Protein 2MCA (pdb70)

Sequence (103 aa):
GAQDGKETTTIRLINQTYFNVKNIKVTWNDGKEQTVNTLGSHDSIDFSSDAGSVYKMDVTGTTQSGEKFTGHFKGLVGKDTRVFIELDENADVQVFIPQGEIDGAQDGKETTTIRLINQTYFNVKNIKVTWNDGKEQTVNTLGSHDSIDFSSDAGSVYKMDVTGTTQSGEKFTGHFKGLVGKDTRVFIELDENADVQVFIPQGEIDGAQDGKETTTIRLINQTYFNVKNIKVTWNDGKEQTVNTLGSHDSIDFSSDAGSVYKMDVTGTTQSGEKFTGHFKGLVGKDTRVFIELDENADVQVFIPQGEIDGAQDGKETTTIRLINQTYFNVKNIKVTWNDGKEQTVNTLGSHDSIDFSSDAGSVYKMDVTGTTQSGEKFTGHFKGLVGKDTRVFIELDENADVQVFIPQGEIDGAQDGKETTTIRLINQTYFNVKNIKVTWNDGKEQTVNTLGSHDSIDFSSDAGSVYKMDVTGTTQSGEKFTGHFKGLVGKDTRVFIELDENADVQVFIPQGEIDGAQDGKETTTIRLINQTYFNVKNIKVTWNDGKEQTVNTLGSHDSIDFSSDAGSVYKMDVTGTTQSGEKFTGHFKGLVGKDTRVFIELDENADVQVFIPQGEIDGAQDGKETTTIRLINQTYFNVKNIKVTWNDGKEQTVNTLGSHDSIDFSSDAGSVYKMDVTGTTQSGEKFTGHFKGLVGKDTRVFIELDENADVQVFIPQGEIDGAQDGKETTTIRLINQTYFNVKNIKVTWNDGKEQTVNTLGSHDSIDFSSDAGSVYKMDVTGTTQSGEKFTGHFKGLVGKDTRVFIELDENADVQVFIPQGEIDGAQDGKETTTIRLINQTYFNVKNIKVTWNDGKEQTVNTLGSHDSIDFSSDAGSVYKMDVTGTTQSGEKFTGHFKGLVGKDTRVFIELDENADVQVFIPQGEIDGAQDGKETTTIRLINQTYFNVKNIKVTWNDGKEQTVNTLGSHDSIDFSSDAGSVYKMDVTGTTQSGEKFTGHFKGLVGKDTRVFIELDENADVQVFIPQGEIDGAQDGKETTTIRLINQTYFNVKNIKVTWNDGKEQTVNTLGSHDSIDFSSDAGSVYKMDVTGTTQSGEKFTGHFKGLVGKDTRVFIELDENADVQVFIPQGEIDGAQDGKETTTIRLINQTYFNVKNIKVTWNDGKEQTVNTLGSHDSIDFSSDAGSVYKMDVTGTTQSGEKFTGHFKGLVGKDTRVFIELDENADVQVFIPQGEIDGAQDGKETTTIRLINQTYFNVKNIKVTWNDGKEQTVNTLGSHDSIDFSSDAGSVYKMDVTGTTQSGEKFTGHFKGLVGKDTRVFIELDENADVQVFIPQGEIDGAQDGKETTTIRLINQTYFNVKNIKVTWNDGKEQTVNTLGSHDSIDFSSDAGSVYKMDVTGTTQSGEKFTGHFKGLVGKDTRVFIELDENADVQVFIPQGEIDGAQDGKETTTIRLINQTYFNVKNIKVTWNDGKEQTVNTLGSHDSIDFSSDAGSVYKMDVTGTTQSGEKFTGHFKGLVGKDTRVFIELDENADVQVFIPQGEIDGAQDGKETTTIRLINQTYFNVKNIKVTWNDGKEQTVNTLGSHDSIDFSSDAGSVYKMDVTGTTQSGEKFTGHFKGLVGKDTRVFIELDENADVQVFIPQGEIDGAQDGKETTTIRLINQTYFNVKNIKVTWNDGKEQTVNTLGSHDSIDFSSDAGSVYKMDVTGTTQSGEKFTGHFKGLVGKDTRVFIELDENADVQVFIPQGEIDGAQDGKETTTIRLINQTYFNVKNIKVTWNDGKEQTVNTLGSHDSIDFSSDAGSVYKMDVTGTTQSGEKFTGHFKGLVGKDTRVFIELDENADVQVFIPQGEIDGAQDGKETTTIRLINQTYFNVKNIKVTWNDGKEQTVNTLGSHDSIDFSSDAGSVYKMDVTGTTQSGEKFTGHFKGLVGKDTRVFIELDENADVQVFIPQGEIDGAQDGKETTTIRLINQTYFNVKNIKVTWNDGKEQTVNTLGSHDSIDFSSDAGSVYKMDVTGTTQSGEKFTGHFKGLVGKDTRVFIELDENADVQVFIPQGEID

Nearest PDB structures (foldseek):
  2mca-assembly1_A  TM=9.337E-01  e=1.877E-16  Agathobacter rectalis ATCC 33656
  8vly-assembly1_B  TM=4.992E-01  e=8.178E-04  Homo sapiens
  5mho-assembly2_B  TM=5.778E-01  e=1.352E-01  Homo sapiens
  8gln-assembly1_D  TM=5.455E-01  e=9.823E-02  Flavobacterium johnsoniae
  7xdi-assembly1_E  TM=3.896E-01  e=3.715E-01  Sulfolobus spindle-shaped virus

CATH classification: 2.60.40.2890

Radius of gyration: 13.79 Å; Cα contacts (8 Å, |Δi|>4): 234; chains: 1; bounding box: 29×46×25 Å

Structure (mmCIF, N/CA/C/O backbone):
data_2MCA
#
_entry.id   2MCA
#
loop_
_atom_site.group_PDB
_atom_site.id
_atom_site.type_symbol
_atom_site.label_atom_id
_atom_site.label_alt_id
_atom_site.label_comp_id
_atom_site.label_asym_id
_atom_site.label_entity_id
_atom_site.label_seq_id
_atom_site.pdbx_PDB_ins_code
_atom_site.Cartn_x
_atom_site.Cartn_y
_atom_site.Cartn_z
_atom_site.occupancy
_atom_site.B_iso_or_equiv
_atom_site.auth_seq_id
_atom_site.auth_comp_id
_atom_site.auth_asym_id
_atom_site.auth_atom_id
_atom_site.pdbx_PDB_model_num
ATOM 1 N N . GLY A 1 1 ? 1.479 22.649 -10.483 1.00 52.22 1 GLY A N 1
ATOM 2 C CA . GLY A 1 1 ? 2.444 23.753 -10.455 1.00 61.21 1 GLY A CA 1
ATOM 3 C C . GLY A 1 1 ? 2.434 24.476 -9.120 1.00 74.32 1 GLY A C 1
ATOM 4 O O . GLY A 1 1 ? 2.289 25.701 -9.092 1.00 2.23 1 GLY A O 1
ATOM 8 N N . ALA A 1 2 ? 2.562 23.746 -8.011 1.00 1.11 2 ALA A N 1
ATOM 9 C CA . ALA A 1 2 ? 2.663 24.304 -6.675 1.00 40.22 2 ALA A CA 1
ATOM 10 C C . ALA A 1 2 ? 4.140 24.478 -6.329 1.00 44.01 2 ALA A C 1
ATOM 11 O O . ALA A 1 2 ? 4.982 23.710 -6.797 1.00 61.53 2 ALA A O 1
ATOM 18 N N . GLN A 1 3 ? 4.456 25.413 -5.438 1.00 62.43 3 GLN A N 1
ATOM 19 C CA . GLN A 1 3 ? 5.808 25.631 -4.923 1.00 61.43 3 GLN A CA 1
ATOM 20 C C .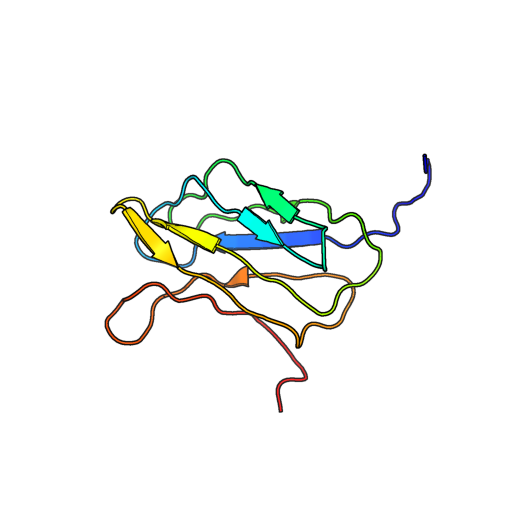 GLN A 1 3 ? 5.851 25.647 -3.396 1.00 75.41 3 GLN A C 1
ATOM 21 O O . GLN A 1 3 ? 6.923 25.465 -2.828 1.00 23.23 3 GLN A O 1
ATOM 33 N N . ASP A 1 4 ? 4.697 25.775 -2.738 1.00 42.53 4 ASP A N 1
ATOM 34 C CA . ASP A 1 4 ? 4.528 25.652 -1.292 1.00 63.21 4 ASP A CA 1
ATOM 35 C C . ASP A 1 4 ? 3.503 24.557 -0.979 1.00 74.32 4 ASP A C 1
ATOM 36 O O . ASP A 1 4 ? 3.054 24.414 0.155 1.00 43.41 4 ASP A O 1
ATOM 44 N N . GLY A 1 5 ? 3.126 23.770 -1.993 1.00 4.21 5 GLY A N 1
ATOM 45 C CA . GLY A 1 5 ? 2.059 22.781 -1.968 1.00 22.12 5 GLY A CA 1
ATOM 46 C C . GLY A 1 5 ? 2.414 21.519 -1.188 1.00 43.54 5 GLY A C 1
ATOM 47 O O . GLY A 1 5 ? 2.146 20.409 -1.650 1.00 43.50 5 GLY A O 1
ATOM 51 N N . LYS A 1 6 ? 3.022 21.651 -0.013 1.00 52.53 6 LYS A N 1
ATOM 52 C CA . LYS A 1 6 ? 3.223 20.594 0.972 1.00 75.24 6 LYS A CA 1
ATOM 53 C C . LYS A 1 6 ? 1.873 20.254 1.626 1.00 73.30 6 LYS A C 1
ATOM 54 O O . LYS A 1 6 ? 1.668 20.445 2.827 1.00 42.32 6 LYS A O 1
ATOM 69 N N . GLU A 1 7 ? 0.942 19.775 0.809 1.00 41.30 7 GLU A N 1
ATOM 70 C CA . GLU A 1 7 ? -0.510 19.766 0.955 1.00 32.23 7 GLU A CA 1
ATOM 71 C C . GLU A 1 7 ? -1.011 18.448 0.337 1.00 52.54 7 GLU A C 1
ATOM 72 O O . GLU A 1 7 ? -1.938 18.419 -0.474 1.00 72.43 7 GLU A O 1
ATOM 82 N N . THR A 1 8 ? -0.301 17.358 0.617 1.00 35.25 8 THR A N 1
ATOM 83 C CA . THR A 1 8 ? -0.408 16.063 -0.043 1.00 32.25 8 THR A CA 1
ATOM 84 C C . THR A 1 8 ? -0.173 14.994 1.027 1.00 3.24 8 THR A C 1
ATOM 85 O O . THR A 1 8 ? 0.549 15.272 1.995 1.00 22.44 8 THR A O 1
ATOM 96 N N . THR A 1 9 ? -0.783 13.810 0.910 1.00 42.44 9 THR A N 1
ATOM 97 C CA . THR A 1 9 ? -0.475 12.739 1.852 1.00 14.44 9 THR A CA 1
ATOM 98 C C . THR A 1 9 ? 0.843 12.085 1.504 1.00 1.32 9 THR A C 1
ATOM 99 O O . THR A 1 9 ? 1.370 12.225 0.391 1.00 20.13 9 THR A O 1
ATOM 110 N N . THR A 1 10 ? 1.273 11.243 2.434 1.00 12.52 10 THR A N 1
ATOM 111 C CA . THR A 1 10 ? 2.234 10.211 2.177 1.00 15.13 10 THR A CA 1
ATOM 112 C C . THR A 1 10 ? 1.533 8.854 2.239 1.00 2.52 10 THR A C 1
ATOM 113 O O . THR A 1 10 ? 0.571 8.678 2.996 1.00 14.35 10 THR A O 1
ATOM 124 N N . ILE A 1 11 ? 2.039 7.898 1.464 1.00 60.31 11 ILE A N 1
ATOM 125 C CA . ILE A 1 11 ? 1.673 6.492 1.523 1.00 4.25 11 ILE A CA 1
ATOM 126 C C . ILE A 1 11 ? 2.955 5.754 1.892 1.00 24.02 11 ILE A C 1
ATOM 127 O O . ILE A 1 11 ? 4.033 6.132 1.436 1.00 13.44 11 ILE A O 1
ATOM 142 N N . ARG A 1 12 ? 2.857 4.702 2.710 1.00 12.12 12 ARG A N 1
ATOM 143 C CA . ARG A 1 12 ? 4.016 3.995 3.240 1.00 42.32 12 ARG A CA 1
ATOM 144 C C . ARG A 1 12 ? 3.760 2.495 3.271 1.00 75.33 12 ARG A C 1
ATOM 145 O O . ARG A 1 12 ? 2.933 2.010 4.042 1.00 12.12 12 ARG A O 1
ATOM 163 N N . LEU A 1 13 ? 4.441 1.759 2.404 1.00 34.03 13 LEU A N 1
ATOM 164 C CA . LEU A 1 13 ? 4.277 0.316 2.247 1.00 62.32 13 LEU A CA 1
ATOM 165 C C . LEU A 1 13 ? 5.268 -0.374 3.179 1.00 51.40 13 LEU A C 1
ATOM 166 O O . LEU A 1 13 ? 6.426 0.049 3.232 1.00 61.23 13 LEU A O 1
ATOM 181 N N . ILE A 1 14 ? 4.856 -1.442 3.870 1.00 72.02 14 ILE A N 1
ATOM 182 C CA . ILE A 1 14 ? 5.732 -2.319 4.631 1.00 51.52 14 ILE A CA 1
ATOM 183 C C . ILE A 1 14 ? 5.459 -3.768 4.210 1.00 33.04 14 ILE A C 1
ATOM 184 O O . ILE A 1 14 ? 4.319 -4.238 4.271 1.00 0.12 14 ILE A O 1
ATOM 199 N N . ASN A 1 15 ? 6.506 -4.484 3.798 1.00 15.34 15 ASN A N 1
ATOM 200 C CA . ASN A 1 15 ? 6.437 -5.875 3.364 1.00 21.04 15 ASN A CA 1
ATOM 201 C C . ASN A 1 15 ? 6.574 -6.858 4.538 1.00 3.51 15 ASN A C 1
ATOM 202 O O . ASN A 1 15 ? 7.561 -7.595 4.614 1.00 20.13 15 ASN A O 1
ATOM 212 N N . GLN A 1 16 ? 5.630 -6.881 5.480 1.00 0.52 16 GLN A N 1
ATOM 213 C CA . GLN A 1 16 ? 5.730 -7.654 6.725 1.00 14.53 16 GLN A CA 1
ATOM 214 C C . GLN A 1 16 ? 5.380 -9.138 6.490 1.00 44.50 16 GLN A C 1
ATOM 215 O O . GLN A 1 16 ? 4.485 -9.696 7.130 1.00 31.15 16 GLN A O 1
ATOM 227 N N . THR A 1 17 ? 6.108 -9.801 5.587 1.00 75.12 17 THR A N 1
ATOM 228 C CA . THR A 1 17 ? 5.817 -11.132 5.058 1.00 52.34 17 THR A CA 1
ATOM 229 C C . THR A 1 17 ? 7.056 -12.038 5.099 1.00 31.05 17 THR A C 1
ATOM 230 O O . THR A 1 17 ? 8.099 -11.674 5.654 1.00 34.15 17 THR A O 1
ATOM 241 N N . TYR A 1 18 ? 6.966 -13.214 4.465 1.00 31.15 18 TYR A N 1
ATOM 242 C CA . TYR A 1 18 ? 8.067 -14.167 4.295 1.00 75.33 18 TYR A CA 1
ATOM 243 C C . TYR A 1 18 ? 8.788 -14.106 2.931 1.00 32.43 18 TYR A C 1
ATOM 244 O O . TYR A 1 18 ? 9.602 -14.988 2.653 1.00 42.52 18 TYR A O 1
ATOM 261 N N . PHE A 1 19 ? 8.588 -13.082 2.093 1.00 54.12 19 PHE A N 1
ATOM 262 C CA . PHE A 1 19 ? 9.267 -12.938 0.794 1.00 53.14 19 PHE A CA 1
ATOM 263 C C . PHE A 1 19 ? 9.732 -11.492 0.576 1.00 63.34 19 PHE A C 1
ATOM 264 O O . PHE A 1 19 ? 9.575 -10.652 1.461 1.00 11.44 19 PHE A O 1
ATOM 280 N N . ASN A 1 20 ? 10.260 -11.210 -0.618 1.00 34.04 20 ASN A N 1
ATOM 281 C CA . ASN A 1 20 ? 10.538 -9.903 -1.220 1.00 3.12 20 ASN A CA 1
ATOM 282 C C . ASN A 1 20 ? 9.517 -9.671 -2.346 1.00 33.34 20 ASN A C 1
ATOM 283 O O . ASN A 1 20 ? 9.004 -10.646 -2.910 1.00 73.11 20 ASN A O 1
ATOM 293 N N . VAL A 1 21 ? 9.226 -8.419 -2.705 1.00 75.32 21 VAL A N 1
ATOM 294 C CA . VAL A 1 21 ? 8.353 -8.058 -3.833 1.00 74.00 21 VAL A CA 1
ATOM 295 C C . VAL A 1 21 ? 9.074 -7.051 -4.731 1.00 15.21 21 VAL A C 1
ATOM 296 O O . VAL A 1 21 ? 9.974 -6.360 -4.271 1.00 0.53 21 VAL A O 1
ATOM 309 N N . LYS A 1 22 ? 8.684 -6.929 -6.006 1.00 3.42 22 LYS A N 1
ATOM 310 C CA . LYS A 1 22 ? 9.441 -6.171 -7.020 1.00 12.32 22 LYS A CA 1
ATOM 311 C C . LYS A 1 22 ? 8.570 -5.423 -8.019 1.00 42.40 22 LYS A C 1
ATOM 312 O O . LYS A 1 22 ? 9.022 -5.089 -9.113 1.00 12.13 22 LYS A O 1
ATOM 327 N N . ASN A 1 23 ? 7.288 -5.248 -7.708 1.00 41.24 23 ASN A N 1
ATOM 328 C CA . ASN A 1 23 ? 6.305 -4.868 -8.723 1.00 11.14 23 ASN A CA 1
ATOM 329 C C . ASN A 1 23 ? 4.989 -4.471 -8.068 1.00 4.34 23 ASN A C 1
ATOM 330 O O . ASN A 1 23 ? 3.949 -5.082 -8.322 1.00 31.34 23 ASN A O 1
ATOM 340 N N . ILE A 1 24 ? 5.014 -3.508 -7.158 1.00 42.33 24 ILE A N 1
ATOM 341 C CA . ILE A 1 24 ? 3.794 -3.086 -6.474 1.00 21.35 24 ILE A CA 1
ATOM 342 C C . ILE A 1 24 ? 3.161 -1.983 -7.329 1.00 54.22 24 ILE A C 1
ATOM 343 O O . ILE A 1 24 ? 3.783 -0.935 -7.485 1.00 15.01 24 ILE A O 1
ATOM 358 N N . LYS A 1 25 ? 1.972 -2.194 -7.911 1.00 20.11 25 LYS A N 1
ATOM 359 C CA . LYS A 1 25 ? 1.090 -1.076 -8.287 1.00 61.33 25 LYS A CA 1
ATOM 360 C C . LYS A 1 25 ? 0.393 -0.688 -6.993 1.00 62.30 25 LYS A C 1
ATOM 361 O O . LYS A 1 25 ? -0.087 -1.573 -6.275 1.00 33.14 25 LYS A O 1
ATOM 376 N N . VAL A 1 26 ? 0.281 0.610 -6.724 1.00 4.02 26 VAL A N 1
ATOM 377 C CA . VAL A 1 26 ? -0.652 1.070 -5.712 1.00 14.21 26 VAL A CA 1
ATOM 378 C C . VAL A 1 26 ? -1.559 2.080 -6.390 1.00 21.24 26 VAL A C 1
ATOM 379 O O . VAL A 1 26 ? -1.080 2.815 -7.254 1.00 62.41 26 VAL A O 1
ATOM 392 N N . THR A 1 27 ? -2.811 2.151 -5.958 1.00 71.11 27 THR A N 1
ATOM 393 C CA . THR A 1 27 ? -3.787 3.163 -6.337 1.00 34.21 27 THR A CA 1
ATOM 394 C C . THR A 1 27 ? -4.267 3.789 -5.031 1.00 4.25 27 THR A C 1
ATOM 395 O O . THR A 1 27 ? -4.342 3.066 -4.032 1.00 11.23 27 THR A O 1
ATOM 406 N N . TRP A 1 28 ? -4.568 5.087 -4.990 1.00 64.51 28 TRP A N 1
ATOM 407 C CA . TRP A 1 28 ? -5.062 5.781 -3.794 1.00 71.52 28 TRP A CA 1
ATOM 408 C C . TRP A 1 28 ? -6.163 6.793 -4.117 1.00 54.44 28 TRP A C 1
ATOM 409 O O . TRP A 1 28 ? -6.499 7.676 -3.334 1.00 51.30 28 TRP A O 1
ATOM 429 N N . ASN A 1 29 ? -6.734 6.705 -5.306 1.00 21.51 29 ASN A N 1
ATOM 430 C CA . ASN A 1 29 ? -7.952 7.415 -5.648 1.00 14.01 29 ASN A CA 1
ATOM 431 C C . ASN A 1 29 ? -8.607 6.654 -6.789 1.00 62.34 29 ASN A C 1
ATOM 432 O O . ASN A 1 29 ? -8.311 5.472 -6.983 1.00 12.34 29 ASN A O 1
ATOM 442 N N . ASP A 1 30 ? -9.474 7.294 -7.561 1.00 51.30 30 ASP A N 1
ATOM 443 C CA . ASP A 1 30 ? -9.761 6.848 -8.913 1.00 41.22 30 ASP A CA 1
ATOM 444 C C . ASP A 1 30 ? -8.817 7.646 -9.801 1.00 1.13 30 ASP A C 1
ATOM 445 O O . ASP A 1 30 ? -8.998 8.853 -9.968 1.00 24.23 30 ASP A O 1
ATOM 453 N N . GLY A 1 31 ? -7.747 7.001 -10.271 1.00 12.12 31 GLY A N 1
ATOM 454 C CA . GLY A 1 31 ? -6.815 7.519 -11.272 1.00 35.13 31 GLY A CA 1
ATOM 455 C C . GLY A 1 31 ? -5.456 7.949 -10.715 1.00 0.33 31 GLY A C 1
ATOM 456 O O . GLY A 1 31 ? -4.554 8.288 -11.479 1.00 72.33 31 GLY A O 1
ATOM 460 N N . LYS A 1 32 ? -5.278 7.998 -9.395 1.00 72.33 32 LYS A N 1
ATOM 461 C CA . LYS A 1 32 ? -4.021 8.210 -8.732 1.00 20.12 32 LYS A CA 1
ATOM 462 C C . LYS A 1 32 ? -3.457 6.836 -8.438 1.00 51.03 32 LYS A C 1
ATOM 463 O O . LYS A 1 32 ? -3.905 6.175 -7.500 1.00 0.23 32 LYS A O 1
ATOM 478 N N . GLU A 1 33 ? -2.508 6.395 -9.249 1.00 64.53 33 GLU A N 1
ATOM 479 C CA . GLU A 1 33 ? -1.725 5.197 -9.025 1.00 53.40 33 GLU A CA 1
ATOM 480 C C . GLU A 1 33 ? -0.294 5.478 -9.463 1.00 51.41 33 GLU A C 1
ATOM 481 O O . GLU A 1 33 ? -0.037 6.405 -10.238 1.00 1.44 33 GLU A O 1
ATOM 491 N N . GLN A 1 34 ? 0.635 4.658 -8.976 1.00 24.41 34 GLN A N 1
ATOM 492 C CA . GLN A 1 34 ? 2.056 4.649 -9.348 1.00 43.11 34 GLN A CA 1
ATOM 493 C C . GLN A 1 34 ? 2.656 3.274 -9.003 1.00 33.13 34 GLN A C 1
ATOM 494 O O . GLN A 1 34 ? 1.931 2.432 -8.460 1.00 13.22 34 GLN A O 1
ATOM 506 N N . THR A 1 35 ? 3.922 2.996 -9.342 1.00 60.52 35 THR A N 1
ATOM 507 C CA . THR A 1 35 ? 4.542 1.694 -9.071 1.00 35.44 35 THR A CA 1
ATOM 508 C C . THR A 1 35 ? 5.793 1.837 -8.209 1.00 51.31 35 THR A C 1
ATOM 509 O O . THR A 1 35 ? 6.406 2.905 -8.199 1.00 21.34 35 THR A O 1
ATOM 520 N N . VAL A 1 36 ? 6.172 0.780 -7.485 1.00 73.21 36 VAL A N 1
ATOM 521 C CA . VAL A 1 36 ? 7.287 0.819 -6.549 1.00 4.55 36 VAL A CA 1
ATOM 522 C C . VAL A 1 36 ? 8.260 -0.309 -6.917 1.00 12.54 36 VAL A C 1
ATOM 523 O O . VAL A 1 36 ? 7.847 -1.456 -7.126 1.00 75.12 36 VAL A O 1
ATOM 536 N N . ASN A 1 37 ? 9.544 0.054 -6.989 1.00 42.13 37 ASN A N 1
ATOM 537 C CA . ASN A 1 37 ? 10.681 -0.714 -7.489 1.00 12.45 37 ASN A CA 1
ATOM 538 C C . ASN A 1 37 ? 10.781 -2.119 -6.902 1.00 14.43 37 ASN A C 1
ATOM 539 O O . ASN A 1 37 ? 10.697 -3.112 -7.625 1.00 34.43 37 ASN A O 1
ATOM 549 N N . THR A 1 38 ? 11.068 -2.228 -5.607 1.00 35.41 38 THR A N 1
ATOM 550 C CA . THR A 1 38 ? 11.218 -3.475 -4.872 1.00 13.35 38 THR A CA 1
ATOM 551 C C . THR A 1 38 ? 10.987 -3.171 -3.393 1.00 22.34 38 THR A C 1
ATOM 552 O O . THR A 1 38 ? 11.104 -2.014 -2.972 1.00 74.04 38 THR A O 1
ATOM 563 N N . LEU A 1 39 ? 10.611 -4.176 -2.606 1.00 31.25 39 LEU A N 1
ATOM 564 C CA . LEU A 1 39 ? 10.520 -4.070 -1.164 1.00 22.31 39 LEU A CA 1
ATOM 565 C C . LEU A 1 39 ? 11.054 -5.356 -0.573 1.00 35.13 39 LEU A C 1
ATOM 566 O O . LEU A 1 39 ? 10.484 -6.428 -0.803 1.00 71.02 39 LEU A O 1
ATOM 581 N N . GLY A 1 40 ? 12.166 -5.207 0.139 1.00 24.44 40 GLY A N 1
ATOM 582 C CA . GLY A 1 40 ? 12.866 -6.263 0.830 1.00 73.44 40 GLY A CA 1
ATOM 583 C C . GLY A 1 40 ? 11.973 -7.051 1.766 1.00 41.30 40 GLY A C 1
ATOM 584 O O . GLY A 1 40 ? 10.865 -6.644 2.124 1.00 62.13 40 GLY A O 1
ATOM 588 N N . SER A 1 41 ? 12.514 -8.168 2.223 1.00 35.24 41 SER A N 1
ATOM 589 C CA . SER A 1 41 ? 11.981 -8.958 3.313 1.00 42.31 41 SER A CA 1
ATOM 590 C C . SER A 1 41 ? 11.813 -8.038 4.534 1.00 41.11 41 SER A C 1
ATOM 591 O O . SER A 1 41 ? 12.812 -7.493 5.002 1.00 41.11 41 SER A O 1
ATOM 598 N N . HIS A 1 42 ? 10.574 -7.817 4.998 1.00 51.12 42 HIS A N 1
ATOM 599 C CA . HIS A 1 42 ? 10.230 -6.894 6.086 1.00 64.41 42 HIS A CA 1
ATOM 600 C C . HIS A 1 42 ? 10.666 -5.440 5.853 1.00 1.32 42 HIS A C 1
ATOM 601 O O . HIS A 1 42 ? 10.709 -4.666 6.811 1.00 44.14 42 HIS A O 1
ATOM 614 N N . ASP A 1 43 ? 10.947 -5.017 4.613 1.00 74.21 43 ASP A N 1
ATOM 615 C CA . ASP A 1 43 ? 11.401 -3.642 4.382 1.00 12.11 43 ASP A CA 1
ATOM 616 C C . ASP A 1 43 ? 10.204 -2.714 4.215 1.00 73.14 43 ASP A C 1
ATOM 617 O O . ASP A 1 43 ? 9.045 -3.146 4.196 1.00 72.33 43 ASP A O 1
ATOM 625 N N . SER A 1 44 ? 10.494 -1.429 4.070 1.00 64.00 44 SER A N 1
ATOM 626 C CA . SER A 1 44 ? 9.492 -0.383 3.913 1.00 52.41 44 SER A CA 1
ATOM 627 C C . SER A 1 44 ? 9.961 0.795 3.049 1.00 64.32 44 SER A C 1
ATOM 628 O O . SER A 1 44 ? 11.148 1.093 2.939 1.00 20.35 44 SER A O 1
ATOM 635 N N . ILE A 1 45 ? 9.000 1.464 2.411 1.00 0.44 45 ILE A N 1
ATOM 636 C CA . ILE A 1 45 ? 9.168 2.561 1.460 1.00 24.14 45 ILE A CA 1
ATOM 637 C C . ILE A 1 45 ? 7.974 3.475 1.646 1.00 3.14 45 ILE A C 1
ATOM 638 O O . ILE A 1 45 ? 6.872 3.000 1.918 1.00 23.02 45 ILE A O 1
ATOM 653 N N . ASP A 1 46 ? 8.192 4.767 1.496 1.00 55.12 46 ASP A N 1
ATOM 654 C CA . ASP A 1 46 ? 7.170 5.782 1.547 1.00 55.31 46 ASP A CA 1
ATOM 655 C C . ASP A 1 46 ? 7.384 6.711 0.376 1.00 22.44 46 ASP A C 1
ATOM 656 O O . ASP A 1 46 ? 8.519 6.986 -0.018 1.00 55.51 46 ASP A O 1
ATOM 664 N N . PHE A 1 47 ? 6.275 7.185 -0.169 1.00 14.35 47 PHE A N 1
ATOM 665 C CA . PHE A 1 47 ? 6.252 8.072 -1.314 1.00 31.01 47 PHE A CA 1
ATOM 666 C C . PHE A 1 47 ? 5.084 9.050 -1.195 1.00 43.14 47 PHE A C 1
ATOM 667 O O . PHE A 1 47 ? 4.082 8.790 -0.519 1.00 43.53 47 PHE A O 1
ATOM 683 N N . SER A 1 48 ? 5.229 10.194 -1.858 1.00 31.45 48 SER A N 1
ATOM 684 C CA . SER A 1 48 ? 4.220 11.232 -1.925 1.00 0.23 48 SER A CA 1
ATOM 685 C C . SER A 1 48 ? 3.013 10.739 -2.723 1.00 32.31 48 SER A C 1
ATOM 686 O O . SER A 1 48 ? 3.133 9.892 -3.618 1.00 11.12 48 SER A O 1
ATOM 693 N N . SER A 1 49 ? 1.868 11.353 -2.440 1.00 71.02 49 SER A N 1
ATOM 694 C CA . SER A 1 49 ? 0.570 11.003 -2.990 1.00 51.03 49 SER A CA 1
ATOM 695 C C . SER A 1 49 ? -0.109 12.301 -3.415 1.00 31.52 49 SER A C 1
ATOM 696 O O . SER A 1 49 ? -0.281 13.196 -2.591 1.00 41.33 49 SER A O 1
ATOM 703 N N . ASP A 1 50 ? -0.473 12.400 -4.693 1.00 73.43 50 ASP A N 1
ATOM 704 C CA . ASP A 1 50 ? -0.866 13.614 -5.425 1.00 71.31 50 ASP A CA 1
ATOM 705 C C . ASP A 1 50 ? -2.187 14.267 -4.977 1.00 72.51 50 ASP A C 1
ATOM 706 O O . ASP A 1 50 ? -2.713 15.119 -5.692 1.00 0.22 50 ASP A O 1
ATOM 714 N N . ALA A 1 51 ? -2.749 13.909 -3.820 1.00 41.34 51 ALA A N 1
ATOM 715 C CA . ALA A 1 51 ? -3.953 14.527 -3.276 1.00 2.31 51 ALA A CA 1
ATOM 716 C C . ALA A 1 51 ? -3.775 14.783 -1.779 1.00 1.03 51 ALA A C 1
ATOM 717 O O . ALA A 1 51 ? -3.049 14.052 -1.097 1.00 15.01 51 ALA A O 1
ATOM 724 N N . GLY A 1 52 ? -4.450 15.804 -1.257 1.00 62.54 52 GLY A N 1
ATOM 725 C CA . GLY A 1 52 ? -4.312 16.262 0.121 1.00 12.25 52 GLY A CA 1
ATOM 726 C C . GLY A 1 52 ? -4.978 15.346 1.138 1.00 3.32 52 GLY A C 1
ATOM 727 O O . GLY A 1 52 ? -4.639 15.410 2.318 1.00 13.32 52 GLY A O 1
ATOM 731 N N . SER A 1 53 ? -5.909 14.509 0.700 1.00 4.01 53 SER A N 1
ATOM 732 C CA . SER A 1 53 ? -6.715 13.624 1.522 1.00 41.30 53 SER A CA 1
ATOM 733 C C . SER A 1 53 ? -7.112 12.425 0.665 1.00 44.20 53 SER A C 1
ATOM 734 O O . SER A 1 53 ? -7.135 12.524 -0.567 1.00 54.02 53 SER A O 1
ATOM 741 N N . VAL A 1 54 ? -7.427 11.297 1.300 1.00 40.02 54 VAL A N 1
ATOM 742 C CA . VAL A 1 54 ? -7.705 10.044 0.621 1.00 22.22 54 VAL A CA 1
ATOM 743 C C . VAL A 1 54 ? -8.449 9.074 1.539 1.00 64.33 54 VAL A C 1
ATOM 744 O O . VAL A 1 54 ? -8.153 8.980 2.735 1.00 20.32 54 VAL A O 1
ATOM 757 N N . TYR A 1 55 ? -9.386 8.331 0.938 1.00 53.03 55 TYR A N 1
ATOM 758 C CA . TYR A 1 55 ? -10.273 7.361 1.569 1.00 40.01 55 TYR A CA 1
ATOM 759 C C . TYR A 1 55 ? -10.185 5.958 0.963 1.00 55.34 55 TYR A C 1
ATOM 760 O O . TYR A 1 55 ? -10.729 5.034 1.560 1.00 32.34 55 TYR A O 1
ATOM 777 N N . LYS A 1 56 ? -9.503 5.744 -0.168 1.00 54.23 56 LYS A N 1
ATOM 778 C CA . LYS A 1 56 ? -9.431 4.428 -0.799 1.00 0.23 56 LYS A CA 1
ATOM 779 C C . LYS A 1 56 ? -8.021 4.115 -1.233 1.00 1.33 56 LYS A C 1
ATOM 780 O O . LYS A 1 56 ? -7.217 5.026 -1.416 1.00 35.35 56 LYS A O 1
ATOM 795 N N . MET A 1 57 ? -7.744 2.833 -1.419 1.00 23.22 57 MET A N 1
ATOM 796 C CA . MET A 1 57 ? -6.450 2.323 -1.800 1.00 31.51 57 MET A CA 1
ATOM 797 C C . MET A 1 57 ? -6.686 0.959 -2.422 1.00 1.05 57 MET A C 1
ATOM 798 O O . MET A 1 57 ? -7.267 0.097 -1.776 1.00 52.30 57 MET A O 1
ATOM 810 N N . ASP A 1 58 ? -6.277 0.771 -3.671 1.00 21.33 58 ASP A N 1
ATOM 811 C CA . ASP A 1 58 ? -6.452 -0.469 -4.416 1.00 61.24 58 ASP A CA 1
ATOM 812 C C . ASP A 1 58 ? -5.065 -0.881 -4.869 1.00 75.40 58 ASP A C 1
ATOM 813 O O . ASP A 1 58 ? -4.471 -0.233 -5.736 1.00 52.23 58 ASP A O 1
ATOM 821 N N . VAL A 1 59 ? -4.487 -1.881 -4.206 1.00 71.52 59 VAL A N 1
ATOM 822 C CA . VAL A 1 59 ? -3.094 -2.243 -4.426 1.00 1.45 59 VAL A CA 1
ATOM 823 C C . VAL A 1 59 ? -3.115 -3.572 -5.189 1.00 42.43 59 VAL A C 1
ATOM 824 O O . VAL A 1 59 ? -4.122 -4.293 -5.178 1.00 43.32 59 VAL A O 1
ATOM 837 N N . THR A 1 60 ? -2.009 -3.918 -5.836 1.00 12.04 60 THR A N 1
ATOM 838 C CA . THR A 1 60 ? -1.899 -5.104 -6.668 1.00 63.33 60 THR A CA 1
ATOM 839 C C . THR A 1 60 ? -0.397 -5.323 -6.832 1.00 61.53 60 THR A C 1
ATOM 840 O O . THR A 1 60 ? 0.332 -4.466 -7.341 1.00 51.30 60 THR A O 1
ATOM 851 N N . GLY A 1 61 ? 0.099 -6.428 -6.282 1.00 14.15 61 GLY A N 1
ATOM 852 C CA . GLY A 1 61 ? 1.516 -6.764 -6.325 1.00 40.22 61 GLY A CA 1
ATOM 853 C C . GLY A 1 61 ? 1.733 -8.266 -6.430 1.00 31.44 61 GLY A C 1
ATOM 854 O O . GLY A 1 61 ? 0.789 -9.050 -6.518 1.00 31.55 61 GLY A O 1
ATOM 858 N N . THR A 1 62 ? 2.996 -8.683 -6.505 1.00 55.24 62 THR A N 1
ATOM 859 C CA . THR A 1 62 ? 3.374 -10.085 -6.681 1.00 11.25 62 THR A CA 1
ATOM 860 C C . THR A 1 62 ? 4.677 -10.383 -5.927 1.00 15.41 62 THR A C 1
ATOM 861 O O . THR A 1 62 ? 5.567 -9.523 -5.888 1.00 51.12 62 THR A O 1
ATOM 872 N N . THR A 1 63 ? 4.769 -11.570 -5.328 1.00 53.44 63 THR A N 1
ATOM 873 C CA . THR A 1 63 ? 5.882 -12.076 -4.537 1.00 52.52 63 THR A CA 1
ATOM 874 C C . THR A 1 63 ? 7.074 -12.439 -5.408 1.00 12.14 63 THR A C 1
ATOM 875 O O . THR A 1 63 ? 7.009 -12.437 -6.643 1.00 34.13 63 THR A O 1
ATOM 886 N N . GLN A 1 64 ? 8.163 -12.799 -4.730 1.00 51.41 64 GLN A N 1
ATOM 887 C CA . GLN A 1 64 ? 9.288 -13.489 -5.312 1.00 11.23 64 GLN A CA 1
ATOM 888 C C . GLN A 1 64 ? 8.815 -14.760 -6.027 1.00 41.51 64 GLN A C 1
ATOM 889 O O . GLN A 1 64 ? 9.127 -14.936 -7.201 1.00 20.42 64 GLN A O 1
ATOM 901 N N . SER A 1 65 ? 7.992 -15.594 -5.380 1.00 14.32 65 SER A N 1
ATOM 902 C CA . SER A 1 65 ? 7.480 -16.826 -5.978 1.00 71.12 65 SER A CA 1
ATOM 903 C C . SER A 1 65 ? 6.241 -16.570 -6.852 1.00 2.23 65 SER A C 1
ATOM 904 O O . SER A 1 65 ? 5.355 -17.417 -6.929 1.00 71.21 65 SER A O 1
ATOM 911 N N . GLY A 1 66 ? 6.172 -15.424 -7.535 1.00 32.35 66 GLY A N 1
ATOM 912 C CA . GLY A 1 66 ? 5.268 -15.236 -8.663 1.00 51.22 66 GLY A CA 1
ATOM 913 C C . GLY A 1 66 ? 3.806 -15.263 -8.262 1.00 3.04 66 GLY A C 1
ATOM 914 O O . GLY A 1 66 ? 2.959 -15.637 -9.069 1.00 34.42 66 GLY A O 1
ATOM 918 N N . GLU A 1 67 ? 3.514 -14.889 -7.024 1.00 34.14 67 GLU A N 1
ATOM 919 C CA . GLU A 1 67 ? 2.247 -15.117 -6.376 1.00 75.50 67 GLU A CA 1
ATOM 920 C C . GLU A 1 67 ? 1.604 -13.755 -6.128 1.00 4.13 67 GLU A C 1
ATOM 921 O O . GLU A 1 67 ? 2.299 -12.831 -5.714 1.00 31.41 67 GLU A O 1
ATOM 931 N N . LYS A 1 68 ? 0.348 -13.552 -6.520 1.00 62.12 68 LYS A N 1
ATOM 932 C CA . LYS A 1 68 ? -0.242 -12.238 -6.716 1.00 22.51 68 LYS A CA 1
ATOM 933 C C . LYS A 1 68 ? -1.267 -11.946 -5.633 1.00 15.42 68 LYS A C 1
ATOM 934 O O . LYS A 1 68 ? -2.237 -12.690 -5.484 1.00 73.43 68 LYS A O 1
ATOM 949 N N . PHE A 1 69 ? -1.111 -10.792 -4.997 1.00 4.35 69 PHE A N 1
ATOM 950 C CA . PHE A 1 69 ? -1.949 -10.301 -3.923 1.00 61.30 69 PHE A CA 1
ATOM 951 C C . PHE A 1 69 ? -2.616 -9.004 -4.351 1.00 12.05 69 PHE A C 1
ATOM 952 O O . PHE A 1 69 ? -2.104 -8.284 -5.224 1.00 42.34 69 PHE A O 1
ATOM 968 N N . THR A 1 70 ? -3.706 -8.662 -3.676 1.00 20.14 70 THR A N 1
ATOM 969 C CA . THR A 1 70 ? -4.359 -7.372 -3.787 1.00 12.05 70 THR A CA 1
ATOM 970 C C . THR A 1 70 ? -4.761 -6.874 -2.402 1.00 14.13 70 THR A C 1
ATOM 971 O O . THR A 1 70 ? -4.661 -7.571 -1.395 1.00 62.42 70 THR A O 1
ATOM 982 N N . GLY A 1 71 ? -5.168 -5.610 -2.376 1.00 24.15 71 GLY A N 1
ATOM 983 C CA . GLY A 1 71 ? -5.484 -4.848 -1.182 1.00 55.41 71 GLY A CA 1
ATOM 984 C C . GLY A 1 71 ? -6.535 -3.838 -1.580 1.00 72.50 71 GLY A C 1
ATOM 985 O O . GLY A 1 71 ? -6.183 -2.771 -2.075 1.00 74.30 71 GLY A O 1
ATOM 989 N N . HIS A 1 72 ? -7.798 -4.227 -1.472 1.00 43.21 72 HIS A N 1
ATOM 990 C CA . HIS A 1 72 ? -8.964 -3.512 -1.957 1.00 34.42 72 HIS A CA 1
ATOM 991 C C . HIS A 1 72 ? -9.635 -2.737 -0.822 1.00 12.31 72 HIS A C 1
ATOM 992 O O . HIS A 1 72 ? -10.469 -3.286 -0.099 1.00 32.13 72 HIS A O 1
ATOM 1005 N N . PHE A 1 73 ? -9.355 -1.439 -0.693 1.00 23.54 73 PHE A N 1
ATOM 1006 C CA . PHE A 1 73 ? -9.792 -0.636 0.447 1.00 24.25 73 PHE A CA 1
ATOM 1007 C C . PHE A 1 73 ? -10.449 0.655 0.028 1.00 75.31 73 PHE A C 1
ATOM 1008 O O . PHE A 1 73 ? -10.072 1.269 -0.968 1.00 31.42 73 PHE A O 1
ATOM 1024 N N . LYS A 1 74 ? -11.388 1.096 0.864 1.00 43.32 74 LYS A N 1
ATOM 1025 C CA . LYS A 1 74 ? -12.294 2.214 0.633 1.00 1.45 74 LYS A CA 1
ATOM 1026 C C . LYS A 1 74 ? -12.715 2.918 1.935 1.00 60.43 74 LYS A C 1
ATOM 1027 O O . LYS A 1 74 ? -13.549 3.825 1.947 1.00 14.42 74 LYS A O 1
ATOM 1042 N N . GLY A 1 75 ? -12.105 2.522 3.042 1.00 1.21 75 GLY A N 1
ATOM 1043 C CA . GLY A 1 75 ? -12.433 2.895 4.409 1.00 32.51 75 GLY A CA 1
ATOM 1044 C C . GLY A 1 75 ? -11.266 3.600 5.079 1.00 15.11 75 GLY A C 1
ATOM 1045 O O . GLY A 1 75 ? -11.069 3.450 6.288 1.00 42.50 75 GLY A O 1
ATOM 1049 N N . LEU A 1 76 ? -10.450 4.309 4.292 1.00 35.25 76 LEU A N 1
ATOM 1050 C CA . LEU A 1 76 ? -9.344 5.080 4.833 1.00 32.43 76 LEU A CA 1
ATOM 1051 C C . LEU A 1 76 ? -9.863 6.443 5.272 1.00 3.45 76 LEU A C 1
ATOM 1052 O O . LEU A 1 76 ? -10.898 6.904 4.791 1.00 20.25 76 LEU A O 1
ATOM 1067 N N . VAL A 1 77 ? -9.097 7.105 6.132 1.00 63.32 77 VAL A N 1
ATOM 1068 C CA . VAL A 1 77 ? -9.306 8.465 6.616 1.00 52.31 77 VAL A CA 1
ATOM 1069 C C . VAL A 1 77 ? -7.924 9.063 6.929 1.00 1.21 77 VAL A C 1
ATOM 1070 O O . VAL A 1 77 ? -6.904 8.377 6.771 1.00 2.45 77 VAL A O 1
ATOM 1083 N N . GLY A 1 78 ? -7.865 10.314 7.391 1.00 32.11 78 GLY A N 1
ATOM 1084 C CA . GLY A 1 78 ? -6.639 10.907 7.905 1.00 24.41 78 GLY A CA 1
ATOM 1085 C C . GLY A 1 78 ? -5.710 11.394 6.797 1.00 55.24 78 GLY A C 1
ATOM 1086 O O . GLY A 1 78 ? -6.031 11.295 5.609 1.00 64.31 78 GLY A O 1
ATOM 1090 N N . LYS A 1 79 ? -4.570 11.981 7.176 1.00 13.44 79 LYS A N 1
ATOM 1091 C CA . LYS A 1 79 ? -3.651 12.670 6.263 1.00 34.44 79 LYS A CA 1
ATOM 1092 C C . LYS A 1 79 ? -2.358 11.862 6.074 1.00 64.14 79 LYS A C 1
ATOM 1093 O O . LYS A 1 79 ? -1.257 12.417 5.991 1.00 2.35 79 LYS A O 1
ATOM 1108 N N . ASP A 1 80 ? -2.463 10.540 6.084 1.00 43.41 80 ASP A N 1
ATOM 1109 C CA . ASP A 1 80 ? -1.390 9.571 5.871 1.00 12.51 80 ASP A CA 1
ATOM 1110 C C . ASP A 1 80 ? -2.053 8.223 5.641 1.00 13.23 80 ASP A C 1
ATOM 1111 O O . ASP A 1 80 ? -3.200 8.014 6.059 1.00 31.04 80 ASP A O 1
ATOM 1119 N N . THR A 1 81 ? -1.329 7.294 5.026 1.00 42.40 81 THR A N 1
ATOM 1120 C CA . THR A 1 81 ? -1.774 5.922 4.882 1.00 22.21 81 THR A CA 1
ATOM 1121 C C . THR A 1 81 ? -0.555 4.999 4.963 1.00 32.21 81 THR A C 1
ATOM 1122 O O . THR A 1 81 ? 0.499 5.296 4.398 1.00 75.44 81 THR A O 1
ATOM 1133 N N . ARG A 1 82 ? -0.693 3.856 5.630 1.00 20.05 82 ARG A N 1
ATOM 1134 C CA . ARG A 1 82 ? 0.287 2.770 5.633 1.00 75.41 82 ARG A CA 1
ATOM 1135 C C . ARG A 1 82 ? -0.332 1.539 4.994 1.00 21.02 82 ARG A C 1
ATOM 1136 O O . ARG A 1 82 ? -1.500 1.572 4.617 1.00 32.25 82 ARG A O 1
ATOM 1154 N N . VAL A 1 83 ? 0.443 0.465 4.875 1.00 64.34 83 VAL A N 1
ATOM 1155 C CA . VAL A 1 83 ? 0.014 -0.827 4.364 1.00 31.42 83 VAL A CA 1
ATOM 1156 C C . VAL A 1 83 ? 0.803 -1.883 5.126 1.00 44.33 83 VAL A C 1
ATOM 1157 O O . VAL A 1 83 ? 2.035 -1.844 5.102 1.00 23.23 83 VAL A O 1
ATOM 1170 N N . PHE A 1 84 ? 0.120 -2.815 5.788 1.00 1.42 84 PHE A N 1
ATOM 1171 C CA . PHE A 1 84 ? 0.758 -3.987 6.381 1.00 3.33 84 PHE A CA 1
ATOM 1172 C C . PHE A 1 84 ? 0.505 -5.140 5.419 1.00 40.32 84 PHE A C 1
ATOM 1173 O O . PHE A 1 84 ? -0.573 -5.726 5.428 1.00 35.05 84 PHE A O 1
ATOM 1189 N N . ILE A 1 85 ? 1.455 -5.427 4.533 1.00 40.53 85 ILE A N 1
ATOM 1190 C CA . ILE A 1 85 ? 1.393 -6.648 3.733 1.00 11.41 85 ILE A CA 1
ATOM 1191 C C . ILE A 1 85 ? 1.731 -7.759 4.723 1.00 4.24 85 ILE A C 1
ATOM 1192 O O . ILE A 1 85 ? 2.800 -7.692 5.331 1.00 24.22 85 ILE A O 1
ATOM 1207 N N . GLU A 1 86 ? 0.830 -8.720 4.909 1.00 24.24 86 GLU A N 1
ATOM 1208 C CA . GLU A 1 86 ? 0.990 -9.870 5.797 1.00 21.21 86 GLU A CA 1
ATOM 1209 C C . GLU A 1 86 ? 0.459 -11.108 5.052 1.00 52.32 86 GLU A C 1
ATOM 1210 O O . GLU A 1 86 ? 0.218 -11.052 3.845 1.00 71.22 86 GLU A O 1
ATOM 1220 N N . LEU A 1 87 ? 0.338 -12.246 5.737 1.00 53.14 87 LEU A N 1
ATOM 1221 C CA . LEU A 1 87 ? -0.201 -13.485 5.171 1.00 20.14 87 LEU A CA 1
ATOM 1222 C C . LEU A 1 87 ? -1.399 -13.910 6.007 1.00 14.35 87 LEU A C 1
ATOM 1223 O O . LEU A 1 87 ? -1.409 -13.654 7.215 1.00 42.33 87 LEU A O 1
ATOM 1238 N N . ASP A 1 88 ? -2.355 -14.629 5.423 1.00 14.35 88 ASP A N 1
ATOM 1239 C CA . ASP A 1 88 ? -3.448 -15.266 6.154 1.00 20.35 88 ASP A CA 1
ATOM 1240 C C . ASP A 1 88 ? -3.951 -16.481 5.363 1.00 72.43 88 ASP A C 1
ATOM 1241 O O . ASP A 1 88 ? -3.347 -16.860 4.360 1.00 75.22 88 ASP A O 1
ATOM 1249 N N . GLU A 1 89 ? -5.039 -17.105 5.818 1.00 73.21 89 GLU A N 1
ATOM 1250 C CA . GLU A 1 89 ? -5.789 -18.210 5.242 1.00 60.43 89 GLU A CA 1
ATOM 1251 C C . GLU A 1 89 ? -4.967 -19.497 5.247 1.00 23.15 89 GLU A C 1
ATOM 1252 O O . GLU A 1 89 ? -5.277 -20.426 5.998 1.00 52.44 89 GLU A O 1
ATOM 1262 N N . ASN A 1 90 ? -3.907 -19.558 4.448 1.00 2.42 90 ASN A N 1
ATOM 1263 C CA . ASN A 1 90 ? -3.055 -20.728 4.290 1.00 43.51 90 ASN A CA 1
ATOM 1264 C C . ASN A 1 90 ? -1.584 -20.310 4.218 1.00 53.13 90 ASN A C 1
ATOM 1265 O O . ASN A 1 90 ? -0.783 -21.030 3.620 1.00 75.03 90 ASN A O 1
ATOM 1275 N N . ALA A 1 91 ? -1.214 -19.169 4.816 1.00 54.21 91 ALA A N 1
ATOM 1276 C CA . ALA A 1 91 ? 0.017 -18.417 4.557 1.00 4.53 91 ALA A CA 1
ATOM 1277 C C . ALA A 1 91 ? 0.027 -17.855 3.126 1.00 31.43 91 ALA A C 1
ATOM 1278 O O . ALA A 1 91 ? 1.089 -17.657 2.533 1.00 53.44 91 ALA A O 1
ATOM 1285 N N . ASP A 1 92 ? -1.164 -17.607 2.584 1.00 12.44 92 ASP A N 1
ATOM 1286 C CA . ASP A 1 92 ? -1.381 -16.987 1.286 1.00 4.54 92 ASP A CA 1
ATOM 1287 C C . ASP A 1 92 ? -1.296 -15.483 1.492 1.00 71.41 92 ASP A C 1
ATOM 1288 O O . ASP A 1 92 ? -1.678 -14.981 2.554 1.00 15.34 92 ASP A O 1
ATOM 1296 N N . VAL A 1 93 ? -0.842 -14.743 0.486 1.00 11.55 93 VAL A N 1
ATOM 1297 C CA . VAL A 1 93 ? -0.537 -13.334 0.666 1.00 72.30 93 VAL A CA 1
ATOM 1298 C C . VAL A 1 93 ? -1.806 -12.501 0.633 1.00 54.42 93 VAL A C 1
ATOM 1299 O O . VAL A 1 93 ? -2.475 -12.398 -0.400 1.00 71.11 93 VAL A O 1
ATOM 1312 N N . GLN A 1 94 ? -2.106 -11.868 1.761 1.00 75.14 94 GLN A N 1
ATOM 1313 C CA . GLN A 1 94 ? -3.160 -10.877 1.843 1.00 11.24 94 GLN A CA 1
ATOM 1314 C C . GLN A 1 94 ? -2.515 -9.492 1.943 1.00 60.10 94 GLN A C 1
ATOM 1315 O O . GLN A 1 94 ? -1.301 -9.328 1.794 1.00 42.10 94 GLN A O 1
ATOM 1327 N N . VAL A 1 95 ? -3.339 -8.469 2.135 1.00 64.04 95 VAL A N 1
ATOM 1328 C CA . VAL A 1 95 ? -2.876 -7.139 2.482 1.00 44.54 95 VAL A CA 1
ATOM 1329 C C . VAL A 1 95 ? -3.801 -6.643 3.583 1.00 13.55 95 VAL A C 1
ATOM 1330 O O . VAL A 1 95 ? -5.020 -6.833 3.523 1.00 4.33 95 VAL A O 1
ATOM 1343 N N . PHE A 1 96 ? -3.226 -5.946 4.559 1.00 64.41 96 PHE A N 1
ATOM 1344 C CA . PHE A 1 96 ? -3.900 -5.399 5.714 1.00 20.41 96 PHE A CA 1
ATOM 1345 C C . PHE A 1 96 ? -3.517 -3.927 5.887 1.00 63.02 96 PHE A C 1
ATOM 1346 O O . PHE A 1 96 ? -2.636 -3.396 5.197 1.00 43.52 96 PHE A O 1
ATOM 1362 N N . ILE A 1 97 ? -4.167 -3.239 6.821 1.00 21.11 97 ILE A N 1
ATOM 1363 C CA . ILE A 1 97 ? -3.916 -1.840 7.113 1.00 35.25 97 ILE A CA 1
ATOM 1364 C C . ILE A 1 97 ? -4.219 -1.511 8.576 1.00 14.25 97 ILE A C 1
ATOM 1365 O O . ILE A 1 97 ? -5.230 -1.976 9.103 1.00 20.05 97 ILE A O 1
ATOM 1380 N N . PRO A 1 98 ? -3.433 -0.616 9.202 1.00 54.11 98 PRO A N 1
ATOM 1381 C CA . PRO A 1 98 ? -3.710 -0.105 10.532 1.00 71.22 98 PRO A CA 1
ATOM 1382 C C . PRO A 1 98 ? -4.765 1.005 10.475 1.00 64.04 98 PRO A C 1
ATOM 1383 O O . PRO A 1 98 ? -4.470 2.195 10.615 1.00 3.15 98 PRO A O 1
ATOM 1391 N N . GLN A 1 99 ? -6.010 0.600 10.261 1.00 21.05 99 GLN A N 1
ATOM 1392 C CA . GLN A 1 99 ? -7.154 1.500 10.279 1.00 72.14 99 GLN A CA 1
ATOM 1393 C C . GLN A 1 99 ? -7.652 1.680 11.709 1.00 40.13 99 GLN A C 1
ATOM 1394 O O . GLN A 1 99 ? -7.240 0.948 12.615 1.00 32.33 99 GLN A O 1
ATOM 1406 N N . GLY A 1 100 ? -8.533 2.653 11.913 1.00 15.15 100 GLY A N 1
ATOM 1407 C CA . GLY A 1 100 ? -8.949 3.136 13.210 1.00 33.33 100 GLY A CA 1
ATOM 1408 C C . GLY A 1 100 ? -10.460 3.066 13.312 1.00 53.12 100 GLY A C 1
ATOM 1409 O O . GLY A 1 100 ? -10.974 2.373 14.184 1.00 35.02 100 GLY A O 1
ATOM 1413 N N . GLU A 1 101 ? -11.193 3.722 12.414 1.00 21.25 101 GLU A N 1
ATOM 1414 C CA . GLU A 1 101 ? -12.640 3.846 12.548 1.00 71.33 101 GLU A CA 1
ATOM 1415 C C . GLU A 1 101 ? -13.412 2.611 12.063 1.00 55.50 101 GLU A C 1
ATOM 1416 O O . GLU A 1 101 ? -14.616 2.692 11.821 1.00 63.24 101 GLU A O 1
ATOM 1426 N N . ILE A 1 102 ? -12.707 1.494 11.891 1.00 32.33 102 ILE A N 1
ATOM 1427 C CA . ILE A 1 102 ? -13.178 0.234 11.374 1.00 23.41 102 ILE A CA 1
ATOM 1428 C C . ILE A 1 102 ? -14.023 -0.465 12.445 1.00 61.11 102 ILE A C 1
ATOM 1429 O O . ILE A 1 102 ? -13.560 -1.317 13.209 1.00 0.11 102 ILE A O 1
ATOM 1444 N N . ASP A 1 103 ? -15.275 -0.054 12.513 1.00 35.44 103 ASP A N 1
ATOM 1445 C CA . ASP A 1 103 ? -16.365 -0.627 13.283 1.00 31.24 103 ASP A CA 1
ATOM 1446 C C . ASP A 1 103 ? -17.509 -0.689 12.298 1.00 4.52 103 ASP A C 1
ATOM 1447 O O . ASP A 1 103 ? -18.098 -1.778 12.143 1.00 22.23 103 ASP A O 1
ATOM 1455 N N . GLY A 1 1 ? -0.892 30.073 -2.995 1.00 24.42 1 GLY A N 2
ATOM 1456 C CA . GLY A 1 1 ? 0.451 29.482 -2.923 1.00 31.12 1 GLY A CA 2
ATOM 1457 C C . GLY A 1 1 ? 0.438 28.112 -3.576 1.00 2.24 1 GLY A C 2
ATOM 1458 O O . GLY A 1 1 ? -0.631 27.548 -3.810 1.00 43.13 1 GLY A O 2
ATOM 1462 N N . ALA A 1 2 ? 1.615 27.576 -3.900 1.00 72.32 2 ALA A N 2
ATOM 1463 C CA . ALA A 1 2 ? 1.731 26.272 -4.525 1.00 31.51 2 ALA A CA 2
ATOM 1464 C C . ALA A 1 2 ? 1.121 25.218 -3.605 1.00 54.32 2 ALA A C 2
ATOM 1465 O O . ALA A 1 2 ? 1.326 25.252 -2.386 1.00 31.40 2 ALA A O 2
ATOM 1472 N N . GLN A 1 3 ? 0.415 24.262 -4.198 1.00 12.32 3 GLN A N 2
ATOM 1473 C CA . GLN A 1 3 ? -0.229 23.138 -3.523 1.00 24.14 3 GLN A CA 2
ATOM 1474 C C . GLN A 1 3 ? 0.783 22.040 -3.161 1.00 60.44 3 GLN A C 2
ATOM 1475 O O . GLN A 1 3 ? 0.410 20.962 -2.693 1.00 32.52 3 GLN A O 2
ATOM 1487 N N . ASP A 1 4 ? 2.075 22.336 -3.279 1.00 22.43 4 ASP A N 2
ATOM 1488 C CA . ASP A 1 4 ? 3.200 21.451 -3.013 1.00 1.02 4 ASP A CA 2
ATOM 1489 C C . ASP A 1 4 ? 4.018 22.083 -1.887 1.00 54.13 4 ASP A C 2
ATOM 1490 O O . ASP A 1 4 ? 5.245 22.001 -1.850 1.00 13.10 4 ASP A O 2
ATOM 1498 N N . GLY A 1 5 ? 3.311 22.768 -0.982 1.00 13.32 5 GLY A N 2
ATOM 1499 C CA . GLY A 1 5 ? 3.848 23.496 0.144 1.00 34.35 5 GLY A CA 2
ATOM 1500 C C . GLY A 1 5 ? 3.971 22.567 1.346 1.00 53.23 5 GLY A C 2
ATOM 1501 O O . GLY A 1 5 ? 5.023 21.957 1.560 1.00 40.02 5 GLY A O 2
ATOM 1505 N N . LYS A 1 6 ? 2.895 22.406 2.119 1.00 32.42 6 LYS A N 2
ATOM 1506 C CA . LYS A 1 6 ? 2.786 21.368 3.142 1.00 41.54 6 LYS A CA 2
ATOM 1507 C C . LYS A 1 6 ? 1.305 21.010 3.284 1.00 1.12 6 LYS A C 2
ATOM 1508 O O . LYS A 1 6 ? 0.687 21.319 4.303 1.00 62.11 6 LYS A O 2
ATOM 1523 N N . GLU A 1 7 ? 0.718 20.387 2.266 1.00 0.24 7 GLU A N 2
ATOM 1524 C CA . GLU A 1 7 ? -0.716 20.133 2.177 1.00 44.22 7 GLU A CA 2
ATOM 1525 C C . GLU A 1 7 ? -1.007 18.764 1.529 1.00 42.04 7 GLU A C 2
ATOM 1526 O O . GLU A 1 7 ? -2.018 18.597 0.855 1.00 60.31 7 GLU A O 2
ATOM 1536 N N . THR A 1 8 ? -0.149 17.767 1.733 1.00 71.11 8 THR A N 2
ATOM 1537 C CA . THR A 1 8 ? -0.105 16.518 0.948 1.00 53.12 8 THR A CA 2
ATOM 1538 C C . THR A 1 8 ? -0.058 15.250 1.820 1.00 43.05 8 THR A C 2
ATOM 1539 O O . THR A 1 8 ? 0.406 15.308 2.962 1.00 23.40 8 THR A O 2
ATOM 1550 N N . THR A 1 9 ? -0.509 14.114 1.268 1.00 3.23 9 THR A N 2
ATOM 1551 C CA . THR A 1 9 ? -0.490 12.803 1.917 1.00 14.20 9 THR A CA 2
ATOM 1552 C C . THR A 1 9 ? 0.785 12.002 1.602 1.00 34.21 9 THR A C 2
ATOM 1553 O O . THR A 1 9 ? 1.165 11.839 0.439 1.00 62.21 9 THR A O 2
ATOM 1564 N N . THR A 1 10 ? 1.366 11.399 2.637 1.00 0.41 10 THR A N 2
ATOM 1565 C CA . THR A 1 10 ? 2.348 10.340 2.510 1.00 32.40 10 THR A CA 2
ATOM 1566 C C . THR A 1 10 ? 1.620 9.018 2.255 1.00 43.22 10 THR A C 2
ATOM 1567 O O . THR A 1 10 ? 0.553 8.767 2.819 1.00 52.21 10 THR A O 2
ATOM 1578 N N . ILE A 1 11 ? 2.199 8.137 1.444 1.00 20.44 11 ILE A N 2
ATOM 1579 C CA . ILE A 1 11 ? 1.865 6.716 1.415 1.00 62.34 11 ILE A CA 2
ATOM 1580 C C . ILE A 1 11 ? 3.082 6.015 2.049 1.00 11.04 11 ILE A C 2
ATOM 1581 O O . ILE A 1 11 ? 4.153 6.608 2.222 1.00 41.04 11 ILE A O 2
ATOM 1596 N N . ARG A 1 12 ? 2.973 4.748 2.422 1.00 60.44 12 ARG A N 2
ATOM 1597 C CA . ARG A 1 12 ? 4.117 3.929 2.795 1.00 44.11 12 ARG A CA 2
ATOM 1598 C C . ARG A 1 12 ? 3.744 2.486 2.470 1.00 42.03 12 ARG A C 2
ATOM 1599 O O . ARG A 1 12 ? 2.636 2.059 2.785 1.00 63.33 12 ARG A O 2
ATOM 1617 N N . LEU A 1 13 ? 4.684 1.706 1.946 1.00 51.02 13 LEU A N 2
ATOM 1618 C CA . LEU A 1 13 ? 4.585 0.260 1.819 1.00 65.12 13 LEU A CA 2
ATOM 1619 C C . LEU A 1 13 ? 5.519 -0.385 2.838 1.00 22.14 13 LEU A C 2
ATOM 1620 O O . LEU A 1 13 ? 6.630 0.110 3.046 1.00 64.33 13 LEU A O 2
ATOM 1635 N N . ILE A 1 14 ? 5.083 -1.486 3.456 1.00 55.55 14 ILE A N 2
ATOM 1636 C CA . ILE A 1 14 ? 5.832 -2.309 4.388 1.00 0.05 14 ILE A CA 2
ATOM 1637 C C . ILE A 1 14 ? 5.598 -3.772 3.983 1.00 25.30 14 ILE A C 2
ATOM 1638 O O . ILE A 1 14 ? 4.454 -4.180 3.758 1.00 20.34 14 ILE A O 2
ATOM 1653 N N . ASN A 1 15 ? 6.668 -4.563 3.894 1.00 40.34 15 ASN A N 2
ATOM 1654 C CA . ASN A 1 15 ? 6.668 -5.907 3.324 1.00 3.04 15 ASN A CA 2
ATOM 1655 C C . ASN A 1 15 ? 6.898 -6.959 4.414 1.00 31.22 15 ASN A C 2
ATOM 1656 O O . ASN A 1 15 ? 7.931 -7.630 4.436 1.00 32.24 15 ASN A O 2
ATOM 1666 N N . GLN A 1 16 ? 5.988 -7.055 5.387 1.00 61.24 16 GLN A N 2
ATOM 1667 C CA . GLN A 1 16 ? 6.153 -7.830 6.621 1.00 20.12 16 GLN A CA 2
ATOM 1668 C C . GLN A 1 16 ? 5.828 -9.304 6.351 1.00 1.23 16 GLN A C 2
ATOM 1669 O O . GLN A 1 16 ? 4.875 -9.869 6.892 1.00 0.21 16 GLN A O 2
ATOM 1681 N N . THR A 1 17 ? 6.627 -9.917 5.487 1.00 15.31 17 THR A N 2
ATOM 1682 C CA . THR A 1 17 ? 6.398 -11.236 4.927 1.00 20.21 17 THR A CA 2
ATOM 1683 C C . THR A 1 17 ? 7.706 -12.024 4.800 1.00 4.21 17 THR A C 2
ATOM 1684 O O . THR A 1 17 ? 8.808 -11.503 5.011 1.00 42.24 17 THR A O 2
ATOM 1695 N N . TYR A 1 18 ? 7.573 -13.285 4.398 1.00 2.40 18 TYR A N 2
ATOM 1696 C CA . TYR A 1 18 ? 8.656 -14.243 4.175 1.00 1.05 18 TYR A CA 2
ATOM 1697 C C . TYR A 1 18 ? 9.142 -14.300 2.713 1.00 20.55 18 TYR A C 2
ATOM 1698 O O . TYR A 1 18 ? 9.836 -15.247 2.323 1.00 40.12 18 TYR A O 2
ATOM 1715 N N . PHE A 1 19 ? 8.777 -13.317 1.887 1.00 52.33 19 PHE A N 2
ATOM 1716 C CA . PHE A 1 19 ? 9.208 -13.219 0.496 1.00 42.22 19 PHE A CA 2
ATOM 1717 C C . PHE A 1 19 ? 9.640 -11.791 0.173 1.00 3.50 19 PHE A C 2
ATOM 1718 O O . PHE A 1 19 ? 9.371 -10.851 0.922 1.00 73.12 19 PHE A O 2
ATOM 1734 N N . ASN A 1 20 ? 10.241 -11.629 -1.003 1.00 20.10 20 ASN A N 2
ATOM 1735 C CA . ASN A 1 20 ? 10.483 -10.359 -1.682 1.00 21.50 20 ASN A CA 2
ATOM 1736 C C . ASN A 1 20 ? 9.323 -10.064 -2.641 1.00 13.02 20 ASN A C 2
ATOM 1737 O O . ASN A 1 20 ? 8.658 -10.995 -3.109 1.00 24.13 20 ASN A O 2
ATOM 1747 N N . VAL A 1 21 ? 9.113 -8.796 -2.991 1.00 65.12 21 VAL A N 2
ATOM 1748 C CA . VAL A 1 21 ? 8.210 -8.349 -4.051 1.00 11.51 21 VAL A CA 2
ATOM 1749 C C . VAL A 1 21 ? 8.962 -7.358 -4.944 1.00 12.12 21 VAL A C 2
ATOM 1750 O O . VAL A 1 21 ? 9.923 -6.736 -4.502 1.00 32.25 21 VAL A O 2
ATOM 1763 N N . LYS A 1 22 ? 8.532 -7.192 -6.197 1.00 54.34 22 LYS A N 2
ATOM 1764 C CA . LYS A 1 22 ? 9.313 -6.499 -7.237 1.00 3.21 22 LYS A CA 2
ATOM 1765 C C . LYS A 1 22 ? 8.449 -5.775 -8.265 1.00 43.22 22 LYS A C 2
ATOM 1766 O O . LYS A 1 22 ? 8.840 -5.623 -9.424 1.00 63.14 22 LYS A O 2
ATOM 1781 N N . ASN A 1 23 ? 7.219 -5.442 -7.877 1.00 5.30 23 ASN A N 2
ATOM 1782 C CA . ASN A 1 23 ? 6.183 -5.007 -8.803 1.00 51.33 23 ASN A CA 2
ATOM 1783 C C . ASN A 1 23 ? 4.918 -4.707 -8.006 1.00 54.01 23 ASN A C 2
ATOM 1784 O O . ASN A 1 23 ? 3.896 -5.375 -8.166 1.00 0.00 23 ASN A O 2
ATOM 1794 N N . ILE A 1 24 ? 4.980 -3.785 -7.052 1.00 22.41 24 ILE A N 2
ATOM 1795 C CA . ILE A 1 24 ? 3.787 -3.426 -6.280 1.00 62.52 24 ILE A CA 2
ATOM 1796 C C . ILE A 1 24 ? 3.140 -2.272 -7.035 1.00 54.41 24 ILE A C 2
ATOM 1797 O O . ILE A 1 24 ? 3.743 -1.205 -7.105 1.00 0.11 24 ILE A O 2
ATOM 1812 N N . LYS A 1 25 ? 1.978 -2.472 -7.661 1.00 44.41 25 LYS A N 2
ATOM 1813 C CA . LYS A 1 25 ? 1.147 -1.353 -8.094 1.00 11.32 25 LYS A CA 2
ATOM 1814 C C . LYS A 1 25 ? 0.493 -0.775 -6.838 1.00 42.31 25 LYS A C 2
ATOM 1815 O O . LYS A 1 25 ? 0.037 -1.516 -5.960 1.00 71.21 25 LYS A O 2
ATOM 1830 N N . VAL A 1 26 ? 0.447 0.547 -6.758 1.00 22.12 26 VAL A N 2
ATOM 1831 C CA . VAL A 1 26 ? -0.092 1.288 -5.632 1.00 24.41 26 VAL A CA 2
ATOM 1832 C C . VAL A 1 26 ? -1.050 2.299 -6.222 1.00 4.40 26 VAL A C 2
ATOM 1833 O O . VAL A 1 26 ? -0.768 2.848 -7.284 1.00 51.44 26 VAL A O 2
ATOM 1846 N N . THR A 1 27 ? -2.205 2.509 -5.605 1.00 63.52 27 THR A N 2
ATOM 1847 C CA . THR A 1 27 ? -3.302 3.276 -6.176 1.00 44.11 27 THR A CA 2
ATOM 1848 C C . THR A 1 27 ? -4.079 3.870 -4.996 1.00 54.25 27 THR A C 2
ATOM 1849 O O . THR A 1 27 ? -4.270 3.176 -3.994 1.00 15.52 27 THR A O 2
ATOM 1860 N N . TRP A 1 28 ? -4.463 5.147 -5.064 1.00 1.25 28 TRP A N 2
ATOM 1861 C CA . TRP A 1 28 ? -5.011 5.899 -3.926 1.00 14.30 28 TRP A CA 2
ATOM 1862 C C . TRP A 1 28 ? -6.117 6.874 -4.359 1.00 21.35 28 TRP A C 2
ATOM 1863 O O . TRP A 1 28 ? -6.381 7.875 -3.689 1.00 2.21 28 TRP A O 2
ATOM 1883 N N . ASN A 1 29 ? -6.735 6.623 -5.509 1.00 33.15 29 ASN A N 2
ATOM 1884 C CA . ASN A 1 29 ? -7.849 7.373 -6.082 1.00 11.00 29 ASN A CA 2
ATOM 1885 C C . ASN A 1 29 ? -8.432 6.596 -7.266 1.00 41.13 29 ASN A C 2
ATOM 1886 O O . ASN A 1 29 ? -8.420 5.362 -7.240 1.00 2.50 29 ASN A O 2
ATOM 1896 N N . ASP A 1 30 ? -9.050 7.280 -8.233 1.00 33.11 30 ASP A N 2
ATOM 1897 C CA . ASP A 1 30 ? -9.592 6.692 -9.462 1.00 24.14 30 ASP A CA 2
ATOM 1898 C C . ASP A 1 30 ? -8.617 6.759 -10.660 1.00 54.33 30 ASP A C 2
ATOM 1899 O O . ASP A 1 30 ? -9.030 6.484 -11.786 1.00 4.44 30 ASP A O 2
ATOM 1907 N N . GLY A 1 31 ? -7.329 7.095 -10.469 1.00 71.42 31 GLY A N 2
ATOM 1908 C CA . GLY A 1 31 ? -6.306 7.012 -11.527 1.00 42.21 31 GLY A CA 2
ATOM 1909 C C . GLY A 1 31 ? -4.862 7.395 -11.133 1.00 40.32 31 GLY A C 2
ATOM 1910 O O . GLY A 1 31 ? -3.925 7.180 -11.915 1.00 34.55 31 GLY A O 2
ATOM 1914 N N . LYS A 1 32 ? -4.650 7.997 -9.957 1.00 2.54 32 LYS A N 2
ATOM 1915 C CA . LYS A 1 32 ? -3.354 8.231 -9.345 1.00 13.04 32 LYS A CA 2
ATOM 1916 C C . LYS A 1 32 ? -2.788 6.909 -8.844 1.00 41.32 32 LYS A C 2
ATOM 1917 O O . LYS A 1 32 ? -3.310 6.313 -7.895 1.00 32.21 32 LYS A O 2
ATOM 1932 N N . GLU A 1 33 ? -1.757 6.423 -9.514 1.00 63.55 33 GLU A N 2
ATOM 1933 C CA . GLU A 1 33 ? -1.087 5.180 -9.194 1.00 53.23 33 GLU A CA 2
ATOM 1934 C C . GLU A 1 33 ? 0.372 5.274 -9.597 1.00 41.43 33 GLU A C 2
ATOM 1935 O O . GLU A 1 33 ? 0.746 6.105 -10.433 1.00 22.22 33 GLU A O 2
ATOM 1945 N N . GLN A 1 34 ? 1.190 4.427 -8.985 1.00 20.53 34 GLN A N 2
ATOM 1946 C CA . GLN A 1 34 ? 2.627 4.321 -9.214 1.00 74.51 34 GLN A CA 2
ATOM 1947 C C . GLN A 1 34 ? 3.054 2.872 -8.963 1.00 52.12 34 GLN A C 2
ATOM 1948 O O . GLN A 1 34 ? 2.209 2.038 -8.610 1.00 2.44 34 GLN A O 2
ATOM 1960 N N . THR A 1 35 ? 4.342 2.567 -9.131 1.00 61.13 35 THR A N 2
ATOM 1961 C CA . THR A 1 35 ? 4.870 1.238 -8.871 1.00 32.53 35 THR A CA 2
ATOM 1962 C C . THR A 1 35 ? 6.089 1.297 -7.958 1.00 3.04 35 THR A C 2
ATOM 1963 O O . THR A 1 35 ? 7.028 2.055 -8.226 1.00 2.52 35 THR A O 2
ATOM 1974 N N . VAL A 1 36 ? 6.111 0.474 -6.913 1.00 11.03 36 VAL A N 2
ATOM 1975 C CA . VAL A 1 36 ? 7.317 0.235 -6.139 1.00 3.23 36 VAL A CA 2
ATOM 1976 C C . VAL A 1 36 ? 8.205 -0.662 -6.987 1.00 54.41 36 VAL A C 2
ATOM 1977 O O . VAL A 1 36 ? 7.710 -1.649 -7.545 1.00 75.15 36 VAL A O 2
ATOM 1990 N N . ASN A 1 37 ? 9.497 -0.326 -7.036 1.00 32.52 37 ASN A N 2
ATOM 1991 C CA . ASN A 1 37 ? 10.542 -1.132 -7.643 1.00 32.11 37 ASN A CA 2
ATOM 1992 C C . ASN A 1 37 ? 10.563 -2.495 -6.967 1.00 2.11 37 ASN A C 2
ATOM 1993 O O . ASN A 1 37 ? 9.962 -3.432 -7.484 1.00 4.13 37 ASN A O 2
ATOM 2003 N N . THR A 1 38 ? 11.210 -2.621 -5.811 1.00 4.04 38 THR A N 2
ATOM 2004 C CA . THR A 1 38 ? 11.382 -3.888 -5.123 1.00 40.04 38 THR A CA 2
ATOM 2005 C C . THR A 1 38 ? 11.329 -3.623 -3.616 1.00 0.10 38 THR A C 2
ATOM 2006 O O . THR A 1 38 ? 11.579 -2.500 -3.162 1.00 12.20 38 THR A O 2
ATOM 2017 N N . LEU A 1 39 ? 10.962 -4.643 -2.842 1.00 62.24 39 LEU A N 2
ATOM 2018 C CA . LEU A 1 39 ? 10.837 -4.625 -1.391 1.00 43.44 39 LEU A CA 2
ATOM 2019 C C . LEU A 1 39 ? 11.192 -6.026 -0.917 1.00 11.12 39 LEU A C 2
ATOM 2020 O O . LEU A 1 39 ? 10.479 -6.989 -1.207 1.00 0.40 39 LEU A O 2
ATOM 2035 N N . GLY A 1 40 ? 12.330 -6.128 -0.241 1.00 1.41 40 GLY A N 2
ATOM 2036 C CA . GLY A 1 40 ? 12.803 -7.346 0.392 1.00 22.23 40 GLY A CA 2
ATOM 2037 C C . GLY A 1 40 ? 11.868 -7.773 1.522 1.00 15.50 40 GLY A C 2
ATOM 2038 O O . GLY A 1 40 ? 10.955 -7.038 1.904 1.00 24.41 40 GLY A O 2
ATOM 2042 N N . SER A 1 41 ? 12.090 -8.952 2.093 1.00 53.12 41 SER A N 2
ATOM 2043 C CA . SER A 1 41 ? 11.400 -9.376 3.302 1.00 4.34 41 SER A CA 2
ATOM 2044 C C . SER A 1 41 ? 11.682 -8.357 4.416 1.00 13.03 41 SER A C 2
ATOM 2045 O O . SER A 1 41 ? 12.835 -7.976 4.634 1.00 52.22 41 SER A O 2
ATOM 2052 N N . HIS A 1 42 ? 10.619 -7.895 5.081 1.00 41.05 42 HIS A N 2
ATOM 2053 C CA . HIS A 1 42 ? 10.593 -6.818 6.068 1.00 2.32 42 HIS A CA 2
ATOM 2054 C C . HIS A 1 42 ? 11.215 -5.495 5.575 1.00 21.54 42 HIS A C 2
ATOM 2055 O O . HIS A 1 42 ? 11.549 -4.634 6.393 1.00 52.41 42 HIS A O 2
ATOM 2068 N N . ASP A 1 43 ? 11.343 -5.301 4.257 1.00 3.13 43 ASP A N 2
ATOM 2069 C CA . ASP A 1 43 ? 11.638 -3.989 3.685 1.00 45.42 43 ASP A CA 2
ATOM 2070 C C . ASP A 1 43 ? 10.425 -3.079 3.809 1.00 51.34 43 ASP A C 2
ATOM 2071 O O . ASP A 1 43 ? 9.300 -3.503 4.101 1.00 74.25 43 ASP A O 2
ATOM 2079 N N . SER A 1 44 ? 10.662 -1.813 3.519 1.00 24.21 44 SER A N 2
ATOM 2080 C CA . SER A 1 44 ? 9.644 -0.779 3.480 1.00 2.25 44 SER A CA 2
ATOM 2081 C C . SER A 1 44 ? 10.105 0.418 2.659 1.00 24.44 44 SER A C 2
ATOM 2082 O O . SER A 1 44 ? 11.295 0.618 2.429 1.00 5.52 44 SER A O 2
ATOM 2089 N N . ILE A 1 45 ? 9.158 1.266 2.271 1.00 75.15 45 ILE A N 2
ATOM 2090 C CA . ILE A 1 45 ? 9.446 2.536 1.619 1.00 11.34 45 ILE A CA 2
ATOM 2091 C C . ILE A 1 45 ? 8.267 3.475 1.778 1.00 2.40 45 ILE A C 2
ATOM 2092 O O . ILE A 1 45 ? 7.118 3.075 1.609 1.00 11.40 45 ILE A O 2
ATOM 2107 N N . ASP A 1 46 ? 8.570 4.720 2.107 1.00 20.20 46 ASP A N 2
ATOM 2108 C CA . ASP A 1 46 ? 7.651 5.818 2.273 1.00 72.42 46 ASP A CA 2
ATOM 2109 C C . ASP A 1 46 ? 7.778 6.722 1.073 1.00 73.21 46 ASP A C 2
ATOM 2110 O O . ASP A 1 46 ? 8.748 7.475 0.940 1.00 61.42 46 ASP A O 2
ATOM 2118 N N . PHE A 1 47 ? 6.765 6.644 0.214 1.00 40.33 47 PHE A N 2
ATOM 2119 C CA . PHE A 1 47 ? 6.677 7.592 -0.922 1.00 41.15 47 PHE A CA 2
ATOM 2120 C C . PHE A 1 47 ? 5.350 8.348 -0.906 1.00 73.33 47 PHE A C 2
ATOM 2121 O O . PHE A 1 47 ? 4.356 7.871 -0.365 1.00 2.11 47 PHE A O 2
ATOM 2137 N N . SER A 1 48 ? 5.336 9.546 -1.486 1.00 42.43 48 SER A N 2
ATOM 2138 C CA . SER A 1 48 ? 4.268 10.529 -1.376 1.00 1.10 48 SER A CA 2
ATOM 2139 C C . SER A 1 48 ? 3.146 10.276 -2.389 1.00 44.43 48 SER A C 2
ATOM 2140 O O . SER A 1 48 ? 3.224 9.339 -3.188 1.00 32.34 48 SER A O 2
ATOM 2147 N N . SER A 1 49 ? 2.126 11.131 -2.389 1.00 43.14 49 SER A N 2
ATOM 2148 C CA . SER A 1 49 ? 1.038 11.142 -3.339 1.00 11.13 49 SER A CA 2
ATOM 2149 C C . SER A 1 49 ? 0.903 12.551 -3.904 1.00 13.52 49 SER A C 2
ATOM 2150 O O . SER A 1 49 ? 1.183 13.538 -3.217 1.00 3.01 49 SER A O 2
ATOM 2157 N N . ASP A 1 50 ? 0.370 12.667 -5.118 1.00 0.04 50 ASP A N 2
ATOM 2158 C CA . ASP A 1 50 ? -0.093 13.933 -5.692 1.00 14.21 50 ASP A CA 2
ATOM 2159 C C . ASP A 1 50 ? -1.426 14.396 -5.088 1.00 51.31 50 ASP A C 2
ATOM 2160 O O . ASP A 1 50 ? -2.219 15.045 -5.766 1.00 22.40 50 ASP A O 2
ATOM 2168 N N . ALA A 1 51 ? -1.743 13.990 -3.861 1.00 35.53 51 ALA A N 2
ATOM 2169 C CA . ALA A 1 51 ? -3.046 14.158 -3.247 1.00 42.24 51 ALA A CA 2
ATOM 2170 C C . ALA A 1 51 ? -2.895 14.887 -1.920 1.00 52.24 51 ALA A C 2
ATOM 2171 O O . ALA A 1 51 ? -1.854 14.807 -1.259 1.00 65.45 51 ALA A O 2
ATOM 2178 N N . GLY A 1 52 ? -3.964 15.572 -1.527 1.00 22.34 52 GLY A N 2
ATOM 2179 C CA . GLY A 1 52 ? -4.088 16.205 -0.229 1.00 1.45 52 GLY A CA 2
ATOM 2180 C C . GLY A 1 52 ? -4.735 15.277 0.787 1.00 3.30 52 GLY A C 2
ATOM 2181 O O . GLY A 1 52 ? -4.408 15.346 1.972 1.00 71.25 52 GLY A O 2
ATOM 2185 N N . SER A 1 53 ? -5.647 14.412 0.352 1.00 73.22 53 SER A N 2
ATOM 2186 C CA . SER A 1 53 ? -6.248 13.400 1.199 1.00 43.31 53 SER A CA 2
ATOM 2187 C C . SER A 1 53 ? -6.650 12.207 0.342 1.00 72.44 53 SER A C 2
ATOM 2188 O O . SER A 1 53 ? -6.987 12.368 -0.835 1.00 64.44 53 SER A O 2
ATOM 2195 N N . VAL A 1 54 ? -6.666 11.025 0.953 1.00 42.43 54 VAL A N 2
ATOM 2196 C CA . VAL A 1 54 ? -6.981 9.749 0.329 1.00 3.25 54 VAL A CA 2
ATOM 2197 C C . VAL A 1 54 ? -8.126 9.139 1.136 1.00 15.11 54 VAL A C 2
ATOM 2198 O O . VAL A 1 54 ? -8.120 9.195 2.369 1.00 31.33 54 VAL A O 2
ATOM 2211 N N . TYR A 1 55 ? -9.103 8.534 0.458 1.00 11.20 55 TYR A N 2
ATOM 2212 C CA . TYR A 1 55 ? -10.233 7.853 1.093 1.00 34.42 55 TYR A CA 2
ATOM 2213 C C . TYR A 1 55 ? -10.510 6.470 0.489 1.00 62.52 55 TYR A C 2
ATOM 2214 O O . TYR A 1 55 ? -11.512 5.835 0.823 1.00 34.10 55 TYR A O 2
ATOM 2231 N N . LYS A 1 56 ? -9.654 5.998 -0.422 1.00 43.43 56 LYS A N 2
ATOM 2232 C CA . LYS A 1 56 ? -9.702 4.694 -1.080 1.00 55.05 56 LYS A CA 2
ATOM 2233 C C . LYS A 1 56 ? -8.274 4.299 -1.416 1.00 45.24 56 LYS A C 2
ATOM 2234 O O . LYS A 1 56 ? -7.437 5.178 -1.617 1.00 21.10 56 LYS A O 2
ATOM 2249 N N . MET A 1 57 ? -7.981 3.003 -1.425 1.00 25.24 57 MET A N 2
ATOM 2250 C CA . MET A 1 57 ? -6.646 2.514 -1.741 1.00 34.10 57 MET A CA 2
ATOM 2251 C C . MET A 1 57 ? -6.776 1.165 -2.424 1.00 72.53 57 MET A C 2
ATOM 2252 O O . MET A 1 57 ? -7.450 0.269 -1.924 1.00 35.31 57 MET A O 2
ATOM 2264 N N . ASP A 1 58 ? -6.107 0.997 -3.553 1.00 32.10 58 ASP A N 2
ATOM 2265 C CA . ASP A 1 58 ? -6.152 -0.199 -4.374 1.00 11.13 58 ASP A CA 2
ATOM 2266 C C . ASP A 1 58 ? -4.724 -0.719 -4.430 1.00 0.33 58 ASP A C 2
ATOM 2267 O O . ASP A 1 58 ? -3.859 -0.140 -5.082 1.00 62.33 58 ASP A O 2
ATOM 2275 N N . VAL A 1 59 ? -4.438 -1.777 -3.683 1.00 21.34 59 VAL A N 2
ATOM 2276 C CA . VAL A 1 59 ? -3.147 -2.448 -3.753 1.00 74.11 59 VAL A CA 2
ATOM 2277 C C . VAL A 1 59 ? -3.296 -3.659 -4.659 1.00 40.44 59 VAL A C 2
ATOM 2278 O O . VAL A 1 59 ? -4.334 -4.322 -4.625 1.00 32.12 59 VAL A O 2
ATOM 2291 N N . THR A 1 60 ? -2.259 -3.955 -5.435 1.00 23.22 60 THR A N 2
ATOM 2292 C CA . THR A 1 60 ? -2.142 -5.175 -6.209 1.00 33.15 60 THR A CA 2
ATOM 2293 C C . THR A 1 60 ? -0.649 -5.328 -6.491 1.00 3.31 60 THR A C 2
ATOM 2294 O O . THR A 1 60 ? 0.001 -4.398 -6.976 1.00 2.05 60 THR A O 2
ATOM 2305 N N . GLY A 1 61 ? -0.067 -6.450 -6.083 1.00 74.44 61 GLY A N 2
ATOM 2306 C CA . GLY A 1 61 ? 1.348 -6.732 -6.280 1.00 74.35 61 GLY A CA 2
ATOM 2307 C C . GLY A 1 61 ? 1.579 -8.229 -6.380 1.00 13.24 61 GLY A C 2
ATOM 2308 O O . GLY A 1 61 ? 0.632 -9.010 -6.322 1.00 1.11 61 GLY A O 2
ATOM 2312 N N . THR A 1 62 ? 2.825 -8.656 -6.587 1.00 31.20 62 THR A N 2
ATOM 2313 C CA . THR A 1 62 ? 3.147 -10.066 -6.776 1.00 72.15 62 THR A CA 2
ATOM 2314 C C . THR A 1 62 ? 4.473 -10.402 -6.090 1.00 25.11 62 THR A C 2
ATOM 2315 O O . THR A 1 62 ? 5.410 -9.595 -6.112 1.00 40.02 62 THR A O 2
ATOM 2326 N N . THR A 1 63 ? 4.524 -11.561 -5.441 1.00 32.21 63 THR A N 2
ATOM 2327 C CA . THR A 1 63 ? 5.678 -12.078 -4.718 1.00 31.14 63 THR A CA 2
ATOM 2328 C C . THR A 1 63 ? 6.758 -12.587 -5.667 1.00 51.11 63 THR A C 2
ATOM 2329 O O . THR A 1 63 ? 6.540 -12.702 -6.874 1.00 43.24 63 THR A O 2
ATOM 2340 N N . GLN A 1 64 ? 7.904 -12.960 -5.095 1.00 45.02 64 GLN A N 2
ATOM 2341 C CA . GLN A 1 64 ? 8.981 -13.684 -5.751 1.00 73.43 64 GLN A CA 2
ATOM 2342 C C . GLN A 1 64 ? 8.462 -14.925 -6.487 1.00 3.33 64 GLN A C 2
ATOM 2343 O O . GLN A 1 64 ? 8.914 -15.219 -7.591 1.00 23.21 64 GLN A O 2
ATOM 2355 N N . SER A 1 65 ? 7.534 -15.664 -5.872 1.00 4.33 65 SER A N 2
ATOM 2356 C CA . SER A 1 65 ? 7.001 -16.902 -6.430 1.00 53.12 65 SER A CA 2
ATOM 2357 C C . SER A 1 65 ? 5.955 -16.626 -7.520 1.00 75.12 65 SER A C 2
ATOM 2358 O O . SER A 1 65 ? 5.445 -17.562 -8.132 1.00 33.22 65 SER A O 2
ATOM 2365 N N . GLY A 1 66 ? 5.596 -15.367 -7.782 1.00 53.25 66 GLY A N 2
ATOM 2366 C CA . GLY A 1 66 ? 4.544 -15.048 -8.730 1.00 3.12 66 GLY A CA 2
ATOM 2367 C C . GLY A 1 66 ? 3.153 -15.129 -8.102 1.00 33.35 66 GLY A C 2
ATOM 2368 O O . GLY A 1 66 ? 2.176 -15.065 -8.846 1.00 31.14 66 GLY A O 2
ATOM 2372 N N . GLU A 1 67 ? 3.015 -15.248 -6.774 1.00 1.00 67 GLU A N 2
ATOM 2373 C CA . GLU A 1 67 ? 1.704 -15.179 -6.133 1.00 4.14 67 GLU A CA 2
ATOM 2374 C C . GLU A 1 67 ? 1.274 -13.730 -6.131 1.00 35.20 67 GLU A C 2
ATOM 2375 O O . GLU A 1 67 ? 2.062 -12.847 -5.796 1.00 51.42 67 GLU A O 2
ATOM 2385 N N . LYS A 1 68 ? 0.046 -13.459 -6.544 1.00 73.53 68 LYS A N 2
ATOM 2386 C CA . LYS A 1 68 ? -0.507 -12.125 -6.530 1.00 4.02 68 LYS A CA 2
ATOM 2387 C C . LYS A 1 68 ? -1.174 -11.908 -5.180 1.00 20.50 68 LYS A C 2
ATOM 2388 O O . LYS A 1 68 ? -1.672 -12.842 -4.549 1.00 1.44 68 LYS A O 2
ATOM 2403 N N . PHE A 1 69 ? -1.195 -10.659 -4.747 1.00 51.33 69 PHE A N 2
ATOM 2404 C CA . PHE A 1 69 ? -1.919 -10.207 -3.575 1.00 12.13 69 PHE A CA 2
ATOM 2405 C C . PHE A 1 69 ? -2.609 -8.899 -3.918 1.00 25.41 69 PHE A C 2
ATOM 2406 O O . PHE A 1 69 ? -2.095 -8.135 -4.744 1.00 12.00 69 PHE A O 2
ATOM 2422 N N . THR A 1 70 ? -3.746 -8.623 -3.284 1.00 71.24 70 THR A N 2
ATOM 2423 C CA . THR A 1 70 ? -4.512 -7.415 -3.531 1.00 32.13 70 THR A CA 2
ATOM 2424 C C . THR A 1 70 ? -5.031 -6.828 -2.224 1.00 41.04 70 THR A C 2
ATOM 2425 O O . THR A 1 70 ? -5.154 -7.529 -1.225 1.00 62.34 70 THR A O 2
ATOM 2436 N N . GLY A 1 71 ? -5.351 -5.535 -2.257 1.00 64.14 71 GLY A N 2
ATOM 2437 C CA . GLY A 1 71 ? -5.924 -4.807 -1.138 1.00 20.14 71 GLY A CA 2
ATOM 2438 C C . GLY A 1 71 ? -7.395 -4.509 -1.371 1.00 0.52 71 GLY A C 2
ATOM 2439 O O . GLY A 1 71 ? -8.255 -5.102 -0.729 1.00 72.31 71 GLY A O 2
ATOM 2443 N N . HIS A 1 72 ? -7.677 -3.619 -2.328 1.00 0.10 72 HIS A N 2
ATOM 2444 C CA . HIS A 1 72 ? -8.995 -3.062 -2.640 1.00 31.42 72 HIS A CA 2
ATOM 2445 C C . HIS A 1 72 ? -9.737 -2.607 -1.379 1.00 60.31 72 HIS A C 2
ATOM 2446 O O . HIS A 1 72 ? -10.562 -3.327 -0.822 1.00 43.31 72 HIS A O 2
ATOM 2459 N N . PHE A 1 73 ? -9.422 -1.399 -0.920 1.00 0.20 73 PHE A N 2
ATOM 2460 C CA . PHE A 1 73 ? -9.894 -0.822 0.328 1.00 1.12 73 PHE A CA 2
ATOM 2461 C C . PHE A 1 73 ? -10.700 0.434 0.043 1.00 20.43 73 PHE A C 2
ATOM 2462 O O . PHE A 1 73 ? -10.439 1.141 -0.942 1.00 15.24 73 PHE A O 2
ATOM 2478 N N . LYS A 1 74 ? -11.624 0.750 0.947 1.00 71.34 74 LYS A N 2
ATOM 2479 C CA . LYS A 1 74 ? -12.409 1.976 0.977 1.00 0.22 74 LYS A CA 2
ATOM 2480 C C . LYS A 1 74 ? -12.461 2.459 2.429 1.00 55.13 74 LYS A C 2
ATOM 2481 O O . LYS A 1 74 ? -12.101 1.709 3.346 1.00 11.02 74 LYS A O 2
ATOM 2496 N N . GLY A 1 75 ? -12.871 3.711 2.610 1.00 54.22 75 GLY A N 2
ATOM 2497 C CA . GLY A 1 75 ? -12.952 4.389 3.891 1.00 1.41 75 GLY A CA 2
ATOM 2498 C C . GLY A 1 75 ? -11.606 4.552 4.566 1.00 73.44 75 GLY A C 2
ATOM 2499 O O . GLY A 1 75 ? -11.396 4.096 5.687 1.00 61.31 75 GLY A O 2
ATOM 2503 N N . LEU A 1 76 ? -10.693 5.219 3.862 1.00 11.40 76 LEU A N 2
ATOM 2504 C CA . LEU A 1 76 ? -9.383 5.554 4.394 1.00 33.30 76 LEU A CA 2
ATOM 2505 C C . LEU A 1 76 ? -9.485 6.948 5.020 1.00 63.41 76 LEU A C 2
ATOM 2506 O O . LEU A 1 76 ? -10.254 7.797 4.556 1.00 12.40 76 LEU A O 2
ATOM 2521 N N . VAL A 1 77 ? -8.682 7.202 6.048 1.00 45.33 77 VAL A N 2
ATOM 2522 C CA . VAL A 1 77 ? -8.749 8.384 6.903 1.00 15.20 77 VAL A CA 2
ATOM 2523 C C . VAL A 1 77 ? -7.352 8.717 7.421 1.00 51.12 77 VAL A C 2
ATOM 2524 O O . VAL A 1 77 ? -6.404 7.954 7.202 1.00 52.02 77 VAL A O 2
ATOM 2537 N N . GLY A 1 78 ? -7.227 9.824 8.154 1.00 0.11 78 GLY A N 2
ATOM 2538 C CA . GLY A 1 78 ? -5.938 10.329 8.583 1.00 32.32 78 GLY A CA 2
ATOM 2539 C C . GLY A 1 78 ? -5.265 11.053 7.420 1.00 3.21 78 GLY A C 2
ATOM 2540 O O . GLY A 1 78 ? -5.927 11.384 6.433 1.00 51.34 78 GLY A O 2
ATOM 2544 N N . LYS A 1 79 ? -3.964 11.336 7.521 1.00 51.15 79 LYS A N 2
ATOM 2545 C CA . LYS A 1 79 ? -3.219 12.056 6.486 1.00 51.01 79 LYS A CA 2
ATOM 2546 C C . LYS A 1 79 ? -1.902 11.357 6.181 1.00 53.43 79 LYS A C 2
ATOM 2547 O O . LYS A 1 79 ? -0.894 11.986 5.862 1.00 32.21 79 LYS A O 2
ATOM 2562 N N . ASP A 1 80 ? -1.931 10.035 6.243 1.00 14.13 80 ASP A N 2
ATOM 2563 C CA . ASP A 1 80 ? -0.964 9.133 5.642 1.00 54.12 80 ASP A CA 2
ATOM 2564 C C . ASP A 1 80 ? -1.697 7.841 5.282 1.00 25.24 80 ASP A C 2
ATOM 2565 O O . ASP A 1 80 ? -2.841 7.642 5.697 1.00 0.31 80 ASP A O 2
ATOM 2573 N N . THR A 1 81 ? -1.058 6.972 4.500 1.00 42.41 81 THR A N 2
ATOM 2574 C CA . THR A 1 81 ? -1.667 5.757 3.969 1.00 4.44 81 THR A CA 2
ATOM 2575 C C . THR A 1 81 ? -0.601 4.658 3.955 1.00 41.51 81 THR A C 2
ATOM 2576 O O . THR A 1 81 ? 0.208 4.581 3.036 1.00 2.23 81 THR A O 2
ATOM 2587 N N . ARG A 1 82 ? -0.509 3.859 5.014 1.00 12.14 82 ARG A N 2
ATOM 2588 C CA . ARG A 1 82 ? 0.526 2.831 5.164 1.00 32.22 82 ARG A CA 2
ATOM 2589 C C . ARG A 1 82 ? -0.069 1.494 4.790 1.00 12.53 82 ARG A C 2
ATOM 2590 O O . ARG A 1 82 ? -1.276 1.309 4.956 1.00 42.12 82 ARG A O 2
ATOM 2608 N N . VAL A 1 83 ? 0.780 0.571 4.352 1.00 65.12 83 VAL A N 2
ATOM 2609 C CA . VAL A 1 83 ? 0.318 -0.686 3.771 1.00 14.10 83 VAL A CA 2
ATOM 2610 C C . VAL A 1 83 ? 1.102 -1.831 4.386 1.00 3.30 83 VAL A C 2
ATOM 2611 O O . VAL A 1 83 ? 2.308 -1.936 4.158 1.00 34.22 83 VAL A O 2
ATOM 2624 N N . PHE A 1 84 ? 0.429 -2.649 5.200 1.00 51.24 84 PHE A N 2
ATOM 2625 C CA . PHE A 1 84 ? 1.025 -3.819 5.831 1.00 72.23 84 PHE A CA 2
ATOM 2626 C C . PHE A 1 84 ? 0.743 -5.016 4.925 1.00 24.11 84 PHE A C 2
ATOM 2627 O O . PHE A 1 84 ? -0.324 -5.616 4.995 1.00 75.53 84 PHE A O 2
ATOM 2643 N N . ILE A 1 85 ? 1.673 -5.347 4.032 1.00 44.41 85 ILE A N 2
ATOM 2644 C CA . ILE A 1 85 ? 1.672 -6.660 3.395 1.00 40.41 85 ILE A CA 2
ATOM 2645 C C . ILE A 1 85 ? 2.103 -7.618 4.507 1.00 35.50 85 ILE A C 2
ATOM 2646 O O . ILE A 1 85 ? 3.168 -7.424 5.096 1.00 71.24 85 ILE A O 2
ATOM 2661 N N . GLU A 1 86 ? 1.257 -8.589 4.821 1.00 52.32 86 GLU A N 2
ATOM 2662 C CA . GLU A 1 86 ? 1.460 -9.678 5.760 1.00 23.33 86 GLU A CA 2
ATOM 2663 C C . GLU A 1 86 ? 0.414 -10.736 5.389 1.00 63.12 86 GLU A C 2
ATOM 2664 O O . GLU A 1 86 ? -0.357 -10.548 4.439 1.00 22.14 86 GLU A O 2
ATOM 2674 N N . LEU A 1 87 ? 0.439 -11.886 6.063 1.00 73.21 87 LEU A N 2
ATOM 2675 C CA . LEU A 1 87 ? -0.360 -13.044 5.700 1.00 62.31 87 LEU A CA 2
ATOM 2676 C C . LEU A 1 87 ? -1.454 -13.248 6.737 1.00 51.31 87 LEU A C 2
ATOM 2677 O O . LEU A 1 87 ? -1.450 -12.607 7.793 1.00 54.33 87 LEU A O 2
ATOM 2692 N N . ASP A 1 88 ? -2.353 -14.188 6.474 1.00 14.13 88 ASP A N 2
ATOM 2693 C CA . ASP A 1 88 ? -3.348 -14.638 7.440 1.00 52.41 88 ASP A CA 2
ATOM 2694 C C . ASP A 1 88 ? -3.684 -16.103 7.151 1.00 64.35 88 ASP A C 2
ATOM 2695 O O . ASP A 1 88 ? -3.148 -16.685 6.201 1.00 63.22 88 ASP A O 2
ATOM 2703 N N . GLU A 1 89 ? -4.572 -16.686 7.959 1.00 1.34 89 GLU A N 2
ATOM 2704 C CA . GLU A 1 89 ? -5.204 -17.997 7.860 1.00 25.21 89 GLU A CA 2
ATOM 2705 C C . GLU A 1 89 ? -4.194 -19.141 7.807 1.00 21.42 89 GLU A C 2
ATOM 2706 O O . GLU A 1 89 ? -4.004 -19.852 8.797 1.00 20.33 89 GLU A O 2
ATOM 2716 N N . ASN A 1 90 ? -3.567 -19.350 6.656 1.00 4.32 90 ASN A N 2
ATOM 2717 C CA . ASN A 1 90 ? -2.577 -20.388 6.404 1.00 14.15 90 ASN A CA 2
ATOM 2718 C C . ASN A 1 90 ? -1.472 -19.833 5.505 1.00 74.35 90 ASN A C 2
ATOM 2719 O O . ASN A 1 90 ? -1.090 -20.468 4.525 1.00 13.15 90 ASN A O 2
ATOM 2729 N N . ALA A 1 91 ? -0.927 -18.657 5.860 1.00 64.11 91 ALA A N 2
ATOM 2730 C CA . ALA A 1 91 ? 0.188 -18.026 5.175 1.00 12.30 91 ALA A CA 2
ATOM 2731 C C . ALA A 1 91 ? -0.171 -17.572 3.752 1.00 64.11 91 ALA A C 2
ATOM 2732 O O . ALA A 1 91 ? 0.744 -17.418 2.937 1.00 51.11 91 ALA A O 2
ATOM 2739 N N . ASP A 1 92 ? -1.463 -17.369 3.463 1.00 21.45 92 ASP A N 2
ATOM 2740 C CA . ASP A 1 92 ? -1.977 -16.836 2.206 1.00 44.44 92 ASP A CA 2
ATOM 2741 C C . ASP A 1 92 ? -1.620 -15.358 2.130 1.00 34.35 92 ASP A C 2
ATOM 2742 O O . ASP A 1 92 ? -1.786 -14.651 3.131 1.00 53.11 92 ASP A O 2
ATOM 2750 N N . VAL A 1 93 ? -1.191 -14.865 0.967 1.00 13.20 93 VAL A N 2
ATOM 2751 C CA . VAL A 1 93 ? -0.824 -13.461 0.844 1.00 14.53 93 VAL A CA 2
ATOM 2752 C C . VAL A 1 93 ? -2.066 -12.580 0.746 1.00 32.44 93 VAL A C 2
ATOM 2753 O O . VAL A 1 93 ? -2.719 -12.526 -0.302 1.00 74.12 93 VAL A O 2
ATOM 2766 N N . GLN A 1 94 ? -2.356 -11.888 1.847 1.00 23.54 94 GLN A N 2
ATOM 2767 C CA . GLN A 1 94 ? -3.363 -10.848 1.938 1.00 40.52 94 GLN A CA 2
ATOM 2768 C C . GLN A 1 94 ? -2.682 -9.489 1.724 1.00 61.44 94 GLN A C 2
ATOM 2769 O O . GLN A 1 94 ? -1.498 -9.404 1.385 1.00 41.45 94 GLN A O 2
ATOM 2781 N N . VAL A 1 95 ? -3.426 -8.407 1.941 1.00 3.24 95 VAL A N 2
ATOM 2782 C CA . VAL A 1 95 ? -2.863 -7.102 2.235 1.00 20.41 95 VAL A CA 2
ATOM 2783 C C . VAL A 1 95 ? -3.699 -6.557 3.384 1.00 4.40 95 VAL A C 2
ATOM 2784 O O . VAL A 1 95 ? -4.923 -6.702 3.402 1.00 4.15 95 VAL A O 2
ATOM 2797 N N . PHE A 1 96 ? -3.046 -5.857 4.300 1.00 32.32 96 PHE A N 2
ATOM 2798 C CA . PHE A 1 96 ? -3.647 -5.213 5.443 1.00 33.15 96 PHE A CA 2
ATOM 2799 C C . PHE A 1 96 ? -3.183 -3.758 5.491 1.00 73.54 96 PHE A C 2
ATOM 2800 O O . PHE A 1 96 ? -2.291 -3.331 4.748 1.00 1.33 96 PHE A O 2
ATOM 2816 N N . ILE A 1 97 ? -3.782 -2.967 6.374 1.00 40.23 97 ILE A N 2
ATOM 2817 C CA . ILE A 1 97 ? -3.489 -1.555 6.547 1.00 22.41 97 ILE A CA 2
ATOM 2818 C C . ILE A 1 97 ? -3.810 -1.174 7.991 1.00 20.31 97 ILE A C 2
ATOM 2819 O O . ILE A 1 97 ? -4.817 -1.641 8.518 1.00 21.12 97 ILE A O 2
ATOM 2834 N N . PRO A 1 98 ? -3.032 -0.273 8.619 1.00 60.42 98 PRO A N 2
ATOM 2835 C CA . PRO A 1 98 ? -3.453 0.333 9.865 1.00 42.41 98 PRO A CA 2
ATOM 2836 C C . PRO A 1 98 ? -4.603 1.293 9.563 1.00 42.51 98 PRO A C 2
ATOM 2837 O O . PRO A 1 98 ? -4.519 2.081 8.610 1.00 60.41 98 PRO A O 2
ATOM 2845 N N . GLN A 1 99 ? -5.678 1.201 10.343 1.00 5.30 99 GLN A N 2
ATOM 2846 C CA . GLN A 1 99 ? -6.945 1.912 10.167 1.00 72.43 99 GLN A CA 2
ATOM 2847 C C . GLN A 1 99 ? -7.457 2.386 11.528 1.00 74.33 99 GLN A C 2
ATOM 2848 O O . GLN A 1 99 ? -6.761 2.227 12.540 1.00 72.11 99 GLN A O 2
ATOM 2860 N N . GLY A 1 100 ? -8.631 3.003 11.581 1.00 55.53 100 GLY A N 2
ATOM 2861 C CA . GLY A 1 100 ? -9.208 3.508 12.807 1.00 0.34 100 GLY A CA 2
ATOM 2862 C C . GLY A 1 100 ? -10.624 3.930 12.507 1.00 65.52 100 GLY A C 2
ATOM 2863 O O . GLY A 1 100 ? -11.535 3.132 12.700 1.00 52.05 100 GLY A O 2
ATOM 2867 N N . GLU A 1 101 ? -10.798 5.137 11.978 1.00 43.24 101 GLU A N 2
ATOM 2868 C CA . GLU A 1 101 ? -12.110 5.684 11.676 1.00 60.43 101 GLU A CA 2
ATOM 2869 C C . GLU A 1 101 ? -12.614 5.064 10.367 1.00 21.34 101 GLU A C 2
ATOM 2870 O O . GLU A 1 101 ? -12.526 5.668 9.297 1.00 42.42 101 GLU A O 2
ATOM 2880 N N . ILE A 1 102 ? -13.089 3.824 10.434 1.00 71.52 102 ILE A N 2
ATOM 2881 C CA . ILE A 1 102 ? -13.738 3.124 9.355 1.00 60.14 102 ILE A CA 2
ATOM 2882 C C . ILE A 1 102 ? -15.085 2.610 9.860 1.00 53.21 102 ILE A C 2
ATOM 2883 O O . ILE A 1 102 ? -15.146 1.673 10.652 1.00 23.31 102 ILE A O 2
ATOM 2898 N N . ASP A 1 103 ? -16.134 3.225 9.320 1.00 23.11 103 ASP A N 2
ATOM 2899 C CA . ASP A 1 103 ? -17.438 2.646 9.009 1.00 13.32 103 ASP A CA 2
ATOM 2900 C C . ASP A 1 103 ? -18.190 2.034 10.179 1.00 12.05 103 ASP A C 2
ATOM 2901 O O . ASP A 1 103 ? -18.881 2.831 10.852 1.00 11.04 103 ASP A O 2
ATOM 2909 N N . GLY A 1 1 ? -3.164 27.296 4.806 1.00 51.02 1 GLY A N 3
ATOM 2910 C CA . GLY A 1 1 ? -2.298 28.315 5.424 1.00 2.41 1 GLY A CA 3
ATOM 2911 C C . GLY A 1 1 ? -0.908 28.454 4.805 1.00 40.41 1 GLY A C 3
ATOM 2912 O O . GLY A 1 1 ? -0.005 28.971 5.475 1.00 73.44 1 GLY A O 3
ATOM 2916 N N . ALA A 1 2 ? -0.693 28.039 3.554 1.00 11.43 2 ALA A N 3
ATOM 2917 C CA . ALA A 1 2 ? 0.555 28.179 2.809 1.00 15.33 2 ALA A CA 3
ATOM 2918 C C . ALA A 1 2 ? 0.203 28.446 1.343 1.00 42.24 2 ALA A C 3
ATOM 2919 O O . ALA A 1 2 ? -0.978 28.420 0.981 1.00 24.33 2 ALA A O 3
ATOM 2926 N N . GLN A 1 3 ? 1.198 28.663 0.483 1.00 72.51 3 GLN A N 3
ATOM 2927 C CA . GLN A 1 3 ? 0.986 28.492 -0.947 1.00 71.23 3 GLN A CA 3
ATOM 2928 C C . GLN A 1 3 ? 0.829 26.991 -1.214 1.00 24.35 3 GLN A C 3
ATOM 2929 O O . GLN A 1 3 ? -0.278 26.533 -1.494 1.00 35.52 3 GLN A O 3
ATOM 2941 N N . ASP A 1 4 ? 1.910 26.219 -1.069 1.00 71.32 4 ASP A N 3
ATOM 2942 C CA . ASP A 1 4 ? 1.990 24.826 -1.520 1.00 60.33 4 ASP A CA 3
ATOM 2943 C C . ASP A 1 4 ? 2.788 23.959 -0.536 1.00 31.25 4 ASP A C 3
ATOM 2944 O O . ASP A 1 4 ? 3.294 22.891 -0.884 1.00 40.20 4 ASP A O 3
ATOM 2952 N N . GLY A 1 5 ? 2.932 24.425 0.706 1.00 0.34 5 GLY A N 3
ATOM 2953 C CA . GLY A 1 5 ? 3.838 23.887 1.715 1.00 73.43 5 GLY A CA 3
ATOM 2954 C C . GLY A 1 5 ? 3.800 22.365 1.870 1.00 64.32 5 GLY A C 3
ATOM 2955 O O . GLY A 1 5 ? 4.817 21.695 1.671 1.00 72.40 5 GLY A O 3
ATOM 2959 N N . LYS A 1 6 ? 2.661 21.797 2.274 1.00 40.44 6 LYS A N 3
ATOM 2960 C CA . LYS A 1 6 ? 2.535 20.372 2.614 1.00 52.43 6 LYS A CA 3
ATOM 2961 C C . LYS A 1 6 ? 1.178 19.821 2.180 1.00 63.21 6 LYS A C 3
ATOM 2962 O O . LYS A 1 6 ? 0.573 19.020 2.896 1.00 2.44 6 LYS A O 3
ATOM 2977 N N . GLU A 1 7 ? 0.651 20.273 1.048 1.00 71.34 7 GLU A N 3
ATOM 2978 C CA . GLU A 1 7 ? -0.776 20.190 0.745 1.00 2.32 7 GLU A CA 3
ATOM 2979 C C . GLU A 1 7 ? -1.225 18.866 0.118 1.00 63.50 7 GLU A C 3
ATOM 2980 O O . GLU A 1 7 ? -2.296 18.800 -0.481 1.00 42.14 7 GLU A O 3
ATOM 2990 N N . THR A 1 8 ? -0.481 17.791 0.351 1.00 41.13 8 THR A N 3
ATOM 2991 C CA . THR A 1 8 ? -0.680 16.468 -0.241 1.00 71.30 8 THR A CA 3
ATOM 2992 C C . THR A 1 8 ? -0.628 15.364 0.812 1.00 73.54 8 THR A C 3
ATOM 2993 O O . THR A 1 8 ? -0.140 15.564 1.933 1.00 54.21 8 THR A O 3
ATOM 3004 N N . THR A 1 9 ? -1.122 14.187 0.430 1.00 55.11 9 THR A N 3
ATOM 3005 C CA . THR A 1 9 ? -0.988 12.968 1.201 1.00 31.22 9 THR A CA 3
ATOM 3006 C C . THR A 1 9 ? 0.340 12.270 0.923 1.00 53.12 9 THR A C 3
ATOM 3007 O O . THR A 1 9 ? 1.002 12.544 -0.086 1.00 42.04 9 THR A O 3
ATOM 3018 N N . THR A 1 10 ? 0.671 11.271 1.746 1.00 13.01 10 THR A N 3
ATOM 3019 C CA . THR A 1 10 ? 1.828 10.411 1.523 1.00 22.32 10 THR A CA 3
ATOM 3020 C C . THR A 1 10 ? 1.409 8.944 1.696 1.00 1.22 10 THR A C 3
ATOM 3021 O O . THR A 1 10 ? 0.356 8.656 2.279 1.00 31.21 10 THR A O 3
ATOM 3032 N N . ILE A 1 11 ? 2.189 8.008 1.161 1.00 12.42 11 ILE A N 3
ATOM 3033 C CA . ILE A 1 11 ? 1.954 6.571 1.188 1.00 34.11 11 ILE A CA 3
ATOM 3034 C C . ILE A 1 11 ? 3.253 5.929 1.698 1.00 74.41 11 ILE A C 3
ATOM 3035 O O . ILE A 1 11 ? 4.340 6.460 1.465 1.00 3.44 11 ILE A O 3
ATOM 3050 N N . ARG A 1 12 ? 3.156 4.766 2.351 1.00 74.14 12 ARG A N 3
ATOM 3051 C CA . ARG A 1 12 ? 4.309 3.928 2.673 1.00 33.23 12 ARG A CA 3
ATOM 3052 C C . ARG A 1 12 ? 3.904 2.472 2.520 1.00 15.32 12 ARG A C 3
ATOM 3053 O O . ARG A 1 12 ? 2.858 2.066 3.026 1.00 23.12 12 ARG A O 3
ATOM 3071 N N . LEU A 1 13 ? 4.717 1.691 1.824 1.00 31.34 13 LEU A N 3
ATOM 3072 C CA . LEU A 1 13 ? 4.551 0.247 1.672 1.00 12.02 13 LEU A CA 3
ATOM 3073 C C . LEU A 1 13 ? 5.550 -0.421 2.609 1.00 3.32 13 LEU A C 3
ATOM 3074 O O . LEU A 1 13 ? 6.710 -0.006 2.644 1.00 61.42 13 LEU A O 3
ATOM 3089 N N . ILE A 1 14 ? 5.119 -1.436 3.361 1.00 42.25 14 ILE A N 3
ATOM 3090 C CA . ILE A 1 14 ? 5.933 -2.183 4.307 1.00 60.34 14 ILE A CA 3
ATOM 3091 C C . ILE A 1 14 ? 5.730 -3.670 4.009 1.00 40.33 14 ILE A C 3
ATOM 3092 O O . ILE A 1 14 ? 4.591 -4.143 3.939 1.00 1.03 14 ILE A O 3
ATOM 3107 N N . ASN A 1 15 ? 6.831 -4.397 3.813 1.00 34.23 15 ASN A N 3
ATOM 3108 C CA . ASN A 1 15 ? 6.826 -5.780 3.350 1.00 20.30 15 ASN A CA 3
ATOM 3109 C C . ASN A 1 15 ? 7.059 -6.731 4.522 1.00 33.20 15 ASN A C 3
ATOM 3110 O O . ASN A 1 15 ? 8.134 -7.312 4.649 1.00 11.40 15 ASN A O 3
ATOM 3120 N N . GLN A 1 16 ? 6.102 -6.828 5.447 1.00 34.33 16 GLN A N 3
ATOM 3121 C CA . GLN A 1 16 ? 6.279 -7.468 6.757 1.00 42.32 16 GLN A CA 3
ATOM 3122 C C . GLN A 1 16 ? 6.087 -8.988 6.653 1.00 72.32 16 GLN A C 3
ATOM 3123 O O . GLN A 1 16 ? 5.335 -9.589 7.428 1.00 2.03 16 GLN A O 3
ATOM 3135 N N . THR A 1 17 ? 6.746 -9.608 5.675 1.00 35.30 17 THR A N 3
ATOM 3136 C CA . THR A 1 17 ? 6.512 -10.968 5.229 1.00 64.55 17 THR A CA 3
ATOM 3137 C C . THR A 1 17 ? 7.822 -11.747 5.094 1.00 75.35 17 THR A C 3
ATOM 3138 O O . THR A 1 17 ? 8.928 -11.211 5.234 1.00 2.33 17 THR A O 3
ATOM 3149 N N . TYR A 1 18 ? 7.685 -13.031 4.775 1.00 63.15 18 TYR A N 3
ATOM 3150 C CA . TYR A 1 18 ? 8.782 -13.969 4.558 1.00 41.32 18 TYR A CA 3
ATOM 3151 C C . TYR A 1 18 ? 9.165 -14.118 3.074 1.00 55.34 18 TYR A C 3
ATOM 3152 O O . TYR A 1 18 ? 9.650 -15.174 2.670 1.00 24.22 18 TYR A O 3
ATOM 3169 N N . PHE A 1 19 ? 8.931 -13.106 2.229 1.00 35.31 19 PHE A N 3
ATOM 3170 C CA . PHE A 1 19 ? 9.309 -13.156 0.818 1.00 61.45 19 PHE A CA 3
ATOM 3171 C C . PHE A 1 19 ? 9.770 -11.793 0.302 1.00 21.40 19 PHE A C 3
ATOM 3172 O O . PHE A 1 19 ? 9.525 -10.755 0.918 1.00 64.54 19 PHE A O 3
ATOM 3188 N N . ASN A 1 20 ? 10.362 -11.797 -0.894 1.00 14.44 20 ASN A N 3
ATOM 3189 C CA . ASN A 1 20 ? 10.665 -10.595 -1.682 1.00 21.13 20 ASN A CA 3
ATOM 3190 C C . ASN A 1 20 ? 9.523 -10.315 -2.669 1.00 20.30 20 ASN A C 3
ATOM 3191 O O . ASN A 1 20 ? 8.913 -11.262 -3.179 1.00 42.34 20 ASN A O 3
ATOM 3201 N N . VAL A 1 21 ? 9.249 -9.049 -2.992 1.00 3.11 21 VAL A N 3
ATOM 3202 C CA . VAL A 1 21 ? 8.318 -8.660 -4.060 1.00 24.14 21 VAL A CA 3
ATOM 3203 C C . VAL A 1 21 ? 8.998 -7.664 -4.992 1.00 3.12 21 VAL A C 3
ATOM 3204 O O . VAL A 1 21 ? 9.801 -6.853 -4.554 1.00 31.50 21 VAL A O 3
ATOM 3217 N N . LYS A 1 22 ? 8.651 -7.682 -6.279 1.00 54.25 22 LYS A N 3
ATOM 3218 C CA . LYS A 1 22 ? 9.387 -6.959 -7.327 1.00 4.01 22 LYS A CA 3
ATOM 3219 C C . LYS A 1 22 ? 8.460 -6.262 -8.320 1.00 20.13 22 LYS A C 3
ATOM 3220 O O . LYS A 1 22 ? 8.808 -6.070 -9.480 1.00 12.22 22 LYS A O 3
ATOM 3235 N N . ASN A 1 23 ? 7.234 -5.974 -7.900 1.00 53.35 23 ASN A N 3
ATOM 3236 C CA . ASN A 1 23 ? 6.178 -5.342 -8.671 1.00 73.35 23 ASN A CA 3
ATOM 3237 C C . ASN A 1 23 ? 5.005 -5.247 -7.718 1.00 32.42 23 ASN A C 3
ATOM 3238 O O . ASN A 1 23 ? 4.114 -6.092 -7.758 1.00 72.44 23 ASN A O 3
ATOM 3248 N N . ILE A 1 24 ? 5.039 -4.292 -6.784 1.00 11.33 24 ILE A N 3
ATOM 3249 C CA . ILE A 1 24 ? 3.834 -3.873 -6.088 1.00 34.13 24 ILE A CA 3
ATOM 3250 C C . ILE A 1 24 ? 3.325 -2.640 -6.812 1.00 55.03 24 ILE A C 3
ATOM 3251 O O . ILE A 1 24 ? 4.049 -1.650 -6.918 1.00 74.33 24 ILE A O 3
ATOM 3266 N N . LYS A 1 25 ? 2.107 -2.705 -7.323 1.00 75.32 25 LYS A N 3
ATOM 3267 C CA . LYS A 1 25 ? 1.346 -1.598 -7.883 1.00 21.13 25 LYS A CA 3
ATOM 3268 C C . LYS A 1 25 ? 0.326 -1.179 -6.821 1.00 72.25 25 LYS A C 3
ATOM 3269 O O . LYS A 1 25 ? -0.125 -2.014 -6.037 1.00 20.34 25 LYS A O 3
ATOM 3284 N N . VAL A 1 26 ? -0.025 0.102 -6.773 1.00 71.11 26 VAL A N 3
ATOM 3285 C CA . VAL A 1 26 ? -1.035 0.644 -5.868 1.00 52.45 26 VAL A CA 3
ATOM 3286 C C . VAL A 1 26 ? -1.880 1.654 -6.652 1.00 40.23 26 VAL A C 3
ATOM 3287 O O . VAL A 1 26 ? -1.286 2.374 -7.455 1.00 1.14 26 VAL A O 3
ATOM 3300 N N . THR A 1 27 ? -3.184 1.784 -6.386 1.00 32.41 27 THR A N 3
ATOM 3301 C CA . THR A 1 27 ? -4.061 2.801 -6.973 1.00 43.33 27 THR A CA 3
ATOM 3302 C C . THR A 1 27 ? -4.845 3.510 -5.855 1.00 52.04 27 THR A C 3
ATOM 3303 O O . THR A 1 27 ? -5.668 2.878 -5.190 1.00 33.30 27 THR A O 3
ATOM 3314 N N . TRP A 1 28 ? -4.613 4.808 -5.636 1.00 1.30 28 TRP A N 3
ATOM 3315 C CA . TRP A 1 28 ? -5.134 5.590 -4.504 1.00 51.41 28 TRP A CA 3
ATOM 3316 C C . TRP A 1 28 ? -6.234 6.576 -4.909 1.00 51.11 28 TRP A C 3
ATOM 3317 O O . TRP A 1 28 ? -6.511 7.556 -4.218 1.00 15.14 28 TRP A O 3
ATOM 3337 N N . ASN A 1 29 ? -6.848 6.365 -6.065 1.00 32.23 29 ASN A N 3
ATOM 3338 C CA . ASN A 1 29 ? -7.993 7.129 -6.550 1.00 22.23 29 ASN A CA 3
ATOM 3339 C C . ASN A 1 29 ? -8.621 6.343 -7.694 1.00 41.25 29 ASN A C 3
ATOM 3340 O O . ASN A 1 29 ? -8.336 5.151 -7.840 1.00 75.14 29 ASN A O 3
ATOM 3350 N N . ASP A 1 30 ? -9.491 6.961 -8.490 1.00 52.32 30 ASP A N 3
ATOM 3351 C CA . ASP A 1 30 ? -10.058 6.343 -9.689 1.00 35.03 30 ASP A CA 3
ATOM 3352 C C . ASP A 1 30 ? -9.021 6.399 -10.815 1.00 61.03 30 ASP A C 3
ATOM 3353 O O . ASP A 1 30 ? -9.133 7.182 -11.759 1.00 4.11 30 ASP A O 3
ATOM 3361 N N . GLY A 1 31 ? -7.958 5.600 -10.692 1.00 40.51 31 GLY A N 3
ATOM 3362 C CA . GLY A 1 31 ? -6.925 5.409 -11.707 1.00 21.32 31 GLY A CA 3
ATOM 3363 C C . GLY A 1 31 ? -5.533 5.846 -11.255 1.00 21.11 31 GLY A C 3
ATOM 3364 O O . GLY A 1 31 ? -4.551 5.304 -11.755 1.00 4.44 31 GLY A O 3
ATOM 3368 N N . LYS A 1 32 ? -5.407 6.786 -10.308 1.00 74.20 32 LYS A N 3
ATOM 3369 C CA . LYS A 1 32 ? -4.105 7.296 -9.869 1.00 0.14 32 LYS A CA 3
ATOM 3370 C C . LYS A 1 32 ? -3.266 6.166 -9.269 1.00 72.33 32 LYS A C 3
ATOM 3371 O O . LYS A 1 32 ? -3.550 5.748 -8.147 1.00 71.43 32 LYS A O 3
ATOM 3386 N N . GLU A 1 33 ? -2.243 5.685 -9.977 1.00 75.41 33 GLU A N 3
ATOM 3387 C CA . GLU A 1 33 ? -1.418 4.558 -9.558 1.00 40.34 33 GLU A CA 3
ATOM 3388 C C . GLU A 1 33 ? 0.065 4.818 -9.793 1.00 0.43 33 GLU A C 3
ATOM 3389 O O . GLU A 1 33 ? 0.436 5.722 -10.551 1.00 15.12 33 GLU A O 3
ATOM 3399 N N . GLN A 1 34 ? 0.903 4.030 -9.113 1.00 32.54 34 GLN A N 3
ATOM 3400 C CA . GLN A 1 34 ? 2.361 3.955 -9.276 1.00 2.04 34 GLN A CA 3
ATOM 3401 C C . GLN A 1 34 ? 2.865 2.601 -8.753 1.00 54.41 34 GLN A C 3
ATOM 3402 O O . GLN A 1 34 ? 2.107 1.867 -8.110 1.00 62.10 34 GLN A O 3
ATOM 3414 N N . THR A 1 35 ? 4.140 2.274 -8.981 1.00 11.15 35 THR A N 3
ATOM 3415 C CA . THR A 1 35 ? 4.762 1.039 -8.505 1.00 40.40 35 THR A CA 3
ATOM 3416 C C . THR A 1 35 ? 6.204 1.298 -8.052 1.00 21.54 35 THR A C 3
ATOM 3417 O O . THR A 1 35 ? 6.817 2.310 -8.401 1.00 53.41 35 THR A O 3
ATOM 3428 N N . VAL A 1 36 ? 6.714 0.394 -7.214 1.00 75.44 36 VAL A N 3
ATOM 3429 C CA . VAL A 1 36 ? 8.050 0.404 -6.633 1.00 24.32 36 VAL A CA 3
ATOM 3430 C C . VAL A 1 36 ? 8.985 -0.370 -7.584 1.00 63.41 36 VAL A C 3
ATOM 3431 O O . VAL A 1 36 ? 8.502 -1.068 -8.482 1.00 51.43 36 VAL A O 3
ATOM 3444 N N . ASN A 1 37 ? 10.303 -0.284 -7.392 1.00 40.12 37 ASN A N 3
ATOM 3445 C CA . ASN A 1 37 ? 11.271 -1.234 -7.937 1.00 42.43 37 ASN A CA 3
ATOM 3446 C C . ASN A 1 37 ? 11.050 -2.622 -7.319 1.00 21.54 37 ASN A C 3
ATOM 3447 O O . ASN A 1 37 ? 10.308 -3.441 -7.861 1.00 24.22 37 ASN A O 3
ATOM 3457 N N . THR A 1 38 ? 11.629 -2.887 -6.149 1.00 43.30 38 THR A N 3
ATOM 3458 C CA . THR A 1 38 ? 11.570 -4.158 -5.437 1.00 54.34 38 THR A CA 3
ATOM 3459 C C . THR A 1 38 ? 11.496 -3.847 -3.932 1.00 32.51 38 THR A C 3
ATOM 3460 O O . THR A 1 38 ? 11.786 -2.721 -3.520 1.00 13.22 38 THR A O 3
ATOM 3471 N N . LEU A 1 39 ? 11.045 -4.814 -3.129 1.00 33.21 39 LEU A N 3
ATOM 3472 C CA . LEU A 1 39 ? 10.883 -4.733 -1.687 1.00 34.52 39 LEU A CA 3
ATOM 3473 C C . LEU A 1 39 ? 11.411 -6.017 -1.067 1.00 71.51 39 LEU A C 3
ATOM 3474 O O . LEU A 1 39 ? 10.851 -7.099 -1.269 1.00 13.34 39 LEU A O 3
ATOM 3489 N N . GLY A 1 40 ? 12.469 -5.847 -0.288 1.00 31.10 40 GLY A N 3
ATOM 3490 C CA . GLY A 1 40 ? 13.104 -6.870 0.520 1.00 53.31 40 GLY A CA 3
ATOM 3491 C C . GLY A 1 40 ? 12.186 -7.421 1.608 1.00 31.53 40 GLY A C 3
ATOM 3492 O O . GLY A 1 40 ? 11.128 -6.859 1.890 1.00 35.32 40 GLY A O 3
ATOM 3496 N N . SER A 1 41 ? 12.574 -8.514 2.257 1.00 3.11 41 SER A N 3
ATOM 3497 C CA . SER A 1 41 ? 11.845 -9.057 3.399 1.00 35.20 41 SER A CA 3
ATOM 3498 C C . SER A 1 41 ? 11.993 -8.093 4.585 1.00 44.35 41 SER A C 3
ATOM 3499 O O . SER A 1 41 ? 13.113 -7.707 4.923 1.00 64.33 41 SER A O 3
ATOM 3506 N N . HIS A 1 42 ? 10.878 -7.674 5.189 1.00 73.55 42 HIS A N 3
ATOM 3507 C CA . HIS A 1 42 ? 10.791 -6.590 6.173 1.00 64.23 42 HIS A CA 3
ATOM 3508 C C . HIS A 1 42 ? 11.507 -5.323 5.695 1.00 51.43 42 HIS A C 3
ATOM 3509 O O . HIS A 1 42 ? 12.148 -4.604 6.470 1.00 22.53 42 HIS A O 3
ATOM 3522 N N . ASP A 1 43 ? 11.349 -5.006 4.411 1.00 31.30 43 ASP A N 3
ATOM 3523 C CA . ASP A 1 43 ? 11.725 -3.714 3.865 1.00 51.11 43 ASP A CA 3
ATOM 3524 C C . ASP A 1 43 ? 10.536 -2.765 3.834 1.00 21.51 43 ASP A C 3
ATOM 3525 O O . ASP A 1 43 ? 9.411 -3.140 4.192 1.00 4.13 43 ASP A O 3
ATOM 3533 N N . SER A 1 44 ? 10.786 -1.511 3.453 1.00 52.21 44 SER A N 3
ATOM 3534 C CA . SER A 1 44 ? 9.754 -0.492 3.348 1.00 55.04 44 SER A CA 3
ATOM 3535 C C . SER A 1 44 ? 10.186 0.660 2.437 1.00 61.43 44 SER A C 3
ATOM 3536 O O . SER A 1 44 ? 11.383 0.923 2.280 1.00 10.02 44 SER A O 3
ATOM 3543 N N . ILE A 1 45 ? 9.214 1.366 1.859 1.00 14.01 45 ILE A N 3
ATOM 3544 C CA . ILE A 1 45 ? 9.430 2.545 1.028 1.00 13.32 45 ILE A CA 3
ATOM 3545 C C . ILE A 1 45 ? 8.244 3.479 1.180 1.00 35.33 45 ILE A C 3
ATOM 3546 O O . ILE A 1 45 ? 7.105 3.019 1.251 1.00 32.22 45 ILE A O 3
ATOM 3561 N N . ASP A 1 46 ? 8.506 4.780 1.162 1.00 52.41 46 ASP A N 3
ATOM 3562 C CA . ASP A 1 46 ? 7.496 5.830 1.116 1.00 14.21 46 ASP A CA 3
ATOM 3563 C C . ASP A 1 46 ? 7.529 6.511 -0.242 1.00 0.45 46 ASP A C 3
ATOM 3564 O O . ASP A 1 46 ? 8.572 6.580 -0.896 1.00 53.21 46 ASP A O 3
ATOM 3572 N N . PHE A 1 47 ? 6.369 6.996 -0.667 1.00 44.31 47 PHE A N 3
ATOM 3573 C CA . PHE A 1 47 ? 6.223 7.872 -1.821 1.00 60.33 47 PHE A CA 3
ATOM 3574 C C . PHE A 1 47 ? 5.079 8.859 -1.578 1.00 72.33 47 PHE A C 3
ATOM 3575 O O . PHE A 1 47 ? 4.148 8.593 -0.812 1.00 53.00 47 PHE A O 3
ATOM 3591 N N . SER A 1 48 ? 5.151 10.010 -2.239 1.00 43.22 48 SER A N 3
ATOM 3592 C CA . SER A 1 48 ? 4.126 11.020 -2.331 1.00 71.12 48 SER A CA 3
ATOM 3593 C C . SER A 1 48 ? 2.835 10.485 -2.968 1.00 3.02 48 SER A C 3
ATOM 3594 O O . SER A 1 48 ? 2.770 9.340 -3.418 1.00 24.24 48 SER A O 3
ATOM 3601 N N . SER A 1 49 ? 1.782 11.302 -3.016 1.00 20.15 49 SER A N 3
ATOM 3602 C CA . SER A 1 49 ? 0.579 10.970 -3.754 1.00 42.04 49 SER A CA 3
ATOM 3603 C C . SER A 1 49 ? 0.056 12.243 -4.410 1.00 43.20 49 SER A C 3
ATOM 3604 O O . SER A 1 49 ? 0.198 13.339 -3.863 1.00 62.52 49 SER A O 3
ATOM 3611 N N . ASP A 1 50 ? -0.529 12.089 -5.598 1.00 14.35 50 ASP A N 3
ATOM 3612 C CA . ASP A 1 50 ? -0.792 13.189 -6.534 1.00 61.22 50 ASP A CA 3
ATOM 3613 C C . ASP A 1 50 ? -2.133 13.882 -6.272 1.00 72.13 50 ASP A C 3
ATOM 3614 O O . ASP A 1 50 ? -2.694 14.530 -7.158 1.00 71.11 50 ASP A O 3
ATOM 3622 N N . ALA A 1 51 ? -2.655 13.762 -5.052 1.00 12.24 51 ALA A N 3
ATOM 3623 C CA . ALA A 1 51 ? -3.917 14.327 -4.607 1.00 23.44 51 ALA A CA 3
ATOM 3624 C C . ALA A 1 51 ? -3.735 14.910 -3.204 1.00 53.02 51 ALA A C 3
ATOM 3625 O O . ALA A 1 51 ? -2.820 14.517 -2.473 1.00 0.03 51 ALA A O 3
ATOM 3632 N N . GLY A 1 52 ? -4.624 15.834 -2.837 1.00 53.30 52 GLY A N 3
ATOM 3633 C CA . GLY A 1 52 ? -4.593 16.501 -1.544 1.00 33.21 52 GLY A CA 3
ATOM 3634 C C . GLY A 1 52 ? -5.032 15.577 -0.409 1.00 34.31 52 GLY A C 3
ATOM 3635 O O . GLY A 1 52 ? -4.537 15.698 0.711 1.00 33.42 52 GLY A O 3
ATOM 3639 N N . SER A 1 53 ? -5.982 14.676 -0.676 1.00 34.12 53 SER A N 3
ATOM 3640 C CA . SER A 1 53 ? -6.462 13.694 0.284 1.00 72.24 53 SER A CA 3
ATOM 3641 C C . SER A 1 53 ? -6.998 12.463 -0.460 1.00 75.50 53 SER A C 3
ATOM 3642 O O . SER A 1 53 ? -7.190 12.507 -1.680 1.00 40.02 53 SER A O 3
ATOM 3649 N N . VAL A 1 54 ? -7.227 11.361 0.253 1.00 54.01 54 VAL A N 3
ATOM 3650 C CA . VAL A 1 54 ? -7.641 10.083 -0.310 1.00 73.45 54 VAL A CA 3
ATOM 3651 C C . VAL A 1 54 ? -8.415 9.268 0.730 1.00 53.13 54 VAL A C 3
ATOM 3652 O O . VAL A 1 54 ? -8.231 9.441 1.937 1.00 51.34 54 VAL A O 3
ATOM 3665 N N . TYR A 1 55 ? -9.292 8.378 0.260 1.00 35.22 55 TYR A N 3
ATOM 3666 C CA . TYR A 1 55 ? -10.159 7.507 1.056 1.00 74.41 55 TYR A CA 3
ATOM 3667 C C . TYR A 1 55 ? -10.186 6.062 0.545 1.00 33.44 55 TYR A C 3
ATOM 3668 O O . TYR A 1 55 ? -10.991 5.262 1.023 1.00 72.12 55 TYR A O 3
ATOM 3685 N N . LYS A 1 56 ? -9.362 5.700 -0.443 1.00 20.43 56 LYS A N 3
ATOM 3686 C CA . LYS A 1 56 ? -9.386 4.362 -1.029 1.00 60.13 56 LYS A CA 3
ATOM 3687 C C . LYS A 1 56 ? -7.984 3.980 -1.477 1.00 60.42 56 LYS A C 3
ATOM 3688 O O . LYS A 1 56 ? -7.190 4.872 -1.778 1.00 24.32 56 LYS A O 3
ATOM 3703 N N . MET A 1 57 ? -7.681 2.687 -1.535 1.00 74.31 57 MET A N 3
ATOM 3704 C CA . MET A 1 57 ? -6.379 2.202 -1.946 1.00 15.03 57 MET A CA 3
ATOM 3705 C C . MET A 1 57 ? -6.538 0.783 -2.470 1.00 35.20 57 MET A C 3
ATOM 3706 O O . MET A 1 57 ? -6.944 -0.109 -1.732 1.00 51.44 57 MET A O 3
ATOM 3718 N N . ASP A 1 58 ? -6.163 0.551 -3.718 1.00 12.32 58 ASP A N 3
ATOM 3719 C CA . ASP A 1 58 ? -6.193 -0.756 -4.353 1.00 21.24 58 ASP A CA 3
ATOM 3720 C C . ASP A 1 58 ? -4.749 -1.181 -4.508 1.00 35.10 58 ASP A C 3
ATOM 3721 O O . ASP A 1 58 ? -4.030 -0.678 -5.370 1.00 60.55 58 ASP A O 3
ATOM 3729 N N . VAL A 1 59 ? -4.272 -2.047 -3.618 1.00 75.22 59 VAL A N 3
ATOM 3730 C CA . VAL A 1 59 ? -2.932 -2.630 -3.711 1.00 24.54 59 VAL A CA 3
ATOM 3731 C C . VAL A 1 59 ? -3.000 -3.892 -4.581 1.00 71.31 59 VAL A C 3
ATOM 3732 O O . VAL A 1 59 ? -3.999 -4.619 -4.535 1.00 44.35 59 VAL A O 3
ATOM 3745 N N . THR A 1 60 ? -1.996 -4.126 -5.420 1.00 4.10 60 THR A N 3
ATOM 3746 C CA . THR A 1 60 ? -1.913 -5.328 -6.222 1.00 15.22 60 THR A CA 3
ATOM 3747 C C . THR A 1 60 ? -0.431 -5.555 -6.503 1.00 31.43 60 THR A C 3
ATOM 3748 O O . THR A 1 60 ? 0.217 -4.713 -7.118 1.00 23.53 60 THR A O 3
ATOM 3759 N N . GLY A 1 61 ? 0.137 -6.677 -6.062 1.00 75.42 61 GLY A N 3
ATOM 3760 C CA . GLY A 1 61 ? 1.522 -7.000 -6.373 1.00 54.23 61 GLY A CA 3
ATOM 3761 C C . GLY A 1 61 ? 1.695 -8.481 -6.631 1.00 15.30 61 GLY A C 3
ATOM 3762 O O . GLY A 1 61 ? 0.735 -9.241 -6.513 1.00 15.21 61 GLY A O 3
ATOM 3766 N N . THR A 1 62 ? 2.908 -8.898 -6.997 1.00 61.53 62 THR A N 3
ATOM 3767 C CA . THR A 1 62 ? 3.280 -10.306 -7.114 1.00 1.10 62 THR A CA 3
ATOM 3768 C C . THR A 1 62 ? 4.630 -10.552 -6.422 1.00 41.25 62 THR A C 3
ATOM 3769 O O . THR A 1 62 ? 5.522 -9.692 -6.426 1.00 74.23 62 THR A O 3
ATOM 3780 N N . THR A 1 63 ? 4.745 -11.698 -5.758 1.00 11.42 63 THR A N 3
ATOM 3781 C CA . THR A 1 63 ? 5.881 -12.118 -4.958 1.00 62.44 63 THR A CA 3
ATOM 3782 C C . THR A 1 63 ? 6.925 -12.831 -5.806 1.00 62.42 63 THR A C 3
ATOM 3783 O O . THR A 1 63 ? 6.716 -13.147 -6.978 1.00 75.13 63 THR A O 3
ATOM 3794 N N . GLN A 1 64 ? 8.067 -13.120 -5.187 1.00 20.13 64 GLN A N 3
ATOM 3795 C CA . GLN A 1 64 ? 9.123 -13.964 -5.712 1.00 2.41 64 GLN A CA 3
ATOM 3796 C C . GLN A 1 64 ? 8.596 -15.328 -6.169 1.00 52.04 64 GLN A C 3
ATOM 3797 O O . GLN A 1 64 ? 8.969 -15.780 -7.252 1.00 61.23 64 GLN A O 3
ATOM 3809 N N . SER A 1 65 ? 7.697 -15.946 -5.399 1.00 0.34 65 SER A N 3
ATOM 3810 C CA . SER A 1 65 ? 7.126 -17.251 -5.736 1.00 34.34 65 SER A CA 3
ATOM 3811 C C . SER A 1 65 ? 6.194 -17.150 -6.955 1.00 13.20 65 SER A C 3
ATOM 3812 O O . SER A 1 65 ? 5.793 -18.173 -7.505 1.00 55.15 65 SER A O 3
ATOM 3819 N N . GLY A 1 66 ? 5.835 -15.941 -7.403 1.00 62.42 66 GLY A N 3
ATOM 3820 C CA . GLY A 1 66 ? 4.827 -15.745 -8.428 1.00 13.14 66 GLY A CA 3
ATOM 3821 C C . GLY A 1 66 ? 3.420 -15.775 -7.836 1.00 73.21 66 GLY A C 3
ATOM 3822 O O . GLY A 1 66 ? 2.458 -15.991 -8.579 1.00 55.42 66 GLY A O 3
ATOM 3826 N N . GLU A 1 67 ? 3.272 -15.583 -6.521 1.00 60.44 67 GLU A N 3
ATOM 3827 C CA . GLU A 1 67 ? 1.961 -15.393 -5.916 1.00 75.34 67 GLU A CA 3
ATOM 3828 C C . GLU A 1 67 ? 1.554 -13.951 -6.088 1.00 33.12 67 GLU A C 3
ATOM 3829 O O . GLU A 1 67 ? 2.344 -13.042 -5.860 1.00 55.04 67 GLU A O 3
ATOM 3839 N N . LYS A 1 68 ? 0.324 -13.736 -6.516 1.00 13.04 68 LYS A N 3
ATOM 3840 C CA . LYS A 1 68 ? -0.273 -12.434 -6.658 1.00 22.30 68 LYS A CA 3
ATOM 3841 C C . LYS A 1 68 ? -1.135 -12.195 -5.433 1.00 14.32 68 LYS A C 3
ATOM 3842 O O . LYS A 1 68 ? -1.810 -13.104 -4.957 1.00 72.41 68 LYS A O 3
ATOM 3857 N N . PHE A 1 69 ? -1.104 -10.974 -4.921 1.00 0.01 69 PHE A N 3
ATOM 3858 C CA . PHE A 1 69 ? -1.841 -10.557 -3.734 1.00 43.34 69 PHE A CA 3
ATOM 3859 C C . PHE A 1 69 ? -2.491 -9.210 -4.033 1.00 2.13 69 PHE A C 3
ATOM 3860 O O . PHE A 1 69 ? -1.840 -8.354 -4.649 1.00 0.03 69 PHE A O 3
ATOM 3876 N N . THR A 1 70 ? -3.730 -8.980 -3.587 1.00 1.43 70 THR A N 3
ATOM 3877 C CA . THR A 1 70 ? -4.418 -7.701 -3.734 1.00 73.34 70 THR A CA 3
ATOM 3878 C C . THR A 1 70 ? -5.083 -7.244 -2.435 1.00 12.30 70 THR A C 3
ATOM 3879 O O . THR A 1 70 ? -5.414 -8.068 -1.588 1.00 63.44 70 THR A O 3
ATOM 3890 N N . GLY A 1 71 ? -5.289 -5.927 -2.307 1.00 22.42 71 GLY A N 3
ATOM 3891 C CA . GLY A 1 71 ? -5.880 -5.302 -1.132 1.00 20.33 71 GLY A CA 3
ATOM 3892 C C . GLY A 1 71 ? -7.352 -4.959 -1.326 1.00 34.40 71 GLY A C 3
ATOM 3893 O O . GLY A 1 71 ? -8.210 -5.568 -0.700 1.00 33.42 71 GLY A O 3
ATOM 3897 N N . HIS A 1 72 ? -7.646 -4.005 -2.212 1.00 2.12 72 HIS A N 3
ATOM 3898 C CA . HIS A 1 72 ? -8.938 -3.350 -2.433 1.00 23.24 72 HIS A CA 3
ATOM 3899 C C . HIS A 1 72 ? -9.527 -2.806 -1.122 1.00 41.24 72 HIS A C 3
ATOM 3900 O O . HIS A 1 72 ? -10.160 -3.532 -0.354 1.00 63.21 72 HIS A O 3
ATOM 3913 N N . PHE A 1 73 ? -9.269 -1.529 -0.832 1.00 75.23 73 PHE A N 3
ATOM 3914 C CA . PHE A 1 73 ? -9.667 -0.877 0.409 1.00 22.23 73 PHE A CA 3
ATOM 3915 C C . PHE A 1 73 ? -10.410 0.416 0.127 1.00 11.10 73 PHE A C 3
ATOM 3916 O O . PHE A 1 73 ? -10.028 1.178 -0.771 1.00 21.12 73 PHE A O 3
ATOM 3932 N N . LYS A 1 74 ? -11.388 0.720 0.977 1.00 33.44 74 LYS A N 3
ATOM 3933 C CA . LYS A 1 74 ? -12.152 1.966 0.979 1.00 2.30 74 LYS A CA 3
ATOM 3934 C C . LYS A 1 74 ? -12.311 2.447 2.421 1.00 42.04 74 LYS A C 3
ATOM 3935 O O . LYS A 1 74 ? -11.903 1.759 3.362 1.00 63.24 74 LYS A O 3
ATOM 3950 N N . GLY A 1 75 ? -12.888 3.636 2.582 1.00 43.23 75 GLY A N 3
ATOM 3951 C CA . GLY A 1 75 ? -13.231 4.192 3.877 1.00 41.13 75 GLY A CA 3
ATOM 3952 C C . GLY A 1 75 ? -12.033 4.733 4.650 1.00 75.32 75 GLY A C 3
ATOM 3953 O O . GLY A 1 75 ? -12.070 4.795 5.880 1.00 63.11 75 GLY A O 3
ATOM 3957 N N . LEU A 1 76 ? -10.959 5.097 3.948 1.00 75.54 76 LEU A N 3
ATOM 3958 C CA . LEU A 1 76 ? -9.715 5.509 4.585 1.00 21.50 76 LEU A CA 3
ATOM 3959 C C . LEU A 1 76 ? -9.804 6.980 4.996 1.00 34.31 76 LEU A C 3
ATOM 3960 O O . LEU A 1 76 ? -10.560 7.751 4.393 1.00 23.11 76 LEU A O 3
ATOM 3975 N N . VAL A 1 77 ? -8.994 7.397 5.970 1.00 0.41 77 VAL A N 3
ATOM 3976 C CA . VAL A 1 77 ? -8.902 8.768 6.492 1.00 63.44 77 VAL A CA 3
ATOM 3977 C C . VAL A 1 77 ? -7.454 9.099 6.862 1.00 1.23 77 VAL A C 3
ATOM 3978 O O . VAL A 1 77 ? -6.564 8.250 6.724 1.00 75.11 77 VAL A O 3
ATOM 3991 N N . GLY A 1 78 ? -7.219 10.337 7.309 1.00 24.20 78 GLY A N 3
ATOM 3992 C CA . GLY A 1 78 ? -5.913 10.857 7.671 1.00 23.54 78 GLY A CA 3
ATOM 3993 C C . GLY A 1 78 ? -5.167 11.364 6.439 1.00 73.24 78 GLY A C 3
ATOM 3994 O O . GLY A 1 78 ? -5.608 11.152 5.302 1.00 44.03 78 GLY A O 3
ATOM 3998 N N . LYS A 1 79 ? -4.042 12.050 6.648 1.00 51.24 79 LYS A N 3
ATOM 3999 C CA . LYS A 1 79 ? -3.162 12.556 5.601 1.00 22.35 79 LYS A CA 3
ATOM 4000 C C . LYS A 1 79 ? -2.040 11.582 5.219 1.00 12.21 79 LYS A C 3
ATOM 4001 O O . LYS A 1 79 ? -1.167 11.935 4.418 1.00 64.23 79 LYS A O 3
ATOM 4016 N N . ASP A 1 80 ? -2.009 10.386 5.791 1.00 72.54 80 ASP A N 3
ATOM 4017 C CA . ASP A 1 80 ? -1.151 9.308 5.323 1.00 3.21 80 ASP A CA 3
ATOM 4018 C C . ASP A 1 80 ? -1.966 8.044 5.126 1.00 52.24 80 ASP A C 3
ATOM 4019 O O . ASP A 1 80 ? -2.971 7.813 5.808 1.00 75.33 80 ASP A O 3
ATOM 4027 N N . THR A 1 81 ? -1.479 7.215 4.204 1.00 11.43 81 THR A N 3
ATOM 4028 C CA . THR A 1 81 ? -1.920 5.852 4.000 1.00 2.31 81 THR A CA 3
ATOM 4029 C C . THR A 1 81 ? -0.701 4.940 4.172 1.00 21.53 81 THR A C 3
ATOM 4030 O O . THR A 1 81 ? 0.440 5.370 3.963 1.00 40.34 81 THR A O 3
ATOM 4041 N N . ARG A 1 82 ? -0.914 3.669 4.508 1.00 62.13 82 ARG A N 3
ATOM 4042 C CA . ARG A 1 82 ? 0.124 2.644 4.436 1.00 63.21 82 ARG A CA 3
ATOM 4043 C C . ARG A 1 82 ? -0.412 1.405 3.752 1.00 21.50 82 ARG A C 3
ATOM 4044 O O . ARG A 1 82 ? -1.559 1.387 3.314 1.00 35.31 82 ARG A O 3
ATOM 4062 N N . VAL A 1 83 ? 0.421 0.375 3.693 1.00 41.13 83 VAL A N 3
ATOM 4063 C CA . VAL A 1 83 ? 0.091 -0.978 3.306 1.00 71.52 83 VAL A CA 3
ATOM 4064 C C . VAL A 1 83 ? 0.968 -1.860 4.192 1.00 20.22 83 VAL A C 3
ATOM 4065 O O . VAL A 1 83 ? 2.195 -1.810 4.071 1.00 52.12 83 VAL A O 3
ATOM 4078 N N . PHE A 1 84 ? 0.367 -2.615 5.110 1.00 20.52 84 PHE A N 3
ATOM 4079 C CA . PHE A 1 84 ? 1.029 -3.698 5.822 1.00 24.43 84 PHE A CA 3
ATOM 4080 C C . PHE A 1 84 ? 0.796 -4.950 4.986 1.00 64.42 84 PHE A C 3
ATOM 4081 O O . PHE A 1 84 ? -0.291 -5.519 5.004 1.00 63.11 84 PHE A O 3
ATOM 4097 N N . ILE A 1 85 ? 1.775 -5.333 4.170 1.00 11.43 85 ILE A N 3
ATOM 4098 C CA . ILE A 1 85 ? 1.778 -6.664 3.584 1.00 63.33 85 ILE A CA 3
ATOM 4099 C C . ILE A 1 85 ? 2.158 -7.578 4.748 1.00 55.11 85 ILE A C 3
ATOM 4100 O O . ILE A 1 85 ? 3.215 -7.375 5.347 1.00 42.01 85 ILE A O 3
ATOM 4115 N N . GLU A 1 86 ? 1.287 -8.519 5.077 1.00 21.54 86 GLU A N 3
ATOM 4116 C CA . GLU A 1 86 ? 1.449 -9.596 6.048 1.00 40.01 86 GLU A CA 3
ATOM 4117 C C . GLU A 1 86 ? 0.479 -10.703 5.607 1.00 1.44 86 GLU A C 3
ATOM 4118 O O . GLU A 1 86 ? -0.321 -10.503 4.686 1.00 53.05 86 GLU A O 3
ATOM 4128 N N . LEU A 1 87 ? 0.594 -11.885 6.204 1.00 1.33 87 LEU A N 3
ATOM 4129 C CA . LEU A 1 87 ? -0.148 -13.069 5.783 1.00 64.13 87 LEU A CA 3
ATOM 4130 C C . LEU A 1 87 ? -1.438 -13.188 6.594 1.00 13.32 87 LEU A C 3
ATOM 4131 O O . LEU A 1 87 ? -1.549 -12.603 7.677 1.00 64.51 87 LEU A O 3
ATOM 4146 N N . ASP A 1 88 ? -2.391 -13.999 6.137 1.00 63.32 88 ASP A N 3
ATOM 4147 C CA . ASP A 1 88 ? -3.510 -14.465 6.959 1.00 75.31 88 ASP A CA 3
ATOM 4148 C C . ASP A 1 88 ? -4.076 -15.762 6.377 1.00 11.12 88 ASP A C 3
ATOM 4149 O O . ASP A 1 88 ? -3.488 -16.320 5.443 1.00 51.05 88 ASP A O 3
ATOM 4157 N N . GLU A 1 89 ? -5.222 -16.233 6.889 1.00 12.20 89 GLU A N 3
ATOM 4158 C CA . GLU A 1 89 ? -6.080 -17.272 6.315 1.00 54.43 89 GLU A CA 3
ATOM 4159 C C . GLU A 1 89 ? -5.478 -18.675 6.453 1.00 74.44 89 GLU A C 3
ATOM 4160 O O . GLU A 1 89 ? -5.950 -19.486 7.246 1.00 40.41 89 GLU A O 3
ATOM 4170 N N . ASN A 1 90 ? -4.417 -18.954 5.705 1.00 55.35 90 ASN A N 3
ATOM 4171 C CA . ASN A 1 90 ? -3.640 -20.193 5.674 1.00 43.31 90 ASN A CA 3
ATOM 4172 C C . ASN A 1 90 ? -2.181 -19.833 5.369 1.00 31.42 90 ASN A C 3
ATOM 4173 O O . ASN A 1 90 ? -1.509 -20.489 4.579 1.00 32.42 90 ASN A O 3
ATOM 4183 N N . ALA A 1 91 ? -1.718 -18.736 5.979 1.00 43.11 91 ALA A N 3
ATOM 4184 C CA . ALA A 1 91 ? -0.469 -18.057 5.675 1.00 22.53 91 ALA A CA 3
ATOM 4185 C C . ALA A 1 91 ? -0.321 -17.769 4.167 1.00 20.54 91 ALA A C 3
ATOM 4186 O O . ALA A 1 91 ? 0.780 -17.855 3.617 1.00 4.42 91 ALA A O 3
ATOM 4193 N N . ASP A 1 92 ? -1.430 -17.430 3.496 1.00 2.12 92 ASP A N 3
ATOM 4194 C CA . ASP A 1 92 ? -1.403 -16.881 2.135 1.00 51.12 92 ASP A CA 3
ATOM 4195 C C . ASP A 1 92 ? -1.151 -15.396 2.253 1.00 2.40 92 ASP A C 3
ATOM 4196 O O . ASP A 1 92 ? -1.432 -14.786 3.289 1.00 61.41 92 ASP A O 3
ATOM 4204 N N . VAL A 1 93 ? -0.720 -14.788 1.153 1.00 12.02 93 VAL A N 3
ATOM 4205 C CA . VAL A 1 93 ? -0.448 -13.374 1.149 1.00 55.45 93 VAL A CA 3
ATOM 4206 C C . VAL A 1 93 ? -1.745 -12.584 0.989 1.00 2.23 93 VAL A C 3
ATOM 4207 O O . VAL A 1 93 ? -2.345 -12.580 -0.088 1.00 62.35 93 VAL A O 3
ATOM 4220 N N . GLN A 1 94 ? -2.160 -11.934 2.076 1.00 62.21 94 GLN A N 3
ATOM 4221 C CA . GLN A 1 94 ? -3.257 -10.982 2.101 1.00 35.41 94 GLN A CA 3
ATOM 4222 C C . GLN A 1 94 ? -2.669 -9.565 2.031 1.00 20.32 94 GLN A C 3
ATOM 4223 O O . GLN A 1 94 ? -1.498 -9.382 1.680 1.00 31.53 94 GLN A O 3
ATOM 4235 N N . VAL A 1 95 ? -3.473 -8.545 2.341 1.00 63.55 95 VAL A N 3
ATOM 4236 C CA . VAL A 1 95 ? -2.990 -7.194 2.559 1.00 53.31 95 VAL A CA 3
ATOM 4237 C C . VAL A 1 95 ? -3.764 -6.623 3.738 1.00 64.35 95 VAL A C 3
ATOM 4238 O O . VAL A 1 95 ? -4.987 -6.745 3.820 1.00 73.55 95 VAL A O 3
ATOM 4251 N N . PHE A 1 96 ? -3.058 -5.911 4.602 1.00 32.50 96 PHE A N 3
ATOM 4252 C CA . PHE A 1 96 ? -3.601 -5.268 5.773 1.00 72.23 96 PHE A CA 3
ATOM 4253 C C . PHE A 1 96 ? -3.211 -3.793 5.780 1.00 64.53 96 PHE A C 3
ATOM 4254 O O . PHE A 1 96 ? -2.372 -3.339 4.994 1.00 63.44 96 PHE A O 3
ATOM 4270 N N . ILE A 1 97 ? -3.818 -3.021 6.679 1.00 4.44 97 ILE A N 3
ATOM 4271 C CA . ILE A 1 97 ? -3.543 -1.606 6.853 1.00 74.51 97 ILE A CA 3
ATOM 4272 C C . ILE A 1 97 ? -3.854 -1.211 8.291 1.00 52.32 97 ILE A C 3
ATOM 4273 O O . ILE A 1 97 ? -4.856 -1.672 8.833 1.00 71.32 97 ILE A O 3
ATOM 4288 N N . PRO A 1 98 ? -3.070 -0.290 8.876 1.00 20.33 98 PRO A N 3
ATOM 4289 C CA . PRO A 1 98 ? -3.448 0.346 10.123 1.00 22.12 98 PRO A CA 3
ATOM 4290 C C . PRO A 1 98 ? -4.587 1.343 9.857 1.00 21.21 98 PRO A C 3
ATOM 4291 O O . PRO A 1 98 ? -4.366 2.373 9.211 1.00 1.10 98 PRO A O 3
ATOM 4299 N N . GLN A 1 99 ? -5.798 1.046 10.327 1.00 74.32 99 GLN A N 3
ATOM 4300 C CA . GLN A 1 99 ? -6.966 1.930 10.352 1.00 35.41 99 GLN A CA 3
ATOM 4301 C C . GLN A 1 99 ? -7.589 1.851 11.753 1.00 55.12 99 GLN A C 3
ATOM 4302 O O . GLN A 1 99 ? -7.132 1.061 12.589 1.00 55.11 99 GLN A O 3
ATOM 4314 N N . GLY A 1 100 ? -8.608 2.664 12.034 1.00 33.13 100 GLY A N 3
ATOM 4315 C CA . GLY A 1 100 ? -9.236 2.703 13.347 1.00 40.04 100 GLY A CA 3
ATOM 4316 C C . GLY A 1 100 ? -10.421 3.653 13.368 1.00 2.04 100 GLY A C 3
ATOM 4317 O O . GLY A 1 100 ? -11.480 3.310 13.887 1.00 23.20 100 GLY A O 3
ATOM 4321 N N . GLU A 1 101 ? -10.267 4.829 12.768 1.00 32.40 101 GLU A N 3
ATOM 4322 C CA . GLU A 1 101 ? -11.345 5.786 12.571 1.00 13.43 101 GLU A CA 3
ATOM 4323 C C . GLU A 1 101 ? -12.050 5.412 11.267 1.00 43.33 101 GLU A C 3
ATOM 4324 O O . GLU A 1 101 ? -11.918 6.079 10.238 1.00 41.22 101 GLU A O 3
ATOM 4334 N N . ILE A 1 102 ? -12.736 4.276 11.284 1.00 2.01 102 ILE A N 3
ATOM 4335 C CA . ILE A 1 102 ? -13.594 3.774 10.246 1.00 72.52 102 ILE A CA 3
ATOM 4336 C C . ILE A 1 102 ? -14.854 3.306 10.972 1.00 14.23 102 ILE A C 3
ATOM 4337 O O . ILE A 1 102 ? -14.806 2.400 11.803 1.00 62.33 102 ILE A O 3
ATOM 4352 N N . ASP A 1 103 ? -15.956 4.004 10.730 1.00 11.22 103 ASP A N 3
ATOM 4353 C CA . ASP A 1 103 ? -17.256 3.836 11.365 1.00 35.51 103 ASP A CA 3
ATOM 4354 C C . ASP A 1 103 ? -18.310 3.663 10.285 1.00 64.52 103 ASP A C 3
ATOM 4355 O O . ASP A 1 103 ? -19.516 3.662 10.621 1.00 3.41 103 ASP A O 3
ATOM 4363 N N . GLY A 1 1 ? 12.395 24.537 6.666 1.00 61.10 1 GLY A N 4
ATOM 4364 C CA . GLY A 1 1 ? 11.231 23.860 7.240 1.00 71.12 1 GLY A CA 4
ATOM 4365 C C . GLY A 1 1 ? 9.951 24.375 6.611 1.00 24.22 1 GLY A C 4
ATOM 4366 O O . GLY A 1 1 ? 9.853 25.553 6.248 1.00 3.13 1 GLY A O 4
ATOM 4370 N N . ALA A 1 2 ? 8.964 23.492 6.462 1.00 13.12 2 ALA A N 4
ATOM 4371 C CA . ALA A 1 2 ? 7.658 23.854 5.934 1.00 44.10 2 ALA A CA 4
ATOM 4372 C C . ALA A 1 2 ? 6.888 24.771 6.901 1.00 50.20 2 ALA A C 4
ATOM 4373 O O . ALA A 1 2 ? 7.361 25.107 7.993 1.00 41.54 2 ALA A O 4
ATOM 4380 N N . GLN A 1 3 ? 5.679 25.165 6.501 1.00 73.00 3 GLN A N 4
ATOM 4381 C CA . GLN A 1 3 ? 4.685 25.783 7.372 1.00 61.13 3 GLN A CA 4
ATOM 4382 C C . GLN A 1 3 ? 3.339 25.134 7.058 1.00 2.53 3 GLN A C 4
ATOM 4383 O O . GLN A 1 3 ? 2.705 24.554 7.944 1.00 70.33 3 GLN A O 4
ATOM 4395 N N . ASP A 1 4 ? 2.920 25.195 5.790 1.00 61.10 4 ASP A N 4
ATOM 4396 C CA . ASP A 1 4 ? 1.664 24.584 5.355 1.00 54.50 4 ASP A CA 4
ATOM 4397 C C . ASP A 1 4 ? 1.680 24.166 3.883 1.00 24.01 4 ASP A C 4
ATOM 4398 O O . ASP A 1 4 ? 0.648 23.802 3.322 1.00 64.03 4 ASP A O 4
ATOM 4406 N N . GLY A 1 5 ? 2.850 24.215 3.240 1.00 30.24 5 GLY A N 4
ATOM 4407 C CA . GLY A 1 5 ? 3.055 23.935 1.825 1.00 1.21 5 GLY A CA 4
ATOM 4408 C C . GLY A 1 5 ? 3.021 22.439 1.507 1.00 43.30 5 GLY A C 4
ATOM 4409 O O . GLY A 1 5 ? 3.860 21.953 0.742 1.00 62.44 5 GLY A O 4
ATOM 4413 N N . LYS A 1 6 ? 2.088 21.695 2.096 1.00 72.03 6 LYS A N 4
ATOM 4414 C CA . LYS A 1 6 ? 1.763 20.304 1.817 1.00 63.04 6 LYS A CA 4
ATOM 4415 C C . LYS A 1 6 ? 0.246 20.252 1.817 1.00 23.04 6 LYS A C 4
ATOM 4416 O O . LYS A 1 6 ? -0.375 20.403 2.870 1.00 62.31 6 LYS A O 4
ATOM 4431 N N . GLU A 1 7 ? -0.352 20.092 0.644 1.00 10.25 7 GLU A N 4
ATOM 4432 C CA . GLU A 1 7 ? -1.803 20.098 0.468 1.00 5.13 7 GLU A CA 4
ATOM 4433 C C . GLU A 1 7 ? -2.228 18.851 -0.316 1.00 11.15 7 GLU A C 4
ATOM 4434 O O . GLU A 1 7 ? -3.197 18.839 -1.078 1.00 21.33 7 GLU A O 4
ATOM 4444 N N . THR A 1 8 ? -1.452 17.797 -0.092 1.00 44.21 8 THR A N 4
ATOM 4445 C CA . THR A 1 8 ? -1.416 16.515 -0.752 1.00 54.50 8 THR A CA 4
ATOM 4446 C C . THR A 1 8 ? -1.622 15.416 0.286 1.00 4.41 8 THR A C 4
ATOM 4447 O O . THR A 1 8 ? -1.772 15.688 1.483 1.00 64.33 8 THR A O 4
ATOM 4458 N N . THR A 1 9 ? -1.620 14.168 -0.173 1.00 50.12 9 THR A N 4
ATOM 4459 C CA . THR A 1 9 ? -1.387 13.021 0.684 1.00 73.13 9 THR A CA 4
ATOM 4460 C C . THR A 1 9 ? 0.068 12.591 0.586 1.00 1.34 9 THR A C 4
ATOM 4461 O O . THR A 1 9 ? 0.892 13.265 -0.038 1.00 12.34 9 THR A O 4
ATOM 4472 N N . THR A 1 10 ? 0.380 11.452 1.186 1.00 44.30 10 THR A N 4
ATOM 4473 C CA . THR A 1 10 ? 1.559 10.670 0.895 1.00 71.01 10 THR A CA 4
ATOM 4474 C C . THR A 1 10 ? 1.111 9.198 0.902 1.00 12.41 10 THR A C 4
ATOM 4475 O O . THR A 1 10 ? 0.037 8.910 1.456 1.00 30.30 10 THR A O 4
ATOM 4486 N N . ILE A 1 11 ? 1.875 8.263 0.323 1.00 64.12 11 ILE A N 4
ATOM 4487 C CA . ILE A 1 11 ? 1.568 6.834 0.417 1.00 33.14 11 ILE A CA 4
ATOM 4488 C C . ILE A 1 11 ? 2.847 6.104 0.831 1.00 25.43 11 ILE A C 4
ATOM 4489 O O . ILE A 1 11 ? 3.917 6.390 0.294 1.00 51.55 11 ILE A O 4
ATOM 4504 N N . ARG A 1 12 ? 2.746 5.127 1.745 1.00 65.33 12 ARG A N 4
ATOM 4505 C CA . ARG A 1 12 ? 3.887 4.409 2.327 1.00 63.25 12 ARG A CA 4
ATOM 4506 C C . ARG A 1 12 ? 3.653 2.905 2.267 1.00 42.24 12 ARG A C 4
ATOM 4507 O O . ARG A 1 12 ? 2.655 2.413 2.798 1.00 70.55 12 ARG A O 4
ATOM 4525 N N . LEU A 1 13 ? 4.555 2.167 1.631 1.00 30.51 13 LEU A N 4
ATOM 4526 C CA . LEU A 1 13 ? 4.455 0.727 1.419 1.00 51.35 13 LEU A CA 4
ATOM 4527 C C . LEU A 1 13 ? 5.480 0.051 2.322 1.00 24.51 13 LEU A C 4
ATOM 4528 O O . LEU A 1 13 ? 6.645 0.443 2.286 1.00 22.53 13 LEU A O 4
ATOM 4543 N N . ILE A 1 14 ? 5.077 -0.954 3.112 1.00 14.34 14 ILE A N 4
ATOM 4544 C CA . ILE A 1 14 ? 5.959 -1.728 3.986 1.00 13.40 14 ILE A CA 4
ATOM 4545 C C . ILE A 1 14 ? 5.738 -3.231 3.753 1.00 63.11 14 ILE A C 4
ATOM 4546 O O . ILE A 1 14 ? 4.629 -3.745 3.923 1.00 42.23 14 ILE A O 4
ATOM 4561 N N . ASN A 1 15 ? 6.798 -3.948 3.384 1.00 5.02 15 ASN A N 4
ATOM 4562 C CA . ASN A 1 15 ? 6.794 -5.380 3.111 1.00 11.40 15 ASN A CA 4
ATOM 4563 C C . ASN A 1 15 ? 6.929 -6.258 4.367 1.00 25.53 15 ASN A C 4
ATOM 4564 O O . ASN A 1 15 ? 7.905 -6.999 4.490 1.00 23.20 15 ASN A O 4
ATOM 4574 N N . GLN A 1 16 ? 5.995 -6.203 5.318 1.00 23.12 16 GLN A N 4
ATOM 4575 C CA . GLN A 1 16 ? 6.155 -6.814 6.648 1.00 64.44 16 GLN A CA 4
ATOM 4576 C C . GLN A 1 16 ? 5.931 -8.347 6.641 1.00 14.31 16 GLN A C 4
ATOM 4577 O O . GLN A 1 16 ? 5.244 -8.895 7.508 1.00 61.24 16 GLN A O 4
ATOM 4589 N N . THR A 1 17 ? 6.548 -9.059 5.694 1.00 3.24 17 THR A N 4
ATOM 4590 C CA . THR A 1 17 ? 6.390 -10.483 5.411 1.00 70.51 17 THR A CA 4
ATOM 4591 C C . THR A 1 17 ? 7.741 -11.200 5.418 1.00 25.22 17 THR A C 4
ATOM 4592 O O . THR A 1 17 ? 8.802 -10.576 5.526 1.00 72.15 17 THR A O 4
ATOM 4603 N N . TYR A 1 18 ? 7.704 -12.516 5.181 1.00 22.44 18 TYR A N 4
ATOM 4604 C CA . TYR A 1 18 ? 8.879 -13.357 4.995 1.00 25.41 18 TYR A CA 4
ATOM 4605 C C . TYR A 1 18 ? 9.407 -13.420 3.547 1.00 50.24 18 TYR A C 4
ATOM 4606 O O . TYR A 1 18 ? 10.339 -14.190 3.305 1.00 30.21 18 TYR A O 4
ATOM 4623 N N . PHE A 1 19 ? 8.902 -12.625 2.590 1.00 3.01 19 PHE A N 4
ATOM 4624 C CA . PHE A 1 19 ? 9.356 -12.660 1.192 1.00 4.13 19 PHE A CA 4
ATOM 4625 C C . PHE A 1 19 ? 9.852 -11.281 0.712 1.00 11.04 19 PHE A C 4
ATOM 4626 O O . PHE A 1 19 ? 10.040 -10.360 1.511 1.00 61.34 19 PHE A O 4
ATOM 4642 N N . ASN A 1 20 ? 10.089 -11.160 -0.601 1.00 70.25 20 ASN A N 4
ATOM 4643 C CA . ASN A 1 20 ? 10.513 -9.986 -1.379 1.00 42.45 20 ASN A CA 4
ATOM 4644 C C . ASN A 1 20 ? 9.470 -9.758 -2.483 1.00 25.41 20 ASN A C 4
ATOM 4645 O O . ASN A 1 20 ? 8.843 -10.728 -2.917 1.00 31.13 20 ASN A O 4
ATOM 4655 N N . VAL A 1 21 ? 9.265 -8.525 -2.950 1.00 30.34 21 VAL A N 4
ATOM 4656 C CA . VAL A 1 21 ? 8.261 -8.173 -3.963 1.00 61.55 21 VAL A CA 4
ATOM 4657 C C . VAL A 1 21 ? 8.852 -7.108 -4.895 1.00 25.14 21 VAL A C 4
ATOM 4658 O O . VAL A 1 21 ? 9.565 -6.221 -4.444 1.00 14.30 21 VAL A O 4
ATOM 4671 N N . LYS A 1 22 ? 8.578 -7.173 -6.200 1.00 32.30 22 LYS A N 4
ATOM 4672 C CA . LYS A 1 22 ? 9.424 -6.519 -7.219 1.00 22.50 22 LYS A CA 4
ATOM 4673 C C . LYS A 1 22 ? 8.631 -5.946 -8.380 1.00 23.50 22 LYS A C 4
ATOM 4674 O O . LYS A 1 22 ? 9.100 -5.885 -9.513 1.00 44.44 22 LYS A O 4
ATOM 4689 N N . ASN A 1 23 ? 7.375 -5.630 -8.102 1.00 52.34 23 ASN A N 4
ATOM 4690 C CA . ASN A 1 23 ? 6.336 -5.440 -9.101 1.00 22.52 23 ASN A CA 4
ATOM 4691 C C . ASN A 1 23 ? 5.045 -4.900 -8.468 1.00 61.23 23 ASN A C 4
ATOM 4692 O O . ASN A 1 23 ? 3.953 -5.153 -8.975 1.00 33.10 23 ASN A O 4
ATOM 4702 N N . ILE A 1 24 ? 5.114 -4.298 -7.279 1.00 64.23 24 ILE A N 4
ATOM 4703 C CA . ILE A 1 24 ? 3.933 -3.839 -6.552 1.00 30.52 24 ILE A CA 4
ATOM 4704 C C . ILE A 1 24 ? 3.282 -2.727 -7.381 1.00 2.34 24 ILE A C 4
ATOM 4705 O O . ILE A 1 24 ? 3.948 -1.731 -7.682 1.00 41.03 24 ILE A O 4
ATOM 4720 N N . LYS A 1 25 ? 2.003 -2.869 -7.723 1.00 31.43 25 LYS A N 4
ATOM 4721 C CA . LYS A 1 25 ? 1.163 -1.831 -8.311 1.00 52.53 25 LYS A CA 4
ATOM 4722 C C . LYS A 1 25 ? 0.274 -1.336 -7.170 1.00 74.05 25 LYS A C 4
ATOM 4723 O O . LYS A 1 25 ? -0.372 -2.148 -6.502 1.00 40.51 25 LYS A O 4
ATOM 4738 N N . VAL A 1 26 ? 0.206 -0.028 -6.936 1.00 3.44 26 VAL A N 4
ATOM 4739 C CA . VAL A 1 26 ? -0.784 0.553 -6.038 1.00 75.15 26 VAL A CA 4
ATOM 4740 C C . VAL A 1 26 ? -1.712 1.403 -6.903 1.00 40.25 26 VAL A C 4
ATOM 4741 O O . VAL A 1 26 ? -1.287 1.930 -7.932 1.00 62.31 26 VAL A O 4
ATOM 4754 N N . THR A 1 27 ? -2.952 1.576 -6.469 1.00 33.14 27 THR A N 4
ATOM 4755 C CA . THR A 1 27 ? -3.924 2.477 -7.072 1.00 64.14 27 THR A CA 4
ATOM 4756 C C . THR A 1 27 ? -4.479 3.291 -5.907 1.00 34.34 27 THR A C 4
ATOM 4757 O O . THR A 1 27 ? -4.630 2.724 -4.821 1.00 43.22 27 THR A O 4
ATOM 4768 N N . TRP A 1 28 ? -4.748 4.584 -6.084 1.00 33.30 28 TRP A N 4
ATOM 4769 C CA . TRP A 1 28 ? -5.205 5.480 -5.013 1.00 52.52 28 TRP A CA 4
ATOM 4770 C C . TRP A 1 28 ? -6.335 6.392 -5.482 1.00 15.41 28 TRP A C 4
ATOM 4771 O O . TRP A 1 28 ? -6.542 7.498 -4.983 1.00 22.33 28 TRP A O 4
ATOM 4791 N N . ASN A 1 29 ? -7.046 5.966 -6.514 1.00 21.00 29 ASN A N 4
ATOM 4792 C CA . ASN A 1 29 ? -8.180 6.687 -7.060 1.00 44.45 29 ASN A CA 4
ATOM 4793 C C . ASN A 1 29 ? -8.904 5.789 -8.045 1.00 4.30 29 ASN A C 4
ATOM 4794 O O . ASN A 1 29 ? -8.492 4.646 -8.243 1.00 73.01 29 ASN A O 4
ATOM 4804 N N . ASP A 1 30 ? -9.947 6.297 -8.694 1.00 62.31 30 ASP A N 4
ATOM 4805 C CA . ASP A 1 30 ? -10.571 5.612 -9.824 1.00 23.02 30 ASP A CA 4
ATOM 4806 C C . ASP A 1 30 ? -9.743 5.923 -11.076 1.00 53.14 30 ASP A C 4
ATOM 4807 O O . ASP A 1 30 ? -10.218 6.596 -11.994 1.00 12.44 30 ASP A O 4
ATOM 4815 N N . GLY A 1 31 ? -8.492 5.450 -11.103 1.00 24.22 31 GLY A N 4
ATOM 4816 C CA . GLY A 1 31 ? -7.616 5.479 -12.272 1.00 64.42 31 GLY A CA 4
ATOM 4817 C C . GLY A 1 31 ? -6.182 5.957 -12.013 1.00 22.40 31 GLY A C 4
ATOM 4818 O O . GLY A 1 31 ? -5.382 5.948 -12.951 1.00 4.40 31 GLY A O 4
ATOM 4822 N N . LYS A 1 32 ? -5.819 6.410 -10.805 1.00 40.31 32 LYS A N 4
ATOM 4823 C CA . LYS A 1 32 ? -4.463 6.870 -10.509 1.00 1.52 32 LYS A CA 4
ATOM 4824 C C . LYS A 1 32 ? -3.639 5.740 -9.898 1.00 33.21 32 LYS A C 4
ATOM 4825 O O . LYS A 1 32 ? -4.031 5.215 -8.854 1.00 34.34 32 LYS A O 4
ATOM 4840 N N . GLU A 1 33 ? -2.499 5.405 -10.507 1.00 33.30 33 GLU A N 4
ATOM 4841 C CA . GLU A 1 33 ? -1.574 4.380 -10.041 1.00 23.12 33 GLU A CA 4
ATOM 4842 C C . GLU A 1 33 ? -0.102 4.810 -10.178 1.00 42.42 33 GLU A C 4
ATOM 4843 O O . GLU A 1 33 ? 0.186 5.896 -10.700 1.00 64.22 33 GLU A O 4
ATOM 4853 N N . GLN A 1 34 ? 0.811 3.956 -9.688 1.00 60.01 34 GLN A N 4
ATOM 4854 C CA . GLN A 1 34 ? 2.230 3.842 -10.053 1.00 40.23 34 GLN A CA 4
ATOM 4855 C C . GLN A 1 34 ? 2.781 2.498 -9.530 1.00 55.11 34 GLN A C 4
ATOM 4856 O O . GLN A 1 34 ? 2.067 1.807 -8.785 1.00 54.33 34 GLN A O 4
ATOM 4868 N N . THR A 1 35 ? 4.027 2.118 -9.862 1.00 52.11 35 THR A N 4
ATOM 4869 C CA . THR A 1 35 ? 4.583 0.811 -9.486 1.00 62.23 35 THR A CA 4
ATOM 4870 C C . THR A 1 35 ? 5.971 0.920 -8.830 1.00 10.30 35 THR A C 4
ATOM 4871 O O . THR A 1 35 ? 6.807 1.712 -9.266 1.00 13.21 35 THR A O 4
ATOM 4882 N N . VAL A 1 36 ? 6.241 0.132 -7.781 1.00 2.40 36 VAL A N 4
ATOM 4883 C CA . VAL A 1 36 ? 7.481 0.233 -6.999 1.00 22.12 36 VAL A CA 4
ATOM 4884 C C . VAL A 1 36 ? 8.568 -0.614 -7.654 1.00 2.14 36 VAL A C 4
ATOM 4885 O O . VAL A 1 36 ? 8.293 -1.739 -8.082 1.00 61.32 36 VAL A O 4
ATOM 4898 N N . ASN A 1 37 ? 9.812 -0.123 -7.653 1.00 14.40 37 ASN A N 4
ATOM 4899 C CA . ASN A 1 37 ? 10.970 -0.812 -8.220 1.00 23.51 37 ASN A CA 4
ATOM 4900 C C . ASN A 1 37 ? 11.163 -2.206 -7.613 1.00 11.31 37 ASN A C 4
ATOM 4901 O O . ASN A 1 37 ? 11.148 -3.204 -8.331 1.00 25.24 37 ASN A O 4
ATOM 4911 N N . THR A 1 38 ? 11.322 -2.293 -6.291 1.00 72.11 38 THR A N 4
ATOM 4912 C CA . THR A 1 38 ? 11.286 -3.493 -5.462 1.00 64.34 38 THR A CA 4
ATOM 4913 C C . THR A 1 38 ? 11.042 -3.046 -4.015 1.00 1.20 38 THR A C 4
ATOM 4914 O O . THR A 1 38 ? 11.265 -1.883 -3.683 1.00 63.41 38 THR A O 4
ATOM 4925 N N . LEU A 1 39 ? 10.558 -3.963 -3.180 1.00 21.33 39 LEU A N 4
ATOM 4926 C CA . LEU A 1 39 ? 10.485 -3.850 -1.741 1.00 24.34 39 LEU A CA 4
ATOM 4927 C C . LEU A 1 39 ? 11.035 -5.150 -1.164 1.00 72.52 39 LEU A C 4
ATOM 4928 O O . LEU A 1 39 ? 10.400 -6.206 -1.271 1.00 34.34 39 LEU A O 4
ATOM 4943 N N . GLY A 1 40 ? 12.253 -5.082 -0.636 1.00 43.23 40 GLY A N 4
ATOM 4944 C CA . GLY A 1 40 ? 12.940 -6.211 -0.032 1.00 51.42 40 GLY A CA 4
ATOM 4945 C C . GLY A 1 40 ? 12.277 -6.679 1.266 1.00 45.34 40 GLY A C 4
ATOM 4946 O O . GLY A 1 40 ? 11.226 -6.187 1.676 1.00 74.11 40 GLY A O 4
ATOM 4950 N N . SER A 1 41 ? 12.878 -7.676 1.903 1.00 42.42 41 SER A N 4
ATOM 4951 C CA . SER A 1 41 ? 12.419 -8.304 3.135 1.00 42.31 41 SER A CA 4
ATOM 4952 C C . SER A 1 41 ? 12.212 -7.279 4.262 1.00 42.33 41 SER A C 4
ATOM 4953 O O . SER A 1 41 ? 13.177 -6.633 4.664 1.00 62.15 41 SER A O 4
ATOM 4960 N N . HIS A 1 42 ? 10.972 -7.115 4.750 1.00 30.32 42 HIS A N 4
ATOM 4961 C CA . HIS A 1 42 ? 10.571 -6.113 5.748 1.00 12.00 42 HIS A CA 4
ATOM 4962 C C . HIS A 1 42 ? 10.818 -4.658 5.324 1.00 74.11 42 HIS A C 4
ATOM 4963 O O . HIS A 1 42 ? 10.639 -3.749 6.143 1.00 54.41 42 HIS A O 4
ATOM 4976 N N . ASP A 1 43 ? 11.181 -4.428 4.055 1.00 13.40 43 ASP A N 4
ATOM 4977 C CA . ASP A 1 43 ? 11.578 -3.116 3.566 1.00 53.01 43 ASP A CA 4
ATOM 4978 C C . ASP A 1 43 ? 10.394 -2.193 3.369 1.00 52.03 43 ASP A C 4
ATOM 4979 O O . ASP A 1 43 ? 9.234 -2.583 3.515 1.00 71.15 43 ASP A O 4
ATOM 4987 N N . SER A 1 44 ? 10.692 -0.953 3.007 1.00 11.34 44 SER A N 4
ATOM 4988 C CA . SER A 1 44 ? 9.674 0.059 2.804 1.00 73.25 44 SER A CA 4
ATOM 4989 C C . SER A 1 44 ? 10.121 1.200 1.895 1.00 42.35 44 SER A C 4
ATOM 4990 O O . SER A 1 44 ? 11.311 1.416 1.660 1.00 72.41 44 SER A O 4
ATOM 4997 N N . ILE A 1 45 ? 9.138 1.939 1.394 1.00 41.32 45 ILE A N 4
ATOM 4998 C CA . ILE A 1 45 ? 9.279 3.113 0.550 1.00 70.51 45 ILE A CA 4
ATOM 4999 C C . ILE A 1 45 ? 8.160 4.067 0.965 1.00 42.31 45 ILE A C 4
ATOM 5000 O O . ILE A 1 45 ? 7.129 3.605 1.456 1.00 2.03 45 ILE A O 4
ATOM 5015 N N . ASP A 1 46 ? 8.361 5.371 0.783 1.00 14.52 46 ASP A N 4
ATOM 5016 C CA . ASP A 1 46 ? 7.298 6.379 0.778 1.00 1.34 46 ASP A CA 4
ATOM 5017 C C . ASP A 1 46 ? 7.364 7.106 -0.556 1.00 50.45 46 ASP A C 4
ATOM 5018 O O . ASP A 1 46 ? 8.457 7.491 -0.985 1.00 13.41 46 ASP A O 4
ATOM 5026 N N . PHE A 1 47 ? 6.224 7.294 -1.222 1.00 11.31 47 PHE A N 4
ATOM 5027 C CA . PHE A 1 47 ? 6.160 7.956 -2.512 1.00 43.42 47 PHE A CA 4
ATOM 5028 C C . PHE A 1 47 ? 4.993 8.939 -2.587 1.00 14.50 47 PHE A C 4
ATOM 5029 O O . PHE A 1 47 ? 4.023 8.877 -1.828 1.00 22.23 47 PHE A O 4
ATOM 5045 N N . SER A 1 48 ? 5.126 9.852 -3.546 1.00 43.32 48 SER A N 4
ATOM 5046 C CA . SER A 1 48 ? 4.200 10.922 -3.857 1.00 21.02 48 SER A CA 4
ATOM 5047 C C . SER A 1 48 ? 3.031 10.380 -4.666 1.00 33.11 48 SER A C 4
ATOM 5048 O O . SER A 1 48 ? 3.146 9.360 -5.360 1.00 63.05 48 SER A O 4
ATOM 5055 N N . SER A 1 49 ? 1.913 11.100 -4.579 1.00 1.22 49 SER A N 4
ATOM 5056 C CA . SER A 1 49 ? 0.633 10.762 -5.152 1.00 62.03 49 SER A CA 4
ATOM 5057 C C . SER A 1 49 ? 0.067 12.015 -5.821 1.00 21.25 49 SER A C 4
ATOM 5058 O O . SER A 1 49 ? -0.106 13.051 -5.171 1.00 30.23 49 SER A O 4
ATOM 5065 N N . ASP A 1 50 ? -0.251 11.909 -7.107 1.00 42.40 50 ASP A N 4
ATOM 5066 C CA . ASP A 1 50 ? -0.971 12.871 -7.950 1.00 0.15 50 ASP A CA 4
ATOM 5067 C C . ASP A 1 50 ? -2.435 13.051 -7.494 1.00 23.43 50 ASP A C 4
ATOM 5068 O O . ASP A 1 50 ? -3.366 12.967 -8.294 1.00 42.30 50 ASP A O 4
ATOM 5076 N N . ALA A 1 51 ? -2.676 13.171 -6.185 1.00 61.14 51 ALA A N 4
ATOM 5077 C CA . ALA A 1 51 ? -3.986 13.297 -5.578 1.00 73.41 51 ALA A CA 4
ATOM 5078 C C . ALA A 1 51 ? -3.853 14.114 -4.295 1.00 55.31 51 ALA A C 4
ATOM 5079 O O . ALA A 1 51 ? -3.099 13.749 -3.385 1.00 5.25 51 ALA A O 4
ATOM 5086 N N . GLY A 1 52 ? -4.581 15.226 -4.235 1.00 23.21 52 GLY A N 4
ATOM 5087 C CA . GLY A 1 52 ? -4.654 16.101 -3.077 1.00 32.03 52 GLY A CA 4
ATOM 5088 C C . GLY A 1 52 ? -5.175 15.364 -1.852 1.00 32.14 52 GLY A C 4
ATOM 5089 O O . GLY A 1 52 ? -4.631 15.516 -0.759 1.00 11.25 52 GLY A O 4
ATOM 5093 N N . SER A 1 53 ? -6.207 14.545 -2.045 1.00 41.43 53 SER A N 4
ATOM 5094 C CA . SER A 1 53 ? -6.798 13.684 -1.038 1.00 64.44 53 SER A CA 4
ATOM 5095 C C . SER A 1 53 ? -7.123 12.339 -1.677 1.00 63.01 53 SER A C 4
ATOM 5096 O O . SER A 1 53 ? -7.268 12.251 -2.901 1.00 35.43 53 SER A O 4
ATOM 5103 N N . VAL A 1 54 ? -7.285 11.304 -0.863 1.00 34.32 54 VAL A N 4
ATOM 5104 C CA . VAL A 1 54 ? -7.736 9.993 -1.289 1.00 71.03 54 VAL A CA 4
ATOM 5105 C C . VAL A 1 54 ? -8.523 9.313 -0.168 1.00 74.45 54 VAL A C 4
ATOM 5106 O O . VAL A 1 54 ? -8.338 9.630 1.012 1.00 13.51 54 VAL A O 4
ATOM 5119 N N . TYR A 1 55 ? -9.395 8.384 -0.569 1.00 54.43 55 TYR A N 4
ATOM 5120 C CA . TYR A 1 55 ? -10.247 7.557 0.271 1.00 20.44 55 TYR A CA 4
ATOM 5121 C C . TYR A 1 55 ? -10.247 6.076 -0.142 1.00 35.20 55 TYR A C 4
ATOM 5122 O O . TYR A 1 55 ? -11.057 5.308 0.372 1.00 14.33 55 TYR A O 4
ATOM 5139 N N . LYS A 1 56 ? -9.405 5.621 -1.070 1.00 40.11 56 LYS A N 4
ATOM 5140 C CA . LYS A 1 56 ? -9.393 4.226 -1.528 1.00 42.11 56 LYS A CA 4
ATOM 5141 C C . LYS A 1 56 ? -7.984 3.822 -1.915 1.00 13.33 56 LYS A C 4
ATOM 5142 O O . LYS A 1 56 ? -7.197 4.663 -2.345 1.00 34.33 56 LYS A O 4
ATOM 5157 N N . MET A 1 57 ? -7.676 2.532 -1.819 1.00 60.02 57 MET A N 4
ATOM 5158 C CA . MET A 1 57 ? -6.362 2.019 -2.156 1.00 43.44 57 MET A CA 4
ATOM 5159 C C . MET A 1 57 ? -6.524 0.602 -2.693 1.00 4.43 57 MET A C 4
ATOM 5160 O O . MET A 1 57 ? -6.887 -0.314 -1.954 1.00 62.45 57 MET A O 4
ATOM 5172 N N . ASP A 1 58 ? -6.277 0.412 -3.986 1.00 32.31 58 ASP A N 4
ATOM 5173 C CA . ASP A 1 58 ? -6.472 -0.864 -4.665 1.00 63.14 58 ASP A CA 4
ATOM 5174 C C . ASP A 1 58 ? -5.086 -1.392 -4.996 1.00 13.13 58 ASP A C 4
ATOM 5175 O O . ASP A 1 58 ? -4.508 -1.083 -6.041 1.00 34.41 58 ASP A O 4
ATOM 5183 N N . VAL A 1 59 ? -4.499 -2.121 -4.054 1.00 20.03 59 VAL A N 4
ATOM 5184 C CA . VAL A 1 59 ? -3.151 -2.657 -4.189 1.00 74.44 59 VAL A CA 4
ATOM 5185 C C . VAL A 1 59 ? -3.207 -3.973 -4.974 1.00 13.42 59 VAL A C 4
ATOM 5186 O O . VAL A 1 59 ? -4.195 -4.704 -4.856 1.00 54.33 59 VAL A O 4
ATOM 5199 N N . THR A 1 60 ? -2.179 -4.278 -5.772 1.00 53.34 60 THR A N 4
ATOM 5200 C CA . THR A 1 60 ? -2.119 -5.463 -6.616 1.00 21.30 60 THR A CA 4
ATOM 5201 C C . THR A 1 60 ? -0.651 -5.703 -7.006 1.00 61.23 60 THR A C 4
ATOM 5202 O O . THR A 1 60 ? -0.054 -4.926 -7.748 1.00 22.50 60 THR A O 4
ATOM 5213 N N . GLY A 1 61 ? -0.051 -6.776 -6.495 1.00 21.50 61 GLY A N 4
ATOM 5214 C CA . GLY A 1 61 ? 1.341 -7.139 -6.725 1.00 60.22 61 GLY A CA 4
ATOM 5215 C C . GLY A 1 61 ? 1.504 -8.648 -6.836 1.00 72.31 61 GLY A C 4
ATOM 5216 O O . GLY A 1 61 ? 0.514 -9.378 -6.950 1.00 60.44 61 GLY A O 4
ATOM 5220 N N . THR A 1 62 ? 2.760 -9.093 -6.782 1.00 41.45 62 THR A N 4
ATOM 5221 C CA . THR A 1 62 ? 3.162 -10.492 -6.906 1.00 43.02 62 THR A CA 4
ATOM 5222 C C . THR A 1 62 ? 4.362 -10.767 -5.986 1.00 41.14 62 THR A C 4
ATOM 5223 O O . THR A 1 62 ? 5.262 -9.924 -5.899 1.00 22.41 62 THR A O 4
ATOM 5234 N N . THR A 1 63 ? 4.364 -11.892 -5.276 1.00 14.00 63 THR A N 4
ATOM 5235 C CA . THR A 1 63 ? 5.376 -12.312 -4.318 1.00 4.20 63 THR A CA 4
ATOM 5236 C C . THR A 1 63 ? 6.648 -12.778 -5.025 1.00 61.32 63 THR A C 4
ATOM 5237 O O . THR A 1 63 ? 6.706 -12.906 -6.258 1.00 70.44 63 THR A O 4
ATOM 5248 N N . GLN A 1 64 ? 7.658 -13.102 -4.220 1.00 45.31 64 GLN A N 4
ATOM 5249 C CA . GLN A 1 64 ? 8.857 -13.795 -4.650 1.00 12.10 64 GLN A CA 4
ATOM 5250 C C . GLN A 1 64 ? 8.487 -15.102 -5.371 1.00 53.01 64 GLN A C 4
ATOM 5251 O O . GLN A 1 64 ? 9.019 -15.357 -6.447 1.00 3.11 64 GLN A O 4
ATOM 5263 N N . SER A 1 65 ? 7.507 -15.851 -4.853 1.00 62.55 65 SER A N 4
ATOM 5264 C CA . SER A 1 65 ? 7.016 -17.103 -5.433 1.00 73.25 65 SER A CA 4
ATOM 5265 C C . SER A 1 65 ? 6.205 -16.925 -6.720 1.00 11.02 65 SER A C 4
ATOM 5266 O O . SER A 1 65 ? 5.892 -17.905 -7.397 1.00 12.43 65 SER A O 4
ATOM 5273 N N . GLY A 1 66 ? 5.854 -15.694 -7.092 1.00 1.04 66 GLY A N 4
ATOM 5274 C CA . GLY A 1 66 ? 4.997 -15.470 -8.246 1.00 31.14 66 GLY A CA 4
ATOM 5275 C C . GLY A 1 66 ? 3.524 -15.599 -7.870 1.00 20.44 66 GLY A C 4
ATOM 5276 O O . GLY A 1 66 ? 2.668 -15.604 -8.753 1.00 14.24 66 GLY A O 4
ATOM 5280 N N . GLU A 1 67 ? 3.197 -15.703 -6.575 1.00 54.44 67 GLU A N 4
ATOM 5281 C CA . GLU A 1 67 ? 1.815 -15.621 -6.152 1.00 61.51 67 GLU A CA 4
ATOM 5282 C C . GLU A 1 67 ? 1.367 -14.188 -6.266 1.00 35.33 67 GLU A C 4
ATOM 5283 O O . GLU A 1 67 ? 2.064 -13.270 -5.846 1.00 13.12 67 GLU A O 4
ATOM 5293 N N . LYS A 1 68 ? 0.194 -13.982 -6.836 1.00 20.40 68 LYS A N 4
ATOM 5294 C CA . LYS A 1 68 ? -0.427 -12.673 -6.844 1.00 21.24 68 LYS A CA 4
ATOM 5295 C C . LYS A 1 68 ? -0.965 -12.408 -5.437 1.00 4.33 68 LYS A C 4
ATOM 5296 O O . LYS A 1 68 ? -1.284 -13.356 -4.715 1.00 34.54 68 LYS A O 4
ATOM 5311 N N . PHE A 1 69 ? -1.060 -11.142 -5.049 1.00 4.21 69 PHE A N 4
ATOM 5312 C CA . PHE A 1 69 ? -1.731 -10.692 -3.831 1.00 75.23 69 PHE A CA 4
ATOM 5313 C C . PHE A 1 69 ? -2.430 -9.363 -4.138 1.00 32.53 69 PHE A C 4
ATOM 5314 O O . PHE A 1 69 ? -1.991 -8.644 -5.053 1.00 44.22 69 PHE A O 4
ATOM 5330 N N . THR A 1 70 ? -3.471 -8.989 -3.389 1.00 44.05 70 THR A N 4
ATOM 5331 C CA . THR A 1 70 ? -4.199 -7.740 -3.592 1.00 63.42 70 THR A CA 4
ATOM 5332 C C . THR A 1 70 ? -4.680 -7.147 -2.266 1.00 54.04 70 THR A C 4
ATOM 5333 O O . THR A 1 70 ? -4.813 -7.850 -1.274 1.00 55.34 70 THR A O 4
ATOM 5344 N N . GLY A 1 71 ? -4.955 -5.839 -2.253 1.00 23.24 71 GLY A N 4
ATOM 5345 C CA . GLY A 1 71 ? -5.340 -5.119 -1.044 1.00 71.51 71 GLY A CA 4
ATOM 5346 C C . GLY A 1 71 ? -6.844 -4.884 -0.965 1.00 41.43 71 GLY A C 4
ATOM 5347 O O . GLY A 1 71 ? -7.495 -5.328 -0.029 1.00 35.31 71 GLY A O 4
ATOM 5351 N N . HIS A 1 72 ? -7.366 -4.189 -1.979 1.00 34.02 72 HIS A N 4
ATOM 5352 C CA . HIS A 1 72 ? -8.761 -3.774 -2.145 1.00 53.34 72 HIS A CA 4
ATOM 5353 C C . HIS A 1 72 ? -9.359 -3.094 -0.906 1.00 13.10 72 HIS A C 4
ATOM 5354 O O . HIS A 1 72 ? -10.139 -3.706 -0.177 1.00 11.30 72 HIS A O 4
ATOM 5367 N N . PHE A 1 73 ? -9.102 -1.795 -0.718 1.00 41.24 73 PHE A N 4
ATOM 5368 C CA . PHE A 1 73 ? -9.597 -1.046 0.433 1.00 20.31 73 PHE A CA 4
ATOM 5369 C C . PHE A 1 73 ? -10.356 0.195 -0.003 1.00 72.04 73 PHE A C 4
ATOM 5370 O O . PHE A 1 73 ? -9.970 0.870 -0.966 1.00 32.20 73 PHE A O 4
ATOM 5386 N N . LYS A 1 74 ? -11.381 0.553 0.771 1.00 31.32 74 LYS A N 4
ATOM 5387 C CA . LYS A 1 74 ? -12.282 1.656 0.476 1.00 23.12 74 LYS A CA 4
ATOM 5388 C C . LYS A 1 74 ? -12.606 2.476 1.719 1.00 60.35 74 LYS A C 4
ATOM 5389 O O . LYS A 1 74 ? -12.413 2.017 2.849 1.00 43.54 74 LYS A O 4
ATOM 5404 N N . GLY A 1 75 ? -13.097 3.684 1.475 1.00 22.13 75 GLY A N 4
ATOM 5405 C CA . GLY A 1 75 ? -13.471 4.703 2.451 1.00 44.32 75 GLY A CA 4
ATOM 5406 C C . GLY A 1 75 ? -12.469 4.887 3.577 1.00 24.24 75 GLY A C 4
ATOM 5407 O O . GLY A 1 75 ? -12.829 4.903 4.756 1.00 63.32 75 GLY A O 4
ATOM 5411 N N . LEU A 1 76 ? -11.205 4.991 3.196 1.00 14.40 76 LEU A N 4
ATOM 5412 C CA . LEU A 1 76 ? -10.070 5.232 4.060 1.00 1.54 76 LEU A CA 4
ATOM 5413 C C . LEU A 1 76 ? -10.231 6.596 4.719 1.00 4.32 76 LEU A C 4
ATOM 5414 O O . LEU A 1 76 ? -10.777 7.523 4.114 1.00 42.42 76 LEU A O 4
ATOM 5429 N N . VAL A 1 77 ? -9.668 6.732 5.917 1.00 30.14 77 VAL A N 4
ATOM 5430 C CA . VAL A 1 77 ? -9.696 7.964 6.689 1.00 5.30 77 VAL A CA 4
ATOM 5431 C C . VAL A 1 77 ? -8.256 8.409 6.936 1.00 42.31 77 VAL A C 4
ATOM 5432 O O . VAL A 1 77 ? -7.346 7.591 7.115 1.00 2.34 77 VAL A O 4
ATOM 5445 N N . GLY A 1 78 ? -8.096 9.725 7.019 1.00 30.03 78 GLY A N 4
ATOM 5446 C CA . GLY A 1 78 ? -6.873 10.447 7.333 1.00 23.23 78 GLY A CA 4
ATOM 5447 C C . GLY A 1 78 ? -6.141 10.947 6.085 1.00 74.24 78 GLY A C 4
ATOM 5448 O O . GLY A 1 78 ? -6.367 10.464 4.970 1.00 54.11 78 GLY A O 4
ATOM 5452 N N . LYS A 1 79 ? -5.242 11.919 6.276 1.00 72.14 79 LYS A N 4
ATOM 5453 C CA . LYS A 1 79 ? -4.488 12.640 5.253 1.00 25.31 79 LYS A CA 4
ATOM 5454 C C . LYS A 1 79 ? -3.296 11.848 4.695 1.00 50.40 79 LYS A C 4
ATOM 5455 O O . LYS A 1 79 ? -2.350 12.423 4.147 1.00 23.13 79 LYS A O 4
ATOM 5470 N N . ASP A 1 80 ? -3.268 10.531 4.861 1.00 32.13 80 ASP A N 4
ATOM 5471 C CA . ASP A 1 80 ? -2.303 9.652 4.208 1.00 65.35 80 ASP A CA 4
ATOM 5472 C C . ASP A 1 80 ? -2.850 8.235 4.178 1.00 13.30 80 ASP A C 4
ATOM 5473 O O . ASP A 1 80 ? -3.857 7.940 4.832 1.00 42.43 80 ASP A O 4
ATOM 5481 N N . THR A 1 81 ? -2.141 7.359 3.469 1.00 71.43 81 THR A N 4
ATOM 5482 C CA . THR A 1 81 ? -2.412 5.938 3.442 1.00 31.30 81 THR A CA 4
ATOM 5483 C C . THR A 1 81 ? -1.086 5.198 3.622 1.00 65.42 81 THR A C 4
ATOM 5484 O O . THR A 1 81 ? -0.067 5.587 3.045 1.00 51.43 81 THR A O 4
ATOM 5495 N N . ARG A 1 82 ? -1.078 4.115 4.393 1.00 3.50 82 ARG A N 4
ATOM 5496 C CA . ARG A 1 82 ? 0.025 3.159 4.449 1.00 64.44 82 ARG A CA 4
ATOM 5497 C C . ARG A 1 82 ? -0.530 1.776 4.163 1.00 61.45 82 ARG A C 4
ATOM 5498 O O . ARG A 1 82 ? -1.744 1.584 4.233 1.00 71.15 82 ARG A O 4
ATOM 5516 N N . VAL A 1 83 ? 0.355 0.837 3.853 1.00 42.32 83 VAL A N 4
ATOM 5517 C CA . VAL A 1 83 ? 0.028 -0.495 3.374 1.00 73.13 83 VAL A CA 4
ATOM 5518 C C . VAL A 1 83 ? 0.908 -1.464 4.153 1.00 32.50 83 VAL A C 4
ATOM 5519 O O . VAL A 1 83 ? 2.131 -1.422 3.982 1.00 62.42 83 VAL A O 4
ATOM 5532 N N . PHE A 1 84 ? 0.311 -2.284 5.026 1.00 13.14 84 PHE A N 4
ATOM 5533 C CA . PHE A 1 84 ? 1.043 -3.309 5.763 1.00 44.22 84 PHE A CA 4
ATOM 5534 C C . PHE A 1 84 ? 0.799 -4.632 5.041 1.00 23.51 84 PHE A C 4
ATOM 5535 O O . PHE A 1 84 ? -0.331 -5.113 4.967 1.00 10.40 84 PHE A O 4
ATOM 5551 N N . ILE A 1 85 ? 1.833 -5.185 4.412 1.00 11.43 85 ILE A N 4
ATOM 5552 C CA . ILE A 1 85 ? 1.746 -6.521 3.834 1.00 64.34 85 ILE A CA 4
ATOM 5553 C C . ILE A 1 85 ? 2.028 -7.494 4.973 1.00 65.52 85 ILE A C 4
ATOM 5554 O O . ILE A 1 85 ? 3.052 -7.348 5.634 1.00 10.13 85 ILE A O 4
ATOM 5569 N N . GLU A 1 86 ? 1.172 -8.492 5.164 1.00 22.12 86 GLU A N 4
ATOM 5570 C CA . GLU A 1 86 ? 1.360 -9.574 6.124 1.00 43.22 86 GLU A CA 4
ATOM 5571 C C . GLU A 1 86 ? 0.795 -10.873 5.530 1.00 52.34 86 GLU A C 4
ATOM 5572 O O . GLU A 1 86 ? 0.105 -10.855 4.508 1.00 52.43 86 GLU A O 4
ATOM 5582 N N . LEU A 1 87 ? 1.111 -12.012 6.146 1.00 54.23 87 LEU A N 4
ATOM 5583 C CA . LEU A 1 87 ? 0.409 -13.270 5.887 1.00 31.30 87 LEU A CA 4
ATOM 5584 C C . LEU A 1 87 ? -0.730 -13.355 6.893 1.00 31.11 87 LEU A C 4
ATOM 5585 O O . LEU A 1 87 ? -0.625 -12.758 7.966 1.00 21.43 87 LEU A O 4
ATOM 5600 N N . ASP A 1 88 ? -1.751 -14.164 6.633 1.00 70.14 88 ASP A N 4
ATOM 5601 C CA . ASP A 1 88 ? -2.666 -14.601 7.683 1.00 74.42 88 ASP A CA 4
ATOM 5602 C C . ASP A 1 88 ? -3.373 -15.890 7.251 1.00 41.43 88 ASP A C 4
ATOM 5603 O O . ASP A 1 88 ? -3.069 -16.447 6.188 1.00 34.30 88 ASP A O 4
ATOM 5611 N N . GLU A 1 89 ? -4.312 -16.366 8.071 1.00 2.43 89 GLU A N 4
ATOM 5612 C CA . GLU A 1 89 ? -5.298 -17.421 7.847 1.00 14.03 89 GLU A CA 4
ATOM 5613 C C . GLU A 1 89 ? -4.645 -18.797 7.871 1.00 51.25 89 GLU A C 4
ATOM 5614 O O . GLU A 1 89 ? -4.943 -19.631 8.723 1.00 53.24 89 GLU A O 4
ATOM 5624 N N . ASN A 1 90 ? -3.749 -19.047 6.928 1.00 73.25 90 ASN A N 4
ATOM 5625 C CA . ASN A 1 90 ? -2.986 -20.275 6.804 1.00 70.53 90 ASN A CA 4
ATOM 5626 C C . ASN A 1 90 ? -1.682 -19.975 6.071 1.00 42.42 90 ASN A C 4
ATOM 5627 O O . ASN A 1 90 ? -1.287 -20.714 5.175 1.00 62.55 90 ASN A O 4
ATOM 5637 N N . ALA A 1 91 ? -1.033 -18.867 6.447 1.00 13.43 91 ALA A N 4
ATOM 5638 C CA . ALA A 1 91 ? 0.235 -18.377 5.910 1.00 25.40 91 ALA A CA 4
ATOM 5639 C C . ALA A 1 91 ? 0.148 -17.933 4.439 1.00 2.22 91 ALA A C 4
ATOM 5640 O O . ALA A 1 91 ? 1.158 -17.933 3.731 1.00 2.22 91 ALA A O 4
ATOM 5647 N N . ASP A 1 92 ? -1.048 -17.565 3.973 1.00 12.01 92 ASP A N 4
ATOM 5648 C CA . ASP A 1 92 ? -1.270 -17.047 2.624 1.00 72.25 92 ASP A CA 4
ATOM 5649 C C . ASP A 1 92 ? -1.236 -15.525 2.721 1.00 5.33 92 ASP A C 4
ATOM 5650 O O . ASP A 1 92 ? -1.641 -14.963 3.745 1.00 42.02 92 ASP A O 4
ATOM 5658 N N . VAL A 1 93 ? -0.832 -14.839 1.652 1.00 23.53 93 VAL A N 4
ATOM 5659 C CA . VAL A 1 93 ? -0.625 -13.395 1.706 1.00 2.20 93 VAL A CA 4
ATOM 5660 C C . VAL A 1 93 ? -1.958 -12.646 1.770 1.00 41.44 93 VAL A C 4
ATOM 5661 O O . VAL A 1 93 ? -2.739 -12.693 0.815 1.00 61.45 93 VAL A O 4
ATOM 5674 N N . GLN A 1 94 ? -2.203 -11.941 2.875 1.00 31.12 94 GLN A N 4
ATOM 5675 C CA . GLN A 1 94 ? -3.268 -10.950 2.996 1.00 23.30 94 GLN A CA 4
ATOM 5676 C C . GLN A 1 94 ? -2.652 -9.543 2.896 1.00 30.33 94 GLN A C 4
ATOM 5677 O O . GLN A 1 94 ? -1.475 -9.375 2.567 1.00 1.40 94 GLN A O 4
ATOM 5689 N N . VAL A 1 95 ? -3.448 -8.508 3.162 1.00 33.23 95 VAL A N 4
ATOM 5690 C CA . VAL A 1 95 ? -2.977 -7.139 3.278 1.00 10.01 95 VAL A CA 4
ATOM 5691 C C . VAL A 1 95 ? -3.771 -6.530 4.421 1.00 52.04 95 VAL A C 4
ATOM 5692 O O . VAL A 1 95 ? -4.977 -6.757 4.542 1.00 45.04 95 VAL A O 4
ATOM 5705 N N . PHE A 1 96 ? -3.103 -5.700 5.207 1.00 23.40 96 PHE A N 4
ATOM 5706 C CA . PHE A 1 96 ? -3.642 -4.975 6.334 1.00 64.41 96 PHE A CA 4
ATOM 5707 C C . PHE A 1 96 ? -3.315 -3.504 6.121 1.00 62.15 96 PHE A C 4
ATOM 5708 O O . PHE A 1 96 ? -2.477 -3.121 5.294 1.00 10.43 96 PHE A O 4
ATOM 5724 N N . ILE A 1 97 ? -3.969 -2.644 6.886 1.00 11.14 97 ILE A N 4
ATOM 5725 C CA . ILE A 1 97 ? -3.686 -1.227 6.880 1.00 42.02 97 ILE A CA 4
ATOM 5726 C C . ILE A 1 97 ? -3.929 -0.638 8.259 1.00 5.20 97 ILE A C 4
ATOM 5727 O O . ILE A 1 97 ? -4.907 -1.002 8.916 1.00 21.20 97 ILE A O 4
ATOM 5742 N N . PRO A 1 98 ? -3.104 0.347 8.650 1.00 30.42 98 PRO A N 4
ATOM 5743 C CA . PRO A 1 98 ? -3.410 1.162 9.799 1.00 31.14 98 PRO A CA 4
ATOM 5744 C C . PRO A 1 98 ? -4.590 2.060 9.415 1.00 70.43 98 PRO A C 4
ATOM 5745 O O . PRO A 1 98 ? -4.557 2.763 8.391 1.00 61.32 98 PRO A O 4
ATOM 5753 N N . GLN A 1 99 ? -5.652 1.992 10.208 1.00 11.20 99 GLN A N 4
ATOM 5754 C CA . GLN A 1 99 ? -6.838 2.836 10.178 1.00 71.35 99 GLN A CA 4
ATOM 5755 C C . GLN A 1 99 ? -7.174 3.179 11.638 1.00 54.33 99 GLN A C 4
ATOM 5756 O O . GLN A 1 99 ? -6.341 2.958 12.517 1.00 64.44 99 GLN A O 4
ATOM 5768 N N . GLY A 1 100 ? -8.332 3.778 11.906 1.00 50.55 100 GLY A N 4
ATOM 5769 C CA . GLY A 1 100 ? -8.783 4.095 13.247 1.00 23.03 100 GLY A CA 4
ATOM 5770 C C . GLY A 1 100 ? -10.296 4.146 13.212 1.00 43.21 100 GLY A C 4
ATOM 5771 O O . GLY A 1 100 ? -10.952 3.160 13.545 1.00 71.04 100 GLY A O 4
ATOM 5775 N N . GLU A 1 101 ? -10.840 5.255 12.715 1.00 51.34 101 GLU A N 4
ATOM 5776 C CA . GLU A 1 101 ? -12.254 5.626 12.774 1.00 5.34 101 GLU A CA 4
ATOM 5777 C C . GLU A 1 101 ? -13.154 4.851 11.787 1.00 14.33 101 GLU A C 4
ATOM 5778 O O . GLU A 1 101 ? -14.244 5.320 11.457 1.00 34.31 101 GLU A O 4
ATOM 5788 N N . ILE A 1 102 ? -12.713 3.687 11.300 1.00 44.14 102 ILE A N 4
ATOM 5789 C CA . ILE A 1 102 ? -13.434 2.800 10.397 1.00 41.43 102 ILE A CA 4
ATOM 5790 C C . ILE A 1 102 ? -14.679 2.262 11.111 1.00 34.21 102 ILE A C 4
ATOM 5791 O O . ILE A 1 102 ? -14.660 1.287 11.869 1.00 33.32 102 ILE A O 4
ATOM 5806 N N . ASP A 1 103 ? -15.763 2.982 10.891 1.00 71.42 103 ASP A N 4
ATOM 5807 C CA . ASP A 1 103 ? -17.121 2.459 10.866 1.00 34.41 103 ASP A CA 4
ATOM 5808 C C . ASP A 1 103 ? -17.314 1.595 9.632 1.00 31.00 103 ASP A C 4
ATOM 5809 O O . ASP A 1 103 ? -17.937 0.515 9.717 1.00 21.03 103 ASP A O 4
ATOM 5817 N N . GLY A 1 1 ? -2.371 25.381 -4.167 1.00 43.25 1 GLY A N 5
ATOM 5818 C CA . GLY A 1 1 ? -0.980 25.822 -4.029 1.00 61.01 1 GLY A CA 5
ATOM 5819 C C . GLY A 1 1 ? -0.903 27.340 -4.042 1.00 30.32 1 GLY A C 5
ATOM 5820 O O . GLY A 1 1 ? -1.408 27.977 -4.970 1.00 21.42 1 GLY A O 5
ATOM 5824 N N . ALA A 1 2 ? -0.296 27.929 -3.006 1.00 65.01 2 ALA A N 5
ATOM 5825 C CA . ALA A 1 2 ? -0.348 29.350 -2.673 1.00 73.12 2 ALA A CA 5
ATOM 5826 C C . ALA A 1 2 ? 1.045 29.922 -2.357 1.00 1.51 2 ALA A C 5
ATOM 5827 O O . ALA A 1 2 ? 1.157 30.743 -1.458 1.00 62.12 2 ALA A O 5
ATOM 5834 N N . GLN A 1 3 ? 2.102 29.448 -3.034 1.00 63.11 3 GLN A N 5
ATOM 5835 C CA . GLN A 1 3 ? 3.530 29.550 -2.669 1.00 30.44 3 GLN A CA 5
ATOM 5836 C C . GLN A 1 3 ? 3.896 28.583 -1.540 1.00 11.12 3 GLN A C 5
ATOM 5837 O O . GLN A 1 3 ? 5.080 28.299 -1.350 1.00 4.34 3 GLN A O 5
ATOM 5849 N N . ASP A 1 4 ? 2.925 27.988 -0.854 1.00 45.53 4 ASP A N 5
ATOM 5850 C CA . ASP A 1 4 ? 3.146 27.049 0.221 1.00 63.22 4 ASP A CA 5
ATOM 5851 C C . ASP A 1 4 ? 1.958 26.112 0.152 1.00 65.23 4 ASP A C 5
ATOM 5852 O O . ASP A 1 4 ? 0.837 26.476 0.508 1.00 52.43 4 ASP A O 5
ATOM 5860 N N . GLY A 1 5 ? 2.147 24.988 -0.530 1.00 52.43 5 GLY A N 5
ATOM 5861 C CA . GLY A 1 5 ? 1.062 24.171 -1.033 1.00 14.30 5 GLY A CA 5
ATOM 5862 C C . GLY A 1 5 ? 1.507 22.727 -1.060 1.00 71.12 5 GLY A C 5
ATOM 5863 O O . GLY A 1 5 ? 1.945 22.229 -2.098 1.00 53.35 5 GLY A O 5
ATOM 5867 N N . LYS A 1 6 ? 1.503 22.082 0.105 1.00 25.01 6 LYS A N 5
ATOM 5868 C CA . LYS A 1 6 ? 2.107 20.768 0.288 1.00 51.45 6 LYS A CA 5
ATOM 5869 C C . LYS A 1 6 ? 1.213 19.828 1.077 1.00 33.42 6 LYS A C 5
ATOM 5870 O O . LYS A 1 6 ? 1.693 18.874 1.693 1.00 52.24 6 LYS A O 5
ATOM 5885 N N . GLU A 1 7 ? -0.087 20.066 1.058 1.00 21.13 7 GLU A N 5
ATOM 5886 C CA . GLU A 1 7 ? -1.067 19.282 1.803 1.00 65.42 7 GLU A CA 5
ATOM 5887 C C . GLU A 1 7 ? -1.507 18.103 0.939 1.00 34.11 7 GLU A C 5
ATOM 5888 O O . GLU A 1 7 ? -2.669 17.964 0.561 1.00 1.22 7 GLU A O 5
ATOM 5898 N N . THR A 1 8 ? -0.530 17.292 0.570 1.00 32.43 8 THR A N 5
ATOM 5899 C CA . THR A 1 8 ? -0.670 15.993 -0.065 1.00 45.43 8 THR A CA 5
ATOM 5900 C C . THR A 1 8 ? -0.868 14.894 0.977 1.00 32.10 8 THR A C 5
ATOM 5901 O O . THR A 1 8 ? -0.726 15.110 2.187 1.00 30.40 8 THR A O 5
ATOM 5912 N N . THR A 1 9 ? -1.161 13.697 0.482 1.00 41.15 9 THR A N 5
ATOM 5913 C CA . THR A 1 9 ? -1.069 12.474 1.250 1.00 4.12 9 THR A CA 5
ATOM 5914 C C . THR A 1 9 ? 0.327 11.867 1.082 1.00 11.43 9 THR A C 5
ATOM 5915 O O . THR A 1 9 ? 1.091 12.287 0.207 1.00 51.35 9 THR A O 5
ATOM 5926 N N . THR A 1 10 ? 0.666 10.898 1.932 1.00 3.50 10 THR A N 5
ATOM 5927 C CA . THR A 1 10 ? 1.888 10.120 1.810 1.00 1.10 10 THR A CA 5
ATOM 5928 C C . THR A 1 10 ? 1.552 8.682 2.202 1.00 54.14 10 THR A C 5
ATOM 5929 O O . THR A 1 10 ? 0.867 8.455 3.210 1.00 32.42 10 THR A O 5
ATOM 5940 N N . ILE A 1 11 ? 2.032 7.714 1.426 1.00 11.30 11 ILE A N 5
ATOM 5941 C CA . ILE A 1 11 ? 1.732 6.301 1.593 1.00 65.15 11 ILE A CA 5
ATOM 5942 C C . ILE A 1 11 ? 3.054 5.585 1.856 1.00 52.54 11 ILE A C 5
ATOM 5943 O O . ILE A 1 11 ? 4.077 5.946 1.280 1.00 52.52 11 ILE A O 5
ATOM 5958 N N . ARG A 1 12 ? 3.036 4.547 2.696 1.00 14.23 12 ARG A N 5
ATOM 5959 C CA . ARG A 1 12 ? 4.240 3.848 3.136 1.00 64.31 12 ARG A CA 5
ATOM 5960 C C . ARG A 1 12 ? 3.983 2.352 3.095 1.00 44.44 12 ARG A C 5
ATOM 5961 O O . ARG A 1 12 ? 2.990 1.890 3.661 1.00 54.11 12 ARG A O 5
ATOM 5979 N N . LEU A 1 13 ? 4.806 1.605 2.366 1.00 2.22 13 LEU A N 5
ATOM 5980 C CA . LEU A 1 13 ? 4.552 0.201 2.005 1.00 33.03 13 LEU A CA 5
ATOM 5981 C C . LEU A 1 13 ? 5.542 -0.730 2.689 1.00 10.41 13 LEU A C 5
ATOM 5982 O O . LEU A 1 13 ? 6.718 -0.729 2.320 1.00 63.33 13 LEU A O 5
ATOM 5997 N N . ILE A 1 14 ? 5.121 -1.453 3.725 1.00 43.14 14 ILE A N 5
ATOM 5998 C CA . ILE A 1 14 ? 5.975 -2.316 4.535 1.00 51.14 14 ILE A CA 5
ATOM 5999 C C . ILE A 1 14 ? 5.721 -3.777 4.138 1.00 62.25 14 ILE A C 5
ATOM 6000 O O . ILE A 1 14 ? 4.572 -4.235 4.096 1.00 14.44 14 ILE A O 5
ATOM 6015 N N . ASN A 1 15 ? 6.802 -4.521 3.886 1.00 62.33 15 ASN A N 5
ATOM 6016 C CA . ASN A 1 15 ? 6.755 -5.893 3.387 1.00 4.00 15 ASN A CA 5
ATOM 6017 C C . ASN A 1 15 ? 6.940 -6.917 4.518 1.00 51.11 15 ASN A C 5
ATOM 6018 O O . ASN A 1 15 ? 8.001 -7.534 4.632 1.00 62.52 15 ASN A O 5
ATOM 6028 N N . GLN A 1 16 ? 5.961 -7.066 5.414 1.00 41.32 16 GLN A N 5
ATOM 6029 C CA . GLN A 1 16 ? 6.121 -7.806 6.673 1.00 14.03 16 GLN A CA 5
ATOM 6030 C C . GLN A 1 16 ? 5.829 -9.298 6.467 1.00 63.54 16 GLN A C 5
ATOM 6031 O O . GLN A 1 16 ? 4.965 -9.869 7.135 1.00 12.32 16 GLN A O 5
ATOM 6043 N N . THR A 1 17 ? 6.546 -9.922 5.531 1.00 64.31 17 THR A N 5
ATOM 6044 C CA . THR A 1 17 ? 6.208 -11.222 4.960 1.00 61.32 17 THR A CA 5
ATOM 6045 C C . THR A 1 17 ? 7.455 -12.086 4.732 1.00 70.25 17 THR A C 5
ATOM 6046 O O . THR A 1 17 ? 8.582 -11.586 4.672 1.00 34.22 17 THR A O 5
ATOM 6057 N N . TYR A 1 18 ? 7.251 -13.391 4.518 1.00 4.14 18 TYR A N 5
ATOM 6058 C CA . TYR A 1 18 ? 8.293 -14.403 4.313 1.00 61.21 18 TYR A CA 5
ATOM 6059 C C . TYR A 1 18 ? 8.940 -14.385 2.921 1.00 54.13 18 TYR A C 5
ATOM 6060 O O . TYR A 1 18 ? 9.695 -15.307 2.588 1.00 54.32 18 TYR A O 5
ATOM 6077 N N . PHE A 1 19 ? 8.617 -13.390 2.089 1.00 22.33 19 PHE A N 5
ATOM 6078 C CA . PHE A 1 19 ? 9.056 -13.321 0.707 1.00 25.42 19 PHE A CA 5
ATOM 6079 C C . PHE A 1 19 ? 9.602 -11.935 0.375 1.00 50.32 19 PHE A C 5
ATOM 6080 O O . PHE A 1 19 ? 9.439 -10.982 1.133 1.00 21.32 19 PHE A O 5
ATOM 6096 N N . ASN A 1 20 ? 10.144 -11.809 -0.834 1.00 74.45 20 ASN A N 5
ATOM 6097 C CA . ASN A 1 20 ? 10.435 -10.558 -1.531 1.00 4.44 20 ASN A CA 5
ATOM 6098 C C . ASN A 1 20 ? 9.322 -10.268 -2.548 1.00 43.13 20 ASN A C 5
ATOM 6099 O O . ASN A 1 20 ? 8.638 -11.199 -2.987 1.00 21.11 20 ASN A O 5
ATOM 6109 N N . VAL A 1 21 ? 9.149 -9.012 -2.963 1.00 12.54 21 VAL A N 5
ATOM 6110 C CA . VAL A 1 21 ? 8.191 -8.583 -3.989 1.00 14.11 21 VAL A CA 5
ATOM 6111 C C . VAL A 1 21 ? 8.848 -7.514 -4.872 1.00 70.33 21 VAL A C 5
ATOM 6112 O O . VAL A 1 21 ? 9.657 -6.733 -4.391 1.00 23.01 21 VAL A O 5
ATOM 6125 N N . LYS A 1 22 ? 8.502 -7.458 -6.163 1.00 44.42 22 LYS A N 5
ATOM 6126 C CA . LYS A 1 22 ? 9.298 -6.766 -7.199 1.00 2.22 22 LYS A CA 5
ATOM 6127 C C . LYS A 1 22 ? 8.452 -6.138 -8.314 1.00 62.14 22 LYS A C 5
ATOM 6128 O O . LYS A 1 22 ? 8.896 -6.018 -9.455 1.00 13.20 22 LYS A O 5
ATOM 6143 N N . ASN A 1 23 ? 7.180 -5.860 -8.031 1.00 73.12 23 ASN A N 5
ATOM 6144 C CA . ASN A 1 23 ? 6.224 -5.279 -8.975 1.00 70.35 23 ASN A CA 5
ATOM 6145 C C . ASN A 1 23 ? 4.947 -4.814 -8.262 1.00 12.21 23 ASN A C 5
ATOM 6146 O O . ASN A 1 23 ? 3.833 -5.114 -8.704 1.00 71.32 23 ASN A O 5
ATOM 6156 N N . ILE A 1 24 ? 5.079 -4.150 -7.112 1.00 3.44 24 ILE A N 5
ATOM 6157 C CA . ILE A 1 24 ? 3.915 -3.637 -6.410 1.00 50.54 24 ILE A CA 5
ATOM 6158 C C . ILE A 1 24 ? 3.447 -2.337 -7.084 1.00 73.31 24 ILE A C 5
ATOM 6159 O O . ILE A 1 24 ? 4.179 -1.346 -7.130 1.00 41.35 24 ILE A O 5
ATOM 6174 N N . LYS A 1 25 ? 2.222 -2.352 -7.600 1.00 70.14 25 LYS A N 5
ATOM 6175 C CA . LYS A 1 25 ? 1.393 -1.226 -8.012 1.00 33.32 25 LYS A CA 5
ATOM 6176 C C . LYS A 1 25 ? 0.621 -0.726 -6.780 1.00 5.52 25 LYS A C 5
ATOM 6177 O O . LYS A 1 25 ? 0.122 -1.540 -5.994 1.00 51.13 25 LYS A O 5
ATOM 6192 N N . VAL A 1 26 ? 0.462 0.590 -6.637 1.00 44.31 26 VAL A N 5
ATOM 6193 C CA . VAL A 1 26 ? -0.243 1.219 -5.517 1.00 72.02 26 VAL A CA 5
ATOM 6194 C C . VAL A 1 26 ? -1.166 2.300 -6.097 1.00 70.01 26 VAL A C 5
ATOM 6195 O O . VAL A 1 26 ? -0.623 3.223 -6.688 1.00 52.23 26 VAL A O 5
ATOM 6208 N N . THR A 1 27 ? -2.491 2.245 -5.928 1.00 41.24 27 THR A N 5
ATOM 6209 C CA . THR A 1 27 ? -3.463 3.250 -6.388 1.00 62.23 27 THR A CA 5
ATOM 6210 C C . THR A 1 27 ? -4.228 3.819 -5.176 1.00 61.14 27 THR A C 5
ATOM 6211 O O . THR A 1 27 ? -4.519 3.077 -4.237 1.00 64.11 27 THR A O 5
ATOM 6222 N N . TRP A 1 28 ? -4.594 5.107 -5.174 1.00 12.24 28 TRP A N 5
ATOM 6223 C CA . TRP A 1 28 ? -5.240 5.782 -4.027 1.00 1.22 28 TRP A CA 5
ATOM 6224 C C . TRP A 1 28 ? -6.260 6.839 -4.460 1.00 14.51 28 TRP A C 5
ATOM 6225 O O . TRP A 1 28 ? -6.546 7.803 -3.746 1.00 1.13 28 TRP A O 5
ATOM 6245 N N . ASN A 1 29 ? -6.765 6.711 -5.679 1.00 14.53 29 ASN A N 5
ATOM 6246 C CA . ASN A 1 29 ? -7.706 7.604 -6.334 1.00 52.33 29 ASN A CA 5
ATOM 6247 C C . ASN A 1 29 ? -8.100 6.948 -7.653 1.00 30.22 29 ASN A C 5
ATOM 6248 O O . ASN A 1 29 ? -7.712 5.802 -7.879 1.00 24.02 29 ASN A O 5
ATOM 6258 N N . ASP A 1 30 ? -8.875 7.619 -8.506 1.00 13.52 30 ASP A N 5
ATOM 6259 C CA . ASP A 1 30 ? -9.376 6.981 -9.726 1.00 45.33 30 ASP A CA 5
ATOM 6260 C C . ASP A 1 30 ? -8.328 6.929 -10.847 1.00 5.34 30 ASP A C 5
ATOM 6261 O O . ASP A 1 30 ? -8.516 6.219 -11.835 1.00 53.22 30 ASP A O 5
ATOM 6269 N N . GLY A 1 31 ? -7.207 7.647 -10.700 1.00 74.12 31 GLY A N 5
ATOM 6270 C CA . GLY A 1 31 ? -6.150 7.717 -11.702 1.00 22.24 31 GLY A CA 5
ATOM 6271 C C . GLY A 1 31 ? -4.795 8.159 -11.142 1.00 70.12 31 GLY A C 5
ATOM 6272 O O . GLY A 1 31 ? -3.973 8.653 -11.913 1.00 51.13 31 GLY A O 5
ATOM 6276 N N . LYS A 1 32 ? -4.545 8.015 -9.833 1.00 10.12 32 LYS A N 5
ATOM 6277 C CA . LYS A 1 32 ? -3.222 8.212 -9.243 1.00 52.32 32 LYS A CA 5
ATOM 6278 C C . LYS A 1 32 ? -2.744 6.870 -8.736 1.00 12.54 32 LYS A C 5
ATOM 6279 O O . LYS A 1 32 ? -3.347 6.310 -7.816 1.00 72.03 32 LYS A O 5
ATOM 6294 N N . GLU A 1 33 ? -1.627 6.418 -9.295 1.00 73.32 33 GLU A N 5
ATOM 6295 C CA . GLU A 1 33 ? -0.811 5.363 -8.737 1.00 61.25 33 GLU A CA 5
ATOM 6296 C C . GLU A 1 33 ? 0.667 5.753 -8.788 1.00 22.30 33 GLU A C 5
ATOM 6297 O O . GLU A 1 33 ? 1.036 6.776 -9.378 1.00 34.02 33 GLU A O 5
ATOM 6307 N N . GLN A 1 34 ? 1.507 4.896 -8.209 1.00 73.15 34 GLN A N 5
ATOM 6308 C CA . GLN A 1 34 ? 2.902 4.710 -8.583 1.00 4.32 34 GLN A CA 5
ATOM 6309 C C . GLN A 1 34 ? 3.226 3.214 -8.486 1.00 71.25 34 GLN A C 5
ATOM 6310 O O . GLN A 1 34 ? 2.362 2.407 -8.114 1.00 13.11 34 GLN A O 5
ATOM 6322 N N . THR A 1 35 ? 4.455 2.839 -8.822 1.00 3.43 35 THR A N 5
ATOM 6323 C CA . THR A 1 35 ? 4.956 1.481 -8.716 1.00 54.42 35 THR A CA 5
ATOM 6324 C C . THR A 1 35 ? 6.297 1.512 -7.986 1.00 73.34 35 THR A C 5
ATOM 6325 O O . THR A 1 35 ? 7.077 2.459 -8.105 1.00 33.10 35 THR A O 5
ATOM 6336 N N . VAL A 1 36 ? 6.558 0.454 -7.240 1.00 30.02 36 VAL A N 5
ATOM 6337 C CA . VAL A 1 36 ? 7.732 0.300 -6.403 1.00 53.35 36 VAL A CA 5
ATOM 6338 C C . VAL A 1 36 ? 8.777 -0.468 -7.222 1.00 5.13 36 VAL A C 5
ATOM 6339 O O . VAL A 1 36 ? 8.397 -1.252 -8.098 1.00 5.12 36 VAL A O 5
ATOM 6352 N N . ASN A 1 37 ? 10.066 -0.331 -6.900 1.00 62.15 37 ASN A N 5
ATOM 6353 C CA . ASN A 1 37 ? 11.120 -1.184 -7.442 1.00 65.35 37 ASN A CA 5
ATOM 6354 C C . ASN A 1 37 ? 10.992 -2.605 -6.887 1.00 41.11 37 ASN A C 5
ATOM 6355 O O . ASN A 1 37 ? 10.356 -3.461 -7.508 1.00 4.14 37 ASN A O 5
ATOM 6365 N N . THR A 1 38 ? 11.551 -2.881 -5.713 1.00 2.12 38 THR A N 5
ATOM 6366 C CA . THR A 1 38 ? 11.553 -4.185 -5.072 1.00 54.31 38 THR A CA 5
ATOM 6367 C C . THR A 1 38 ? 11.538 -3.955 -3.552 1.00 43.31 38 THR A C 5
ATOM 6368 O O . THR A 1 38 ? 11.908 -2.876 -3.077 1.00 65.45 38 THR A O 5
ATOM 6379 N N . LEU A 1 39 ? 11.065 -4.935 -2.783 1.00 34.23 39 LEU A N 5
ATOM 6380 C CA . LEU A 1 39 ? 10.827 -4.852 -1.349 1.00 25.53 39 LEU A CA 5
ATOM 6381 C C . LEU A 1 39 ? 11.256 -6.179 -0.740 1.00 25.33 39 LEU A C 5
ATOM 6382 O O . LEU A 1 39 ? 10.604 -7.210 -0.926 1.00 32.11 39 LEU A O 5
ATOM 6397 N N . GLY A 1 40 ? 12.382 -6.121 -0.038 1.00 1.10 40 GLY A N 5
ATOM 6398 C CA . GLY A 1 40 ? 12.961 -7.203 0.731 1.00 10.02 40 GLY A CA 5
ATOM 6399 C C . GLY A 1 40 ? 12.092 -7.640 1.912 1.00 32.22 40 GLY A C 5
ATOM 6400 O O . GLY A 1 40 ? 11.024 -7.087 2.171 1.00 23.40 40 GLY A O 5
ATOM 6404 N N . SER A 1 41 ? 12.535 -8.641 2.666 1.00 62.52 41 SER A N 5
ATOM 6405 C CA . SER A 1 41 ? 11.826 -9.069 3.865 1.00 11.43 41 SER A CA 5
ATOM 6406 C C . SER A 1 41 ? 11.859 -7.938 4.900 1.00 24.50 41 SER A C 5
ATOM 6407 O O . SER A 1 41 ? 12.945 -7.461 5.232 1.00 10.32 41 SER A O 5
ATOM 6414 N N . HIS A 1 42 ? 10.695 -7.508 5.396 1.00 65.11 42 HIS A N 5
ATOM 6415 C CA . HIS A 1 42 ? 10.517 -6.354 6.278 1.00 71.11 42 HIS A CA 5
ATOM 6416 C C . HIS A 1 42 ? 11.048 -5.037 5.688 1.00 64.23 42 HIS A C 5
ATOM 6417 O O . HIS A 1 42 ? 11.276 -4.078 6.433 1.00 45.25 42 HIS A O 5
ATOM 6430 N N . ASP A 1 43 ? 11.215 -4.950 4.363 1.00 70.31 43 ASP A N 5
ATOM 6431 C CA . ASP A 1 43 ? 11.562 -3.683 3.719 1.00 50.45 43 ASP A CA 5
ATOM 6432 C C . ASP A 1 43 ? 10.436 -2.679 3.893 1.00 14.44 43 ASP A C 5
ATOM 6433 O O . ASP A 1 43 ? 9.306 -3.003 4.277 1.00 72.15 43 ASP A O 5
ATOM 6441 N N . SER A 1 44 ? 10.772 -1.445 3.561 1.00 51.41 44 SER A N 5
ATOM 6442 C CA . SER A 1 44 ? 9.915 -0.285 3.780 1.00 22.11 44 SER A CA 5
ATOM 6443 C C . SER A 1 44 ? 10.414 0.937 3.003 1.00 72.34 44 SER A C 5
ATOM 6444 O O . SER A 1 44 ? 11.599 1.027 2.669 1.00 74.34 44 SER A O 5
ATOM 6451 N N . ILE A 1 45 ? 9.503 1.864 2.694 1.00 30.21 45 ILE A N 5
ATOM 6452 C CA . ILE A 1 45 ? 9.628 2.936 1.715 1.00 50.43 45 ILE A CA 5
ATOM 6453 C C . ILE A 1 45 ? 8.324 3.727 1.748 1.00 54.23 45 ILE A C 5
ATOM 6454 O O . ILE A 1 45 ? 7.235 3.156 1.848 1.00 34.03 45 ILE A O 5
ATOM 6469 N N . ASP A 1 46 ? 8.449 5.037 1.611 1.00 5.34 46 ASP A N 5
ATOM 6470 C CA . ASP A 1 46 ? 7.378 6.023 1.660 1.00 51.41 46 ASP A CA 5
ATOM 6471 C C . ASP A 1 46 ? 7.392 6.739 0.313 1.00 70.11 46 ASP A C 5
ATOM 6472 O O . ASP A 1 46 ? 8.461 6.934 -0.281 1.00 2.33 46 ASP A O 5
ATOM 6480 N N . PHE A 1 47 ? 6.222 7.081 -0.211 1.00 33.22 47 PHE A N 5
ATOM 6481 C CA . PHE A 1 47 ? 6.098 7.910 -1.408 1.00 43.53 47 PHE A CA 5
ATOM 6482 C C . PHE A 1 47 ? 4.969 8.923 -1.243 1.00 41.55 47 PHE A C 5
ATOM 6483 O O . PHE A 1 47 ? 3.872 8.604 -0.770 1.00 42.24 47 PHE A O 5
ATOM 6499 N N . SER A 1 48 ? 5.256 10.156 -1.658 1.00 63.24 48 SER A N 5
ATOM 6500 C CA . SER A 1 48 ? 4.303 11.249 -1.712 1.00 24.32 48 SER A CA 5
ATOM 6501 C C . SER A 1 48 ? 3.185 10.912 -2.694 1.00 62.35 48 SER A C 5
ATOM 6502 O O . SER A 1 48 ? 3.368 10.189 -3.681 1.00 72.31 48 SER A O 5
ATOM 6509 N N . SER A 1 49 ? 2.001 11.445 -2.414 1.00 23.01 49 SER A N 5
ATOM 6510 C CA . SER A 1 49 ? 0.757 11.029 -3.020 1.00 31.20 49 SER A CA 5
ATOM 6511 C C . SER A 1 49 ? 0.004 12.312 -3.380 1.00 63.44 49 SER A C 5
ATOM 6512 O O . SER A 1 49 ? -0.509 13.001 -2.503 1.00 53.32 49 SER A O 5
ATOM 6519 N N . ASP A 1 50 ? 0.010 12.668 -4.669 1.00 72.41 50 ASP A N 5
ATOM 6520 C CA . ASP A 1 50 ? -0.347 13.992 -5.213 1.00 30.00 50 ASP A CA 5
ATOM 6521 C C . ASP A 1 50 ? -1.763 14.479 -4.870 1.00 14.13 50 ASP A C 5
ATOM 6522 O O . ASP A 1 50 ? -2.068 15.670 -4.986 1.00 64.15 50 ASP A O 5
ATOM 6530 N N . ALA A 1 51 ? -2.626 13.558 -4.444 1.00 61.01 51 ALA A N 5
ATOM 6531 C CA . ALA A 1 51 ? -3.980 13.829 -4.011 1.00 52.54 51 ALA A CA 5
ATOM 6532 C C . ALA A 1 51 ? -3.941 14.507 -2.637 1.00 45.55 51 ALA A C 5
ATOM 6533 O O . ALA A 1 51 ? -3.139 14.148 -1.770 1.00 44.35 51 ALA A O 5
ATOM 6540 N N . GLY A 1 52 ? -4.831 15.470 -2.423 1.00 22.04 52 GLY A N 5
ATOM 6541 C CA . GLY A 1 52 ? -4.924 16.199 -1.168 1.00 22.12 52 GLY A CA 5
ATOM 6542 C C . GLY A 1 52 ? -5.598 15.384 -0.070 1.00 25.40 52 GLY A C 5
ATOM 6543 O O . GLY A 1 52 ? -5.430 15.696 1.111 1.00 54.31 52 GLY A O 5
ATOM 6547 N N . SER A 1 53 ? -6.342 14.341 -0.439 1.00 42.33 53 SER A N 5
ATOM 6548 C CA . SER A 1 53 ? -6.871 13.337 0.464 1.00 22.14 53 SER A CA 5
ATOM 6549 C C . SER A 1 53 ? -6.894 11.993 -0.276 1.00 74.15 53 SER A C 5
ATOM 6550 O O . SER A 1 53 ? -6.859 11.961 -1.509 1.00 23.11 53 SER A O 5
ATOM 6557 N N . VAL A 1 54 ? -7.033 10.889 0.452 1.00 24.12 54 VAL A N 5
ATOM 6558 C CA . VAL A 1 54 ? -7.509 9.620 -0.065 1.00 72.32 54 VAL A CA 5
ATOM 6559 C C . VAL A 1 54 ? -8.601 9.065 0.843 1.00 41.41 54 VAL A C 5
ATOM 6560 O O . VAL A 1 54 ? -8.512 9.135 2.074 1.00 10.44 54 VAL A O 5
ATOM 6573 N N . TYR A 1 55 ? -9.607 8.479 0.191 1.00 5.40 55 TYR A N 5
ATOM 6574 C CA . TYR A 1 55 ? -10.743 7.783 0.764 1.00 65.13 55 TYR A CA 5
ATOM 6575 C C . TYR A 1 55 ? -10.853 6.318 0.271 1.00 73.41 55 TYR A C 5
ATOM 6576 O O . TYR A 1 55 ? -11.653 5.559 0.824 1.00 4.12 55 TYR A O 5
ATOM 6593 N N . LYS A 1 56 ? -10.062 5.876 -0.725 1.00 34.22 56 LYS A N 5
ATOM 6594 C CA . LYS A 1 56 ? -9.979 4.469 -1.144 1.00 4.40 56 LYS A CA 5
ATOM 6595 C C . LYS A 1 56 ? -8.574 4.114 -1.610 1.00 5.14 56 LYS A C 5
ATOM 6596 O O . LYS A 1 56 ? -7.927 4.921 -2.269 1.00 62.35 56 LYS A O 5
ATOM 6611 N N . MET A 1 57 ? -8.143 2.874 -1.399 1.00 10.30 57 MET A N 5
ATOM 6612 C CA . MET A 1 57 ? -6.856 2.370 -1.865 1.00 21.04 57 MET A CA 5
ATOM 6613 C C . MET A 1 57 ? -7.079 1.033 -2.526 1.00 53.33 57 MET A C 5
ATOM 6614 O O . MET A 1 57 ? -7.909 0.231 -2.111 1.00 23.11 57 MET A O 5
ATOM 6626 N N . ASP A 1 58 ? -6.343 0.822 -3.600 1.00 10.41 58 ASP A N 5
ATOM 6627 C CA . ASP A 1 58 ? -6.346 -0.380 -4.394 1.00 22.34 58 ASP A CA 5
ATOM 6628 C C . ASP A 1 58 ? -4.890 -0.639 -4.682 1.00 3.14 58 ASP A C 5
ATOM 6629 O O . ASP A 1 58 ? -4.197 0.194 -5.254 1.00 62.41 58 ASP A O 5
ATOM 6637 N N . VAL A 1 59 ? -4.406 -1.766 -4.199 1.00 34.43 59 VAL A N 5
ATOM 6638 C CA . VAL A 1 59 ? -3.059 -2.210 -4.493 1.00 70.34 59 VAL A CA 5
ATOM 6639 C C . VAL A 1 59 ? -3.097 -3.502 -5.292 1.00 50.31 59 VAL A C 5
ATOM 6640 O O . VAL A 1 59 ? -4.056 -4.267 -5.203 1.00 62.31 59 VAL A O 5
ATOM 6653 N N . THR A 1 60 ? -1.996 -3.820 -5.962 1.00 5.50 60 THR A N 5
ATOM 6654 C CA . THR A 1 60 ? -1.777 -5.132 -6.546 1.00 74.31 60 THR A CA 5
ATOM 6655 C C . THR A 1 60 ? -0.274 -5.321 -6.647 1.00 73.34 60 THR A C 5
ATOM 6656 O O . THR A 1 60 ? 0.443 -4.436 -7.114 1.00 10.14 60 THR A O 5
ATOM 6667 N N . GLY A 1 61 ? 0.221 -6.435 -6.127 1.00 11.21 61 GLY A N 5
ATOM 6668 C CA . GLY A 1 61 ? 1.622 -6.800 -6.251 1.00 32.02 61 GLY A CA 5
ATOM 6669 C C . GLY A 1 61 ? 1.749 -8.306 -6.376 1.00 61.31 61 GLY A C 5
ATOM 6670 O O . GLY A 1 61 ? 0.758 -9.034 -6.305 1.00 22.11 61 GLY A O 5
ATOM 6674 N N . THR A 1 62 ? 2.959 -8.799 -6.620 1.00 11.31 62 THR A N 5
ATOM 6675 C CA . THR A 1 62 ? 3.207 -10.216 -6.829 1.00 63.12 62 THR A CA 5
ATOM 6676 C C . THR A 1 62 ? 4.545 -10.611 -6.198 1.00 22.24 62 THR A C 5
ATOM 6677 O O . THR A 1 62 ? 5.518 -9.843 -6.227 1.00 63.15 62 THR A O 5
ATOM 6688 N N . THR A 1 63 ? 4.541 -11.773 -5.551 1.00 12.10 63 THR A N 5
ATOM 6689 C CA . THR A 1 63 ? 5.621 -12.283 -4.712 1.00 14.20 63 THR A CA 5
ATOM 6690 C C . THR A 1 63 ? 6.759 -12.904 -5.517 1.00 14.42 63 THR A C 5
ATOM 6691 O O . THR A 1 63 ? 6.660 -13.097 -6.730 1.00 22.43 63 THR A O 5
ATOM 6702 N N . GLN A 1 64 ? 7.847 -13.249 -4.823 1.00 72.43 64 GLN A N 5
ATOM 6703 C CA . GLN A 1 64 ? 8.952 -14.058 -5.324 1.00 34.44 64 GLN A CA 5
ATOM 6704 C C . GLN A 1 64 ? 8.445 -15.388 -5.899 1.00 61.25 64 GLN A C 5
ATOM 6705 O O . GLN A 1 64 ? 8.975 -15.876 -6.895 1.00 42.14 64 GLN A O 5
ATOM 6717 N N . SER A 1 65 ? 7.417 -15.971 -5.275 1.00 23.01 65 SER A N 5
ATOM 6718 C CA . SER A 1 65 ? 6.782 -17.204 -5.715 1.00 63.25 65 SER A CA 5
ATOM 6719 C C . SER A 1 65 ? 5.760 -16.976 -6.839 1.00 51.54 65 SER A C 5
ATOM 6720 O O . SER A 1 65 ? 5.214 -17.948 -7.360 1.00 72.03 65 SER A O 5
ATOM 6727 N N . GLY A 1 66 ? 5.493 -15.729 -7.238 1.00 24.42 66 GLY A N 5
ATOM 6728 C CA . GLY A 1 66 ? 4.577 -15.415 -8.323 1.00 65.42 66 GLY A CA 5
ATOM 6729 C C . GLY A 1 66 ? 3.118 -15.298 -7.875 1.00 70.42 66 GLY A C 5
ATOM 6730 O O . GLY A 1 66 ? 2.253 -15.097 -8.732 1.00 3.10 66 GLY A O 5
ATOM 6734 N N . GLU A 1 67 ? 2.815 -15.382 -6.573 1.00 64.44 67 GLU A N 5
ATOM 6735 C CA . GLU A 1 67 ? 1.447 -15.225 -6.095 1.00 65.11 67 GLU A CA 5
ATOM 6736 C C . GLU A 1 67 ? 1.129 -13.751 -6.128 1.00 30.24 67 GLU A C 5
ATOM 6737 O O . GLU A 1 67 ? 1.991 -12.918 -5.852 1.00 31.02 67 GLU A O 5
ATOM 6747 N N . LYS A 1 68 ? -0.104 -13.415 -6.457 1.00 54.13 68 LYS A N 5
ATOM 6748 C CA . LYS A 1 68 ? -0.581 -12.062 -6.505 1.00 3.42 68 LYS A CA 5
ATOM 6749 C C . LYS A 1 68 ? -1.349 -11.805 -5.228 1.00 64.04 68 LYS A C 5
ATOM 6750 O O . LYS A 1 68 ? -1.989 -12.695 -4.661 1.00 54.11 68 LYS A O 5
ATOM 6765 N N . PHE A 1 69 ? -1.289 -10.566 -4.790 1.00 33.14 69 PHE A N 5
ATOM 6766 C CA . PHE A 1 69 ? -2.112 -10.060 -3.712 1.00 11.23 69 PHE A CA 5
ATOM 6767 C C . PHE A 1 69 ? -2.746 -8.754 -4.166 1.00 73.05 69 PHE A C 5
ATOM 6768 O O . PHE A 1 69 ? -2.131 -8.002 -4.932 1.00 10.42 69 PHE A O 5
ATOM 6784 N N . THR A 1 70 ? -3.961 -8.480 -3.691 1.00 3.40 70 THR A N 5
ATOM 6785 C CA . THR A 1 70 ? -4.687 -7.253 -3.986 1.00 25.11 70 THR A CA 5
ATOM 6786 C C . THR A 1 70 ? -5.147 -6.600 -2.681 1.00 10.22 70 THR A C 5
ATOM 6787 O O . THR A 1 70 ? -5.364 -7.281 -1.681 1.00 14.10 70 THR A O 5
ATOM 6798 N N . GLY A 1 71 ? -5.297 -5.275 -2.693 1.00 1.24 71 GLY A N 5
ATOM 6799 C CA . GLY A 1 71 ? -5.669 -4.503 -1.508 1.00 71.45 71 GLY A CA 5
ATOM 6800 C C . GLY A 1 71 ? -7.178 -4.441 -1.302 1.00 13.11 71 GLY A C 5
ATOM 6801 O O . GLY A 1 71 ? -7.736 -5.071 -0.412 1.00 23.13 71 GLY A O 5
ATOM 6805 N N . HIS A 1 72 ? -7.817 -3.648 -2.157 1.00 51.15 72 HIS A N 5
ATOM 6806 C CA . HIS A 1 72 ? -9.196 -3.184 -2.152 1.00 21.31 72 HIS A CA 5
ATOM 6807 C C . HIS A 1 72 ? -9.672 -2.711 -0.780 1.00 62.14 72 HIS A C 5
ATOM 6808 O O . HIS A 1 72 ? -10.277 -3.466 -0.013 1.00 71.31 72 HIS A O 5
ATOM 6821 N N . PHE A 1 73 ? -9.464 -1.424 -0.513 1.00 45.31 73 PHE A N 5
ATOM 6822 C CA . PHE A 1 73 ? -9.769 -0.750 0.733 1.00 34.12 73 PHE A CA 5
ATOM 6823 C C . PHE A 1 73 ? -10.666 0.449 0.465 1.00 41.21 73 PHE A C 5
ATOM 6824 O O . PHE A 1 73 ? -10.457 1.193 -0.504 1.00 31.41 73 PHE A O 5
ATOM 6840 N N . LYS A 1 74 ? -11.632 0.659 1.355 1.00 4.21 74 LYS A N 5
ATOM 6841 C CA . LYS A 1 74 ? -12.614 1.739 1.301 1.00 23.10 74 LYS A CA 5
ATOM 6842 C C . LYS A 1 74 ? -12.746 2.345 2.694 1.00 50.15 74 LYS A C 5
ATOM 6843 O O . LYS A 1 74 ? -12.326 1.733 3.681 1.00 43.35 74 LYS A O 5
ATOM 6858 N N . GLY A 1 75 ? -13.298 3.554 2.751 1.00 71.13 75 GLY A N 5
ATOM 6859 C CA . GLY A 1 75 ? -13.504 4.295 3.979 1.00 24.44 75 GLY A CA 5
ATOM 6860 C C . GLY A 1 75 ? -12.201 4.695 4.632 1.00 1.34 75 GLY A C 5
ATOM 6861 O O . GLY A 1 75 ? -11.977 4.423 5.811 1.00 74.12 75 GLY A O 5
ATOM 6865 N N . LEU A 1 76 ? -11.330 5.330 3.854 1.00 72.23 76 LEU A N 5
ATOM 6866 C CA . LEU A 1 76 ? -10.024 5.730 4.351 1.00 73.13 76 LEU A CA 5
ATOM 6867 C C . LEU A 1 76 ? -10.163 7.118 4.978 1.00 50.55 76 LEU A C 5
ATOM 6868 O O . LEU A 1 76 ? -10.895 7.972 4.459 1.00 64.05 76 LEU A O 5
ATOM 6883 N N . VAL A 1 77 ? -9.452 7.359 6.076 1.00 74.32 77 VAL A N 5
ATOM 6884 C CA . VAL A 1 77 ? -9.447 8.623 6.806 1.00 71.03 77 VAL A CA 5
ATOM 6885 C C . VAL A 1 77 ? -8.042 8.958 7.289 1.00 12.40 77 VAL A C 5
ATOM 6886 O O . VAL A 1 77 ? -7.171 8.086 7.377 1.00 34.10 77 VAL A O 5
ATOM 6899 N N . GLY A 1 78 ? -7.819 10.230 7.612 1.00 70.04 78 GLY A N 5
ATOM 6900 C CA . GLY A 1 78 ? -6.496 10.736 7.910 1.00 54.25 78 GLY A CA 5
ATOM 6901 C C . GLY A 1 78 ? -5.734 11.042 6.612 1.00 51.25 78 GLY A C 5
ATOM 6902 O O . GLY A 1 78 ? -6.125 10.612 5.518 1.00 24.41 78 GLY A O 5
ATOM 6906 N N . LYS A 1 79 ? -4.649 11.811 6.709 1.00 52.42 79 LYS A N 5
ATOM 6907 C CA . LYS A 1 79 ? -3.893 12.355 5.574 1.00 61.35 79 LYS A CA 5
ATOM 6908 C C . LYS A 1 79 ? -2.555 11.631 5.395 1.00 43.22 79 LYS A C 5
ATOM 6909 O O . LYS A 1 79 ? -1.636 12.130 4.742 1.00 52.53 79 LYS A O 5
ATOM 6924 N N . ASP A 1 80 ? -2.462 10.427 5.940 1.00 24.03 80 ASP A N 5
ATOM 6925 C CA . ASP A 1 80 ? -1.468 9.420 5.633 1.00 24.24 80 ASP A CA 5
ATOM 6926 C C . ASP A 1 80 ? -2.163 8.072 5.600 1.00 43.33 80 ASP A C 5
ATOM 6927 O O . ASP A 1 80 ? -3.318 7.932 6.009 1.00 31.21 80 ASP A O 5
ATOM 6935 N N . THR A 1 81 ? -1.464 7.077 5.071 1.00 23.23 81 THR A N 5
ATOM 6936 C CA . THR A 1 81 ? -1.894 5.691 5.000 1.00 10.40 81 THR A CA 5
ATOM 6937 C C . THR A 1 81 ? -0.617 4.849 5.002 1.00 31.13 81 THR A C 5
ATOM 6938 O O . THR A 1 81 ? 0.427 5.290 4.511 1.00 14.51 81 THR A O 5
ATOM 6949 N N . ARG A 1 82 ? -0.662 3.621 5.513 1.00 71.43 82 ARG A N 5
ATOM 6950 C CA . ARG A 1 82 ? 0.432 2.661 5.357 1.00 30.41 82 ARG A CA 5
ATOM 6951 C C . ARG A 1 82 ? -0.170 1.349 4.920 1.00 52.52 82 ARG A C 5
ATOM 6952 O O . ARG A 1 82 ? -1.378 1.174 5.063 1.00 4.41 82 ARG A O 5
ATOM 6970 N N . VAL A 1 83 ? 0.665 0.436 4.447 1.00 44.14 83 VAL A N 5
ATOM 6971 C CA . VAL A 1 83 ? 0.254 -0.867 3.976 1.00 72.42 83 VAL A CA 5
ATOM 6972 C C . VAL A 1 83 ? 1.118 -1.891 4.680 1.00 25.14 83 VAL A C 5
ATOM 6973 O O . VAL A 1 83 ? 2.346 -1.806 4.622 1.00 5.31 83 VAL A O 5
ATOM 6986 N N . PHE A 1 84 ? 0.459 -2.809 5.385 1.00 73.13 84 PHE A N 5
ATOM 6987 C CA . PHE A 1 84 ? 1.081 -3.926 6.079 1.00 50.21 84 PHE A CA 5
ATOM 6988 C C . PHE A 1 84 ? 0.773 -5.175 5.260 1.00 52.43 84 PHE A C 5
ATOM 6989 O O . PHE A 1 84 ? -0.317 -5.733 5.358 1.00 25.12 84 PHE A O 5
ATOM 7005 N N . ILE A 1 85 ? 1.697 -5.576 4.387 1.00 25.41 85 ILE A N 5
ATOM 7006 C CA . ILE A 1 85 ? 1.581 -6.859 3.697 1.00 25.01 85 ILE A CA 5
ATOM 7007 C C . ILE A 1 85 ? 1.874 -7.918 4.762 1.00 50.44 85 ILE A C 5
ATOM 7008 O O . ILE A 1 85 ? 2.880 -7.778 5.462 1.00 41.22 85 ILE A O 5
ATOM 7023 N N . GLU A 1 86 ? 1.005 -8.919 4.881 1.00 64.13 86 GLU A N 5
ATOM 7024 C CA . GLU A 1 86 ? 1.090 -10.090 5.753 1.00 14.31 86 GLU A CA 5
ATOM 7025 C C . GLU A 1 86 ? 0.443 -11.285 5.029 1.00 62.32 86 GLU A C 5
ATOM 7026 O O . GLU A 1 86 ? -0.017 -11.170 3.885 1.00 25.11 86 GLU A O 5
ATOM 7036 N N . LEU A 1 87 ? 0.436 -12.444 5.690 1.00 22.21 87 LEU A N 5
ATOM 7037 C CA . LEU A 1 87 ? -0.081 -13.707 5.158 1.00 61.35 87 LEU A CA 5
ATOM 7038 C C . LEU A 1 87 ? -1.438 -14.041 5.783 1.00 51.03 87 LEU A C 5
ATOM 7039 O O . LEU A 1 87 ? -1.937 -13.297 6.630 1.00 10.33 87 LEU A O 5
ATOM 7054 N N . ASP A 1 88 ? -2.053 -15.148 5.363 1.00 70.13 88 ASP A N 5
ATOM 7055 C CA . ASP A 1 88 ? -3.311 -15.677 5.898 1.00 51.15 88 ASP A CA 5
ATOM 7056 C C . ASP A 1 88 ? -3.127 -17.076 6.492 1.00 24.50 88 ASP A C 5
ATOM 7057 O O . ASP A 1 88 ? -2.012 -17.606 6.525 1.00 52.23 88 ASP A O 5
ATOM 7065 N N . GLU A 1 89 ? -4.217 -17.690 6.962 1.00 32.33 89 GLU A N 5
ATOM 7066 C CA . GLU A 1 89 ? -4.198 -18.887 7.791 1.00 23.54 89 GLU A CA 5
ATOM 7067 C C . GLU A 1 89 ? -3.488 -20.068 7.116 1.00 3.30 89 GLU A C 5
ATOM 7068 O O . GLU A 1 89 ? -2.720 -20.763 7.785 1.00 73.11 89 GLU A O 5
ATOM 7078 N N . ASN A 1 90 ? -3.640 -20.250 5.799 1.00 12.20 90 ASN A N 5
ATOM 7079 C CA . ASN A 1 90 ? -2.972 -21.309 5.039 1.00 41.31 90 ASN A CA 5
ATOM 7080 C C . ASN A 1 90 ? -1.792 -20.727 4.257 1.00 25.13 90 ASN A C 5
ATOM 7081 O O . ASN A 1 90 ? -1.549 -21.118 3.113 1.00 22.20 90 ASN A O 5
ATOM 7091 N N . ALA A 1 91 ? -1.067 -19.777 4.860 1.00 51.22 91 ALA A N 5
ATOM 7092 C CA . ALA A 1 91 ? 0.153 -19.186 4.312 1.00 44.13 91 ALA A CA 5
ATOM 7093 C C . ALA A 1 91 ? -0.101 -18.499 2.951 1.00 3.34 91 ALA A C 5
ATOM 7094 O O . ALA A 1 91 ? 0.788 -18.442 2.090 1.00 70.14 91 ALA A O 5
ATOM 7101 N N . ASP A 1 92 ? -1.323 -17.998 2.752 1.00 61.31 92 ASP A N 5
ATOM 7102 C CA . ASP A 1 92 ? -1.774 -17.258 1.571 1.00 1.51 92 ASP A CA 5
ATOM 7103 C C . ASP A 1 92 ? -1.328 -15.803 1.711 1.00 25.24 92 ASP A C 5
ATOM 7104 O O . ASP A 1 92 ? -0.888 -15.429 2.791 1.00 33.14 92 ASP A O 5
ATOM 7112 N N . VAL A 1 93 ? -1.490 -14.950 0.696 1.00 51.21 93 VAL A N 5
ATOM 7113 C CA . VAL A 1 93 ? -1.051 -13.551 0.759 1.00 30.03 93 VAL A CA 5
ATOM 7114 C C . VAL A 1 93 ? -2.240 -12.618 0.594 1.00 31.30 93 VAL A C 5
ATOM 7115 O O . VAL A 1 93 ? -2.942 -12.684 -0.422 1.00 50.21 93 VAL A O 5
ATOM 7128 N N . GLN A 1 94 ? -2.425 -11.740 1.579 1.00 3.41 94 GLN A N 5
ATOM 7129 C CA . GLN A 1 94 ? -3.467 -10.722 1.628 1.00 45.34 94 GLN A CA 5
ATOM 7130 C C . GLN A 1 94 ? -2.785 -9.345 1.671 1.00 53.12 94 GLN A C 5
ATOM 7131 O O . GLN A 1 94 ? -1.616 -9.219 1.295 1.00 13.51 94 GLN A O 5
ATOM 7143 N N . VAL A 1 95 ? -3.523 -8.292 2.030 1.00 24.12 95 VAL A N 5
ATOM 7144 C CA . VAL A 1 95 ? -2.962 -6.982 2.301 1.00 54.32 95 VAL A CA 5
ATOM 7145 C C . VAL A 1 95 ? -3.766 -6.403 3.465 1.00 1.41 95 VAL A C 5
ATOM 7146 O O . VAL A 1 95 ? -4.996 -6.436 3.440 1.00 65.43 95 VAL A O 5
ATOM 7159 N N . PHE A 1 96 ? -3.078 -5.808 4.437 1.00 63.21 96 PHE A N 5
ATOM 7160 C CA . PHE A 1 96 ? -3.660 -5.173 5.609 1.00 63.15 96 PHE A CA 5
ATOM 7161 C C . PHE A 1 96 ? -3.167 -3.734 5.716 1.00 70.43 96 PHE A C 5
ATOM 7162 O O . PHE A 1 96 ? -2.275 -3.303 4.977 1.00 51.33 96 PHE A O 5
ATOM 7178 N N . ILE A 1 97 ? -3.737 -2.967 6.647 1.00 63.44 97 ILE A N 5
ATOM 7179 C CA . ILE A 1 97 ? -3.452 -1.556 6.835 1.00 65.43 97 ILE A CA 5
ATOM 7180 C C . ILE A 1 97 ? -3.732 -1.133 8.279 1.00 23.20 97 ILE A C 5
ATOM 7181 O O . ILE A 1 97 ? -4.730 -1.564 8.853 1.00 21.14 97 ILE A O 5
ATOM 7196 N N . PRO A 1 98 ? -2.928 -0.210 8.844 1.00 74.15 98 PRO A N 5
ATOM 7197 C CA . PRO A 1 98 ? -3.246 0.431 10.108 1.00 50.23 98 PRO A CA 5
ATOM 7198 C C . PRO A 1 98 ? -4.371 1.450 9.904 1.00 70.15 98 PRO A C 5
ATOM 7199 O O . PRO A 1 98 ? -4.119 2.628 9.620 1.00 52.23 98 PRO A O 5
ATOM 7207 N N . GLN A 1 99 ? -5.614 0.994 9.983 1.00 10.42 99 GLN A N 5
ATOM 7208 C CA . GLN A 1 99 ? -6.795 1.840 10.113 1.00 11.41 99 GLN A CA 5
ATOM 7209 C C . GLN A 1 99 ? -7.018 2.120 11.607 1.00 71.21 99 GLN A C 5
ATOM 7210 O O . GLN A 1 99 ? -6.068 2.042 12.394 1.00 64.23 99 GLN A O 5
ATOM 7222 N N . GLY A 1 100 ? -8.223 2.511 12.012 1.00 32.21 100 GLY A N 5
ATOM 7223 C CA . GLY A 1 100 ? -8.555 2.617 13.424 1.00 21.43 100 GLY A CA 5
ATOM 7224 C C . GLY A 1 100 ? -9.803 3.430 13.693 1.00 3.50 100 GLY A C 5
ATOM 7225 O O . GLY A 1 100 ? -10.426 3.238 14.731 1.00 23.31 100 GLY A O 5
ATOM 7229 N N . GLU A 1 101 ? -10.173 4.308 12.763 1.00 2.54 101 GLU A N 5
ATOM 7230 C CA . GLU A 1 101 ? -11.433 5.029 12.800 1.00 12.51 101 GLU A CA 5
ATOM 7231 C C . GLU A 1 101 ? -12.172 4.625 11.529 1.00 43.51 101 GLU A C 5
ATOM 7232 O O . GLU A 1 101 ? -12.121 5.319 10.509 1.00 43.55 101 GLU A O 5
ATOM 7242 N N . ILE A 1 102 ? -12.732 3.419 11.520 1.00 25.23 102 ILE A N 5
ATOM 7243 C CA . ILE A 1 102 ? -13.489 2.863 10.425 1.00 51.15 102 ILE A CA 5
ATOM 7244 C C . ILE A 1 102 ? -14.643 2.057 11.024 1.00 45.31 102 ILE A C 5
ATOM 7245 O O . ILE A 1 102 ? -14.423 1.010 11.639 1.00 73.11 102 ILE A O 5
ATOM 7260 N N . ASP A 1 103 ? -15.863 2.550 10.839 1.00 62.15 103 ASP A N 5
ATOM 7261 C CA . ASP A 1 103 ? -17.095 1.914 11.284 1.00 34.32 103 ASP A CA 5
ATOM 7262 C C . ASP A 1 103 ? -18.117 2.063 10.173 1.00 25.01 103 ASP A C 5
ATOM 7263 O O . ASP A 1 103 ? -18.821 3.092 10.100 1.00 34.13 103 ASP A O 5
ATOM 7271 N N . GLY A 1 1 ? -7.781 29.084 -2.247 1.00 0.30 1 GLY A N 6
ATOM 7272 C CA . GLY A 1 1 ? -6.433 29.076 -1.670 1.00 52.33 1 GLY A CA 6
ATOM 7273 C C . GLY A 1 1 ? -5.432 29.017 -2.796 1.00 0.52 1 GLY A C 6
ATOM 7274 O O . GLY A 1 1 ? -5.512 29.849 -3.698 1.00 0.43 1 GLY A O 6
ATOM 7278 N N . ALA A 1 2 ? -4.517 28.050 -2.750 1.00 42.24 2 ALA A N 6
ATOM 7279 C CA . ALA A 1 2 ? -3.571 27.740 -3.809 1.00 60.32 2 ALA A CA 6
ATOM 7280 C C . ALA A 1 2 ? -3.746 26.269 -4.170 1.00 20.33 2 ALA A C 6
ATOM 7281 O O . ALA A 1 2 ? -4.112 25.450 -3.322 1.00 71.05 2 ALA A O 6
ATOM 7288 N N . GLN A 1 3 ? -3.444 25.914 -5.412 1.00 74.13 3 GLN A N 6
ATOM 7289 C CA . GLN A 1 3 ? -3.620 24.567 -5.935 1.00 5.44 3 GLN A CA 6
ATOM 7290 C C . GLN A 1 3 ? -2.335 23.738 -5.764 1.00 73.04 3 GLN A C 6
ATOM 7291 O O . GLN A 1 3 ? -2.309 22.573 -6.152 1.00 70.45 3 GLN A O 6
ATOM 7303 N N . ASP A 1 4 ? -1.263 24.296 -5.193 1.00 43.21 4 ASP A N 6
ATOM 7304 C CA . ASP A 1 4 ? 0.033 23.659 -5.040 1.00 45.41 4 ASP A CA 6
ATOM 7305 C C . ASP A 1 4 ? 0.657 24.383 -3.866 1.00 1.13 4 ASP A C 6
ATOM 7306 O O . ASP A 1 4 ? 0.999 25.565 -3.970 1.00 15.11 4 ASP A O 6
ATOM 7314 N N . GLY A 1 5 ? 0.639 23.744 -2.703 1.00 31.14 5 GLY A N 6
ATOM 7315 C CA . GLY A 1 5 ? 0.998 24.380 -1.454 1.00 12.22 5 GLY A CA 6
ATOM 7316 C C . GLY A 1 5 ? 1.916 23.470 -0.652 1.00 72.33 5 GLY A C 6
ATOM 7317 O O . GLY A 1 5 ? 3.004 23.138 -1.123 1.00 13.13 5 GLY A O 6
ATOM 7321 N N . LYS A 1 6 ? 1.501 23.063 0.552 1.00 41.43 6 LYS A N 6
ATOM 7322 C CA . LYS A 1 6 ? 2.172 22.003 1.301 1.00 0.41 6 LYS A CA 6
ATOM 7323 C C . LYS A 1 6 ? 1.096 21.204 2.020 1.00 73.05 6 LYS A C 6
ATOM 7324 O O . LYS A 1 6 ? 0.738 21.523 3.159 1.00 20.20 6 LYS A O 6
ATOM 7339 N N . GLU A 1 7 ? 0.496 20.239 1.327 1.00 14.13 7 GLU A N 6
ATOM 7340 C CA . GLU A 1 7 ? -0.700 19.581 1.837 1.00 21.43 7 GLU A CA 6
ATOM 7341 C C . GLU A 1 7 ? -0.889 18.154 1.329 1.00 61.21 7 GLU A C 6
ATOM 7342 O O . GLU A 1 7 ? -2.007 17.647 1.333 1.00 2.32 7 GLU A O 6
ATOM 7352 N N . THR A 1 8 ? 0.194 17.492 0.935 1.00 23.41 8 THR A N 6
ATOM 7353 C CA . THR A 1 8 ? 0.140 16.101 0.490 1.00 64.43 8 THR A CA 6
ATOM 7354 C C . THR A 1 8 ? -0.117 15.143 1.656 1.00 42.55 8 THR A C 6
ATOM 7355 O O . THR A 1 8 ? 0.102 15.452 2.836 1.00 60.22 8 THR A O 6
ATOM 7366 N N . THR A 1 9 ? -0.562 13.949 1.286 1.00 23.12 9 THR A N 6
ATOM 7367 C CA . THR A 1 9 ? -0.588 12.759 2.107 1.00 64.01 9 THR A CA 6
ATOM 7368 C C . THR A 1 9 ? 0.768 12.069 2.101 1.00 23.21 9 THR A C 6
ATOM 7369 O O . THR A 1 9 ? 1.738 12.521 1.478 1.00 40.53 9 THR A O 6
ATOM 7380 N N . THR A 1 10 ? 0.808 10.924 2.774 1.00 41.15 10 THR A N 6
ATOM 7381 C CA . THR A 1 10 ? 1.869 9.960 2.633 1.00 4.14 10 THR A CA 6
ATOM 7382 C C . THR A 1 10 ? 1.258 8.584 2.337 1.00 23.51 10 THR A C 6
ATOM 7383 O O . THR A 1 10 ? 0.108 8.305 2.699 1.00 12.31 10 THR A O 6
ATOM 7394 N N . ILE A 1 11 ? 2.033 7.705 1.705 1.00 24.42 11 ILE A N 6
ATOM 7395 C CA . ILE A 1 11 ? 1.780 6.274 1.647 1.00 13.01 11 ILE A CA 6
ATOM 7396 C C . ILE A 1 11 ? 3.060 5.617 2.137 1.00 15.22 11 ILE A C 6
ATOM 7397 O O . ILE A 1 11 ? 4.162 6.109 1.877 1.00 63.34 11 ILE A O 6
ATOM 7412 N N . ARG A 1 12 ? 2.929 4.487 2.827 1.00 52.13 12 ARG A N 6
ATOM 7413 C CA . ARG A 1 12 ? 4.061 3.733 3.317 1.00 44.04 12 ARG A CA 6
ATOM 7414 C C . ARG A 1 12 ? 3.755 2.247 3.204 1.00 22.54 12 ARG A C 6
ATOM 7415 O O . ARG A 1 12 ? 2.791 1.759 3.791 1.00 51.03 12 ARG A O 6
ATOM 7433 N N . LEU A 1 13 ? 4.545 1.518 2.428 1.00 62.51 13 LEU A N 6
ATOM 7434 C CA . LEU A 1 13 ? 4.381 0.068 2.267 1.00 40.41 13 LEU A CA 6
ATOM 7435 C C . LEU A 1 13 ? 5.307 -0.647 3.249 1.00 20.53 13 LEU A C 6
ATOM 7436 O O . LEU A 1 13 ? 6.480 -0.284 3.310 1.00 64.31 13 LEU A O 6
ATOM 7451 N N . ILE A 1 14 ? 4.817 -1.664 3.976 1.00 14.23 14 ILE A N 6
ATOM 7452 C CA . ILE A 1 14 ? 5.610 -2.519 4.862 1.00 73.43 14 ILE A CA 6
ATOM 7453 C C . ILE A 1 14 ? 5.391 -3.990 4.481 1.00 31.35 14 ILE A C 6
ATOM 7454 O O . ILE A 1 14 ? 4.259 -4.481 4.456 1.00 61.21 14 ILE A O 6
ATOM 7469 N N . ASN A 1 15 ? 6.480 -4.712 4.219 1.00 23.43 15 ASN A N 6
ATOM 7470 C CA . ASN A 1 15 ? 6.473 -6.041 3.616 1.00 74.44 15 ASN A CA 6
ATOM 7471 C C . ASN A 1 15 ? 6.551 -7.176 4.649 1.00 52.31 15 ASN A C 6
ATOM 7472 O O . ASN A 1 15 ? 7.450 -8.022 4.592 1.00 44.44 15 ASN A O 6
ATOM 7482 N N . GLN A 1 16 ? 5.644 -7.175 5.627 1.00 34.21 16 GLN A N 6
ATOM 7483 C CA . GLN A 1 16 ? 5.717 -7.993 6.848 1.00 43.44 16 GLN A CA 6
ATOM 7484 C C . GLN A 1 16 ? 5.506 -9.503 6.610 1.00 20.12 16 GLN A C 6
ATOM 7485 O O . GLN A 1 16 ? 5.541 -10.289 7.554 1.00 14.01 16 GLN A O 6
ATOM 7497 N N . THR A 1 17 ? 5.325 -9.934 5.369 1.00 61.12 17 THR A N 6
ATOM 7498 C CA . THR A 1 17 ? 5.335 -11.316 4.906 1.00 20.55 17 THR A CA 6
ATOM 7499 C C . THR A 1 17 ? 6.742 -11.956 4.953 1.00 42.10 17 THR A C 6
ATOM 7500 O O . THR A 1 17 ? 7.708 -11.384 5.475 1.00 63.34 17 THR A O 6
ATOM 7511 N N . TYR A 1 18 ? 6.851 -13.177 4.415 1.00 13.02 18 TYR A N 6
ATOM 7512 C CA . TYR A 1 18 ? 8.052 -14.009 4.351 1.00 34.42 18 TYR A CA 6
ATOM 7513 C C . TYR A 1 18 ? 8.862 -13.924 3.048 1.00 0.31 18 TYR A C 6
ATOM 7514 O O . TYR A 1 18 ? 9.829 -14.675 2.887 1.00 40.41 18 TYR A O 6
ATOM 7531 N N . PHE A 1 19 ? 8.490 -13.068 2.094 1.00 75.20 19 PHE A N 6
ATOM 7532 C CA . PHE A 1 19 ? 9.064 -13.067 0.745 1.00 74.12 19 PHE A CA 6
ATOM 7533 C C . PHE A 1 19 ? 9.659 -11.702 0.368 1.00 2.14 19 PHE A C 6
ATOM 7534 O O . PHE A 1 19 ? 9.746 -10.777 1.176 1.00 52.31 19 PHE A O 6
ATOM 7550 N N . ASN A 1 20 ? 10.069 -11.573 -0.891 1.00 63.30 20 ASN A N 6
ATOM 7551 C CA . ASN A 1 20 ? 10.495 -10.337 -1.536 1.00 4.45 20 ASN A CA 6
ATOM 7552 C C . ASN A 1 20 ? 9.420 -9.937 -2.544 1.00 60.12 20 ASN A C 6
ATOM 7553 O O . ASN A 1 20 ? 8.761 -10.815 -3.098 1.00 24.42 20 ASN A O 6
ATOM 7563 N N . VAL A 1 21 ? 9.245 -8.651 -2.823 1.00 63.41 21 VAL A N 6
ATOM 7564 C CA . VAL A 1 21 ? 8.291 -8.144 -3.811 1.00 20.42 21 VAL A CA 6
ATOM 7565 C C . VAL A 1 21 ? 8.962 -7.005 -4.582 1.00 24.24 21 VAL A C 6
ATOM 7566 O O . VAL A 1 21 ? 9.655 -6.179 -4.004 1.00 24.52 21 VAL A O 6
ATOM 7579 N N . LYS A 1 22 ? 8.794 -6.965 -5.905 1.00 32.55 22 LYS A N 6
ATOM 7580 C CA . LYS A 1 22 ? 9.675 -6.205 -6.816 1.00 63.43 22 LYS A CA 6
ATOM 7581 C C . LYS A 1 22 ? 8.894 -5.493 -7.908 1.00 53.33 22 LYS A C 6
ATOM 7582 O O . LYS A 1 22 ? 9.393 -5.140 -8.976 1.00 10.14 22 LYS A O 6
ATOM 7597 N N . ASN A 1 23 ? 7.604 -5.356 -7.661 1.00 42.11 23 ASN A N 6
ATOM 7598 C CA . ASN A 1 23 ? 6.598 -5.064 -8.657 1.00 25.12 23 ASN A CA 6
ATOM 7599 C C . ASN A 1 23 ? 5.274 -4.710 -7.974 1.00 42.04 23 ASN A C 6
ATOM 7600 O O . ASN A 1 23 ? 4.232 -5.284 -8.304 1.00 14.02 23 ASN A O 6
ATOM 7610 N N . ILE A 1 24 ? 5.311 -3.913 -6.906 1.00 70.44 24 ILE A N 6
ATOM 7611 C CA . ILE A 1 24 ? 4.099 -3.531 -6.196 1.00 23.15 24 ILE A CA 6
ATOM 7612 C C . ILE A 1 24 ? 3.573 -2.279 -6.882 1.00 44.11 24 ILE A C 6
ATOM 7613 O O . ILE A 1 24 ? 4.189 -1.219 -6.779 1.00 4.24 24 ILE A O 6
ATOM 7628 N N . LYS A 1 25 ? 2.458 -2.407 -7.594 1.00 21.12 25 LYS A N 6
ATOM 7629 C CA . LYS A 1 25 ? 1.615 -1.299 -8.018 1.00 33.22 25 LYS A CA 6
ATOM 7630 C C . LYS A 1 25 ? 0.825 -0.867 -6.782 1.00 12.30 25 LYS A C 6
ATOM 7631 O O . LYS A 1 25 ? 0.251 -1.714 -6.096 1.00 61.21 25 LYS A O 6
ATOM 7646 N N . VAL A 1 26 ? 0.738 0.428 -6.511 1.00 23.33 26 VAL A N 6
ATOM 7647 C CA . VAL A 1 26 ? -0.148 0.950 -5.485 1.00 74.55 26 VAL A CA 6
ATOM 7648 C C . VAL A 1 26 ? -0.912 2.117 -6.100 1.00 61.33 26 VAL A C 6
ATOM 7649 O O . VAL A 1 26 ? -0.352 2.869 -6.900 1.00 3.03 26 VAL A O 6
ATOM 7662 N N . THR A 1 27 ? -2.172 2.270 -5.710 1.00 72.52 27 THR A N 6
ATOM 7663 C CA . THR A 1 27 ? -3.098 3.250 -6.251 1.00 52.14 27 THR A CA 6
ATOM 7664 C C . THR A 1 27 ? -3.827 3.860 -5.058 1.00 42.14 27 THR A C 6
ATOM 7665 O O . THR A 1 27 ? -4.143 3.130 -4.117 1.00 42.25 27 THR A O 6
ATOM 7676 N N . TRP A 1 28 ? -4.067 5.172 -5.062 1.00 1.44 28 TRP A N 6
ATOM 7677 C CA . TRP A 1 28 ? -4.646 5.932 -3.943 1.00 53.51 28 TRP A CA 6
ATOM 7678 C C . TRP A 1 28 ? -5.655 6.970 -4.437 1.00 70.03 28 TRP A C 6
ATOM 7679 O O . TRP A 1 28 ? -6.051 7.900 -3.735 1.00 52.42 28 TRP A O 6
ATOM 7699 N N . ASN A 1 29 ? -6.072 6.846 -5.687 1.00 12.10 29 ASN A N 6
ATOM 7700 C CA . ASN A 1 29 ? -7.182 7.607 -6.227 1.00 64.01 29 ASN A CA 6
ATOM 7701 C C . ASN A 1 29 ? -7.762 6.809 -7.379 1.00 22.11 29 ASN A C 6
ATOM 7702 O O . ASN A 1 29 ? -7.410 5.640 -7.530 1.00 64.22 29 ASN A O 6
ATOM 7712 N N . ASP A 1 30 ? -8.663 7.376 -8.175 1.00 45.24 30 ASP A N 6
ATOM 7713 C CA . ASP A 1 30 ? -9.184 6.670 -9.345 1.00 72.44 30 ASP A CA 6
ATOM 7714 C C . ASP A 1 30 ? -8.115 6.758 -10.439 1.00 74.11 30 ASP A C 6
ATOM 7715 O O . ASP A 1 30 ? -8.190 7.612 -11.327 1.00 72.34 30 ASP A O 6
ATOM 7723 N N . GLY A 1 31 ? -7.053 5.959 -10.321 1.00 33.30 31 GLY A N 6
ATOM 7724 C CA . GLY A 1 31 ? -5.978 5.880 -11.297 1.00 61.04 31 GLY A CA 6
ATOM 7725 C C . GLY A 1 31 ? -4.748 6.723 -10.969 1.00 33.41 31 GLY A C 6
ATOM 7726 O O . GLY A 1 31 ? -3.824 6.751 -11.785 1.00 23.10 31 GLY A O 6
ATOM 7730 N N . LYS A 1 32 ? -4.684 7.424 -9.827 1.00 74.43 32 LYS A N 6
ATOM 7731 C CA . LYS A 1 32 ? -3.409 7.962 -9.344 1.00 11.21 32 LYS A CA 6
ATOM 7732 C C . LYS A 1 32 ? -2.670 6.797 -8.697 1.00 70.13 32 LYS A C 6
ATOM 7733 O O . LYS A 1 32 ? -3.150 6.253 -7.698 1.00 43.45 32 LYS A O 6
ATOM 7748 N N . GLU A 1 33 ? -1.558 6.390 -9.296 1.00 13.11 33 GLU A N 6
ATOM 7749 C CA . GLU A 1 33 ? -0.808 5.199 -8.938 1.00 71.04 33 GLU A CA 6
ATOM 7750 C C . GLU A 1 33 ? 0.680 5.430 -9.189 1.00 3.34 33 GLU A C 6
ATOM 7751 O O . GLU A 1 33 ? 1.030 6.306 -9.982 1.00 65.13 33 GLU A O 6
ATOM 7761 N N . GLN A 1 34 ? 1.536 4.606 -8.584 1.00 64.41 34 GLN A N 6
ATOM 7762 C CA . GLN A 1 34 ? 2.951 4.440 -8.930 1.00 11.23 34 GLN A CA 6
ATOM 7763 C C . GLN A 1 34 ? 3.387 3.025 -8.540 1.00 5.20 34 GLN A C 6
ATOM 7764 O O . GLN A 1 34 ? 2.603 2.304 -7.907 1.00 71.43 34 GLN A O 6
ATOM 7776 N N . THR A 1 35 ? 4.622 2.613 -8.861 1.00 52.25 35 THR A N 6
ATOM 7777 C CA . THR A 1 35 ? 5.126 1.297 -8.465 1.00 3.20 35 THR A CA 6
ATOM 7778 C C . THR A 1 35 ? 6.418 1.443 -7.660 1.00 1.10 35 THR A C 6
ATOM 7779 O O . THR A 1 35 ? 7.215 2.347 -7.908 1.00 73.32 35 THR A O 6
ATOM 7790 N N . VAL A 1 36 ? 6.624 0.584 -6.663 1.00 53.32 36 VAL A N 6
ATOM 7791 C CA . VAL A 1 36 ? 7.791 0.668 -5.781 1.00 5.03 36 VAL A CA 6
ATOM 7792 C C . VAL A 1 36 ? 9.018 0.157 -6.555 1.00 61.24 36 VAL A C 6
ATOM 7793 O O . VAL A 1 36 ? 8.859 -0.437 -7.628 1.00 25.43 36 VAL A O 6
ATOM 7806 N N . ASN A 1 37 ? 10.233 0.331 -6.027 1.00 11.11 37 ASN A N 6
ATOM 7807 C CA . ASN A 1 37 ? 11.397 -0.394 -6.519 1.00 65.44 37 ASN A CA 6
ATOM 7808 C C . ASN A 1 37 ? 11.290 -1.872 -6.118 1.00 50.11 37 ASN A C 6
ATOM 7809 O O . ASN A 1 37 ? 10.718 -2.666 -6.866 1.00 61.31 37 ASN A O 6
ATOM 7819 N N . THR A 1 38 ? 11.727 -2.262 -4.922 1.00 33.22 38 THR A N 6
ATOM 7820 C CA . THR A 1 38 ? 11.645 -3.622 -4.387 1.00 33.33 38 THR A CA 6
ATOM 7821 C C . THR A 1 38 ? 11.574 -3.530 -2.848 1.00 42.24 38 THR A C 6
ATOM 7822 O O . THR A 1 38 ? 11.931 -2.503 -2.263 1.00 14.03 38 THR A O 6
ATOM 7833 N N . LEU A 1 39 ? 11.057 -4.571 -2.192 1.00 21.34 39 LEU A N 6
ATOM 7834 C CA . LEU A 1 39 ? 10.836 -4.664 -0.754 1.00 44.21 39 LEU A CA 6
ATOM 7835 C C . LEU A 1 39 ? 11.149 -6.093 -0.341 1.00 34.31 39 LEU A C 6
ATOM 7836 O O . LEU A 1 39 ? 10.457 -7.025 -0.755 1.00 0.13 39 LEU A O 6
ATOM 7851 N N . GLY A 1 40 ? 12.213 -6.252 0.439 1.00 53.04 40 GLY A N 6
ATOM 7852 C CA . GLY A 1 40 ? 12.624 -7.511 1.030 1.00 52.32 40 GLY A CA 6
ATOM 7853 C C . GLY A 1 40 ? 11.772 -7.841 2.245 1.00 73.44 40 GLY A C 6
ATOM 7854 O O . GLY A 1 40 ? 10.850 -7.091 2.574 1.00 43.02 40 GLY A O 6
ATOM 7858 N N . SER A 1 41 ? 12.027 -8.972 2.899 1.00 53.23 41 SER A N 6
ATOM 7859 C CA . SER A 1 41 ? 11.247 -9.405 4.055 1.00 51.44 41 SER A CA 6
ATOM 7860 C C . SER A 1 41 ? 11.276 -8.311 5.121 1.00 1.24 41 SER A C 6
ATOM 7861 O O . SER A 1 41 ? 12.357 -7.821 5.447 1.00 32.43 41 SER A O 6
ATOM 7868 N N . HIS A 1 42 ? 10.103 -7.933 5.638 1.00 54.21 42 HIS A N 6
ATOM 7869 C CA . HIS A 1 42 ? 9.902 -6.868 6.617 1.00 31.51 42 HIS A CA 6
ATOM 7870 C C . HIS A 1 42 ? 10.325 -5.470 6.149 1.00 44.01 42 HIS A C 6
ATOM 7871 O O . HIS A 1 42 ? 10.169 -4.534 6.936 1.00 55.44 42 HIS A O 6
ATOM 7884 N N . ASP A 1 43 ? 10.806 -5.287 4.912 1.00 32.42 43 ASP A N 6
ATOM 7885 C CA . ASP A 1 43 ? 11.277 -3.977 4.478 1.00 55.00 43 ASP A CA 6
ATOM 7886 C C . ASP A 1 43 ? 10.128 -2.993 4.364 1.00 61.31 43 ASP A C 6
ATOM 7887 O O . ASP A 1 43 ? 8.948 -3.358 4.417 1.00 75.23 43 ASP A O 6
ATOM 7895 N N . SER A 1 44 ? 10.484 -1.741 4.135 1.00 34.12 44 SER A N 6
ATOM 7896 C CA . SER A 1 44 ? 9.492 -0.692 3.959 1.00 74.43 44 SER A CA 6
ATOM 7897 C C . SER A 1 44 ? 10.023 0.500 3.177 1.00 22.31 44 SER A C 6
ATOM 7898 O O . SER A 1 44 ? 11.231 0.693 3.037 1.00 0.15 44 SER A O 6
ATOM 7905 N N . ILE A 1 45 ? 9.092 1.290 2.660 1.00 12.03 45 ILE A N 6
ATOM 7906 C CA . ILE A 1 45 ? 9.296 2.434 1.789 1.00 62.23 45 ILE A CA 6
ATOM 7907 C C . ILE A 1 45 ? 8.135 3.361 2.065 1.00 32.51 45 ILE A C 6
ATOM 7908 O O . ILE A 1 45 ? 7.013 2.906 2.300 1.00 35.34 45 ILE A O 6
ATOM 7923 N N . ASP A 1 46 ? 8.401 4.649 1.970 1.00 52.43 46 ASP A N 6
ATOM 7924 C CA . ASP A 1 46 ? 7.395 5.681 1.977 1.00 31.13 46 ASP A CA 6
ATOM 7925 C C . ASP A 1 46 ? 7.608 6.579 0.774 1.00 13.31 46 ASP A C 6
ATOM 7926 O O . ASP A 1 46 ? 8.727 6.755 0.284 1.00 1.41 46 ASP A O 6
ATOM 7934 N N . PHE A 1 47 ? 6.486 7.106 0.295 1.00 2.30 47 PHE A N 6
ATOM 7935 C CA . PHE A 1 47 ? 6.422 8.070 -0.802 1.00 74.54 47 PHE A CA 6
ATOM 7936 C C . PHE A 1 47 ? 5.246 9.031 -0.584 1.00 60.34 47 PHE A C 6
ATOM 7937 O O . PHE A 1 47 ? 4.190 8.647 -0.071 1.00 40.22 47 PHE A O 6
ATOM 7953 N N . SER A 1 48 ? 5.422 10.292 -0.980 1.00 54.11 48 SER A N 6
ATOM 7954 C CA . SER A 1 48 ? 4.376 11.303 -1.011 1.00 75.54 48 SER A CA 6
ATOM 7955 C C . SER A 1 48 ? 3.428 10.984 -2.161 1.00 75.01 48 SER A C 6
ATOM 7956 O O . SER A 1 48 ? 3.817 10.864 -3.330 1.00 55.22 48 SER A O 6
ATOM 7963 N N . SER A 1 49 ? 2.169 10.836 -1.788 1.00 52.42 49 SER A N 6
ATOM 7964 C CA . SER A 1 49 ? 1.037 10.628 -2.666 1.00 60.03 49 SER A CA 6
ATOM 7965 C C . SER A 1 49 ? 0.583 11.981 -3.209 1.00 3.51 49 SER A C 6
ATOM 7966 O O . SER A 1 49 ? 0.451 12.958 -2.473 1.00 31.24 49 SER A O 6
ATOM 7973 N N . ASP A 1 50 ? 0.333 12.022 -4.513 1.00 73.15 50 ASP A N 6
ATOM 7974 C CA . ASP A 1 50 ? 0.183 13.250 -5.287 1.00 73.33 50 ASP A CA 6
ATOM 7975 C C . ASP A 1 50 ? -1.226 13.851 -5.231 1.00 52.11 50 ASP A C 6
ATOM 7976 O O . ASP A 1 50 ? -1.715 14.405 -6.211 1.00 71.13 50 ASP A O 6
ATOM 7984 N N . ALA A 1 51 ? -1.929 13.691 -4.115 1.00 55.44 51 ALA A N 6
ATOM 7985 C CA . ALA A 1 51 ? -3.250 14.262 -3.901 1.00 14.41 51 ALA A CA 6
ATOM 7986 C C . ALA A 1 51 ? -3.326 14.656 -2.434 1.00 13.20 51 ALA A C 6
ATOM 7987 O O . ALA A 1 51 ? -2.810 13.921 -1.593 1.00 11.21 51 ALA A O 6
ATOM 7994 N N . GLY A 1 52 ? -3.972 15.774 -2.103 1.00 14.22 52 GLY A N 6
ATOM 7995 C CA . GLY A 1 52 ? -4.005 16.257 -0.723 1.00 2.53 52 GLY A CA 6
ATOM 7996 C C . GLY A 1 52 ? -4.897 15.422 0.198 1.00 35.41 52 GLY A C 6
ATOM 7997 O O . GLY A 1 52 ? -4.874 15.606 1.410 1.00 75.11 52 GLY A O 6
ATOM 8001 N N . SER A 1 53 ? -5.683 14.502 -0.363 1.00 20.14 53 SER A N 6
ATOM 8002 C CA . SER A 1 53 ? -6.565 13.608 0.361 1.00 64.12 53 SER A CA 6
ATOM 8003 C C . SER A 1 53 ? -6.720 12.303 -0.422 1.00 54.43 53 SER A C 6
ATOM 8004 O O . SER A 1 53 ? -6.377 12.239 -1.614 1.00 64.31 53 SER A O 6
ATOM 8011 N N . VAL A 1 54 ? -7.188 11.259 0.251 1.00 13.53 54 VAL A N 6
ATOM 8012 C CA . VAL A 1 54 ? -7.575 9.968 -0.278 1.00 32.33 54 VAL A CA 6
ATOM 8013 C C . VAL A 1 54 ? -8.581 9.307 0.670 1.00 44.33 54 VAL A C 6
ATOM 8014 O O . VAL A 1 54 ? -8.665 9.647 1.851 1.00 15.13 54 VAL A O 6
ATOM 8027 N N . TYR A 1 55 ? -9.339 8.345 0.138 1.00 33.20 55 TYR A N 6
ATOM 8028 C CA . TYR A 1 55 ? -10.263 7.470 0.855 1.00 32.41 55 TYR A CA 6
ATOM 8029 C C . TYR A 1 55 ? -10.281 6.039 0.284 1.00 31.24 55 TYR A C 6
ATOM 8030 O O . TYR A 1 55 ? -11.114 5.230 0.694 1.00 12.23 55 TYR A O 6
ATOM 8047 N N . LYS A 1 56 ? -9.421 5.708 -0.689 1.00 1.23 56 LYS A N 6
ATOM 8048 C CA . LYS A 1 56 ? -9.370 4.406 -1.362 1.00 42.51 56 LYS A CA 6
ATOM 8049 C C . LYS A 1 56 ? -7.921 3.992 -1.519 1.00 62.33 56 LYS A C 6
ATOM 8050 O O . LYS A 1 56 ? -7.066 4.868 -1.628 1.00 60.24 56 LYS A O 6
ATOM 8065 N N . MET A 1 57 ? -7.642 2.696 -1.588 1.00 32.34 57 MET A N 6
ATOM 8066 C CA . MET A 1 57 ? -6.314 2.236 -1.954 1.00 61.25 57 MET A CA 6
ATOM 8067 C C . MET A 1 57 ? -6.465 0.902 -2.669 1.00 2.01 57 MET A C 6
ATOM 8068 O O . MET A 1 57 ? -7.031 -0.043 -2.121 1.00 72.24 57 MET A O 6
ATOM 8080 N N . ASP A 1 58 ? -5.966 0.812 -3.895 1.00 11.33 58 ASP A N 6
ATOM 8081 C CA . ASP A 1 58 ? -6.247 -0.295 -4.803 1.00 65.53 58 ASP A CA 6
ATOM 8082 C C . ASP A 1 58 ? -4.916 -0.888 -5.242 1.00 51.25 58 ASP A C 6
ATOM 8083 O O . ASP A 1 58 ? -4.379 -0.603 -6.310 1.00 74.11 58 ASP A O 6
ATOM 8091 N N . VAL A 1 59 ? -4.327 -1.654 -4.333 1.00 25.11 59 VAL A N 6
ATOM 8092 C CA . VAL A 1 59 ? -2.994 -2.230 -4.461 1.00 41.34 59 VAL A CA 6
ATOM 8093 C C . VAL A 1 59 ? -3.034 -3.478 -5.344 1.00 32.43 59 VAL A C 6
ATOM 8094 O O . VAL A 1 59 ? -4.029 -4.205 -5.309 1.00 61.55 59 VAL A O 6
ATOM 8107 N N . THR A 1 60 ? -1.936 -3.781 -6.041 1.00 12.24 60 THR A N 6
ATOM 8108 C CA . THR A 1 60 ? -1.753 -5.033 -6.757 1.00 42.10 60 THR A CA 6
ATOM 8109 C C . THR A 1 60 ? -0.255 -5.291 -6.928 1.00 25.23 60 THR A C 6
ATOM 8110 O O . THR A 1 60 ? 0.515 -4.379 -7.224 1.00 31.15 60 THR A O 6
ATOM 8121 N N . GLY A 1 61 ? 0.182 -6.535 -6.747 1.00 63.10 61 GLY A N 6
ATOM 8122 C CA . GLY A 1 61 ? 1.575 -6.917 -6.924 1.00 31.51 61 GLY A CA 6
ATOM 8123 C C . GLY A 1 61 ? 1.743 -8.419 -7.119 1.00 22.11 61 GLY A C 6
ATOM 8124 O O . GLY A 1 61 ? 0.760 -9.148 -7.255 1.00 53.00 61 GLY A O 6
ATOM 8128 N N . THR A 1 62 ? 3.000 -8.866 -7.152 1.00 32.35 62 THR A N 6
ATOM 8129 C CA . THR A 1 62 ? 3.402 -10.234 -7.429 1.00 51.04 62 THR A CA 6
ATOM 8130 C C . THR A 1 62 ? 4.475 -10.653 -6.398 1.00 33.11 62 THR A C 6
ATOM 8131 O O . THR A 1 62 ? 5.338 -9.824 -6.088 1.00 50.32 62 THR A O 6
ATOM 8142 N N . THR A 1 63 ? 4.479 -11.871 -5.842 1.00 44.33 63 THR A N 6
ATOM 8143 C CA . THR A 1 63 ? 5.512 -12.225 -4.847 1.00 64.34 63 THR A CA 6
ATOM 8144 C C . THR A 1 63 ? 6.847 -12.510 -5.537 1.00 63.51 63 THR A C 6
ATOM 8145 O O . THR A 1 63 ? 6.976 -12.413 -6.767 1.00 24.12 63 THR A O 6
ATOM 8156 N N . GLN A 1 64 ? 7.840 -12.878 -4.728 1.00 64.13 64 GLN A N 6
ATOM 8157 C CA . GLN A 1 64 ? 9.072 -13.518 -5.121 1.00 50.20 64 GLN A CA 6
ATOM 8158 C C . GLN A 1 64 ? 8.756 -14.638 -6.112 1.00 41.30 64 GLN A C 6
ATOM 8159 O O . GLN A 1 64 ? 9.241 -14.578 -7.243 1.00 10.15 64 GLN A O 6
ATOM 8171 N N . SER A 1 65 ? 7.888 -15.570 -5.723 1.00 71.12 65 SER A N 6
ATOM 8172 C CA . SER A 1 65 ? 7.526 -16.775 -6.474 1.00 61.12 65 SER A CA 6
ATOM 8173 C C . SER A 1 65 ? 6.603 -16.495 -7.668 1.00 23.52 65 SER A C 6
ATOM 8174 O O . SER A 1 65 ? 6.297 -17.418 -8.419 1.00 44.30 65 SER A O 6
ATOM 8181 N N . GLY A 1 66 ? 6.182 -15.249 -7.902 1.00 33.15 66 GLY A N 6
ATOM 8182 C CA . GLY A 1 66 ? 5.452 -14.907 -9.115 1.00 2.13 66 GLY A CA 6
ATOM 8183 C C . GLY A 1 66 ? 3.935 -14.986 -8.950 1.00 1.22 66 GLY A C 6
ATOM 8184 O O . GLY A 1 66 ? 3.231 -14.822 -9.944 1.00 25.31 66 GLY A O 6
ATOM 8188 N N . GLU A 1 67 ? 3.409 -15.235 -7.746 1.00 62.24 67 GLU A N 6
ATOM 8189 C CA . GLU A 1 67 ? 1.966 -15.289 -7.509 1.00 45.00 67 GLU A CA 6
ATOM 8190 C C . GLU A 1 67 ? 1.438 -13.879 -7.305 1.00 71.12 67 GLU A C 6
ATOM 8191 O O . GLU A 1 67 ? 2.172 -13.019 -6.832 1.00 72.21 67 GLU A O 6
ATOM 8201 N N . LYS A 1 68 ? 0.184 -13.615 -7.655 1.00 13.43 68 LYS A N 6
ATOM 8202 C CA . LYS A 1 68 ? -0.365 -12.268 -7.738 1.00 4.35 68 LYS A CA 6
ATOM 8203 C C . LYS A 1 68 ? -1.329 -12.016 -6.588 1.00 74.32 68 LYS A C 6
ATOM 8204 O O . LYS A 1 68 ? -2.165 -12.868 -6.287 1.00 44.21 68 LYS A O 6
ATOM 8219 N N . PHE A 1 69 ? -1.229 -10.837 -5.988 1.00 23.53 69 PHE A N 6
ATOM 8220 C CA . PHE A 1 69 ? -1.999 -10.374 -4.841 1.00 44.41 69 PHE A CA 6
ATOM 8221 C C . PHE A 1 69 ? -2.572 -8.975 -5.130 1.00 10.01 69 PHE A C 6
ATOM 8222 O O . PHE A 1 69 ? -2.019 -8.246 -5.965 1.00 25.44 69 PHE A O 6
ATOM 8238 N N . THR A 1 70 ? -3.643 -8.574 -4.439 1.00 22.45 70 THR A N 6
ATOM 8239 C CA . THR A 1 70 ? -4.282 -7.257 -4.556 1.00 32.14 70 THR A CA 6
ATOM 8240 C C . THR A 1 70 ? -4.944 -6.848 -3.235 1.00 61.24 70 THR A C 6
ATOM 8241 O O . THR A 1 70 ? -5.380 -7.714 -2.479 1.00 14.04 70 THR A O 6
ATOM 8252 N N . GLY A 1 71 ? -5.122 -5.542 -3.017 1.00 32.43 71 GLY A N 6
ATOM 8253 C CA . GLY A 1 71 ? -5.774 -4.995 -1.821 1.00 20.11 71 GLY A CA 6
ATOM 8254 C C . GLY A 1 71 ? -7.271 -4.719 -2.000 1.00 4.01 71 GLY A C 6
ATOM 8255 O O . GLY A 1 71 ? -8.122 -5.443 -1.483 1.00 11.33 71 GLY A O 6
ATOM 8259 N N . HIS A 1 72 ? -7.584 -3.659 -2.748 1.00 53.34 72 HIS A N 6
ATOM 8260 C CA . HIS A 1 72 ? -8.912 -3.066 -2.929 1.00 70.41 72 HIS A CA 6
ATOM 8261 C C . HIS A 1 72 ? -9.587 -2.672 -1.610 1.00 42.25 72 HIS A C 6
ATOM 8262 O O . HIS A 1 72 ? -10.467 -3.384 -1.117 1.00 3.21 72 HIS A O 6
ATOM 8275 N N . PHE A 1 73 ? -9.225 -1.498 -1.087 1.00 34.21 73 PHE A N 6
ATOM 8276 C CA . PHE A 1 73 ? -9.709 -0.935 0.166 1.00 42.32 73 PHE A CA 6
ATOM 8277 C C . PHE A 1 73 ? -10.475 0.345 -0.102 1.00 33.41 73 PHE A C 6
ATOM 8278 O O . PHE A 1 73 ? -10.207 1.037 -1.093 1.00 11.52 73 PHE A O 6
ATOM 8294 N N . LYS A 1 74 ? -11.356 0.719 0.829 1.00 44.22 74 LYS A N 6
ATOM 8295 C CA . LYS A 1 74 ? -12.124 1.945 0.704 1.00 3.21 74 LYS A CA 6
ATOM 8296 C C . LYS A 1 74 ? -12.548 2.487 2.060 1.00 4.13 74 LYS A C 6
ATOM 8297 O O . LYS A 1 74 ? -12.357 1.836 3.087 1.00 72.34 74 LYS A O 6
ATOM 8312 N N . GLY A 1 75 ? -13.106 3.693 2.055 1.00 74.23 75 GLY A N 6
ATOM 8313 C CA . GLY A 1 75 ? -13.566 4.377 3.248 1.00 71.24 75 GLY A CA 6
ATOM 8314 C C . GLY A 1 75 ? -12.440 4.727 4.221 1.00 11.13 75 GLY A C 6
ATOM 8315 O O . GLY A 1 75 ? -12.684 4.740 5.432 1.00 60.24 75 GLY A O 6
ATOM 8319 N N . LEU A 1 76 ? -11.232 4.974 3.704 1.00 71.32 76 LEU A N 6
ATOM 8320 C CA . LEU A 1 76 ? -10.045 5.319 4.487 1.00 3.51 76 LEU A CA 6
ATOM 8321 C C . LEU A 1 76 ? -10.179 6.734 5.076 1.00 73.41 76 LEU A C 6
ATOM 8322 O O . LEU A 1 76 ? -11.039 7.513 4.645 1.00 33.42 76 LEU A O 6
ATOM 8337 N N . VAL A 1 77 ? -9.306 7.074 6.028 1.00 13.30 77 VAL A N 6
ATOM 8338 C CA . VAL A 1 77 ? -9.212 8.379 6.691 1.00 53.14 77 VAL A CA 6
ATOM 8339 C C . VAL A 1 77 ? -7.753 8.661 7.085 1.00 24.41 77 VAL A C 6
ATOM 8340 O O . VAL A 1 77 ? -6.941 7.736 7.192 1.00 31.30 77 VAL A O 6
ATOM 8353 N N . GLY A 1 78 ? -7.434 9.924 7.365 1.00 34.30 78 GLY A N 6
ATOM 8354 C CA . GLY A 1 78 ? -6.147 10.397 7.853 1.00 60.32 78 GLY A CA 6
ATOM 8355 C C . GLY A 1 78 ? -5.134 10.550 6.721 1.00 74.34 78 GLY A C 6
ATOM 8356 O O . GLY A 1 78 ? -5.212 9.858 5.702 1.00 44.22 78 GLY A O 6
ATOM 8360 N N . LYS A 1 79 ? -4.163 11.457 6.898 1.00 52.12 79 LYS A N 6
ATOM 8361 C CA . LYS A 1 79 ? -3.311 11.932 5.804 1.00 1.54 79 LYS A CA 6
ATOM 8362 C C . LYS A 1 79 ? -2.104 11.017 5.524 1.00 11.04 79 LYS A C 6
ATOM 8363 O O . LYS A 1 79 ? -1.125 11.438 4.910 1.00 1.42 79 LYS A O 6
ATOM 8378 N N . ASP A 1 80 ? -2.167 9.761 5.947 1.00 4.04 80 ASP A N 6
ATOM 8379 C CA . ASP A 1 80 ? -1.207 8.692 5.682 1.00 14.23 80 ASP A CA 6
ATOM 8380 C C . ASP A 1 80 ? -1.945 7.453 5.209 1.00 1.34 80 ASP A C 6
ATOM 8381 O O . ASP A 1 80 ? -3.148 7.314 5.428 1.00 13.22 80 ASP A O 6
ATOM 8389 N N . THR A 1 81 ? -1.214 6.517 4.618 1.00 33.43 81 THR A N 6
ATOM 8390 C CA . THR A 1 81 ? -1.753 5.265 4.118 1.00 15.12 81 THR A CA 6
ATOM 8391 C C . THR A 1 81 ? -0.701 4.164 4.297 1.00 33.20 81 THR A C 6
ATOM 8392 O O . THR A 1 81 ? 0.186 4.006 3.455 1.00 4.01 81 THR A O 6
ATOM 8403 N N . ARG A 1 82 ? -0.738 3.420 5.410 1.00 55.22 82 ARG A N 6
ATOM 8404 C CA . ARG A 1 82 ? 0.125 2.248 5.570 1.00 53.45 82 ARG A CA 6
ATOM 8405 C C . ARG A 1 82 ? -0.534 1.043 4.927 1.00 53.03 82 ARG A C 6
ATOM 8406 O O . ARG A 1 82 ? -1.752 1.008 4.764 1.00 51.21 82 ARG A O 6
ATOM 8424 N N . VAL A 1 83 ? 0.278 0.035 4.622 1.00 13.24 83 VAL A N 6
ATOM 8425 C CA . VAL A 1 83 ? -0.093 -1.201 3.953 1.00 2.31 83 VAL A CA 6
ATOM 8426 C C . VAL A 1 83 ? 0.722 -2.302 4.644 1.00 64.31 83 VAL A C 6
ATOM 8427 O O . VAL A 1 83 ? 1.941 -2.336 4.470 1.00 62.15 83 VAL A O 6
ATOM 8440 N N . PHE A 1 84 ? 0.092 -3.119 5.505 1.00 53.24 84 PHE A N 6
ATOM 8441 C CA . PHE A 1 84 ? 0.743 -4.222 6.222 1.00 51.22 84 PHE A CA 6
ATOM 8442 C C . PHE A 1 84 ? 0.557 -5.497 5.402 1.00 54.23 84 PHE A C 6
ATOM 8443 O O . PHE A 1 84 ? -0.524 -6.087 5.394 1.00 21.30 84 PHE A O 6
ATOM 8459 N N . ILE A 1 85 ? 1.543 -5.864 4.593 1.00 54.01 85 ILE A N 6
ATOM 8460 C CA . ILE A 1 85 ? 1.483 -7.088 3.801 1.00 74.12 85 ILE A CA 6
ATOM 8461 C C . ILE A 1 85 ? 1.688 -8.237 4.792 1.00 42.24 85 ILE A C 6
ATOM 8462 O O . ILE A 1 85 ? 2.747 -8.286 5.414 1.00 34.53 85 ILE A O 6
ATOM 8477 N N . GLU A 1 86 ? 0.694 -9.114 4.961 1.00 64.54 86 GLU A N 6
ATOM 8478 C CA . GLU A 1 86 ? 0.714 -10.285 5.851 1.00 71.50 86 GLU A CA 6
ATOM 8479 C C . GLU A 1 86 ? -0.044 -11.442 5.157 1.00 71.51 86 GLU A C 6
ATOM 8480 O O . GLU A 1 86 ? -0.501 -11.285 4.024 1.00 72.30 86 GLU A O 6
ATOM 8490 N N . LEU A 1 87 ? -0.157 -12.615 5.793 1.00 42.04 87 LEU A N 6
ATOM 8491 C CA . LEU A 1 87 ? -0.838 -13.802 5.237 1.00 4.31 87 LEU A CA 6
ATOM 8492 C C . LEU A 1 87 ? -1.985 -14.224 6.154 1.00 23.44 87 LEU A C 6
ATOM 8493 O O . LEU A 1 87 ? -1.891 -14.047 7.371 1.00 15.31 87 LEU A O 6
ATOM 8508 N N . ASP A 1 88 ? -3.022 -14.875 5.611 1.00 34.15 88 ASP A N 6
ATOM 8509 C CA . ASP A 1 88 ? -4.139 -15.406 6.402 1.00 52.40 88 ASP A CA 6
ATOM 8510 C C . ASP A 1 88 ? -4.834 -16.571 5.670 1.00 54.31 88 ASP A C 6
ATOM 8511 O O . ASP A 1 88 ? -4.368 -16.993 4.605 1.00 64.31 88 ASP A O 6
ATOM 8519 N N . GLU A 1 89 ? -5.930 -17.093 6.231 1.00 32.51 89 GLU A N 6
ATOM 8520 C CA . GLU A 1 89 ? -6.739 -18.270 5.881 1.00 33.24 89 GLU A CA 6
ATOM 8521 C C . GLU A 1 89 ? -5.930 -19.562 5.882 1.00 44.23 89 GLU A C 6
ATOM 8522 O O . GLU A 1 89 ? -6.161 -20.444 6.709 1.00 2.43 89 GLU A O 6
ATOM 8532 N N . ASN A 1 90 ? -5.035 -19.699 4.906 1.00 75.50 90 ASN A N 6
ATOM 8533 C CA . ASN A 1 90 ? -4.268 -20.898 4.587 1.00 14.23 90 ASN A CA 6
ATOM 8534 C C . ASN A 1 90 ? -2.775 -20.599 4.435 1.00 11.14 90 ASN A C 6
ATOM 8535 O O . ASN A 1 90 ? -1.994 -21.539 4.277 1.00 75.50 90 ASN A O 6
ATOM 8545 N N . ALA A 1 91 ? -2.370 -19.326 4.543 1.00 20.44 91 ALA A N 6
ATOM 8546 C CA . ALA A 1 91 ? -1.128 -18.737 4.045 1.00 13.44 91 ALA A CA 6
ATOM 8547 C C . ALA A 1 91 ? -1.208 -18.541 2.529 1.00 32.14 91 ALA A C 6
ATOM 8548 O O . ALA A 1 91 ? -0.351 -19.000 1.780 1.00 62.24 91 ALA A O 6
ATOM 8555 N N . ASP A 1 92 ? -2.232 -17.809 2.090 1.00 44.10 92 ASP A N 6
ATOM 8556 C CA . ASP A 1 92 ? -2.228 -17.097 0.821 1.00 61.13 92 ASP A CA 6
ATOM 8557 C C . ASP A 1 92 ? -1.944 -15.643 1.163 1.00 3.35 92 ASP A C 6
ATOM 8558 O O . ASP A 1 92 ? -2.130 -15.204 2.305 1.00 42.20 92 ASP A O 6
ATOM 8566 N N . VAL A 1 93 ? -1.580 -14.864 0.157 1.00 54.04 93 VAL A N 6
ATOM 8567 C CA . VAL A 1 93 ? -1.025 -13.528 0.355 1.00 72.53 93 VAL A CA 6
ATOM 8568 C C . VAL A 1 93 ? -2.140 -12.495 0.519 1.00 53.21 93 VAL A C 6
ATOM 8569 O O . VAL A 1 93 ? -2.932 -12.285 -0.405 1.00 2.01 93 VAL A O 6
ATOM 8582 N N . GLN A 1 94 ? -2.196 -11.852 1.692 1.00 33.33 94 GLN A N 6
ATOM 8583 C CA . GLN A 1 94 ? -3.225 -10.882 2.042 1.00 24.32 94 GLN A CA 6
ATOM 8584 C C . GLN A 1 94 ? -2.659 -9.472 2.082 1.00 75.34 94 GLN A C 6
ATOM 8585 O O . GLN A 1 94 ? -1.458 -9.230 1.932 1.00 35.32 94 GLN A O 6
ATOM 8597 N N . VAL A 1 95 ? -3.570 -8.525 2.279 1.00 23.15 95 VAL A N 6
ATOM 8598 C CA . VAL A 1 95 ? -3.289 -7.111 2.290 1.00 73.12 95 VAL A CA 6
ATOM 8599 C C . VAL A 1 95 ? -4.087 -6.589 3.469 1.00 1.11 95 VAL A C 6
ATOM 8600 O O . VAL A 1 95 ? -5.308 -6.459 3.422 1.00 54.04 95 VAL A O 6
ATOM 8613 N N . PHE A 1 96 ? -3.390 -6.377 4.573 1.00 20.14 96 PHE A N 6
ATOM 8614 C CA . PHE A 1 96 ? -3.960 -5.833 5.801 1.00 0.40 96 PHE A CA 6
ATOM 8615 C C . PHE A 1 96 ? -3.603 -4.357 5.932 1.00 63.52 96 PHE A C 6
ATOM 8616 O O . PHE A 1 96 ? -2.674 -3.875 5.275 1.00 14.14 96 PHE A O 6
ATOM 8632 N N . ILE A 1 97 ? -4.318 -3.624 6.785 1.00 75.23 97 ILE A N 6
ATOM 8633 C CA . ILE A 1 97 ? -4.053 -2.214 7.026 1.00 53.41 97 ILE A CA 6
ATOM 8634 C C . ILE A 1 97 ? -4.468 -1.808 8.439 1.00 51.11 97 ILE A C 6
ATOM 8635 O O . ILE A 1 97 ? -5.527 -2.233 8.909 1.00 60.31 97 ILE A O 6
ATOM 8650 N N . PRO A 1 98 ? -3.708 -0.899 9.070 1.00 32.11 98 PRO A N 6
ATOM 8651 C CA . PRO A 1 98 ? -4.114 -0.248 10.301 1.00 33.12 98 PRO A CA 6
ATOM 8652 C C . PRO A 1 98 ? -5.177 0.817 10.002 1.00 13.14 98 PRO A C 6
ATOM 8653 O O . PRO A 1 98 ? -4.940 1.742 9.221 1.00 42.15 98 PRO A O 6
ATOM 8661 N N . GLN A 1 99 ? -6.357 0.675 10.596 1.00 4.42 99 GLN A N 6
ATOM 8662 C CA . GLN A 1 99 ? -7.473 1.606 10.555 1.00 73.12 99 GLN A CA 6
ATOM 8663 C C . GLN A 1 99 ? -8.140 1.628 11.944 1.00 2.33 99 GLN A C 6
ATOM 8664 O O . GLN A 1 99 ? -7.681 0.913 12.842 1.00 72.34 99 GLN A O 6
ATOM 8676 N N . GLY A 1 100 ? -9.221 2.398 12.121 1.00 0.01 100 GLY A N 6
ATOM 8677 C CA . GLY A 1 100 ? -10.281 2.092 13.082 1.00 40.02 100 GLY A CA 6
ATOM 8678 C C . GLY A 1 100 ? -10.460 3.158 14.157 1.00 42.44 100 GLY A C 6
ATOM 8679 O O . GLY A 1 100 ? -11.557 3.303 14.699 1.00 41.05 100 GLY A O 6
ATOM 8683 N N . GLU A 1 101 ? -9.393 3.901 14.453 1.00 24.32 101 GLU A N 6
ATOM 8684 C CA . GLU A 1 101 ? -9.370 5.092 15.293 1.00 2.22 101 GLU A CA 6
ATOM 8685 C C . GLU A 1 101 ? -8.195 5.927 14.786 1.00 24.33 101 GLU A C 6
ATOM 8686 O O . GLU A 1 101 ? -7.112 5.902 15.375 1.00 55.44 101 GLU A O 6
ATOM 8696 N N . ILE A 1 102 ? -8.352 6.549 13.621 1.00 15.10 102 ILE A N 6
ATOM 8697 C CA . ILE A 1 102 ? -7.304 7.285 12.934 1.00 75.21 102 ILE A CA 6
ATOM 8698 C C . ILE A 1 102 ? -7.932 8.550 12.344 1.00 24.21 102 ILE A C 6
ATOM 8699 O O . ILE A 1 102 ? -8.897 8.467 11.587 1.00 14.40 102 ILE A O 6
ATOM 8714 N N . ASP A 1 103 ? -7.368 9.687 12.737 1.00 74.51 103 ASP A N 6
ATOM 8715 C CA . ASP A 1 103 ? -7.729 11.056 12.388 1.00 35.52 103 ASP A CA 6
ATOM 8716 C C . ASP A 1 103 ? -9.224 11.295 12.505 1.00 31.12 103 ASP A C 6
ATOM 8717 O O . ASP A 1 103 ? -9.754 11.040 13.608 1.00 32.21 103 ASP A O 6
ATOM 8725 N N . GLY A 1 1 ? 2.008 26.686 11.401 1.00 73.42 1 GLY A N 7
ATOM 8726 C CA . GLY A 1 1 ? 1.219 26.038 10.350 1.00 65.34 1 GLY A CA 7
ATOM 8727 C C . GLY A 1 1 ? 1.473 26.726 9.025 1.00 30.31 1 GLY A C 7
ATOM 8728 O O . GLY A 1 1 ? 1.377 27.957 8.942 1.00 2.41 1 GLY A O 7
ATOM 8732 N N . ALA A 1 2 ? 1.801 25.946 7.993 1.00 73.31 2 ALA A N 7
ATOM 8733 C CA . ALA A 1 2 ? 1.733 26.377 6.605 1.00 52.34 2 ALA A CA 7
ATOM 8734 C C . ALA A 1 2 ? 0.272 26.705 6.272 1.00 65.11 2 ALA A C 7
ATOM 8735 O O . ALA A 1 2 ? -0.637 26.187 6.925 1.00 73.35 2 ALA A O 7
ATOM 8742 N N . GLN A 1 3 ? 0.046 27.521 5.249 1.00 25.21 3 GLN A N 7
ATOM 8743 C CA . GLN A 1 3 ? -1.274 27.745 4.682 1.00 52.03 3 GLN A CA 7
ATOM 8744 C C . GLN A 1 3 ? -1.606 26.524 3.832 1.00 43.02 3 GLN A C 7
ATOM 8745 O O . GLN A 1 3 ? -2.421 25.700 4.241 1.00 32.53 3 GLN A O 7
ATOM 8757 N N . ASP A 1 4 ? -0.961 26.385 2.671 1.00 45.31 4 ASP A N 7
ATOM 8758 C CA . ASP A 1 4 ? -1.383 25.442 1.635 1.00 21.30 4 ASP A CA 7
ATOM 8759 C C . ASP A 1 4 ? -0.184 24.957 0.812 1.00 1.21 4 ASP A C 7
ATOM 8760 O O . ASP A 1 4 ? -0.200 24.887 -0.421 1.00 62.11 4 ASP A O 7
ATOM 8768 N N . GLY A 1 5 ? 0.927 24.703 1.499 1.00 3.00 5 GLY A N 7
ATOM 8769 C CA . GLY A 1 5 ? 2.213 24.451 0.872 1.00 11.11 5 GLY A CA 7
ATOM 8770 C C . GLY A 1 5 ? 2.546 22.972 0.665 1.00 24.32 5 GLY A C 7
ATOM 8771 O O . GLY A 1 5 ? 3.729 22.689 0.459 1.00 54.42 5 GLY A O 7
ATOM 8775 N N . LYS A 1 6 ? 1.612 22.020 0.811 1.00 33.51 6 LYS A N 7
ATOM 8776 C CA . LYS A 1 6 ? 1.950 20.591 0.789 1.00 63.34 6 LYS A CA 7
ATOM 8777 C C . LYS A 1 6 ? 0.780 19.727 0.288 1.00 63.25 6 LYS A C 7
ATOM 8778 O O . LYS A 1 6 ? 0.450 18.724 0.920 1.00 14.14 6 LYS A O 7
ATOM 8793 N N . GLU A 1 7 ? 0.087 20.111 -0.783 1.00 74.32 7 GLU A N 7
ATOM 8794 C CA . GLU A 1 7 ? -1.131 19.463 -1.275 1.00 31.44 7 GLU A CA 7
ATOM 8795 C C . GLU A 1 7 ? -0.771 18.233 -2.123 1.00 62.14 7 GLU A C 7
ATOM 8796 O O . GLU A 1 7 ? -1.088 18.116 -3.311 1.00 22.50 7 GLU A O 7
ATOM 8806 N N . THR A 1 8 ? -0.107 17.284 -1.482 1.00 74.34 8 THR A N 7
ATOM 8807 C CA . THR A 1 8 ? 0.169 15.949 -1.969 1.00 24.20 8 THR A CA 7
ATOM 8808 C C . THR A 1 8 ? -0.148 14.940 -0.858 1.00 43.22 8 THR A C 7
ATOM 8809 O O . THR A 1 8 ? -0.475 15.321 0.272 1.00 61.35 8 THR A O 7
ATOM 8820 N N . THR A 1 9 ? -0.010 13.654 -1.169 1.00 74.31 9 THR A N 7
ATOM 8821 C CA . THR A 1 9 ? -0.111 12.557 -0.227 1.00 30.50 9 THR A CA 7
ATOM 8822 C C . THR A 1 9 ? 1.265 11.925 -0.011 1.00 51.43 9 THR A C 7
ATOM 8823 O O . THR A 1 9 ? 2.267 12.359 -0.590 1.00 4.04 9 THR A O 7
ATOM 8834 N N . THR A 1 10 ? 1.370 10.966 0.907 1.00 12.44 10 THR A N 7
ATOM 8835 C CA . THR A 1 10 ? 2.602 10.242 1.176 1.00 61.41 10 THR A CA 7
ATOM 8836 C C . THR A 1 10 ? 2.201 8.842 1.618 1.00 54.23 10 THR A C 7
ATOM 8837 O O . THR A 1 10 ? 1.715 8.637 2.734 1.00 5.30 10 THR A O 7
ATOM 8848 N N . ILE A 1 11 ? 2.350 7.896 0.702 1.00 30.31 11 ILE A N 7
ATOM 8849 C CA . ILE A 1 11 ? 2.015 6.502 0.908 1.00 41.42 11 ILE A CA 7
ATOM 8850 C C . ILE A 1 11 ? 3.309 5.817 1.355 1.00 22.53 11 ILE A C 7
ATOM 8851 O O . ILE A 1 11 ? 4.410 6.235 0.988 1.00 1.42 11 ILE A O 7
ATOM 8866 N N . ARG A 1 12 ? 3.188 4.728 2.115 1.00 1.02 12 ARG A N 7
ATOM 8867 C CA . ARG A 1 12 ? 4.301 3.866 2.475 1.00 3.23 12 ARG A CA 7
ATOM 8868 C C . ARG A 1 12 ? 3.848 2.426 2.328 1.00 3.42 12 ARG A C 7
ATOM 8869 O O . ARG A 1 12 ? 2.804 2.046 2.858 1.00 63.54 12 ARG A O 7
ATOM 8887 N N . LEU A 1 13 ? 4.623 1.619 1.619 1.00 71.41 13 LEU A N 7
ATOM 8888 C CA . LEU A 1 13 ? 4.420 0.183 1.508 1.00 3.00 13 LEU A CA 7
ATOM 8889 C C . LEU A 1 13 ? 5.434 -0.477 2.434 1.00 71.24 13 LEU A C 7
ATOM 8890 O O . LEU A 1 13 ? 6.606 -0.105 2.402 1.00 42.22 13 LEU A O 7
ATOM 8905 N N . ILE A 1 14 ? 5.006 -1.441 3.253 1.00 34.23 14 ILE A N 7
ATOM 8906 C CA . ILE A 1 14 ? 5.874 -2.168 4.179 1.00 64.05 14 ILE A CA 7
ATOM 8907 C C . ILE A 1 14 ? 5.715 -3.664 3.925 1.00 51.24 14 ILE A C 7
ATOM 8908 O O . ILE A 1 14 ? 4.588 -4.160 3.939 1.00 33.41 14 ILE A O 7
ATOM 8923 N N . ASN A 1 15 ? 6.828 -4.376 3.726 1.00 61.41 15 ASN A N 7
ATOM 8924 C CA . ASN A 1 15 ? 6.851 -5.793 3.369 1.00 53.23 15 ASN A CA 7
ATOM 8925 C C . ASN A 1 15 ? 7.018 -6.686 4.599 1.00 11.21 15 ASN A C 7
ATOM 8926 O O . ASN A 1 15 ? 8.071 -7.296 4.791 1.00 13.40 15 ASN A O 7
ATOM 8936 N N . GLN A 1 16 ? 6.024 -6.732 5.484 1.00 71.33 16 GLN A N 7
ATOM 8937 C CA . GLN A 1 16 ? 6.137 -7.388 6.789 1.00 2.41 16 GLN A CA 7
ATOM 8938 C C . GLN A 1 16 ? 5.938 -8.910 6.657 1.00 5.51 16 GLN A C 7
ATOM 8939 O O . GLN A 1 16 ? 5.181 -9.509 7.421 1.00 73.13 16 GLN A O 7
ATOM 8951 N N . THR A 1 17 ? 6.584 -9.555 5.683 1.00 65.31 17 THR A N 7
ATOM 8952 C CA . THR A 1 17 ? 6.300 -10.914 5.228 1.00 10.43 17 THR A CA 7
ATOM 8953 C C . THR A 1 17 ? 7.578 -11.741 5.070 1.00 73.15 17 THR A C 7
ATOM 8954 O O . THR A 1 17 ? 8.692 -11.282 5.344 1.00 22.14 17 THR A O 7
ATOM 8965 N N . TYR A 1 18 ? 7.389 -12.994 4.651 1.00 11.42 18 TYR A N 7
ATOM 8966 C CA . TYR A 1 18 ? 8.428 -14.008 4.505 1.00 34.34 18 TYR A CA 7
ATOM 8967 C C . TYR A 1 18 ? 8.924 -14.178 3.060 1.00 74.25 18 TYR A C 7
ATOM 8968 O O . TYR A 1 18 ? 9.543 -15.197 2.754 1.00 51.12 18 TYR A O 7
ATOM 8985 N N . PHE A 1 19 ? 8.679 -13.223 2.157 1.00 22.02 19 PHE A N 7
ATOM 8986 C CA . PHE A 1 19 ? 9.156 -13.277 0.770 1.00 12.24 19 PHE A CA 7
ATOM 8987 C C . PHE A 1 19 ? 9.636 -11.893 0.319 1.00 11.31 19 PHE A C 7
ATOM 8988 O O . PHE A 1 19 ? 9.547 -10.922 1.069 1.00 13.21 19 PHE A O 7
ATOM 9004 N N . ASN A 1 20 ? 10.175 -11.789 -0.897 1.00 71.13 20 ASN A N 7
ATOM 9005 C CA . ASN A 1 20 ? 10.500 -10.527 -1.570 1.00 32.22 20 ASN A CA 7
ATOM 9006 C C . ASN A 1 20 ? 9.373 -10.191 -2.554 1.00 70.42 20 ASN A C 7
ATOM 9007 O O . ASN A 1 20 ? 8.666 -11.102 -3.001 1.00 54.44 20 ASN A O 7
ATOM 9017 N N . VAL A 1 21 ? 9.201 -8.923 -2.924 1.00 53.43 21 VAL A N 7
ATOM 9018 C CA . VAL A 1 21 ? 8.217 -8.463 -3.910 1.00 14.21 21 VAL A CA 7
ATOM 9019 C C . VAL A 1 21 ? 8.894 -7.400 -4.789 1.00 43.23 21 VAL A C 7
ATOM 9020 O O . VAL A 1 21 ? 9.707 -6.627 -4.305 1.00 75.51 21 VAL A O 7
ATOM 9033 N N . LYS A 1 22 ? 8.584 -7.345 -6.089 1.00 1.11 22 LYS A N 7
ATOM 9034 C CA . LYS A 1 22 ? 9.374 -6.599 -7.096 1.00 54.43 22 LYS A CA 7
ATOM 9035 C C . LYS A 1 22 ? 8.516 -5.800 -8.070 1.00 2.30 22 LYS A C 7
ATOM 9036 O O . LYS A 1 22 ? 8.930 -5.439 -9.169 1.00 42.35 22 LYS A O 7
ATOM 9051 N N . ASN A 1 23 ? 7.259 -5.589 -7.701 1.00 24.43 23 ASN A N 7
ATOM 9052 C CA . ASN A 1 23 ? 6.229 -5.166 -8.629 1.00 1.13 23 ASN A CA 7
ATOM 9053 C C . ASN A 1 23 ? 4.983 -4.803 -7.824 1.00 22.32 23 ASN A C 7
ATOM 9054 O O . ASN A 1 23 ? 3.955 -5.467 -7.959 1.00 2.41 23 ASN A O 7
ATOM 9064 N N . ILE A 1 24 ? 5.047 -3.845 -6.891 1.00 51.42 24 ILE A N 7
ATOM 9065 C CA . ILE A 1 24 ? 3.805 -3.429 -6.235 1.00 53.34 24 ILE A CA 7
ATOM 9066 C C . ILE A 1 24 ? 3.177 -2.347 -7.089 1.00 51.41 24 ILE A C 7
ATOM 9067 O O . ILE A 1 24 ? 3.721 -1.244 -7.138 1.00 5.01 24 ILE A O 7
ATOM 9082 N N . LYS A 1 25 ? 2.042 -2.638 -7.715 1.00 12.31 25 LYS A N 7
ATOM 9083 C CA . LYS A 1 25 ? 1.145 -1.622 -8.252 1.00 42.33 25 LYS A CA 7
ATOM 9084 C C . LYS A 1 25 ? 0.384 -1.068 -7.052 1.00 3.31 25 LYS A C 7
ATOM 9085 O O . LYS A 1 25 ? -0.186 -1.850 -6.286 1.00 4.11 25 LYS A O 7
ATOM 9100 N N . VAL A 1 26 ? 0.377 0.251 -6.876 1.00 72.53 26 VAL A N 7
ATOM 9101 C CA . VAL A 1 26 ? -0.577 0.902 -5.988 1.00 73.24 26 VAL A CA 7
ATOM 9102 C C . VAL A 1 26 ? -1.320 1.966 -6.796 1.00 32.30 26 VAL A C 7
ATOM 9103 O O . VAL A 1 26 ? -0.773 2.518 -7.755 1.00 41.01 26 VAL A O 7
ATOM 9116 N N . THR A 1 27 ? -2.527 2.286 -6.355 1.00 51.32 27 THR A N 7
ATOM 9117 C CA . THR A 1 27 ? -3.468 3.233 -6.911 1.00 11.20 27 THR A CA 7
ATOM 9118 C C . THR A 1 27 ? -4.084 3.949 -5.705 1.00 71.13 27 THR A C 7
ATOM 9119 O O . THR A 1 27 ? -4.393 3.291 -4.709 1.00 24.14 27 THR A O 7
ATOM 9130 N N . TRP A 1 28 ? -4.252 5.271 -5.752 1.00 54.31 28 TRP A N 7
ATOM 9131 C CA . TRP A 1 28 ? -4.722 6.086 -4.618 1.00 61.25 28 TRP A CA 7
ATOM 9132 C C . TRP A 1 28 ? -5.767 7.122 -5.059 1.00 4.44 28 TRP A C 7
ATOM 9133 O O . TRP A 1 28 ? -6.061 8.105 -4.385 1.00 21.14 28 TRP A O 7
ATOM 9153 N N . ASN A 1 29 ? -6.336 6.917 -6.235 1.00 41.12 29 ASN A N 7
ATOM 9154 C CA . ASN A 1 29 ? -7.509 7.616 -6.735 1.00 4.03 29 ASN A CA 7
ATOM 9155 C C . ASN A 1 29 ? -8.125 6.728 -7.818 1.00 11.00 29 ASN A C 7
ATOM 9156 O O . ASN A 1 29 ? -7.843 5.528 -7.836 1.00 1.11 29 ASN A O 7
ATOM 9166 N N . ASP A 1 30 ? -8.984 7.232 -8.700 1.00 70.32 30 ASP A N 7
ATOM 9167 C CA . ASP A 1 30 ? -9.623 6.408 -9.739 1.00 65.31 30 ASP A CA 7
ATOM 9168 C C . ASP A 1 30 ? -8.693 6.132 -10.934 1.00 64.35 30 ASP A C 7
ATOM 9169 O O . ASP A 1 30 ? -9.044 6.383 -12.084 1.00 41.24 30 ASP A O 7
ATOM 9177 N N . GLY A 1 31 ? -7.499 5.587 -10.685 1.00 63.42 31 GLY A N 7
ATOM 9178 C CA . GLY A 1 31 ? -6.509 5.257 -11.715 1.00 3.31 31 GLY A CA 7
ATOM 9179 C C . GLY A 1 31 ? -5.279 6.160 -11.676 1.00 51.14 31 GLY A C 7
ATOM 9180 O O . GLY A 1 31 ? -4.448 6.125 -12.587 1.00 65.51 31 GLY A O 7
ATOM 9184 N N . LYS A 1 32 ? -5.132 7.002 -10.650 1.00 10.22 32 LYS A N 7
ATOM 9185 C CA . LYS A 1 32 ? -3.857 7.599 -10.337 1.00 73.51 32 LYS A CA 7
ATOM 9186 C C . LYS A 1 32 ? -3.045 6.508 -9.638 1.00 42.45 32 LYS A C 7
ATOM 9187 O O . LYS A 1 32 ? -3.438 6.081 -8.550 1.00 21.14 32 LYS A O 7
ATOM 9202 N N . GLU A 1 33 ? -2.009 5.994 -10.308 1.00 71.53 33 GLU A N 7
ATOM 9203 C CA . GLU A 1 33 ? -1.307 4.766 -9.950 1.00 24.32 33 GLU A CA 7
ATOM 9204 C C . GLU A 1 33 ? 0.182 4.836 -10.321 1.00 3.10 33 GLU A C 7
ATOM 9205 O O . GLU A 1 33 ? 0.587 5.644 -11.166 1.00 65.34 33 GLU A O 7
ATOM 9215 N N . GLN A 1 34 ? 1.004 3.974 -9.713 1.00 13.02 34 GLN A N 7
ATOM 9216 C CA . GLN A 1 34 ? 2.430 3.796 -10.007 1.00 73.32 34 GLN A CA 7
ATOM 9217 C C . GLN A 1 34 ? 2.892 2.413 -9.544 1.00 65.34 34 GLN A C 7
ATOM 9218 O O . GLN A 1 34 ? 2.161 1.734 -8.809 1.00 2.24 34 GLN A O 7
ATOM 9230 N N . THR A 1 35 ? 4.111 2.006 -9.914 1.00 33.42 35 THR A N 7
ATOM 9231 C CA . THR A 1 35 ? 4.727 0.784 -9.406 1.00 41.44 35 THR A CA 7
ATOM 9232 C C . THR A 1 35 ? 6.029 1.108 -8.674 1.00 62.31 35 THR A C 7
ATOM 9233 O O . THR A 1 35 ? 6.724 2.056 -9.047 1.00 24.24 35 THR A O 7
ATOM 9244 N N . VAL A 1 36 ? 6.360 0.350 -7.624 1.00 40.42 36 VAL A N 7
ATOM 9245 C CA . VAL A 1 36 ? 7.631 0.443 -6.939 1.00 21.11 36 VAL A CA 7
ATOM 9246 C C . VAL A 1 36 ? 8.691 -0.410 -7.654 1.00 1.44 36 VAL A C 7
ATOM 9247 O O . VAL A 1 36 ? 8.369 -1.280 -8.472 1.00 75.52 36 VAL A O 7
ATOM 9260 N N . ASN A 1 37 ? 9.954 -0.211 -7.272 1.00 52.21 37 ASN A N 7
ATOM 9261 C CA . ASN A 1 37 ? 11.070 -1.091 -7.600 1.00 20.12 37 ASN A CA 7
ATOM 9262 C C . ASN A 1 37 ? 10.860 -2.453 -6.905 1.00 75.13 37 ASN A C 7
ATOM 9263 O O . ASN A 1 37 ? 10.238 -3.337 -7.489 1.00 60.23 37 ASN A O 7
ATOM 9273 N N . THR A 1 38 ? 11.270 -2.630 -5.650 1.00 42.41 38 THR A N 7
ATOM 9274 C CA . THR A 1 38 ? 11.358 -3.921 -4.980 1.00 44.42 38 THR A CA 7
ATOM 9275 C C . THR A 1 38 ? 11.239 -3.680 -3.470 1.00 44.11 38 THR A C 7
ATOM 9276 O O . THR A 1 38 ? 11.471 -2.560 -3.014 1.00 20.53 38 THR A O 7
ATOM 9287 N N . LEU A 1 39 ? 10.857 -4.700 -2.703 1.00 1.30 39 LEU A N 7
ATOM 9288 C CA . LEU A 1 39 ? 10.682 -4.676 -1.260 1.00 4.10 39 LEU A CA 7
ATOM 9289 C C . LEU A 1 39 ? 11.176 -6.012 -0.716 1.00 42.23 39 LEU A C 7
ATOM 9290 O O . LEU A 1 39 ? 10.535 -7.048 -0.919 1.00 54.42 39 LEU A O 7
ATOM 9305 N N . GLY A 1 40 ? 12.327 -5.957 -0.054 1.00 71.23 40 GLY A N 7
ATOM 9306 C CA . GLY A 1 40 ? 12.977 -7.068 0.622 1.00 22.34 40 GLY A CA 7
ATOM 9307 C C . GLY A 1 40 ? 12.216 -7.486 1.880 1.00 12.14 40 GLY A C 7
ATOM 9308 O O . GLY A 1 40 ? 11.159 -6.937 2.195 1.00 34.44 40 GLY A O 7
ATOM 9312 N N . SER A 1 41 ? 12.730 -8.466 2.623 1.00 35.01 41 SER A N 7
ATOM 9313 C CA . SER A 1 41 ? 12.102 -8.906 3.865 1.00 31.11 41 SER A CA 7
ATOM 9314 C C . SER A 1 41 ? 12.054 -7.747 4.858 1.00 15.53 41 SER A C 7
ATOM 9315 O O . SER A 1 41 ? 13.096 -7.131 5.113 1.00 4.32 41 SER A O 7
ATOM 9322 N N . HIS A 1 42 ? 10.871 -7.465 5.414 1.00 51.51 42 HIS A N 7
ATOM 9323 C CA . HIS A 1 42 ? 10.631 -6.366 6.344 1.00 10.13 42 HIS A CA 7
ATOM 9324 C C . HIS A 1 42 ? 11.168 -5.029 5.807 1.00 43.13 42 HIS A C 7
ATOM 9325 O O . HIS A 1 42 ? 11.471 -4.114 6.577 1.00 12.33 42 HIS A O 7
ATOM 9338 N N . ASP A 1 43 ? 11.254 -4.883 4.482 1.00 51.25 43 ASP A N 7
ATOM 9339 C CA . ASP A 1 43 ? 11.591 -3.620 3.844 1.00 24.00 43 ASP A CA 7
ATOM 9340 C C . ASP A 1 43 ? 10.420 -2.660 3.964 1.00 40.34 43 ASP A C 7
ATOM 9341 O O . ASP A 1 43 ? 9.311 -3.019 4.382 1.00 32.34 43 ASP A O 7
ATOM 9349 N N . SER A 1 44 ? 10.670 -1.439 3.532 1.00 62.25 44 SER A N 7
ATOM 9350 C CA . SER A 1 44 ? 9.641 -0.458 3.266 1.00 55.41 44 SER A CA 7
ATOM 9351 C C . SER A 1 44 ? 10.107 0.532 2.202 1.00 3.44 44 SER A C 7
ATOM 9352 O O . SER A 1 44 ? 11.293 0.627 1.877 1.00 15.30 44 SER A O 7
ATOM 9359 N N . ILE A 1 45 ? 9.143 1.236 1.629 1.00 14.00 45 ILE A N 7
ATOM 9360 C CA . ILE A 1 45 ? 9.322 2.295 0.660 1.00 33.30 45 ILE A CA 7
ATOM 9361 C C . ILE A 1 45 ? 8.227 3.287 0.949 1.00 22.31 45 ILE A C 7
ATOM 9362 O O . ILE A 1 45 ? 7.085 2.902 1.203 1.00 71.15 45 ILE A O 7
ATOM 9377 N N . ASP A 1 46 ? 8.568 4.556 0.865 1.00 11.11 46 ASP A N 7
ATOM 9378 C CA . ASP A 1 46 ? 7.666 5.656 0.948 1.00 14.21 46 ASP A CA 7
ATOM 9379 C C . ASP A 1 46 ? 7.827 6.457 -0.318 1.00 61.32 46 ASP A C 7
ATOM 9380 O O . ASP A 1 46 ? 8.934 6.600 -0.846 1.00 42.42 46 ASP A O 7
ATOM 9388 N N . PHE A 1 47 ? 6.694 6.932 -0.811 1.00 2.01 47 PHE A N 7
ATOM 9389 C CA . PHE A 1 47 ? 6.648 7.779 -1.986 1.00 21.20 47 PHE A CA 7
ATOM 9390 C C . PHE A 1 47 ? 5.560 8.839 -1.829 1.00 1.10 47 PHE A C 7
ATOM 9391 O O . PHE A 1 47 ? 4.402 8.559 -1.487 1.00 25.12 47 PHE A O 7
ATOM 9407 N N . SER A 1 48 ? 5.942 10.076 -2.135 1.00 71.33 48 SER A N 7
ATOM 9408 C CA . SER A 1 48 ? 5.027 11.187 -2.303 1.00 11.13 48 SER A CA 7
ATOM 9409 C C . SER A 1 48 ? 4.103 10.847 -3.460 1.00 50.25 48 SER A C 7
ATOM 9410 O O . SER A 1 48 ? 4.523 10.210 -4.434 1.00 64.34 48 SER A O 7
ATOM 9417 N N . SER A 1 49 ? 2.850 11.268 -3.355 1.00 73.33 49 SER A N 7
ATOM 9418 C CA . SER A 1 49 ? 1.763 10.742 -4.156 1.00 1.23 49 SER A CA 7
ATOM 9419 C C . SER A 1 49 ? 0.948 11.914 -4.689 1.00 31.41 49 SER A C 7
ATOM 9420 O O . SER A 1 49 ? 0.685 12.891 -3.978 1.00 12.12 49 SER A O 7
ATOM 9427 N N . ASP A 1 50 ? 0.594 11.834 -5.970 1.00 45.24 50 ASP A N 7
ATOM 9428 C CA . ASP A 1 50 ? 0.023 12.936 -6.732 1.00 2.02 50 ASP A CA 7
ATOM 9429 C C . ASP A 1 50 ? -1.475 13.050 -6.478 1.00 22.54 50 ASP A C 7
ATOM 9430 O O . ASP A 1 50 ? -2.297 12.790 -7.357 1.00 11.34 50 ASP A O 7
ATOM 9438 N N . ALA A 1 51 ? -1.855 13.346 -5.243 1.00 10.22 51 ALA A N 7
ATOM 9439 C CA . ALA A 1 51 ? -3.243 13.558 -4.901 1.00 51.41 51 ALA A CA 7
ATOM 9440 C C . ALA A 1 51 ? -3.285 14.386 -3.631 1.00 3.42 51 ALA A C 7
ATOM 9441 O O . ALA A 1 51 ? -2.642 14.034 -2.641 1.00 1.22 51 ALA A O 7
ATOM 9448 N N . GLY A 1 52 ? -3.989 15.513 -3.665 1.00 44.15 52 GLY A N 7
ATOM 9449 C CA . GLY A 1 52 ? -4.060 16.408 -2.521 1.00 62.21 52 GLY A CA 7
ATOM 9450 C C . GLY A 1 52 ? -4.907 15.848 -1.380 1.00 51.45 52 GLY A C 7
ATOM 9451 O O . GLY A 1 52 ? -4.724 16.239 -0.230 1.00 50.04 52 GLY A O 7
ATOM 9455 N N . SER A 1 53 ? -5.805 14.915 -1.687 1.00 74.13 53 SER A N 7
ATOM 9456 C CA . SER A 1 53 ? -6.557 14.109 -0.740 1.00 4.34 53 SER A CA 7
ATOM 9457 C C . SER A 1 53 ? -6.547 12.687 -1.298 1.00 43.03 53 SER A C 7
ATOM 9458 O O . SER A 1 53 ? -6.596 12.507 -2.520 1.00 10.44 53 SER A O 7
ATOM 9465 N N . VAL A 1 54 ? -6.532 11.678 -0.431 1.00 45.25 54 VAL A N 7
ATOM 9466 C CA . VAL A 1 54 ? -6.799 10.299 -0.811 1.00 22.13 54 VAL A CA 7
ATOM 9467 C C . VAL A 1 54 ? -7.831 9.777 0.176 1.00 11.14 54 VAL A C 7
ATOM 9468 O O . VAL A 1 54 ? -7.933 10.251 1.309 1.00 63.40 54 VAL A O 7
ATOM 9481 N N . TYR A 1 55 ? -8.615 8.811 -0.286 1.00 1.23 55 TYR A N 7
ATOM 9482 C CA . TYR A 1 55 ? -9.645 8.156 0.489 1.00 63.42 55 TYR A CA 7
ATOM 9483 C C . TYR A 1 55 ? -9.965 6.756 -0.053 1.00 14.15 55 TYR A C 7
ATOM 9484 O O . TYR A 1 55 ? -10.794 6.076 0.538 1.00 11.41 55 TYR A O 7
ATOM 9501 N N . LYS A 1 56 ? -9.301 6.272 -1.111 1.00 2.33 56 LYS A N 7
ATOM 9502 C CA . LYS A 1 56 ? -9.378 4.893 -1.611 1.00 42.03 56 LYS A CA 7
ATOM 9503 C C . LYS A 1 56 ? -7.976 4.451 -1.970 1.00 10.25 56 LYS A C 7
ATOM 9504 O O . LYS A 1 56 ? -7.144 5.283 -2.334 1.00 62.41 56 LYS A O 7
ATOM 9519 N N . MET A 1 57 ? -7.710 3.156 -1.854 1.00 52.23 57 MET A N 7
ATOM 9520 C CA . MET A 1 57 ? -6.428 2.589 -2.219 1.00 62.34 57 MET A CA 7
ATOM 9521 C C . MET A 1 57 ? -6.690 1.238 -2.836 1.00 50.12 57 MET A C 7
ATOM 9522 O O . MET A 1 57 ? -7.380 0.409 -2.253 1.00 54.02 57 MET A O 7
ATOM 9534 N N . ASP A 1 58 ? -6.154 1.026 -4.028 1.00 3.22 58 ASP A N 7
ATOM 9535 C CA . ASP A 1 58 ? -6.088 -0.274 -4.665 1.00 62.33 58 ASP A CA 7
ATOM 9536 C C . ASP A 1 58 ? -4.615 -0.642 -4.719 1.00 70.25 58 ASP A C 7
ATOM 9537 O O . ASP A 1 58 ? -3.787 0.117 -5.214 1.00 32.11 58 ASP A O 7
ATOM 9545 N N . VAL A 1 59 ? -4.290 -1.776 -4.124 1.00 71.44 59 VAL A N 7
ATOM 9546 C CA . VAL A 1 59 ? -2.995 -2.415 -4.183 1.00 30.10 59 VAL A CA 7
ATOM 9547 C C . VAL A 1 59 ? -3.156 -3.727 -4.943 1.00 24.12 59 VAL A C 7
ATOM 9548 O O . VAL A 1 59 ? -4.144 -4.444 -4.757 1.00 70.12 59 VAL A O 7
ATOM 9561 N N . THR A 1 60 ? -2.145 -4.095 -5.724 1.00 53.14 60 THR A N 7
ATOM 9562 C CA . THR A 1 60 ? -2.031 -5.406 -6.333 1.00 41.45 60 THR A CA 7
ATOM 9563 C C . THR A 1 60 ? -0.544 -5.625 -6.634 1.00 21.30 60 THR A C 7
ATOM 9564 O O . THR A 1 60 ? 0.092 -4.833 -7.336 1.00 54.41 60 THR A O 7
ATOM 9575 N N . GLY A 1 61 ? 0.049 -6.660 -6.043 1.00 43.41 61 GLY A N 7
ATOM 9576 C CA . GLY A 1 61 ? 1.463 -6.991 -6.205 1.00 64.24 61 GLY A CA 7
ATOM 9577 C C . GLY A 1 61 ? 1.625 -8.507 -6.315 1.00 44.34 61 GLY A C 7
ATOM 9578 O O . GLY A 1 61 ? 0.648 -9.245 -6.235 1.00 63.31 61 GLY A O 7
ATOM 9582 N N . THR A 1 62 ? 2.852 -8.974 -6.561 1.00 52.15 62 THR A N 7
ATOM 9583 C CA . THR A 1 62 ? 3.171 -10.385 -6.783 1.00 3.43 62 THR A CA 7
ATOM 9584 C C . THR A 1 62 ? 4.456 -10.753 -6.012 1.00 11.00 62 THR A C 7
ATOM 9585 O O . THR A 1 62 ? 5.400 -9.951 -5.984 1.00 23.50 62 THR A O 7
ATOM 9596 N N . THR A 1 63 ? 4.483 -11.924 -5.374 1.00 32.42 63 THR A N 7
ATOM 9597 C CA . THR A 1 63 ? 5.544 -12.423 -4.500 1.00 41.35 63 THR A CA 7
ATOM 9598 C C . THR A 1 63 ? 6.739 -12.948 -5.300 1.00 70.54 63 THR A C 7
ATOM 9599 O O . THR A 1 63 ? 6.687 -13.070 -6.529 1.00 50.43 63 THR A O 7
ATOM 9610 N N . GLN A 1 64 ? 7.831 -13.271 -4.602 1.00 22.23 64 GLN A N 7
ATOM 9611 C CA . GLN A 1 64 ? 8.974 -13.990 -5.148 1.00 3.32 64 GLN A CA 7
ATOM 9612 C C . GLN A 1 64 ? 8.514 -15.314 -5.763 1.00 3.00 64 GLN A C 7
ATOM 9613 O O . GLN A 1 64 ? 8.886 -15.628 -6.894 1.00 63.15 64 GLN A O 7
ATOM 9625 N N . SER A 1 65 ? 7.647 -16.031 -5.042 1.00 21.31 65 SER A N 7
ATOM 9626 C CA . SER A 1 65 ? 6.991 -17.260 -5.479 1.00 14.22 65 SER A CA 7
ATOM 9627 C C . SER A 1 65 ? 6.146 -17.065 -6.738 1.00 14.23 65 SER A C 7
ATOM 9628 O O . SER A 1 65 ? 5.806 -18.044 -7.400 1.00 14.41 65 SER A O 7
ATOM 9635 N N . GLY A 1 66 ? 5.817 -15.824 -7.105 1.00 1.32 66 GLY A N 7
ATOM 9636 C CA . GLY A 1 66 ? 4.965 -15.551 -8.239 1.00 41.25 66 GLY A CA 7
ATOM 9637 C C . GLY A 1 66 ? 3.501 -15.782 -7.903 1.00 73.41 66 GLY A C 7
ATOM 9638 O O . GLY A 1 66 ? 2.732 -16.079 -8.815 1.00 32.40 66 GLY A O 7
ATOM 9642 N N . GLU A 1 67 ? 3.100 -15.658 -6.636 1.00 24.20 67 GLU A N 7
ATOM 9643 C CA . GLU A 1 67 ? 1.693 -15.506 -6.289 1.00 64.34 67 GLU A CA 7
ATOM 9644 C C . GLU A 1 67 ? 1.320 -14.054 -6.389 1.00 61.24 67 GLU A C 7
ATOM 9645 O O . GLU A 1 67 ? 2.174 -13.195 -6.203 1.00 10.42 67 GLU A O 7
ATOM 9655 N N . LYS A 1 68 ? 0.037 -13.784 -6.578 1.00 62.32 68 LYS A N 7
ATOM 9656 C CA . LYS A 1 68 ? -0.484 -12.446 -6.725 1.00 45.24 68 LYS A CA 7
ATOM 9657 C C . LYS A 1 68 ? -1.533 -12.158 -5.672 1.00 30.45 68 LYS A C 7
ATOM 9658 O O . LYS A 1 68 ? -2.459 -12.948 -5.480 1.00 62.44 68 LYS A O 7
ATOM 9673 N N . PHE A 1 69 ? -1.414 -10.991 -5.056 1.00 52.40 69 PHE A N 7
ATOM 9674 C CA . PHE A 1 69 ? -2.217 -10.531 -3.940 1.00 42.23 69 PHE A CA 7
ATOM 9675 C C . PHE A 1 69 ? -2.818 -9.171 -4.281 1.00 22.41 69 PHE A C 7
ATOM 9676 O O . PHE A 1 69 ? -2.350 -8.488 -5.203 1.00 11.34 69 PHE A O 7
ATOM 9692 N N . THR A 1 70 ? -3.812 -8.743 -3.507 1.00 53.04 70 THR A N 7
ATOM 9693 C CA . THR A 1 70 ? -4.472 -7.455 -3.657 1.00 71.32 70 THR A CA 7
ATOM 9694 C C . THR A 1 70 ? -4.841 -6.847 -2.299 1.00 52.34 70 THR A C 7
ATOM 9695 O O . THR A 1 70 ? -4.903 -7.534 -1.273 1.00 1.42 70 THR A O 7
ATOM 9706 N N . GLY A 1 71 ? -5.126 -5.544 -2.305 1.00 45.42 71 GLY A N 7
ATOM 9707 C CA . GLY A 1 71 ? -5.616 -4.788 -1.169 1.00 63.30 71 GLY A CA 7
ATOM 9708 C C . GLY A 1 71 ? -6.499 -3.674 -1.701 1.00 25.21 71 GLY A C 7
ATOM 9709 O O . GLY A 1 71 ? -5.979 -2.644 -2.115 1.00 54.22 71 GLY A O 7
ATOM 9713 N N . HIS A 1 72 ? -7.809 -3.888 -1.782 1.00 24.55 72 HIS A N 7
ATOM 9714 C CA . HIS A 1 72 ? -8.734 -2.920 -2.369 1.00 44.23 72 HIS A CA 7
ATOM 9715 C C . HIS A 1 72 ? -9.568 -2.318 -1.243 1.00 23.35 72 HIS A C 7
ATOM 9716 O O . HIS A 1 72 ? -10.414 -3.011 -0.669 1.00 44.33 72 HIS A O 7
ATOM 9729 N N . PHE A 1 73 ? -9.302 -1.063 -0.895 1.00 30.13 73 PHE A N 7
ATOM 9730 C CA . PHE A 1 73 ? -9.699 -0.402 0.341 1.00 65.51 73 PHE A CA 7
ATOM 9731 C C . PHE A 1 73 ? -10.432 0.903 0.063 1.00 43.30 73 PHE A C 7
ATOM 9732 O O . PHE A 1 73 ? -10.239 1.531 -0.984 1.00 22.51 73 PHE A O 7
ATOM 9748 N N . LYS A 1 74 ? -11.211 1.352 1.048 1.00 70.32 74 LYS A N 7
ATOM 9749 C CA . LYS A 1 74 ? -12.096 2.503 0.944 1.00 1.42 74 LYS A CA 7
ATOM 9750 C C . LYS A 1 74 ? -12.084 3.283 2.249 1.00 11.41 74 LYS A C 7
ATOM 9751 O O . LYS A 1 74 ? -11.736 2.728 3.292 1.00 33.34 74 LYS A O 7
ATOM 9766 N N . GLY A 1 75 ? -12.482 4.547 2.181 1.00 34.35 75 GLY A N 7
ATOM 9767 C CA . GLY A 1 75 ? -12.471 5.515 3.266 1.00 34.33 75 GLY A CA 7
ATOM 9768 C C . GLY A 1 75 ? -11.183 5.476 4.062 1.00 13.23 75 GLY A C 7
ATOM 9769 O O . GLY A 1 75 ? -11.163 5.179 5.251 1.00 44.04 75 GLY A O 7
ATOM 9773 N N . LEU A 1 76 ? -10.088 5.766 3.366 1.00 32.42 76 LEU A N 7
ATOM 9774 C CA . LEU A 1 76 ? -8.760 5.882 3.950 1.00 34.32 76 LEU A CA 7
ATOM 9775 C C . LEU A 1 76 ? -8.646 7.245 4.642 1.00 3.24 76 LEU A C 7
ATOM 9776 O O . LEU A 1 76 ? -9.410 8.166 4.332 1.00 24.45 76 LEU A O 7
ATOM 9791 N N . VAL A 1 77 ? -7.648 7.400 5.515 1.00 24.42 77 VAL A N 7
ATOM 9792 C CA . VAL A 1 77 ? -7.313 8.691 6.106 1.00 23.12 77 VAL A CA 7
ATOM 9793 C C . VAL A 1 77 ? -6.770 9.633 5.018 1.00 41.22 77 VAL A C 7
ATOM 9794 O O . VAL A 1 77 ? -6.398 9.178 3.934 1.00 70.33 77 VAL A O 7
ATOM 9807 N N . GLY A 1 78 ? -6.702 10.936 5.302 1.00 41.03 78 GLY A N 7
ATOM 9808 C CA . GLY A 1 78 ? -6.526 11.972 4.288 1.00 64.10 78 GLY A CA 7
ATOM 9809 C C . GLY A 1 78 ? -5.182 11.959 3.570 1.00 45.15 78 GLY A C 7
ATOM 9810 O O . GLY A 1 78 ? -5.038 11.464 2.450 1.00 31.24 78 GLY A O 7
ATOM 9814 N N . LYS A 1 79 ? -4.202 12.607 4.192 1.00 61.24 79 LYS A N 7
ATOM 9815 C CA . LYS A 1 79 ? -2.992 13.085 3.510 1.00 22.44 79 LYS A CA 7
ATOM 9816 C C . LYS A 1 79 ? -1.748 12.237 3.794 1.00 71.54 79 LYS A C 7
ATOM 9817 O O . LYS A 1 79 ? -0.630 12.626 3.446 1.00 41.12 79 LYS A O 7
ATOM 9832 N N . ASP A 1 80 ? -1.945 11.060 4.381 1.00 2.22 80 ASP A N 7
ATOM 9833 C CA . ASP A 1 80 ? -0.938 10.035 4.628 1.00 61.55 80 ASP A CA 7
ATOM 9834 C C . ASP A 1 80 ? -1.573 8.657 4.451 1.00 62.11 80 ASP A C 7
ATOM 9835 O O . ASP A 1 80 ? -2.776 8.502 4.669 1.00 51.32 80 ASP A O 7
ATOM 9843 N N . THR A 1 81 ? -0.791 7.651 4.055 1.00 14.21 81 THR A N 7
ATOM 9844 C CA . THR A 1 81 ? -1.222 6.251 4.004 1.00 14.02 81 THR A CA 7
ATOM 9845 C C . THR A 1 81 ? -0.064 5.327 4.381 1.00 32.30 81 THR A C 7
ATOM 9846 O O . THR A 1 81 ? 1.092 5.603 4.060 1.00 32.53 81 THR A O 7
ATOM 9857 N N . ARG A 1 82 ? -0.371 4.163 4.960 1.00 62.42 82 ARG A N 7
ATOM 9858 C CA . ARG A 1 82 ? 0.531 3.012 4.945 1.00 41.35 82 ARG A CA 7
ATOM 9859 C C . ARG A 1 82 ? -0.241 1.806 4.456 1.00 62.23 82 ARG A C 7
ATOM 9860 O O . ARG A 1 82 ? -1.465 1.860 4.363 1.00 73.31 82 ARG A O 7
ATOM 9878 N N . VAL A 1 83 ? 0.477 0.731 4.153 1.00 62.12 83 VAL A N 7
ATOM 9879 C CA . VAL A 1 83 ? -0.047 -0.514 3.627 1.00 73.21 83 VAL A CA 7
ATOM 9880 C C . VAL A 1 83 ? 0.771 -1.620 4.276 1.00 34.25 83 VAL A C 7
ATOM 9881 O O . VAL A 1 83 ? 1.989 -1.683 4.079 1.00 30.43 83 VAL A O 7
ATOM 9894 N N . PHE A 1 84 ? 0.118 -2.458 5.074 1.00 23.35 84 PHE A N 7
ATOM 9895 C CA . PHE A 1 84 ? 0.747 -3.599 5.710 1.00 4.42 84 PHE A CA 7
ATOM 9896 C C . PHE A 1 84 ? 0.554 -4.793 4.784 1.00 13.14 84 PHE A C 7
ATOM 9897 O O . PHE A 1 84 ? -0.527 -5.363 4.671 1.00 30.33 84 PHE A O 7
ATOM 9913 N N . ILE A 1 85 ? 1.611 -5.126 4.060 1.00 65.11 85 ILE A N 7
ATOM 9914 C CA . ILE A 1 85 ? 1.808 -6.448 3.498 1.00 14.33 85 ILE A CA 7
ATOM 9915 C C . ILE A 1 85 ? 2.138 -7.307 4.711 1.00 62.31 85 ILE A C 7
ATOM 9916 O O . ILE A 1 85 ? 3.109 -7.018 5.407 1.00 1.35 85 ILE A O 7
ATOM 9931 N N . GLU A 1 86 ? 1.308 -8.303 4.974 1.00 30.51 86 GLU A N 7
ATOM 9932 C CA . GLU A 1 86 ? 1.461 -9.302 6.024 1.00 21.34 86 GLU A CA 7
ATOM 9933 C C . GLU A 1 86 ? 0.674 -10.546 5.607 1.00 71.42 86 GLU A C 7
ATOM 9934 O O . GLU A 1 86 ? 0.083 -10.559 4.520 1.00 31.25 86 GLU A O 7
ATOM 9944 N N . LEU A 1 87 ? 0.700 -11.600 6.421 1.00 34.11 87 LEU A N 7
ATOM 9945 C CA . LEU A 1 87 ? -0.073 -12.814 6.177 1.00 42.24 87 LEU A CA 7
ATOM 9946 C C . LEU A 1 87 ? -1.146 -12.929 7.244 1.00 21.11 87 LEU A C 7
ATOM 9947 O O . LEU A 1 87 ? -1.039 -12.325 8.315 1.00 3.32 87 LEU A O 7
ATOM 9962 N N . ASP A 1 88 ? -2.138 -13.764 6.974 1.00 5.52 88 ASP A N 7
ATOM 9963 C CA . ASP A 1 88 ? -3.141 -14.207 7.927 1.00 50.53 88 ASP A CA 7
ATOM 9964 C C . ASP A 1 88 ? -3.776 -15.482 7.368 1.00 61.40 88 ASP A C 7
ATOM 9965 O O . ASP A 1 88 ? -3.229 -16.073 6.432 1.00 12.44 88 ASP A O 7
ATOM 9973 N N . GLU A 1 89 ? -4.936 -15.890 7.887 1.00 2.31 89 GLU A N 7
ATOM 9974 C CA . GLU A 1 89 ? -5.844 -16.906 7.358 1.00 71.21 89 GLU A CA 7
ATOM 9975 C C . GLU A 1 89 ? -5.276 -18.319 7.416 1.00 11.22 89 GLU A C 7
ATOM 9976 O O . GLU A 1 89 ? -5.776 -19.143 8.179 1.00 4.23 89 GLU A O 7
ATOM 9986 N N . ASN A 1 90 ? -4.267 -18.611 6.599 1.00 34.32 90 ASN A N 7
ATOM 9987 C CA . ASN A 1 90 ? -3.603 -19.901 6.458 1.00 32.41 90 ASN A CA 7
ATOM 9988 C C . ASN A 1 90 ? -2.107 -19.668 6.212 1.00 13.54 90 ASN A C 7
ATOM 9989 O O . ASN A 1 90 ? -1.471 -20.487 5.552 1.00 64.02 90 ASN A O 7
ATOM 9999 N N . ALA A 1 91 ? -1.540 -18.551 6.694 1.00 30.14 91 ALA A N 7
ATOM 10000 C CA . ALA A 1 91 ? -0.307 -17.931 6.190 1.00 11.21 91 ALA A CA 7
ATOM 10001 C C . ALA A 1 91 ? -0.439 -17.560 4.701 1.00 5.15 91 ALA A C 7
ATOM 10002 O O . ALA A 1 91 ? 0.546 -17.561 3.957 1.00 41.53 91 ALA A O 7
ATOM 10009 N N . ASP A 1 92 ? -1.666 -17.243 4.277 1.00 71.24 92 ASP A N 7
ATOM 10010 C CA . ASP A 1 92 ? -1.988 -16.807 2.923 1.00 2.31 92 ASP A CA 7
ATOM 10011 C C . ASP A 1 92 ? -1.475 -15.384 2.759 1.00 73.14 92 ASP A C 7
ATOM 10012 O O . ASP A 1 92 ? -1.627 -14.561 3.672 1.00 42.03 92 ASP A O 7
ATOM 10020 N N . VAL A 1 93 ? -0.979 -15.049 1.568 1.00 22.23 93 VAL A N 7
ATOM 10021 C CA . VAL A 1 93 ? -0.654 -13.670 1.244 1.00 50.13 93 VAL A CA 7
ATOM 10022 C C . VAL A 1 93 ? -1.953 -12.856 1.193 1.00 25.52 93 VAL A C 7
ATOM 10023 O O . VAL A 1 93 ? -2.921 -13.274 0.553 1.00 4.23 93 VAL A O 7
ATOM 10036 N N . GLN A 1 94 ? -1.962 -11.684 1.826 1.00 3.32 94 GLN A N 7
ATOM 10037 C CA . GLN A 1 94 ? -3.053 -10.710 1.784 1.00 43.42 94 GLN A CA 7
ATOM 10038 C C . GLN A 1 94 ? -2.511 -9.294 2.011 1.00 52.40 94 GLN A C 7
ATOM 10039 O O . GLN A 1 94 ? -1.294 -9.096 2.024 1.00 13.05 94 GLN A O 7
ATOM 10051 N N . VAL A 1 95 ? -3.377 -8.286 2.146 1.00 43.43 95 VAL A N 7
ATOM 10052 C CA . VAL A 1 95 ? -2.968 -6.926 2.475 1.00 12.25 95 VAL A CA 7
ATOM 10053 C C . VAL A 1 95 ? -3.885 -6.415 3.583 1.00 63.50 95 VAL A C 7
ATOM 10054 O O . VAL A 1 95 ? -5.089 -6.689 3.615 1.00 72.14 95 VAL A O 7
ATOM 10067 N N . PHE A 1 96 ? -3.306 -5.618 4.471 1.00 42.14 96 PHE A N 7
ATOM 10068 C CA . PHE A 1 96 ? -3.900 -5.069 5.668 1.00 70.50 96 PHE A CA 7
ATOM 10069 C C . PHE A 1 96 ? -3.555 -3.580 5.732 1.00 21.32 96 PHE A C 7
ATOM 10070 O O . PHE A 1 96 ? -2.691 -3.092 4.992 1.00 13.34 96 PHE A O 7
ATOM 10086 N N . ILE A 1 97 ? -4.209 -2.830 6.619 1.00 12.12 97 ILE A N 7
ATOM 10087 C CA . ILE A 1 97 ? -3.901 -1.421 6.831 1.00 30.53 97 ILE A CA 7
ATOM 10088 C C . ILE A 1 97 ? -4.120 -1.035 8.295 1.00 22.32 97 ILE A C 7
ATOM 10089 O O . ILE A 1 97 ? -5.063 -1.530 8.916 1.00 41.22 97 ILE A O 7
ATOM 10104 N N . PRO A 1 98 ? -3.292 -0.119 8.830 1.00 32.33 98 PRO A N 7
ATOM 10105 C CA . PRO A 1 98 ? -3.475 0.475 10.146 1.00 42.40 98 PRO A CA 7
ATOM 10106 C C . PRO A 1 98 ? -4.710 1.372 10.121 1.00 12.12 98 PRO A C 7
ATOM 10107 O O . PRO A 1 98 ? -4.777 2.326 9.340 1.00 4.04 98 PRO A O 7
ATOM 10115 N N . GLN A 1 99 ? -5.724 1.036 10.910 1.00 25.51 99 GLN A N 7
ATOM 10116 C CA . GLN A 1 99 ? -7.053 1.634 10.877 1.00 34.15 99 GLN A CA 7
ATOM 10117 C C . GLN A 1 99 ? -7.568 1.816 12.312 1.00 13.01 99 GLN A C 7
ATOM 10118 O O . GLN A 1 99 ? -6.805 1.703 13.277 1.00 22.31 99 GLN A O 7
ATOM 10130 N N . GLY A 1 100 ? -8.846 2.165 12.465 1.00 13.45 100 GLY A N 7
ATOM 10131 C CA . GLY A 1 100 ? -9.489 2.294 13.765 1.00 54.20 100 GLY A CA 7
ATOM 10132 C C . GLY A 1 100 ? -10.950 2.657 13.584 1.00 31.32 100 GLY A C 7
ATOM 10133 O O . GLY A 1 100 ? -11.829 1.883 13.961 1.00 52.43 100 GLY A O 7
ATOM 10137 N N . GLU A 1 101 ? -11.189 3.799 12.940 1.00 62.52 101 GLU A N 7
ATOM 10138 C CA . GLU A 1 101 ? -12.509 4.328 12.616 1.00 31.25 101 GLU A CA 7
ATOM 10139 C C . GLU A 1 101 ? -13.062 3.579 11.396 1.00 72.21 101 GLU A C 7
ATOM 10140 O O . GLU A 1 101 ? -13.189 4.128 10.296 1.00 62.24 101 GLU A O 7
ATOM 10150 N N . ILE A 1 102 ? -13.315 2.288 11.575 1.00 41.44 102 ILE A N 7
ATOM 10151 C CA . ILE A 1 102 ? -13.907 1.368 10.614 1.00 33.35 102 ILE A CA 7
ATOM 10152 C C . ILE A 1 102 ? -15.215 0.904 11.237 1.00 50.40 102 ILE A C 7
ATOM 10153 O O . ILE A 1 102 ? -15.316 -0.178 11.815 1.00 2.01 102 ILE A O 7
ATOM 10168 N N . ASP A 1 103 ? -16.189 1.804 11.190 1.00 2.33 103 ASP A N 7
ATOM 10169 C CA . ASP A 1 103 ? -17.467 1.773 11.880 1.00 12.21 103 ASP A CA 7
ATOM 10170 C C . ASP A 1 103 ? -18.290 2.914 11.297 1.00 74.12 103 ASP A C 7
ATOM 10171 O O . ASP A 1 103 ? -17.959 3.357 10.175 1.00 14.32 103 ASP A O 7
ATOM 10179 N N . GLY A 1 1 ? -6.807 22.247 -3.558 1.00 1.34 1 GLY A N 8
ATOM 10180 C CA . GLY A 1 1 ? -5.887 22.833 -4.541 1.00 24.32 1 GLY A CA 8
ATOM 10181 C C . GLY A 1 1 ? -4.502 22.908 -3.943 1.00 34.22 1 GLY A C 8
ATOM 10182 O O . GLY A 1 1 ? -3.977 23.993 -3.693 1.00 73.43 1 GLY A O 8
ATOM 10186 N N . ALA A 1 2 ? -3.904 21.745 -3.701 1.00 14.31 2 ALA A N 8
ATOM 10187 C CA . ALA A 1 2 ? -2.490 21.647 -3.426 1.00 41.44 2 ALA A CA 8
ATOM 10188 C C . ALA A 1 2 ? -1.749 21.929 -4.728 1.00 3.45 2 ALA A C 8
ATOM 10189 O O . ALA A 1 2 ? -2.239 21.557 -5.798 1.00 55.43 2 ALA A O 8
ATOM 10196 N N . GLN A 1 3 ? -0.543 22.476 -4.614 1.00 23.22 3 GLN A N 8
ATOM 10197 C CA . GLN A 1 3 ? 0.462 22.351 -5.650 1.00 43.24 3 GLN A CA 8
ATOM 10198 C C . GLN A 1 3 ? 1.530 21.434 -5.071 1.00 5.41 3 GLN A C 8
ATOM 10199 O O . GLN A 1 3 ? 1.486 20.224 -5.288 1.00 42.01 3 GLN A O 8
ATOM 10211 N N . ASP A 1 4 ? 2.446 21.979 -4.270 1.00 61.53 4 ASP A N 8
ATOM 10212 C CA . ASP A 1 4 ? 3.693 21.313 -3.882 1.00 3.02 4 ASP A CA 8
ATOM 10213 C C . ASP A 1 4 ? 4.089 21.738 -2.460 1.00 5.04 4 ASP A C 8
ATOM 10214 O O . ASP A 1 4 ? 5.266 21.868 -2.109 1.00 30.11 4 ASP A O 8
ATOM 10222 N N . GLY A 1 5 ? 3.081 22.076 -1.659 1.00 34.53 5 GLY A N 8
ATOM 10223 C CA . GLY A 1 5 ? 3.196 22.551 -0.303 1.00 24.43 5 GLY A CA 8
ATOM 10224 C C . GLY A 1 5 ? 2.736 21.473 0.663 1.00 72.10 5 GLY A C 8
ATOM 10225 O O . GLY A 1 5 ? 2.394 20.355 0.278 1.00 1.24 5 GLY A O 8
ATOM 10229 N N . LYS A 1 6 ? 2.698 21.835 1.937 1.00 71.54 6 LYS A N 8
ATOM 10230 C CA . LYS A 1 6 ? 2.405 20.935 3.051 1.00 64.11 6 LYS A CA 8
ATOM 10231 C C . LYS A 1 6 ? 0.901 20.667 3.206 1.00 30.13 6 LYS A C 8
ATOM 10232 O O . LYS A 1 6 ? 0.335 20.863 4.283 1.00 44.34 6 LYS A O 8
ATOM 10247 N N . GLU A 1 7 ? 0.218 20.247 2.146 1.00 21.53 7 GLU A N 8
ATOM 10248 C CA . GLU A 1 7 ? -1.237 20.051 2.117 1.00 50.44 7 GLU A CA 8
ATOM 10249 C C . GLU A 1 7 ? -1.566 18.792 1.309 1.00 45.00 7 GLU A C 8
ATOM 10250 O O . GLU A 1 7 ? -2.518 18.775 0.522 1.00 4.02 7 GLU A O 8
ATOM 10260 N N . THR A 1 8 ? -0.726 17.768 1.460 1.00 53.44 8 THR A N 8
ATOM 10261 C CA . THR A 1 8 ? -0.706 16.538 0.682 1.00 72.32 8 THR A CA 8
ATOM 10262 C C . THR A 1 8 ? -0.357 15.365 1.601 1.00 12.21 8 THR A C 8
ATOM 10263 O O . THR A 1 8 ? 0.424 15.515 2.545 1.00 72.21 8 THR A O 8
ATOM 10274 N N . THR A 1 9 ? -0.958 14.209 1.339 1.00 71.50 9 THR A N 8
ATOM 10275 C CA . THR A 1 9 ? -0.756 12.979 2.088 1.00 14.14 9 THR A CA 8
ATOM 10276 C C . THR A 1 9 ? 0.534 12.275 1.707 1.00 24.51 9 THR A C 8
ATOM 10277 O O . THR A 1 9 ? 1.000 12.372 0.565 1.00 12.41 9 THR A O 8
ATOM 10288 N N . THR A 1 10 ? 0.973 11.398 2.607 1.00 13.41 10 THR A N 8
ATOM 10289 C CA . THR A 1 10 ? 2.043 10.454 2.376 1.00 5.23 10 THR A CA 8
ATOM 10290 C C . THR A 1 10 ? 1.474 9.032 2.457 1.00 31.55 10 THR A C 8
ATOM 10291 O O . THR A 1 10 ? 0.447 8.803 3.109 1.00 5.31 10 THR A O 8
ATOM 10302 N N . ILE A 1 11 ? 2.127 8.068 1.815 1.00 43.40 11 ILE A N 8
ATOM 10303 C CA . ILE A 1 11 ? 1.829 6.642 1.885 1.00 2.45 11 ILE A CA 8
ATOM 10304 C C . ILE A 1 11 ? 3.094 5.965 2.426 1.00 5.02 11 ILE A C 8
ATOM 10305 O O . ILE A 1 11 ? 4.201 6.512 2.347 1.00 54.40 11 ILE A O 8
ATOM 10320 N N . ARG A 1 12 ? 2.962 4.756 2.972 1.00 61.53 12 ARG A N 8
ATOM 10321 C CA . ARG A 1 12 ? 4.088 3.856 3.182 1.00 72.44 12 ARG A CA 8
ATOM 10322 C C . ARG A 1 12 ? 3.655 2.451 2.811 1.00 1.34 12 ARG A C 8
ATOM 10323 O O . ARG A 1 12 ? 2.518 2.064 3.075 1.00 30.13 12 ARG A O 8
ATOM 10341 N N . LEU A 1 13 ? 4.574 1.673 2.254 1.00 12.31 13 LEU A N 8
ATOM 10342 C CA . LEU A 1 13 ? 4.420 0.240 2.085 1.00 44.00 13 LEU A CA 8
ATOM 10343 C C . LEU A 1 13 ? 5.373 -0.484 3.019 1.00 5.13 13 LEU A C 8
ATOM 10344 O O . LEU A 1 13 ? 6.516 -0.055 3.175 1.00 31.51 13 LEU A O 8
ATOM 10359 N N . ILE A 1 14 ? 4.906 -1.577 3.629 1.00 62.30 14 ILE A N 8
ATOM 10360 C CA . ILE A 1 14 ? 5.636 -2.347 4.625 1.00 50.03 14 ILE A CA 8
ATOM 10361 C C . ILE A 1 14 ? 5.494 -3.835 4.293 1.00 25.53 14 ILE A C 8
ATOM 10362 O O . ILE A 1 14 ? 4.433 -4.430 4.503 1.00 5.32 14 ILE A O 8
ATOM 10377 N N . ASN A 1 15 ? 6.554 -4.444 3.767 1.00 4.02 15 ASN A N 8
ATOM 10378 C CA . ASN A 1 15 ? 6.577 -5.862 3.447 1.00 71.42 15 ASN A CA 8
ATOM 10379 C C . ASN A 1 15 ? 6.724 -6.758 4.691 1.00 13.34 15 ASN A C 8
ATOM 10380 O O . ASN A 1 15 ? 7.844 -7.183 4.975 1.00 42.31 15 ASN A O 8
ATOM 10390 N N . GLN A 1 16 ? 5.679 -7.030 5.484 1.00 61.35 16 GLN A N 8
ATOM 10391 C CA . GLN A 1 16 ? 5.793 -7.848 6.706 1.00 13.40 16 GLN A CA 8
ATOM 10392 C C . GLN A 1 16 ? 5.553 -9.328 6.405 1.00 72.14 16 GLN A C 8
ATOM 10393 O O . GLN A 1 16 ? 4.669 -9.969 6.974 1.00 24.44 16 GLN A O 8
ATOM 10405 N N . THR A 1 17 ? 6.335 -9.885 5.494 1.00 52.15 17 THR A N 8
ATOM 10406 C CA . THR A 1 17 ? 6.128 -11.241 4.979 1.00 70.12 17 THR A CA 8
ATOM 10407 C C . THR A 1 17 ? 7.425 -12.049 4.959 1.00 2.13 17 THR A C 8
ATOM 10408 O O . THR A 1 17 ? 8.488 -11.588 5.389 1.00 45.04 17 THR A O 8
ATOM 10419 N N . TYR A 1 18 ? 7.321 -13.286 4.472 1.00 63.45 18 TYR A N 8
ATOM 10420 C CA . TYR A 1 18 ? 8.432 -14.207 4.276 1.00 2.12 18 TYR A CA 8
ATOM 10421 C C . TYR A 1 18 ? 9.035 -14.165 2.867 1.00 43.05 18 TYR A C 8
ATOM 10422 O O . TYR A 1 18 ? 9.839 -15.039 2.531 1.00 74.15 18 TYR A O 8
ATOM 10439 N N . PHE A 1 19 ? 8.675 -13.195 2.023 1.00 34.41 19 PHE A N 8
ATOM 10440 C CA . PHE A 1 19 ? 9.181 -13.096 0.657 1.00 50.42 19 PHE A CA 8
ATOM 10441 C C . PHE A 1 19 ? 9.697 -11.681 0.381 1.00 25.14 19 PHE A C 8
ATOM 10442 O O . PHE A 1 19 ? 9.509 -10.769 1.178 1.00 22.43 19 PHE A O 8
ATOM 10458 N N . ASN A 1 20 ? 10.311 -11.488 -0.785 1.00 63.14 20 ASN A N 8
ATOM 10459 C CA . ASN A 1 20 ? 10.617 -10.186 -1.379 1.00 73.21 20 ASN A CA 8
ATOM 10460 C C . ASN A 1 20 ? 9.469 -9.815 -2.326 1.00 42.15 20 ASN A C 8
ATOM 10461 O O . ASN A 1 20 ? 8.805 -10.719 -2.849 1.00 34.51 20 ASN A O 8
ATOM 10471 N N . VAL A 1 21 ? 9.255 -8.531 -2.617 1.00 1.01 21 VAL A N 8
ATOM 10472 C CA . VAL A 1 21 ? 8.344 -8.078 -3.673 1.00 5.21 21 VAL A CA 8
ATOM 10473 C C . VAL A 1 21 ? 9.073 -7.032 -4.526 1.00 34.50 21 VAL A C 8
ATOM 10474 O O . VAL A 1 21 ? 9.869 -6.256 -4.013 1.00 41.24 21 VAL A O 8
ATOM 10487 N N . LYS A 1 22 ? 8.813 -6.989 -5.837 1.00 22.40 22 LYS A N 8
ATOM 10488 C CA . LYS A 1 22 ? 9.689 -6.311 -6.811 1.00 63.55 22 LYS A CA 8
ATOM 10489 C C . LYS A 1 22 ? 8.928 -5.557 -7.889 1.00 63.22 22 LYS A C 8
ATOM 10490 O O . LYS A 1 22 ? 9.441 -5.306 -8.975 1.00 0.23 22 LYS A O 8
ATOM 10505 N N . ASN A 1 23 ? 7.655 -5.282 -7.631 1.00 71.41 23 ASN A N 8
ATOM 10506 C CA . ASN A 1 23 ? 6.699 -4.966 -8.688 1.00 51.04 23 ASN A CA 8
ATOM 10507 C C . ASN A 1 23 ? 5.338 -4.567 -8.108 1.00 51.22 23 ASN A C 8
ATOM 10508 O O . ASN A 1 23 ? 4.316 -5.181 -8.434 1.00 24.50 23 ASN A O 8
ATOM 10518 N N . ILE A 1 24 ? 5.307 -3.669 -7.127 1.00 31.53 24 ILE A N 8
ATOM 10519 C CA . ILE A 1 24 ? 4.098 -3.442 -6.335 1.00 1.00 24 ILE A CA 8
ATOM 10520 C C . ILE A 1 24 ? 3.402 -2.193 -6.849 1.00 55.05 24 ILE A C 8
ATOM 10521 O O . ILE A 1 24 ? 3.915 -1.094 -6.662 1.00 20.21 24 ILE A O 8
ATOM 10536 N N . LYS A 1 25 ? 2.252 -2.347 -7.503 1.00 13.22 25 LYS A N 8
ATOM 10537 C CA . LYS A 1 25 ? 1.395 -1.224 -7.858 1.00 20.22 25 LYS A CA 8
ATOM 10538 C C . LYS A 1 25 ? 0.786 -0.631 -6.606 1.00 13.45 25 LYS A C 8
ATOM 10539 O O . LYS A 1 25 ? 0.363 -1.390 -5.734 1.00 34.51 25 LYS A O 8
ATOM 10554 N N . VAL A 1 26 ? 0.643 0.691 -6.578 1.00 74.10 26 VAL A N 8
ATOM 10555 C CA . VAL A 1 26 ? -0.074 1.393 -5.531 1.00 72.10 26 VAL A CA 8
ATOM 10556 C C . VAL A 1 26 ? -0.940 2.481 -6.117 1.00 52.11 26 VAL A C 8
ATOM 10557 O O . VAL A 1 26 ? -0.388 3.329 -6.800 1.00 22.34 26 VAL A O 8
ATOM 10570 N N . THR A 1 27 ? -2.240 2.471 -5.824 1.00 43.04 27 THR A N 8
ATOM 10571 C CA . THR A 1 27 ? -3.254 3.372 -6.362 1.00 72.44 27 THR A CA 8
ATOM 10572 C C . THR A 1 27 ? -4.056 3.908 -5.172 1.00 55.14 27 THR A C 8
ATOM 10573 O O . THR A 1 27 ? -4.473 3.114 -4.325 1.00 44.42 27 THR A O 8
ATOM 10584 N N . TRP A 1 28 ? -4.246 5.218 -5.031 1.00 15.02 28 TRP A N 8
ATOM 10585 C CA . TRP A 1 28 ? -4.889 5.850 -3.859 1.00 44.03 28 TRP A CA 8
ATOM 10586 C C . TRP A 1 28 ? -5.962 6.844 -4.295 1.00 20.33 28 TRP A C 8
ATOM 10587 O O . TRP A 1 28 ? -6.403 7.709 -3.538 1.00 44.33 28 TRP A O 8
ATOM 10607 N N . ASN A 1 29 ? -6.372 6.758 -5.550 1.00 11.12 29 ASN A N 8
ATOM 10608 C CA . ASN A 1 29 ? -7.383 7.620 -6.114 1.00 14.23 29 ASN A CA 8
ATOM 10609 C C . ASN A 1 29 ? -7.958 6.956 -7.344 1.00 61.20 29 ASN A C 8
ATOM 10610 O O . ASN A 1 29 ? -7.590 5.823 -7.659 1.00 52.32 29 ASN A O 8
ATOM 10620 N N . ASP A 1 30 ? -8.879 7.630 -8.015 1.00 0.42 30 ASP A N 8
ATOM 10621 C CA . ASP A 1 30 ? -9.501 7.128 -9.225 1.00 64.22 30 ASP A CA 8
ATOM 10622 C C . ASP A 1 30 ? -8.496 7.370 -10.346 1.00 44.31 30 ASP A C 8
ATOM 10623 O O . ASP A 1 30 ? -8.536 8.403 -11.010 1.00 51.42 30 ASP A O 8
ATOM 10631 N N . GLY A 1 31 ? -7.524 6.470 -10.497 1.00 31.45 31 GLY A N 8
ATOM 10632 C CA . GLY A 1 31 ? -6.558 6.450 -11.588 1.00 23.44 31 GLY A CA 8
ATOM 10633 C C . GLY A 1 31 ? -5.145 6.890 -11.200 1.00 42.41 31 GLY A C 8
ATOM 10634 O O . GLY A 1 31 ? -4.224 6.651 -11.983 1.00 35.33 31 GLY A O 8
ATOM 10638 N N . LYS A 1 32 ? -4.919 7.523 -10.041 1.00 14.14 32 LYS A N 8
ATOM 10639 C CA . LYS A 1 32 ? -3.595 7.993 -9.673 1.00 61.30 32 LYS A CA 8
ATOM 10640 C C . LYS A 1 32 ? -2.864 6.885 -8.923 1.00 75.44 32 LYS A C 8
ATOM 10641 O O . LYS A 1 32 ? -3.360 6.376 -7.914 1.00 74.54 32 LYS A O 8
ATOM 10656 N N . GLU A 1 33 ? -1.675 6.530 -9.411 1.00 35.35 33 GLU A N 8
ATOM 10657 C CA . GLU A 1 33 ? -0.887 5.414 -8.908 1.00 72.20 33 GLU A CA 8
ATOM 10658 C C . GLU A 1 33 ? 0.602 5.726 -9.041 1.00 73.53 33 GLU A C 8
ATOM 10659 O O . GLU A 1 33 ? 1.000 6.653 -9.755 1.00 4.24 33 GLU A O 8
ATOM 10669 N N . GLN A 1 34 ? 1.401 4.832 -8.467 1.00 31.45 34 GLN A N 8
ATOM 10670 C CA . GLN A 1 34 ? 2.842 4.644 -8.672 1.00 35.45 34 GLN A CA 8
ATOM 10671 C C . GLN A 1 34 ? 3.184 3.154 -8.504 1.00 31.22 34 GLN A C 8
ATOM 10672 O O . GLN A 1 34 ? 2.272 2.357 -8.247 1.00 23.34 34 GLN A O 8
ATOM 10684 N N . THR A 1 35 ? 4.450 2.739 -8.646 1.00 0.45 35 THR A N 8
ATOM 10685 C CA . THR A 1 35 ? 4.851 1.364 -8.335 1.00 43.22 35 THR A CA 8
ATOM 10686 C C . THR A 1 35 ? 6.155 1.367 -7.512 1.00 60.33 35 THR A C 8
ATOM 10687 O O . THR A 1 35 ? 7.002 2.246 -7.696 1.00 63.25 35 THR A O 8
ATOM 10698 N N . VAL A 1 36 ? 6.354 0.389 -6.626 1.00 33.22 36 VAL A N 8
ATOM 10699 C CA . VAL A 1 36 ? 7.552 0.276 -5.790 1.00 3.03 36 VAL A CA 8
ATOM 10700 C C . VAL A 1 36 ? 8.542 -0.654 -6.492 1.00 42.33 36 VAL A C 8
ATOM 10701 O O . VAL A 1 36 ? 8.164 -1.765 -6.880 1.00 3.01 36 VAL A O 8
ATOM 10714 N N . ASN A 1 37 ? 9.794 -0.194 -6.607 1.00 70.15 37 ASN A N 8
ATOM 10715 C CA . ASN A 1 37 ? 10.924 -0.854 -7.256 1.00 4.32 37 ASN A CA 8
ATOM 10716 C C . ASN A 1 37 ? 11.119 -2.252 -6.681 1.00 33.10 37 ASN A C 8
ATOM 10717 O O . ASN A 1 37 ? 10.803 -3.238 -7.343 1.00 14.14 37 ASN A O 8
ATOM 10727 N N . THR A 1 38 ? 11.640 -2.376 -5.464 1.00 5.42 38 THR A N 8
ATOM 10728 C CA . THR A 1 38 ? 11.747 -3.642 -4.754 1.00 25.20 38 THR A CA 8
ATOM 10729 C C . THR A 1 38 ? 11.687 -3.340 -3.256 1.00 5.24 38 THR A C 8
ATOM 10730 O O . THR A 1 38 ? 12.177 -2.294 -2.826 1.00 4.43 38 THR A O 8
ATOM 10741 N N . LEU A 1 39 ? 11.052 -4.219 -2.478 1.00 73.22 39 LEU A N 8
ATOM 10742 C CA . LEU A 1 39 ? 10.824 -4.091 -1.048 1.00 62.14 39 LEU A CA 8
ATOM 10743 C C . LEU A 1 39 ? 11.201 -5.436 -0.441 1.00 23.41 39 LEU A C 8
ATOM 10744 O O . LEU A 1 39 ? 10.470 -6.420 -0.607 1.00 24.20 39 LEU A O 8
ATOM 10759 N N . GLY A 1 40 ? 12.372 -5.475 0.191 1.00 50.22 40 GLY A N 8
ATOM 10760 C CA . GLY A 1 40 ? 12.944 -6.684 0.753 1.00 74.25 40 GLY A CA 8
ATOM 10761 C C . GLY A 1 40 ? 12.066 -7.293 1.840 1.00 61.43 40 GLY A C 8
ATOM 10762 O O . GLY A 1 40 ? 11.074 -6.711 2.293 1.00 50.02 40 GLY A O 8
ATOM 10766 N N . SER A 1 41 ? 12.434 -8.493 2.272 1.00 32.41 41 SER A N 8
ATOM 10767 C CA . SER A 1 41 ? 11.813 -9.180 3.392 1.00 31.41 41 SER A CA 8
ATOM 10768 C C . SER A 1 41 ? 11.930 -8.275 4.630 1.00 22.44 41 SER A C 8
ATOM 10769 O O . SER A 1 41 ? 13.046 -7.971 5.049 1.00 53.13 41 SER A O 8
ATOM 10776 N N . HIS A 1 42 ? 10.794 -7.848 5.197 1.00 1.03 42 HIS A N 8
ATOM 10777 C CA . HIS A 1 42 ? 10.695 -6.915 6.322 1.00 45.13 42 HIS A CA 8
ATOM 10778 C C . HIS A 1 42 ? 11.163 -5.483 6.014 1.00 10.31 42 HIS A C 8
ATOM 10779 O O . HIS A 1 42 ? 11.402 -4.692 6.937 1.00 5.13 42 HIS A O 8
ATOM 10792 N N . ASP A 1 43 ? 11.208 -5.090 4.737 1.00 5.30 43 ASP A N 8
ATOM 10793 C CA . ASP A 1 43 ? 11.548 -3.724 4.328 1.00 71.15 43 ASP A CA 8
ATOM 10794 C C . ASP A 1 43 ? 10.322 -2.825 4.303 1.00 25.52 43 ASP A C 8
ATOM 10795 O O . ASP A 1 43 ? 9.175 -3.287 4.395 1.00 54.31 43 ASP A O 8
ATOM 10803 N N . SER A 1 44 ? 10.572 -1.540 4.114 1.00 54.13 44 SER A N 8
ATOM 10804 C CA . SER A 1 44 ? 9.545 -0.525 3.947 1.00 73.32 44 SER A CA 8
ATOM 10805 C C . SER A 1 44 ? 10.011 0.621 3.055 1.00 54.35 44 SER A C 8
ATOM 10806 O O . SER A 1 44 ? 11.207 0.889 2.923 1.00 30.10 44 SER A O 8
ATOM 10813 N N . ILE A 1 45 ? 9.054 1.350 2.485 1.00 12.10 45 ILE A N 8
ATOM 10814 C CA . ILE A 1 45 ? 9.295 2.581 1.745 1.00 12.01 45 ILE A CA 8
ATOM 10815 C C . ILE A 1 45 ? 8.143 3.528 2.033 1.00 3.24 45 ILE A C 8
ATOM 10816 O O . ILE A 1 45 ? 6.994 3.095 2.109 1.00 25.32 45 ILE A O 8
ATOM 10831 N N . ASP A 1 46 ? 8.441 4.814 2.134 1.00 24.11 46 ASP A N 8
ATOM 10832 C CA . ASP A 1 46 ? 7.482 5.899 2.267 1.00 30.24 46 ASP A CA 8
ATOM 10833 C C . ASP A 1 46 ? 7.600 6.787 1.031 1.00 63.53 46 ASP A C 8
ATOM 10834 O O . ASP A 1 46 ? 8.700 7.077 0.569 1.00 31.34 46 ASP A O 8
ATOM 10842 N N . PHE A 1 47 ? 6.467 7.149 0.431 1.00 53.13 47 PHE A N 8
ATOM 10843 C CA . PHE A 1 47 ? 6.422 7.987 -0.771 1.00 4.24 47 PHE A CA 8
ATOM 10844 C C . PHE A 1 47 ? 5.252 8.954 -0.682 1.00 44.10 47 PHE A C 8
ATOM 10845 O O . PHE A 1 47 ? 4.268 8.679 0.012 1.00 62.20 47 PHE A O 8
ATOM 10861 N N . SER A 1 48 ? 5.349 10.091 -1.371 1.00 11.45 48 SER A N 8
ATOM 10862 C CA . SER A 1 48 ? 4.286 11.059 -1.415 1.00 61.31 48 SER A CA 8
ATOM 10863 C C . SER A 1 48 ? 3.164 10.533 -2.316 1.00 51.02 48 SER A C 8
ATOM 10864 O O . SER A 1 48 ? 3.402 9.730 -3.227 1.00 44.02 48 SER A O 8
ATOM 10871 N N . SER A 1 49 ? 1.938 10.982 -2.062 1.00 23.32 49 SER A N 8
ATOM 10872 C CA . SER A 1 49 ? 0.788 10.696 -2.906 1.00 14.35 49 SER A CA 8
ATOM 10873 C C . SER A 1 49 ? 0.738 11.809 -3.978 1.00 33.14 49 SER A C 8
ATOM 10874 O O . SER A 1 49 ? 1.758 12.449 -4.253 1.00 33.43 49 SER A O 8
ATOM 10881 N N . ASP A 1 50 ? -0.416 12.061 -4.596 1.00 1.21 50 ASP A N 8
ATOM 10882 C CA . ASP A 1 50 ? -0.621 13.210 -5.487 1.00 14.22 50 ASP A CA 8
ATOM 10883 C C . ASP A 1 50 ? -2.059 13.682 -5.320 1.00 54.14 50 ASP A C 8
ATOM 10884 O O . ASP A 1 50 ? -2.890 13.603 -6.235 1.00 34.41 50 ASP A O 8
ATOM 10892 N N . ALA A 1 51 ? -2.411 14.026 -4.086 1.00 2.14 51 ALA A N 8
ATOM 10893 C CA . ALA A 1 51 ? -3.753 14.433 -3.726 1.00 42.40 51 ALA A CA 8
ATOM 10894 C C . ALA A 1 51 ? -3.741 14.908 -2.285 1.00 40.33 51 ALA A C 8
ATOM 10895 O O . ALA A 1 51 ? -3.168 14.248 -1.422 1.00 0.22 51 ALA A O 8
ATOM 10902 N N . GLY A 1 52 ? -4.453 15.996 -1.999 1.00 41.44 52 GLY A N 8
ATOM 10903 C CA . GLY A 1 52 ? -4.537 16.531 -0.647 1.00 32.21 52 GLY A CA 8
ATOM 10904 C C . GLY A 1 52 ? -5.058 15.536 0.388 1.00 54.30 52 GLY A C 8
ATOM 10905 O O . GLY A 1 52 ? -4.753 15.664 1.576 1.00 31.11 52 GLY A O 8
ATOM 10909 N N . SER A 1 53 ? -5.854 14.566 -0.066 1.00 32.33 53 SER A N 8
ATOM 10910 C CA . SER A 1 53 ? -6.546 13.609 0.768 1.00 63.33 53 SER A CA 8
ATOM 10911 C C . SER A 1 53 ? -6.969 12.393 -0.066 1.00 62.30 53 SER A C 8
ATOM 10912 O O . SER A 1 53 ? -6.893 12.428 -1.300 1.00 34.11 53 SER A O 8
ATOM 10919 N N . VAL A 1 54 ? -7.347 11.303 0.596 1.00 14.24 54 VAL A N 8
ATOM 10920 C CA . VAL A 1 54 ? -7.716 10.024 0.025 1.00 3.42 54 VAL A CA 8
ATOM 10921 C C . VAL A 1 54 ? -8.696 9.280 0.932 1.00 24.34 54 VAL A C 8
ATOM 10922 O O . VAL A 1 54 ? -8.604 9.336 2.156 1.00 12.34 54 VAL A O 8
ATOM 10935 N N . TYR A 1 55 ? -9.589 8.517 0.293 1.00 21.53 55 TYR A N 8
ATOM 10936 C CA . TYR A 1 55 ? -10.583 7.649 0.916 1.00 75.11 55 TYR A CA 8
ATOM 10937 C C . TYR A 1 55 ? -10.597 6.228 0.315 1.00 44.41 55 TYR A C 8
ATOM 10938 O O . TYR A 1 55 ? -11.488 5.443 0.634 1.00 44.30 55 TYR A O 8
ATOM 10955 N N . LYS A 1 56 ? -9.650 5.860 -0.563 1.00 11.35 56 LYS A N 8
ATOM 10956 C CA . LYS A 1 56 ? -9.605 4.552 -1.232 1.00 1.21 56 LYS A CA 8
ATOM 10957 C C . LYS A 1 56 ? -8.163 4.081 -1.421 1.00 41.42 56 LYS A C 8
ATOM 10958 O O . LYS A 1 56 ? -7.264 4.919 -1.450 1.00 74.10 56 LYS A O 8
ATOM 10973 N N . MET A 1 57 ? -7.920 2.780 -1.601 1.00 33.55 57 MET A N 8
ATOM 10974 C CA . MET A 1 57 ? -6.574 2.272 -1.859 1.00 75.43 57 MET A CA 8
ATOM 10975 C C . MET A 1 57 ? -6.664 0.943 -2.605 1.00 3.04 57 MET A C 8
ATOM 10976 O O . MET A 1 57 ? -7.292 0.000 -2.127 1.00 74.24 57 MET A O 8
ATOM 10988 N N . ASP A 1 58 ? -6.001 0.829 -3.750 1.00 34.23 58 ASP A N 8
ATOM 10989 C CA . ASP A 1 58 ? -6.085 -0.308 -4.656 1.00 0.32 58 ASP A CA 8
ATOM 10990 C C . ASP A 1 58 ? -4.659 -0.762 -4.946 1.00 14.44 58 ASP A C 8
ATOM 10991 O O . ASP A 1 58 ? -3.925 -0.141 -5.720 1.00 20.33 58 ASP A O 8
ATOM 10999 N N . VAL A 1 59 ? -4.227 -1.809 -4.252 1.00 63.30 59 VAL A N 8
ATOM 11000 C CA . VAL A 1 59 ? -2.917 -2.426 -4.423 1.00 43.22 59 VAL A CA 8
ATOM 11001 C C . VAL A 1 59 ? -3.090 -3.622 -5.360 1.00 22.53 59 VAL A C 8
ATOM 11002 O O . VAL A 1 59 ? -4.142 -4.267 -5.328 1.00 11.15 59 VAL A O 8
ATOM 11015 N N . THR A 1 60 ? -2.060 -3.941 -6.146 1.00 11.04 60 THR A N 8
ATOM 11016 C CA . THR A 1 60 ? -2.031 -5.101 -7.026 1.00 33.34 60 THR A CA 8
ATOM 11017 C C . THR A 1 60 ? -0.563 -5.401 -7.362 1.00 43.34 60 THR A C 8
ATOM 11018 O O . THR A 1 60 ? 0.058 -4.702 -8.167 1.00 60.31 60 THR A O 8
ATOM 11029 N N . GLY A 1 61 ? 0.049 -6.372 -6.682 1.00 52.14 61 GLY A N 8
ATOM 11030 C CA . GLY A 1 61 ? 1.479 -6.674 -6.807 1.00 32.10 61 GLY A CA 8
ATOM 11031 C C . GLY A 1 61 ? 1.736 -8.176 -6.847 1.00 40.42 61 GLY A C 8
ATOM 11032 O O . GLY A 1 61 ? 0.784 -8.950 -6.801 1.00 22.10 61 GLY A O 8
ATOM 11036 N N . THR A 1 62 ? 3.011 -8.585 -6.938 1.00 34.30 62 THR A N 8
ATOM 11037 C CA . THR A 1 62 ? 3.411 -9.991 -7.041 1.00 51.14 62 THR A CA 8
ATOM 11038 C C . THR A 1 62 ? 4.567 -10.318 -6.075 1.00 0.40 62 THR A C 8
ATOM 11039 O O . THR A 1 62 ? 5.476 -9.497 -5.912 1.00 55.24 62 THR A O 8
ATOM 11050 N N . THR A 1 63 ? 4.567 -11.487 -5.437 1.00 44.24 63 THR A N 8
ATOM 11051 C CA . THR A 1 63 ? 5.663 -11.951 -4.594 1.00 33.41 63 THR A CA 8
ATOM 11052 C C . THR A 1 63 ? 6.852 -12.400 -5.415 1.00 22.41 63 THR A C 8
ATOM 11053 O O . THR A 1 63 ? 6.768 -12.564 -6.637 1.00 62.42 63 THR A O 8
ATOM 11064 N N . GLN A 1 64 ? 7.959 -12.652 -4.715 1.00 63.53 64 GLN A N 8
ATOM 11065 C CA . GLN A 1 64 ? 9.105 -13.400 -5.186 1.00 20.10 64 GLN A CA 8
ATOM 11066 C C . GLN A 1 64 ? 8.631 -14.655 -5.918 1.00 51.45 64 GLN A C 8
ATOM 11067 O O . GLN A 1 64 ? 8.984 -14.839 -7.076 1.00 55.34 64 GLN A O 8
ATOM 11079 N N . SER A 1 65 ? 7.811 -15.486 -5.277 1.00 72.11 65 SER A N 8
ATOM 11080 C CA . SER A 1 65 ? 7.412 -16.772 -5.846 1.00 22.32 65 SER A CA 8
ATOM 11081 C C . SER A 1 65 ? 6.368 -16.650 -6.968 1.00 75.15 65 SER A C 8
ATOM 11082 O O . SER A 1 65 ? 6.116 -17.633 -7.669 1.00 22.22 65 SER A O 8
ATOM 11089 N N . GLY A 1 66 ? 5.803 -15.457 -7.191 1.00 44.22 66 GLY A N 8
ATOM 11090 C CA . GLY A 1 66 ? 4.875 -15.188 -8.284 1.00 2.04 66 GLY A CA 8
ATOM 11091 C C . GLY A 1 66 ? 3.448 -14.953 -7.814 1.00 34.44 66 GLY A C 8
ATOM 11092 O O . GLY A 1 66 ? 2.563 -14.782 -8.648 1.00 11.30 66 GLY A O 8
ATOM 11096 N N . GLU A 1 67 ? 3.210 -14.906 -6.504 1.00 20.51 67 GLU A N 8
ATOM 11097 C CA . GLU A 1 67 ? 1.864 -14.832 -5.973 1.00 32.13 67 GLU A CA 8
ATOM 11098 C C . GLU A 1 67 ? 1.362 -13.407 -6.104 1.00 35.51 67 GLU A C 8
ATOM 11099 O O . GLU A 1 67 ? 1.941 -12.453 -5.592 1.00 2.23 67 GLU A O 8
ATOM 11109 N N . LYS A 1 68 ? 0.323 -13.243 -6.901 1.00 53.15 68 LYS A N 8
ATOM 11110 C CA . LYS A 1 68 ? -0.312 -11.975 -7.181 1.00 54.03 68 LYS A CA 8
ATOM 11111 C C . LYS A 1 68 ? -1.331 -11.720 -6.088 1.00 21.14 68 LYS A C 8
ATOM 11112 O O . LYS A 1 68 ? -2.210 -12.549 -5.856 1.00 43.04 68 LYS A O 8
ATOM 11127 N N . PHE A 1 69 ? -1.245 -10.557 -5.470 1.00 64.41 69 PHE A N 8
ATOM 11128 C CA . PHE A 1 69 ? -2.060 -10.128 -4.350 1.00 3.41 69 PHE A CA 8
ATOM 11129 C C . PHE A 1 69 ? -2.765 -8.830 -4.742 1.00 2.33 69 PHE A C 8
ATOM 11130 O O . PHE A 1 69 ? -2.210 -8.053 -5.530 1.00 24.24 69 PHE A O 8
ATOM 11146 N N . THR A 1 70 ? -3.948 -8.557 -4.192 1.00 34.41 70 THR A N 8
ATOM 11147 C CA . THR A 1 70 ? -4.648 -7.289 -4.378 1.00 12.13 70 THR A CA 8
ATOM 11148 C C . THR A 1 70 ? -5.351 -6.826 -3.104 1.00 63.30 70 THR A C 8
ATOM 11149 O O . THR A 1 70 ? -5.733 -7.639 -2.262 1.00 62.44 70 THR A O 8
ATOM 11160 N N . GLY A 1 71 ? -5.544 -5.508 -3.002 1.00 42.31 71 GLY A N 8
ATOM 11161 C CA . GLY A 1 71 ? -6.218 -4.868 -1.877 1.00 12.05 71 GLY A CA 8
ATOM 11162 C C . GLY A 1 71 ? -7.675 -4.536 -2.187 1.00 24.44 71 GLY A C 8
ATOM 11163 O O . GLY A 1 71 ? -8.584 -5.307 -1.887 1.00 43.41 71 GLY A O 8
ATOM 11167 N N . HIS A 1 72 ? -7.877 -3.385 -2.827 1.00 72.54 72 HIS A N 8
ATOM 11168 C CA . HIS A 1 72 ? -9.170 -2.819 -3.198 1.00 51.40 72 HIS A CA 8
ATOM 11169 C C . HIS A 1 72 ? -9.998 -2.429 -1.959 1.00 64.51 72 HIS A C 8
ATOM 11170 O O . HIS A 1 72 ? -10.968 -3.100 -1.591 1.00 35.51 72 HIS A O 8
ATOM 11183 N N . PHE A 1 73 ? -9.631 -1.310 -1.3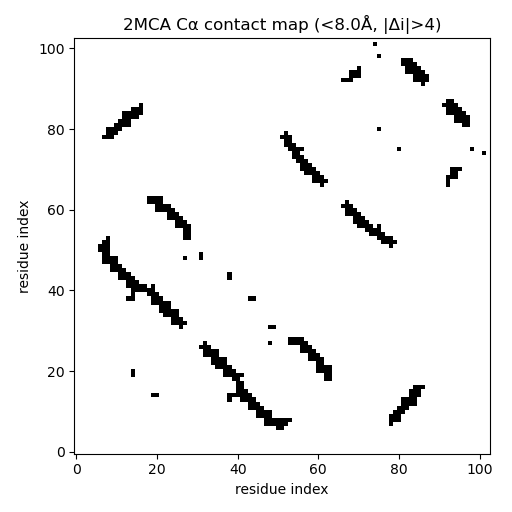31 1.00 24.32 73 PHE A N 8
ATOM 11184 C CA . PHE A 1 73 ? -10.206 -0.761 -0.104 1.00 42.23 73 PHE A CA 8
ATOM 11185 C C . PHE A 1 73 ? -10.903 0.569 -0.373 1.00 44.10 73 PHE A C 8
ATOM 11186 O O . PHE A 1 73 ? -10.604 1.267 -1.350 1.00 31.12 73 PHE A O 8
ATOM 11202 N N . LYS A 1 74 ? -11.786 0.955 0.546 1.00 42.21 74 LYS A N 8
ATOM 11203 C CA . LYS A 1 74 ? -12.708 2.084 0.461 1.00 20.55 74 LYS A CA 8
ATOM 11204 C C . LYS A 1 74 ? -12.868 2.687 1.862 1.00 42.42 74 LYS A C 8
ATOM 11205 O O . LYS A 1 74 ? -12.413 2.099 2.843 1.00 0.24 74 LYS A O 8
ATOM 11220 N N . GLY A 1 75 ? -13.524 3.844 1.945 1.00 33.12 75 GLY A N 8
ATOM 11221 C CA . GLY A 1 75 ? -14.006 4.435 3.187 1.00 35.52 75 GLY A CA 8
ATOM 11222 C C . GLY A 1 75 ? -12.899 4.840 4.154 1.00 31.51 75 GLY A C 8
ATOM 11223 O O . GLY A 1 75 ? -13.097 4.767 5.373 1.00 62.32 75 GLY A O 8
ATOM 11227 N N . LEU A 1 76 ? -11.734 5.216 3.625 1.00 22.31 76 LEU A N 8
ATOM 11228 C CA . LEU A 1 76 ? -10.558 5.501 4.441 1.00 0.43 76 LEU A CA 8
ATOM 11229 C C . LEU A 1 76 ? -10.661 6.915 5.033 1.00 31.53 76 LEU A C 8
ATOM 11230 O O . LEU A 1 76 ? -11.452 7.740 4.558 1.00 14.44 76 LEU A O 8
ATOM 11245 N N . VAL A 1 77 ? -9.859 7.199 6.062 1.00 42.22 77 VAL A N 8
ATOM 11246 C CA . VAL A 1 77 ? -9.799 8.463 6.804 1.00 75.21 77 VAL A CA 8
ATOM 11247 C C . VAL A 1 77 ? -8.361 8.749 7.262 1.00 24.54 77 VAL A C 8
ATOM 11248 O O . VAL A 1 77 ? -7.496 7.868 7.202 1.00 10.24 77 VAL A O 8
ATOM 11261 N N . GLY A 1 78 ? -8.125 9.958 7.774 1.00 21.24 78 GLY A N 8
ATOM 11262 C CA . GLY A 1 78 ? -6.844 10.407 8.301 1.00 30.11 78 GLY A CA 8
ATOM 11263 C C . GLY A 1 78 ? -6.012 11.078 7.212 1.00 45.40 78 GLY A C 8
ATOM 11264 O O . GLY A 1 78 ? -6.388 11.086 6.036 1.00 14.42 78 GLY A O 8
ATOM 11268 N N . LYS A 1 79 ? -4.897 11.713 7.580 1.00 13.03 79 LYS A N 8
ATOM 11269 C CA . LYS A 1 79 ? -4.035 12.479 6.678 1.00 63.53 79 LYS A CA 8
ATOM 11270 C C . LYS A 1 79 ? -2.802 11.664 6.286 1.00 43.31 79 LYS A C 8
ATOM 11271 O O . LYS A 1 79 ? -1.721 12.212 6.041 1.00 33.14 79 LYS A O 8
ATOM 11286 N N . ASP A 1 80 ? -2.936 10.343 6.255 1.00 74.10 80 ASP A N 8
ATOM 11287 C CA . ASP A 1 80 ? -1.958 9.369 5.797 1.00 41.24 80 ASP A CA 8
ATOM 11288 C C . ASP A 1 80 ? -2.679 8.033 5.614 1.00 33.44 80 ASP A C 8
ATOM 11289 O O . ASP A 1 80 ? -3.827 7.871 6.034 1.00 2.15 80 ASP A O 8
ATOM 11297 N N . THR A 1 81 ? -1.994 7.085 4.980 1.00 11.13 81 THR A N 8
ATOM 11298 C CA . THR A 1 81 ? -2.422 5.737 4.660 1.00 64.53 81 THR A CA 8
ATOM 11299 C C . THR A 1 81 ? -1.136 4.914 4.570 1.00 2.03 81 THR A C 8
ATOM 11300 O O . THR A 1 81 ? -0.028 5.466 4.503 1.00 2.15 81 THR A O 8
ATOM 11311 N N . ARG A 1 82 ? -1.254 3.592 4.549 1.00 50.00 82 ARG A N 8
ATOM 11312 C CA . ARG A 1 82 ? -0.146 2.670 4.336 1.00 53.34 82 ARG A CA 8
ATOM 11313 C C . ARG A 1 82 ? -0.726 1.293 4.072 1.00 32.32 82 ARG A C 8
ATOM 11314 O O . ARG A 1 82 ? -1.933 1.138 4.188 1.00 1.12 82 ARG A O 8
ATOM 11332 N N . VAL A 1 83 ? 0.112 0.315 3.748 1.00 14.15 83 VAL A N 8
ATOM 11333 C CA . VAL A 1 83 ? -0.282 -1.037 3.371 1.00 74.52 83 VAL A CA 8
ATOM 11334 C C . VAL A 1 83 ? 0.442 -1.994 4.305 1.00 73.41 83 VAL A C 8
ATOM 11335 O O . VAL A 1 83 ? 1.675 -1.964 4.356 1.00 31.25 83 VAL A O 8
ATOM 11348 N N . PHE A 1 84 ? -0.306 -2.829 5.028 1.00 24.44 84 PHE A N 8
ATOM 11349 C CA . PHE A 1 84 ? 0.269 -3.959 5.751 1.00 14.05 84 PHE A CA 8
ATOM 11350 C C . PHE A 1 84 ? 0.239 -5.168 4.818 1.00 41.22 84 PHE A C 8
ATOM 11351 O O . PHE A 1 84 ? -0.819 -5.600 4.347 1.00 50.03 84 PHE A O 8
ATOM 11367 N N . ILE A 1 85 ? 1.428 -5.656 4.460 1.00 62.55 85 ILE A N 8
ATOM 11368 C CA . ILE A 1 85 ? 1.606 -6.903 3.735 1.00 63.35 85 ILE A CA 8
ATOM 11369 C C . ILE A 1 85 ? 1.877 -7.960 4.771 1.00 62.12 85 ILE A C 8
ATOM 11370 O O . ILE A 1 85 ? 2.821 -7.807 5.528 1.00 14.42 85 ILE A O 8
ATOM 11385 N N . GLU A 1 86 ? 1.051 -8.993 4.784 1.00 74.32 86 GLU A N 8
ATOM 11386 C CA . GLU A 1 86 ? 1.148 -10.152 5.653 1.00 41.22 86 GLU A CA 8
ATOM 11387 C C . GLU A 1 86 ? 0.603 -11.363 4.892 1.00 41.31 86 GLU A C 8
ATOM 11388 O O . GLU A 1 86 ? 0.247 -11.250 3.713 1.00 44.13 86 GLU A O 8
ATOM 11398 N N . LEU A 1 87 ? 0.531 -12.504 5.576 1.00 50.31 87 LEU A N 8
ATOM 11399 C CA . LEU A 1 87 ? -0.099 -13.727 5.102 1.00 13.01 87 LEU A CA 8
ATOM 11400 C C . LEU A 1 87 ? -1.312 -14.010 5.995 1.00 63.12 87 LEU A C 8
ATOM 11401 O O . LEU A 1 87 ? -1.396 -13.492 7.109 1.00 63.41 87 LEU A O 8
ATOM 11416 N N . ASP A 1 88 ? -2.223 -14.862 5.533 1.00 32.24 88 ASP A N 8
ATOM 11417 C CA . ASP A 1 88 ? -3.304 -15.461 6.319 1.00 13.13 88 ASP A CA 8
ATOM 11418 C C . ASP A 1 88 ? -3.644 -16.812 5.681 1.00 12.33 88 ASP A C 8
ATOM 11419 O O . ASP A 1 88 ? -2.995 -17.217 4.715 1.00 20.14 88 ASP A O 8
ATOM 11427 N N . GLU A 1 89 ? -4.673 -17.493 6.185 1.00 35.24 89 GLU A N 8
ATOM 11428 C CA . GLU A 1 89 ? -5.317 -18.677 5.643 1.00 64.14 89 GLU A CA 8
ATOM 11429 C C . GLU A 1 89 ? -4.331 -19.851 5.698 1.00 61.55 89 GLU A C 8
ATOM 11430 O O . GLU A 1 89 ? -4.317 -20.604 6.676 1.00 15.32 89 GLU A O 8
ATOM 11440 N N . ASN A 1 90 ? -3.486 -19.965 4.678 1.00 22.21 90 ASN A N 8
ATOM 11441 C CA . ASN A 1 90 ? -2.631 -21.103 4.357 1.00 75.41 90 ASN A CA 8
ATOM 11442 C C . ASN A 1 90 ? -1.276 -20.598 3.842 1.00 75.25 90 ASN A C 8
ATOM 11443 O O . ASN A 1 90 ? -0.688 -21.195 2.931 1.00 34.11 90 ASN A O 8
ATOM 11453 N N . ALA A 1 91 ? -0.792 -19.486 4.399 1.00 22.52 91 ALA A N 8
ATOM 11454 C CA . ALA A 1 91 ? 0.286 -18.640 3.902 1.00 73.33 91 ALA A CA 8
ATOM 11455 C C . ALA A 1 91 ? -0.101 -18.016 2.552 1.00 41.04 91 ALA A C 8
ATOM 11456 O O . ALA A 1 91 ? 0.747 -17.842 1.678 1.00 51.24 91 ALA A O 8
ATOM 11463 N N . ASP A 1 92 ? -1.392 -17.744 2.354 1.00 42.43 92 ASP A N 8
ATOM 11464 C CA . ASP A 1 92 ? -1.915 -17.019 1.200 1.00 53.24 92 ASP A CA 8
ATOM 11465 C C . ASP A 1 92 ? -1.656 -15.541 1.446 1.00 33.30 92 ASP A C 8
ATOM 11466 O O . ASP A 1 92 ? -1.706 -15.078 2.590 1.00 14.34 92 ASP A O 8
ATOM 11474 N N . VAL A 1 93 ? -1.461 -14.772 0.381 1.00 51.42 93 VAL A N 8
ATOM 11475 C CA . VAL A 1 93 ? -0.926 -13.430 0.488 1.00 75.42 93 VAL A CA 8
ATOM 11476 C C . VAL A 1 93 ? -2.055 -12.403 0.494 1.00 62.43 93 VAL A C 8
ATOM 11477 O O . VAL A 1 93 ? -2.613 -12.046 -0.551 1.00 11.40 93 VAL A O 8
ATOM 11490 N N . GLN A 1 94 ? -2.387 -11.923 1.691 1.00 71.33 94 GLN A N 8
ATOM 11491 C CA . GLN A 1 94 ? -3.452 -10.952 1.864 1.00 54.41 94 GLN A CA 8
ATOM 11492 C C . GLN A 1 94 ? -2.946 -9.539 1.617 1.00 73.31 94 GLN A C 8
ATOM 11493 O O . GLN A 1 94 ? -1.747 -9.250 1.502 1.00 4.32 94 GLN A O 8
ATOM 11505 N N . VAL A 1 95 ? -3.899 -8.618 1.658 1.00 44.03 95 VAL A N 8
ATOM 11506 C CA . VAL A 1 95 ? -3.630 -7.216 1.826 1.00 32.43 95 VAL A CA 8
ATOM 11507 C C . VAL A 1 95 ? -4.452 -6.743 3.009 1.00 73.33 95 VAL A C 8
ATOM 11508 O O . VAL A 1 95 ? -5.624 -7.106 3.155 1.00 32.12 95 VAL A O 8
ATOM 11521 N N . PHE A 1 96 ? -3.826 -5.940 3.866 1.00 63.31 96 PHE A N 8
ATOM 11522 C CA . PHE A 1 96 ? -4.433 -5.374 5.049 1.00 71.52 96 PHE A CA 8
ATOM 11523 C C . PHE A 1 96 ? -3.979 -3.927 5.196 1.00 34.34 96 PHE A C 8
ATOM 11524 O O . PHE A 1 96 ? -3.039 -3.480 4.529 1.00 73.40 96 PHE A O 8
ATOM 11540 N N . ILE A 1 97 ? -4.637 -3.188 6.086 1.00 44.10 97 ILE A N 8
ATOM 11541 C CA . ILE A 1 97 ? -4.352 -1.795 6.363 1.00 13.23 97 ILE A CA 8
ATOM 11542 C C . ILE A 1 97 ? -4.749 -1.456 7.802 1.00 74.12 97 ILE A C 8
ATOM 11543 O O . ILE A 1 97 ? -5.771 -1.958 8.285 1.00 1.25 97 ILE A O 8
ATOM 11558 N N . PRO A 1 98 ? -3.990 -0.565 8.465 1.00 71.23 98 PRO A N 8
ATOM 11559 C CA . PRO A 1 98 ? -4.400 0.011 9.732 1.00 5.12 98 PRO A CA 8
ATOM 11560 C C . PRO A 1 98 ? -5.648 0.856 9.502 1.00 21.43 98 PRO A C 8
ATOM 11561 O O . PRO A 1 98 ? -5.622 1.756 8.657 1.00 12.22 98 PRO A O 8
ATOM 11569 N N . GLN A 1 99 ? -6.729 0.555 10.219 1.00 24.52 99 GLN A N 8
ATOM 11570 C CA . GLN A 1 99 ? -8.003 1.259 10.179 1.00 53.30 99 GLN A CA 8
ATOM 11571 C C . GLN A 1 99 ? -8.613 1.290 11.582 1.00 25.24 99 GLN A C 8
ATOM 11572 O O . GLN A 1 99 ? -8.151 0.598 12.494 1.00 44.40 99 GLN A O 8
ATOM 11584 N N . GLY A 1 100 ? -9.680 2.066 11.745 1.00 24.12 100 GLY A N 8
ATOM 11585 C CA . GLY A 1 100 ? -10.628 1.959 12.831 1.00 2.12 100 GLY A CA 8
ATOM 11586 C C . GLY A 1 100 ? -10.983 3.355 13.296 1.00 51.32 100 GLY A C 8
ATOM 11587 O O . GLY A 1 100 ? -12.031 3.881 12.920 1.00 12.15 100 GLY A O 8
ATOM 11591 N N . GLU A 1 101 ? -10.105 3.943 14.103 1.00 4.32 101 GLU A N 8
ATOM 11592 C CA . GLU A 1 101 ? -10.371 5.153 14.866 1.00 62.33 101 GLU A CA 8
ATOM 11593 C C . GLU A 1 101 ? -9.252 6.184 14.706 1.00 22.54 101 GLU A C 8
ATOM 11594 O O . GLU A 1 101 ? -9.181 7.150 15.467 1.00 74.10 101 GLU A O 8
ATOM 11604 N N . ILE A 1 102 ? -8.412 5.976 13.695 1.00 25.54 102 ILE A N 8
ATOM 11605 C CA . ILE A 1 102 ? -7.265 6.793 13.311 1.00 34.25 102 ILE A CA 8
ATOM 11606 C C . ILE A 1 102 ? -7.722 8.093 12.638 1.00 5.02 102 ILE A C 8
ATOM 11607 O O . ILE A 1 102 ? -7.226 8.485 11.577 1.00 33.52 102 ILE A O 8
ATOM 11622 N N . ASP A 1 103 ? -8.644 8.793 13.286 1.00 71.50 103 ASP A N 8
ATOM 11623 C CA . ASP A 1 103 ? -9.190 10.077 12.896 1.00 65.41 103 ASP A CA 8
ATOM 11624 C C . ASP A 1 103 ? -9.049 11.044 14.067 1.00 41.02 103 ASP A C 8
ATOM 11625 O O . ASP A 1 103 ? -8.958 12.268 13.827 1.00 5.03 103 ASP A O 8
ATOM 11633 N N . GLY A 1 1 ? -2.183 25.253 6.806 1.00 24.33 1 GLY A N 9
ATOM 11634 C CA . GLY A 1 1 ? -2.390 24.997 5.374 1.00 44.34 1 GLY A CA 9
ATOM 11635 C C . GLY A 1 1 ? -1.642 25.999 4.511 1.00 34.44 1 GLY A C 9
ATOM 11636 O O . GLY A 1 1 ? -0.711 26.656 4.991 1.00 53.13 1 GLY A O 9
ATOM 11640 N N . ALA A 1 2 ? -1.995 26.104 3.231 1.00 14.23 2 ALA A N 9
ATOM 11641 C CA . ALA A 1 2 ? -1.442 27.056 2.270 1.00 22.55 2 ALA A CA 9
ATOM 11642 C C . ALA A 1 2 ? -2.548 27.421 1.260 1.00 63.51 2 ALA A C 9
ATOM 11643 O O . ALA A 1 2 ? -3.723 27.326 1.622 1.00 41.33 2 ALA A O 9
ATOM 11650 N N . GLN A 1 3 ? -2.224 27.878 0.042 1.00 1.22 3 GLN A N 9
ATOM 11651 C CA . GLN A 1 3 ? -3.210 27.934 -1.041 1.00 44.41 3 GLN A CA 9
ATOM 11652 C C . GLN A 1 3 ? -3.374 26.503 -1.555 1.00 33.11 3 GLN A C 9
ATOM 11653 O O . GLN A 1 3 ? -4.275 25.797 -1.108 1.00 41.20 3 GLN A O 9
ATOM 11665 N N . ASP A 1 4 ? -2.455 26.020 -2.392 1.00 54.21 4 ASP A N 9
ATOM 11666 C CA . ASP A 1 4 ? -2.343 24.619 -2.760 1.00 61.40 4 ASP A CA 9
ATOM 11667 C C . ASP A 1 4 ? -0.878 24.415 -3.077 1.00 50.12 4 ASP A C 9
ATOM 11668 O O . ASP A 1 4 ? -0.415 24.574 -4.212 1.00 25.23 4 ASP A O 9
ATOM 11676 N N . GLY A 1 5 ? -0.125 24.223 -1.999 1.00 72.33 5 GLY A N 9
ATOM 11677 C CA . GLY A 1 5 ? 1.308 24.065 -2.039 1.00 3.41 5 GLY A CA 9
ATOM 11678 C C . GLY A 1 5 ? 1.620 22.793 -1.280 1.00 44.11 5 GLY A C 9
ATOM 11679 O O . GLY A 1 5 ? 1.521 21.700 -1.832 1.00 42.30 5 GLY A O 9
ATOM 11683 N N . LYS A 1 6 ? 1.929 22.915 0.006 1.00 11.03 6 LYS A N 9
ATOM 11684 C CA . LYS A 1 6 ? 2.201 21.788 0.891 1.00 2.34 6 LYS A CA 9
ATOM 11685 C C . LYS A 1 6 ? 0.893 21.117 1.327 1.00 32.15 6 LYS A C 9
ATOM 11686 O O . LYS A 1 6 ? 0.530 21.161 2.506 1.00 12.04 6 LYS A O 9
ATOM 11701 N N . GLU A 1 7 ? 0.170 20.507 0.387 1.00 63.52 7 GLU A N 9
ATOM 11702 C CA . GLU A 1 7 ? -1.158 19.932 0.619 1.00 11.42 7 GLU A CA 9
ATOM 11703 C C . GLU A 1 7 ? -1.272 18.491 0.112 1.00 14.25 7 GLU A C 9
ATOM 11704 O O . GLU A 1 7 ? -2.356 17.971 -0.127 1.00 42.23 7 GLU A O 9
ATOM 11714 N N . THR A 1 8 ? -0.154 17.796 0.024 1.00 12.11 8 THR A N 9
ATOM 11715 C CA . THR A 1 8 ? -0.065 16.463 -0.569 1.00 50.14 8 THR A CA 9
ATOM 11716 C C . THR A 1 8 ? -0.026 15.364 0.498 1.00 31.52 8 THR A C 9
ATOM 11717 O O . THR A 1 8 ? 0.108 15.665 1.687 1.00 14.33 8 THR A O 9
ATOM 11728 N N . THR A 1 9 ? -0.149 14.099 0.092 1.00 53.41 9 THR A N 9
ATOM 11729 C CA . THR A 1 9 ? -0.206 12.952 0.992 1.00 72.43 9 THR A CA 9
ATOM 11730 C C . THR A 1 9 ? 1.132 12.234 1.083 1.00 51.22 9 THR A C 9
ATOM 11731 O O . THR A 1 9 ? 2.056 12.521 0.315 1.00 4.13 9 THR A O 9
ATOM 11742 N N . THR A 1 10 ? 1.220 11.252 1.981 1.00 62.14 10 THR A N 9
ATOM 11743 C CA . THR A 1 10 ? 2.357 10.351 2.046 1.00 31.15 10 THR A CA 9
ATOM 11744 C C . THR A 1 10 ? 1.871 8.904 2.023 1.00 31.43 10 THR A C 9
ATOM 11745 O O . THR A 1 10 ? 0.805 8.602 2.569 1.00 51.45 10 THR A O 9
ATOM 11756 N N . ILE A 1 11 ? 2.643 8.003 1.419 1.00 43.33 11 ILE A N 9
ATOM 11757 C CA . ILE A 1 11 ? 2.400 6.566 1.435 1.00 41.02 11 ILE A CA 9
ATOM 11758 C C . ILE A 1 11 ? 3.670 5.910 1.966 1.00 73.45 11 ILE A C 9
ATOM 11759 O O . ILE A 1 11 ? 4.772 6.402 1.725 1.00 44.00 11 ILE A O 9
ATOM 11774 N N . ARG A 1 12 ? 3.522 4.762 2.622 1.00 10.13 12 ARG A N 9
ATOM 11775 C CA . ARG A 1 12 ? 4.598 3.823 2.876 1.00 42.01 12 ARG A CA 9
ATOM 11776 C C . ARG A 1 12 ? 4.074 2.441 2.564 1.00 25.50 12 ARG A C 9
ATOM 11777 O O . ARG A 1 12 ? 2.959 2.098 2.963 1.00 2.23 12 ARG A O 9
ATOM 11795 N N . LEU A 1 13 ? 4.887 1.635 1.901 1.00 2.01 13 LEU A N 9
ATOM 11796 C CA . LEU A 1 13 ? 4.650 0.202 1.790 1.00 34.53 13 LEU A CA 9
ATOM 11797 C C . LEU A 1 13 ? 5.566 -0.533 2.759 1.00 25.40 13 LEU A C 9
ATOM 11798 O O . LEU A 1 13 ? 6.746 -0.202 2.842 1.00 5.23 13 LEU A O 9
ATOM 11813 N N . ILE A 1 14 ? 5.030 -1.533 3.469 1.00 2.10 14 ILE A N 9
ATOM 11814 C CA . ILE A 1 14 ? 5.746 -2.399 4.397 1.00 73.55 14 ILE A CA 9
ATOM 11815 C C . ILE A 1 14 ? 5.452 -3.865 4.046 1.00 65.44 14 ILE A C 9
ATOM 11816 O O . ILE A 1 14 ? 4.329 -4.351 4.209 1.00 45.03 14 ILE A O 9
ATOM 11831 N N . ASN A 1 15 ? 6.461 -4.591 3.561 1.00 50.35 15 ASN A N 9
ATOM 11832 C CA . ASN A 1 15 ? 6.347 -6.005 3.225 1.00 61.34 15 ASN A CA 9
ATOM 11833 C C . ASN A 1 15 ? 6.469 -6.887 4.485 1.00 70.33 15 ASN A C 9
ATOM 11834 O O . ASN A 1 15 ? 7.566 -7.384 4.742 1.00 30.33 15 ASN A O 9
ATOM 11844 N N . GLN A 1 16 ? 5.433 -7.080 5.311 1.00 72.22 16 GLN A N 9
ATOM 11845 C CA . GLN A 1 16 ? 5.519 -7.809 6.598 1.00 12.23 16 GLN A CA 9
ATOM 11846 C C . GLN A 1 16 ? 5.130 -9.291 6.417 1.00 45.41 16 GLN A C 9
ATOM 11847 O O . GLN A 1 16 ? 4.342 -9.848 7.176 1.00 41.24 16 GLN A O 9
ATOM 11859 N N . THR A 1 17 ? 5.674 -9.946 5.394 1.00 64.43 17 THR A N 9
ATOM 11860 C CA . THR A 1 17 ? 5.419 -11.343 5.029 1.00 42.43 17 THR A CA 9
ATOM 11861 C C . THR A 1 17 ? 6.685 -12.181 5.204 1.00 41.32 17 THR A C 9
ATOM 11862 O O . THR A 1 17 ? 7.630 -11.763 5.876 1.00 63.25 17 THR A O 9
ATOM 11873 N N . TYR A 1 18 ? 6.710 -13.380 4.619 1.00 65.54 18 TYR A N 9
ATOM 11874 C CA . TYR A 1 18 ? 7.899 -14.226 4.503 1.00 11.10 18 TYR A CA 9
ATOM 11875 C C . TYR A 1 18 ? 8.630 -14.141 3.151 1.00 23.50 18 TYR A C 9
ATOM 11876 O O . TYR A 1 18 ? 9.638 -14.830 2.989 1.00 50.12 18 TYR A O 9
ATOM 11893 N N . PHE A 1 19 ? 8.173 -13.336 2.181 1.00 25.50 19 PHE A N 9
ATOM 11894 C CA . PHE A 1 19 ? 8.697 -13.368 0.810 1.00 33.23 19 PHE A CA 9
ATOM 11895 C C . PHE A 1 19 ? 9.252 -12.002 0.374 1.00 54.05 19 PHE A C 9
ATOM 11896 O O . PHE A 1 19 ? 9.029 -10.986 1.027 1.00 23.10 19 PHE A O 9
ATOM 11912 N N . ASN A 1 20 ? 9.899 -11.945 -0.794 1.00 71.22 20 ASN A N 9
ATOM 11913 C CA . ASN A 1 20 ? 10.276 -10.712 -1.503 1.00 43.15 20 ASN A CA 9
ATOM 11914 C C . ASN A 1 20 ? 9.178 -10.327 -2.509 1.00 71.43 20 ASN A C 9
ATOM 11915 O O . ASN A 1 20 ? 8.500 -11.224 -3.024 1.00 1.21 20 ASN A O 9
ATOM 11925 N N . VAL A 1 21 ? 9.017 -9.041 -2.844 1.00 52.31 21 VAL A N 9
ATOM 11926 C CA . VAL A 1 21 ? 8.140 -8.571 -3.930 1.00 2.14 21 VAL A CA 9
ATOM 11927 C C . VAL A 1 21 ? 8.881 -7.560 -4.809 1.00 71.23 21 VAL A C 9
ATOM 11928 O O . VAL A 1 21 ? 9.713 -6.807 -4.326 1.00 71.51 21 VAL A O 9
ATOM 11941 N N . LYS A 1 22 ? 8.550 -7.506 -6.104 1.00 10.10 22 LYS A N 9
ATOM 11942 C CA . LYS A 1 22 ? 9.352 -6.844 -7.146 1.00 12.02 22 LYS A CA 9
ATOM 11943 C C . LYS A 1 22 ? 8.509 -6.080 -8.164 1.00 14.14 22 LYS A C 9
ATOM 11944 O O . LYS A 1 22 ? 8.937 -5.852 -9.292 1.00 64.50 22 LYS A O 9
ATOM 11959 N N . ASN A 1 23 ? 7.256 -5.776 -7.818 1.00 44.22 23 ASN A N 9
ATOM 11960 C CA . ASN A 1 23 ? 6.266 -5.367 -8.810 1.00 70.12 23 ASN A CA 9
ATOM 11961 C C . ASN A 1 23 ? 4.967 -4.913 -8.148 1.00 31.51 23 ASN A C 9
ATOM 11962 O O . ASN A 1 23 ? 3.887 -5.425 -8.459 1.00 51.45 23 ASN A O 9
ATOM 11972 N N . ILE A 1 24 ? 5.043 -4.039 -7.154 1.00 11.04 24 ILE A N 9
ATOM 11973 C CA . ILE A 1 24 ? 3.866 -3.620 -6.402 1.00 2.13 24 ILE A CA 9
ATOM 11974 C C . ILE A 1 24 ? 3.328 -2.366 -7.086 1.00 54.32 24 ILE A C 9
ATOM 11975 O O . ILE A 1 24 ? 4.024 -1.354 -7.139 1.00 52.23 24 ILE A O 9
ATOM 11990 N N . LYS A 1 25 ? 2.134 -2.455 -7.668 1.00 14.42 25 LYS A N 9
ATOM 11991 C CA . LYS A 1 25 ? 1.343 -1.313 -8.118 1.00 41.34 25 LYS A CA 9
ATOM 11992 C C . LYS A 1 25 ? 0.721 -0.670 -6.883 1.00 70.53 25 LYS A C 9
ATOM 11993 O O . LYS A 1 25 ? 0.263 -1.401 -6.004 1.00 33.50 25 LYS A O 9
ATOM 12008 N N . VAL A 1 26 ? 0.690 0.660 -6.820 1.00 52.23 26 VAL A N 9
ATOM 12009 C CA . VAL A 1 26 ? 0.191 1.414 -5.682 1.00 70.32 26 VAL A CA 9
ATOM 12010 C C . VAL A 1 26 ? -0.725 2.486 -6.249 1.00 24.53 26 VAL A C 9
ATOM 12011 O O . VAL A 1 26 ? -0.212 3.388 -6.898 1.00 1.04 26 VAL A O 9
ATOM 12024 N N . THR A 1 27 ? -2.034 2.409 -6.026 1.00 33.51 27 THR A N 9
ATOM 12025 C CA . THR A 1 27 ? -3.040 3.307 -6.594 1.00 51.44 27 THR A CA 9
ATOM 12026 C C . THR A 1 27 ? -3.808 3.946 -5.424 1.00 45.35 27 THR A C 9
ATOM 12027 O O . THR A 1 27 ? -4.174 3.237 -4.485 1.00 63.54 27 THR A O 9
ATOM 12038 N N . TRP A 1 28 ? -3.986 5.272 -5.377 1.00 33.10 28 TRP A N 9
ATOM 12039 C CA . TRP A 1 28 ? -4.542 6.000 -4.208 1.00 10.31 28 TRP A CA 9
ATOM 12040 C C . TRP A 1 28 ? -5.675 6.959 -4.595 1.00 44.03 28 TRP A C 9
ATOM 12041 O O . TRP A 1 28 ? -6.007 7.935 -3.915 1.00 12.32 28 TRP A O 9
ATOM 12061 N N . ASN A 1 29 ? -6.255 6.712 -5.756 1.00 1.33 29 ASN A N 9
ATOM 12062 C CA . ASN A 1 29 ? -7.337 7.475 -6.342 1.00 44.12 29 ASN A CA 9
ATOM 12063 C C . ASN A 1 29 ? -7.975 6.654 -7.448 1.00 12.04 29 ASN A C 9
ATOM 12064 O O . ASN A 1 29 ? -7.520 5.549 -7.739 1.00 45.34 29 ASN A O 9
ATOM 12074 N N . ASP A 1 30 ? -9.004 7.202 -8.083 1.00 65.33 30 ASP A N 9
ATOM 12075 C CA . ASP A 1 30 ? -9.421 6.765 -9.410 1.00 53.01 30 ASP A CA 9
ATOM 12076 C C . ASP A 1 30 ? -8.326 7.270 -10.348 1.00 63.51 30 ASP A C 9
ATOM 12077 O O . ASP A 1 30 ? -8.269 8.459 -10.680 1.00 43.23 30 ASP A O 9
ATOM 12085 N N . GLY A 1 31 ? -7.400 6.380 -10.677 1.00 45.21 31 GLY A N 9
ATOM 12086 C CA . GLY A 1 31 ? -6.436 6.487 -11.756 1.00 74.10 31 GLY A CA 9
ATOM 12087 C C . GLY A 1 31 ? -5.011 6.483 -11.227 1.00 53.22 31 GLY A C 9
ATOM 12088 O O . GLY A 1 31 ? -4.188 5.684 -11.674 1.00 52.43 31 GLY A O 9
ATOM 12092 N N . LYS A 1 32 ? -4.714 7.409 -10.310 1.00 65.33 32 LYS A N 9
ATOM 12093 C CA . LYS A 1 32 ? -3.371 7.785 -9.940 1.00 24.52 32 LYS A CA 9
ATOM 12094 C C . LYS A 1 32 ? -2.676 6.645 -9.215 1.00 3.12 32 LYS A C 9
ATOM 12095 O O . LYS A 1 32 ? -3.142 6.213 -8.157 1.00 42.04 32 LYS A O 9
ATOM 12110 N N . GLU A 1 33 ? -1.535 6.236 -9.760 1.00 23.34 33 GLU A N 9
ATOM 12111 C CA . GLU A 1 33 ? -0.698 5.167 -9.249 1.00 12.11 33 GLU A CA 9
ATOM 12112 C C . GLU A 1 33 ? 0.775 5.556 -9.294 1.00 4.41 33 GLU A C 9
ATOM 12113 O O . GLU A 1 33 ? 1.128 6.657 -9.731 1.00 44.41 33 GLU A O 9
ATOM 12123 N N . GLN A 1 34 ? 1.617 4.641 -8.822 1.00 25.21 34 GLN A N 9
ATOM 12124 C CA . GLN A 1 34 ? 3.039 4.499 -9.106 1.00 62.11 34 GLN A CA 9
ATOM 12125 C C . GLN A 1 34 ? 3.403 3.020 -8.867 1.00 45.20 34 GLN A C 9
ATOM 12126 O O . GLN A 1 34 ? 2.508 2.211 -8.585 1.00 11.41 34 GLN A O 9
ATOM 12138 N N . THR A 1 35 ? 4.685 2.641 -8.961 1.00 71.12 35 THR A N 9
ATOM 12139 C CA . THR A 1 35 ? 5.113 1.273 -8.678 1.00 3.05 35 THR A CA 9
ATOM 12140 C C . THR A 1 35 ? 6.342 1.246 -7.765 1.00 73.23 35 THR A C 9
ATOM 12141 O O . THR A 1 35 ? 7.261 2.049 -7.945 1.00 22.11 35 THR A O 9
ATOM 12152 N N . VAL A 1 36 ? 6.397 0.304 -6.823 1.00 62.30 36 VAL A N 9
ATOM 12153 C CA . VAL A 1 36 ? 7.597 0.078 -6.027 1.00 63.40 36 VAL A CA 9
ATOM 12154 C C . VAL A 1 36 ? 8.438 -0.889 -6.857 1.00 72.23 36 VAL A C 9
ATOM 12155 O O . VAL A 1 36 ? 7.884 -1.846 -7.425 1.00 54.00 36 VAL A O 9
ATOM 12168 N N . ASN A 1 37 ? 9.751 -0.644 -6.921 1.00 32.22 37 ASN A N 9
ATOM 12169 C CA . ASN A 1 37 ? 10.697 -1.516 -7.598 1.00 23.14 37 ASN A CA 9
ATOM 12170 C C . ASN A 1 37 ? 10.698 -2.867 -6.904 1.00 42.24 37 ASN A C 9
ATOM 12171 O O . ASN A 1 37 ? 10.050 -3.784 -7.388 1.00 53.04 37 ASN A O 9
ATOM 12181 N N . THR A 1 38 ? 11.405 -3.004 -5.785 1.00 14.11 38 THR A N 9
ATOM 12182 C CA . THR A 1 38 ? 11.526 -4.264 -5.078 1.00 1.42 38 THR A CA 9
ATOM 12183 C C . THR A 1 38 ? 11.523 -3.954 -3.590 1.00 61.10 38 THR A C 9
ATOM 12184 O O . THR A 1 38 ? 12.355 -3.170 -3.132 1.00 45.30 38 THR A O 9
ATOM 12195 N N . LEU A 1 39 ? 10.571 -4.541 -2.865 1.00 54.14 39 LEU A N 9
ATOM 12196 C CA . LEU A 1 39 ? 10.441 -4.440 -1.428 1.00 21.11 39 LEU A CA 9
ATOM 12197 C C . LEU A 1 39 ? 10.899 -5.782 -0.883 1.00 12.44 39 LEU A C 9
ATOM 12198 O O . LEU A 1 39 ? 10.203 -6.791 -1.037 1.00 31.21 39 LEU A O 9
ATOM 12213 N N . GLY A 1 40 ? 12.103 -5.778 -0.315 1.00 14.02 40 GLY A N 9
ATOM 12214 C CA . GLY A 1 40 ? 12.734 -6.951 0.252 1.00 72.45 40 GLY A CA 9
ATOM 12215 C C . GLY A 1 40 ? 11.875 -7.620 1.323 1.00 73.55 40 GLY A C 9
ATOM 12216 O O . GLY A 1 40 ? 10.842 -7.110 1.774 1.00 43.32 40 GLY A O 9
ATOM 12220 N N . SER A 1 41 ? 12.329 -8.794 1.736 1.00 43.12 41 SER A N 9
ATOM 12221 C CA . SER A 1 41 ? 11.780 -9.547 2.845 1.00 44.45 41 SER A CA 9
ATOM 12222 C C . SER A 1 41 ? 11.920 -8.689 4.108 1.00 34.32 41 SER A C 9
ATOM 12223 O O . SER A 1 41 ? 13.047 -8.426 4.527 1.00 72.35 41 SER A O 9
ATOM 12230 N N . HIS A 1 42 ? 10.789 -8.240 4.676 1.00 73.22 42 HIS A N 9
ATOM 12231 C CA . HIS A 1 42 ? 10.713 -7.345 5.821 1.00 74.43 42 HIS A CA 9
ATOM 12232 C C . HIS A 1 42 ? 11.220 -5.927 5.511 1.00 45.43 42 HIS A C 9
ATOM 12233 O O . HIS A 1 42 ? 11.543 -5.180 6.436 1.00 53.42 42 HIS A O 9
ATOM 12246 N N . ASP A 1 43 ? 11.192 -5.494 4.242 1.00 41.41 43 ASP A N 9
ATOM 12247 C CA . ASP A 1 43 ? 11.588 -4.127 3.884 1.00 52.24 43 ASP A CA 9
ATOM 12248 C C . ASP A 1 43 ? 10.393 -3.180 3.884 1.00 45.13 43 ASP A C 9
ATOM 12249 O O . ASP A 1 43 ? 9.232 -3.602 4.008 1.00 21.12 43 ASP A O 9
ATOM 12257 N N . SER A 1 44 ? 10.688 -1.904 3.687 1.00 12.01 44 SER A N 9
ATOM 12258 C CA . SER A 1 44 ? 9.708 -0.837 3.557 1.00 34.54 44 SER A CA 9
ATOM 12259 C C . SER A 1 44 ? 10.305 0.381 2.845 1.00 30.41 44 SER A C 9
ATOM 12260 O O . SER A 1 44 ? 11.510 0.628 2.918 1.00 10.23 44 SER A O 9
ATOM 12267 N N . ILE A 1 45 ? 9.438 1.160 2.196 1.00 54.24 45 ILE A N 9
ATOM 12268 C CA . ILE A 1 45 ? 9.771 2.404 1.512 1.00 65.23 45 ILE A CA 9
ATOM 12269 C C . ILE A 1 45 ? 8.574 3.326 1.609 1.00 53.03 45 ILE A C 9
ATOM 12270 O O . ILE A 1 45 ? 7.429 2.866 1.573 1.00 14.33 45 ILE A O 9
ATOM 12285 N N . ASP A 1 46 ? 8.841 4.623 1.704 1.00 44.33 46 ASP A N 9
ATOM 12286 C CA . ASP A 1 46 ? 7.847 5.671 1.718 1.00 74.22 46 ASP A CA 9
ATOM 12287 C C . ASP A 1 46 ? 8.103 6.637 0.581 1.00 12.01 46 ASP A C 9
ATOM 12288 O O . ASP A 1 46 ? 9.249 6.878 0.198 1.00 65.10 46 ASP A O 9
ATOM 12296 N N . PHE A 1 47 ? 7.012 7.140 0.013 1.00 74.53 47 PHE A N 9
ATOM 12297 C CA . PHE A 1 47 ? 7.034 8.012 -1.154 1.00 1.23 47 PHE A CA 9
ATOM 12298 C C . PHE A 1 47 ? 5.844 8.980 -1.141 1.00 24.24 47 PHE A C 9
ATOM 12299 O O . PHE A 1 47 ? 4.780 8.708 -0.569 1.00 51.32 47 PHE A O 9
ATOM 12315 N N . SER A 1 48 ? 6.022 10.118 -1.810 1.00 72.42 48 SER A N 9
ATOM 12316 C CA . SER A 1 48 ? 5.020 11.160 -1.953 1.00 21.23 48 SER A CA 9
ATOM 12317 C C . SER A 1 48 ? 3.906 10.725 -2.908 1.00 73.20 48 SER A C 9
ATOM 12318 O O . SER A 1 48 ? 4.155 10.072 -3.930 1.00 51.43 48 SER A O 9
ATOM 12325 N N . SER A 1 49 ? 2.684 11.157 -2.596 1.00 65.13 49 SER A N 9
ATOM 12326 C CA . SER A 1 49 ? 1.470 10.987 -3.376 1.00 51.01 49 SER A CA 9
ATOM 12327 C C . SER A 1 49 ? 0.824 12.368 -3.536 1.00 10.21 49 SER A C 9
ATOM 12328 O O . SER A 1 49 ? 0.978 13.230 -2.668 1.00 23.33 49 SER A O 9
ATOM 12335 N N . ASP A 1 50 ? 0.128 12.590 -4.652 1.00 34.41 50 ASP A N 9
ATOM 12336 C CA . ASP A 1 50 ? 0.055 13.915 -5.275 1.00 45.01 50 ASP A CA 9
ATOM 12337 C C . ASP A 1 50 ? -1.391 14.249 -5.648 1.00 12.01 50 ASP A C 9
ATOM 12338 O O . ASP A 1 50 ? -1.731 14.453 -6.814 1.00 23.23 50 ASP A O 9
ATOM 12346 N N . ALA A 1 51 ? -2.296 14.150 -4.675 1.00 74.13 51 ALA A N 9
ATOM 12347 C CA . ALA A 1 51 ? -3.737 14.121 -4.934 1.00 62.33 51 ALA A CA 9
ATOM 12348 C C . ALA A 1 51 ? -4.564 14.854 -3.865 1.00 23.13 51 ALA A C 9
ATOM 12349 O O . ALA A 1 51 ? -5.752 14.575 -3.704 1.00 42.00 51 ALA A O 9
ATOM 12356 N N . GLY A 1 52 ? -3.946 15.748 -3.090 1.00 10.22 52 GLY A N 9
ATOM 12357 C CA . GLY A 1 52 ? -4.618 16.633 -2.140 1.00 70.52 52 GLY A CA 9
ATOM 12358 C C . GLY A 1 52 ? -5.053 15.962 -0.836 1.00 14.02 52 GLY A C 9
ATOM 12359 O O . GLY A 1 52 ? -5.002 16.592 0.220 1.00 30.12 52 GLY A O 9
ATOM 12363 N N . SER A 1 53 ? -5.489 14.706 -0.893 1.00 4.11 53 SER A N 9
ATOM 12364 C CA . SER A 1 53 ? -5.928 13.852 0.202 1.00 13.40 53 SER A CA 9
ATOM 12365 C C . SER A 1 53 ? -6.261 12.481 -0.397 1.00 23.52 53 SER A C 9
ATOM 12366 O O . SER A 1 53 ? -6.401 12.360 -1.619 1.00 4.02 53 SER A O 9
ATOM 12373 N N . VAL A 1 54 ? -6.422 11.452 0.436 1.00 5.42 54 VAL A N 9
ATOM 12374 C CA . VAL A 1 54 ? -6.796 10.110 -0.006 1.00 10.22 54 VAL A CA 9
ATOM 12375 C C . VAL A 1 54 ? -7.892 9.568 0.921 1.00 53.05 54 VAL A C 9
ATOM 12376 O O . VAL A 1 54 ? -8.002 9.956 2.091 1.00 51.05 54 VAL A O 9
ATOM 12389 N N . TYR A 1 55 ? -8.711 8.672 0.374 1.00 1.40 55 TYR A N 9
ATOM 12390 C CA . TYR A 1 55 ? -9.734 7.887 1.052 1.00 22.43 55 TYR A CA 9
ATOM 12391 C C . TYR A 1 55 ? -9.774 6.440 0.562 1.00 25.20 55 TYR A C 9
ATOM 12392 O O . TYR A 1 55 ? -10.448 5.616 1.181 1.00 44.04 55 TYR A O 9
ATOM 12409 N N . LYS A 1 56 ? -9.066 6.098 -0.520 1.00 53.43 56 LYS A N 9
ATOM 12410 C CA . LYS A 1 56 ? -9.032 4.739 -1.032 1.00 45.04 56 LYS A CA 9
ATOM 12411 C C . LYS A 1 56 ? -7.644 4.371 -1.508 1.00 10.34 56 LYS A C 9
ATOM 12412 O O . LYS A 1 56 ? -6.844 5.238 -1.853 1.00 54.04 56 LYS A O 9
ATOM 12427 N N . MET A 1 57 ? -7.355 3.080 -1.501 1.00 70.12 57 MET A N 9
ATOM 12428 C CA . MET A 1 57 ? -6.036 2.540 -1.752 1.00 5.22 57 MET A CA 9
ATOM 12429 C C . MET A 1 57 ? -6.263 1.201 -2.414 1.00 62.11 57 MET A C 9
ATOM 12430 O O . MET A 1 57 ? -7.130 0.442 -1.988 1.00 13.20 57 MET A O 9
ATOM 12442 N N . ASP A 1 58 ? -5.531 0.955 -3.486 1.00 23.31 58 ASP A N 9
ATOM 12443 C CA . ASP A 1 58 ? -5.632 -0.212 -4.332 1.00 64.54 58 ASP A CA 9
ATOM 12444 C C . ASP A 1 58 ? -4.211 -0.654 -4.630 1.00 72.23 58 ASP A C 9
ATOM 12445 O O . ASP A 1 58 ? -3.463 0.041 -5.317 1.00 32.40 58 ASP A O 9
ATOM 12453 N N . VAL A 1 59 ? -3.828 -1.765 -4.013 1.00 71.25 59 VAL A N 9
ATOM 12454 C CA . VAL A 1 59 ? -2.619 -2.495 -4.326 1.00 45.05 59 VAL A CA 9
ATOM 12455 C C . VAL A 1 59 ? -2.999 -3.594 -5.307 1.00 62.33 59 VAL A C 9
ATOM 12456 O O . VAL A 1 59 ? -4.015 -4.276 -5.133 1.00 62.32 59 VAL A O 9
ATOM 12469 N N . THR A 1 60 ? -2.080 -3.899 -6.212 1.00 64.51 60 THR A N 9
ATOM 12470 C CA . THR A 1 60 ? -1.935 -5.238 -6.745 1.00 32.43 60 THR A CA 9
ATOM 12471 C C . THR A 1 60 ? -0.438 -5.500 -6.840 1.00 13.03 60 THR A C 9
ATOM 12472 O O . THR A 1 60 ? 0.353 -4.635 -7.221 1.00 65.21 60 THR A O 9
ATOM 12483 N N . GLY A 1 61 ? -0.018 -6.691 -6.440 1.00 10.11 61 GLY A N 9
ATOM 12484 C CA . GLY A 1 61 ? 1.370 -7.101 -6.476 1.00 30.23 61 GLY A CA 9
ATOM 12485 C C . GLY A 1 61 ? 1.455 -8.608 -6.626 1.00 5.01 61 GLY A C 9
ATOM 12486 O O . GLY A 1 61 ? 0.434 -9.290 -6.749 1.00 74.24 61 GLY A O 9
ATOM 12490 N N . THR A 1 62 ? 2.685 -9.104 -6.693 1.00 25.43 62 THR A N 9
ATOM 12491 C CA . THR A 1 62 ? 3.000 -10.505 -6.903 1.00 74.23 62 THR A CA 9
ATOM 12492 C C . THR A 1 62 ? 4.276 -10.854 -6.121 1.00 10.14 62 THR A C 9
ATOM 12493 O O . THR A 1 62 ? 5.221 -10.054 -6.114 1.00 25.13 62 THR A O 9
ATOM 12504 N N . THR A 1 63 ? 4.295 -11.995 -5.435 1.00 74.14 63 THR A N 9
ATOM 12505 C CA . THR A 1 63 ? 5.398 -12.486 -4.614 1.00 33.24 63 THR A CA 9
ATOM 12506 C C . THR A 1 63 ? 6.528 -13.021 -5.487 1.00 73.55 63 THR A C 9
ATOM 12507 O O . THR A 1 63 ? 6.383 -13.206 -6.703 1.00 52.22 63 THR A O 9
ATOM 12518 N N . GLN A 1 64 ? 7.663 -13.307 -4.853 1.00 45.04 64 GLN A N 9
ATOM 12519 C CA . GLN A 1 64 ? 8.755 -14.096 -5.397 1.00 13.03 64 GLN A CA 9
ATOM 12520 C C . GLN A 1 64 ? 8.220 -15.411 -5.984 1.00 51.11 64 GLN A C 9
ATOM 12521 O O . GLN A 1 64 ? 8.517 -15.715 -7.141 1.00 25.11 64 GLN A O 9
ATOM 12533 N N . SER A 1 65 ? 7.369 -16.110 -5.233 1.00 72.12 65 SER A N 9
ATOM 12534 C CA . SER A 1 65 ? 6.677 -17.347 -5.601 1.00 44.14 65 SER A CA 9
ATOM 12535 C C . SER A 1 65 ? 5.639 -17.170 -6.715 1.00 43.21 65 SER A C 9
ATOM 12536 O O . SER A 1 65 ? 5.147 -18.155 -7.269 1.00 1.33 65 SER A O 9
ATOM 12543 N N . GLY A 1 66 ? 5.334 -15.939 -7.116 1.00 32.40 66 GLY A N 9
ATOM 12544 C CA . GLY A 1 66 ? 4.420 -15.667 -8.211 1.00 51.12 66 GLY A CA 9
ATOM 12545 C C . GLY A 1 66 ? 2.981 -15.576 -7.740 1.00 45.12 66 GLY A C 9
ATOM 12546 O O . GLY A 1 66 ? 2.099 -15.454 -8.579 1.00 74.55 66 GLY A O 9
ATOM 12550 N N . GLU A 1 67 ? 2.711 -15.610 -6.437 1.00 63.43 67 GLU A N 9
ATOM 12551 C CA . GLU A 1 67 ? 1.357 -15.453 -5.939 1.00 32.12 67 GLU A CA 9
ATOM 12552 C C . GLU A 1 67 ? 0.964 -14.012 -6.053 1.00 70.34 67 GLU A C 9
ATOM 12553 O O . GLU A 1 67 ? 1.771 -13.121 -5.813 1.00 74.43 67 GLU A O 9
ATOM 12563 N N . LYS A 1 68 ? -0.280 -13.790 -6.430 1.00 51.02 68 LYS A N 9
ATOM 12564 C CA . LYS A 1 68 ? -0.774 -12.477 -6.770 1.00 32.41 68 LYS A CA 9
ATOM 12565 C C . LYS A 1 68 ? -1.745 -12.030 -5.704 1.00 54.35 68 LYS A C 9
ATOM 12566 O O . LYS A 1 68 ? -2.740 -12.704 -5.448 1.00 32.51 68 LYS A O 9
ATOM 12581 N N . PHE A 1 69 ? -1.450 -10.883 -5.121 1.00 51.01 69 PHE A N 9
ATOM 12582 C CA . PHE A 1 69 ? -2.197 -10.304 -4.026 1.00 13.13 69 PHE A CA 9
ATOM 12583 C C . PHE A 1 69 ? -2.776 -8.978 -4.490 1.00 53.23 69 PHE A C 9
ATOM 12584 O O . PHE A 1 69 ? -2.239 -8.338 -5.409 1.00 25.41 69 PHE A O 9
ATOM 12600 N N . THR A 1 70 ? -3.843 -8.553 -3.829 1.00 12.04 70 THR A N 9
ATOM 12601 C CA . THR A 1 70 ? -4.484 -7.267 -4.035 1.00 25.12 70 THR A CA 9
ATOM 12602 C C . THR A 1 70 ? -4.800 -6.655 -2.673 1.00 64.34 70 THR A C 9
ATOM 12603 O O . THR A 1 70 ? -4.849 -7.350 -1.660 1.00 61.53 70 THR A O 9
ATOM 12614 N N . GLY A 1 71 ? -5.027 -5.351 -2.630 1.00 14.03 71 GLY A N 9
ATOM 12615 C CA . GLY A 1 71 ? -5.351 -4.653 -1.399 1.00 71.14 71 GLY A CA 9
ATOM 12616 C C . GLY A 1 71 ? -6.230 -3.478 -1.746 1.00 2.44 71 GLY A C 9
ATOM 12617 O O . GLY A 1 71 ? -5.699 -2.392 -1.948 1.00 4.43 71 GLY A O 9
ATOM 12621 N N . HIS A 1 72 ? -7.535 -3.701 -1.892 1.00 73.11 72 HIS A N 9
ATOM 12622 C CA . HIS A 1 72 ? -8.478 -2.660 -2.278 1.00 12.33 72 HIS A CA 9
ATOM 12623 C C . HIS A 1 72 ? -9.219 -2.205 -1.026 1.00 25.51 72 HIS A C 9
ATOM 12624 O O . HIS A 1 72 ? -9.795 -3.044 -0.328 1.00 52.11 72 HIS A O 9
ATOM 12637 N N . PHE A 1 73 ? -9.200 -0.906 -0.745 1.00 12.03 73 PHE A N 9
ATOM 12638 C CA . PHE A 1 73 ? -9.708 -0.270 0.463 1.00 53.13 73 PHE A CA 9
ATOM 12639 C C . PHE A 1 73 ? -10.459 0.989 0.078 1.00 14.00 73 PHE A C 9
ATOM 12640 O O . PHE A 1 73 ? -10.095 1.627 -0.907 1.00 52.05 73 PHE A O 9
ATOM 12656 N N . LYS A 1 74 ? -11.451 1.385 0.877 1.00 11.40 74 LYS A N 9
ATOM 12657 C CA . LYS A 1 74 ? -12.465 2.352 0.449 1.00 11.20 74 LYS A CA 9
ATOM 12658 C C . LYS A 1 74 ? -12.866 3.388 1.479 1.00 43.45 74 LYS A C 9
ATOM 12659 O O . LYS A 1 74 ? -13.740 4.213 1.203 1.00 52.04 74 LYS A O 9
ATOM 12674 N N . GLY A 1 75 ? -12.260 3.326 2.646 1.00 1.00 75 GLY A N 9
ATOM 12675 C CA . GLY A 1 75 ? -12.576 4.143 3.784 1.00 64.45 75 GLY A CA 9
ATOM 12676 C C . GLY A 1 75 ? -11.245 4.373 4.457 1.00 42.04 75 GLY A C 9
ATOM 12677 O O . GLY A 1 75 ? -10.776 3.493 5.174 1.00 32.10 75 GLY A O 9
ATOM 12681 N N . LEU A 1 76 ? -10.586 5.479 4.119 1.00 42.05 76 LEU A N 9
ATOM 12682 C CA . LEU A 1 76 ? -9.322 5.886 4.721 1.00 73.15 76 LEU A CA 9
ATOM 12683 C C . LEU A 1 76 ? -9.436 7.323 5.201 1.00 72.25 76 LEU A C 9
ATOM 12684 O O . LEU A 1 76 ? -10.246 8.099 4.687 1.00 1.22 76 LEU A O 9
ATOM 12699 N N . VAL A 1 77 ? -8.570 7.684 6.143 1.00 42.34 77 VAL A N 9
ATOM 12700 C CA . VAL A 1 77 ? -8.510 8.990 6.781 1.00 33.34 77 VAL A CA 9
ATOM 12701 C C . VAL A 1 77 ? -7.062 9.487 6.758 1.00 14.41 77 VAL A C 9
ATOM 12702 O O . VAL A 1 77 ? -6.150 8.740 6.382 1.00 34.41 77 VAL A O 9
ATOM 12715 N N . GLY A 1 78 ? -6.843 10.734 7.180 1.00 4.44 78 GLY A N 9
ATOM 12716 C CA . GLY A 1 78 ? -5.516 11.294 7.405 1.00 42.14 78 GLY A CA 9
ATOM 12717 C C . GLY A 1 78 ? -4.722 11.546 6.132 1.00 50.15 78 GLY A C 9
ATOM 12718 O O . GLY A 1 78 ? -5.107 11.153 5.024 1.00 1.02 78 GLY A O 9
ATOM 12722 N N . LYS A 1 79 ? -3.613 12.270 6.277 1.00 13.34 79 LYS A N 9
ATOM 12723 C CA . LYS A 1 79 ? -2.791 12.719 5.158 1.00 25.34 79 LYS A CA 9
ATOM 12724 C C . LYS A 1 79 ? -1.659 11.735 4.851 1.00 25.52 79 LYS A C 9
ATOM 12725 O O . LYS A 1 79 ? -0.780 12.004 4.031 1.00 1.32 79 LYS A O 9
ATOM 12740 N N . ASP A 1 80 ? -1.658 10.597 5.524 1.00 44.22 80 ASP A N 9
ATOM 12741 C CA . ASP A 1 80 ? -0.598 9.614 5.553 1.00 30.52 80 ASP A CA 9
ATOM 12742 C C . ASP A 1 80 ? -1.255 8.245 5.466 1.00 32.22 80 ASP A C 9
ATOM 12743 O O . ASP A 1 80 ? -2.362 8.028 5.964 1.00 50.11 80 ASP A O 9
ATOM 12751 N N . THR A 1 81 ? -0.579 7.324 4.790 1.00 53.23 81 THR A N 9
ATOM 12752 C CA . THR A 1 81 ? -1.109 6.019 4.450 1.00 61.31 81 THR A CA 9
ATOM 12753 C C . THR A 1 81 ? 0.003 4.986 4.582 1.00 5.13 81 THR A C 9
ATOM 12754 O O . THR A 1 81 ? 1.159 5.257 4.251 1.00 42.22 81 THR A O 9
ATOM 12765 N N . ARG A 1 82 ? -0.344 3.788 5.039 1.00 21.50 82 ARG A N 9
ATOM 12766 C CA . ARG A 1 82 ? 0.548 2.644 5.168 1.00 4.40 82 ARG A CA 9
ATOM 12767 C C . ARG A 1 82 ? -0.153 1.433 4.590 1.00 42.13 82 ARG A C 9
ATOM 12768 O O . ARG A 1 82 ? -1.360 1.467 4.374 1.00 13.32 82 ARG A O 9
ATOM 12786 N N . VAL A 1 83 ? 0.610 0.371 4.356 1.00 71.33 83 VAL A N 9
ATOM 12787 C CA . VAL A 1 83 ? 0.144 -0.870 3.766 1.00 5.04 83 VAL A CA 9
ATOM 12788 C C . VAL A 1 83 ? 0.845 -1.980 4.536 1.00 45.04 83 VAL A C 9
ATOM 12789 O O . VAL A 1 83 ? 2.074 -2.065 4.498 1.00 52.15 83 VAL A O 9
ATOM 12802 N N . PHE A 1 84 ? 0.079 -2.782 5.274 1.00 41.44 84 PHE A N 9
ATOM 12803 C CA . PHE A 1 84 ? 0.572 -3.877 6.092 1.00 44.42 84 PHE A CA 9
ATOM 12804 C C . PHE A 1 84 ? 0.307 -5.164 5.310 1.00 61.32 84 PHE A C 9
ATOM 12805 O O . PHE A 1 84 ? -0.789 -5.713 5.347 1.00 50.45 84 PHE A O 9
ATOM 12821 N N . ILE A 1 85 ? 1.279 -5.594 4.505 1.00 12.24 85 ILE A N 9
ATOM 12822 C CA . ILE A 1 85 ? 1.211 -6.855 3.767 1.00 61.52 85 ILE A CA 9
ATOM 12823 C C . ILE A 1 85 ? 1.460 -7.953 4.795 1.00 61.45 85 ILE A C 9
ATOM 12824 O O . ILE A 1 85 ? 2.463 -7.876 5.498 1.00 22.52 85 ILE A O 9
ATOM 12839 N N . GLU A 1 86 ? 0.577 -8.940 4.907 1.00 32.34 86 GLU A N 9
ATOM 12840 C CA . GLU A 1 86 ? 0.704 -10.056 5.847 1.00 54.32 86 GLU A CA 9
ATOM 12841 C C . GLU A 1 86 ? -0.010 -11.278 5.300 1.00 45.35 86 GLU A C 9
ATOM 12842 O O . GLU A 1 86 ? -0.730 -11.199 4.301 1.00 21.11 86 GLU A O 9
ATOM 12852 N N . LEU A 1 87 ? 0.248 -12.417 5.941 1.00 43.41 87 LEU A N 9
ATOM 12853 C CA . LEU A 1 87 ? -0.259 -13.687 5.505 1.00 51.23 87 LEU A CA 9
ATOM 12854 C C . LEU A 1 87 ? -1.653 -13.922 6.056 1.00 70.15 87 LEU A C 9
ATOM 12855 O O . LEU A 1 87 ? -2.054 -13.424 7.112 1.00 45.44 87 LEU A O 9
ATOM 12870 N N . ASP A 1 88 ? -2.364 -14.744 5.309 1.00 53.05 88 ASP A N 9
ATOM 12871 C CA . ASP A 1 88 ? -3.552 -15.463 5.734 1.00 2.22 88 ASP A CA 9
ATOM 12872 C C . ASP A 1 88 ? -3.154 -16.572 6.717 1.00 73.24 88 ASP A C 9
ATOM 12873 O O . ASP A 1 88 ? -1.972 -16.884 6.871 1.00 51.01 88 ASP A O 9
ATOM 12881 N N . GLU A 1 89 ? -4.138 -17.244 7.314 1.00 32.32 89 GLU A N 9
ATOM 12882 C CA . GLU A 1 89 ? -3.955 -18.342 8.262 1.00 70.12 89 GLU A CA 9
ATOM 12883 C C . GLU A 1 89 ? -3.027 -19.424 7.701 1.00 3.44 89 GLU A C 9
ATOM 12884 O O . GLU A 1 89 ? -2.205 -20.012 8.409 1.00 10.00 89 GLU A O 9
ATOM 12894 N N . ASN A 1 90 ? -3.171 -19.669 6.401 1.00 21.50 90 ASN A N 9
ATOM 12895 C CA . ASN A 1 90 ? -2.565 -20.757 5.658 1.00 34.54 90 ASN A CA 9
ATOM 12896 C C . ASN A 1 90 ? -1.284 -20.321 4.947 1.00 14.11 90 ASN A C 9
ATOM 12897 O O . ASN A 1 90 ? -0.783 -21.084 4.125 1.00 43.23 90 ASN A O 9
ATOM 12907 N N . ALA A 1 91 ? -0.738 -19.134 5.248 1.00 33.40 91 ALA A N 9
ATOM 12908 C CA . ALA A 1 91 ? 0.340 -18.520 4.481 1.00 64.15 91 ALA A CA 9
ATOM 12909 C C . ALA A 1 91 ? -0.080 -18.444 3.004 1.00 21.24 91 ALA A C 9
ATOM 12910 O O . ALA A 1 91 ? 0.580 -18.987 2.118 1.00 14.42 91 ALA A O 9
ATOM 12917 N N . ASP A 1 92 ? -1.194 -17.747 2.782 1.00 31.54 92 ASP A N 9
ATOM 12918 C CA . ASP A 1 92 ? -1.574 -17.072 1.535 1.00 1.12 92 ASP A CA 9
ATOM 12919 C C . ASP A 1 92 ? -1.339 -15.605 1.782 1.00 73.21 92 ASP A C 9
ATOM 12920 O O . ASP A 1 92 ? -0.903 -15.255 2.882 1.00 12.42 92 ASP A O 9
ATOM 12928 N N . VAL A 1 93 ? -1.648 -14.747 0.813 1.00 24.31 93 VAL A N 9
ATOM 12929 C CA . VAL A 1 93 ? -1.224 -13.380 0.875 1.00 12.40 93 VAL A CA 9
ATOM 12930 C C . VAL A 1 93 ? -2.395 -12.417 0.827 1.00 42.34 93 VAL A C 9
ATOM 12931 O O . VAL A 1 93 ? -3.019 -12.270 -0.226 1.00 44.15 93 VAL A O 9
ATOM 12944 N N . GLN A 1 94 ? -2.651 -11.724 1.935 1.00 1.43 94 GLN A N 9
ATOM 12945 C CA . GLN A 1 94 ? -3.688 -10.707 2.029 1.00 73.13 94 GLN A CA 9
ATOM 12946 C C . GLN A 1 94 ? -3.032 -9.355 2.323 1.00 71.23 94 GLN A C 9
ATOM 12947 O O . GLN A 1 94 ? -1.803 -9.216 2.285 1.00 71.23 94 GLN A O 9
ATOM 12959 N N . VAL A 1 95 ? -3.846 -8.321 2.543 1.00 22.34 95 VAL A N 9
ATOM 12960 C CA . VAL A 1 95 ? -3.362 -6.979 2.820 1.00 23.42 95 VAL A CA 9
ATOM 12961 C C . VAL A 1 95 ? -4.203 -6.413 3.953 1.00 53.14 95 VAL A C 9
ATOM 12962 O O . VAL A 1 95 ? -5.428 -6.548 3.983 1.00 21.21 95 VAL A O 9
ATOM 12975 N N . PHE A 1 96 ? -3.530 -5.725 4.863 1.00 11.40 96 PHE A N 9
ATOM 12976 C CA . PHE A 1 96 ? -4.078 -5.072 6.025 1.00 32.51 96 PHE A CA 9
ATOM 12977 C C . PHE A 1 96 ? -3.628 -3.620 6.038 1.00 70.32 96 PHE A C 9
ATOM 12978 O O . PHE A 1 96 ? -2.773 -3.194 5.252 1.00 51.33 96 PHE A O 9
ATOM 12994 N N . ILE A 1 97 ? -4.191 -2.845 6.959 1.00 70.21 97 ILE A N 9
ATOM 12995 C CA . ILE A 1 97 ? -3.814 -1.462 7.175 1.00 54.21 97 ILE A CA 9
ATOM 12996 C C . ILE A 1 97 ? -4.042 -1.053 8.626 1.00 10.34 97 ILE A C 9
ATOM 12997 O O . ILE A 1 97 ? -5.009 -1.519 9.242 1.00 1.24 97 ILE A O 9
ATOM 13012 N N . PRO A 1 98 ? -3.201 -0.143 9.148 1.00 53.45 98 PRO A N 9
ATOM 13013 C CA . PRO A 1 98 ? -3.453 0.560 10.386 1.00 33.52 98 PRO A CA 9
ATOM 13014 C C . PRO A 1 98 ? -4.644 1.492 10.156 1.00 71.45 98 PRO A C 9
ATOM 13015 O O . PRO A 1 98 ? -4.548 2.435 9.372 1.00 33.11 98 PRO A O 9
ATOM 13023 N N . GLN A 1 99 ? -5.783 1.200 10.777 1.00 72.23 99 GLN A N 9
ATOM 13024 C CA . GLN A 1 99 ? -6.982 2.025 10.827 1.00 70.33 99 GLN A CA 9
ATOM 13025 C C . GLN A 1 99 ? -7.537 1.913 12.255 1.00 10.10 99 GLN A C 9
ATOM 13026 O O . GLN A 1 99 ? -6.951 1.228 13.099 1.00 4.12 99 GLN A O 9
ATOM 13038 N N . GLY A 1 100 ? -8.649 2.580 12.551 1.00 52.23 100 GLY A N 9
ATOM 13039 C CA . GLY A 1 100 ? -9.367 2.394 13.803 1.00 62.54 100 GLY A CA 9
ATOM 13040 C C . GLY A 1 100 ? -10.473 3.424 13.920 1.00 70.11 100 GLY A C 9
ATOM 13041 O O . GLY A 1 100 ? -11.617 3.086 14.222 1.00 4.31 100 GLY A O 9
ATOM 13045 N N . GLU A 1 101 ? -10.158 4.681 13.615 1.00 32.10 101 GLU A N 9
ATOM 13046 C CA . GLU A 1 101 ? -11.170 5.701 13.395 1.00 2.33 101 GLU A CA 9
ATOM 13047 C C . GLU A 1 101 ? -11.691 5.508 11.975 1.00 25.52 101 GLU A C 9
ATOM 13048 O O . GLU A 1 101 ? -11.220 6.127 11.023 1.00 11.22 101 GLU A O 9
ATOM 13058 N N . ILE A 1 102 ? -12.577 4.532 11.838 1.00 72.13 102 ILE A N 9
ATOM 13059 C CA . ILE A 1 102 ? -13.470 4.300 10.739 1.00 33.51 102 ILE A CA 9
ATOM 13060 C C . ILE A 1 102 ? -14.691 3.672 11.405 1.00 42.32 102 ILE A C 9
ATOM 13061 O O . ILE A 1 102 ? -14.555 2.704 12.161 1.00 31.33 102 ILE A O 9
ATOM 13076 N N . ASP A 1 103 ? -15.850 4.289 11.227 1.00 45.25 103 ASP A N 9
ATOM 13077 C CA . ASP A 1 103 ? -17.135 3.793 11.706 1.00 30.42 103 ASP A CA 9
ATOM 13078 C C . ASP A 1 103 ? -18.131 3.763 10.546 1.00 12.40 103 ASP A C 9
ATOM 13079 O O . ASP A 1 103 ? -17.682 3.839 9.379 1.00 31.20 103 ASP A O 9
ATOM 13087 N N . GLY A 1 1 ? -3.375 25.822 1.240 1.00 21.15 1 GLY A N 10
ATOM 13088 C CA . GLY A 1 1 ? -2.050 26.123 0.682 1.00 0.23 1 GLY A CA 10
ATOM 13089 C C . GLY A 1 1 ? -2.208 26.737 -0.699 1.00 42.30 1 GLY A C 10
ATOM 13090 O O . GLY A 1 1 ? -3.211 27.404 -0.965 1.00 14.25 1 GLY A O 10
ATOM 13094 N N . ALA A 1 2 ? -1.250 26.489 -1.595 1.00 63.21 2 ALA A N 10
ATOM 13095 C CA . ALA A 1 2 ? -1.132 27.178 -2.882 1.00 1.21 2 ALA A CA 10
ATOM 13096 C C . ALA A 1 2 ? -1.164 26.208 -4.075 1.00 32.05 2 ALA A C 10
ATOM 13097 O O . ALA A 1 2 ? -0.578 26.506 -5.113 1.00 64.03 2 ALA A O 10
ATOM 13104 N N . GLN A 1 3 ? -1.755 25.018 -3.915 1.00 21.23 3 GLN A N 10
ATOM 13105 C CA . GLN A 1 3 ? -1.536 23.807 -4.723 1.00 51.54 3 GLN A CA 10
ATOM 13106 C C . GLN A 1 3 ? -0.099 23.276 -4.655 1.00 42.53 3 GLN A C 10
ATOM 13107 O O . GLN A 1 3 ? 0.184 22.222 -5.228 1.00 53.51 3 GLN A O 10
ATOM 13119 N N . ASP A 1 4 ? 0.820 23.951 -3.964 1.00 62.13 4 ASP A N 10
ATOM 13120 C CA . ASP A 1 4 ? 2.209 23.533 -3.929 1.00 43.42 4 ASP A CA 10
ATOM 13121 C C . ASP A 1 4 ? 2.836 23.987 -2.620 1.00 51.53 4 ASP A C 10
ATOM 13122 O O . ASP A 1 4 ? 3.854 24.679 -2.557 1.00 41.23 4 ASP A O 10
ATOM 13130 N N . GLY A 1 5 ? 2.148 23.642 -1.538 1.00 62.00 5 GLY A N 10
ATOM 13131 C CA . GLY A 1 5 ? 2.539 23.893 -0.170 1.00 40.23 5 GLY A CA 10
ATOM 13132 C C . GLY A 1 5 ? 2.905 22.583 0.506 1.00 12.02 5 GLY A C 10
ATOM 13133 O O . GLY A 1 5 ? 3.589 21.739 -0.073 1.00 64.12 5 GLY A O 10
ATOM 13137 N N . LYS A 1 6 ? 2.445 22.413 1.742 1.00 1.24 6 LYS A N 10
ATOM 13138 C CA . LYS A 1 6 ? 2.708 21.274 2.618 1.00 12.33 6 LYS A CA 10
ATOM 13139 C C . LYS A 1 6 ? 1.398 20.496 2.771 1.00 64.51 6 LYS A C 10
ATOM 13140 O O . LYS A 1 6 ? 0.924 20.256 3.886 1.00 32.51 6 LYS A O 10
ATOM 13155 N N . GLU A 1 7 ? 0.722 20.187 1.671 1.00 62.21 7 GLU A N 10
ATOM 13156 C CA . GLU A 1 7 ? -0.675 19.776 1.666 1.00 62.53 7 GLU A CA 10
ATOM 13157 C C . GLU A 1 7 ? -0.843 18.636 0.656 1.00 60.20 7 GLU A C 10
ATOM 13158 O O . GLU A 1 7 ? -1.810 18.593 -0.101 1.00 4.32 7 GLU A O 10
ATOM 13168 N N . THR A 1 8 ? 0.112 17.707 0.649 1.00 3.12 8 THR A N 10
ATOM 13169 C CA . THR A 1 8 ? 0.107 16.481 -0.138 1.00 11.05 8 THR A CA 10
ATOM 13170 C C . THR A 1 8 ? 0.341 15.309 0.824 1.00 62.51 8 THR A C 10
ATOM 13171 O O . THR A 1 8 ? 1.127 15.419 1.763 1.00 60.20 8 THR A O 10
ATOM 13182 N N . THR A 1 9 ? -0.420 14.231 0.655 1.00 44.40 9 THR A N 10
ATOM 13183 C CA . THR A 1 9 ? -0.380 13.005 1.441 1.00 52.10 9 THR A CA 10
ATOM 13184 C C . THR A 1 9 ? 0.917 12.240 1.218 1.00 12.23 9 THR A C 10
ATOM 13185 O O . THR A 1 9 ? 1.425 12.215 0.092 1.00 40.33 9 THR A O 10
ATOM 13196 N N . THR A 1 10 ? 1.352 11.480 2.224 1.00 1.04 10 THR A N 10
ATOM 13197 C CA . THR A 1 10 ? 2.395 10.471 2.064 1.00 13.23 10 THR A CA 10
ATOM 13198 C C . THR A 1 10 ? 1.745 9.089 2.048 1.00 71.34 10 THR A C 10
ATOM 13199 O O . THR A 1 10 ? 0.708 8.889 2.690 1.00 32.44 10 THR A O 10
ATOM 13210 N N . ILE A 1 11 ? 2.359 8.116 1.381 1.00 23.11 11 ILE A N 10
ATOM 13211 C CA . ILE A 1 11 ? 2.043 6.696 1.511 1.00 3.03 11 ILE A CA 10
ATOM 13212 C C . ILE A 1 11 ? 3.352 6.017 1.931 1.00 73.24 11 ILE A C 10
ATOM 13213 O O . ILE A 1 11 ? 4.436 6.521 1.635 1.00 71.20 11 ILE A O 10
ATOM 13228 N N . ARG A 1 12 ? 3.279 4.871 2.613 1.00 3.34 12 ARG A N 10
ATOM 13229 C CA . ARG A 1 12 ? 4.439 4.039 2.916 1.00 14.44 12 ARG A CA 10
ATOM 13230 C C . ARG A 1 12 ? 4.050 2.579 2.759 1.00 31.14 12 ARG A C 10
ATOM 13231 O O . ARG A 1 12 ? 3.055 2.144 3.330 1.00 52.41 12 ARG A O 10
ATOM 13249 N N . LEU A 1 13 ? 4.795 1.824 1.972 1.00 22.14 13 LEU A N 10
ATOM 13250 C CA . LEU A 1 13 ? 4.599 0.387 1.808 1.00 24.44 13 LEU A CA 10
ATOM 13251 C C . LEU A 1 13 ? 5.589 -0.346 2.710 1.00 34.20 13 LEU A C 10
ATOM 13252 O O . LEU A 1 13 ? 6.726 0.103 2.856 1.00 40.34 13 LEU A O 10
ATOM 13267 N N . ILE A 1 14 ? 5.160 -1.460 3.311 1.00 22.10 14 ILE A N 10
ATOM 13268 C CA . ILE A 1 14 ? 5.948 -2.298 4.202 1.00 34.32 14 ILE A CA 10
ATOM 13269 C C . ILE A 1 14 ? 5.742 -3.754 3.776 1.00 24.12 14 ILE A C 10
ATOM 13270 O O . ILE A 1 14 ? 4.612 -4.160 3.483 1.00 15.43 14 ILE A O 10
ATOM 13285 N N . ASN A 1 15 ? 6.810 -4.556 3.765 1.00 53.22 15 ASN A N 10
ATOM 13286 C CA . ASN A 1 15 ? 6.765 -5.947 3.324 1.00 24.22 15 ASN A CA 10
ATOM 13287 C C . ASN A 1 15 ? 6.952 -6.917 4.492 1.00 55.21 15 ASN A C 10
ATOM 13288 O O . ASN A 1 15 ? 7.992 -7.561 4.612 1.00 53.21 15 ASN A O 10
ATOM 13298 N N . GLN A 1 16 ? 5.964 -7.030 5.377 1.00 33.30 16 GLN A N 10
ATOM 13299 C CA . GLN A 1 16 ? 6.092 -7.773 6.627 1.00 3.34 16 GLN A CA 10
ATOM 13300 C C . GLN A 1 16 ? 5.734 -9.247 6.380 1.00 15.33 16 GLN A C 10
ATOM 13301 O O . GLN A 1 16 ? 4.757 -9.755 6.929 1.00 40.31 16 GLN A O 10
ATOM 13313 N N . THR A 1 17 ? 6.497 -9.917 5.515 1.00 4.23 17 THR A N 10
ATOM 13314 C CA . THR A 1 17 ? 6.287 -11.318 5.161 1.00 21.34 17 THR A CA 10
ATOM 13315 C C . THR A 1 17 ? 7.595 -12.089 4.984 1.00 41.11 17 THR A C 10
ATOM 13316 O O . THR A 1 17 ? 8.696 -11.533 4.976 1.00 35.32 17 THR A O 10
ATOM 13327 N N . TYR A 1 18 ? 7.432 -13.388 4.726 1.00 60.15 18 TYR A N 10
ATOM 13328 C CA . TYR A 1 18 ? 8.465 -14.328 4.329 1.00 2.34 18 TYR A CA 10
ATOM 13329 C C . TYR A 1 18 ? 8.951 -14.174 2.888 1.00 43.21 18 TYR A C 10
ATOM 13330 O O . TYR A 1 18 ? 9.730 -15.030 2.452 1.00 15.11 18 TYR A O 10
ATOM 13347 N N . PHE A 1 19 ? 8.482 -13.185 2.115 1.00 22.31 19 PHE A N 10
ATOM 13348 C CA . PHE A 1 19 ? 8.852 -13.068 0.711 1.00 22.33 19 PHE A CA 10
ATOM 13349 C C . PHE A 1 19 ? 9.422 -11.693 0.371 1.00 52.45 19 PHE A C 10
ATOM 13350 O O . PHE A 1 19 ? 9.427 -10.762 1.170 1.00 75.25 19 PHE A O 10
ATOM 13366 N N . ASN A 1 20 ? 9.867 -11.563 -0.877 1.00 2.42 20 ASN A N 10
ATOM 13367 C CA . ASN A 1 20 ? 10.190 -10.316 -1.558 1.00 62.45 20 ASN A CA 10
ATOM 13368 C C . ASN A 1 20 ? 9.040 -9.997 -2.520 1.00 22.22 20 ASN A C 10
ATOM 13369 O O . ASN A 1 20 ? 8.424 -10.924 -3.061 1.00 61.11 20 ASN A O 10
ATOM 13379 N N . VAL A 1 21 ? 8.749 -8.721 -2.758 1.00 14.41 21 VAL A N 10
ATOM 13380 C CA . VAL A 1 21 ? 7.783 -8.255 -3.763 1.00 12.43 21 VAL A CA 10
ATOM 13381 C C . VAL A 1 21 ? 8.503 -7.235 -4.638 1.00 64.40 21 VAL A C 10
ATOM 13382 O O . VAL A 1 21 ? 9.265 -6.412 -4.140 1.00 32.52 21 VAL A O 10
ATOM 13395 N N . LYS A 1 22 ? 8.272 -7.286 -5.949 1.00 73.24 22 LYS A N 10
ATOM 13396 C CA . LYS A 1 22 ? 9.148 -6.643 -6.931 1.00 14.21 22 LYS A CA 10
ATOM 13397 C C . LYS A 1 22 ? 8.421 -5.949 -8.072 1.00 14.04 22 LYS A C 10
ATOM 13398 O O . LYS A 1 22 ? 8.999 -5.711 -9.127 1.00 63.12 22 LYS A O 10
ATOM 13413 N N . ASN A 1 23 ? 7.131 -5.703 -7.901 1.00 24.15 23 ASN A N 10
ATOM 13414 C CA . ASN A 1 23 ? 6.235 -5.184 -8.929 1.00 44.20 23 ASN A CA 10
ATOM 13415 C C . ASN A 1 23 ? 4.926 -4.792 -8.244 1.00 71.51 23 ASN A C 10
ATOM 13416 O O . ASN A 1 23 ? 3.852 -5.292 -8.584 1.00 21.45 23 ASN A O 10
ATOM 13426 N N . ILE A 1 24 ? 5.002 -3.999 -7.175 1.00 3.24 24 ILE A N 10
ATOM 13427 C CA . ILE A 1 24 ? 3.833 -3.549 -6.433 1.00 4.35 24 ILE A CA 10
ATOM 13428 C C . ILE A 1 24 ? 3.338 -2.274 -7.099 1.00 71.31 24 ILE A C 10
ATOM 13429 O O . ILE A 1 24 ? 4.056 -1.280 -7.158 1.00 55.13 24 ILE A O 10
ATOM 13444 N N . LYS A 1 25 ? 2.133 -2.340 -7.654 1.00 20.15 25 LYS A N 10
ATOM 13445 C CA . LYS A 1 25 ? 1.442 -1.278 -8.368 1.00 32.25 25 LYS A CA 10
ATOM 13446 C C . LYS A 1 25 ? 0.483 -0.674 -7.338 1.00 51.21 25 LYS A C 10
ATOM 13447 O O . LYS A 1 25 ? -0.447 -1.368 -6.921 1.00 32.13 25 LYS A O 10
ATOM 13462 N N . VAL A 1 26 ? 0.736 0.544 -6.854 1.00 74.31 26 VAL A N 10
ATOM 13463 C CA . VAL A 1 26 ? 0.008 1.144 -5.734 1.00 63.20 26 VAL A CA 10
ATOM 13464 C C . VAL A 1 26 ? -0.961 2.183 -6.259 1.00 54.11 26 VAL A C 10
ATOM 13465 O O . VAL A 1 26 ? -0.508 3.050 -6.999 1.00 51.11 26 VAL A O 10
ATOM 13478 N N . THR A 1 27 ? -2.223 2.151 -5.815 1.00 41.23 27 THR A N 10
ATOM 13479 C CA . THR A 1 27 ? -3.248 3.132 -6.185 1.00 43.41 27 THR A CA 10
ATOM 13480 C C . THR A 1 27 ? -3.835 3.769 -4.917 1.00 15.33 27 THR A C 10
ATOM 13481 O O . THR A 1 27 ? -3.853 3.110 -3.878 1.00 51.54 27 THR A O 10
ATOM 13492 N N . TRP A 1 28 ? -4.296 5.028 -4.973 1.00 51.41 28 TRP A N 10
ATOM 13493 C CA . TRP A 1 28 ? -4.856 5.763 -3.827 1.00 15.14 28 TRP A CA 10
ATOM 13494 C C . TRP A 1 28 ? -6.064 6.639 -4.202 1.00 21.40 28 TRP A C 10
ATOM 13495 O O . TRP A 1 28 ? -6.340 7.675 -3.584 1.00 2.41 28 TRP A O 10
ATOM 13515 N N . ASN A 1 29 ? -6.758 6.262 -5.269 1.00 40.22 29 ASN A N 10
ATOM 13516 C CA . ASN A 1 29 ? -7.814 6.997 -5.967 1.00 51.21 29 ASN A CA 10
ATOM 13517 C C . ASN A 1 29 ? -8.336 6.186 -7.162 1.00 74.23 29 ASN A C 10
ATOM 13518 O O . ASN A 1 29 ? -8.335 4.951 -7.111 1.00 72.43 29 ASN A O 10
ATOM 13528 N N . ASP A 1 30 ? -8.865 6.856 -8.187 1.00 12.10 30 ASP A N 10
ATOM 13529 C CA . ASP A 1 30 ? -9.403 6.273 -9.419 1.00 0.21 30 ASP A CA 10
ATOM 13530 C C . ASP A 1 30 ? -8.530 6.605 -10.652 1.00 64.42 30 ASP A C 10
ATOM 13531 O O . ASP A 1 30 ? -8.989 6.462 -11.785 1.00 21.31 30 ASP A O 10
ATOM 13539 N N . GLY A 1 31 ? -7.265 7.013 -10.467 1.00 14.23 31 GLY A N 10
ATOM 13540 C CA . GLY A 1 31 ? -6.287 7.143 -11.562 1.00 35.33 31 GLY A CA 10
ATOM 13541 C C . GLY A 1 31 ? -4.887 7.656 -11.179 1.00 0.25 31 GLY A C 10
ATOM 13542 O O . GLY A 1 31 ? -4.010 7.785 -12.038 1.00 73.30 31 GLY A O 10
ATOM 13546 N N . LYS A 1 32 ? -4.629 8.008 -9.916 1.00 40.30 32 LYS A N 10
ATOM 13547 C CA . LYS A 1 32 ? -3.281 8.181 -9.379 1.00 41.34 32 LYS A CA 10
ATOM 13548 C C . LYS A 1 32 ? -2.764 6.851 -8.833 1.00 14.42 32 LYS A C 10
ATOM 13549 O O . LYS A 1 32 ? -3.150 6.428 -7.739 1.00 3.15 32 LYS A O 10
ATOM 13564 N N . GLU A 1 33 ? -1.816 6.260 -9.546 1.00 43.13 33 GLU A N 10
ATOM 13565 C CA . GLU A 1 33 ? -1.061 5.098 -9.099 1.00 42.42 33 GLU A CA 10
ATOM 13566 C C . GLU A 1 33 ? 0.385 5.230 -9.558 1.00 74.22 33 GLU A C 10
ATOM 13567 O O . GLU A 1 33 ? 0.703 6.099 -10.378 1.00 73.33 33 GLU A O 10
ATOM 13577 N N . GLN A 1 34 ? 1.246 4.377 -9.010 1.00 14.12 34 GLN A N 10
ATOM 13578 C CA . GLN A 1 34 ? 2.688 4.304 -9.257 1.00 54.43 34 GLN A CA 10
ATOM 13579 C C . GLN A 1 34 ? 3.150 2.850 -9.091 1.00 22.14 34 GLN A C 10
ATOM 13580 O O . GLN A 1 34 ? 2.308 1.962 -8.925 1.00 60.20 34 GLN A O 10
ATOM 13592 N N . THR A 1 35 ? 4.446 2.555 -9.179 1.00 63.20 35 THR A N 10
ATOM 13593 C CA . THR A 1 35 ? 4.974 1.259 -8.768 1.00 51.11 35 THR A CA 10
ATOM 13594 C C . THR A 1 35 ? 6.312 1.449 -8.053 1.00 64.21 35 THR A C 10
ATOM 13595 O O . THR A 1 35 ? 7.102 2.342 -8.383 1.00 40.10 35 THR A O 10
ATOM 13606 N N . VAL A 1 36 ? 6.570 0.574 -7.082 1.00 31.35 36 VAL A N 10
ATOM 13607 C CA . VAL A 1 36 ? 7.818 0.529 -6.328 1.00 64.50 36 VAL A CA 10
ATOM 13608 C C . VAL A 1 36 ? 8.875 -0.155 -7.210 1.00 62.12 36 VAL A C 10
ATOM 13609 O O . VAL A 1 36 ? 8.523 -0.732 -8.252 1.00 23.53 36 VAL A O 10
ATOM 13622 N N . ASN A 1 37 ? 10.152 -0.106 -6.825 1.00 12.35 37 ASN A N 10
ATOM 13623 C CA . ASN A 1 37 ? 11.192 -0.944 -7.408 1.00 22.25 37 ASN A CA 10
ATOM 13624 C C . ASN A 1 37 ? 11.015 -2.374 -6.908 1.00 64.31 37 ASN A C 10
ATOM 13625 O O . ASN A 1 37 ? 10.325 -3.174 -7.541 1.00 3.31 37 ASN A O 10
ATOM 13635 N N . THR A 1 38 ? 11.556 -2.691 -5.738 1.00 14.45 38 THR A N 10
ATOM 13636 C CA . THR A 1 38 ? 11.433 -3.968 -5.065 1.00 0.44 38 THR A CA 10
ATOM 13637 C C . THR A 1 38 ? 11.445 -3.682 -3.554 1.00 13.32 38 THR A C 10
ATOM 13638 O O . THR A 1 38 ? 11.999 -2.668 -3.134 1.00 34.13 38 THR A O 10
ATOM 13649 N N . LEU A 1 39 ? 10.835 -4.559 -2.749 1.00 44.22 39 LEU A N 10
ATOM 13650 C CA . LEU A 1 39 ? 10.847 -4.534 -1.293 1.00 64.33 39 LEU A CA 10
ATOM 13651 C C . LEU A 1 39 ? 11.349 -5.891 -0.830 1.00 42.42 39 LEU A C 10
ATOM 13652 O O . LEU A 1 39 ? 10.669 -6.903 -1.033 1.00 60.52 39 LEU A O 10
ATOM 13667 N N . GLY A 1 40 ? 12.535 -5.885 -0.223 1.00 60.21 40 GLY A N 10
ATOM 13668 C CA . GLY A 1 40 ? 13.113 -7.041 0.436 1.00 1.33 40 GLY A CA 10
ATOM 13669 C C . GLY A 1 40 ? 12.258 -7.468 1.624 1.00 61.13 40 GLY A C 10
ATOM 13670 O O . GLY A 1 40 ? 11.226 -6.855 1.919 1.00 2.21 40 GLY A O 10
ATOM 13674 N N . SER A 1 41 ? 12.671 -8.532 2.311 1.00 73.44 41 SER A N 10
ATOM 13675 C CA . SER A 1 41 ? 11.964 -9.009 3.490 1.00 34.54 41 SER A CA 10
ATOM 13676 C C . SER A 1 41 ? 11.947 -7.895 4.532 1.00 51.44 41 SER A C 10
ATOM 13677 O O . SER A 1 41 ? 13.009 -7.332 4.819 1.00 35.40 41 SER A O 10
ATOM 13684 N N . HIS A 1 42 ? 10.769 -7.603 5.085 1.00 31.14 42 HIS A N 10
ATOM 13685 C CA . HIS A 1 42 ? 10.550 -6.595 6.114 1.00 12.42 42 HIS A CA 10
ATOM 13686 C C . HIS A 1 42 ? 11.069 -5.210 5.715 1.00 32.12 42 HIS A C 10
ATOM 13687 O O . HIS A 1 42 ? 11.320 -4.367 6.584 1.00 13.41 42 HIS A O 10
ATOM 13700 N N . ASP A 1 43 ? 11.226 -4.951 4.411 1.00 41.04 43 ASP A N 10
ATOM 13701 C CA . ASP A 1 43 ? 11.686 -3.641 3.983 1.00 33.21 43 ASP A CA 10
ATOM 13702 C C . ASP A 1 43 ? 10.502 -2.689 3.974 1.00 55.10 43 ASP A C 10
ATOM 13703 O O . ASP A 1 43 ? 9.341 -3.084 4.172 1.00 2.30 43 ASP A O 10
ATOM 13711 N N . SER A 1 44 ? 10.806 -1.432 3.703 1.00 24.25 44 SER A N 10
ATOM 13712 C CA . SER A 1 44 ? 9.804 -0.389 3.573 1.00 41.13 44 SER A CA 10
ATOM 13713 C C . SER A 1 44 ? 10.245 0.740 2.649 1.00 74.31 44 SER A C 10
ATOM 13714 O O . SER A 1 44 ? 11.435 0.976 2.441 1.00 13.04 44 SER A O 10
ATOM 13721 N N . ILE A 1 45 ? 9.267 1.466 2.113 1.00 75.42 45 ILE A N 10
ATOM 13722 C CA . ILE A 1 45 ? 9.498 2.667 1.333 1.00 74.34 45 ILE A CA 10
ATOM 13723 C C . ILE A 1 45 ? 8.315 3.595 1.492 1.00 4.22 45 ILE A C 10
ATOM 13724 O O . ILE A 1 45 ? 7.168 3.154 1.459 1.00 22.43 45 ILE A O 10
ATOM 13739 N N . ASP A 1 46 ? 8.596 4.881 1.603 1.00 72.51 46 ASP A N 10
ATOM 13740 C CA . ASP A 1 46 ? 7.619 5.949 1.634 1.00 32.24 46 ASP A CA 10
ATOM 13741 C C . ASP A 1 46 ? 7.794 6.810 0.403 1.00 41.33 46 ASP A C 10
ATOM 13742 O O . ASP A 1 46 ? 8.887 6.930 -0.156 1.00 73.43 46 ASP A O 10
ATOM 13750 N N . PHE A 1 47 ? 6.675 7.351 -0.064 1.00 51.40 47 PHE A N 10
ATOM 13751 C CA . PHE A 1 47 ? 6.645 8.258 -1.203 1.00 23.53 47 PHE A CA 10
ATOM 13752 C C . PHE A 1 47 ? 5.538 9.299 -1.040 1.00 4.41 47 PHE A C 10
ATOM 13753 O O . PHE A 1 47 ? 4.447 9.010 -0.540 1.00 12.35 47 PHE A O 10
ATOM 13769 N N . SER A 1 48 ? 5.836 10.519 -1.490 1.00 31.53 48 SER A N 10
ATOM 13770 C CA . SER A 1 48 ? 4.896 11.624 -1.595 1.00 35.14 48 SER A CA 10
ATOM 13771 C C . SER A 1 48 ? 3.897 11.272 -2.701 1.00 23.23 48 SER A C 10
ATOM 13772 O O . SER A 1 48 ? 4.306 10.951 -3.823 1.00 53.40 48 SER A O 10
ATOM 13779 N N . SER A 1 49 ? 2.606 11.287 -2.362 1.00 4.35 49 SER A N 10
ATOM 13780 C CA . SER A 1 49 ? 1.478 11.056 -3.252 1.00 21.12 49 SER A CA 10
ATOM 13781 C C . SER A 1 49 ? 1.078 12.396 -3.882 1.00 31.34 49 SER A C 10
ATOM 13782 O O . SER A 1 49 ? 1.423 13.455 -3.349 1.00 74.41 49 SER A O 10
ATOM 13789 N N . ASP A 1 50 ? 0.268 12.378 -4.942 1.00 24.21 50 ASP A N 10
ATOM 13790 C CA . ASP A 1 50 ? 0.012 13.548 -5.790 1.00 53.54 50 ASP A CA 10
ATOM 13791 C C . ASP A 1 50 ? -1.496 13.774 -5.932 1.00 22.04 50 ASP A C 10
ATOM 13792 O O . ASP A 1 50 ? -2.051 13.686 -7.029 1.00 20.44 50 ASP A O 10
ATOM 13800 N N . ALA A 1 51 ? -2.193 13.957 -4.812 1.00 32.32 51 ALA A N 10
ATOM 13801 C CA . ALA A 1 51 ? -3.652 14.014 -4.787 1.00 72.23 51 ALA A CA 10
ATOM 13802 C C . ALA A 1 51 ? -4.226 14.908 -3.680 1.00 11.22 51 ALA A C 10
ATOM 13803 O O . ALA A 1 51 ? -5.424 15.193 -3.687 1.00 61.34 51 ALA A O 10
ATOM 13810 N N . GLY A 1 52 ? -3.405 15.397 -2.753 1.00 73.00 52 GLY A N 10
ATOM 13811 C CA . GLY A 1 52 ? -3.818 16.261 -1.659 1.00 52.10 52 GLY A CA 10
ATOM 13812 C C . GLY A 1 52 ? -4.178 15.430 -0.437 1.00 71.43 52 GLY A C 10
ATOM 13813 O O . GLY A 1 52 ? -3.495 15.514 0.586 1.00 51.33 52 GLY A O 10
ATOM 13817 N N . SER A 1 53 ? -5.222 14.608 -0.547 1.00 72.33 53 SER A N 10
ATOM 13818 C CA . SER A 1 53 ? -5.640 13.658 0.483 1.00 1.42 53 SER A CA 10
ATOM 13819 C C . SER A 1 53 ? -5.487 12.227 -0.051 1.00 0.32 53 SER A C 10
ATOM 13820 O O . SER A 1 53 ? -4.831 12.036 -1.077 1.00 33.32 53 SER A O 10
ATOM 13827 N N . VAL A 1 54 ? -5.983 11.229 0.685 1.00 1.23 54 VAL A N 10
ATOM 13828 C CA . VAL A 1 54 ? -6.331 9.883 0.233 1.00 2.14 54 VAL A CA 10
ATOM 13829 C C . VAL A 1 54 ? -7.536 9.491 1.093 1.00 60.23 54 VAL A C 10
ATOM 13830 O O . VAL A 1 54 ? -7.671 9.961 2.230 1.00 64.45 54 VAL A O 10
ATOM 13843 N N . TYR A 1 55 ? -8.386 8.599 0.583 1.00 75.43 55 TYR A N 10
ATOM 13844 C CA . TYR A 1 55 ? -9.397 7.908 1.381 1.00 23.22 55 TYR A CA 10
ATOM 13845 C C . TYR A 1 55 ? -9.657 6.461 0.931 1.00 42.14 55 TYR A C 10
ATOM 13846 O O . TYR A 1 55 ? -10.614 5.830 1.377 1.00 4.23 55 TYR A O 10
ATOM 13863 N N . LYS A 1 56 ? -8.847 5.924 0.012 1.00 71.22 56 LYS A N 10
ATOM 13864 C CA . LYS A 1 56 ? -9.011 4.597 -0.576 1.00 3.33 56 LYS A CA 10
ATOM 13865 C C . LYS A 1 56 ? -7.647 4.097 -1.057 1.00 3.44 56 LYS A C 10
ATOM 13866 O O . LYS A 1 56 ? -6.736 4.918 -1.204 1.00 74.34 56 LYS A O 10
ATOM 13881 N N . MET A 1 57 ? -7.500 2.797 -1.300 1.00 60.05 57 MET A N 10
ATOM 13882 C CA . MET A 1 57 ? -6.297 2.197 -1.857 1.00 22.23 57 MET A CA 10
ATOM 13883 C C . MET A 1 57 ? -6.730 0.996 -2.687 1.00 3.42 57 MET A C 10
ATOM 13884 O O . MET A 1 57 ? -7.666 0.300 -2.299 1.00 74.04 57 MET A O 10
ATOM 13896 N N . ASP A 1 58 ? -6.051 0.749 -3.808 1.00 44.21 58 ASP A N 10
ATOM 13897 C CA . ASP A 1 58 ? -6.322 -0.385 -4.695 1.00 55.51 58 ASP A CA 10
ATOM 13898 C C . ASP A 1 58 ? -4.995 -0.874 -5.256 1.00 53.15 58 ASP A C 10
ATOM 13899 O O . ASP A 1 58 ? -4.652 -0.679 -6.425 1.00 3.40 58 ASP A O 10
ATOM 13907 N N . VAL A 1 59 ? -4.199 -1.484 -4.389 1.00 43.44 59 VAL A N 10
ATOM 13908 C CA . VAL A 1 59 ? -2.914 -2.043 -4.780 1.00 74.25 59 VAL A CA 10
ATOM 13909 C C . VAL A 1 59 ? -3.145 -3.321 -5.549 1.00 14.24 59 VAL A C 10
ATOM 13910 O O . VAL A 1 59 ? -4.177 -3.969 -5.382 1.00 14.01 59 VAL A O 10
ATOM 13923 N N . THR A 1 60 ? -2.151 -3.718 -6.320 1.00 75.35 60 THR A N 10
ATOM 13924 C CA . THR A 1 60 ? -2.056 -5.024 -6.924 1.00 42.22 60 THR A CA 10
ATOM 13925 C C . THR A 1 60 ? -0.562 -5.265 -7.110 1.00 60.15 60 THR A C 10
ATOM 13926 O O . THR A 1 60 ? 0.166 -4.381 -7.568 1.00 34.10 60 THR A O 10
ATOM 13937 N N . GLY A 1 61 ? -0.059 -6.402 -6.648 1.00 14.42 61 GLY A N 10
ATOM 13938 C CA . GLY A 1 61 ? 1.352 -6.720 -6.714 1.00 20.54 61 GLY A CA 10
ATOM 13939 C C . GLY A 1 61 ? 1.533 -8.216 -6.570 1.00 1.40 61 GLY A C 10
ATOM 13940 O O . GLY A 1 61 ? 0.587 -8.933 -6.263 1.00 74.52 61 GLY A O 10
ATOM 13944 N N . THR A 1 62 ? 2.754 -8.691 -6.793 1.00 72.21 62 THR A N 10
ATOM 13945 C CA . THR A 1 62 ? 3.035 -10.108 -6.959 1.00 74.15 62 THR A CA 10
ATOM 13946 C C . THR A 1 62 ? 4.321 -10.452 -6.213 1.00 62.43 62 THR A C 10
ATOM 13947 O O . THR A 1 62 ? 5.302 -9.695 -6.273 1.00 73.45 62 THR A O 10
ATOM 13958 N N . THR A 1 63 ? 4.297 -11.557 -5.478 1.00 73.23 63 THR A N 10
ATOM 13959 C CA . THR A 1 63 ? 5.352 -12.018 -4.599 1.00 0.04 63 THR A CA 10
ATOM 13960 C C . THR A 1 63 ? 6.421 -12.758 -5.394 1.00 32.34 63 THR A C 10
ATOM 13961 O O . THR A 1 63 ? 6.214 -13.109 -6.556 1.00 24.12 63 THR A O 10
ATOM 13972 N N . GLN A 1 64 ? 7.577 -13.014 -4.778 1.00 52.11 64 GLN A N 10
ATOM 13973 C CA . GLN A 1 64 ? 8.615 -13.855 -5.359 1.00 63.42 64 GLN A CA 10
ATOM 13974 C C . GLN A 1 64 ? 8.107 -15.301 -5.534 1.00 2.13 64 GLN A C 10
ATOM 13975 O O . GLN A 1 64 ? 8.456 -15.948 -6.519 1.00 61.11 64 GLN A O 10
ATOM 13987 N N . SER A 1 65 ? 7.222 -15.765 -4.640 1.00 13.00 65 SER A N 10
ATOM 13988 C CA . SER A 1 65 ? 6.512 -17.043 -4.773 1.00 72.22 65 SER A CA 10
ATOM 13989 C C . SER A 1 65 ? 5.533 -17.027 -5.963 1.00 71.23 65 SER A C 10
ATOM 13990 O O . SER A 1 65 ? 4.957 -18.058 -6.299 1.00 74.53 65 SER A O 10
ATOM 13997 N N . GLY A 1 66 ? 5.328 -15.891 -6.634 1.00 74.41 66 GLY A N 10
ATOM 13998 C CA . GLY A 1 66 ? 4.489 -15.833 -7.818 1.00 44.24 66 GLY A CA 10
ATOM 13999 C C . GLY A 1 66 ? 3.006 -15.790 -7.492 1.00 13.32 66 GLY A C 10
ATOM 14000 O O . GLY A 1 66 ? 2.194 -16.221 -8.312 1.00 14.42 66 GLY A O 10
ATOM 14004 N N . GLU A 1 67 ? 2.634 -15.278 -6.322 1.00 31.54 67 GLU A N 10
ATOM 14005 C CA . GLU A 1 67 ? 1.240 -15.055 -5.940 1.00 73.32 67 GLU A CA 10
ATOM 14006 C C . GLU A 1 67 ? 0.934 -13.576 -6.052 1.00 14.14 67 GLU A C 10
ATOM 14007 O O . GLU A 1 67 ? 1.819 -12.756 -5.814 1.00 40.05 67 GLU A O 10
ATOM 14017 N N . LYS A 1 68 ? -0.291 -13.221 -6.429 1.00 53.45 68 LYS A N 10
ATOM 14018 C CA . LYS A 1 68 ? -0.718 -11.869 -6.702 1.00 4.24 68 LYS A CA 10
ATOM 14019 C C . LYS A 1 68 ? -1.817 -11.504 -5.737 1.00 73.42 68 LYS A C 10
ATOM 14020 O O . LYS A 1 68 ? -2.799 -12.232 -5.581 1.00 14.12 68 LYS A O 10
ATOM 14035 N N . PHE A 1 69 ? -1.609 -10.390 -5.061 1.00 52.14 69 PHE A N 10
ATOM 14036 C CA . PHE A 1 69 ? -2.502 -9.867 -4.043 1.00 72.33 69 PHE A CA 10
ATOM 14037 C C . PHE A 1 69 ? -2.964 -8.503 -4.521 1.00 74.24 69 PHE A C 10
ATOM 14038 O O . PHE A 1 69 ? -2.217 -7.774 -5.188 1.00 54.43 69 PHE A O 10
ATOM 14054 N N . THR A 1 70 ? -4.154 -8.111 -4.093 1.00 60.25 70 THR A N 10
ATOM 14055 C CA . THR A 1 70 ? -4.659 -6.763 -4.235 1.00 35.52 70 THR A CA 10
ATOM 14056 C C . THR A 1 70 ? -5.226 -6.331 -2.925 1.00 11.00 70 THR A C 10
ATOM 14057 O O . THR A 1 70 ? -5.728 -7.117 -2.123 1.00 14.30 70 THR A O 10
ATOM 14068 N N . GLY A 1 71 ? -5.083 -5.035 -2.743 1.00 64.54 71 GLY A N 10
ATOM 14069 C CA . GLY A 1 71 ? -5.316 -4.385 -1.492 1.00 62.14 71 GLY A CA 10
ATOM 14070 C C . GLY A 1 71 ? -6.342 -3.349 -1.756 1.00 73.52 71 GLY A C 10
ATOM 14071 O O . GLY A 1 71 ? -6.007 -2.218 -2.102 1.00 51.22 71 GLY A O 10
ATOM 14075 N N . HIS A 1 72 ? -7.555 -3.858 -1.708 1.00 61.14 72 HIS A N 10
ATOM 14076 C CA . HIS A 1 72 ? -8.774 -3.087 -1.944 1.00 2.50 72 HIS A CA 10
ATOM 14077 C C . HIS A 1 72 ? -9.193 -2.557 -0.583 1.00 51.25 72 HIS A C 10
ATOM 14078 O O . HIS A 1 72 ? -9.525 -3.347 0.312 1.00 73.22 72 HIS A O 10
ATOM 14091 N N . PHE A 1 73 ? -9.127 -1.241 -0.399 1.00 72.31 73 PHE A N 10
ATOM 14092 C CA . PHE A 1 73 ? -9.395 -0.589 0.872 1.00 22.44 73 PHE A CA 10
ATOM 14093 C C . PHE A 1 73 ? -10.124 0.729 0.626 1.00 2.32 73 PHE A C 10
ATOM 14094 O O . PHE A 1 73 ? -9.783 1.462 -0.308 1.00 1.13 73 PHE A O 10
ATOM 14110 N N . LYS A 1 74 ? -11.087 1.057 1.493 1.00 53.55 74 LYS A N 10
ATOM 14111 C CA . LYS A 1 74 ? -11.771 2.350 1.495 1.00 31.24 74 LYS A CA 10
ATOM 14112 C C . LYS A 1 74 ? -11.933 2.806 2.941 1.00 21.51 74 LYS A C 10
ATOM 14113 O O . LYS A 1 74 ? -11.422 2.145 3.850 1.00 61.14 74 LYS A O 10
ATOM 14128 N N . GLY A 1 75 ? -12.567 3.962 3.124 1.00 63.32 75 GLY A N 10
ATOM 14129 C CA . GLY A 1 75 ? -12.774 4.570 4.421 1.00 53.34 75 GLY A CA 10
ATOM 14130 C C . GLY A 1 75 ? -11.458 4.847 5.117 1.00 14.10 75 GLY A C 10
ATOM 14131 O O . GLY A 1 75 ? -11.273 4.451 6.265 1.00 74.51 75 GLY A O 10
ATOM 14135 N N . LEU A 1 76 ? -10.537 5.512 4.415 1.00 60.43 76 LEU A N 10
ATOM 14136 C CA . LEU A 1 76 ? -9.228 5.825 4.966 1.00 61.43 76 LEU A CA 10
ATOM 14137 C C . LEU A 1 76 ? -9.218 7.300 5.350 1.00 73.25 76 LEU A C 10
ATOM 14138 O O . LEU A 1 76 ? -9.690 8.145 4.588 1.00 41.43 76 LEU A O 10
ATOM 14153 N N . VAL A 1 77 ? -8.679 7.617 6.522 1.00 13.10 77 VAL A N 10
ATOM 14154 C CA . VAL A 1 77 ? -8.707 8.966 7.092 1.00 54.42 77 VAL A CA 10
ATOM 14155 C C . VAL A 1 77 ? -7.303 9.461 7.427 1.00 12.40 77 VAL A C 10
ATOM 14156 O O . VAL A 1 77 ? -6.350 8.673 7.480 1.00 34.41 77 VAL A O 10
ATOM 14169 N N . GLY A 1 78 ? -7.182 10.770 7.659 1.00 44.11 78 GLY A N 10
ATOM 14170 C CA . GLY A 1 78 ? -5.923 11.432 7.950 1.00 13.20 78 GLY A CA 10
ATOM 14171 C C . GLY A 1 78 ? -5.149 11.762 6.679 1.00 52.25 78 GLY A C 10
ATOM 14172 O O . GLY A 1 78 ? -5.601 11.529 5.554 1.00 34.43 78 GLY A O 10
ATOM 14176 N N . LYS A 1 79 ? -3.978 12.368 6.857 1.00 44.03 79 LYS A N 10
ATOM 14177 C CA . LYS A 1 79 ? -3.103 12.845 5.786 1.00 40.11 79 LYS A CA 10
ATOM 14178 C C . LYS A 1 79 ? -1.950 11.879 5.498 1.00 60.34 79 LYS A C 10
ATOM 14179 O O . LYS A 1 79 ? -0.948 12.257 4.891 1.00 3.11 79 LYS A O 10
ATOM 14194 N N . ASP A 1 80 ? -2.114 10.616 5.874 1.00 73.41 80 ASP A N 10
ATOM 14195 C CA . ASP A 1 80 ? -1.169 9.539 5.632 1.00 44.25 80 ASP A CA 10
ATOM 14196 C C . ASP A 1 80 ? -1.914 8.219 5.476 1.00 12.24 80 ASP A C 10
ATOM 14197 O O . ASP A 1 80 ? -3.018 8.042 6.000 1.00 42.42 80 ASP A O 10
ATOM 14205 N N . THR A 1 81 ? -1.263 7.268 4.811 1.00 22.30 81 THR A N 10
ATOM 14206 C CA . THR A 1 81 ? -1.733 5.920 4.552 1.00 22.23 81 THR A CA 10
ATOM 14207 C C . THR A 1 81 ? -0.492 5.029 4.475 1.00 4.03 81 THR A C 10
ATOM 14208 O O . THR A 1 81 ? 0.639 5.513 4.360 1.00 71.43 81 THR A O 10
ATOM 14219 N N . ARG A 1 82 ? -0.676 3.717 4.564 1.00 62.35 82 ARG A N 10
ATOM 14220 C CA . ARG A 1 82 ? 0.375 2.725 4.403 1.00 4.02 82 ARG A CA 10
ATOM 14221 C C . ARG A 1 82 ? -0.260 1.389 4.050 1.00 61.25 82 ARG A C 10
ATOM 14222 O O . ARG A 1 82 ? -1.484 1.334 3.956 1.00 21.42 82 ARG A O 10
ATOM 14240 N N . VAL A 1 83 ? 0.545 0.345 3.852 1.00 51.45 83 VAL A N 10
ATOM 14241 C CA . VAL A 1 83 ? 0.116 -1.007 3.515 1.00 23.43 83 VAL A CA 10
ATOM 14242 C C . VAL A 1 83 ? 0.920 -1.984 4.368 1.00 43.35 83 VAL A C 10
ATOM 14243 O O . VAL A 1 83 ? 2.150 -1.964 4.291 1.00 52.02 83 VAL A O 10
ATOM 14256 N N . PHE A 1 84 ? 0.253 -2.839 5.149 1.00 55.41 84 PHE A N 10
ATOM 14257 C CA . PHE A 1 84 ? 0.862 -3.986 5.805 1.00 44.33 84 PHE A CA 10
ATOM 14258 C C . PHE A 1 84 ? 0.578 -5.190 4.915 1.00 22.54 84 PHE A C 10
ATOM 14259 O O . PHE A 1 84 ? -0.550 -5.664 4.841 1.00 34.24 84 PHE A O 10
ATOM 14275 N N . ILE A 1 85 ? 1.584 -5.651 4.179 1.00 35.41 85 ILE A N 10
ATOM 14276 C CA . ILE A 1 85 ? 1.570 -7.016 3.665 1.00 73.12 85 ILE A CA 10
ATOM 14277 C C . ILE A 1 85 ? 1.806 -7.899 4.893 1.00 1.12 85 ILE A C 10
ATOM 14278 O O . ILE A 1 85 ? 2.719 -7.594 5.665 1.00 34.22 85 ILE A O 10
ATOM 14293 N N . GLU A 1 86 ? 1.032 -8.971 5.035 1.00 33.43 86 GLU A N 10
ATOM 14294 C CA . GLU A 1 86 ? 1.296 -10.091 5.926 1.00 72.32 86 GLU A CA 10
ATOM 14295 C C . GLU A 1 86 ? 0.786 -11.373 5.247 1.00 23.14 86 GLU A C 10
ATOM 14296 O O . GLU A 1 86 ? 0.384 -11.338 4.080 1.00 13.00 86 GLU A O 10
ATOM 14306 N N . LEU A 1 87 ? 0.863 -12.508 5.944 1.00 23.20 87 LEU A N 10
ATOM 14307 C CA . LEU A 1 87 ? 0.248 -13.756 5.506 1.00 35.22 87 LEU A CA 10
ATOM 14308 C C . LEU A 1 87 ? -0.974 -14.007 6.379 1.00 61.42 87 LEU A C 10
ATOM 14309 O O . LEU A 1 87 ? -1.014 -13.551 7.525 1.00 51.02 87 LEU A O 10
ATOM 14324 N N . ASP A 1 88 ? -1.923 -14.790 5.876 1.00 35.41 88 ASP A N 10
ATOM 14325 C CA . ASP A 1 88 ? -3.022 -15.327 6.670 1.00 60.54 88 ASP A CA 10
ATOM 14326 C C . ASP A 1 88 ? -3.572 -16.577 5.970 1.00 22.44 88 ASP A C 10
ATOM 14327 O O . ASP A 1 88 ? -2.955 -17.090 5.038 1.00 40.33 88 ASP A O 10
ATOM 14335 N N . GLU A 1 89 ? -4.741 -17.045 6.398 1.00 23.53 89 GLU A N 10
ATOM 14336 C CA . GLU A 1 89 ? -5.577 -18.113 5.870 1.00 2.43 89 GLU A CA 10
ATOM 14337 C C . GLU A 1 89 ? -4.851 -19.459 5.963 1.00 72.11 89 GLU A C 10
ATOM 14338 O O . GLU A 1 89 ? -5.068 -20.213 6.913 1.00 63.35 89 GLU A O 10
ATOM 14348 N N . ASN A 1 90 ? -3.956 -19.746 5.022 1.00 62.42 90 ASN A N 10
ATOM 14349 C CA . ASN A 1 90 ? -3.182 -20.985 4.907 1.00 14.44 90 ASN A CA 10
ATOM 14350 C C . ASN A 1 90 ? -1.759 -20.643 4.474 1.00 40.33 90 ASN A C 10
ATOM 14351 O O . ASN A 1 90 ? -1.228 -21.227 3.527 1.00 20.30 90 ASN A O 10
ATOM 14361 N N . ALA A 1 91 ? -1.144 -19.686 5.175 1.00 34.13 91 ALA A N 10
ATOM 14362 C CA . ALA A 1 91 ? 0.147 -19.104 4.830 1.00 71.53 91 ALA A CA 10
ATOM 14363 C C . ALA A 1 91 ? 0.100 -18.518 3.410 1.00 3.24 91 ALA A C 10
ATOM 14364 O O . ALA A 1 91 ? 1.043 -18.676 2.627 1.00 44.22 91 ALA A O 10
ATOM 14371 N N . ASP A 1 92 ? -1.022 -17.882 3.080 1.00 64.45 92 ASP A N 10
ATOM 14372 C CA . ASP A 1 92 ? -1.357 -17.286 1.792 1.00 62.22 92 ASP A CA 10
ATOM 14373 C C . ASP A 1 92 ? -1.142 -15.780 1.903 1.00 3.31 92 ASP A C 10
ATOM 14374 O O . ASP A 1 92 ? -1.166 -15.225 3.003 1.00 20.32 92 ASP A O 10
ATOM 14382 N N . VAL A 1 93 ? -0.958 -15.090 0.778 1.00 43.04 93 VAL A N 10
ATOM 14383 C CA . VAL A 1 93 ? -0.656 -13.665 0.792 1.00 61.42 93 VAL A CA 10
ATOM 14384 C C . VAL A 1 93 ? -1.936 -12.868 1.016 1.00 11.44 93 VAL A C 10
ATOM 14385 O O . VAL A 1 93 ? -2.850 -12.945 0.192 1.00 31.24 93 VAL A O 10
ATOM 14398 N N . GLN A 1 94 ? -1.953 -12.025 2.046 1.00 4.33 94 GLN A N 10
ATOM 14399 C CA . GLN A 1 94 ? -3.018 -11.046 2.249 1.00 64.41 94 GLN A CA 10
ATOM 14400 C C . GLN A 1 94 ? -2.467 -9.615 2.309 1.00 55.25 94 GLN A C 10
ATOM 14401 O O . GLN A 1 94 ? -1.260 -9.365 2.229 1.00 13.43 94 GLN A O 10
ATOM 14413 N N . VAL A 1 95 ? -3.385 -8.658 2.411 1.00 40.44 95 VAL A N 10
ATOM 14414 C CA . VAL A 1 95 ? -3.126 -7.253 2.683 1.00 23.23 95 VAL A CA 10
ATOM 14415 C C . VAL A 1 95 ? -3.943 -6.795 3.881 1.00 15.31 95 VAL A C 10
ATOM 14416 O O . VAL A 1 95 ? -5.132 -7.065 4.002 1.00 64.41 95 VAL A O 10
ATOM 14429 N N . PHE A 1 96 ? -3.302 -6.035 4.753 1.00 74.24 96 PHE A N 10
ATOM 14430 C CA . PHE A 1 96 ? -3.836 -5.407 5.930 1.00 40.02 96 PHE A CA 10
ATOM 14431 C C . PHE A 1 96 ? -3.415 -3.937 5.945 1.00 21.20 96 PHE A C 10
ATOM 14432 O O . PHE A 1 96 ? -2.532 -3.506 5.191 1.00 24.22 96 PHE A O 10
ATOM 14448 N N . ILE A 1 97 ? -4.016 -3.147 6.831 1.00 64.42 97 ILE A N 10
ATOM 14449 C CA . ILE A 1 97 ? -3.658 -1.757 7.045 1.00 52.32 97 ILE A CA 10
ATOM 14450 C C . ILE A 1 97 ? -3.991 -1.344 8.476 1.00 61.45 97 ILE A C 10
ATOM 14451 O O . ILE A 1 97 ? -5.027 -1.763 8.988 1.00 14.00 97 ILE A O 10
ATOM 14466 N N . PRO A 1 98 ? -3.184 -0.468 9.102 1.00 12.42 98 PRO A N 10
ATOM 14467 C CA . PRO A 1 98 ? -3.557 0.115 10.380 1.00 33.21 98 PRO A CA 10
ATOM 14468 C C . PRO A 1 98 ? -4.621 1.208 10.180 1.00 62.31 98 PRO A C 10
ATOM 14469 O O . PRO A 1 98 ? -4.288 2.369 9.902 1.00 60.32 98 PRO A O 10
ATOM 14477 N N . GLN A 1 99 ? -5.894 0.841 10.303 1.00 64.53 99 GLN A N 10
ATOM 14478 C CA . GLN A 1 99 ? -7.032 1.753 10.438 1.00 4.24 99 GLN A CA 10
ATOM 14479 C C . GLN A 1 99 ? -7.545 1.682 11.881 1.00 14.30 99 GLN A C 10
ATOM 14480 O O . GLN A 1 99 ? -6.883 1.096 12.745 1.00 52.04 99 GLN A O 10
ATOM 14492 N N . GLY A 1 100 ? -8.673 2.330 12.157 1.00 2.21 100 GLY A N 10
ATOM 14493 C CA . GLY A 1 100 ? -9.357 2.257 13.433 1.00 12.21 100 GLY A CA 10
ATOM 14494 C C . GLY A 1 100 ? -10.701 2.933 13.267 1.00 42.04 100 GLY A C 10
ATOM 14495 O O . GLY A 1 100 ? -11.723 2.253 13.221 1.00 62.55 100 GLY A O 10
ATOM 14499 N N . GLU A 1 101 ? -10.661 4.252 13.087 1.00 12.03 101 GLU A N 10
ATOM 14500 C CA . GLU A 1 101 ? -11.776 5.129 12.749 1.00 42.22 101 GLU A CA 10
ATOM 14501 C C . GLU A 1 101 ? -12.250 4.830 11.315 1.00 72.41 101 GLU A C 10
ATOM 14502 O O . GLU A 1 101 ? -11.931 5.572 10.382 1.00 0.33 101 GLU A O 10
ATOM 14512 N N . ILE A 1 102 ? -12.954 3.724 11.101 1.00 21.31 102 ILE A N 10
ATOM 14513 C CA . ILE A 1 102 ? -13.679 3.394 9.898 1.00 54.32 102 ILE A CA 10
ATOM 14514 C C . ILE A 1 102 ? -15.048 2.833 10.310 1.00 1.44 102 ILE A C 10
ATOM 14515 O O . ILE A 1 102 ? -15.182 1.636 10.567 1.00 31.33 102 ILE A O 10
ATOM 14530 N N . ASP A 1 103 ? -16.046 3.717 10.404 1.00 43.21 103 ASP A N 10
ATOM 14531 C CA . ASP A 1 103 ? -17.438 3.360 10.669 1.00 32.21 103 ASP A CA 10
ATOM 14532 C C . ASP A 1 103 ? -18.041 2.817 9.393 1.00 1.30 103 ASP A C 10
ATOM 14533 O O . ASP A 1 103 ? -18.441 3.620 8.517 1.00 64.55 103 ASP A O 10
ATOM 14541 N N . GLY A 1 1 ? 3.219 21.720 12.928 1.00 23.35 1 GLY A N 11
ATOM 14542 C CA . GLY A 1 1 ? 3.880 22.404 11.815 1.00 35.31 1 GLY A CA 11
ATOM 14543 C C . GLY A 1 1 ? 2.966 23.402 11.139 1.00 72.34 1 GLY A C 11
ATOM 14544 O O . GLY A 1 1 ? 2.009 23.897 11.743 1.00 33.24 1 GLY A O 11
ATOM 14548 N N . ALA A 1 2 ? 3.304 23.739 9.894 1.00 0.44 2 ALA A N 11
ATOM 14549 C CA . ALA A 1 2 ? 2.506 24.599 9.047 1.00 75.23 2 ALA A CA 11
ATOM 14550 C C . ALA A 1 2 ? 1.296 23.796 8.595 1.00 73.02 2 ALA A C 11
ATOM 14551 O O . ALA A 1 2 ? 1.440 22.693 8.056 1.00 72.20 2 ALA A O 11
ATOM 14558 N N . GLN A 1 3 ? 0.104 24.334 8.824 1.00 43.24 3 GLN A N 11
ATOM 14559 C CA . GLN A 1 3 ? -1.131 23.638 8.487 1.00 31.42 3 GLN A CA 11
ATOM 14560 C C . GLN A 1 3 ? -1.528 23.840 7.021 1.00 14.51 3 GLN A C 11
ATOM 14561 O O . GLN A 1 3 ? -2.429 23.158 6.529 1.00 54.41 3 GLN A O 11
ATOM 14573 N N . ASP A 1 4 ? -0.827 24.696 6.279 1.00 75.42 4 ASP A N 11
ATOM 14574 C CA . ASP A 1 4 ? -1.089 24.986 4.874 1.00 33.45 4 ASP A CA 11
ATOM 14575 C C . ASP A 1 4 ? 0.278 25.076 4.211 1.00 60.11 4 ASP A C 11
ATOM 14576 O O . ASP A 1 4 ? 0.872 26.151 4.086 1.00 41.31 4 ASP A O 11
ATOM 14584 N N . GLY A 1 5 ? 0.854 23.897 3.978 1.00 22.22 5 GLY A N 11
ATOM 14585 C CA . GLY A 1 5 ? 2.253 23.701 3.633 1.00 11.44 5 GLY A CA 11
ATOM 14586 C C . GLY A 1 5 ? 2.585 22.296 3.122 1.00 4.43 5 GLY A C 11
ATOM 14587 O O . GLY A 1 5 ? 3.731 22.048 2.736 1.00 51.53 5 GLY A O 11
ATOM 14591 N N . LYS A 1 6 ? 1.621 21.368 3.080 1.00 32.31 6 LYS A N 11
ATOM 14592 C CA . LYS A 1 6 ? 1.616 20.248 2.147 1.00 62.30 6 LYS A CA 11
ATOM 14593 C C . LYS A 1 6 ? 0.161 19.874 1.926 1.00 64.23 6 LYS A C 11
ATOM 14594 O O . LYS A 1 6 ? -0.533 19.469 2.861 1.00 74.30 6 LYS A O 11
ATOM 14609 N N . GLU A 1 7 ? -0.326 20.055 0.708 1.00 4.55 7 GLU A N 11
ATOM 14610 C CA . GLU A 1 7 ? -1.749 20.019 0.385 1.00 11.25 7 GLU A CA 11
ATOM 14611 C C . GLU A 1 7 ? -2.130 18.765 -0.398 1.00 4.43 7 GLU A C 11
ATOM 14612 O O . GLU A 1 7 ? -3.120 18.726 -1.130 1.00 3.12 7 GLU A O 11
ATOM 14622 N N . THR A 1 8 ? -1.316 17.737 -0.213 1.00 51.32 8 THR A N 11
ATOM 14623 C CA . THR A 1 8 ? -1.286 16.508 -0.977 1.00 23.11 8 THR A CA 11
ATOM 14624 C C . THR A 1 8 ? -1.158 15.309 -0.033 1.00 75.20 8 THR A C 11
ATOM 14625 O O . THR A 1 8 ? -0.949 15.479 1.174 1.00 73.11 8 THR A O 11
ATOM 14636 N N . THR A 1 9 ? -1.283 14.094 -0.565 1.00 42.14 9 THR A N 11
ATOM 14637 C CA . THR A 1 9 ? -1.315 12.869 0.220 1.00 52.22 9 THR A CA 11
ATOM 14638 C C . THR A 1 9 ? 0.026 12.150 0.212 1.00 35.34 9 THR A C 11
ATOM 14639 O O . THR A 1 9 ? 0.890 12.449 -0.625 1.00 51.10 9 THR A O 11
ATOM 14650 N N . THR A 1 10 ? 0.198 11.203 1.142 1.00 61.02 10 THR A N 11
ATOM 14651 C CA . THR A 1 10 ? 1.395 10.381 1.253 1.00 0.13 10 THR A CA 11
ATOM 14652 C C . THR A 1 10 ? 1.003 8.901 1.303 1.00 24.25 10 THR A C 11
ATOM 14653 O O . THR A 1 10 ? 0.055 8.562 2.014 1.00 71.10 10 THR A O 11
ATOM 14664 N N . ILE A 1 11 ? 1.694 8.016 0.575 1.00 15.35 11 ILE A N 11
ATOM 14665 C CA . ILE A 1 11 ? 1.332 6.604 0.443 1.00 33.15 11 ILE A CA 11
ATOM 14666 C C . ILE A 1 11 ? 2.607 5.778 0.631 1.00 71.14 11 ILE A C 11
ATOM 14667 O O . ILE A 1 11 ? 3.554 5.920 -0.143 1.00 42.24 11 ILE A O 11
ATOM 14682 N N . ARG A 1 12 ? 2.628 4.903 1.645 1.00 35.04 12 ARG A N 11
ATOM 14683 C CA . ARG A 1 12 ? 3.804 4.107 2.001 1.00 35.32 12 ARG A CA 11
ATOM 14684 C C . ARG A 1 12 ? 3.470 2.637 2.075 1.00 32.21 12 ARG A C 11
ATOM 14685 O O . ARG A 1 12 ? 2.502 2.240 2.715 1.00 71.41 12 ARG A O 11
ATOM 14703 N N . LEU A 1 13 ? 4.302 1.818 1.458 1.00 34.43 13 LEU A N 11
ATOM 14704 C CA . LEU A 1 13 ? 4.112 0.384 1.390 1.00 2.22 13 LEU A CA 11
ATOM 14705 C C . LEU A 1 13 ? 5.121 -0.303 2.304 1.00 73.13 13 LEU A C 11
ATOM 14706 O O . LEU A 1 13 ? 6.267 0.135 2.364 1.00 43.20 13 LEU A O 11
ATOM 14721 N N . ILE A 1 14 ? 4.700 -1.345 3.035 1.00 53.34 14 ILE A N 11
ATOM 14722 C CA . ILE A 1 14 ? 5.513 -2.128 3.954 1.00 55.21 14 ILE A CA 11
ATOM 14723 C C . ILE A 1 14 ? 5.232 -3.612 3.680 1.00 72.11 14 ILE A C 11
ATOM 14724 O O . ILE A 1 14 ? 4.119 -4.103 3.877 1.00 34.33 14 ILE A O 11
ATOM 14739 N N . ASN A 1 15 ? 6.242 -4.351 3.228 1.00 41.52 15 ASN A N 11
ATOM 14740 C CA . ASN A 1 15 ? 6.144 -5.773 2.897 1.00 12.42 15 ASN A CA 11
ATOM 14741 C C . ASN A 1 15 ? 6.485 -6.653 4.114 1.00 71.40 15 ASN A C 11
ATOM 14742 O O . ASN A 1 15 ? 7.532 -7.291 4.121 1.00 55.22 15 ASN A O 11
ATOM 14752 N N . GLN A 1 16 ? 5.650 -6.680 5.163 1.00 34.45 16 GLN A N 11
ATOM 14753 C CA . GLN A 1 16 ? 5.934 -7.306 6.469 1.00 14.11 16 GLN A CA 11
ATOM 14754 C C . GLN A 1 16 ? 5.777 -8.842 6.411 1.00 73.24 16 GLN A C 11
ATOM 14755 O O . GLN A 1 16 ? 5.020 -9.450 7.172 1.00 3.23 16 GLN A O 11
ATOM 14767 N N . THR A 1 17 ? 6.496 -9.492 5.498 1.00 75.44 17 THR A N 11
ATOM 14768 C CA . THR A 1 17 ? 6.310 -10.891 5.132 1.00 54.03 17 THR A CA 11
ATOM 14769 C C . THR A 1 17 ? 7.644 -11.652 5.122 1.00 34.31 17 THR A C 11
ATOM 14770 O O . THR A 1 17 ? 8.738 -11.070 5.200 1.00 62.42 17 THR A O 11
ATOM 14781 N N . TYR A 1 18 ? 7.550 -12.977 4.986 1.00 0.02 18 TYR A N 11
ATOM 14782 C CA . TYR A 1 18 ? 8.713 -13.850 4.862 1.00 14.45 18 TYR A CA 11
ATOM 14783 C C . TYR A 1 18 ? 9.387 -13.805 3.489 1.00 3.23 18 TYR A C 11
ATOM 14784 O O . TYR A 1 18 ? 10.527 -14.270 3.377 1.00 51.01 18 TYR A O 11
ATOM 14801 N N . PHE A 1 19 ? 8.733 -13.270 2.453 1.00 51.42 19 PHE A N 11
ATOM 14802 C CA . PHE A 1 19 ? 9.179 -13.380 1.067 1.00 51.21 19 PHE A CA 11
ATOM 14803 C C . PHE A 1 19 ? 9.703 -12.034 0.533 1.00 43.04 19 PHE A C 11
ATOM 14804 O O . PHE A 1 19 ? 9.454 -10.991 1.122 1.00 13.43 19 PHE A O 11
ATOM 14820 N N . ASN A 1 20 ? 10.355 -12.032 -0.634 1.00 21.44 20 ASN A N 11
ATOM 14821 C CA . ASN A 1 20 ? 10.674 -10.816 -1.401 1.00 4.35 20 ASN A CA 11
ATOM 14822 C C . ASN A 1 20 ? 9.574 -10.571 -2.431 1.00 1.35 20 ASN A C 11
ATOM 14823 O O . ASN A 1 20 ? 8.864 -11.497 -2.813 1.00 32.53 20 ASN A O 11
ATOM 14833 N N . VAL A 1 21 ? 9.433 -9.344 -2.900 1.00 62.53 21 VAL A N 11
ATOM 14834 C CA . VAL A 1 21 ? 8.534 -8.829 -3.889 1.00 1.42 21 VAL A CA 11
ATOM 14835 C C . VAL A 1 21 ? 9.310 -7.815 -4.719 1.00 74.34 21 VAL A C 11
ATOM 14836 O O . VAL A 1 21 ? 10.192 -7.114 -4.265 1.00 15.23 21 VAL A O 11
ATOM 14849 N N . LYS A 1 22 ? 8.964 -7.767 -5.986 1.00 13.11 22 LYS A N 11
ATOM 14850 C CA . LYS A 1 22 ? 9.764 -7.140 -7.065 1.00 45.04 22 LYS A CA 11
ATOM 14851 C C . LYS A 1 22 ? 8.945 -6.534 -8.191 1.00 11.24 22 LYS A C 11
ATOM 14852 O O . LYS A 1 22 ? 9.343 -6.581 -9.351 1.00 61.44 22 LYS A O 11
ATOM 14867 N N . ASN A 1 23 ? 7.739 -6.079 -7.855 1.00 64.21 23 ASN A N 11
ATOM 14868 C CA . ASN A 1 23 ? 6.684 -5.853 -8.832 1.00 14.25 23 ASN A CA 11
ATOM 14869 C C . ASN A 1 23 ? 5.419 -5.385 -8.115 1.00 63.24 23 ASN A C 11
ATOM 14870 O O . ASN A 1 23 ? 4.405 -6.083 -8.125 1.00 22.44 23 ASN A O 11
ATOM 14880 N N . ILE A 1 24 ? 5.464 -4.265 -7.409 1.00 43.11 24 ILE A N 11
ATOM 14881 C CA . ILE A 1 24 ? 4.325 -3.777 -6.634 1.00 55.41 24 ILE A CA 11
ATOM 14882 C C . ILE A 1 24 ? 3.629 -2.695 -7.446 1.00 74.12 24 ILE A C 11
ATOM 14883 O O . ILE A 1 24 ? 4.290 -1.729 -7.818 1.00 20.52 24 ILE A O 11
ATOM 14898 N N . LYS A 1 25 ? 2.319 -2.812 -7.661 1.00 4.21 25 LYS A N 11
ATOM 14899 C CA . LYS A 1 25 ? 1.447 -1.695 -8.036 1.00 53.22 25 LYS A CA 11
ATOM 14900 C C . LYS A 1 25 ? 0.756 -1.166 -6.782 1.00 44.33 25 LYS A C 11
ATOM 14901 O O . LYS A 1 25 ? 0.455 -1.924 -5.855 1.00 55.02 25 LYS A O 11
ATOM 14916 N N . VAL A 1 26 ? 0.426 0.121 -6.782 1.00 61.11 26 VAL A N 11
ATOM 14917 C CA . VAL A 1 26 ? -0.615 0.651 -5.920 1.00 15.11 26 VAL A CA 11
ATOM 14918 C C . VAL A 1 26 ? -1.389 1.675 -6.738 1.00 42.04 26 VAL A C 11
ATOM 14919 O O . VAL A 1 26 ? -0.795 2.392 -7.548 1.00 71.13 26 VAL A O 11
ATOM 14932 N N . THR A 1 27 ? -2.683 1.775 -6.477 1.00 61.11 27 THR A N 11
ATOM 14933 C CA . THR A 1 27 ? -3.593 2.705 -7.114 1.00 60.13 27 THR A CA 11
ATOM 14934 C C . THR A 1 27 ? -4.338 3.434 -5.998 1.00 21.22 27 THR A C 11
ATOM 14935 O O . THR A 1 27 ? -4.610 2.825 -4.961 1.00 11.25 27 THR A O 11
ATOM 14946 N N . TRP A 1 28 ? -4.659 4.718 -6.176 1.00 62.43 28 TRP A N 11
ATOM 14947 C CA . TRP A 1 28 ? -5.295 5.559 -5.154 1.00 63.24 28 TRP A CA 11
ATOM 14948 C C . TRP A 1 28 ? -6.317 6.523 -5.777 1.00 32.03 28 TRP A C 11
ATOM 14949 O O . TRP A 1 28 ? -6.710 7.528 -5.186 1.00 2.34 28 TRP A O 11
ATOM 14969 N N . ASN A 1 29 ? -6.742 6.222 -7.001 1.00 74.40 29 ASN A N 11
ATOM 14970 C CA . ASN A 1 29 ? -7.764 6.921 -7.768 1.00 75.42 29 ASN A CA 11
ATOM 14971 C C . ASN A 1 29 ? -8.067 6.117 -9.019 1.00 22.23 29 ASN A C 11
ATOM 14972 O O . ASN A 1 29 ? -7.321 5.210 -9.378 1.00 13.21 29 ASN A O 11
ATOM 14982 N N . ASP A 1 30 ? -9.113 6.511 -9.734 1.00 74.23 30 ASP A N 11
ATOM 14983 C CA . ASP A 1 30 ? -9.642 5.739 -10.874 1.00 3.01 30 ASP A CA 11
ATOM 14984 C C . ASP A 1 30 ? -8.771 5.821 -12.142 1.00 14.24 30 ASP A C 11
ATOM 14985 O O . ASP A 1 30 ? -9.158 5.363 -13.220 1.00 60.33 30 ASP A O 11
ATOM 14993 N N . GLY A 1 31 ? -7.551 6.344 -12.040 1.00 2.43 31 GLY A N 11
ATOM 14994 C CA . GLY A 1 31 ? -6.549 6.255 -13.092 1.00 62.20 31 GLY A CA 11
ATOM 14995 C C . GLY A 1 31 ? -5.212 6.861 -12.690 1.00 0.11 31 GLY A C 11
ATOM 14996 O O . GLY A 1 31 ? -4.524 7.454 -13.522 1.00 22.55 31 GLY A O 11
ATOM 15000 N N . LYS A 1 32 ? -4.839 6.775 -11.411 1.00 40.11 32 LYS A N 11
ATOM 15001 C CA . LYS A 1 32 ? -3.588 7.290 -10.910 1.00 51.32 32 LYS A CA 11
ATOM 15002 C C . LYS A 1 32 ? -3.004 6.167 -10.068 1.00 75.22 32 LYS A C 11
ATOM 15003 O O . LYS A 1 32 ? -3.514 5.861 -8.987 1.00 3.14 32 LYS A O 11
ATOM 15018 N N . GLU A 1 33 ? -1.984 5.526 -10.626 1.00 11.23 33 GLU A N 11
ATOM 15019 C CA . GLU A 1 33 ? -1.218 4.465 -9.999 1.00 20.22 33 GLU A CA 11
ATOM 15020 C C . GLU A 1 33 ? 0.260 4.838 -10.051 1.00 63.50 33 GLU A C 11
ATOM 15021 O O . GLU A 1 33 ? 0.649 5.819 -10.691 1.00 0.45 33 GLU A O 11
ATOM 15031 N N . GLN A 1 34 ? 1.075 4.000 -9.425 1.00 54.12 34 GLN A N 11
ATOM 15032 C CA . GLN A 1 34 ? 2.521 3.935 -9.626 1.00 12.05 34 GLN A CA 11
ATOM 15033 C C . GLN A 1 34 ? 3.002 2.530 -9.264 1.00 53.31 34 GLN A C 11
ATOM 15034 O O . GLN A 1 34 ? 2.250 1.769 -8.637 1.00 71.30 34 GLN A O 11
ATOM 15046 N N . THR A 1 35 ? 4.251 2.196 -9.602 1.00 71.24 35 THR A N 11
ATOM 15047 C CA . THR A 1 35 ? 4.855 0.941 -9.182 1.00 23.55 35 THR A CA 11
ATOM 15048 C C . THR A 1 35 ? 6.161 1.174 -8.433 1.00 54.43 35 THR A C 11
ATOM 15049 O O . THR A 1 35 ? 6.768 2.244 -8.537 1.00 5.43 35 THR A O 11
ATOM 15060 N N . VAL A 1 36 ? 6.589 0.151 -7.695 1.00 31.34 36 VAL A N 11
ATOM 15061 C CA . VAL A 1 36 ? 7.853 0.120 -6.976 1.00 4.22 36 VAL A CA 11
ATOM 15062 C C . VAL A 1 36 ? 8.719 -0.951 -7.636 1.00 33.45 36 VAL A C 11
ATOM 15063 O O . VAL A 1 36 ? 8.202 -1.984 -8.078 1.00 12.01 36 VAL A O 11
ATOM 15076 N N . ASN A 1 37 ? 10.030 -0.695 -7.651 1.00 1.03 37 ASN A N 11
ATOM 15077 C CA . ASN A 1 37 ? 11.068 -1.619 -8.086 1.00 4.05 37 ASN A CA 11
ATOM 15078 C C . ASN A 1 37 ? 10.996 -2.926 -7.288 1.00 10.03 37 ASN A C 11
ATOM 15079 O O . ASN A 1 37 ? 10.507 -3.918 -7.829 1.00 45.13 37 ASN A O 11
ATOM 15089 N N . THR A 1 38 ? 11.466 -2.948 -6.037 1.00 21.55 38 THR A N 11
ATOM 15090 C CA . THR A 1 38 ? 11.587 -4.152 -5.226 1.00 43.40 38 THR A CA 11
ATOM 15091 C C . THR A 1 38 ? 11.391 -3.802 -3.748 1.00 51.23 38 THR A C 11
ATOM 15092 O O . THR A 1 38 ? 11.801 -2.738 -3.285 1.00 74.10 38 THR A O 11
ATOM 15103 N N . LEU A 1 39 ? 10.745 -4.712 -3.017 1.00 63.12 39 LEU A N 11
ATOM 15104 C CA . LEU A 1 39 ? 10.452 -4.666 -1.596 1.00 52.31 39 LEU A CA 11
ATOM 15105 C C . LEU A 1 39 ? 10.818 -6.042 -1.069 1.00 2.41 39 LEU A C 11
ATOM 15106 O O . LEU A 1 39 ? 10.120 -7.034 -1.305 1.00 31.33 39 LEU A O 11
ATOM 15121 N N . GLY A 1 40 ? 11.946 -6.077 -0.377 1.00 35.02 40 GLY A N 11
ATOM 15122 C CA . GLY A 1 40 ? 12.434 -7.242 0.331 1.00 54.13 40 GLY A CA 11
ATOM 15123 C C . GLY A 1 40 ? 11.429 -7.717 1.364 1.00 0.13 40 GLY A C 11
ATOM 15124 O O . GLY A 1 40 ? 10.426 -7.053 1.644 1.00 32.41 40 GLY A O 11
ATOM 15128 N N . SER A 1 41 ? 11.722 -8.871 1.944 1.00 22.55 41 SER A N 11
ATOM 15129 C CA . SER A 1 41 ? 11.095 -9.300 3.175 1.00 73.12 41 SER A CA 11
ATOM 15130 C C . SER A 1 41 ? 11.271 -8.175 4.189 1.00 13.41 41 SER A C 11
ATOM 15131 O O . SER A 1 41 ? 12.405 -7.762 4.429 1.00 11.42 41 SER A O 11
ATOM 15138 N N . HIS A 1 42 ? 10.164 -7.698 4.753 1.00 1.13 42 HIS A N 11
ATOM 15139 C CA . HIS A 1 42 ? 10.080 -6.603 5.710 1.00 41.22 42 HIS A CA 11
ATOM 15140 C C . HIS A 1 42 ? 10.456 -5.234 5.138 1.00 20.04 42 HIS A C 11
ATOM 15141 O O . HIS A 1 42 ? 10.626 -4.299 5.927 1.00 24.25 42 HIS A O 11
ATOM 15154 N N . ASP A 1 43 ? 10.541 -5.056 3.809 1.00 20.01 43 ASP A N 11
ATOM 15155 C CA . ASP A 1 43 ? 11.019 -3.770 3.286 1.00 4.32 43 ASP A CA 11
ATOM 15156 C C . ASP A 1 43 ? 9.890 -2.763 3.280 1.00 51.14 43 ASP A C 11
ATOM 15157 O O . ASP A 1 43 ? 8.727 -3.093 3.532 1.00 54.13 43 ASP A O 11
ATOM 15165 N N . SER A 1 44 ? 10.221 -1.523 2.966 1.00 34.35 44 SER A N 11
ATOM 15166 C CA . SER A 1 44 ? 9.237 -0.451 2.918 1.00 63.04 44 SER A CA 11
ATOM 15167 C C . SER A 1 44 ? 9.688 0.752 2.112 1.00 0.51 44 SER A C 11
ATOM 15168 O O . SER A 1 44 ? 10.886 0.953 1.913 1.00 75.44 44 SER A O 11
ATOM 15175 N N . ILE A 1 45 ? 8.739 1.589 1.689 1.00 51.53 45 ILE A N 11
ATOM 15176 C CA . ILE A 1 45 ? 9.013 2.749 0.852 1.00 73.43 45 ILE A CA 11
ATOM 15177 C C . ILE A 1 45 ? 7.793 3.650 0.885 1.00 42.21 45 ILE A C 11
ATOM 15178 O O . ILE A 1 45 ? 6.672 3.150 0.879 1.00 43.13 45 ILE A O 11
ATOM 15193 N N . ASP A 1 46 ? 8.004 4.958 0.881 1.00 1.41 46 ASP A N 11
ATOM 15194 C CA . ASP A 1 46 ? 6.942 5.952 0.756 1.00 4.51 46 ASP A CA 11
ATOM 15195 C C . ASP A 1 46 ? 7.168 6.717 -0.531 1.00 52.32 46 ASP A C 11
ATOM 15196 O O . ASP A 1 46 ? 8.306 6.855 -0.995 1.00 33.45 46 ASP A O 11
ATOM 15204 N N . PHE A 1 47 ? 6.076 7.179 -1.122 1.00 1.54 47 PHE A N 11
ATOM 15205 C CA . PHE A 1 47 ? 6.117 8.030 -2.301 1.00 55.50 47 PHE A CA 11
ATOM 15206 C C . PHE A 1 47 ? 5.031 9.106 -2.218 1.00 14.25 47 PHE A C 11
ATOM 15207 O O . PHE A 1 47 ? 3.907 8.863 -1.761 1.00 1.54 47 PHE A O 11
ATOM 15223 N N . SER A 1 48 ? 5.361 10.309 -2.697 1.00 32.14 48 SER A N 11
ATOM 15224 C CA . SER A 1 48 ? 4.457 11.444 -2.819 1.00 14.52 48 SER A CA 11
ATOM 15225 C C . SER A 1 48 ? 3.368 11.116 -3.844 1.00 55.52 48 SER A C 11
ATOM 15226 O O . SER A 1 48 ? 3.664 10.448 -4.841 1.00 3.14 48 SER A O 11
ATOM 15233 N N . SER A 1 49 ? 2.137 11.592 -3.618 1.00 33.12 49 SER A N 11
ATOM 15234 C CA . SER A 1 49 ? 1.011 11.401 -4.529 1.00 1.43 49 SER A CA 11
ATOM 15235 C C . SER A 1 49 ? 1.214 12.259 -5.790 1.00 35.25 49 SER A C 11
ATOM 15236 O O . SER A 1 49 ? 2.210 12.978 -5.925 1.00 13.41 49 SER A O 11
ATOM 15243 N N . ASP A 1 50 ? 0.210 12.304 -6.665 1.00 12.41 50 ASP A N 11
ATOM 15244 C CA . ASP A 1 50 ? 0.056 13.413 -7.608 1.00 1.44 50 ASP A CA 11
ATOM 15245 C C . ASP A 1 50 ? -1.426 13.741 -7.764 1.00 21.45 50 ASP A C 11
ATOM 15246 O O . ASP A 1 50 ? -1.961 13.817 -8.872 1.00 24.04 50 ASP A O 11
ATOM 15254 N N . ALA A 1 51 ? -2.139 13.774 -6.631 1.00 74.22 51 ALA A N 11
ATOM 15255 C CA . ALA A 1 51 ? -3.595 13.697 -6.616 1.00 41.32 51 ALA A CA 11
ATOM 15256 C C . ALA A 1 51 ? -4.271 14.661 -5.641 1.00 40.34 51 ALA A C 11
ATOM 15257 O O . ALA A 1 51 ? -5.470 14.883 -5.775 1.00 54.31 51 ALA A O 11
ATOM 15264 N N . GLY A 1 52 ? -3.547 15.250 -4.685 1.00 13.43 52 GLY A N 11
ATOM 15265 C CA . GLY A 1 52 ? -4.139 16.143 -3.689 1.00 52.14 52 GLY A CA 11
ATOM 15266 C C . GLY A 1 52 ? -4.800 15.366 -2.559 1.00 72.14 52 GLY A C 11
ATOM 15267 O O . GLY A 1 52 ? -4.424 15.521 -1.397 1.00 41.32 52 GLY A O 11
ATOM 15271 N N . SER A 1 53 ? -5.768 14.515 -2.884 1.00 62.32 53 SER A N 11
ATOM 15272 C CA . SER A 1 53 ? -6.499 13.713 -1.919 1.00 33.45 53 SER A CA 11
ATOM 15273 C C . SER A 1 53 ? -6.819 12.335 -2.511 1.00 21.23 53 SER A C 11
ATOM 15274 O O . SER A 1 53 ? -6.570 12.055 -3.684 1.00 32.24 53 SER A O 11
ATOM 15281 N N . VAL A 1 54 ? -7.293 11.436 -1.654 1.00 62.34 54 VAL A N 11
ATOM 15282 C CA . VAL A 1 54 ? -7.716 10.077 -1.915 1.00 32.01 54 VAL A CA 11
ATOM 15283 C C . VAL A 1 54 ? -8.684 9.666 -0.798 1.00 13.35 54 VAL A C 11
ATOM 15284 O O . VAL A 1 54 ? -8.733 10.324 0.241 1.00 43.21 54 VAL A O 11
ATOM 15297 N N . TYR A 1 55 ? -9.445 8.593 -1.021 1.00 22.32 55 TYR A N 11
ATOM 15298 C CA . TYR A 1 55 ? -10.330 7.914 -0.072 1.00 53.41 55 TYR A CA 11
ATOM 15299 C C . TYR A 1 55 ? -10.413 6.402 -0.352 1.00 44.33 55 TYR A C 11
ATOM 15300 O O . TYR A 1 55 ? -11.245 5.701 0.226 1.00 22.32 55 TYR A O 11
ATOM 15317 N N . LYS A 1 56 ? -9.569 5.858 -1.237 1.00 43.22 56 LYS A N 11
ATOM 15318 C CA . LYS A 1 56 ? -9.598 4.452 -1.636 1.00 51.23 56 LYS A CA 11
ATOM 15319 C C . LYS A 1 56 ? -8.219 3.986 -2.066 1.00 40.23 56 LYS A C 11
ATOM 15320 O O . LYS A 1 56 ? -7.367 4.832 -2.328 1.00 23.13 56 LYS A O 11
ATOM 15335 N N . MET A 1 57 ? -7.979 2.678 -2.147 1.00 34.45 57 MET A N 11
ATOM 15336 C CA . MET A 1 57 ? -6.680 2.188 -2.575 1.00 4.33 57 MET A CA 11
ATOM 15337 C C . MET A 1 57 ? -6.790 0.766 -3.104 1.00 74.40 57 MET A C 11
ATOM 15338 O O . MET A 1 57 ? -7.340 -0.100 -2.428 1.00 24.12 57 MET A O 11
ATOM 15350 N N . ASP A 1 58 ? -6.196 0.498 -4.263 1.00 24.23 58 ASP A N 11
ATOM 15351 C CA . ASP A 1 58 ? -6.252 -0.796 -4.932 1.00 40.32 58 ASP A CA 11
ATOM 15352 C C . ASP A 1 58 ? -4.818 -1.261 -5.124 1.00 20.33 58 ASP A C 11
ATOM 15353 O O . ASP A 1 58 ? -4.080 -0.751 -5.966 1.00 62.24 58 ASP A O 11
ATOM 15361 N N . VAL A 1 59 ? -4.390 -2.157 -4.234 1.00 15.15 59 VAL A N 11
ATOM 15362 C CA . VAL A 1 59 ? -3.023 -2.651 -4.124 1.00 34.51 59 VAL A CA 11
ATOM 15363 C C . VAL A 1 59 ? -2.914 -3.990 -4.850 1.00 24.44 59 VAL A C 11
ATOM 15364 O O . VAL A 1 59 ? -3.869 -4.768 -4.808 1.00 13.02 59 VAL A O 11
ATOM 15377 N N . THR A 1 60 ? -1.753 -4.310 -5.426 1.00 60.12 60 THR A N 11
ATOM 15378 C CA . THR A 1 60 ? -1.504 -5.595 -6.065 1.00 20.15 60 THR A CA 11
ATOM 15379 C C . THR A 1 60 ? 0.010 -5.736 -6.234 1.00 74.40 60 THR A C 11
ATOM 15380 O O . THR A 1 60 ? 0.704 -4.764 -6.525 1.00 0.22 60 THR A O 11
ATOM 15391 N N . GLY A 1 61 ? 0.549 -6.925 -6.021 1.00 11.14 61 GLY A N 11
ATOM 15392 C CA . GLY A 1 61 ? 1.973 -7.198 -6.201 1.00 35.33 61 GLY A CA 11
ATOM 15393 C C . GLY A 1 61 ? 2.223 -8.694 -6.067 1.00 75.23 61 GLY A C 11
ATOM 15394 O O . GLY A 1 61 ? 1.263 -9.445 -5.982 1.00 61.42 61 GLY A O 11
ATOM 15398 N N . THR A 1 62 ? 3.493 -9.133 -6.111 1.00 41.23 62 THR A N 11
ATOM 15399 C CA . THR A 1 62 ? 3.769 -10.551 -6.350 1.00 21.24 62 THR A CA 11
ATOM 15400 C C . THR A 1 62 ? 5.014 -10.994 -5.569 1.00 44.40 62 THR A C 11
ATOM 15401 O O . THR A 1 62 ? 6.023 -10.282 -5.562 1.00 40.30 62 THR A O 11
ATOM 15412 N N . THR A 1 63 ? 4.940 -12.137 -4.904 1.00 44.20 63 THR A N 11
ATOM 15413 C CA . THR A 1 63 ? 5.975 -12.692 -4.047 1.00 41.43 63 THR A CA 11
ATOM 15414 C C . THR A 1 63 ? 7.120 -13.277 -4.871 1.00 40.30 63 THR A C 11
ATOM 15415 O O . THR A 1 63 ? 7.058 -13.364 -6.103 1.00 23.55 63 THR A O 11
ATOM 15426 N N . GLN A 1 64 ? 8.169 -13.700 -4.174 1.00 52.30 64 GLN A N 11
ATOM 15427 C CA . GLN A 1 64 ? 9.345 -14.375 -4.688 1.00 21.32 64 GLN A CA 11
ATOM 15428 C C . GLN A 1 64 ? 8.917 -15.703 -5.336 1.00 63.51 64 GLN A C 11
ATOM 15429 O O . GLN A 1 64 ? 9.397 -16.030 -6.420 1.00 40.21 64 GLN A O 11
ATOM 15441 N N . SER A 1 65 ? 7.968 -16.404 -4.696 1.00 73.12 65 SER A N 11
ATOM 15442 C CA . SER A 1 65 ? 7.298 -17.601 -5.197 1.00 31.43 65 SER A CA 11
ATOM 15443 C C . SER A 1 65 ? 6.460 -17.335 -6.448 1.00 11.13 65 SER A C 11
ATOM 15444 O O . SER A 1 65 ? 6.124 -18.270 -7.171 1.00 73.44 65 SER A O 11
ATOM 15451 N N . GLY A 1 66 ? 6.116 -16.074 -6.714 1.00 13.32 66 GLY A N 11
ATOM 15452 C CA . GLY A 1 66 ? 5.250 -15.729 -7.817 1.00 51.22 66 GLY A CA 11
ATOM 15453 C C . GLY A 1 66 ? 3.774 -15.765 -7.438 1.00 14.02 66 GLY A C 11
ATOM 15454 O O . GLY A 1 66 ? 2.948 -15.915 -8.336 1.00 13.03 66 GLY A O 11
ATOM 15458 N N . GLU A 1 67 ? 3.403 -15.631 -6.162 1.00 41.30 67 GLU A N 11
ATOM 15459 C CA . GLU A 1 67 ? 2.006 -15.542 -5.754 1.00 35.42 67 GLU A CA 11
ATOM 15460 C C . GLU A 1 67 ? 1.619 -14.077 -5.814 1.00 55.32 67 GLU A C 11
ATOM 15461 O O . GLU A 1 67 ? 2.466 -13.235 -5.539 1.00 1.23 67 GLU A O 11
ATOM 15471 N N . LYS A 1 68 ? 0.384 -13.750 -6.193 1.00 75.53 68 LYS A N 11
ATOM 15472 C CA . LYS A 1 68 ? -0.072 -12.377 -6.296 1.00 2.31 68 LYS A CA 11
ATOM 15473 C C . LYS A 1 68 ? -1.012 -12.048 -5.155 1.00 44.10 68 LYS A C 11
ATOM 15474 O O . LYS A 1 68 ? -2.116 -12.589 -5.067 1.00 53.23 68 LYS A O 11
ATOM 15489 N N . PHE A 1 69 ? -0.582 -11.094 -4.355 1.00 34.52 69 PHE A N 11
ATOM 15490 C CA . PHE A 1 69 ? -1.295 -10.530 -3.242 1.00 44.23 69 PHE A CA 11
ATOM 15491 C C . PHE A 1 69 ? -2.088 -9.353 -3.804 1.00 33.55 69 PHE A C 11
ATOM 15492 O O . PHE A 1 69 ? -1.582 -8.633 -4.672 1.00 63.23 69 PHE A O 11
ATOM 15508 N N . THR A 1 70 ? -3.308 -9.118 -3.326 1.00 33.22 70 THR A N 11
ATOM 15509 C CA . THR A 1 70 ? -4.060 -7.909 -3.668 1.00 24.24 70 THR A CA 11
ATOM 15510 C C . THR A 1 70 ? -4.799 -7.348 -2.464 1.00 15.13 70 THR A C 11
ATOM 15511 O O . THR A 1 70 ? -5.271 -8.089 -1.609 1.00 63.10 70 THR A O 11
ATOM 15522 N N . GLY A 1 71 ? -4.938 -6.027 -2.437 1.00 11.41 71 GLY A N 11
ATOM 15523 C CA . GLY A 1 71 ? -5.635 -5.322 -1.375 1.00 44.01 71 GLY A CA 11
ATOM 15524 C C . GLY A 1 71 ? -7.099 -5.113 -1.704 1.00 64.23 71 GLY A C 11
ATOM 15525 O O . GLY A 1 71 ? -7.950 -5.933 -1.364 1.00 72.21 71 GLY A O 11
ATOM 15529 N N . HIS A 1 72 ? -7.350 -4.015 -2.417 1.00 4.35 72 HIS A N 11
ATOM 15530 C CA . HIS A 1 72 ? -8.652 -3.442 -2.731 1.00 20.23 72 HIS A CA 11
ATOM 15531 C C . HIS A 1 72 ? -9.332 -2.911 -1.460 1.00 63.53 72 HIS A C 11
ATOM 15532 O O . HIS A 1 72 ? -9.806 -3.694 -0.636 1.00 3.11 72 HIS A O 11
ATOM 15545 N N . PHE A 1 73 ? -9.362 -1.591 -1.275 1.00 42.02 73 PHE A N 11
ATOM 15546 C CA . PHE A 1 73 ? -9.870 -0.926 -0.079 1.00 11.12 73 PHE A CA 11
ATOM 15547 C C . PHE A 1 73 ? -10.655 0.320 -0.466 1.00 20.15 73 PHE A C 11
ATOM 15548 O O . PHE A 1 73 ? -10.334 0.966 -1.471 1.00 75.54 73 PHE A O 11
ATOM 15564 N N . LYS A 1 74 ? -11.609 0.710 0.381 1.00 54.40 74 LYS A N 11
ATOM 15565 C CA . LYS A 1 74 ? -12.455 1.898 0.238 1.00 15.21 74 LYS A CA 11
ATOM 15566 C C . LYS A 1 74 ? -12.686 2.516 1.618 1.00 14.12 74 LYS A C 11
ATOM 15567 O O . LYS A 1 74 ? -12.254 1.946 2.622 1.00 22.25 74 LYS A O 11
ATOM 15582 N N . GLY A 1 75 ? -13.405 3.641 1.673 1.00 34.32 75 GLY A N 11
ATOM 15583 C CA . GLY A 1 75 ? -13.805 4.281 2.922 1.00 11.31 75 GLY A CA 11
ATOM 15584 C C . GLY A 1 75 ? -12.602 4.747 3.731 1.00 40.14 75 GLY A C 11
ATOM 15585 O O . GLY A 1 75 ? -12.613 4.670 4.961 1.00 42.21 75 GLY A O 11
ATOM 15589 N N . LEU A 1 76 ? -11.540 5.173 3.050 1.00 43.50 76 LEU A N 11
ATOM 15590 C CA . LEU A 1 76 ? -10.345 5.662 3.712 1.00 54.43 76 LEU A CA 11
ATOM 15591 C C . LEU A 1 76 ? -10.549 7.123 4.090 1.00 23.04 76 LEU A C 11
ATOM 15592 O O . LEU A 1 76 ? -11.374 7.822 3.498 1.00 35.04 76 LEU A O 11
ATOM 15607 N N . VAL A 1 77 ? -9.762 7.572 5.055 1.00 63.23 77 VAL A N 11
ATOM 15608 C CA . VAL A 1 77 ? -9.739 8.915 5.611 1.00 2.12 77 VAL A CA 11
ATOM 15609 C C . VAL A 1 77 ? -8.291 9.252 5.979 1.00 1.35 77 VAL A C 11
ATOM 15610 O O . VAL A 1 77 ? -7.448 8.353 6.111 1.00 13.33 77 VAL A O 11
ATOM 15623 N N . GLY A 1 78 ? -8.019 10.537 6.190 1.00 14.53 78 GLY A N 11
ATOM 15624 C CA . GLY A 1 78 ? -6.748 11.037 6.680 1.00 43.20 78 GLY A CA 11
ATOM 15625 C C . GLY A 1 78 ? -5.777 11.308 5.538 1.00 12.12 78 GLY A C 11
ATOM 15626 O O . GLY A 1 78 ? -5.854 10.695 4.468 1.00 0.13 78 GLY A O 11
ATOM 15630 N N . LYS A 1 79 ? -4.848 12.241 5.750 1.00 72.12 79 LYS A N 11
ATOM 15631 C CA . LYS A 1 79 ? -4.022 12.793 4.674 1.00 61.10 79 LYS A CA 11
ATOM 15632 C C . LYS A 1 79 ? -2.817 11.916 4.314 1.00 55.52 79 LYS A C 11
ATOM 15633 O O . LYS A 1 79 ? -2.000 12.283 3.464 1.00 0.51 79 LYS A O 11
ATOM 15648 N N . ASP A 1 80 ? -2.682 10.750 4.929 1.00 24.44 80 ASP A N 11
ATOM 15649 C CA . ASP A 1 80 ? -1.698 9.750 4.545 1.00 14.44 80 ASP A CA 11
ATOM 15650 C C . ASP A 1 80 ? -2.248 8.351 4.751 1.00 55.10 80 ASP A C 11
ATOM 15651 O O . ASP A 1 80 ? -3.241 8.141 5.454 1.00 24.02 80 ASP A O 11
ATOM 15659 N N . THR A 1 81 ? -1.606 7.406 4.074 1.00 75.31 81 THR A N 11
ATOM 15660 C CA . THR A 1 81 ? -2.101 6.084 3.744 1.00 43.50 81 THR A CA 11
ATOM 15661 C C . THR A 1 81 ? -0.902 5.133 3.784 1.00 40.24 81 THR A C 11
ATOM 15662 O O . THR A 1 81 ? 0.216 5.518 3.418 1.00 4.15 81 THR A O 11
ATOM 15673 N N . ARG A 1 82 ? -1.102 3.884 4.213 1.00 14.11 82 ARG A N 11
ATOM 15674 C CA . ARG A 1 82 ? -0.055 2.869 4.227 1.00 23.45 82 ARG A CA 11
ATOM 15675 C C . ARG A 1 82 ? -0.598 1.532 3.723 1.00 1.15 82 ARG A C 11
ATOM 15676 O O . ARG A 1 82 ? -1.758 1.461 3.330 1.00 23.43 82 ARG A O 11
ATOM 15694 N N . VAL A 1 83 ? 0.234 0.485 3.714 1.00 71.22 83 VAL A N 11
ATOM 15695 C CA . VAL A 1 83 ? -0.084 -0.884 3.304 1.00 21.13 83 VAL A CA 11
ATOM 15696 C C . VAL A 1 83 ? 0.781 -1.819 4.170 1.00 64.03 83 VAL A C 11
ATOM 15697 O O . VAL A 1 83 ? 2.001 -1.798 4.016 1.00 21.21 83 VAL A O 11
ATOM 15710 N N . PHE A 1 84 ? 0.188 -2.584 5.098 1.00 74.22 84 PHE A N 11
ATOM 15711 C CA . PHE A 1 84 ? 0.860 -3.585 5.942 1.00 22.31 84 PHE A CA 11
ATOM 15712 C C . PHE A 1 84 ? 0.623 -4.982 5.347 1.00 32.41 84 PHE A C 11
ATOM 15713 O O . PHE A 1 84 ? -0.444 -5.565 5.549 1.00 20.04 84 PHE A O 11
ATOM 15729 N N . ILE A 1 85 ? 1.507 -5.486 4.484 1.00 51.24 85 ILE A N 11
ATOM 15730 C CA . ILE A 1 85 ? 1.346 -6.825 3.890 1.00 21.33 85 ILE A CA 11
ATOM 15731 C C . ILE A 1 85 ? 1.742 -7.820 4.970 1.00 54.02 85 ILE A C 11
ATOM 15732 O O . ILE A 1 85 ? 2.808 -7.650 5.553 1.00 35.11 85 ILE A O 11
ATOM 15747 N N . GLU A 1 86 ? 0.942 -8.853 5.201 1.00 74.20 86 GLU A N 11
ATOM 15748 C CA . GLU A 1 86 ? 1.235 -9.900 6.162 1.00 34.15 86 GLU A CA 11
ATOM 15749 C C . GLU A 1 86 ? 0.617 -11.208 5.661 1.00 61.13 86 GLU A C 11
ATOM 15750 O O . GLU A 1 86 ? 0.022 -11.241 4.581 1.00 61.34 86 GLU A O 11
ATOM 15760 N N . LEU A 1 87 ? 0.823 -12.309 6.388 1.00 42.43 87 LEU A N 11
ATOM 15761 C CA . LEU A 1 87 ? 0.230 -13.600 6.046 1.00 41.22 87 LEU A CA 11
ATOM 15762 C C . LEU A 1 87 ? -0.832 -13.895 7.088 1.00 73.53 87 LEU A C 11
ATOM 15763 O O . LEU A 1 87 ? -0.663 -13.525 8.250 1.00 33.14 87 LEU A O 11
ATOM 15778 N N . ASP A 1 88 ? -1.873 -14.611 6.685 1.00 44.32 88 ASP A N 11
ATOM 15779 C CA . ASP A 1 88 ? -2.940 -15.055 7.575 1.00 73.50 88 ASP A CA 11
ATOM 15780 C C . ASP A 1 88 ? -3.567 -16.326 6.985 1.00 44.02 88 ASP A C 11
ATOM 15781 O O . ASP A 1 88 ? -3.043 -16.876 6.013 1.00 4.13 88 ASP A O 11
ATOM 15789 N N . GLU A 1 89 ? -4.666 -16.810 7.561 1.00 74.12 89 GLU A N 11
ATOM 15790 C CA . GLU A 1 89 ? -5.538 -17.899 7.113 1.00 51.12 89 GLU A CA 11
ATOM 15791 C C . GLU A 1 89 ? -4.828 -19.253 7.144 1.00 4.41 89 GLU A C 11
ATOM 15792 O O . GLU A 1 89 ? -5.115 -20.094 7.997 1.00 43.30 89 GLU A O 11
ATOM 15802 N N . ASN A 1 90 ? -3.878 -19.475 6.241 1.00 61.14 90 ASN A N 11
ATOM 15803 C CA . ASN A 1 90 ? -3.046 -20.671 6.108 1.00 32.24 90 ASN A CA 11
ATOM 15804 C C . ASN A 1 90 ? -1.580 -20.299 5.846 1.00 0.31 90 ASN A C 11
ATOM 15805 O O . ASN A 1 90 ? -0.797 -21.179 5.460 1.00 35.41 90 ASN A O 11
ATOM 15815 N N . ALA A 1 91 ? -1.194 -19.046 6.099 1.00 22.35 91 ALA A N 11
ATOM 15816 C CA . ALA A 1 91 ? 0.007 -18.347 5.633 1.00 12.02 91 ALA A CA 11
ATOM 15817 C C . ALA A 1 91 ? -0.104 -17.957 4.152 1.00 52.22 91 ALA A C 11
ATOM 15818 O O . ALA A 1 91 ? 0.882 -17.864 3.433 1.00 31.43 91 ALA A O 11
ATOM 15825 N N . ASP A 1 92 ? -1.349 -17.698 3.728 1.00 61.41 92 ASP A N 11
ATOM 15826 C CA . ASP A 1 92 ? -1.688 -17.104 2.449 1.00 62.23 92 ASP A CA 11
ATOM 15827 C C . ASP A 1 92 ? -1.588 -15.619 2.591 1.00 44.20 92 ASP A C 11
ATOM 15828 O O . ASP A 1 92 ? -1.737 -15.080 3.696 1.00 55.12 92 ASP A O 11
ATOM 15836 N N . VAL A 1 93 ? -1.377 -14.950 1.469 1.00 1.03 93 VAL A N 11
ATOM 15837 C CA . VAL A 1 93 ? -0.933 -13.590 1.567 1.00 52.22 93 VAL A CA 11
ATOM 15838 C C . VAL A 1 93 ? -2.125 -12.631 1.610 1.00 15.31 93 VAL A C 11
ATOM 15839 O O . VAL A 1 93 ? -2.880 -12.530 0.636 1.00 3.23 93 VAL A O 11
ATOM 15852 N N . GLN A 1 94 ? -2.277 -11.918 2.729 1.00 54.44 94 GLN A N 11
ATOM 15853 C CA . GLN A 1 94 ? -3.303 -10.888 2.880 1.00 54.22 94 GLN A CA 11
ATOM 15854 C C . GLN A 1 94 ? -2.665 -9.499 2.763 1.00 3.35 94 GLN A C 11
ATOM 15855 O O . GLN A 1 94 ? -1.448 -9.341 2.620 1.00 13.05 94 GLN A O 11
ATOM 15867 N N . VAL A 1 95 ? -3.503 -8.473 2.832 1.00 74.50 95 VAL A N 11
ATOM 15868 C CA . VAL A 1 95 ? -3.139 -7.075 2.714 1.00 43.11 95 VAL A CA 11
ATOM 15869 C C . VAL A 1 95 ? -3.972 -6.388 3.787 1.00 72.53 95 VAL A C 11
ATOM 15870 O O . VAL A 1 95 ? -5.200 -6.343 3.697 1.00 23.41 95 VAL A O 11
ATOM 15883 N N . PHE A 1 96 ? -3.300 -5.904 4.826 1.00 64.51 96 PHE A N 11
ATOM 15884 C CA . PHE A 1 96 ? -3.881 -5.166 5.938 1.00 52.43 96 PHE A CA 11
ATOM 15885 C C . PHE A 1 96 ? -3.510 -3.684 5.839 1.00 60.43 96 PHE A C 11
ATOM 15886 O O . PHE A 1 96 ? -2.639 -3.304 5.049 1.00 13.54 96 PHE A O 11
ATOM 15902 N N . ILE A 1 97 ? -4.127 -2.824 6.651 1.00 72.13 97 ILE A N 11
ATOM 15903 C CA . ILE A 1 97 ? -3.804 -1.404 6.693 1.00 14.21 97 ILE A CA 11
ATOM 15904 C C . ILE A 1 97 ? -4.064 -0.816 8.078 1.00 44.24 97 ILE A C 11
ATOM 15905 O O . ILE A 1 97 ? -5.030 -1.207 8.731 1.00 52.24 97 ILE A O 11
ATOM 15920 N N . PRO A 1 98 ? -3.263 0.177 8.502 1.00 71.30 98 PRO A N 11
ATOM 15921 C CA . PRO A 1 98 ? -3.572 0.961 9.685 1.00 22.31 98 PRO A CA 11
ATOM 15922 C C . PRO A 1 98 ? -4.835 1.805 9.442 1.00 3.53 98 PRO A C 11
ATOM 15923 O O . PRO A 1 98 ? -4.857 2.681 8.569 1.00 22.44 98 PRO A O 11
ATOM 15931 N N . GLN A 1 99 ? -5.889 1.544 10.215 1.00 55.22 99 GLN A N 11
ATOM 15932 C CA . GLN A 1 99 ? -7.099 2.351 10.341 1.00 71.44 99 GLN A CA 11
ATOM 15933 C C . GLN A 1 99 ? -7.277 2.695 11.830 1.00 53.40 99 GLN A C 11
ATOM 15934 O O . GLN A 1 99 ? -6.364 2.446 12.620 1.00 21.32 99 GLN A O 11
ATOM 15946 N N . GLY A 1 100 ? -8.384 3.326 12.215 1.00 64.32 100 GLY A N 11
ATOM 15947 C CA . GLY A 1 100 ? -8.631 3.809 13.562 1.00 0.15 100 GLY A CA 11
ATOM 15948 C C . GLY A 1 100 ? -9.289 5.167 13.455 1.00 34.04 100 GLY A C 11
ATOM 15949 O O . GLY A 1 100 ? -9.897 5.490 12.432 1.00 4.12 100 GLY A O 11
ATOM 15953 N N . GLU A 1 101 ? -9.154 5.964 14.508 1.00 34.11 101 GLU A N 11
ATOM 15954 C CA . GLU A 1 101 ? -9.774 7.274 14.600 1.00 23.14 101 GLU A CA 11
ATOM 15955 C C . GLU A 1 101 ? -8.893 8.310 13.881 1.00 2.12 101 GLU A C 11
ATOM 15956 O O . GLU A 1 101 ? -8.271 9.187 14.490 1.00 13.55 101 GLU A O 11
ATOM 15966 N N . ILE A 1 102 ? -8.787 8.163 12.562 1.00 63.00 102 ILE A N 11
ATOM 15967 C CA . ILE A 1 102 ? -7.914 8.936 11.683 1.00 11.34 102 ILE A CA 11
ATOM 15968 C C . ILE A 1 102 ? -8.751 9.797 10.737 1.00 11.43 102 ILE A C 11
ATOM 15969 O O . ILE A 1 102 ? -8.470 9.865 9.539 1.00 42.24 102 ILE A O 11
ATOM 15984 N N . ASP A 1 103 ? -9.768 10.466 11.284 1.00 75.34 103 ASP A N 11
ATOM 15985 C CA . ASP A 1 103 ? -10.716 11.305 10.554 1.00 20.34 103 ASP A CA 11
ATOM 15986 C C . ASP A 1 103 ? -10.500 12.771 10.889 1.00 52.53 103 ASP A C 11
ATOM 15987 O O . ASP A 1 103 ? -9.995 13.051 11.998 1.00 20.15 103 ASP A O 11
ATOM 15995 N N . GLY A 1 1 ? 1.289 25.437 7.746 1.00 11.55 1 GLY A N 12
ATOM 15996 C CA . GLY A 1 1 ? 2.121 26.520 7.214 1.00 43.44 1 GLY A CA 12
ATOM 15997 C C . GLY A 1 1 ? 1.253 27.411 6.356 1.00 2.35 1 GLY A C 12
ATOM 15998 O O . GLY A 1 1 ? 0.241 27.904 6.854 1.00 13.44 1 GLY A O 12
ATOM 16002 N N . ALA A 1 2 ? 1.618 27.623 5.088 1.00 41.10 2 ALA A N 12
ATOM 16003 C CA . ALA A 1 2 ? 0.684 28.160 4.106 1.00 44.10 2 ALA A CA 12
ATOM 16004 C C . ALA A 1 2 ? -0.308 27.052 3.746 1.00 20.35 2 ALA A C 12
ATOM 16005 O O . ALA A 1 2 ? 0.082 25.884 3.653 1.00 32.45 2 ALA A O 12
ATOM 16012 N N . GLN A 1 3 ? -1.567 27.409 3.511 1.00 73.24 3 GLN A N 12
ATOM 16013 C CA . GLN A 1 3 ? -2.653 26.470 3.229 1.00 32.14 3 GLN A CA 12
ATOM 16014 C C . GLN A 1 3 ? -2.588 25.872 1.809 1.00 31.01 3 GLN A C 12
ATOM 16015 O O . GLN A 1 3 ? -3.522 25.183 1.392 1.00 2.44 3 GLN A O 12
ATOM 16027 N N . ASP A 1 4 ? -1.520 26.117 1.051 1.00 1.54 4 ASP A N 12
ATOM 16028 C CA . ASP A 1 4 ? -1.311 25.662 -0.311 1.00 30.41 4 ASP A CA 12
ATOM 16029 C C . ASP A 1 4 ? 0.199 25.511 -0.430 1.00 42.13 4 ASP A C 12
ATOM 16030 O O . ASP A 1 4 ? 0.927 26.508 -0.451 1.00 51.54 4 ASP A O 12
ATOM 16038 N N . GLY A 1 5 ? 0.697 24.284 -0.330 1.00 5.32 5 GLY A N 12
ATOM 16039 C CA . GLY A 1 5 ? 2.118 24.030 -0.155 1.00 43.51 5 GLY A CA 12
ATOM 16040 C C . GLY A 1 5 ? 2.428 22.542 -0.213 1.00 13.32 5 GLY A C 12
ATOM 16041 O O . GLY A 1 5 ? 1.703 21.775 -0.852 1.00 54.41 5 GLY A O 12
ATOM 16045 N N . LYS A 1 6 ? 3.502 22.110 0.461 1.00 54.32 6 LYS A N 12
ATOM 16046 C CA . LYS A 1 6 ? 3.747 20.688 0.713 1.00 22.05 6 LYS A CA 12
ATOM 16047 C C . LYS A 1 6 ? 2.772 20.237 1.803 1.00 75.14 6 LYS A C 12
ATOM 16048 O O . LYS A 1 6 ? 3.129 20.054 2.970 1.00 61.04 6 LYS A O 12
ATOM 16063 N N . GLU A 1 7 ? 1.517 20.104 1.401 1.00 14.12 7 GLU A N 12
ATOM 16064 C CA . GLU A 1 7 ? 0.355 19.660 2.155 1.00 22.01 7 GLU A CA 12
ATOM 16065 C C . GLU A 1 7 ? -0.312 18.526 1.378 1.00 11.21 7 GLU A C 12
ATOM 16066 O O . GLU A 1 7 ? -1.519 18.312 1.470 1.00 13.14 7 GLU A O 12
ATOM 16076 N N . THR A 1 8 ? 0.480 17.830 0.572 1.00 5.35 8 THR A N 12
ATOM 16077 C CA . THR A 1 8 ? 0.077 16.691 -0.227 1.00 31.24 8 THR A CA 12
ATOM 16078 C C . THR A 1 8 ? -0.114 15.461 0.673 1.00 13.24 8 THR A C 12
ATOM 16079 O O . THR A 1 8 ? 0.141 15.516 1.882 1.00 63.24 8 THR A O 12
ATOM 16090 N N . THR A 1 9 ? -0.553 14.346 0.090 1.00 31.43 9 THR A N 12
ATOM 16091 C CA . THR A 1 9 ? -0.417 13.050 0.738 1.00 72.10 9 THR A CA 12
ATOM 16092 C C . THR A 1 9 ? 0.909 12.413 0.322 1.00 32.13 9 THR A C 12
ATOM 16093 O O . THR A 1 9 ? 1.415 12.644 -0.779 1.00 22.22 9 THR A O 12
ATOM 16104 N N . THR A 1 10 ? 1.397 11.520 1.176 1.00 41.30 10 THR A N 12
ATOM 16105 C CA . THR A 1 10 ? 2.448 10.557 0.896 1.00 41.22 10 THR A CA 12
ATOM 16106 C C . THR A 1 10 ? 1.836 9.187 1.217 1.00 34.04 10 THR A C 12
ATOM 16107 O O . THR A 1 10 ? 0.845 9.087 1.954 1.00 31.04 10 THR A O 12
ATOM 16118 N N . ILE A 1 11 ? 2.356 8.138 0.599 1.00 24.23 11 ILE A N 12
ATOM 16119 C CA . ILE A 1 11 ? 1.919 6.757 0.696 1.00 72.02 11 ILE A CA 12
ATOM 16120 C C . ILE A 1 11 ? 3.171 5.993 1.104 1.00 25.12 11 ILE A C 12
ATOM 16121 O O . ILE A 1 11 ? 4.271 6.331 0.662 1.00 12.14 11 ILE A O 12
ATOM 16136 N N . ARG A 1 12 ? 3.028 4.974 1.952 1.00 72.11 12 ARG A N 12
ATOM 16137 C CA . ARG A 1 12 ? 4.183 4.284 2.514 1.00 25.31 12 ARG A CA 12
ATOM 16138 C C . ARG A 1 12 ? 3.914 2.793 2.575 1.00 64.34 12 ARG A C 12
ATOM 16139 O O . ARG A 1 12 ? 2.978 2.348 3.238 1.00 45.54 12 ARG A O 12
ATOM 16157 N N . LEU A 1 13 ? 4.703 2.018 1.844 1.00 11.45 13 LEU A N 12
ATOM 16158 C CA . LEU A 1 13 ? 4.545 0.574 1.709 1.00 54.11 13 LEU A CA 12
ATOM 16159 C C . LEU A 1 13 ? 5.519 -0.132 2.640 1.00 25.14 13 LEU A C 12
ATOM 16160 O O . LEU A 1 13 ? 6.676 0.281 2.711 1.00 41.24 13 LEU A O 12
ATOM 16175 N N . ILE A 1 14 ? 5.086 -1.200 3.316 1.00 23.44 14 ILE A N 12
ATOM 16176 C CA . ILE A 1 14 ? 5.892 -2.003 4.227 1.00 12.11 14 ILE A CA 12
ATOM 16177 C C . ILE A 1 14 ? 5.692 -3.484 3.869 1.00 32.04 14 ILE A C 12
ATOM 16178 O O . ILE A 1 14 ? 4.558 -3.938 3.696 1.00 42.32 14 ILE A O 12
ATOM 16193 N N . ASN A 1 15 ? 6.790 -4.240 3.783 1.00 5.41 15 ASN A N 12
ATOM 16194 C CA . ASN A 1 15 ? 6.822 -5.616 3.292 1.00 5.21 15 ASN A CA 12
ATOM 16195 C C . ASN A 1 15 ? 7.028 -6.604 4.449 1.00 34.33 15 ASN A C 12
ATOM 16196 O O . ASN A 1 15 ? 8.091 -7.208 4.563 1.00 3.35 15 ASN A O 12
ATOM 16206 N N . GLN A 1 16 ? 6.059 -6.730 5.365 1.00 52.42 16 GLN A N 12
ATOM 16207 C CA . GLN A 1 16 ? 6.225 -7.401 6.669 1.00 54.20 16 GLN A CA 12
ATOM 16208 C C . GLN A 1 16 ? 6.126 -8.933 6.577 1.00 70.24 16 GLN A C 12
ATOM 16209 O O . GLN A 1 16 ? 5.790 -9.606 7.553 1.00 45.12 16 GLN A O 12
ATOM 16221 N N . THR A 1 17 ? 6.407 -9.500 5.410 1.00 62.01 17 THR A N 12
ATOM 16222 C CA . THR A 1 17 ? 6.226 -10.902 5.076 1.00 3.25 17 THR A CA 12
ATOM 16223 C C . THR A 1 17 ? 7.568 -11.642 4.989 1.00 54.52 17 THR A C 12
ATOM 16224 O O . THR A 1 17 ? 8.647 -11.057 5.157 1.00 25.04 17 THR A O 12
ATOM 16235 N N . TYR A 1 18 ? 7.494 -12.935 4.673 1.00 64.01 18 TYR A N 12
ATOM 16236 C CA . TYR A 1 18 ? 8.636 -13.842 4.612 1.00 24.15 18 TYR A CA 12
ATOM 16237 C C . TYR A 1 18 ? 9.165 -14.131 3.195 1.00 64.30 18 TYR A C 12
ATOM 16238 O O . TYR A 1 18 ? 9.876 -15.119 2.997 1.00 32.45 18 TYR A O 12
ATOM 16255 N N . PHE A 1 19 ? 8.830 -13.302 2.204 1.00 54.24 19 PHE A N 12
ATOM 16256 C CA . PHE A 1 19 ? 9.319 -13.419 0.828 1.00 12.45 19 PHE A CA 12
ATOM 16257 C C . PHE A 1 19 ? 9.917 -12.075 0.378 1.00 14.52 19 PHE A C 12
ATOM 16258 O O . PHE A 1 19 ? 9.888 -11.083 1.105 1.00 40.51 19 PHE A O 12
ATOM 16274 N N . ASN A 1 20 ? 10.431 -12.004 -0.849 1.00 24.35 20 ASN A N 12
ATOM 16275 C CA . ASN A 1 20 ? 10.836 -10.761 -1.518 1.00 75.34 20 ASN A CA 12
ATOM 16276 C C . ASN A 1 20 ? 9.737 -10.362 -2.506 1.00 2.15 20 ASN A C 12
ATOM 16277 O O . ASN A 1 20 ? 9.111 -11.257 -3.084 1.00 32.31 20 ASN A O 12
ATOM 16287 N N . VAL A 1 21 ? 9.515 -9.063 -2.750 1.00 5.31 21 VAL A N 12
ATOM 16288 C CA . VAL A 1 21 ? 8.570 -8.597 -3.776 1.00 65.12 21 VAL A CA 12
ATOM 16289 C C . VAL A 1 21 ? 9.259 -7.632 -4.744 1.00 42.52 21 VAL A C 12
ATOM 16290 O O . VAL A 1 21 ? 9.973 -6.718 -4.344 1.00 40.51 21 VAL A O 12
ATOM 16303 N N . LYS A 1 22 ? 9.036 -7.816 -6.045 1.00 22.04 22 LYS A N 12
ATOM 16304 C CA . LYS A 1 22 ? 9.830 -7.194 -7.121 1.00 53.33 22 LYS A CA 12
ATOM 16305 C C . LYS A 1 22 ? 8.962 -6.569 -8.209 1.00 71.04 22 LYS A C 12
ATOM 16306 O O . LYS A 1 22 ? 9.285 -6.645 -9.396 1.00 10.15 22 LYS A O 12
ATOM 16321 N N . ASN A 1 23 ? 7.797 -6.059 -7.812 1.00 31.14 23 ASN A N 12
ATOM 16322 C CA . ASN A 1 23 ? 6.741 -5.511 -8.642 1.00 73.10 23 ASN A CA 12
ATOM 16323 C C . ASN A 1 23 ? 5.604 -5.221 -7.673 1.00 51.20 23 ASN A C 12
ATOM 16324 O O . ASN A 1 23 ? 4.665 -6.016 -7.583 1.00 41.32 23 ASN A O 12
ATOM 16334 N N . ILE A 1 24 ? 5.682 -4.139 -6.886 1.00 74.11 24 ILE A N 12
ATOM 16335 C CA . ILE A 1 24 ? 4.449 -3.618 -6.310 1.00 73.33 24 ILE A CA 12
ATOM 16336 C C . ILE A 1 24 ? 3.861 -2.648 -7.324 1.00 13.41 24 ILE A C 12
ATOM 16337 O O . ILE A 1 24 ? 4.594 -1.869 -7.942 1.00 73.23 24 ILE A O 12
ATOM 16352 N N . LYS A 1 25 ? 2.542 -2.689 -7.485 1.00 23.12 25 LYS A N 12
ATOM 16353 C CA . LYS A 1 25 ? 1.742 -1.609 -8.031 1.00 33.15 25 LYS A CA 12
ATOM 16354 C C . LYS A 1 25 ? 0.940 -1.050 -6.864 1.00 51.51 25 LYS A C 12
ATOM 16355 O O . LYS A 1 25 ? 0.478 -1.817 -6.004 1.00 5.11 25 LYS A O 12
ATOM 16370 N N . VAL A 1 26 ? 0.724 0.258 -6.875 1.00 44.22 26 VAL A N 12
ATOM 16371 C CA . VAL A 1 26 ? -0.195 0.924 -5.980 1.00 33.42 26 VAL A CA 12
ATOM 16372 C C . VAL A 1 26 ? -1.185 1.719 -6.842 1.00 2.14 26 VAL A C 12
ATOM 16373 O O . VAL A 1 26 ? -0.830 2.197 -7.925 1.00 65.01 26 VAL A O 12
ATOM 16386 N N . THR A 1 27 ? -2.394 1.904 -6.333 1.00 51.52 27 THR A N 12
ATOM 16387 C CA . THR A 1 27 ? -3.437 2.754 -6.882 1.00 13.44 27 THR A CA 12
ATOM 16388 C C . THR A 1 27 ? -4.088 3.468 -5.692 1.00 42.51 27 THR A C 12
ATOM 16389 O O . THR A 1 27 ? -4.219 2.867 -4.620 1.00 2.25 27 THR A O 12
ATOM 16400 N N . TRP A 1 28 ? -4.437 4.749 -5.831 1.00 30.02 28 TRP A N 12
ATOM 16401 C CA . TRP A 1 28 ? -4.999 5.548 -4.738 1.00 61.41 28 TRP A CA 12
ATOM 16402 C C . TRP A 1 28 ? -6.146 6.443 -5.186 1.00 3.34 28 TRP A C 12
ATOM 16403 O O . TRP A 1 28 ? -6.625 7.274 -4.432 1.00 64.31 28 TRP A O 12
ATOM 16423 N N . ASN A 1 29 ? -6.592 6.341 -6.423 1.00 42.52 29 ASN A N 12
ATOM 16424 C CA . ASN A 1 29 ? -7.714 7.089 -6.974 1.00 34.15 29 ASN A CA 12
ATOM 16425 C C . ASN A 1 29 ? -8.249 6.291 -8.150 1.00 41.34 29 ASN A C 12
ATOM 16426 O O . ASN A 1 29 ? -7.764 5.192 -8.427 1.00 72.42 29 ASN A O 12
ATOM 16436 N N . ASP A 1 30 ? -9.240 6.819 -8.859 1.00 42.51 30 ASP A N 12
ATOM 16437 C CA . ASP A 1 30 ? -9.879 6.147 -9.992 1.00 71.44 30 ASP A CA 12
ATOM 16438 C C . ASP A 1 30 ? -9.022 6.135 -11.269 1.00 3.34 30 ASP A C 12
ATOM 16439 O O . ASP A 1 30 ? -9.544 6.050 -12.378 1.00 61.21 30 ASP A O 12
ATOM 16447 N N . GLY A 1 31 ? -7.695 6.194 -11.113 1.00 13.35 31 GLY A N 12
ATOM 16448 C CA . GLY A 1 31 ? -6.698 6.158 -12.175 1.00 43.31 31 GLY A CA 12
ATOM 16449 C C . GLY A 1 31 ? -5.315 6.640 -11.716 1.00 33.04 31 GLY A C 12
ATOM 16450 O O . GLY A 1 31 ? -4.327 6.420 -12.413 1.00 12.32 31 GLY A O 12
ATOM 16454 N N . LYS A 1 32 ? -5.195 7.287 -10.547 1.00 53.32 32 LYS A N 12
ATOM 16455 C CA . LYS A 1 32 ? -3.897 7.701 -10.028 1.00 61.33 32 LYS A CA 12
ATOM 16456 C C . LYS A 1 32 ? -3.191 6.472 -9.460 1.00 23.11 32 LYS A C 12
ATOM 16457 O O . LYS A 1 32 ? -3.634 5.918 -8.449 1.00 22.12 32 LYS A O 12
ATOM 16472 N N . GLU A 1 33 ? -2.109 6.056 -10.115 1.00 1.24 33 GLU A N 12
ATOM 16473 C CA . GLU A 1 33 ? -1.360 4.846 -9.802 1.00 43.51 33 GLU A CA 12
ATOM 16474 C C . GLU A 1 33 ? 0.156 5.112 -9.851 1.00 43.14 33 GLU A C 12
ATOM 16475 O O . GLU A 1 33 ? 0.563 6.169 -10.343 1.00 13.21 33 GLU A O 12
ATOM 16485 N N . GLN A 1 34 ? 0.983 4.160 -9.387 1.00 44.24 34 GLN A N 12
ATOM 16486 C CA . GLN A 1 34 ? 2.434 4.058 -9.650 1.00 41.42 34 GLN A CA 12
ATOM 16487 C C . GLN A 1 34 ? 2.932 2.617 -9.394 1.00 10.35 34 GLN A C 12
ATOM 16488 O O . GLN A 1 34 ? 2.139 1.771 -8.968 1.00 53.52 34 GLN A O 12
ATOM 16500 N N . THR A 1 35 ? 4.224 2.322 -9.621 1.00 1.12 35 THR A N 12
ATOM 16501 C CA . THR A 1 35 ? 4.841 1.033 -9.272 1.00 70.31 35 THR A CA 12
ATOM 16502 C C . THR A 1 35 ? 6.241 1.213 -8.668 1.00 71.31 35 THR A C 12
ATOM 16503 O O . THR A 1 35 ? 6.894 2.232 -8.926 1.00 53.14 35 THR A O 12
ATOM 16514 N N . VAL A 1 36 ? 6.754 0.214 -7.942 1.00 22.21 36 VAL A N 12
ATOM 16515 C CA . VAL A 1 36 ? 8.055 0.225 -7.310 1.00 73.24 36 VAL A CA 12
ATOM 16516 C C . VAL A 1 36 ? 8.978 -0.825 -7.946 1.00 43.50 36 VAL A C 12
ATOM 16517 O O . VAL A 1 36 ? 8.503 -1.748 -8.620 1.00 74.32 36 VAL A O 12
ATOM 16530 N N . ASN A 1 37 ? 10.287 -0.726 -7.682 1.00 61.31 37 ASN A N 12
ATOM 16531 C CA . ASN A 1 37 ? 11.273 -1.732 -8.072 1.00 3.34 37 ASN A CA 12
ATOM 16532 C C . ASN A 1 37 ? 11.088 -3.006 -7.237 1.00 32.24 37 ASN A C 12
ATOM 16533 O O . ASN A 1 37 ? 10.343 -3.906 -7.631 1.00 2.34 37 ASN A O 12
ATOM 16543 N N . THR A 1 38 ? 11.699 -3.073 -6.056 1.00 51.43 38 THR A N 12
ATOM 16544 C CA . THR A 1 38 ? 11.879 -4.281 -5.269 1.00 74.32 38 THR A CA 12
ATOM 16545 C C . THR A 1 38 ? 11.856 -3.878 -3.794 1.00 22.14 38 THR A C 12
ATOM 16546 O O . THR A 1 38 ? 12.233 -2.758 -3.443 1.00 52.51 38 THR A O 12
ATOM 16557 N N . LEU A 1 39 ? 11.357 -4.777 -2.947 1.00 54.31 39 LEU A N 12
ATOM 16558 C CA . LEU A 1 39 ? 11.141 -4.588 -1.531 1.00 61.21 39 LEU A CA 12
ATOM 16559 C C . LEU A 1 39 ? 11.578 -5.869 -0.852 1.00 40.51 39 LEU A C 12
ATOM 16560 O O . LEU A 1 39 ? 11.032 -6.951 -1.078 1.00 22.13 39 LEU A O 12
ATOM 16575 N N . GLY A 1 40 ? 12.582 -5.694 -0.017 1.00 14.52 40 GLY A N 12
ATOM 16576 C CA . GLY A 1 40 ? 13.214 -6.729 0.762 1.00 40.53 40 GLY A CA 12
ATOM 16577 C C . GLY A 1 40 ? 12.321 -7.182 1.911 1.00 34.41 40 GLY A C 12
ATOM 16578 O O . GLY A 1 40 ? 11.206 -6.684 2.096 1.00 73.24 40 GLY A O 12
ATOM 16582 N N . SER A 1 41 ? 12.796 -8.143 2.691 1.00 72.02 41 SER A N 12
ATOM 16583 C CA . SER A 1 41 ? 12.050 -8.698 3.806 1.00 72.41 41 SER A CA 12
ATOM 16584 C C . SER A 1 41 ? 12.004 -7.674 4.941 1.00 13.31 41 SER A C 12
ATOM 16585 O O . SER A 1 41 ? 13.061 -7.257 5.414 1.00 40.23 41 SER A O 12
ATOM 16592 N N . HIS A 1 42 ? 10.794 -7.271 5.352 1.00 23.44 42 HIS A N 12
ATOM 16593 C CA . HIS A 1 42 ? 10.528 -6.171 6.283 1.00 2.31 42 HIS A CA 12
ATOM 16594 C C . HIS A 1 42 ? 11.042 -4.817 5.776 1.00 64.13 42 HIS A C 12
ATOM 16595 O O . HIS A 1 42 ? 11.144 -3.866 6.554 1.00 52.34 42 HIS A O 12
ATOM 16608 N N . ASP A 1 43 ? 11.317 -4.687 4.477 1.00 42.50 43 ASP A N 12
ATOM 16609 C CA . ASP A 1 43 ? 11.673 -3.411 3.871 1.00 41.11 43 ASP A CA 12
ATOM 16610 C C . ASP A 1 43 ? 10.467 -2.481 3.838 1.00 43.42 43 ASP A C 12
ATOM 16611 O O . ASP A 1 43 ? 9.324 -2.890 4.083 1.00 71.22 43 ASP A O 12
ATOM 16619 N N . SER A 1 44 ? 10.719 -1.218 3.491 1.00 2.24 44 SER A N 12
ATOM 16620 C CA . SER A 1 44 ? 9.653 -0.267 3.215 1.00 60.33 44 SER A CA 12
ATOM 16621 C C . SER A 1 44 ? 10.089 0.836 2.237 1.00 64.13 44 SER A C 12
ATOM 16622 O O . SER A 1 44 ? 11.280 1.059 2.007 1.00 55.11 44 SER A O 12
ATOM 16629 N N . ILE A 1 45 ? 9.122 1.546 1.653 1.00 61.11 45 ILE A N 12
ATOM 16630 C CA . ILE A 1 45 ? 9.316 2.631 0.688 1.00 64.21 45 ILE A CA 12
ATOM 16631 C C . ILE A 1 45 ? 8.226 3.677 0.946 1.00 13.23 45 ILE A C 12
ATOM 16632 O O . ILE A 1 45 ? 7.149 3.325 1.422 1.00 43.24 45 ILE A O 12
ATOM 16647 N N . ASP A 1 46 ? 8.490 4.947 0.630 1.00 4.11 46 ASP A N 12
ATOM 16648 C CA . ASP A 1 46 ? 7.614 6.102 0.863 1.00 60.23 46 ASP A CA 12
ATOM 16649 C C . ASP A 1 46 ? 7.631 6.910 -0.420 1.00 11.42 46 ASP A C 12
ATOM 16650 O O . ASP A 1 46 ? 8.701 7.085 -1.012 1.00 42.11 46 ASP A O 12
ATOM 16658 N N . PHE A 1 47 ? 6.469 7.336 -0.892 1.00 40.24 47 PHE A N 12
ATOM 16659 C CA . PHE A 1 47 ? 6.343 8.120 -2.120 1.00 20.15 47 PHE A CA 12
ATOM 16660 C C . PHE A 1 47 ? 5.129 9.043 -2.076 1.00 31.14 47 PHE A C 12
ATOM 16661 O O . PHE A 1 47 ? 4.094 8.713 -1.498 1.00 12.22 47 PHE A O 12
ATOM 16677 N N . SER A 1 48 ? 5.246 10.207 -2.708 1.00 43.51 48 SER A N 12
ATOM 16678 C CA . SER A 1 48 ? 4.199 11.208 -2.791 1.00 64.34 48 SER A CA 12
ATOM 16679 C C . SER A 1 48 ? 2.997 10.651 -3.561 1.00 22.33 48 SER A C 12
ATOM 16680 O O . SER A 1 48 ? 3.150 10.000 -4.599 1.00 1.22 48 SER A O 12
ATOM 16687 N N . SER A 1 49 ? 1.800 10.967 -3.072 1.00 63.41 49 SER A N 12
ATOM 16688 C CA . SER A 1 49 ? 0.563 10.887 -3.822 1.00 11.54 49 SER A CA 12
ATOM 16689 C C . SER A 1 49 ? 0.491 12.166 -4.651 1.00 70.14 49 SER A C 12
ATOM 16690 O O . SER A 1 49 ? 0.849 13.244 -4.169 1.00 2.14 49 SER A O 12
ATOM 16697 N N . ASP A 1 50 ? -0.040 12.081 -5.870 1.00 53.30 50 ASP A N 12
ATOM 16698 C CA . ASP A 1 50 ? -0.255 13.228 -6.756 1.00 4.43 50 ASP A CA 12
ATOM 16699 C C . ASP A 1 50 ? -1.546 13.981 -6.427 1.00 72.04 50 ASP A C 12
ATOM 16700 O O . ASP A 1 50 ? -2.208 14.538 -7.306 1.00 12.22 50 ASP A O 12
ATOM 16708 N N . ALA A 1 51 ? -1.950 13.960 -5.154 1.00 50.34 51 ALA A N 12
ATOM 16709 C CA . ALA A 1 51 ? -3.114 14.672 -4.666 1.00 53.51 51 ALA A CA 12
ATOM 16710 C C . ALA A 1 51 ? -2.879 15.179 -3.242 1.00 23.34 51 ALA A C 12
ATOM 16711 O O . ALA A 1 51 ? -1.947 14.746 -2.553 1.00 30.23 51 ALA A O 12
ATOM 16718 N N . GLY A 1 52 ? -3.761 16.062 -2.788 1.00 71.44 52 GLY A N 12
ATOM 16719 C CA . GLY A 1 52 ? -3.808 16.565 -1.426 1.00 13.23 52 GLY A CA 12
ATOM 16720 C C . GLY A 1 52 ? -4.467 15.586 -0.465 1.00 50.12 52 GLY A C 12
ATOM 16721 O O . GLY A 1 52 ? -4.101 15.505 0.706 1.00 34.21 52 GLY A O 12
ATOM 16725 N N . SER A 1 53 ? -5.436 14.825 -0.955 1.00 31.11 53 SER A N 12
ATOM 16726 C CA . SER A 1 53 ? -6.410 14.099 -0.159 1.00 62.23 53 SER A CA 12
ATOM 16727 C C . SER A 1 53 ? -6.747 12.801 -0.897 1.00 71.34 53 SER A C 12
ATOM 16728 O O . SER A 1 53 ? -6.540 12.725 -2.110 1.00 3.15 53 SER A O 12
ATOM 16735 N N . VAL A 1 54 ? -7.235 11.774 -0.200 1.00 2.22 54 VAL A N 12
ATOM 16736 C CA . VAL A 1 54 ? -7.626 10.488 -0.763 1.00 22.43 54 VAL A CA 12
ATOM 16737 C C . VAL A 1 54 ? -8.475 9.725 0.262 1.00 25.24 54 VAL A C 12
ATOM 16738 O O . VAL A 1 54 ? -8.401 10.002 1.466 1.00 61.41 54 VAL A O 12
ATOM 16751 N N . TYR A 1 55 ? -9.268 8.762 -0.223 1.00 24.34 55 TYR A N 12
ATOM 16752 C CA . TYR A 1 55 ? -10.164 7.920 0.567 1.00 11.42 55 TYR A CA 12
ATOM 16753 C C . TYR A 1 55 ? -10.251 6.466 0.071 1.00 12.15 55 TYR A C 12
ATOM 16754 O O . TYR A 1 55 ? -11.034 5.697 0.627 1.00 65.13 55 TYR A O 12
ATOM 16771 N N . LYS A 1 56 ? -9.506 6.058 -0.966 1.00 11.34 56 LYS A N 12
ATOM 16772 C CA . LYS A 1 56 ? -9.510 4.672 -1.440 1.00 44.22 56 LYS A CA 12
ATOM 16773 C C . LYS A 1 56 ? -8.129 4.296 -1.952 1.00 74.33 56 LYS A C 12
ATOM 16774 O O . LYS A 1 56 ? -7.352 5.179 -2.305 1.00 45.10 56 LYS A O 12
ATOM 16789 N N . MET A 1 57 ? -7.834 3.002 -1.971 1.00 73.02 57 MET A N 12
ATOM 16790 C CA . MET A 1 57 ? -6.523 2.464 -2.292 1.00 70.10 57 MET A CA 12
ATOM 16791 C C . MET A 1 57 ? -6.704 1.015 -2.744 1.00 74.44 57 MET A C 12
ATOM 16792 O O . MET A 1 57 ? -7.556 0.333 -2.190 1.00 1.34 57 MET A O 12
ATOM 16804 N N . ASP A 1 58 ? -5.979 0.541 -3.756 1.00 11.22 58 ASP A N 12
ATOM 16805 C CA . ASP A 1 58 ? -6.231 -0.761 -4.391 1.00 71.43 58 ASP A CA 12
ATOM 16806 C C . ASP A 1 58 ? -4.897 -1.339 -4.855 1.00 73.34 58 ASP A C 12
ATOM 16807 O O . ASP A 1 58 ? -4.405 -1.018 -5.945 1.00 41.10 58 ASP A O 12
ATOM 16815 N N . VAL A 1 59 ? -4.271 -2.144 -4.001 1.00 51.24 59 VAL A N 12
ATOM 16816 C CA . VAL A 1 59 ? -2.875 -2.514 -4.190 1.00 73.01 59 VAL A CA 12
ATOM 16817 C C . VAL A 1 59 ? -2.846 -3.736 -5.116 1.00 30.31 59 VAL A C 12
ATOM 16818 O O . VAL A 1 59 ? -3.836 -4.477 -5.183 1.00 51.40 59 VAL A O 12
ATOM 16831 N N . THR A 1 60 ? -1.709 -4.053 -5.744 1.00 43.33 60 THR A N 12
ATOM 16832 C CA . THR A 1 60 ? -1.578 -5.330 -6.443 1.00 10.32 60 THR A CA 12
ATOM 16833 C C . THR A 1 60 ? -0.091 -5.616 -6.658 1.00 53.40 60 THR A C 12
ATOM 16834 O O . THR A 1 60 ? 0.544 -5.083 -7.571 1.00 22.35 60 THR A O 12
ATOM 16845 N N . GLY A 1 61 ? 0.498 -6.406 -5.761 1.00 30.02 61 GLY A N 12
ATOM 16846 C CA . GLY A 1 61 ? 1.911 -6.786 -5.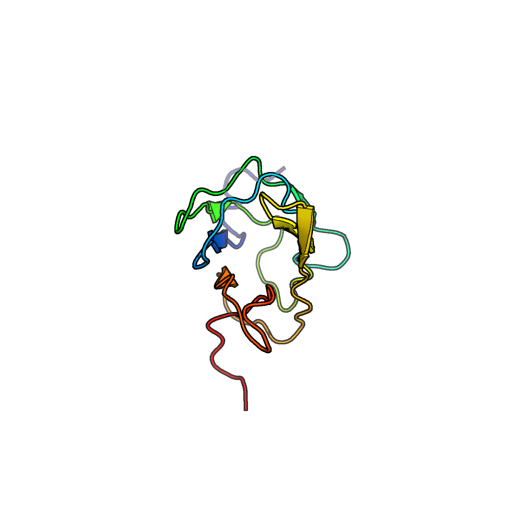823 1.00 10.51 61 GLY A CA 12
ATOM 16847 C C . GLY A 1 61 ? 2.078 -8.270 -6.140 1.00 74.40 61 GLY A C 12
ATOM 16848 O O . GLY A 1 61 ? 1.083 -8.988 -6.262 1.00 5.54 61 GLY A O 12
ATOM 16852 N N . THR A 1 62 ? 3.311 -8.757 -6.325 1.00 64.44 62 THR A N 12
ATOM 16853 C CA . THR A 1 62 ? 3.566 -10.191 -6.516 1.00 12.11 62 THR A CA 12
ATOM 16854 C C . THR A 1 62 ? 4.859 -10.643 -5.797 1.00 2.55 62 THR A C 12
ATOM 16855 O O . THR A 1 62 ? 5.842 -9.892 -5.732 1.00 32.13 62 THR A O 12
ATOM 16866 N N . THR A 1 63 ? 4.825 -11.843 -5.210 1.00 31.32 63 THR A N 12
ATOM 16867 C CA . THR A 1 63 ? 5.839 -12.460 -4.354 1.00 10.11 63 THR A CA 12
ATOM 16868 C C . THR A 1 63 ? 6.952 -13.135 -5.149 1.00 63.44 63 THR A C 12
ATOM 16869 O O . THR A 1 63 ? 6.874 -13.311 -6.370 1.00 74.32 63 THR A O 12
ATOM 16880 N N . GLN A 1 64 ? 7.996 -13.561 -4.436 1.00 12.31 64 GLN A N 12
ATOM 16881 C CA . GLN A 1 64 ? 9.062 -14.408 -4.944 1.00 51.20 64 GLN A CA 12
ATOM 16882 C C . GLN A 1 64 ? 8.516 -15.687 -5.580 1.00 32.24 64 GLN A C 12
ATOM 16883 O O . GLN A 1 64 ? 8.968 -16.056 -6.664 1.00 30.31 64 GLN A O 12
ATOM 16895 N N . SER A 1 65 ? 7.525 -16.320 -4.946 1.00 72.04 65 SER A N 12
ATOM 16896 C CA . SER A 1 65 ? 6.915 -17.534 -5.473 1.00 73.10 65 SER A CA 12
ATOM 16897 C C . SER A 1 65 ? 5.906 -17.215 -6.589 1.00 13.32 65 SER A C 12
ATOM 16898 O O . SER A 1 65 ? 5.295 -18.132 -7.132 1.00 53.31 65 SER A O 12
ATOM 16905 N N . GLY A 1 66 ? 5.715 -15.946 -6.967 1.00 64.43 66 GLY A N 12
ATOM 16906 C CA . GLY A 1 66 ? 4.826 -15.588 -8.060 1.00 23.22 66 GLY A CA 12
ATOM 16907 C C . GLY A 1 66 ? 3.364 -15.547 -7.630 1.00 5.44 66 GLY A C 12
ATOM 16908 O O . GLY A 1 66 ? 2.482 -15.624 -8.488 1.00 73.34 66 GLY A O 12
ATOM 16912 N N . GLU A 1 67 ? 3.076 -15.444 -6.332 1.00 21.03 67 GLU A N 12
ATOM 16913 C CA . GLU A 1 67 ? 1.724 -15.160 -5.871 1.00 14.33 67 GLU A CA 12
ATOM 16914 C C . GLU A 1 67 ? 1.475 -13.699 -6.044 1.00 73.13 67 GLU A C 12
ATOM 16915 O O . GLU A 1 67 ? 2.308 -12.876 -5.686 1.00 42.42 67 GLU A O 12
ATOM 16925 N N . LYS A 1 68 ? 0.308 -13.369 -6.551 1.00 22.44 68 LYS A N 12
ATOM 16926 C CA . LYS A 1 68 ? -0.197 -12.027 -6.468 1.00 52.24 68 LYS A CA 12
ATOM 16927 C C . LYS A 1 68 ? -0.931 -11.890 -5.153 1.00 34.42 68 LYS A C 12
ATOM 16928 O O . LYS A 1 68 ? -1.547 -12.840 -4.671 1.00 72.34 68 LYS A O 12
ATOM 16943 N N . PHE A 1 69 ? -0.892 -10.686 -4.609 1.00 45.13 69 PHE A N 12
ATOM 16944 C CA . PHE A 1 69 ? -1.726 -10.275 -3.499 1.00 3.44 69 PHE A CA 12
ATOM 16945 C C . PHE A 1 69 ? -2.411 -8.975 -3.891 1.00 31.02 69 PHE A C 12
ATOM 16946 O O . PHE A 1 69 ? -1.780 -8.102 -4.506 1.00 74.22 69 PHE A O 12
ATOM 16962 N N . THR A 1 70 ? -3.692 -8.844 -3.550 1.00 45.32 70 THR A N 12
ATOM 16963 C CA . THR A 1 70 ? -4.453 -7.623 -3.739 1.00 41.54 70 THR A CA 12
ATOM 16964 C C . THR A 1 70 ? -5.002 -7.156 -2.395 1.00 52.33 70 THR A C 12
ATOM 16965 O O . THR A 1 70 ? -5.201 -7.947 -1.472 1.00 2.42 70 THR A O 12
ATOM 16976 N N . GLY A 1 71 ? -5.271 -5.859 -2.309 1.00 4.52 71 GLY A N 12
ATOM 16977 C CA . GLY A 1 71 ? -5.725 -5.176 -1.113 1.00 5.12 71 GLY A CA 12
ATOM 16978 C C . GLY A 1 71 ? -6.577 -4.022 -1.579 1.00 33.01 71 GLY A C 12
ATOM 16979 O O . GLY A 1 71 ? -6.058 -2.931 -1.820 1.00 1.25 71 GLY A O 12
ATOM 16983 N N . HIS A 1 72 ? -7.847 -4.317 -1.820 1.00 31.31 72 HIS A N 12
ATOM 16984 C CA . HIS A 1 72 ? -8.850 -3.376 -2.264 1.00 34.45 72 HIS A CA 12
ATOM 16985 C C . HIS A 1 72 ? -9.398 -2.682 -1.012 1.00 41.22 72 HIS A C 12
ATOM 16986 O O . HIS A 1 72 ? -9.872 -3.353 -0.088 1.00 11.51 72 HIS A O 12
ATOM 16999 N N . PHE A 1 73 ? -9.325 -1.353 -0.959 1.00 51.41 73 PHE A N 12
ATOM 17000 C CA . PHE A 1 73 ? -9.678 -0.530 0.195 1.00 12.31 73 PHE A CA 12
ATOM 17001 C C . PHE A 1 73 ? -10.476 0.689 -0.254 1.00 34.05 73 PHE A C 12
ATOM 17002 O O . PHE A 1 73 ? -10.185 1.298 -1.290 1.00 51.41 73 PHE A O 12
ATOM 17018 N N . LYS A 1 74 ? -11.463 1.075 0.552 1.00 11.55 74 LYS A N 12
ATOM 17019 C CA . LYS A 1 74 ? -12.295 2.271 0.454 1.00 24.11 74 LYS A CA 12
ATOM 17020 C C . LYS A 1 74 ? -12.480 2.760 1.893 1.00 25.43 74 LYS A C 12
ATOM 17021 O O . LYS A 1 74 ? -12.084 2.053 2.825 1.00 44.22 74 LYS A O 12
ATOM 17036 N N . GLY A 1 75 ? -13.051 3.949 2.071 1.00 62.04 75 GLY A N 12
ATOM 17037 C CA . GLY A 1 75 ? -13.255 4.550 3.377 1.00 61.23 75 GLY A CA 12
ATOM 17038 C C . GLY A 1 75 ? -11.947 4.635 4.145 1.00 74.43 75 GLY A C 12
ATOM 17039 O O . GLY A 1 75 ? -11.730 3.864 5.082 1.00 5.31 75 GLY A O 12
ATOM 17043 N N . LEU A 1 76 ? -11.070 5.527 3.687 1.00 64.12 76 LEU A N 12
ATOM 17044 C CA . LEU A 1 76 ? -9.760 5.819 4.257 1.00 22.25 76 LEU A CA 12
ATOM 17045 C C . LEU A 1 76 ? -9.733 7.284 4.698 1.00 62.32 76 LEU A C 12
ATOM 17046 O O . LEU A 1 76 ? -10.412 8.130 4.109 1.00 44.51 76 LEU A O 12
ATOM 17061 N N . VAL A 1 77 ? -8.924 7.600 5.708 1.00 13.14 77 VAL A N 12
ATOM 17062 C CA . VAL A 1 77 ? -8.941 8.876 6.431 1.00 65.43 77 VAL A CA 12
ATOM 17063 C C . VAL A 1 77 ? -7.530 9.470 6.539 1.00 2.51 77 VAL A C 12
ATOM 17064 O O . VAL A 1 77 ? -6.581 8.924 5.964 1.00 13.12 77 VAL A O 12
ATOM 17077 N N . GLY A 1 78 ? -7.383 10.607 7.229 1.00 72.11 78 GLY A N 12
ATOM 17078 C CA . GLY A 1 78 ? -6.088 11.212 7.521 1.00 65.04 78 GLY A CA 12
ATOM 17079 C C . GLY A 1 78 ? -5.454 11.846 6.286 1.00 44.42 78 GLY A C 12
ATOM 17080 O O . GLY A 1 78 ? -6.146 12.124 5.302 1.00 1.13 78 GLY A O 12
ATOM 17084 N N . LYS A 1 79 ? -4.148 12.122 6.345 1.00 45.42 79 LYS A N 12
ATOM 17085 C CA . LYS A 1 79 ? -3.366 12.639 5.224 1.00 5.14 79 LYS A CA 12
ATOM 17086 C C . LYS A 1 79 ? -2.074 11.829 5.059 1.00 61.12 79 LYS A C 12
ATOM 17087 O O . LYS A 1 79 ? -1.024 12.358 4.695 1.00 44.21 79 LYS A O 12
ATOM 17102 N N . ASP A 1 80 ? -2.159 10.524 5.294 1.00 61.02 80 ASP A N 12
ATOM 17103 C CA . ASP A 1 80 ? -1.212 9.519 4.830 1.00 14.51 80 ASP A CA 12
ATOM 17104 C C . ASP A 1 80 ? -1.958 8.202 4.695 1.00 63.12 80 ASP A C 12
ATOM 17105 O O . ASP A 1 80 ? -3.055 8.058 5.245 1.00 25.24 80 ASP A O 12
ATOM 17113 N N . THR A 1 81 ? -1.337 7.233 4.023 1.00 42.11 81 THR A N 12
ATOM 17114 C CA . THR A 1 81 ? -1.842 5.879 3.939 1.00 4.31 81 THR A CA 12
ATOM 17115 C C . THR A 1 81 ? -0.648 4.927 3.957 1.00 51.40 81 THR A C 12
ATOM 17116 O O . THR A 1 81 ? 0.229 4.991 3.088 1.00 71.41 81 THR A O 12
ATOM 17127 N N . ARG A 1 82 ? -0.581 4.068 4.975 1.00 11.45 82 ARG A N 12
ATOM 17128 C CA . ARG A 1 82 ? 0.334 2.932 4.979 1.00 44.10 82 ARG A CA 12
ATOM 17129 C C . ARG A 1 82 ? -0.309 1.738 4.306 1.00 33.03 82 ARG A C 12
ATOM 17130 O O . ARG A 1 82 ? -1.499 1.759 4.012 1.00 41.20 82 ARG A O 12
ATOM 17148 N N . VAL A 1 83 ? 0.490 0.695 4.113 1.00 62.30 83 VAL A N 12
ATOM 17149 C CA . VAL A 1 83 ? 0.092 -0.604 3.617 1.00 65.01 83 VAL A CA 12
ATOM 17150 C C . VAL A 1 83 ? 0.915 -1.613 4.403 1.00 45.41 83 VAL A C 12
ATOM 17151 O O . VAL A 1 83 ? 2.147 -1.567 4.343 1.00 50.50 83 VAL A O 12
ATOM 17164 N N . PHE A 1 84 ? 0.251 -2.499 5.138 1.00 44.10 84 PHE A N 12
ATOM 17165 C CA . PHE A 1 84 ? 0.885 -3.630 5.792 1.00 24.14 84 PHE A CA 12
ATOM 17166 C C . PHE A 1 84 ? 0.631 -4.848 4.907 1.00 63.23 84 PHE A C 12
ATOM 17167 O O . PHE A 1 84 ? -0.492 -5.323 4.790 1.00 24.31 84 PHE A O 12
ATOM 17183 N N . ILE A 1 85 ? 1.659 -5.299 4.199 1.00 42.54 85 ILE A N 12
ATOM 17184 C CA . ILE A 1 85 ? 1.666 -6.592 3.521 1.00 32.01 85 ILE A CA 12
ATOM 17185 C C . ILE A 1 85 ? 2.043 -7.587 4.612 1.00 25.24 85 ILE A C 12
ATOM 17186 O O . ILE A 1 85 ? 3.081 -7.399 5.253 1.00 11.22 85 ILE A O 12
ATOM 17201 N N . GLU A 1 86 ? 1.186 -8.575 4.851 1.00 30.01 86 GLU A N 12
ATOM 17202 C CA . GLU A 1 86 ? 1.266 -9.570 5.914 1.00 52.31 86 GLU A CA 12
ATOM 17203 C C . GLU A 1 86 ? 0.227 -10.646 5.595 1.00 50.43 86 GLU A C 12
ATOM 17204 O O . GLU A 1 86 ? -0.686 -10.426 4.795 1.00 32.44 86 GLU A O 12
ATOM 17214 N N . LEU A 1 87 ? 0.407 -11.829 6.173 1.00 23.15 87 LEU A N 12
ATOM 17215 C CA . LEU A 1 87 ? -0.392 -13.008 5.848 1.00 50.40 87 LEU A CA 12
ATOM 17216 C C . LEU A 1 87 ? -1.662 -13.020 6.692 1.00 41.34 87 LEU A C 12
ATOM 17217 O O . LEU A 1 87 ? -1.658 -12.521 7.822 1.00 13.43 87 LEU A O 12
ATOM 17232 N N . ASP A 1 88 ? -2.702 -13.695 6.212 1.00 12.31 88 ASP A N 12
ATOM 17233 C CA . ASP A 1 88 ? -3.853 -14.110 7.010 1.00 62.31 88 ASP A CA 12
ATOM 17234 C C . ASP A 1 88 ? -4.497 -15.338 6.356 1.00 3.35 88 ASP A C 12
ATOM 17235 O O . ASP A 1 88 ? -3.845 -16.016 5.558 1.00 61.40 88 ASP A O 12
ATOM 17243 N N . GLU A 1 89 ? -5.751 -15.640 6.692 1.00 21.31 89 GLU A N 12
ATOM 17244 C CA . GLU A 1 89 ? -6.547 -16.803 6.337 1.00 51.54 89 GLU A CA 12
ATOM 17245 C C . GLU A 1 89 ? -5.809 -18.083 6.745 1.00 5.35 89 GLU A C 12
ATOM 17246 O O . GLU A 1 89 ? -5.988 -18.600 7.848 1.00 53.14 89 GLU A O 12
ATOM 17256 N N . ASN A 1 90 ? -4.922 -18.560 5.876 1.00 21.45 90 ASN A N 12
ATOM 17257 C CA . ASN A 1 90 ? -4.295 -19.874 5.894 1.00 4.31 90 ASN A CA 12
ATOM 17258 C C . ASN A 1 90 ? -2.858 -19.728 5.385 1.00 2.43 90 ASN A C 12
ATOM 17259 O O . ASN A 1 90 ? -2.439 -20.463 4.486 1.00 64.41 90 ASN A O 12
ATOM 17269 N N . ALA A 1 91 ? -2.117 -18.760 5.937 1.00 33.41 91 ALA A N 12
ATOM 17270 C CA . ALA A 1 91 ? -0.847 -18.239 5.432 1.00 22.05 91 ALA A CA 12
ATOM 17271 C C . ALA A 1 91 ? -0.958 -17.814 3.958 1.00 32.45 91 ALA A C 12
ATOM 17272 O O . ALA A 1 91 ? -0.047 -18.046 3.158 1.00 14.41 91 ALA A O 12
ATOM 17279 N N . ASP A 1 92 ? -2.083 -17.194 3.599 1.00 34.14 92 ASP A N 12
ATOM 17280 C CA . ASP A 1 92 ? -2.284 -16.582 2.289 1.00 53.34 92 ASP A CA 12
ATOM 17281 C C . ASP A 1 92 ? -1.781 -15.151 2.375 1.00 14.33 92 ASP A C 12
ATOM 17282 O O . ASP A 1 92 ? -1.879 -14.521 3.431 1.00 5.45 92 ASP A O 12
ATOM 17290 N N . VAL A 1 93 ? -1.294 -14.605 1.261 1.00 31.45 93 VAL A N 12
ATOM 17291 C CA . VAL A 1 93 ? -0.773 -13.248 1.241 1.00 52.44 93 VAL A CA 12
ATOM 17292 C C . VAL A 1 93 ? -1.934 -12.268 1.091 1.00 61.44 93 VAL A C 12
ATOM 17293 O O . VAL A 1 93 ? -2.403 -12.006 -0.018 1.00 52.52 93 VAL A O 12
ATOM 17306 N N . GLN A 1 94 ? -2.398 -11.753 2.227 1.00 54.24 94 GLN A N 12
ATOM 17307 C CA . GLN A 1 94 ? -3.394 -10.702 2.302 1.00 51.50 94 GLN A CA 12
ATOM 17308 C C . GLN A 1 94 ? -2.708 -9.336 2.266 1.00 72.04 94 GLN A C 12
ATOM 17309 O O . GLN A 1 94 ? -1.499 -9.211 2.043 1.00 44.43 94 GLN A O 12
ATOM 17321 N N . VAL A 1 95 ? -3.507 -8.289 2.458 1.00 2.34 95 VAL A N 12
ATOM 17322 C CA . VAL A 1 95 ? -3.039 -6.938 2.660 1.00 33.44 95 VAL A CA 12
ATOM 17323 C C . VAL A 1 95 ? -3.900 -6.367 3.777 1.00 14.31 95 VAL A C 12
ATOM 17324 O O . VAL A 1 95 ? -5.121 -6.533 3.802 1.00 71.23 95 VAL A O 12
ATOM 17337 N N . PHE A 1 96 ? -3.257 -5.647 4.679 1.00 3.34 96 PHE A N 12
ATOM 17338 C CA . PHE A 1 96 ? -3.841 -5.019 5.838 1.00 63.32 96 PHE A CA 12
ATOM 17339 C C . PHE A 1 96 ? -3.421 -3.554 5.846 1.00 5.45 96 PHE A C 12
ATOM 17340 O O . PHE A 1 96 ? -2.516 -3.135 5.113 1.00 4.53 96 PHE A O 12
ATOM 17356 N N . ILE A 1 97 ? -4.043 -2.753 6.702 1.00 25.45 97 ILE A N 12
ATOM 17357 C CA . ILE A 1 97 ? -3.702 -1.353 6.864 1.00 54.23 97 ILE A CA 12
ATOM 17358 C C . ILE A 1 97 ? -3.960 -0.942 8.311 1.00 12.15 97 ILE A C 12
ATOM 17359 O O . ILE A 1 97 ? -4.954 -1.378 8.891 1.00 13.54 97 ILE A O 12
ATOM 17374 N N . PRO A 1 98 ? -3.121 -0.056 8.880 1.00 45.21 98 PRO A N 12
ATOM 17375 C CA . PRO A 1 98 ? -3.393 0.534 10.176 1.00 24.14 98 PRO A CA 12
ATOM 17376 C C . PRO A 1 98 ? -4.562 1.513 10.025 1.00 23.13 98 PRO A C 12
ATOM 17377 O O . PRO A 1 98 ? -4.441 2.528 9.332 1.00 64.11 98 PRO A O 12
ATOM 17385 N N . GLN A 1 99 ? -5.696 1.196 10.641 1.00 70.13 99 GLN A N 12
ATOM 17386 C CA . GLN A 1 99 ? -6.959 1.921 10.559 1.00 74.20 99 GLN A CA 12
ATOM 17387 C C . GLN A 1 99 ? -7.523 2.122 11.969 1.00 23.42 99 GLN A C 12
ATOM 17388 O O . GLN A 1 99 ? -6.863 1.798 12.964 1.00 41.34 99 GLN A O 12
ATOM 17400 N N . GLY A 1 100 ? -8.717 2.708 12.065 1.00 44.14 100 GLY A N 12
ATOM 17401 C CA . GLY A 1 100 ? -9.394 2.981 13.316 1.00 2.23 100 GLY A CA 12
ATOM 17402 C C . GLY A 1 100 ? -10.801 3.465 13.015 1.00 33.04 100 GLY A C 12
ATOM 17403 O O . GLY A 1 100 ? -11.757 2.714 13.203 1.00 33.13 100 GLY A O 12
ATOM 17407 N N . GLU A 1 101 ? -10.897 4.696 12.508 1.00 62.01 101 GLU A N 12
ATOM 17408 C CA . GLU A 1 101 ? -12.115 5.391 12.086 1.00 43.33 101 GLU A CA 12
ATOM 17409 C C . GLU A 1 101 ? -12.670 4.763 10.795 1.00 12.52 101 GLU A C 12
ATOM 17410 O O . GLU A 1 101 ? -12.666 5.373 9.725 1.00 62.34 101 GLU A O 12
ATOM 17420 N N . ILE A 1 102 ? -13.122 3.517 10.889 1.00 5.13 102 ILE A N 12
ATOM 17421 C CA . ILE A 1 102 ? -13.724 2.709 9.839 1.00 2.54 102 ILE A CA 12
ATOM 17422 C C . ILE A 1 102 ? -14.956 2.015 10.405 1.00 12.43 102 ILE A C 12
ATOM 17423 O O . ILE A 1 102 ? -15.193 0.831 10.147 1.00 34.11 102 ILE A O 12
ATOM 17438 N N . ASP A 1 103 ? -15.712 2.732 11.225 1.00 31.12 103 ASP A N 12
ATOM 17439 C CA . ASP A 1 103 ? -16.895 2.233 11.885 1.00 4.44 103 ASP A CA 12
ATOM 17440 C C . ASP A 1 103 ? -18.003 3.251 11.703 1.00 13.21 103 ASP A C 12
ATOM 17441 O O . ASP A 1 103 ? -19.145 2.811 11.453 1.00 13.35 103 ASP A O 12
ATOM 17449 N N . GLY A 1 1 ? 2.036 17.412 9.718 1.00 25.24 1 GLY A N 13
ATOM 17450 C CA . GLY A 1 1 ? 3.241 17.731 8.954 1.00 65.42 1 GLY A CA 13
ATOM 17451 C C . GLY A 1 1 ? 3.485 19.214 9.035 1.00 32.24 1 GLY A C 13
ATOM 17452 O O . GLY A 1 1 ? 4.432 19.638 9.690 1.00 31.24 1 GLY A O 13
ATOM 17456 N N . ALA A 1 2 ? 2.615 19.997 8.399 1.00 13.54 2 ALA A N 13
ATOM 17457 C CA . ALA A 1 2 ? 2.537 21.433 8.584 1.00 73.01 2 ALA A CA 13
ATOM 17458 C C . ALA A 1 2 ? 1.062 21.831 8.649 1.00 34.24 2 ALA A C 13
ATOM 17459 O O . ALA A 1 2 ? 0.186 21.018 8.334 1.00 12.10 2 ALA A O 13
ATOM 17466 N N . GLN A 1 3 ? 0.772 23.071 9.051 1.00 44.24 3 GLN A N 13
ATOM 17467 C CA . GLN A 1 3 ? -0.606 23.537 9.147 1.00 14.44 3 GLN A CA 13
ATOM 17468 C C . GLN A 1 3 ? -1.271 23.600 7.771 1.00 50.41 3 GLN A C 13
ATOM 17469 O O . GLN A 1 3 ? -2.441 23.248 7.669 1.00 62.32 3 GLN A O 13
ATOM 17481 N N . ASP A 1 4 ? -0.528 23.958 6.715 1.00 4.50 4 ASP A N 13
ATOM 17482 C CA . ASP A 1 4 ? -0.987 23.856 5.318 1.00 33.42 4 ASP A CA 13
ATOM 17483 C C . ASP A 1 4 ? 0.210 23.879 4.349 1.00 32.14 4 ASP A C 13
ATOM 17484 O O . ASP A 1 4 ? 0.125 24.321 3.203 1.00 24.24 4 ASP A O 13
ATOM 17492 N N . GLY A 1 5 ? 1.382 23.445 4.817 1.00 5.52 5 GLY A N 13
ATOM 17493 C CA . GLY A 1 5 ? 2.633 23.503 4.066 1.00 44.45 5 GLY A CA 13
ATOM 17494 C C . GLY A 1 5 ? 2.837 22.338 3.092 1.00 4.52 5 GLY A C 13
ATOM 17495 O O . GLY A 1 5 ? 3.824 22.339 2.359 1.00 70.15 5 GLY A O 13
ATOM 17499 N N . LYS A 1 6 ? 1.966 21.326 3.075 1.00 74.25 6 LYS A N 13
ATOM 17500 C CA . LYS A 1 6 ? 2.104 20.121 2.261 1.00 22.03 6 LYS A CA 13
ATOM 17501 C C . LYS A 1 6 ? 0.760 19.836 1.619 1.00 62.05 6 LYS A C 13
ATOM 17502 O O . LYS A 1 6 ? -0.079 19.168 2.216 1.00 31.12 6 LYS A O 13
ATOM 17517 N N . GLU A 1 7 ? 0.549 20.330 0.402 1.00 10.21 7 GLU A N 13
ATOM 17518 C CA . GLU A 1 7 ? -0.740 20.256 -0.284 1.00 3.53 7 GLU A CA 13
ATOM 17519 C C . GLU A 1 7 ? -0.807 19.055 -1.232 1.00 71.42 7 GLU A C 13
ATOM 17520 O O . GLU A 1 7 ? -1.527 19.060 -2.226 1.00 70.24 7 GLU A O 13
ATOM 17530 N N . THR A 1 8 ? -0.030 18.026 -0.929 1.00 22.12 8 THR A N 13
ATOM 17531 C CA . THR A 1 8 ? 0.058 16.750 -1.621 1.00 3.30 8 THR A CA 13
ATOM 17532 C C . THR A 1 8 ? -0.155 15.630 -0.595 1.00 2.31 8 THR A C 13
ATOM 17533 O O . THR A 1 8 ? -0.196 15.896 0.612 1.00 22.21 8 THR A O 13
ATOM 17544 N N . THR A 1 9 ? -0.267 14.380 -1.037 1.00 53.24 9 THR A N 13
ATOM 17545 C CA . THR A 1 9 ? -0.336 13.202 -0.172 1.00 10.11 9 THR A CA 13
ATOM 17546 C C . THR A 1 9 ? 1.033 12.500 -0.115 1.00 70.32 9 THR A C 13
ATOM 17547 O O . THR A 1 9 ? 2.021 13.028 -0.637 1.00 1.14 9 THR A O 13
ATOM 17558 N N . THR A 1 10 ? 1.128 11.361 0.577 1.00 52.31 10 THR A N 13
ATOM 17559 C CA . THR A 1 10 ? 2.272 10.452 0.529 1.00 50.15 10 THR A CA 13
ATOM 17560 C C . THR A 1 10 ? 1.714 9.034 0.652 1.00 50.53 10 THR A C 13
ATOM 17561 O O . THR A 1 10 ? 0.622 8.848 1.201 1.00 72.15 10 THR A O 13
ATOM 17572 N N . ILE A 1 11 ? 2.440 8.037 0.156 1.00 51.32 11 ILE A N 13
ATOM 17573 C CA . ILE A 1 11 ? 2.062 6.633 0.207 1.00 24.32 11 ILE A CA 13
ATOM 17574 C C . ILE A 1 11 ? 3.302 5.879 0.692 1.00 53.11 11 ILE A C 13
ATOM 17575 O O . ILE A 1 11 ? 4.419 6.265 0.354 1.00 64.41 11 ILE A O 13
ATOM 17590 N N . ARG A 1 12 ? 3.126 4.814 1.484 1.00 53.11 12 ARG A N 13
ATOM 17591 C CA . ARG A 1 12 ? 4.239 4.118 2.131 1.00 1.43 12 ARG A CA 13
ATOM 17592 C C . ARG A 1 12 ? 4.011 2.611 2.137 1.00 32.12 12 ARG A C 13
ATOM 17593 O O . ARG A 1 12 ? 3.076 2.133 2.778 1.00 34.00 12 ARG A O 13
ATOM 17611 N N . LEU A 1 13 ? 4.814 1.862 1.387 1.00 62.02 13 LEU A N 13
ATOM 17612 C CA . LEU A 1 13 ? 4.649 0.418 1.190 1.00 4.31 13 LEU A CA 13
ATOM 17613 C C . LEU A 1 13 ? 5.625 -0.317 2.095 1.00 64.21 13 LEU A C 13
ATOM 17614 O O . LEU A 1 13 ? 6.826 -0.182 1.869 1.00 1.15 13 LEU A O 13
ATOM 17629 N N . ILE A 1 14 ? 5.169 -1.015 3.139 1.00 22.43 14 ILE A N 13
ATOM 17630 C CA . ILE A 1 14 ? 6.013 -1.844 3.999 1.00 3.55 14 ILE A CA 13
ATOM 17631 C C . ILE A 1 14 ? 5.713 -3.317 3.688 1.00 33.41 14 ILE A C 13
ATOM 17632 O O . ILE A 1 14 ? 4.574 -3.669 3.364 1.00 22.22 14 ILE A O 13
ATOM 17647 N N . ASN A 1 15 ? 6.716 -4.189 3.799 1.00 34.23 15 ASN A N 13
ATOM 17648 C CA . ASN A 1 15 ? 6.629 -5.600 3.439 1.00 53.43 15 ASN A CA 13
ATOM 17649 C C . ASN A 1 15 ? 6.790 -6.511 4.663 1.00 52.14 15 ASN A C 13
ATOM 17650 O O . ASN A 1 15 ? 7.808 -7.186 4.793 1.00 32.44 15 ASN A O 13
ATOM 17660 N N . GLN A 1 16 ? 5.849 -6.494 5.610 1.00 41.51 16 GLN A N 13
ATOM 17661 C CA . GLN A 1 16 ? 6.036 -7.027 6.965 1.00 61.50 16 GLN A CA 13
ATOM 17662 C C . GLN A 1 16 ? 5.772 -8.543 6.996 1.00 52.31 16 GLN A C 13
ATOM 17663 O O . GLN A 1 16 ? 4.955 -9.036 7.770 1.00 51.00 16 GLN A O 13
ATOM 17675 N N . THR A 1 17 ? 6.461 -9.284 6.130 1.00 12.35 17 THR A N 13
ATOM 17676 C CA . THR A 1 17 ? 6.133 -10.637 5.706 1.00 45.34 17 THR A CA 13
ATOM 17677 C C . THR A 1 17 ? 7.370 -11.551 5.709 1.00 73.33 17 THR A C 13
ATOM 17678 O O . THR A 1 17 ? 8.418 -11.250 6.297 1.00 73.51 17 THR A O 13
ATOM 17689 N N . TYR A 1 18 ? 7.236 -12.707 5.056 1.00 74.43 18 TYR A N 13
ATOM 17690 C CA . TYR A 1 18 ? 8.285 -13.709 4.895 1.00 14.15 18 TYR A CA 13
ATOM 17691 C C . TYR A 1 18 ? 8.767 -13.869 3.438 1.00 63.42 18 TYR A C 13
ATOM 17692 O O . TYR A 1 18 ? 9.376 -14.886 3.107 1.00 33.11 18 TYR A O 13
ATOM 17709 N N . PHE A 1 19 ? 8.493 -12.907 2.547 1.00 34.52 19 PHE A N 13
ATOM 17710 C CA . PHE A 1 19 ? 8.822 -12.975 1.111 1.00 30.13 19 PHE A CA 13
ATOM 17711 C C . PHE A 1 19 ? 9.279 -11.617 0.568 1.00 23.32 19 PHE A C 13
ATOM 17712 O O . PHE A 1 19 ? 9.146 -10.594 1.231 1.00 61.33 19 PHE A O 13
ATOM 17728 N N . ASN A 1 20 ? 9.748 -11.576 -0.679 1.00 64.04 20 ASN A N 13
ATOM 17729 C CA . ASN A 1 20 ? 10.033 -10.348 -1.429 1.00 25.42 20 ASN A CA 13
ATOM 17730 C C . ASN A 1 20 ? 8.843 -10.021 -2.349 1.00 5.34 20 ASN A C 13
ATOM 17731 O O . ASN A 1 20 ? 8.119 -10.938 -2.738 1.00 54.43 20 ASN A O 13
ATOM 17741 N N . VAL A 1 21 ? 8.636 -8.760 -2.730 1.00 1.41 21 VAL A N 13
ATOM 17742 C CA . VAL A 1 21 ? 7.647 -8.314 -3.726 1.00 1.44 21 VAL A CA 13
ATOM 17743 C C . VAL A 1 21 ? 8.366 -7.335 -4.666 1.00 25.11 21 VAL A C 13
ATOM 17744 O O . VAL A 1 21 ? 9.173 -6.532 -4.214 1.00 31.44 21 VAL A O 13
ATOM 17757 N N . LYS A 1 22 ? 8.132 -7.407 -5.979 1.00 22.11 22 LYS A N 13
ATOM 17758 C CA . LYS A 1 22 ? 9.000 -6.788 -7.003 1.00 44.10 22 LYS A CA 13
ATOM 17759 C C . LYS A 1 22 ? 8.221 -6.194 -8.173 1.00 71.14 22 LYS A C 13
ATOM 17760 O O . LYS A 1 22 ? 8.729 -6.059 -9.288 1.00 24.13 22 LYS A O 13
ATOM 17775 N N . ASN A 1 23 ? 6.936 -5.957 -7.947 1.00 73.32 23 ASN A N 13
ATOM 17776 C CA . ASN A 1 23 ? 5.962 -5.604 -8.972 1.00 14.22 23 ASN A CA 13
ATOM 17777 C C . ASN A 1 23 ? 4.677 -5.181 -8.270 1.00 53.43 23 ASN A C 13
ATOM 17778 O O . ASN A 1 23 ? 3.593 -5.687 -8.573 1.00 72.21 23 ASN A O 13
ATOM 17788 N N . ILE A 1 24 ? 4.793 -4.379 -7.217 1.00 24.43 24 ILE A N 13
ATOM 17789 C CA . ILE A 1 24 ? 3.631 -3.853 -6.534 1.00 22.45 24 ILE A CA 13
ATOM 17790 C C . ILE A 1 24 ? 3.170 -2.642 -7.333 1.00 53.41 24 ILE A C 13
ATOM 17791 O O . ILE A 1 24 ? 3.981 -1.807 -7.742 1.00 53.52 24 ILE A O 13
ATOM 17806 N N . LYS A 1 25 ? 1.862 -2.547 -7.530 1.00 10.34 25 LYS A N 13
ATOM 17807 C CA . LYS A 1 25 ? 1.210 -1.516 -8.302 1.00 53.13 25 LYS A CA 13
ATOM 17808 C C . LYS A 1 25 ? 0.072 -0.972 -7.462 1.00 1.43 25 LYS A C 13
ATOM 17809 O O . LYS A 1 25 ? -0.932 -1.656 -7.256 1.00 31.34 25 LYS A O 13
ATOM 17824 N N . VAL A 1 26 ? 0.211 0.253 -6.995 1.00 13.45 26 VAL A N 13
ATOM 17825 C CA . VAL A 1 26 ? -0.800 0.912 -6.179 1.00 64.01 26 VAL A CA 13
ATOM 17826 C C . VAL A 1 26 ? -1.650 1.800 -7.084 1.00 70.23 26 VAL A C 13
ATOM 17827 O O . VAL A 1 26 ? -1.109 2.423 -7.996 1.00 50.50 26 VAL A O 13
ATOM 17840 N N . THR A 1 27 ? -2.948 1.896 -6.804 1.00 3.11 27 THR A N 13
ATOM 17841 C CA . THR A 1 27 ? -3.855 2.924 -7.311 1.00 21.43 27 THR A CA 13
ATOM 17842 C C . THR A 1 27 ? -4.380 3.674 -6.076 1.00 11.20 27 THR A C 13
ATOM 17843 O O . THR A 1 27 ? -4.511 3.059 -5.015 1.00 13.40 27 THR A O 13
ATOM 17854 N N . TRP A 1 28 ? -4.654 4.980 -6.161 1.00 71.32 28 TRP A N 13
ATOM 17855 C CA . TRP A 1 28 ? -5.045 5.809 -5.005 1.00 11.50 28 TRP A CA 13
ATOM 17856 C C . TRP A 1 28 ? -6.096 6.870 -5.343 1.00 10.44 28 TRP A C 13
ATOM 17857 O O . TRP A 1 28 ? -6.302 7.841 -4.624 1.00 22.40 28 TRP A O 13
ATOM 17877 N N . ASN A 1 29 ? -6.743 6.726 -6.482 1.00 45.34 29 ASN A N 13
ATOM 17878 C CA . ASN A 1 29 ? -7.738 7.622 -7.063 1.00 25.33 29 ASN A CA 13
ATOM 17879 C C . ASN A 1 29 ? -8.468 6.778 -8.114 1.00 65.43 29 ASN A C 13
ATOM 17880 O O . ASN A 1 29 ? -8.317 5.551 -8.132 1.00 63.33 29 ASN A O 13
ATOM 17890 N N . ASP A 1 30 ? -9.256 7.381 -9.001 1.00 25.13 30 ASP A N 13
ATOM 17891 C CA . ASP A 1 30 ? -10.052 6.647 -9.994 1.00 53.31 30 ASP A CA 13
ATOM 17892 C C . ASP A 1 30 ? -9.279 6.492 -11.311 1.00 63.21 30 ASP A C 13
ATOM 17893 O O . ASP A 1 30 ? -9.865 6.275 -12.370 1.00 63.22 30 ASP A O 13
ATOM 17901 N N . GLY A 1 31 ? -7.948 6.566 -11.237 1.00 62.14 31 GLY A N 13
ATOM 17902 C CA . GLY A 1 31 ? -7.037 6.319 -12.346 1.00 32.01 31 GLY A CA 13
ATOM 17903 C C . GLY A 1 31 ? -5.572 6.539 -11.963 1.00 43.21 31 GLY A C 13
ATOM 17904 O O . GLY A 1 31 ? -4.683 5.981 -12.598 1.00 14.53 31 GLY A O 13
ATOM 17908 N N . LYS A 1 32 ? -5.283 7.322 -10.914 1.00 71.41 32 LYS A N 13
ATOM 17909 C CA . LYS A 1 32 ? -3.908 7.580 -10.495 1.00 11.44 32 LYS A CA 13
ATOM 17910 C C . LYS A 1 32 ? -3.303 6.291 -9.936 1.00 53.43 32 LYS A C 13
ATOM 17911 O O . LYS A 1 32 ? -3.697 5.867 -8.847 1.00 4.10 32 LYS A O 13
ATOM 17926 N N . GLU A 1 33 ? -2.344 5.701 -10.651 1.00 30.21 33 GLU A N 13
ATOM 17927 C CA . GLU A 1 33 ? -1.558 4.564 -10.180 1.00 53.32 33 GLU A CA 13
ATOM 17928 C C . GLU A 1 33 ? -0.076 4.726 -10.500 1.00 44.23 33 GLU A C 13
ATOM 17929 O O . GLU A 1 33 ? 0.296 5.602 -11.285 1.00 12.54 33 GLU A O 13
ATOM 17939 N N . GLN A 1 34 ? 0.767 3.912 -9.863 1.00 12.11 34 GLN A N 13
ATOM 17940 C CA . GLN A 1 34 ? 2.211 3.828 -10.095 1.00 32.25 34 GLN A CA 13
ATOM 17941 C C . GLN A 1 34 ? 2.719 2.444 -9.672 1.00 63.00 34 GLN A C 13
ATOM 17942 O O . GLN A 1 34 ? 1.965 1.664 -9.077 1.00 52.53 34 GLN A O 13
ATOM 17954 N N . THR A 1 35 ? 3.995 2.151 -9.948 1.00 30.22 35 THR A N 13
ATOM 17955 C CA . THR A 1 35 ? 4.620 0.875 -9.631 1.00 10.54 35 THR A CA 13
ATOM 17956 C C . THR A 1 35 ? 5.953 1.101 -8.909 1.00 63.11 35 THR A C 13
ATOM 17957 O O . THR A 1 35 ? 6.723 2.007 -9.268 1.00 43.14 35 THR A O 13
ATOM 17968 N N . VAL A 1 36 ? 6.225 0.321 -7.865 1.00 42.13 36 VAL A N 13
ATOM 17969 C CA . VAL A 1 36 ? 7.441 0.461 -7.066 1.00 42.51 36 VAL A CA 13
ATOM 17970 C C . VAL A 1 36 ? 8.509 -0.477 -7.648 1.00 22.43 36 VAL A C 13
ATOM 17971 O O . VAL A 1 36 ? 8.164 -1.377 -8.415 1.00 3.14 36 VAL A O 13
ATOM 17984 N N . ASN A 1 37 ? 9.789 -0.303 -7.317 1.00 24.12 37 ASN A N 13
ATOM 17985 C CA . ASN A 1 37 ? 10.863 -1.229 -7.687 1.00 50.52 37 ASN A CA 13
ATOM 17986 C C . ASN A 1 37 ? 10.645 -2.592 -7.017 1.00 2.53 37 ASN A C 13
ATOM 17987 O O . ASN A 1 37 ? 10.021 -3.481 -7.595 1.00 23.15 37 ASN A O 13
ATOM 17997 N N . THR A 1 38 ? 11.109 -2.767 -5.782 1.00 71.12 38 THR A N 13
ATOM 17998 C CA . THR A 1 38 ? 11.135 -4.042 -5.086 1.00 24.01 38 THR A CA 13
ATOM 17999 C C . THR A 1 38 ? 11.120 -3.740 -3.587 1.00 13.34 38 THR A C 13
ATOM 18000 O O . THR A 1 38 ? 11.431 -2.616 -3.177 1.00 53.41 38 THR A O 13
ATOM 18011 N N . LEU A 1 39 ? 10.750 -4.728 -2.777 1.00 51.13 39 LEU A N 13
ATOM 18012 C CA . LEU A 1 39 ? 10.701 -4.668 -1.334 1.00 25.21 39 LEU A CA 13
ATOM 18013 C C . LEU A 1 39 ? 11.063 -6.049 -0.801 1.00 21.01 39 LEU A C 13
ATOM 18014 O O . LEU A 1 39 ? 10.279 -6.994 -0.929 1.00 63.23 39 LEU A O 13
ATOM 18029 N N . GLY A 1 40 ? 12.266 -6.141 -0.240 1.00 5.33 40 GLY A N 13
ATOM 18030 C CA . GLY A 1 40 ? 12.791 -7.303 0.456 1.00 2.24 40 GLY A CA 13
ATOM 18031 C C . GLY A 1 40 ? 12.020 -7.594 1.743 1.00 21.52 40 GLY A C 13
ATOM 18032 O O . GLY A 1 40 ? 10.971 -6.998 2.004 1.00 3.01 40 GLY A O 13
ATOM 18036 N N . SER A 1 41 ? 12.512 -8.538 2.549 1.00 1.41 41 SER A N 13
ATOM 18037 C CA . SER A 1 41 ? 11.851 -8.878 3.801 1.00 53.31 41 SER A CA 13
ATOM 18038 C C . SER A 1 41 ? 11.809 -7.667 4.726 1.00 2.12 41 SER A C 13
ATOM 18039 O O . SER A 1 41 ? 12.848 -7.053 4.963 1.00 12.04 41 SER A O 13
ATOM 18046 N N . HIS A 1 42 ? 10.622 -7.339 5.244 1.00 65.53 42 HIS A N 13
ATOM 18047 C CA . HIS A 1 42 ? 10.383 -6.202 6.132 1.00 45.22 42 HIS A CA 13
ATOM 18048 C C . HIS A 1 42 ? 10.814 -4.851 5.548 1.00 72.11 42 HIS A C 13
ATOM 18049 O O . HIS A 1 42 ? 10.836 -3.860 6.279 1.00 64.12 42 HIS A O 13
ATOM 18062 N N . ASP A 1 43 ? 11.123 -4.771 4.252 1.00 11.44 43 ASP A N 13
ATOM 18063 C CA . ASP A 1 43 ? 11.620 -3.538 3.656 1.00 14.03 43 ASP A CA 13
ATOM 18064 C C . ASP A 1 43 ? 10.514 -2.502 3.541 1.00 12.45 43 ASP A C 13
ATOM 18065 O O . ASP A 1 43 ? 9.335 -2.764 3.815 1.00 53.10 43 ASP A O 13
ATOM 18073 N N . SER A 1 44 ? 10.918 -1.310 3.117 1.00 42.54 44 SER A N 13
ATOM 18074 C CA . SER A 1 44 ? 10.029 -0.157 3.071 1.00 51.32 44 SER A CA 13
ATOM 18075 C C . SER A 1 44 ? 10.505 0.962 2.142 1.00 30.13 44 SER A C 13
ATOM 18076 O O . SER A 1 44 ? 11.698 1.156 1.909 1.00 63.43 44 SER A O 13
ATOM 18083 N N . ILE A 1 45 ? 9.542 1.722 1.625 1.00 51.51 45 ILE A N 13
ATOM 18084 C CA . ILE A 1 45 ? 9.706 2.899 0.786 1.00 73.12 45 ILE A CA 13
ATOM 18085 C C . ILE A 1 45 ? 8.450 3.771 0.914 1.00 1.25 45 ILE A C 13
ATOM 18086 O O . ILE A 1 45 ? 7.344 3.247 1.080 1.00 54.51 45 ILE A O 13
ATOM 18101 N N . ASP A 1 46 ? 8.627 5.084 0.835 1.00 22.13 46 ASP A N 13
ATOM 18102 C CA . ASP A 1 46 ? 7.608 6.133 0.887 1.00 33.42 46 ASP A CA 13
ATOM 18103 C C . ASP A 1 46 ? 7.775 6.910 -0.412 1.00 74.23 46 ASP A C 13
ATOM 18104 O O . ASP A 1 46 ? 8.910 7.124 -0.850 1.00 62.21 46 ASP A O 13
ATOM 18112 N N . PHE A 1 47 ? 6.674 7.250 -1.075 1.00 25.34 47 PHE A N 13
ATOM 18113 C CA . PHE A 1 47 ? 6.687 7.980 -2.338 1.00 63.43 47 PHE A CA 13
ATOM 18114 C C . PHE A 1 47 ? 5.625 9.069 -2.355 1.00 14.11 47 PHE A C 13
ATOM 18115 O O . PHE A 1 47 ? 4.571 8.957 -1.714 1.00 43.32 47 PHE A O 13
ATOM 18131 N N . SER A 1 48 ? 5.898 10.113 -3.143 1.00 1.30 48 SER A N 13
ATOM 18132 C CA . SER A 1 48 ? 4.954 11.175 -3.417 1.00 1.20 48 SER A CA 13
ATOM 18133 C C . SER A 1 48 ? 3.748 10.579 -4.131 1.00 72.14 48 SER A C 13
ATOM 18134 O O . SER A 1 48 ? 3.876 9.699 -4.987 1.00 61.02 48 SER A O 13
ATOM 18141 N N . SER A 1 49 ? 2.575 11.086 -3.780 1.00 52.25 49 SER A N 13
ATOM 18142 C CA . SER A 1 49 ? 1.342 10.881 -4.492 1.00 62.33 49 SER A CA 13
ATOM 18143 C C . SER A 1 49 ? 1.161 12.146 -5.320 1.00 65.13 49 SER A C 13
ATOM 18144 O O . SER A 1 49 ? 1.194 13.241 -4.767 1.00 12.44 49 SER A O 13
ATOM 18151 N N . ASP A 1 50 ? 0.958 11.992 -6.628 1.00 34.23 50 ASP A N 13
ATOM 18152 C CA . ASP A 1 50 ? 0.674 13.086 -7.558 1.00 63.14 50 ASP A CA 13
ATOM 18153 C C . ASP A 1 50 ? -0.781 13.560 -7.427 1.00 64.41 50 ASP A C 13
ATOM 18154 O O . ASP A 1 50 ? -1.495 13.691 -8.423 1.00 21.01 50 ASP A O 13
ATOM 18162 N N . ALA A 1 51 ? -1.276 13.704 -6.198 1.00 41.42 51 ALA A N 13
ATOM 18163 C CA . ALA A 1 51 ? -2.636 14.117 -5.925 1.00 30.44 51 ALA A CA 13
ATOM 18164 C C . ALA A 1 51 ? -2.668 14.873 -4.600 1.00 31.00 51 ALA A C 13
ATOM 18165 O O . ALA A 1 51 ? -1.885 14.599 -3.679 1.00 4.42 51 ALA A O 13
ATOM 18172 N N . GLY A 1 52 ? -3.616 15.798 -4.486 1.00 43.55 52 GLY A N 13
ATOM 18173 C CA . GLY A 1 52 ? -3.836 16.545 -3.263 1.00 31.13 52 GLY A CA 13
ATOM 18174 C C . GLY A 1 52 ? -4.379 15.633 -2.167 1.00 23.12 52 GLY A C 13
ATOM 18175 O O . GLY A 1 52 ? -3.910 15.702 -1.029 1.00 71.15 52 GLY A O 13
ATOM 18179 N N . SER A 1 53 ? -5.322 14.754 -2.507 1.00 22.21 53 SER A N 13
ATOM 18180 C CA . SER A 1 53 ? -6.115 14.002 -1.545 1.00 22.32 53 SER A CA 13
ATOM 18181 C C . SER A 1 53 ? -6.362 12.567 -2.025 1.00 70.11 53 SER A C 13
ATOM 18182 O O . SER A 1 53 ? -6.306 12.286 -3.228 1.00 73.42 53 SER A O 13
ATOM 18189 N N . VAL A 1 54 ? -6.618 11.656 -1.080 1.00 64.42 54 VAL A N 13
ATOM 18190 C CA . VAL A 1 54 ? -6.881 10.238 -1.315 1.00 1.11 54 VAL A CA 13
ATOM 18191 C C . VAL A 1 54 ? -7.885 9.757 -0.265 1.00 70.02 54 VAL A C 13
ATOM 18192 O O . VAL A 1 54 ? -7.753 10.067 0.927 1.00 41.35 54 VAL A O 13
ATOM 18205 N N . TYR A 1 55 ? -8.853 8.942 -0.694 1.00 32.23 55 TYR A N 13
ATOM 18206 C CA . TYR A 1 55 ? -9.833 8.279 0.170 1.00 70.02 55 TYR A CA 13
ATOM 18207 C C . TYR A 1 55 ? -10.052 6.800 -0.185 1.00 31.41 55 TYR A C 13
ATOM 18208 O O . TYR A 1 55 ? -10.920 6.140 0.385 1.00 62.31 55 TYR A O 13
ATOM 18225 N N . LYS A 1 56 ? -9.270 6.249 -1.113 1.00 22.24 56 LYS A N 13
ATOM 18226 C CA . LYS A 1 56 ? -9.361 4.864 -1.568 1.00 11.23 56 LYS A CA 13
ATOM 18227 C C . LYS A 1 56 ? -7.974 4.424 -2.012 1.00 21.02 56 LYS A C 13
ATOM 18228 O O . LYS A 1 56 ? -7.184 5.277 -2.413 1.00 4.32 56 LYS A O 13
ATOM 18243 N N . MET A 1 57 ? -7.664 3.132 -1.961 1.00 13.43 57 MET A N 13
ATOM 18244 C CA . MET A 1 57 ? -6.361 2.625 -2.366 1.00 45.42 57 MET A CA 13
ATOM 18245 C C . MET A 1 57 ? -6.516 1.181 -2.802 1.00 23.30 57 MET A C 13
ATOM 18246 O O . MET A 1 57 ? -7.014 0.368 -2.032 1.00 31.22 57 MET A O 13
ATOM 18258 N N . ASP A 1 58 ? -6.037 0.849 -3.994 1.00 45.34 58 ASP A N 13
ATOM 18259 C CA . ASP A 1 58 ? -6.168 -0.482 -4.563 1.00 64.25 58 ASP A CA 13
ATOM 18260 C C . ASP A 1 58 ? -4.779 -0.973 -4.900 1.00 42.12 58 ASP A C 13
ATOM 18261 O O . ASP A 1 58 ? -4.123 -0.490 -5.826 1.00 71.15 58 ASP A O 13
ATOM 18269 N N . VAL A 1 59 ? -4.302 -1.890 -4.068 1.00 13.41 59 VAL A N 13
ATOM 18270 C CA . VAL A 1 59 ? -3.013 -2.536 -4.230 1.00 42.33 59 VAL A CA 13
ATOM 18271 C C . VAL A 1 59 ? -3.161 -3.557 -5.360 1.00 5.11 59 VAL A C 13
ATOM 18272 O O . VAL A 1 59 ? -4.251 -4.081 -5.596 1.00 1.42 59 VAL A O 13
ATOM 18285 N N . THR A 1 60 ? -2.080 -3.981 -5.982 1.00 23.02 60 THR A N 13
ATOM 18286 C CA . THR A 1 60 ? -2.035 -5.305 -6.575 1.00 5.21 60 THR A CA 13
ATOM 18287 C C . THR A 1 60 ? -0.558 -5.583 -6.716 1.00 22.41 60 THR A C 13
ATOM 18288 O O . THR A 1 60 ? 0.181 -4.792 -7.308 1.00 32.05 60 THR A O 13
ATOM 18299 N N . GLY A 1 61 ? -0.109 -6.645 -6.062 1.00 21.35 61 GLY A N 13
ATOM 18300 C CA . GLY A 1 61 ? 1.283 -7.054 -6.154 1.00 22.34 61 GLY A CA 13
ATOM 18301 C C . GLY A 1 61 ? 1.383 -8.552 -6.341 1.00 74.31 61 GLY A C 13
ATOM 18302 O O . GLY A 1 61 ? 0.374 -9.254 -6.361 1.00 70.11 61 GLY A O 13
ATOM 18306 N N . THR A 1 62 ? 2.609 -9.031 -6.525 1.00 1.35 62 THR A N 13
ATOM 18307 C CA . THR A 1 62 ? 2.927 -10.449 -6.618 1.00 51.13 62 THR A CA 13
ATOM 18308 C C . THR A 1 62 ? 4.195 -10.717 -5.802 1.00 24.35 62 THR A C 13
ATOM 18309 O O . THR A 1 62 ? 5.156 -9.941 -5.897 1.00 41.44 62 THR A O 13
ATOM 18320 N N . THR A 1 63 ? 4.173 -11.764 -4.981 1.00 31.32 63 THR A N 13
ATOM 18321 C CA . THR A 1 63 ? 5.270 -12.215 -4.125 1.00 30.01 63 THR A CA 13
ATOM 18322 C C . THR A 1 63 ? 6.396 -12.851 -4.940 1.00 64.40 63 THR A C 13
ATOM 18323 O O . THR A 1 63 ? 6.266 -13.064 -6.148 1.00 23.05 63 THR A O 13
ATOM 18334 N N . GLN A 1 64 ? 7.504 -13.166 -4.266 1.00 41.10 64 GLN A N 13
ATOM 18335 C CA . GLN A 1 64 ? 8.621 -13.927 -4.799 1.00 74.04 64 GLN A CA 13
ATOM 18336 C C . GLN A 1 64 ? 8.154 -15.297 -5.281 1.00 2.24 64 GLN A C 13
ATOM 18337 O O . GLN A 1 64 ? 8.607 -15.740 -6.335 1.00 2.14 64 GLN A O 13
ATOM 18349 N N . SER A 1 65 ? 7.247 -15.950 -4.539 1.00 53.52 65 SER A N 13
ATOM 18350 C CA . SER A 1 65 ? 6.737 -17.248 -4.959 1.00 12.21 65 SER A CA 13
ATOM 18351 C C . SER A 1 65 ? 6.010 -17.077 -6.294 1.00 74.42 65 SER A C 13
ATOM 18352 O O . SER A 1 65 ? 6.146 -17.899 -7.202 1.00 50.10 65 SER A O 13
ATOM 18359 N N . GLY A 1 66 ? 5.285 -15.967 -6.435 1.00 70.23 66 GLY A N 13
ATOM 18360 C CA . GLY A 1 66 ? 4.442 -15.671 -7.573 1.00 5.15 66 GLY A CA 13
ATOM 18361 C C . GLY A 1 66 ? 2.976 -15.607 -7.163 1.00 74.42 66 GLY A C 13
ATOM 18362 O O . GLY A 1 66 ? 2.121 -15.664 -8.053 1.00 33.11 66 GLY A O 13
ATOM 18366 N N . GLU A 1 67 ? 2.663 -15.504 -5.862 1.00 21.35 67 GLU A N 13
ATOM 18367 C CA . GLU A 1 67 ? 1.292 -15.358 -5.409 1.00 30.03 67 GLU A CA 13
ATOM 18368 C C . GLU A 1 67 ? 0.930 -13.920 -5.630 1.00 11.21 67 GLU A C 13
ATOM 18369 O O . GLU A 1 67 ? 1.698 -13.014 -5.310 1.00 51.23 67 GLU A O 13
ATOM 18379 N N . LYS A 1 68 ? -0.232 -13.711 -6.214 1.00 32.31 68 LYS A N 13
ATOM 18380 C CA . LYS A 1 68 ? -0.785 -12.398 -6.374 1.00 64.43 68 LYS A CA 13
ATOM 18381 C C . LYS A 1 68 ? -1.579 -12.119 -5.122 1.00 3.33 68 LYS A C 13
ATOM 18382 O O . LYS A 1 68 ? -2.128 -13.025 -4.489 1.00 10.25 68 LYS A O 13
ATOM 18397 N N . PHE A 1 69 ? -1.627 -10.849 -4.774 1.00 65.24 69 PHE A N 13
ATOM 18398 C CA . PHE A 1 69 ? -2.551 -10.346 -3.789 1.00 42.33 69 PHE A CA 13
ATOM 18399 C C . PHE A 1 69 ? -3.217 -9.133 -4.387 1.00 72.24 69 PHE A C 13
ATOM 18400 O O . PHE A 1 69 ? -2.564 -8.298 -5.032 1.00 45.33 69 PHE A O 13
ATOM 18416 N N . THR A 1 70 ? -4.514 -9.032 -4.152 1.00 45.31 70 THR A N 13
ATOM 18417 C CA . THR A 1 70 ? -5.259 -7.819 -4.335 1.00 45.31 70 THR A CA 13
ATOM 18418 C C . THR A 1 70 ? -5.885 -7.482 -3.005 1.00 51.51 70 THR A C 13
ATOM 18419 O O . THR A 1 70 ? -6.185 -8.359 -2.204 1.00 74.42 70 THR A O 13
ATOM 18430 N N . GLY A 1 71 ? -6.027 -6.190 -2.766 1.00 4.51 71 GLY A N 13
ATOM 18431 C CA . GLY A 1 71 ? -6.430 -5.700 -1.456 1.00 23.22 71 GLY A CA 13
ATOM 18432 C C . GLY A 1 71 ? -7.790 -5.060 -1.533 1.00 61.01 71 GLY A C 13
ATOM 18433 O O . GLY A 1 71 ? -8.826 -5.658 -1.238 1.00 25.24 71 GLY A O 13
ATOM 18437 N N . HIS A 1 72 ? -7.724 -3.865 -2.079 1.00 33.30 72 HIS A N 13
ATOM 18438 C CA . HIS A 1 72 ? -8.809 -2.973 -2.499 1.00 51.51 72 HIS A CA 13
ATOM 18439 C C . HIS A 1 72 ? -9.446 -2.317 -1.286 1.00 12.53 72 HIS A C 13
ATOM 18440 O O . HIS A 1 72 ? -10.055 -3.000 -0.460 1.00 64.33 72 HIS A O 13
ATOM 18453 N N . PHE A 1 73 ? -9.279 -1.011 -1.140 1.00 64.11 73 PHE A N 13
ATOM 18454 C CA . PHE A 1 73 ? -9.660 -0.274 0.052 1.00 12.32 73 PHE A CA 13
ATOM 18455 C C . PHE A 1 73 ? -10.393 1.002 -0.347 1.00 54.34 73 PHE A C 13
ATOM 18456 O O . PHE A 1 73 ? -10.123 1.607 -1.395 1.00 31.44 73 PHE A O 13
ATOM 18472 N N . LYS A 1 74 ? -11.312 1.431 0.514 1.00 63.33 74 LYS A N 13
ATOM 18473 C CA . LYS A 1 74 ? -12.097 2.664 0.430 1.00 34.31 74 LYS A CA 13
ATOM 18474 C C . LYS A 1 74 ? -12.308 3.156 1.859 1.00 53.21 74 LYS A C 13
ATOM 18475 O O . LYS A 1 74 ? -11.870 2.506 2.814 1.00 33.23 74 LYS A O 13
ATOM 18490 N N . GLY A 1 75 ? -12.942 4.318 1.998 1.00 61.32 75 GLY A N 13
ATOM 18491 C CA . GLY A 1 75 ? -13.237 4.874 3.307 1.00 4.42 75 GLY A CA 13
ATOM 18492 C C . GLY A 1 75 ? -11.997 5.430 3.990 1.00 22.13 75 GLY A C 13
ATOM 18493 O O . GLY A 1 75 ? -11.993 5.600 5.208 1.00 45.25 75 GLY A O 13
ATOM 18497 N N . LEU A 1 76 ? -10.941 5.698 3.220 1.00 63.44 76 LEU A N 13
ATOM 18498 C CA . LEU A 1 76 ? -9.687 6.181 3.763 1.00 3.30 76 LEU A CA 13
ATOM 18499 C C . LEU A 1 76 ? -9.808 7.672 4.051 1.00 50.44 76 LEU A C 13
ATOM 18500 O O . LEU A 1 76 ? -10.631 8.387 3.462 1.00 45.21 76 LEU A O 13
ATOM 18515 N N . VAL A 1 77 ? -8.945 8.143 4.939 1.00 25.10 77 VAL A N 13
ATOM 18516 C CA . VAL A 1 77 ? -9.051 9.437 5.594 1.00 13.30 77 VAL A CA 13
ATOM 18517 C C . VAL A 1 77 ? -7.685 10.127 5.597 1.00 54.54 77 VAL A C 13
ATOM 18518 O O . VAL A 1 77 ? -6.708 9.582 5.070 1.00 71.22 77 VAL A O 13
ATOM 18531 N N . GLY A 1 78 ? -7.619 11.327 6.179 1.00 14.11 78 GLY A N 13
ATOM 18532 C CA . GLY A 1 78 ? -6.376 12.046 6.402 1.00 21.03 78 GLY A CA 13
ATOM 18533 C C . GLY A 1 78 ? -5.623 12.344 5.110 1.00 13.24 78 GLY A C 13
ATOM 18534 O O . GLY A 1 78 ? -6.253 12.571 4.072 1.00 71.01 78 GLY A O 13
ATOM 18538 N N . LYS A 1 79 ? -4.294 12.471 5.200 1.00 54.25 79 LYS A N 13
ATOM 18539 C CA . LYS A 1 79 ? -3.426 13.053 4.171 1.00 4.22 79 LYS A CA 13
ATOM 18540 C C . LYS A 1 79 ? -2.128 12.266 3.952 1.00 62.31 79 LYS A C 13
ATOM 18541 O O . LYS A 1 79 ? -1.156 12.787 3.390 1.00 63.13 79 LYS A O 13
ATOM 18556 N N . ASP A 1 80 ? -2.097 10.997 4.352 1.00 64.22 80 ASP A N 13
ATOM 18557 C CA . ASP A 1 80 ? -1.187 10.001 3.788 1.00 52.15 80 ASP A CA 13
ATOM 18558 C C . ASP A 1 80 ? -1.881 8.652 3.720 1.00 24.41 80 ASP A C 13
ATOM 18559 O O . ASP A 1 80 ? -3.061 8.529 4.051 1.00 42.41 80 ASP A O 13
ATOM 18567 N N . THR A 1 81 ? -1.180 7.623 3.255 1.00 13.50 81 THR A N 13
ATOM 18568 C CA . THR A 1 81 ? -1.643 6.252 3.355 1.00 53.22 81 THR A CA 13
ATOM 18569 C C . THR A 1 81 ? -0.424 5.339 3.546 1.00 52.43 81 THR A C 13
ATOM 18570 O O . THR A 1 81 ? 0.719 5.744 3.298 1.00 3.34 81 THR A O 13
ATOM 18581 N N . ARG A 1 82 ? -0.646 4.090 3.963 1.00 62.02 82 ARG A N 13
ATOM 18582 C CA . ARG A 1 82 ? 0.376 3.047 4.011 1.00 45.25 82 ARG A CA 13
ATOM 18583 C C . ARG A 1 82 ? -0.203 1.763 3.447 1.00 73.31 82 ARG A C 13
ATOM 18584 O O . ARG A 1 82 ? -1.365 1.740 3.052 1.00 10.40 82 ARG A O 13
ATOM 18602 N N . VAL A 1 83 ? 0.595 0.708 3.462 1.00 4.54 83 VAL A N 13
ATOM 18603 C CA . VAL A 1 83 ? 0.211 -0.664 3.216 1.00 54.24 83 VAL A CA 13
ATOM 18604 C C . VAL A 1 83 ? 0.999 -1.468 4.244 1.00 63.32 83 VAL A C 13
ATOM 18605 O O . VAL A 1 83 ? 2.232 -1.426 4.226 1.00 53.11 83 VAL A O 13
ATOM 18618 N N . PHE A 1 84 ? 0.307 -2.151 5.155 1.00 65.02 84 PHE A N 13
ATOM 18619 C CA . PHE A 1 84 ? 0.903 -3.208 5.966 1.00 5.21 84 PHE A CA 13
ATOM 18620 C C . PHE A 1 84 ? 0.601 -4.508 5.221 1.00 34.21 84 PHE A C 13
ATOM 18621 O O . PHE A 1 84 ? -0.525 -4.993 5.270 1.00 4.34 84 PHE A O 13
ATOM 18637 N N . ILE A 1 85 ? 1.554 -5.033 4.454 1.00 14.13 85 ILE A N 13
ATOM 18638 C CA . ILE A 1 85 ? 1.444 -6.418 3.998 1.00 31.04 85 ILE A CA 13
ATOM 18639 C C . ILE A 1 85 ? 1.915 -7.233 5.195 1.00 63.40 85 ILE A C 13
ATOM 18640 O O . ILE A 1 85 ? 2.998 -6.945 5.707 1.00 30.01 85 ILE A O 13
ATOM 18655 N N . GLU A 1 86 ? 1.134 -8.223 5.610 1.00 41.21 86 GLU A N 13
ATOM 18656 C CA . GLU A 1 86 ? 1.452 -9.187 6.652 1.00 34.11 86 GLU A CA 13
ATOM 18657 C C . GLU A 1 86 ? 0.851 -10.517 6.204 1.00 23.32 86 GLU A C 13
ATOM 18658 O O . GLU A 1 86 ? -0.036 -10.550 5.345 1.00 65.21 86 GLU A O 13
ATOM 18668 N N . LEU A 1 87 ? 1.372 -11.621 6.732 1.00 13.25 87 LEU A N 13
ATOM 18669 C CA . LEU A 1 87 ? 0.827 -12.927 6.473 1.00 1.23 87 LEU A CA 13
ATOM 18670 C C . LEU A 1 87 ? -0.433 -13.088 7.268 1.00 24.13 87 LEU A C 13
ATOM 18671 O O . LEU A 1 87 ? -0.622 -12.486 8.329 1.00 22.14 87 LEU A O 13
ATOM 18686 N N . ASP A 1 88 ? -1.220 -14.031 6.789 1.00 41.12 88 ASP A N 13
ATOM 18687 C CA . ASP A 1 88 ? -2.377 -14.502 7.515 1.00 51.41 88 ASP A CA 13
ATOM 18688 C C . ASP A 1 88 ? -2.593 -15.985 7.264 1.00 62.11 88 ASP A C 13
ATOM 18689 O O . ASP A 1 88 ? -1.860 -16.601 6.487 1.00 73.00 88 ASP A O 13
ATOM 18697 N N . GLU A 1 89 ? -3.603 -16.528 7.939 1.00 62.02 89 GLU A N 13
ATOM 18698 C CA . GLU A 1 89 ? -4.095 -17.895 7.971 1.00 34.05 89 GLU A CA 13
ATOM 18699 C C . GLU A 1 89 ? -2.973 -18.914 8.130 1.00 21.43 89 GLU A C 13
ATOM 18700 O O . GLU A 1 89 ? -2.717 -19.374 9.245 1.00 43.13 89 GLU A O 13
ATOM 18710 N N . ASN A 1 90 ? -2.310 -19.271 7.041 1.00 51.52 90 ASN A N 13
ATOM 18711 C CA . ASN A 1 90 ? -1.258 -20.281 6.974 1.00 11.34 90 ASN A CA 13
ATOM 18712 C C . ASN A 1 90 ? -0.082 -19.829 6.110 1.00 70.43 90 ASN A C 13
ATOM 18713 O O . ASN A 1 90 ? 0.522 -20.658 5.422 1.00 12.52 90 ASN A O 13
ATOM 18723 N N . ALA A 1 91 ? 0.316 -18.566 6.272 1.00 23.45 91 ALA A N 13
ATOM 18724 C CA . ALA A 1 91 ? 1.368 -17.854 5.557 1.00 12.11 91 ALA A CA 13
ATOM 18725 C C . ALA A 1 91 ? 0.896 -17.494 4.152 1.00 13.21 91 ALA A C 13
ATOM 18726 O O . ALA A 1 91 ? 1.581 -17.738 3.161 1.00 43.43 91 ALA A O 13
ATOM 18733 N N . ASP A 1 92 ? -0.291 -16.898 4.086 1.00 52.44 92 ASP A N 13
ATOM 18734 C CA . ASP A 1 92 ? -0.892 -16.356 2.870 1.00 23.03 92 ASP A CA 13
ATOM 18735 C C . ASP A 1 92 ? -0.596 -14.866 2.824 1.00 72.44 92 ASP A C 13
ATOM 18736 O O . ASP A 1 92 ? 0.116 -14.367 3.690 1.00 71.02 92 ASP A O 13
ATOM 18744 N N . VAL A 1 93 ? -1.102 -14.138 1.826 1.00 61.44 93 VAL A N 13
ATOM 18745 C CA . VAL A 1 93 ? -0.590 -12.814 1.507 1.00 33.32 93 VAL A CA 13
ATOM 18746 C C . VAL A 1 93 ? -1.692 -11.774 1.598 1.00 41.21 93 VAL A C 13
ATOM 18747 O O . VAL A 1 93 ? -2.238 -11.335 0.584 1.00 31.43 93 VAL A O 13
ATOM 18760 N N . GLN A 1 94 ? -1.966 -11.327 2.816 1.00 30.21 94 GLN A N 13
ATOM 18761 C CA . GLN A 1 94 ? -3.004 -10.330 3.039 1.00 61.43 94 GLN A CA 13
ATOM 18762 C C . GLN A 1 94 ? -2.448 -8.914 3.060 1.00 4.41 94 GLN A C 13
ATOM 18763 O O . GLN A 1 94 ? -1.243 -8.672 3.210 1.00 25.13 94 GLN A O 13
ATOM 18775 N N . VAL A 1 95 ? -3.340 -7.977 2.798 1.00 70.04 95 VAL A N 13
ATOM 18776 C CA . VAL A 1 95 ? -3.173 -6.542 2.862 1.00 14.54 95 VAL A CA 13
ATOM 18777 C C . VAL A 1 95 ? -3.982 -6.044 4.033 1.00 63.24 95 VAL A C 13
ATOM 18778 O O . VAL A 1 95 ? -5.193 -6.255 4.129 1.00 41.32 95 VAL A O 13
ATOM 18791 N N . PHE A 1 96 ? -3.291 -5.339 4.903 1.00 44.41 96 PHE A N 13
ATOM 18792 C CA . PHE A 1 96 ? -3.823 -4.585 6.000 1.00 62.31 96 PHE A CA 13
ATOM 18793 C C . PHE A 1 96 ? -3.381 -3.137 5.827 1.00 50.31 96 PHE A C 13
ATOM 18794 O O . PHE A 1 96 ? -2.483 -2.810 5.039 1.00 31.42 96 PHE A O 13
ATOM 18810 N N . ILE A 1 97 ? -3.975 -2.242 6.604 1.00 70.23 97 ILE A N 13
ATOM 18811 C CA . ILE A 1 97 ? -3.591 -0.846 6.652 1.00 50.31 97 ILE A CA 13
ATOM 18812 C C . ILE A 1 97 ? -3.830 -0.308 8.058 1.00 54.31 97 ILE A C 13
ATOM 18813 O O . ILE A 1 97 ? -4.780 -0.732 8.714 1.00 25.23 97 ILE A O 13
ATOM 18828 N N . PRO A 1 98 ? -3.002 0.641 8.521 1.00 12.44 98 PRO A N 13
ATOM 18829 C CA . PRO A 1 98 ? -3.281 1.369 9.740 1.00 21.11 98 PRO A CA 13
ATOM 18830 C C . PRO A 1 98 ? -4.555 2.180 9.510 1.00 5.21 98 PRO A C 13
ATOM 18831 O O . PRO A 1 98 ? -4.611 3.011 8.602 1.00 64.45 98 PRO A O 13
ATOM 18839 N N . GLN A 1 99 ? -5.591 1.893 10.292 1.00 21.44 99 GLN A N 13
ATOM 18840 C CA . GLN A 1 99 ? -6.893 2.544 10.265 1.00 50.53 99 GLN A CA 13
ATOM 18841 C C . GLN A 1 99 ? -7.313 2.794 11.720 1.00 5.33 99 GLN A C 13
ATOM 18842 O O . GLN A 1 99 ? -6.493 2.660 12.633 1.00 5.14 99 GLN A O 13
ATOM 18854 N N . GLY A 1 100 ? -8.560 3.190 11.960 1.00 63.11 100 GLY A N 13
ATOM 18855 C CA . GLY A 1 100 ? -9.020 3.577 13.288 1.00 45.41 100 GLY A CA 13
ATOM 18856 C C . GLY A 1 100 ? -10.420 4.165 13.295 1.00 33.10 100 GLY A C 13
ATOM 18857 O O . GLY A 1 100 ? -11.034 4.270 14.351 1.00 3.30 100 GLY A O 13
ATOM 18861 N N . GLU A 1 101 ? -10.932 4.522 12.125 1.00 13.30 101 GLU A N 13
ATOM 18862 C CA . GLU A 1 101 ? -12.307 4.919 11.886 1.00 22.34 101 GLU A CA 13
ATOM 18863 C C . GLU A 1 101 ? -12.859 3.947 10.840 1.00 41.41 101 GLU A C 13
ATOM 18864 O O . GLU A 1 101 ? -13.066 4.288 9.671 1.00 41.31 101 GLU A O 13
ATOM 18874 N N . ILE A 1 102 ? -12.990 2.683 11.266 1.00 71.05 102 ILE A N 13
ATOM 18875 C CA . ILE A 1 102 ? -13.403 1.539 10.471 1.00 2.14 102 ILE A CA 13
ATOM 18876 C C . ILE A 1 102 ? -14.312 0.636 11.286 1.00 52.43 102 ILE A C 13
ATOM 18877 O O . ILE A 1 102 ? -14.018 -0.530 11.555 1.00 3.44 102 ILE A O 13
ATOM 18892 N N . ASP A 1 103 ? -15.480 1.195 11.551 1.00 72.25 103 ASP A N 13
ATOM 18893 C CA . ASP A 1 103 ? -16.666 0.531 12.049 1.00 23.40 103 ASP A CA 13
ATOM 18894 C C . ASP A 1 103 ? -16.586 0.191 13.526 1.00 65.32 103 ASP A C 13
ATOM 18895 O O . ASP A 1 103 ? -17.657 0.101 14.151 1.00 61.23 103 ASP A O 13
ATOM 18903 N N . GLY A 1 1 ? 0.607 21.149 14.297 1.00 35.31 1 GLY A N 14
ATOM 18904 C CA . GLY A 1 1 ? 0.079 20.523 13.082 1.00 62.44 1 GLY A CA 14
ATOM 18905 C C . GLY A 1 1 ? 1.214 20.126 12.159 1.00 23.20 1 GLY A C 14
ATOM 18906 O O . GLY A 1 1 ? 2.156 19.461 12.601 1.00 15.02 1 GLY A O 14
ATOM 18910 N N . ALA A 1 2 ? 1.130 20.499 10.883 1.00 23.40 2 ALA A N 14
ATOM 18911 C CA . ALA A 1 2 ? 2.118 20.180 9.853 1.00 62.33 2 ALA A CA 14
ATOM 18912 C C . ALA A 1 2 ? 2.358 21.358 8.907 1.00 12.04 2 ALA A C 14
ATOM 18913 O O . ALA A 1 2 ? 3.058 21.193 7.900 1.00 60.24 2 ALA A O 14
ATOM 18920 N N . GLN A 1 3 ? 1.753 22.521 9.178 1.00 44.25 3 GLN A N 14
ATOM 18921 C CA . GLN A 1 3 ? 1.343 23.474 8.158 1.00 34.44 3 GLN A CA 14
ATOM 18922 C C . GLN A 1 3 ? 0.370 22.775 7.182 1.00 13.12 3 GLN A C 14
ATOM 18923 O O . GLN A 1 3 ? -0.134 21.685 7.454 1.00 21.23 3 GLN A O 14
ATOM 18935 N N . ASP A 1 4 ? 0.058 23.419 6.060 1.00 63.11 4 ASP A N 14
ATOM 18936 C CA . ASP A 1 4 ? -1.005 23.035 5.121 1.00 22.12 4 ASP A CA 14
ATOM 18937 C C . ASP A 1 4 ? -0.500 22.968 3.683 1.00 3.43 4 ASP A C 14
ATOM 18938 O O . ASP A 1 4 ? -1.217 22.466 2.816 1.00 53.21 4 ASP A O 14
ATOM 18946 N N . GLY A 1 5 ? 0.731 23.415 3.425 1.00 3.02 5 GLY A N 14
ATOM 18947 C CA . GLY A 1 5 ? 1.173 23.868 2.116 1.00 41.22 5 GLY A CA 14
ATOM 18948 C C . GLY A 1 5 ? 1.608 22.757 1.162 1.00 41.04 5 GLY A C 14
ATOM 18949 O O . GLY A 1 5 ? 2.686 22.855 0.574 1.00 13.10 5 GLY A O 14
ATOM 18953 N N . LYS A 1 6 ? 0.828 21.679 1.033 1.00 63.15 6 LYS A N 14
ATOM 18954 C CA . LYS A 1 6 ? 1.153 20.531 0.192 1.00 74.35 6 LYS A CA 14
ATOM 18955 C C . LYS A 1 6 ? -0.124 19.827 -0.264 1.00 1.34 6 LYS A C 14
ATOM 18956 O O . LYS A 1 6 ? -0.804 19.168 0.520 1.00 4.13 6 LYS A O 14
ATOM 18971 N N . GLU A 1 7 ? -0.460 19.985 -1.534 1.00 64.41 7 GLU A N 14
ATOM 18972 C CA . GLU A 1 7 ? -1.611 19.442 -2.247 1.00 42.32 7 GLU A CA 14
ATOM 18973 C C . GLU A 1 7 ? -1.345 18.033 -2.779 1.00 34.34 7 GLU A C 14
ATOM 18974 O O . GLU A 1 7 ? -1.841 17.640 -3.839 1.00 31.41 7 GLU A O 14
ATOM 18984 N N . THR A 1 8 ? -0.548 17.262 -2.059 1.00 2.43 8 THR A N 14
ATOM 18985 C CA . THR A 1 8 ? -0.243 15.887 -2.388 1.00 62.24 8 THR A CA 14
ATOM 18986 C C . THR A 1 8 ? -0.347 15.071 -1.101 1.00 42.22 8 THR A C 14
ATOM 18987 O O . THR A 1 8 ? 0.047 15.524 -0.024 1.00 75.41 8 THR A O 14
ATOM 18998 N N . THR A 1 9 ? -0.920 13.878 -1.202 1.00 60.35 9 THR A N 14
ATOM 18999 C CA . THR A 1 9 ? -0.858 12.863 -0.162 1.00 51.44 9 THR A CA 14
ATOM 19000 C C . THR A 1 9 ? 0.516 12.199 -0.193 1.00 75.55 9 THR A C 14
ATOM 19001 O O . THR A 1 9 ? 1.319 12.441 -1.105 1.00 24.51 9 THR A O 14
ATOM 19012 N N . THR A 1 10 ? 0.774 11.332 0.783 1.00 75.33 10 THR A N 14
ATOM 19013 C CA . THR A 1 10 ? 1.977 10.527 0.792 1.00 20.24 10 THR A CA 14
ATOM 19014 C C . THR A 1 10 ? 1.607 9.100 1.186 1.00 42.24 10 THR A C 14
ATOM 19015 O O . THR A 1 10 ? 0.687 8.896 1.981 1.00 20.22 10 THR A O 14
ATOM 19026 N N . ILE A 1 11 ? 2.297 8.111 0.614 1.00 23.15 11 ILE A N 14
ATOM 19027 C CA . ILE A 1 11 ? 1.992 6.685 0.760 1.00 35.53 11 ILE A CA 14
ATOM 19028 C C . ILE A 1 11 ? 3.247 6.017 1.359 1.00 22.31 11 ILE A C 14
ATOM 19029 O O . ILE A 1 11 ? 4.296 6.659 1.458 1.00 41.13 11 ILE A O 14
ATOM 19044 N N . ARG A 1 12 ? 3.169 4.780 1.866 1.00 51.22 12 ARG A N 14
ATOM 19045 C CA . ARG A 1 12 ? 4.303 4.096 2.495 1.00 13.23 12 ARG A CA 14
ATOM 19046 C C . ARG A 1 12 ? 4.096 2.586 2.430 1.00 31.13 12 ARG A C 14
ATOM 19047 O O . ARG A 1 12 ? 3.117 2.088 2.984 1.00 31.45 12 ARG A O 14
ATOM 19065 N N . LEU A 1 13 ? 4.949 1.866 1.710 1.00 11.33 13 LEU A N 14
ATOM 19066 C CA . LEU A 1 13 ? 4.789 0.434 1.400 1.00 55.32 13 LEU A CA 14
ATOM 19067 C C . LEU A 1 13 ? 5.727 -0.418 2.254 1.00 4.11 13 LEU A C 14
ATOM 19068 O O . LEU A 1 13 ? 6.927 -0.407 1.976 1.00 35.45 13 LEU A O 14
ATOM 19083 N N . ILE A 1 14 ? 5.256 -1.090 3.312 1.00 12.14 14 ILE A N 14
ATOM 19084 C CA . ILE A 1 14 ? 6.107 -1.919 4.175 1.00 11.42 14 ILE A CA 14
ATOM 19085 C C . ILE A 1 14 ? 5.870 -3.405 3.867 1.00 2.22 14 ILE A C 14
ATOM 19086 O O . ILE A 1 14 ? 4.721 -3.852 3.802 1.00 44.22 14 ILE A O 14
ATOM 19101 N N . ASN A 1 15 ? 6.959 -4.171 3.724 1.00 32.31 15 ASN A N 14
ATOM 19102 C CA . ASN A 1 15 ? 6.958 -5.578 3.321 1.00 62.52 15 ASN A CA 14
ATOM 19103 C C . ASN A 1 15 ? 7.185 -6.524 4.510 1.00 44.20 15 ASN A C 14
ATOM 19104 O O . ASN A 1 15 ? 8.230 -7.169 4.593 1.00 74.41 15 ASN A O 14
ATOM 19114 N N . GLN A 1 16 ? 6.268 -6.605 5.475 1.00 11.23 16 GLN A N 14
ATOM 19115 C CA . GLN A 1 16 ? 6.529 -7.306 6.742 1.00 41.02 16 GLN A CA 14
ATOM 19116 C C . GLN A 1 16 ? 6.413 -8.845 6.640 1.00 31.24 16 GLN A C 14
ATOM 19117 O O . GLN A 1 16 ? 6.486 -9.531 7.661 1.00 74.20 16 GLN A O 14
ATOM 19129 N N . THR A 1 17 ? 6.242 -9.401 5.441 1.00 60.32 17 THR A N 14
ATOM 19130 C CA . THR A 1 17 ? 6.087 -10.830 5.189 1.00 32.24 17 THR A CA 14
ATOM 19131 C C . THR A 1 17 ? 7.435 -11.572 5.158 1.00 3.05 17 THR A C 14
ATOM 19132 O O . THR A 1 17 ? 8.515 -11.018 5.402 1.00 51.12 17 THR A O 14
ATOM 19143 N N . TYR A 1 18 ? 7.376 -12.864 4.820 1.00 22.44 18 TYR A N 14
ATOM 19144 C CA . TYR A 1 18 ? 8.526 -13.749 4.680 1.00 24.14 18 TYR A CA 14
ATOM 19145 C C . TYR A 1 18 ? 9.095 -13.867 3.255 1.00 43.04 18 TYR A C 14
ATOM 19146 O O . TYR A 1 18 ? 9.861 -14.800 2.983 1.00 35.12 18 TYR A O 14
ATOM 19163 N N . PHE A 1 19 ? 8.724 -12.970 2.334 1.00 61.21 19 PHE A N 14
ATOM 19164 C CA . PHE A 1 19 ? 9.156 -13.021 0.936 1.00 32.11 19 PHE A CA 14
ATOM 19165 C C . PHE A 1 19 ? 9.731 -11.675 0.485 1.00 40.02 19 PHE A C 14
ATOM 19166 O O . PHE A 1 19 ? 9.609 -10.661 1.170 1.00 34.12 19 PHE A O 14
ATOM 19182 N N . ASN A 1 20 ? 10.326 -11.646 -0.709 1.00 24.45 20 ASN A N 14
ATOM 19183 C CA . ASN A 1 20 ? 10.692 -10.413 -1.414 1.00 40.03 20 ASN A CA 14
ATOM 19184 C C . ASN A 1 20 ? 9.594 -10.141 -2.449 1.00 43.21 20 ASN A C 14
ATOM 19185 O O . ASN A 1 20 ? 8.962 -11.078 -2.955 1.00 4.13 20 ASN A O 14
ATOM 19195 N N . VAL A 1 21 ? 9.388 -8.878 -2.810 1.00 62.42 21 VAL A N 14
ATOM 19196 C CA . VAL A 1 21 ? 8.454 -8.456 -3.857 1.00 60.33 21 VAL A CA 14
ATOM 19197 C C . VAL A 1 21 ? 9.159 -7.442 -4.755 1.00 60.20 21 VAL A C 14
ATOM 19198 O O . VAL A 1 21 ? 10.125 -6.806 -4.345 1.00 74.10 21 VAL A O 14
ATOM 19211 N N . LYS A 1 22 ? 8.706 -7.310 -6.001 1.00 1.51 22 LYS A N 14
ATOM 19212 C CA . LYS A 1 22 ? 9.514 -6.723 -7.073 1.00 11.21 22 LYS A CA 14
ATOM 19213 C C . LYS A 1 22 ? 8.679 -6.024 -8.146 1.00 14.11 22 LYS A C 14
ATOM 19214 O O . LYS A 1 22 ? 9.131 -5.867 -9.280 1.00 41.53 22 LYS A O 14
ATOM 19229 N N . ASN A 1 23 ? 7.418 -5.720 -7.839 1.00 43.43 23 ASN A N 14
ATOM 19230 C CA . ASN A 1 23 ? 6.427 -5.259 -8.810 1.00 61.44 23 ASN A CA 14
ATOM 19231 C C . ASN A 1 23 ? 5.135 -4.828 -8.094 1.00 53.44 23 ASN A C 14
ATOM 19232 O O . ASN A 1 23 ? 4.034 -5.255 -8.454 1.00 2.43 23 ASN A O 14
ATOM 19242 N N . ILE A 1 24 ? 5.237 -4.107 -6.983 1.00 10.41 24 ILE A N 14
ATOM 19243 C CA . ILE A 1 24 ? 4.073 -3.792 -6.153 1.00 51.53 24 ILE A CA 14
ATOM 19244 C C . ILE A 1 24 ? 3.447 -2.523 -6.722 1.00 71.03 24 ILE A C 14
ATOM 19245 O O . ILE A 1 24 ? 4.131 -1.500 -6.746 1.00 34.33 24 ILE A O 14
ATOM 19260 N N . LYS A 1 25 ? 2.185 -2.585 -7.153 1.00 3.24 25 LYS A N 14
ATOM 19261 C CA . LYS A 1 25 ? 1.446 -1.453 -7.690 1.00 43.42 25 LYS A CA 14
ATOM 19262 C C . LYS A 1 25 ? 0.461 -0.943 -6.641 1.00 52.31 25 LYS A C 14
ATOM 19263 O O . LYS A 1 25 ? -0.139 -1.785 -5.969 1.00 23.34 25 LYS A O 14
ATOM 19278 N N . VAL A 1 26 ? 0.241 0.375 -6.513 1.00 70.13 26 VAL A N 14
ATOM 19279 C CA . VAL A 1 26 ? -0.797 0.899 -5.609 1.00 10.24 26 VAL A CA 14
ATOM 19280 C C . VAL A 1 26 ? -1.622 1.935 -6.328 1.00 4.52 26 VAL A C 14
ATOM 19281 O O . VAL A 1 26 ? -1.037 2.661 -7.117 1.00 73.44 26 VAL A O 14
ATOM 19294 N N . THR A 1 27 ? -2.920 2.043 -6.038 1.00 42.53 27 THR A N 14
ATOM 19295 C CA . THR A 1 27 ? -3.864 2.838 -6.820 1.00 50.44 27 THR A CA 14
ATOM 19296 C C . THR A 1 27 ? -4.737 3.660 -5.857 1.00 2.32 27 THR A C 14
ATOM 19297 O O . THR A 1 27 ? -5.591 3.072 -5.198 1.00 52.41 27 THR A O 14
ATOM 19308 N N . TRP A 1 28 ? -4.541 4.975 -5.700 1.00 5.40 28 TRP A N 14
ATOM 19309 C CA . TRP A 1 28 ? -5.103 5.770 -4.582 1.00 74.42 28 TRP A CA 14
ATOM 19310 C C . TRP A 1 28 ? -6.166 6.785 -5.008 1.00 42.32 28 TRP A C 14
ATOM 19311 O O . TRP A 1 28 ? -6.593 7.635 -4.242 1.00 53.11 28 TRP A O 14
ATOM 19331 N N . ASN A 1 29 ? -6.533 6.780 -6.266 1.00 21.12 29 ASN A N 14
ATOM 19332 C CA . ASN A 1 29 ? -7.511 7.624 -6.933 1.00 23.11 29 ASN A CA 14
ATOM 19333 C C . ASN A 1 29 ? -7.886 6.874 -8.205 1.00 73.01 29 ASN A C 14
ATOM 19334 O O . ASN A 1 29 ? -7.218 5.911 -8.598 1.00 33.21 29 ASN A O 14
ATOM 19344 N N . ASP A 1 30 ? -8.944 7.339 -8.863 1.00 5.50 30 ASP A N 14
ATOM 19345 C CA . ASP A 1 30 ? -9.647 6.602 -9.924 1.00 70.34 30 ASP A CA 14
ATOM 19346 C C . ASP A 1 30 ? -8.901 6.604 -11.272 1.00 3.42 30 ASP A C 14
ATOM 19347 O O . ASP A 1 30 ? -9.444 6.202 -12.299 1.00 61.35 30 ASP A O 14
ATOM 19355 N N . GLY A 1 31 ? -7.638 7.038 -11.280 1.00 5.10 31 GLY A N 14
ATOM 19356 C CA . GLY A 1 31 ? -6.739 7.017 -12.425 1.00 10.10 31 GLY A CA 14
ATOM 19357 C C . GLY A 1 31 ? -5.308 7.346 -12.000 1.00 10.42 31 GLY A C 14
ATOM 19358 O O . GLY A 1 31 ? -4.641 8.190 -12.607 1.00 62.12 31 GLY A O 14
ATOM 19362 N N . LYS A 1 32 ? -4.831 6.716 -10.923 1.00 44.30 32 LYS A N 14
ATOM 19363 C CA . LYS A 1 32 ? -3.515 6.965 -10.347 1.00 44.11 32 LYS A CA 14
ATOM 19364 C C . LYS A 1 32 ? -2.946 5.669 -9.828 1.00 33.23 32 LYS A C 14
ATOM 19365 O O . LYS A 1 32 ? -3.544 5.124 -8.910 1.00 54.14 32 LYS A O 14
ATOM 19380 N N . GLU A 1 33 ? -1.836 5.194 -10.385 1.00 12.33 33 GLU A N 14
ATOM 19381 C CA . GLU A 1 33 ? -1.077 4.059 -9.871 1.00 62.21 33 GLU A CA 14
ATOM 19382 C C . GLU A 1 33 ? 0.401 4.406 -9.755 1.00 14.21 33 GLU A C 14
ATOM 19383 O O . GLU A 1 33 ? 0.895 5.391 -10.315 1.00 61.40 33 GLU A O 14
ATOM 19393 N N . GLN A 1 34 ? 1.096 3.570 -8.993 1.00 41.11 34 GLN A N 14
ATOM 19394 C CA . GLN A 1 34 ? 2.482 3.682 -8.591 1.00 51.52 34 GLN A CA 14
ATOM 19395 C C . GLN A 1 34 ? 3.018 2.296 -8.545 1.00 24.13 34 GLN A C 14
ATOM 19396 O O . GLN A 1 34 ? 2.394 1.492 -7.860 1.00 42.42 34 GLN A O 14
ATOM 19408 N N . THR A 1 35 ? 4.188 2.044 -9.119 1.00 30.43 35 THR A N 14
ATOM 19409 C CA . THR A 1 35 ? 4.848 0.780 -8.870 1.00 21.35 35 THR A CA 14
ATOM 19410 C C . THR A 1 35 ? 6.153 1.008 -8.116 1.00 20.01 35 THR A C 14
ATOM 19411 O O . THR A 1 35 ? 6.820 2.027 -8.317 1.00 21.04 35 THR A O 14
ATOM 19422 N N . VAL A 1 36 ? 6.463 0.110 -7.185 1.00 64.23 36 VAL A N 14
ATOM 19423 C CA . VAL A 1 36 ? 7.735 0.024 -6.494 1.00 3.53 36 VAL A CA 14
ATOM 19424 C C . VAL A 1 36 ? 8.561 -1.000 -7.265 1.00 2.43 36 VAL A C 14
ATOM 19425 O O . VAL A 1 36 ? 8.059 -2.090 -7.572 1.00 63.44 36 VAL A O 14
ATOM 19438 N N . ASN A 1 37 ? 9.832 -0.665 -7.511 1.00 14.22 37 ASN A N 14
ATOM 19439 C CA . ASN A 1 37 ? 10.801 -1.575 -8.094 1.00 34.15 37 ASN A CA 14
ATOM 19440 C C . ASN A 1 37 ? 10.904 -2.848 -7.268 1.00 31.31 37 ASN A C 14
ATOM 19441 O O . ASN A 1 37 ? 10.439 -3.876 -7.741 1.00 21.02 37 ASN A O 14
ATOM 19451 N N . THR A 1 38 ? 11.503 -2.815 -6.075 1.00 71.30 38 THR A N 14
ATOM 19452 C CA . THR A 1 38 ? 11.646 -4.001 -5.248 1.00 72.10 38 THR A CA 14
ATOM 19453 C C . THR A 1 38 ? 11.518 -3.615 -3.773 1.00 51.23 38 THR A C 14
ATOM 19454 O O . THR A 1 38 ? 11.650 -2.451 -3.396 1.00 11.12 38 THR A O 14
ATOM 19465 N N . LEU A 1 39 ? 11.232 -4.605 -2.935 1.00 72.41 39 LEU A N 14
ATOM 19466 C CA . LEU A 1 39 ? 11.101 -4.505 -1.494 1.00 55.42 39 LEU A CA 14
ATOM 19467 C C . LEU A 1 39 ? 11.648 -5.814 -0.954 1.00 0.11 39 LEU A C 14
ATOM 19468 O O . LEU A 1 39 ? 11.106 -6.888 -1.240 1.00 21.51 39 LEU A O 14
ATOM 19483 N N . GLY A 1 40 ? 12.754 -5.703 -0.231 1.00 4.05 40 GLY A N 14
ATOM 19484 C CA . GLY A 1 40 ? 13.367 -6.793 0.502 1.00 44.34 40 GLY A CA 14
ATOM 19485 C C . GLY A 1 40 ? 12.490 -7.210 1.674 1.00 11.45 40 GLY A C 14
ATOM 19486 O O . GLY A 1 40 ? 11.437 -6.625 1.939 1.00 32.53 40 GLY A O 14
ATOM 19490 N N . SER A 1 41 ? 12.921 -8.234 2.395 1.00 64.23 41 SER A N 14
ATOM 19491 C CA . SER A 1 41 ? 12.228 -8.719 3.578 1.00 12.12 41 SER A CA 14
ATOM 19492 C C . SER A 1 41 ? 12.198 -7.586 4.612 1.00 55.34 41 SER A C 14
ATOM 19493 O O . SER A 1 41 ? 13.254 -7.024 4.912 1.00 43.43 41 SER A O 14
ATOM 19500 N N . HIS A 1 42 ? 11.014 -7.229 5.121 1.00 51.14 42 HIS A N 14
ATOM 19501 C CA . HIS A 1 42 ? 10.785 -6.078 6.000 1.00 42.02 42 HIS A CA 14
ATOM 19502 C C . HIS A 1 42 ? 11.228 -4.731 5.407 1.00 54.22 42 HIS A C 14
ATOM 19503 O O . HIS A 1 42 ? 11.374 -3.756 6.150 1.00 42.33 42 HIS A O 14
ATOM 19516 N N . ASP A 1 43 ? 11.432 -4.625 4.089 1.00 53.01 43 ASP A N 14
ATOM 19517 C CA . ASP A 1 43 ? 11.775 -3.337 3.488 1.00 71.53 43 ASP A CA 14
ATOM 19518 C C . ASP A 1 43 ? 10.620 -2.356 3.561 1.00 24.25 43 ASP A C 14
ATOM 19519 O O . ASP A 1 43 ? 9.465 -2.712 3.819 1.00 61.41 43 ASP A O 14
ATOM 19527 N N . SER A 1 44 ? 10.963 -1.105 3.318 1.00 2.22 44 SER A N 14
ATOM 19528 C CA . SER A 1 44 ? 10.062 0.020 3.360 1.00 41.44 44 SER A CA 14
ATOM 19529 C C . SER A 1 44 ? 10.492 1.115 2.379 1.00 53.12 44 SER A C 14
ATOM 19530 O O . SER A 1 44 ? 11.677 1.311 2.112 1.00 31.24 44 SER A O 14
ATOM 19537 N N . ILE A 1 45 ? 9.512 1.826 1.824 1.00 64.51 45 ILE A N 14
ATOM 19538 C CA . ILE A 1 45 ? 9.645 2.905 0.858 1.00 21.22 45 ILE A CA 14
ATOM 19539 C C . ILE A 1 45 ? 8.410 3.792 0.969 1.00 22.11 45 ILE A C 14
ATOM 19540 O O . ILE A 1 45 ? 7.284 3.315 1.099 1.00 21.43 45 ILE A O 14
ATOM 19555 N N . ASP A 1 46 ? 8.623 5.083 0.816 1.00 34.51 46 ASP A N 14
ATOM 19556 C CA . ASP A 1 46 ? 7.646 6.146 0.873 1.00 32.14 46 ASP A CA 14
ATOM 19557 C C . ASP A 1 46 ? 7.712 6.863 -0.452 1.00 53.13 46 ASP A C 14
ATOM 19558 O O . ASP A 1 46 ? 8.798 7.045 -1.014 1.00 73.34 46 ASP A O 14
ATOM 19566 N N . PHE A 1 47 ? 6.543 7.239 -0.962 1.00 4.45 47 PHE A N 14
ATOM 19567 C CA . PHE A 1 47 ? 6.458 8.087 -2.143 1.00 3.25 47 PHE A CA 14
ATOM 19568 C C . PHE A 1 47 ? 5.305 9.086 -2.042 1.00 62.24 47 PHE A C 14
ATOM 19569 O O . PHE A 1 47 ? 4.292 8.823 -1.379 1.00 3.12 47 PHE A O 14
ATOM 19585 N N . SER A 1 48 ? 5.469 10.222 -2.731 1.00 54.32 48 SER A N 14
ATOM 19586 C CA . SER A 1 48 ? 4.435 11.223 -2.960 1.00 31.24 48 SER A CA 14
ATOM 19587 C C . SER A 1 48 ? 3.328 10.630 -3.842 1.00 54.10 48 SER A C 14
ATOM 19588 O O . SER A 1 48 ? 3.425 9.514 -4.359 1.00 33.23 48 SER A O 14
ATOM 19595 N N . SER A 1 49 ? 2.275 11.407 -4.052 1.00 13.34 49 SER A N 14
ATOM 19596 C CA . SER A 1 49 ? 1.194 11.133 -4.953 1.00 40.12 49 SER A CA 14
ATOM 19597 C C . SER A 1 49 ? 1.014 12.347 -5.871 1.00 44.00 49 SER A C 14
ATOM 19598 O O . SER A 1 49 ? 1.800 13.295 -5.812 1.00 75.50 49 SER A O 14
ATOM 19605 N N . ASP A 1 50 ? -0.045 12.326 -6.680 1.00 74.12 50 ASP A N 14
ATOM 19606 C CA . ASP A 1 50 ? -0.447 13.392 -7.604 1.00 73.25 50 ASP A CA 14
ATOM 19607 C C . ASP A 1 50 ? -1.825 13.962 -7.199 1.00 63.45 50 ASP A C 14
ATOM 19608 O O . ASP A 1 50 ? -2.516 14.593 -8.001 1.00 53.22 50 ASP A O 14
ATOM 19616 N N . ALA A 1 51 ? -2.292 13.679 -5.970 1.00 34.10 51 ALA A N 14
ATOM 19617 C CA . ALA A 1 51 ? -3.627 14.041 -5.487 1.00 41.34 51 ALA A CA 14
ATOM 19618 C C . ALA A 1 51 ? -3.557 14.461 -4.020 1.00 34.10 51 ALA A C 14
ATOM 19619 O O . ALA A 1 51 ? -2.988 13.745 -3.195 1.00 64.53 51 ALA A O 14
ATOM 19626 N N . GLY A 1 52 ? -4.147 15.603 -3.666 1.00 63.21 52 GLY A N 14
ATOM 19627 C CA . GLY A 1 52 ? -4.095 16.149 -2.312 1.00 21.32 52 GLY A CA 14
ATOM 19628 C C . GLY A 1 52 ? -5.136 15.548 -1.372 1.00 2.42 52 GLY A C 14
ATOM 19629 O O . GLY A 1 52 ? -5.117 15.845 -0.176 1.00 71.35 52 GLY A O 14
ATOM 19633 N N . SER A 1 53 ? -6.028 14.692 -1.870 1.00 72.23 53 SER A N 14
ATOM 19634 C CA . SER A 1 53 ? -6.914 13.915 -1.032 1.00 71.44 53 SER A CA 14
ATOM 19635 C C . SER A 1 53 ? -7.106 12.537 -1.656 1.00 51.12 53 SER A C 14
ATOM 19636 O O . SER A 1 53 ? -6.902 12.319 -2.855 1.00 43.45 53 SER A O 14
ATOM 19643 N N . VAL A 1 54 ? -7.443 11.598 -0.784 1.00 2.30 54 VAL A N 14
ATOM 19644 C CA . VAL A 1 54 ? -7.628 10.182 -1.040 1.00 54.35 54 VAL A CA 14
ATOM 19645 C C . VAL A 1 54 ? -8.646 9.696 -0.021 1.00 33.32 54 VAL A C 14
ATOM 19646 O O . VAL A 1 54 ? -8.629 10.117 1.142 1.00 41.02 54 VAL A O 14
ATOM 19659 N N . TYR A 1 55 ? -9.488 8.764 -0.453 1.00 14.44 55 TYR A N 14
ATOM 19660 C CA . TYR A 1 55 ? -10.408 8.002 0.376 1.00 50.21 55 TYR A CA 14
ATOM 19661 C C . TYR A 1 55 ? -10.502 6.546 -0.106 1.00 5.52 55 TYR A C 14
ATOM 19662 O O . TYR A 1 55 ? -11.381 5.817 0.334 1.00 70.01 55 TYR A O 14
ATOM 19679 N N . LYS A 1 56 ? -9.641 6.088 -1.022 1.00 30.21 56 LYS A N 14
ATOM 19680 C CA . LYS A 1 56 ? -9.689 4.733 -1.580 1.00 61.44 56 LYS A CA 14
ATOM 19681 C C . LYS A 1 56 ? -8.274 4.288 -1.900 1.00 43.41 56 LYS A C 14
ATOM 19682 O O . LYS A 1 56 ? -7.419 5.142 -2.130 1.00 74.01 56 LYS A O 14
ATOM 19697 N N . MET A 1 57 ? -8.018 2.986 -1.899 1.00 11.12 57 MET A N 14
ATOM 19698 C CA . MET A 1 57 ? -6.719 2.449 -2.267 1.00 54.24 57 MET A CA 14
ATOM 19699 C C . MET A 1 57 ? -6.907 1.032 -2.785 1.00 24.43 57 MET A C 14
ATOM 19700 O O . MET A 1 57 ? -7.644 0.270 -2.162 1.00 42.15 57 MET A O 14
ATOM 19712 N N . ASP A 1 58 ? -6.219 0.680 -3.871 1.00 63.34 58 ASP A N 14
ATOM 19713 C CA . ASP A 1 58 ? -6.162 -0.672 -4.421 1.00 33.31 58 ASP A CA 14
ATOM 19714 C C . ASP A 1 58 ? -4.693 -1.025 -4.595 1.00 74.14 58 ASP A C 14
ATOM 19715 O O . ASP A 1 58 ? -4.027 -0.486 -5.484 1.00 53.53 58 ASP A O 14
ATOM 19723 N N . VAL A 1 59 ? -4.175 -1.896 -3.738 1.00 1.21 59 VAL A N 14
ATOM 19724 C CA . VAL A 1 59 ? -2.887 -2.554 -3.922 1.00 5.41 59 VAL A CA 14
ATOM 19725 C C . VAL A 1 59 ? -3.083 -3.707 -4.905 1.00 71.21 59 VAL A C 14
ATOM 19726 O O . VAL A 1 59 ? -4.142 -4.339 -4.905 1.00 13.43 59 VAL A O 14
ATOM 19739 N N . THR A 1 60 ? -2.068 -4.002 -5.711 1.00 33.32 60 THR A N 14
ATOM 19740 C CA . THR A 1 60 ? -2.031 -5.126 -6.625 1.00 51.53 60 THR A CA 14
ATOM 19741 C C . THR A 1 60 ? -0.541 -5.416 -6.824 1.00 52.50 60 THR A C 14
ATOM 19742 O O . THR A 1 60 ? 0.215 -4.570 -7.294 1.00 14.24 60 THR A O 14
ATOM 19753 N N . GLY A 1 61 ? -0.060 -6.559 -6.353 1.00 61.11 61 GLY A N 14
ATOM 19754 C CA . GLY A 1 61 ? 1.349 -6.922 -6.429 1.00 14.52 61 GLY A CA 14
ATOM 19755 C C . GLY A 1 61 ? 1.554 -8.427 -6.511 1.00 22.42 61 GLY A C 14
ATOM 19756 O O . GLY A 1 61 ? 0.591 -9.195 -6.471 1.00 10.22 61 GLY A O 14
ATOM 19760 N N . THR A 1 62 ? 2.819 -8.847 -6.623 1.00 21.45 62 THR A N 14
ATOM 19761 C CA . THR A 1 62 ? 3.182 -10.250 -6.792 1.00 44.21 62 THR A CA 14
ATOM 19762 C C . THR A 1 62 ? 4.467 -10.565 -6.015 1.00 12.52 62 THR A C 14
ATOM 19763 O O . THR A 1 62 ? 5.438 -9.801 -6.092 1.00 64.40 62 THR A O 14
ATOM 19774 N N . THR A 1 63 ? 4.463 -11.649 -5.244 1.00 42.50 63 THR A N 14
ATOM 19775 C CA . THR A 1 63 ? 5.591 -12.186 -4.488 1.00 33.12 63 THR A CA 14
ATOM 19776 C C . THR A 1 63 ? 6.666 -12.754 -5.410 1.00 65.03 63 THR A C 14
ATOM 19777 O O . THR A 1 63 ? 6.456 -12.910 -6.618 1.00 63.14 63 THR A O 14
ATOM 19788 N N . GLN A 1 64 ? 7.813 -13.114 -4.828 1.00 55.34 64 GLN A N 14
ATOM 19789 C CA . GLN A 1 64 ? 8.884 -13.847 -5.487 1.00 53.30 64 GLN A CA 14
ATOM 19790 C C . GLN A 1 64 ? 8.401 -15.170 -6.097 1.00 23.31 64 GLN A C 14
ATOM 19791 O O . GLN A 1 64 ? 8.867 -15.533 -7.176 1.00 30.44 64 GLN A O 14
ATOM 19803 N N . SER A 1 65 ? 7.442 -15.853 -5.464 1.00 33.44 65 SER A N 14
ATOM 19804 C CA . SER A 1 65 ? 6.837 -17.064 -6.006 1.00 1.42 65 SER A CA 14
ATOM 19805 C C . SER A 1 65 ? 5.947 -16.797 -7.221 1.00 70.41 65 SER A C 14
ATOM 19806 O O . SER A 1 65 ? 5.535 -17.748 -7.881 1.00 42.52 65 SER A O 14
ATOM 19813 N N . GLY A 1 66 ? 5.604 -15.542 -7.519 1.00 45.11 66 GLY A N 14
ATOM 19814 C CA . GLY A 1 66 ? 4.576 -15.256 -8.498 1.00 24.02 66 GLY A CA 14
ATOM 19815 C C . GLY A 1 66 ? 3.171 -15.435 -7.931 1.00 53.43 66 GLY A C 14
ATOM 19816 O O . GLY A 1 66 ? 2.232 -15.531 -8.725 1.00 33.41 66 GLY A O 14
ATOM 19820 N N . GLU A 1 67 ? 3.006 -15.492 -6.605 1.00 62.33 67 GLU A N 14
ATOM 19821 C CA . GLU A 1 67 ? 1.697 -15.403 -5.979 1.00 5.54 67 GLU A CA 14
ATOM 19822 C C . GLU A 1 67 ? 1.333 -13.949 -5.934 1.00 5.32 67 GLU A C 14
ATOM 19823 O O . GLU A 1 67 ? 2.144 -13.085 -5.612 1.00 53.34 67 GLU A O 14
ATOM 19833 N N . LYS A 1 68 ? 0.104 -13.670 -6.312 1.00 14.53 68 LYS A N 14
ATOM 19834 C CA . LYS A 1 68 ? -0.397 -12.340 -6.411 1.00 61.43 68 LYS A CA 14
ATOM 19835 C C . LYS A 1 68 ? -1.054 -11.968 -5.090 1.00 34.11 68 LYS A C 14
ATOM 19836 O O . LYS A 1 68 ? -1.439 -12.838 -4.306 1.00 65.32 68 LYS A O 14
ATOM 19851 N N . PHE A 1 69 ? -1.204 -10.680 -4.855 1.00 12.54 69 PHE A N 14
ATOM 19852 C CA . PHE A 1 69 ? -1.935 -10.145 -3.729 1.00 12.53 69 PHE A CA 14
ATOM 19853 C C . PHE A 1 69 ? -2.590 -8.841 -4.156 1.00 24.01 69 PHE A C 14
ATOM 19854 O O . PHE A 1 69 ? -1.928 -7.987 -4.755 1.00 61.12 69 PHE A O 14
ATOM 19870 N N . THR A 1 70 ? -3.872 -8.670 -3.848 1.00 63.03 70 THR A N 14
ATOM 19871 C CA . THR A 1 70 ? -4.545 -7.387 -3.964 1.00 21.21 70 THR A CA 14
ATOM 19872 C C . THR A 1 70 ? -4.902 -6.861 -2.570 1.00 33.32 70 THR A C 14
ATOM 19873 O O . THR A 1 70 ? -4.841 -7.578 -1.570 1.00 44.23 70 THR A O 14
ATOM 19884 N N . GLY A 1 71 ? -5.234 -5.575 -2.480 1.00 23.25 71 GLY A N 14
ATOM 19885 C CA . GLY A 1 71 ? -5.651 -4.921 -1.248 1.00 54.21 71 GLY A CA 14
ATOM 19886 C C . GLY A 1 71 ? -6.612 -3.805 -1.605 1.00 71.02 71 GLY A C 14
ATOM 19887 O O . GLY A 1 71 ? -6.151 -2.695 -1.858 1.00 33.42 71 GLY A O 14
ATOM 19891 N N . HIS A 1 72 ? -7.907 -4.105 -1.715 1.00 51.54 72 HIS A N 14
ATOM 19892 C CA . HIS A 1 72 ? -8.933 -3.139 -2.100 1.00 5.33 72 HIS A CA 14
ATOM 19893 C C . HIS A 1 72 ? -9.537 -2.529 -0.830 1.00 11.24 72 HIS A C 14
ATOM 19894 O O . HIS A 1 72 ? -9.994 -3.256 0.062 1.00 32.42 72 HIS A O 14
ATOM 19907 N N . PHE A 1 73 ? -9.517 -1.197 -0.731 1.00 73.44 73 PHE A N 14
ATOM 19908 C CA . PHE A 1 73 ? -9.914 -0.415 0.436 1.00 54.25 73 PHE A CA 14
ATOM 19909 C C . PHE A 1 73 ? -10.732 0.805 0.017 1.00 65.05 73 PHE A C 14
ATOM 19910 O O . PHE A 1 73 ? -10.507 1.378 -1.056 1.00 10.53 73 PHE A O 14
ATOM 19926 N N . LYS A 1 74 ? -11.610 1.270 0.911 1.00 42.35 74 LYS A N 14
ATOM 19927 C CA . LYS A 1 74 ? -12.411 2.490 0.750 1.00 63.32 74 LYS A CA 14
ATOM 19928 C C . LYS A 1 74 ? -12.455 3.264 2.072 1.00 45.14 74 LYS A C 14
ATOM 19929 O O . LYS A 1 74 ? -11.913 2.808 3.079 1.00 44.12 74 LYS A O 14
ATOM 19944 N N . GLY A 1 75 ? -13.089 4.438 2.022 1.00 24.04 75 GLY A N 14
ATOM 19945 C CA . GLY A 1 75 ? -13.335 5.369 3.105 1.00 14.10 75 GLY A CA 14
ATOM 19946 C C . GLY A 1 75 ? -12.118 5.592 3.984 1.00 31.41 75 GLY A C 14
ATOM 19947 O O . GLY A 1 75 ? -12.216 5.529 5.208 1.00 74.53 75 GLY A O 14
ATOM 19951 N N . LEU A 1 76 ? -10.976 5.819 3.344 1.00 65.12 76 LEU A N 14
ATOM 19952 C CA . LEU A 1 76 ? -9.737 6.169 4.013 1.00 34.44 76 LEU A CA 14
ATOM 19953 C C . LEU A 1 76 ? -9.829 7.619 4.498 1.00 62.53 76 LEU A C 14
ATOM 19954 O O . LEU A 1 76 ? -10.528 8.436 3.891 1.00 34.50 76 LEU A O 14
ATOM 19969 N N . VAL A 1 77 ? -9.065 7.953 5.538 1.00 5.10 77 VAL A N 14
ATOM 19970 C CA . VAL A 1 77 ? -9.121 9.228 6.260 1.00 10.20 77 VAL A CA 14
ATOM 19971 C C . VAL A 1 77 ? -7.786 9.980 6.143 1.00 44.14 77 VAL A C 14
ATOM 19972 O O . VAL A 1 77 ? -6.798 9.419 5.658 1.00 24.14 77 VAL A O 14
ATOM 19985 N N . GLY A 1 78 ? -7.741 11.240 6.588 1.00 52.31 78 GLY A N 14
ATOM 19986 C CA . GLY A 1 78 ? -6.520 12.042 6.691 1.00 43.24 78 GLY A CA 14
ATOM 19987 C C . GLY A 1 78 ? -5.802 12.249 5.353 1.00 11.44 78 GLY A C 14
ATOM 19988 O O . GLY A 1 78 ? -6.438 12.145 4.300 1.00 74.53 78 GLY A O 14
ATOM 19992 N N . LYS A 1 79 ? -4.516 12.632 5.374 1.00 33.14 79 LYS A N 14
ATOM 19993 C CA . LYS A 1 79 ? -3.714 13.019 4.196 1.00 55.03 79 LYS A CA 14
ATOM 19994 C C . LYS A 1 79 ? -2.410 12.210 4.059 1.00 0.34 79 LYS A C 14
ATOM 19995 O O . LYS A 1 79 ? -1.496 12.617 3.339 1.00 55.11 79 LYS A O 14
ATOM 20010 N N . ASP A 1 80 ? -2.300 11.042 4.689 1.00 20.21 80 ASP A N 14
ATOM 20011 C CA . ASP A 1 80 ? -1.259 10.059 4.363 1.00 4.34 80 ASP A CA 14
ATOM 20012 C C . ASP A 1 80 ? -1.808 8.635 4.312 1.00 4.20 80 ASP A C 14
ATOM 20013 O O . ASP A 1 80 ? -3.000 8.425 4.542 1.00 62.45 80 ASP A O 14
ATOM 20021 N N . THR A 1 81 ? -0.976 7.666 3.919 1.00 75.41 81 THR A N 14
ATOM 20022 C CA . THR A 1 81 ? -1.310 6.252 3.886 1.00 42.34 81 THR A CA 14
ATOM 20023 C C . THR A 1 81 ? -0.058 5.412 4.185 1.00 21.41 81 THR A C 14
ATOM 20024 O O . THR A 1 81 ? 1.052 5.764 3.780 1.00 32.24 81 THR A O 14
ATOM 20035 N N . ARG A 1 82 ? -0.246 4.248 4.818 1.00 1.13 82 ARG A N 14
ATOM 20036 C CA . ARG A 1 82 ? 0.723 3.153 4.890 1.00 2.04 82 ARG A CA 14
ATOM 20037 C C . ARG A 1 82 ? 0.084 1.897 4.323 1.00 40.01 82 ARG A C 14
ATOM 20038 O O . ARG A 1 82 ? -1.108 1.909 4.022 1.00 75.32 82 ARG A O 14
ATOM 20056 N N . VAL A 1 83 ? 0.856 0.819 4.226 1.00 51.04 83 VAL A N 14
ATOM 20057 C CA . VAL A 1 83 ? 0.436 -0.494 3.768 1.00 22.35 83 VAL A CA 14
ATOM 20058 C C . VAL A 1 83 ? 1.201 -1.488 4.624 1.00 61.21 83 VAL A C 14
ATOM 20059 O O . VAL A 1 83 ? 2.434 -1.444 4.640 1.00 31.25 83 VAL A O 14
ATOM 20072 N N . PHE A 1 84 ? 0.483 -2.344 5.345 1.00 40.41 84 PHE A N 14
ATOM 20073 C CA . PHE A 1 84 ? 1.080 -3.445 6.084 1.00 55.41 84 PHE A CA 14
ATOM 20074 C C . PHE A 1 84 ? 0.841 -4.707 5.255 1.00 4.33 84 PHE A C 14
ATOM 20075 O O . PHE A 1 84 ? -0.253 -5.263 5.262 1.00 23.43 84 PHE A O 14
ATOM 20091 N N . ILE A 1 85 ? 1.832 -5.099 4.458 1.00 55.31 85 ILE A N 14
ATOM 20092 C CA . ILE A 1 85 ? 1.871 -6.399 3.798 1.00 52.03 85 ILE A CA 14
ATOM 20093 C C . ILE A 1 85 ? 2.246 -7.374 4.912 1.00 22.42 85 ILE A C 14
ATOM 20094 O O . ILE A 1 85 ? 3.312 -7.213 5.509 1.00 4.04 85 ILE A O 14
ATOM 20109 N N . GLU A 1 86 ? 1.375 -8.338 5.200 1.00 15.44 86 GLU A N 14
ATOM 20110 C CA . GLU A 1 86 ? 1.523 -9.364 6.227 1.00 21.25 86 GLU A CA 14
ATOM 20111 C C . GLU A 1 86 ? 0.756 -10.621 5.766 1.00 15.45 86 GLU A C 14
ATOM 20112 O O . GLU A 1 86 ? 0.085 -10.593 4.728 1.00 52.34 86 GLU A O 14
ATOM 20122 N N . LEU A 1 87 ? 0.878 -11.732 6.495 1.00 0.31 87 LEU A N 14
ATOM 20123 C CA . LEU A 1 87 ? 0.208 -12.997 6.196 1.00 31.15 87 LEU A CA 14
ATOM 20124 C C . LEU A 1 87 ? -0.793 -13.304 7.301 1.00 74.54 87 LEU A C 14
ATOM 20125 O O . LEU A 1 87 ? -0.588 -12.917 8.457 1.00 4.22 87 LEU A O 14
ATOM 20140 N N . ASP A 1 88 ? -1.814 -14.097 6.979 1.00 24.34 88 ASP A N 14
ATOM 20141 C CA . ASP A 1 88 ? -2.802 -14.611 7.924 1.00 62.34 88 ASP A CA 14
ATOM 20142 C C . ASP A 1 88 ? -3.477 -15.860 7.325 1.00 12.35 88 ASP A C 14
ATOM 20143 O O . ASP A 1 88 ? -3.048 -16.333 6.266 1.00 21.03 88 ASP A O 14
ATOM 20151 N N . GLU A 1 89 ? -4.532 -16.377 7.964 1.00 73.02 89 GLU A N 14
ATOM 20152 C CA . GLU A 1 89 ? -5.431 -17.467 7.569 1.00 11.45 89 GLU A CA 14
ATOM 20153 C C . GLU A 1 89 ? -4.733 -18.827 7.477 1.00 44.24 89 GLU A C 14
ATOM 20154 O O . GLU A 1 89 ? -5.097 -19.762 8.192 1.00 41.30 89 GLU A O 14
ATOM 20164 N N . ASN A 1 90 ? -3.770 -18.972 6.570 1.00 42.22 90 ASN A N 14
ATOM 20165 C CA . ASN A 1 90 ? -3.005 -20.187 6.296 1.00 22.12 90 ASN A CA 14
ATOM 20166 C C . ASN A 1 90 ? -1.587 -19.786 5.869 1.00 4.12 90 ASN A C 14
ATOM 20167 O O . ASN A 1 90 ? -1.010 -20.426 4.992 1.00 5.41 90 ASN A O 14
ATOM 20177 N N . ALA A 1 91 ? -1.043 -18.702 6.440 1.00 32.01 91 ALA A N 14
ATOM 20178 C CA . ALA A 1 91 ? 0.125 -17.965 5.959 1.00 71.12 91 ALA A CA 14
ATOM 20179 C C . ALA A 1 91 ? -0.026 -17.554 4.484 1.00 41.53 91 ALA A C 14
ATOM 20180 O O . ALA A 1 91 ? 0.944 -17.546 3.720 1.00 4.53 91 ALA A O 14
ATOM 20187 N N . ASP A 1 92 ? -1.250 -17.219 4.079 1.00 13.34 92 ASP A N 14
ATOM 20188 C CA . ASP A 1 92 ? -1.556 -16.730 2.735 1.00 21.02 92 ASP A CA 14
ATOM 20189 C C . ASP A 1 92 ? -1.254 -15.252 2.670 1.00 12.15 92 ASP A C 14
ATOM 20190 O O . ASP A 1 92 ? -1.133 -14.591 3.711 1.00 50.33 92 ASP A O 14
ATOM 20198 N N . VAL A 1 93 ? -1.259 -14.719 1.450 1.00 21.34 93 VAL A N 14
ATOM 20199 C CA . VAL A 1 93 ? -0.959 -13.309 1.283 1.00 45.43 93 VAL A CA 14
ATOM 20200 C C . VAL A 1 93 ? -2.240 -12.473 1.295 1.00 62.31 93 VAL A C 14
ATOM 20201 O O . VAL A 1 93 ? -3.108 -12.625 0.434 1.00 70.24 93 VAL A O 14
ATOM 20214 N N . GLN A 1 94 ? -2.324 -11.550 2.251 1.00 21.44 94 GLN A N 14
ATOM 20215 C CA . GLN A 1 94 ? -3.327 -10.493 2.302 1.00 11.51 94 GLN A CA 14
ATOM 20216 C C . GLN A 1 94 ? -2.623 -9.143 2.457 1.00 54.50 94 GLN A C 14
ATOM 20217 O O . GLN A 1 94 ? -1.393 -9.080 2.504 1.00 31.21 94 GLN A O 14
ATOM 20229 N N . VAL A 1 95 ? -3.382 -8.051 2.463 1.00 45.10 95 VAL A N 14
ATOM 20230 C CA . VAL A 1 95 ? -2.887 -6.703 2.650 1.00 33.32 95 VAL A CA 14
ATOM 20231 C C . VAL A 1 95 ? -3.699 -6.135 3.806 1.00 52.33 95 VAL A C 14
ATOM 20232 O O . VAL A 1 95 ? -4.931 -6.219 3.823 1.00 3.13 95 VAL A O 14
ATOM 20245 N N . PHE A 1 96 ? -3.006 -5.507 4.743 1.00 12.23 96 PHE A N 14
ATOM 20246 C CA . PHE A 1 96 ? -3.583 -4.822 5.874 1.00 62.22 96 PHE A CA 14
ATOM 20247 C C . PHE A 1 96 ? -3.170 -3.357 5.834 1.00 53.32 96 PHE A C 14
ATOM 20248 O O . PHE A 1 96 ? -2.278 -2.947 5.078 1.00 71.42 96 PHE A O 14
ATOM 20264 N N . ILE A 1 97 ? -3.811 -2.536 6.660 1.00 24.12 97 ILE A N 14
ATOM 20265 C CA . ILE A 1 97 ? -3.475 -1.133 6.815 1.00 14.30 97 ILE A CA 14
ATOM 20266 C C . ILE A 1 97 ? -3.781 -0.694 8.239 1.00 64.21 97 ILE A C 14
ATOM 20267 O O . ILE A 1 97 ? -4.767 -1.153 8.812 1.00 15.31 97 ILE A O 14
ATOM 20282 N N . PRO A 1 98 ? -2.987 0.234 8.799 1.00 52.22 98 PRO A N 14
ATOM 20283 C CA . PRO A 1 98 ? -3.361 0.890 10.038 1.00 55.31 98 PRO A CA 14
ATOM 20284 C C . PRO A 1 98 ? -4.649 1.690 9.800 1.00 52.31 98 PRO A C 14
ATOM 20285 O O . PRO A 1 98 ? -4.684 2.578 8.945 1.00 60.31 98 PRO A O 14
ATOM 20293 N N . GLN A 1 99 ? -5.721 1.353 10.515 1.00 63.54 99 GLN A N 14
ATOM 20294 C CA . GLN A 1 99 ? -7.038 1.981 10.428 1.00 72.41 99 GLN A CA 14
ATOM 20295 C C . GLN A 1 99 ? -7.606 2.160 11.845 1.00 60.13 99 GLN A C 14
ATOM 20296 O O . GLN A 1 99 ? -6.957 1.818 12.840 1.00 72.24 99 GLN A O 14
ATOM 20308 N N . GLY A 1 100 ? -8.822 2.684 11.962 1.00 15.24 100 GLY A N 14
ATOM 20309 C CA . GLY A 1 100 ? -9.579 2.755 13.203 1.00 43.34 100 GLY A CA 14
ATOM 20310 C C . GLY A 1 100 ? -10.747 3.722 13.093 1.00 2.21 100 GLY A C 14
ATOM 20311 O O . GLY A 1 100 ? -11.836 3.431 13.574 1.00 13.21 100 GLY A O 14
ATOM 20315 N N . GLU A 1 101 ? -10.540 4.851 12.427 1.00 62.15 101 GLU A N 14
ATOM 20316 C CA . GLU A 1 101 ? -11.540 5.875 12.135 1.00 22.33 101 GLU A CA 14
ATOM 20317 C C . GLU A 1 101 ? -12.420 5.439 10.948 1.00 10.20 101 GLU A C 14
ATOM 20318 O O . GLU A 1 101 ? -12.661 6.230 10.038 1.00 32.33 101 GLU A O 14
ATOM 20328 N N . ILE A 1 102 ? -12.887 4.189 10.938 1.00 43.11 102 ILE A N 14
ATOM 20329 C CA . ILE A 1 102 ? -13.586 3.541 9.845 1.00 70.21 102 ILE A CA 14
ATOM 20330 C C . ILE A 1 102 ? -14.902 2.982 10.387 1.00 73.43 102 ILE A C 14
ATOM 20331 O O . ILE A 1 102 ? -14.922 2.003 11.133 1.00 25.23 102 ILE A O 14
ATOM 20346 N N . ASP A 1 103 ? -15.991 3.656 10.037 1.00 72.11 103 ASP A N 14
ATOM 20347 C CA . ASP A 1 103 ? -17.366 3.165 10.098 1.00 73.22 103 ASP A CA 14
ATOM 20348 C C . ASP A 1 103 ? -17.798 2.642 8.728 1.00 73.42 103 ASP A C 14
ATOM 20349 O O . ASP A 1 103 ? -18.825 1.938 8.649 1.00 54.14 103 ASP A O 14
ATOM 20357 N N . GLY A 1 1 ? -1.035 28.464 -9.526 1.00 1.22 1 GLY A N 15
ATOM 20358 C CA . GLY A 1 1 ? 0.075 28.220 -8.595 1.00 74.30 1 GLY A CA 15
ATOM 20359 C C . GLY A 1 1 ? -0.077 29.041 -7.334 1.00 23.32 1 GLY A C 15
ATOM 20360 O O . GLY A 1 1 ? 0.138 30.254 -7.388 1.00 42.14 1 GLY A O 15
ATOM 20364 N N . ALA A 1 2 ? -0.408 28.404 -6.207 1.00 41.13 2 ALA A N 15
ATOM 20365 C CA . ALA A 1 2 ? -0.385 29.023 -4.888 1.00 24.21 2 ALA A CA 15
ATOM 20366 C C . ALA A 1 2 ? 1.059 29.347 -4.473 1.00 75.31 2 ALA A C 15
ATOM 20367 O O . ALA A 1 2 ? 2.007 29.078 -5.216 1.00 21.32 2 ALA A O 15
ATOM 20374 N N . GLN A 1 3 ? 1.230 29.888 -3.265 1.00 24.12 3 GLN A N 15
ATOM 20375 C CA . GLN A 1 3 ? 2.529 30.043 -2.614 1.00 22.35 3 GLN A CA 15
ATOM 20376 C C . GLN A 1 3 ? 2.535 29.276 -1.278 1.00 2.31 3 GLN A C 15
ATOM 20377 O O . GLN A 1 3 ? 3.421 29.477 -0.448 1.00 70.32 3 GLN A O 15
ATOM 20389 N N . ASP A 1 4 ? 1.566 28.383 -1.051 1.00 11.11 4 ASP A N 15
ATOM 20390 C CA . ASP A 1 4 ? 1.474 27.531 0.138 1.00 33.33 4 ASP A CA 15
ATOM 20391 C C . ASP A 1 4 ? 0.865 26.158 -0.201 1.00 63.22 4 ASP A C 15
ATOM 20392 O O . ASP A 1 4 ? 0.264 25.497 0.648 1.00 74.13 4 ASP A O 15
ATOM 20400 N N . GLY A 1 5 ? 0.948 25.732 -1.469 1.00 14.34 5 GLY A N 15
ATOM 20401 C CA . GLY A 1 5 ? 0.334 24.498 -1.950 1.00 52.23 5 GLY A CA 15
ATOM 20402 C C . GLY A 1 5 ? 1.158 23.288 -1.520 1.00 2.44 5 GLY A C 15
ATOM 20403 O O . GLY A 1 5 ? 1.971 22.788 -2.303 1.00 20.04 5 GLY A O 15
ATOM 20407 N N . LYS A 1 6 ? 1.030 22.859 -0.261 1.00 52.40 6 LYS A N 15
ATOM 20408 C CA . LYS A 1 6 ? 1.819 21.775 0.325 1.00 1.11 6 LYS A CA 15
ATOM 20409 C C . LYS A 1 6 ? 1.010 21.023 1.381 1.00 52.50 6 LYS A C 15
ATOM 20410 O O . LYS A 1 6 ? 1.305 21.068 2.578 1.00 5.11 6 LYS A O 15
ATOM 20425 N N . GLU A 1 7 ? -0.054 20.357 0.949 1.00 72.33 7 GLU A N 15
ATOM 20426 C CA . GLU A 1 7 ? -1.042 19.759 1.845 1.00 62.11 7 GLU A CA 15
ATOM 20427 C C . GLU A 1 7 ? -1.459 18.380 1.317 1.00 21.35 7 GLU A C 15
ATOM 20428 O O . GLU A 1 7 ? -2.633 18.013 1.364 1.00 33.15 7 GLU A O 15
ATOM 20438 N N . THR A 1 8 ? -0.509 17.640 0.743 1.00 41.40 8 THR A N 15
ATOM 20439 C CA . THR A 1 8 ? -0.740 16.318 0.173 1.00 54.41 8 THR A CA 15
ATOM 20440 C C . THR A 1 8 ? -0.686 15.207 1.232 1.00 24.21 8 THR A C 15
ATOM 20441 O O . THR A 1 8 ? -0.267 15.413 2.380 1.00 61.01 8 THR A O 15
ATOM 20452 N N . THR A 1 9 ? -1.090 13.997 0.838 1.00 22.12 9 THR A N 15
ATOM 20453 C CA . THR A 1 9 ? -0.887 12.807 1.642 1.00 72.30 9 THR A CA 15
ATOM 20454 C C . THR A 1 9 ? 0.538 12.279 1.533 1.00 63.44 9 THR A C 15
ATOM 20455 O O . THR A 1 9 ? 1.394 12.873 0.869 1.00 61.43 9 THR A O 15
ATOM 20466 N N . THR A 1 10 ? 0.776 11.157 2.211 1.00 20.31 10 THR A N 15
ATOM 20467 C CA . THR A 1 10 ? 1.943 10.330 2.015 1.00 73.01 10 THR A CA 15
ATOM 20468 C C . THR A 1 10 ? 1.497 8.858 1.990 1.00 24.12 10 THR A C 15
ATOM 20469 O O . THR A 1 10 ? 0.343 8.574 2.329 1.00 24.34 10 THR A O 15
ATOM 20480 N N . ILE A 1 11 ? 2.373 7.925 1.603 1.00 74.12 11 ILE A N 15
ATOM 20481 C CA . ILE A 1 11 ? 2.152 6.477 1.632 1.00 34.42 11 ILE A CA 15
ATOM 20482 C C . ILE A 1 11 ? 3.417 5.839 2.236 1.00 61.22 11 ILE A C 15
ATOM 20483 O O . ILE A 1 11 ? 4.509 6.396 2.120 1.00 11.22 11 ILE A O 15
ATOM 20498 N N . ARG A 1 12 ? 3.310 4.653 2.853 1.00 41.41 12 ARG A N 15
ATOM 20499 C CA . ARG A 1 12 ? 4.466 3.784 3.116 1.00 65.42 12 ARG A CA 15
ATOM 20500 C C . ARG A 1 12 ? 4.024 2.331 2.996 1.00 22.22 12 ARG A C 15
ATOM 20501 O O . ARG A 1 12 ? 3.087 1.904 3.674 1.00 42.11 12 ARG A O 15
ATOM 20519 N N . LEU A 1 13 ? 4.674 1.585 2.114 1.00 4.52 13 LEU A N 15
ATOM 20520 C CA . LEU A 1 13 ? 4.505 0.143 1.962 1.00 54.43 13 LEU A CA 15
ATOM 20521 C C . LEU A 1 13 ? 5.521 -0.530 2.879 1.00 72.31 13 LEU A C 15
ATOM 20522 O O . LEU A 1 13 ? 6.688 -0.141 2.875 1.00 12.23 13 LEU A O 15
ATOM 20537 N N . ILE A 1 14 ? 5.095 -1.540 3.638 1.00 55.42 14 ILE A N 15
ATOM 20538 C CA . ILE A 1 14 ? 5.948 -2.411 4.422 1.00 14.30 14 ILE A CA 15
ATOM 20539 C C . ILE A 1 14 ? 5.663 -3.849 3.990 1.00 13.23 14 ILE A C 15
ATOM 20540 O O . ILE A 1 14 ? 4.530 -4.341 4.102 1.00 2.31 14 ILE A O 15
ATOM 20555 N N . ASN A 1 15 ? 6.680 -4.535 3.484 1.00 5.32 15 ASN A N 15
ATOM 20556 C CA . ASN A 1 15 ? 6.617 -5.947 3.152 1.00 42.35 15 ASN A CA 15
ATOM 20557 C C . ASN A 1 15 ? 6.724 -6.870 4.379 1.00 41.35 15 ASN A C 15
ATOM 20558 O O . ASN A 1 15 ? 7.735 -7.540 4.574 1.00 72.21 15 ASN A O 15
ATOM 20568 N N . GLN A 1 16 ? 5.715 -6.907 5.245 1.00 14.23 16 GLN A N 15
ATOM 20569 C CA . GLN A 1 16 ? 5.730 -7.624 6.528 1.00 50.14 16 GLN A CA 15
ATOM 20570 C C . GLN A 1 16 ? 5.490 -9.137 6.346 1.00 11.34 16 GLN A C 15
ATOM 20571 O O . GLN A 1 16 ? 4.635 -9.732 7.006 1.00 13.43 16 GLN A O 15
ATOM 20583 N N . THR A 1 17 ? 6.237 -9.754 5.429 1.00 24.01 17 THR A N 15
ATOM 20584 C CA . THR A 1 17 ? 6.074 -11.115 4.950 1.00 25.20 17 THR A CA 15
ATOM 20585 C C . THR A 1 17 ? 7.419 -11.808 4.723 1.00 25.23 17 THR A C 15
ATOM 20586 O O . THR A 1 17 ? 8.488 -11.194 4.694 1.00 21.42 17 THR A O 15
ATOM 20597 N N . TYR A 1 18 ? 7.329 -13.122 4.510 1.00 41.14 18 TYR A N 15
ATOM 20598 C CA . TYR A 1 18 ? 8.442 -14.050 4.336 1.00 62.11 18 TYR A CA 15
ATOM 20599 C C . TYR A 1 18 ? 9.036 -14.078 2.922 1.00 40.41 18 TYR A C 15
ATOM 20600 O O . TYR A 1 18 ? 9.831 -14.976 2.616 1.00 3.12 18 TYR A O 15
ATOM 20617 N N . PHE A 1 19 ? 8.645 -13.152 2.039 1.00 12.14 19 PHE A N 15
ATOM 20618 C CA . PHE A 1 19 ? 9.049 -13.166 0.641 1.00 64.01 19 PHE A CA 15
ATOM 20619 C C . PHE A 1 19 ? 9.589 -11.809 0.190 1.00 52.15 19 PHE A C 15
ATOM 20620 O O . PHE A 1 19 ? 9.474 -10.813 0.897 1.00 22.30 19 PHE A O 15
ATOM 20636 N N . ASN A 1 20 ? 10.105 -11.751 -1.038 1.00 23.30 20 ASN A N 15
ATOM 20637 C CA . ASN A 1 20 ? 10.407 -10.520 -1.773 1.00 31.20 20 ASN A CA 15
ATOM 20638 C C . ASN A 1 20 ? 9.269 -10.224 -2.758 1.00 32.24 20 ASN A C 15
ATOM 20639 O O . ASN A 1 20 ? 8.603 -11.160 -3.209 1.00 0.23 20 ASN A O 15
ATOM 20649 N N . VAL A 1 21 ? 9.059 -8.964 -3.146 1.00 13.14 21 VAL A N 15
ATOM 20650 C CA . VAL A 1 21 ? 8.084 -8.546 -4.164 1.00 40.24 21 VAL A CA 15
ATOM 20651 C C . VAL A 1 21 ? 8.746 -7.525 -5.088 1.00 32.10 21 VAL A C 15
ATOM 20652 O O . VAL A 1 21 ? 9.524 -6.696 -4.633 1.00 31.00 21 VAL A O 15
ATOM 20665 N N . LYS A 1 22 ? 8.434 -7.547 -6.385 1.00 71.35 22 LYS A N 15
ATOM 20666 C CA . LYS A 1 22 ? 9.212 -6.841 -7.413 1.00 55.35 22 LYS A CA 15
ATOM 20667 C C . LYS A 1 22 ? 8.345 -6.047 -8.379 1.00 31.22 22 LYS A C 15
ATOM 20668 O O . LYS A 1 22 ? 8.769 -5.738 -9.488 1.00 42.53 22 LYS A O 15
ATOM 20683 N N . ASN A 1 23 ? 7.103 -5.776 -7.987 1.00 52.11 23 ASN A N 15
ATOM 20684 C CA . ASN A 1 23 ? 6.079 -5.208 -8.859 1.00 33.30 23 ASN A CA 15
ATOM 20685 C C . ASN A 1 23 ? 4.808 -4.915 -8.050 1.00 44.35 23 ASN A C 15
ATOM 20686 O O . ASN A 1 23 ? 3.730 -5.439 -8.349 1.00 52.23 23 ASN A O 15
ATOM 20696 N N . ILE A 1 24 ? 4.909 -4.147 -6.968 1.00 60.43 24 ILE A N 15
ATOM 20697 C CA . ILE A 1 24 ? 3.742 -3.716 -6.206 1.00 22.02 24 ILE A CA 15
ATOM 20698 C C . ILE A 1 24 ? 3.165 -2.503 -6.930 1.00 54.45 24 ILE A C 15
ATOM 20699 O O . ILE A 1 24 ? 3.743 -1.423 -6.844 1.00 22.20 24 ILE A O 15
ATOM 20714 N N . LYS A 1 25 ? 2.050 -2.644 -7.649 1.00 43.23 25 LYS A N 15
ATOM 20715 C CA . LYS A 1 25 ? 1.253 -1.488 -8.055 1.00 71.22 25 LYS A CA 15
ATOM 20716 C C . LYS A 1 25 ? 0.330 -1.145 -6.897 1.00 44.14 25 LYS A C 15
ATOM 20717 O O . LYS A 1 25 ? -0.324 -2.049 -6.380 1.00 21.40 25 LYS A O 15
ATOM 20732 N N . VAL A 1 26 ? 0.250 0.127 -6.519 1.00 1.42 26 VAL A N 15
ATOM 20733 C CA . VAL A 1 26 ? -0.646 0.629 -5.486 1.00 13.25 26 VAL A CA 15
ATOM 20734 C C . VAL A 1 26 ? -1.428 1.806 -6.063 1.00 53.04 26 VAL A C 15
ATOM 20735 O O . VAL A 1 26 ? -0.886 2.539 -6.889 1.00 42.04 26 VAL A O 15
ATOM 20748 N N . THR A 1 27 ? -2.657 2.016 -5.600 1.00 21.13 27 THR A N 15
ATOM 20749 C CA . THR A 1 27 ? -3.527 3.126 -5.997 1.00 72.11 27 THR A CA 15
ATOM 20750 C C . THR A 1 27 ? -4.102 3.720 -4.711 1.00 52.33 27 THR A C 15
ATOM 20751 O O . THR A 1 27 ? -4.218 2.998 -3.722 1.00 13.44 27 THR A O 15
ATOM 20762 N N . TRP A 1 28 ? -4.477 4.996 -4.702 1.00 44.34 28 TRP A N 15
ATOM 20763 C CA . TRP A 1 28 ? -5.012 5.685 -3.518 1.00 52.32 28 TRP A CA 15
ATOM 20764 C C . TRP A 1 28 ? -6.126 6.656 -3.919 1.00 52.04 28 TRP A C 15
ATOM 20765 O O . TRP A 1 28 ? -6.426 7.642 -3.241 1.00 12.24 28 TRP A O 15
ATOM 20785 N N . ASN A 1 29 ? -6.681 6.431 -5.105 1.00 23.44 29 ASN A N 15
ATOM 20786 C CA . ASN A 1 29 ? -7.560 7.349 -5.792 1.00 43.21 29 ASN A CA 15
ATOM 20787 C C . ASN A 1 29 ? -8.170 6.653 -6.999 1.00 24.42 29 ASN A C 15
ATOM 20788 O O . ASN A 1 29 ? -8.024 5.434 -7.166 1.00 23.51 29 ASN A O 15
ATOM 20798 N N . ASP A 1 30 ? -8.838 7.422 -7.848 1.00 64.41 30 ASP A N 15
ATOM 20799 C CA . ASP A 1 30 ? -9.390 6.945 -9.099 1.00 72.52 30 ASP A CA 15
ATOM 20800 C C . ASP A 1 30 ? -8.441 7.364 -10.210 1.00 64.10 30 ASP A C 15
ATOM 20801 O O . ASP A 1 30 ? -8.465 8.499 -10.680 1.00 60.34 30 ASP A O 15
ATOM 20809 N N . GLY A 1 31 ? -7.531 6.457 -10.574 1.00 13.14 31 GLY A N 15
ATOM 20810 C CA . GLY A 1 31 ? -6.611 6.641 -11.695 1.00 23.32 31 GLY A CA 15
ATOM 20811 C C . GLY A 1 31 ? -5.337 7.399 -11.325 1.00 72.50 31 GLY A C 15
ATOM 20812 O O . GLY A 1 31 ? -4.747 8.060 -12.184 1.00 23.31 31 GLY A O 15
ATOM 20816 N N . LYS A 1 32 ? -4.912 7.334 -10.058 1.00 42.24 32 LYS A N 15
ATOM 20817 C CA . LYS A 1 32 ? -3.609 7.750 -9.601 1.00 53.33 32 LYS A CA 15
ATOM 20818 C C . LYS A 1 32 ? -3.054 6.567 -8.828 1.00 22.24 32 LYS A C 15
ATOM 20819 O O . LYS A 1 32 ? -3.478 6.280 -7.703 1.00 12.23 32 LYS A O 15
ATOM 20834 N N . GLU A 1 33 ? -2.131 5.871 -9.468 1.00 23.43 33 GLU A N 15
ATOM 20835 C CA . GLU A 1 33 ? -1.398 4.730 -8.965 1.00 51.10 33 GLU A CA 15
ATOM 20836 C C . GLU A 1 33 ? 0.098 4.965 -9.170 1.00 4.33 33 GLU A C 15
ATOM 20837 O O . GLU A 1 33 ? 0.481 5.794 -10.000 1.00 41.05 33 GLU A O 15
ATOM 20847 N N . GLN A 1 34 ? 0.944 4.214 -8.458 1.00 13.00 34 GLN A N 15
ATOM 20848 C CA . GLN A 1 34 ? 2.382 4.138 -8.703 1.00 74.45 34 GLN A CA 15
ATOM 20849 C C . GLN A 1 34 ? 2.897 2.746 -8.329 1.00 72.35 34 GLN A C 15
ATOM 20850 O O . GLN A 1 34 ? 2.129 1.933 -7.805 1.00 41.45 34 GLN A O 15
ATOM 20862 N N . THR A 1 35 ? 4.169 2.453 -8.597 1.00 75.13 35 THR A N 15
ATOM 20863 C CA . THR A 1 35 ? 4.779 1.174 -8.257 1.00 52.21 35 THR A CA 15
ATOM 20864 C C . THR A 1 35 ? 6.144 1.384 -7.617 1.00 52.45 35 THR A C 15
ATOM 20865 O O . THR A 1 35 ? 6.869 2.328 -7.938 1.00 33.10 35 THR A O 15
ATOM 20876 N N . VAL A 1 36 ? 6.489 0.482 -6.702 1.00 54.14 36 VAL A N 15
ATOM 20877 C CA . VAL A 1 36 ? 7.831 0.360 -6.149 1.00 71.24 36 VAL A CA 15
ATOM 20878 C C . VAL A 1 36 ? 8.692 -0.339 -7.215 1.00 4.24 36 VAL A C 15
ATOM 20879 O O . VAL A 1 36 ? 8.141 -0.970 -8.126 1.00 60.02 36 VAL A O 15
ATOM 20892 N N . ASN A 1 37 ? 10.019 -0.276 -7.078 1.00 61.45 37 ASN A N 15
ATOM 20893 C CA . ASN A 1 37 ? 10.975 -1.132 -7.777 1.00 31.44 37 ASN A CA 15
ATOM 20894 C C . ASN A 1 37 ? 10.865 -2.567 -7.238 1.00 13.41 37 ASN A C 15
ATOM 20895 O O . ASN A 1 37 ? 10.073 -3.361 -7.745 1.00 21.03 37 ASN A O 15
ATOM 20905 N N . THR A 1 38 ? 11.553 -2.886 -6.144 1.00 13.40 38 THR A N 15
ATOM 20906 C CA . THR A 1 38 ? 11.442 -4.136 -5.412 1.00 20.33 38 THR A CA 15
ATOM 20907 C C . THR A 1 38 ? 11.337 -3.793 -3.918 1.00 2.20 38 THR A C 15
ATOM 20908 O O . THR A 1 38 ? 11.673 -2.678 -3.509 1.00 4.52 38 THR A O 15
ATOM 20919 N N . LEU A 1 39 ? 10.828 -4.733 -3.120 1.00 2.50 39 LEU A N 15
ATOM 20920 C CA . LEU A 1 39 ? 10.713 -4.646 -1.677 1.00 51.45 39 LEU A CA 15
ATOM 20921 C C . LEU A 1 39 ? 11.199 -5.966 -1.066 1.00 60.23 39 LEU A C 15
ATOM 20922 O O . LEU A 1 39 ? 10.607 -7.017 -1.332 1.00 63.25 39 LEU A O 15
ATOM 20937 N N . GLY A 1 40 ? 12.259 -5.892 -0.255 1.00 15.20 40 GLY A N 15
ATOM 20938 C CA . GLY A 1 40 ? 12.833 -7.002 0.517 1.00 14.43 40 GLY A CA 15
ATOM 20939 C C . GLY A 1 40 ? 11.861 -7.605 1.541 1.00 71.02 40 GLY A C 15
ATOM 20940 O O . GLY A 1 40 ? 10.809 -7.031 1.797 1.00 64.05 40 GLY A O 15
ATOM 20944 N N . SER A 1 41 ? 12.167 -8.740 2.177 1.00 4.41 41 SER A N 15
ATOM 20945 C CA . SER A 1 41 ? 11.327 -9.234 3.270 1.00 65.43 41 SER A CA 15
ATOM 20946 C C . SER A 1 41 ? 11.527 -8.364 4.515 1.00 30.40 41 SER A C 15
ATOM 20947 O O . SER A 1 41 ? 12.656 -8.043 4.886 1.00 43.15 41 SER A O 15
ATOM 20954 N N . HIS A 1 42 ? 10.423 -7.982 5.157 1.00 22.21 42 HIS A N 15
ATOM 20955 C CA . HIS A 1 42 ? 10.331 -7.013 6.249 1.00 23.13 42 HIS A CA 15
ATOM 20956 C C . HIS A 1 42 ? 10.778 -5.592 5.895 1.00 24.13 42 HIS A C 15
ATOM 20957 O O . HIS A 1 42 ? 10.751 -4.713 6.763 1.00 50.42 42 HIS A O 15
ATOM 20970 N N . ASP A 1 43 ? 11.154 -5.339 4.643 1.00 24.02 43 ASP A N 15
ATOM 20971 C CA . ASP A 1 43 ? 11.593 -4.028 4.192 1.00 30.32 43 ASP A CA 15
ATOM 20972 C C . ASP A 1 43 ? 10.417 -3.058 4.127 1.00 62.44 43 ASP A C 15
ATOM 20973 O O . ASP A 1 43 ? 9.252 -3.431 4.319 1.00 63.15 43 ASP A O 15
ATOM 20981 N N . SER A 1 44 ? 10.710 -1.797 3.822 1.00 71.14 44 SER A N 15
ATOM 20982 C CA . SER A 1 44 ? 9.701 -0.762 3.687 1.00 71.42 44 SER A CA 15
ATOM 20983 C C . SER A 1 44 ? 10.169 0.384 2.801 1.00 53.33 44 SER A C 15
ATOM 20984 O O . SER A 1 44 ? 11.366 0.669 2.706 1.00 2.23 44 SER A O 15
ATOM 20991 N N . ILE A 1 45 ? 9.222 1.083 2.180 1.00 24.14 45 ILE A N 15
ATOM 20992 C CA . ILE A 1 45 ? 9.487 2.278 1.403 1.00 12.10 45 ILE A CA 15
ATOM 20993 C C . ILE A 1 45 ? 8.291 3.198 1.507 1.00 51.55 45 ILE A C 15
ATOM 20994 O O . ILE A 1 45 ? 7.137 2.764 1.477 1.00 14.53 45 ILE A O 15
ATOM 21009 N N . ASP A 1 46 ? 8.589 4.479 1.583 1.00 42.12 46 ASP A N 15
ATOM 21010 C CA . ASP A 1 46 ? 7.657 5.574 1.586 1.00 42.42 46 ASP A CA 15
ATOM 21011 C C . ASP A 1 46 ? 7.775 6.311 0.266 1.00 40.41 46 ASP A C 15
ATOM 21012 O O . ASP A 1 46 ? 8.821 6.314 -0.392 1.00 4.23 46 ASP A O 15
ATOM 21020 N N . PHE A 1 47 ? 6.656 6.886 -0.151 1.00 62.15 47 PHE A N 15
ATOM 21021 C CA . PHE A 1 47 ? 6.592 7.778 -1.294 1.00 13.33 47 PHE A CA 15
ATOM 21022 C C . PHE A 1 47 ? 5.529 8.840 -1.039 1.00 63.33 47 PHE A C 15
ATOM 21023 O O . PHE A 1 47 ? 4.625 8.662 -0.211 1.00 34.11 47 PHE A O 15
ATOM 21039 N N . SER A 1 48 ? 5.643 9.947 -1.771 1.00 24.34 48 SER A N 15
ATOM 21040 C CA . SER A 1 48 ? 4.636 10.983 -1.818 1.00 21.13 48 SER A CA 15
ATOM 21041 C C . SER A 1 48 ? 3.389 10.443 -2.529 1.00 32.21 48 SER A C 15
ATOM 21042 O O . SER A 1 48 ? 3.427 9.408 -3.200 1.00 41.43 48 SER A O 15
ATOM 21049 N N . SER A 1 49 ? 2.301 11.204 -2.459 1.00 14.23 49 SER A N 15
ATOM 21050 C CA . SER A 1 49 ? 1.112 10.994 -3.255 1.00 32.12 49 SER A CA 15
ATOM 21051 C C . SER A 1 49 ? 0.641 12.360 -3.755 1.00 31.44 49 SER A C 15
ATOM 21052 O O . SER A 1 49 ? 0.785 13.371 -3.059 1.00 3.51 49 SER A O 15
ATOM 21059 N N . ASP A 1 50 ? 0.080 12.400 -4.961 1.00 35.31 50 ASP A N 15
ATOM 21060 C CA . ASP A 1 50 ? -0.232 13.628 -5.703 1.00 21.44 50 ASP A CA 15
ATOM 21061 C C . ASP A 1 50 ? -1.677 14.066 -5.446 1.00 4.15 50 ASP A C 15
ATOM 21062 O O . ASP A 1 50 ? -2.360 14.541 -6.354 1.00 21.32 50 ASP A O 15
ATOM 21070 N N . ALA A 1 51 ? -2.177 13.830 -4.230 1.00 41.53 51 ALA A N 15
ATOM 21071 C CA . ALA A 1 51 ? -3.558 14.059 -3.838 1.00 13.52 51 ALA A CA 15
ATOM 21072 C C . ALA A 1 51 ? -3.578 14.641 -2.424 1.00 3.31 51 ALA A C 15
ATOM 21073 O O . ALA A 1 51 ? -2.642 14.434 -1.646 1.00 11.43 51 ALA A O 15
ATOM 21080 N N . GLY A 1 52 ? -4.648 15.359 -2.089 1.00 55.40 52 GLY A N 15
ATOM 21081 C CA . GLY A 1 52 ? -4.780 16.100 -0.839 1.00 62.32 52 GLY A CA 15
ATOM 21082 C C . GLY A 1 52 ? -5.407 15.291 0.294 1.00 72.23 52 GLY A C 15
ATOM 21083 O O . GLY A 1 52 ? -5.360 15.704 1.453 1.00 1.31 52 GLY A O 15
ATOM 21087 N N . SER A 1 53 ? -6.018 14.150 -0.015 1.00 53.40 53 SER A N 15
ATOM 21088 C CA . SER A 1 53 ? -6.576 13.213 0.945 1.00 15.22 53 SER A CA 15
ATOM 21089 C C . SER A 1 53 ? -6.811 11.884 0.228 1.00 2.34 53 SER A C 15
ATOM 21090 O O . SER A 1 53 ? -6.760 11.817 -1.006 1.00 40.23 53 SER A O 15
ATOM 21097 N N . VAL A 1 54 ? -7.069 10.818 0.983 1.00 52.11 54 VAL A N 15
ATOM 21098 C CA . VAL A 1 54 ? -7.310 9.477 0.466 1.00 13.13 54 VAL A CA 15
ATOM 21099 C C . VAL A 1 54 ? -8.468 8.885 1.265 1.00 0.31 54 VAL A C 15
ATOM 21100 O O . VAL A 1 54 ? -8.547 9.065 2.481 1.00 35.45 54 VAL A O 15
ATOM 21113 N N . TYR A 1 55 ? -9.364 8.174 0.581 1.00 71.22 55 TYR A N 15
ATOM 21114 C CA . TYR A 1 55 ? -10.465 7.433 1.198 1.00 3.21 55 TYR A CA 15
ATOM 21115 C C . TYR A 1 55 ? -10.634 6.022 0.620 1.00 3.34 55 TYR A C 15
ATOM 21116 O O . TYR A 1 55 ? -11.480 5.264 1.095 1.00 4.54 55 TYR A O 15
ATOM 21133 N N . LYS A 1 56 ? -9.814 5.619 -0.355 1.00 3.15 56 LYS A N 15
ATOM 21134 C CA . LYS A 1 56 ? -9.797 4.265 -0.893 1.00 20.32 56 LYS A CA 15
ATOM 21135 C C . LYS A 1 56 ? -8.374 3.919 -1.307 1.00 43.32 56 LYS A C 15
ATOM 21136 O O . LYS A 1 56 ? -7.573 4.833 -1.506 1.00 64.00 56 LYS A O 15
ATOM 21151 N N . MET A 1 57 ? -8.057 2.639 -1.450 1.00 53.12 57 MET A N 15
ATOM 21152 C CA . MET A 1 57 ? -6.774 2.173 -1.949 1.00 54.20 57 MET A CA 15
ATOM 21153 C C . MET A 1 57 ? -7.040 0.924 -2.772 1.00 0.13 57 MET A C 15
ATOM 21154 O O . MET A 1 57 ? -7.919 0.134 -2.434 1.00 63.21 57 MET A O 15
ATOM 21166 N N . ASP A 1 58 ? -6.267 0.742 -3.841 1.00 23.21 58 ASP A N 15
ATOM 21167 C CA . ASP A 1 58 ? -6.426 -0.363 -4.774 1.00 21.51 58 ASP A CA 15
ATOM 21168 C C . ASP A 1 58 ? -5.017 -0.875 -5.050 1.00 23.41 58 ASP A C 15
ATOM 21169 O O . ASP A 1 58 ? -4.270 -0.256 -5.806 1.00 2.43 58 ASP A O 15
ATOM 21177 N N . VAL A 1 59 ? -4.583 -1.940 -4.384 1.00 63.53 59 VAL A N 15
ATOM 21178 C CA . VAL A 1 59 ? -3.241 -2.500 -4.566 1.00 4.21 59 VAL A CA 15
ATOM 21179 C C . VAL A 1 59 ? -3.321 -3.849 -5.265 1.00 34.11 59 VAL A C 15
ATOM 21180 O O . VAL A 1 59 ? -4.359 -4.504 -5.221 1.00 63.54 59 VAL A O 15
ATOM 21193 N N . THR A 1 60 ? -2.245 -4.202 -5.963 1.00 40.33 60 THR A N 15
ATOM 21194 C CA . THR A 1 60 ? -2.117 -5.367 -6.820 1.00 33.52 60 THR A CA 15
ATOM 21195 C C . THR A 1 60 ? -0.607 -5.573 -6.980 1.00 22.44 60 THR A C 15
ATOM 21196 O O . THR A 1 60 ? 0.065 -4.886 -7.759 1.00 63.13 60 THR A O 15
ATOM 21207 N N . GLY A 1 61 ? -0.039 -6.466 -6.175 1.00 15.31 61 GLY A N 15
ATOM 21208 C CA . GLY A 1 61 ? 1.382 -6.809 -6.212 1.00 75.52 61 GLY A CA 15
ATOM 21209 C C . GLY A 1 61 ? 1.590 -8.311 -6.339 1.00 12.00 61 GLY A C 15
ATOM 21210 O O . GLY A 1 61 ? 0.647 -9.072 -6.143 1.00 23.53 61 GLY A O 15
ATOM 21214 N N . THR A 1 62 ? 2.819 -8.741 -6.653 1.00 40.11 62 THR A N 15
ATOM 21215 C CA . THR A 1 62 ? 3.127 -10.159 -6.868 1.00 53.32 62 THR A CA 15
ATOM 21216 C C . THR A 1 62 ? 4.479 -10.506 -6.231 1.00 33.40 62 THR A C 15
ATOM 21217 O O . THR A 1 62 ? 5.444 -9.739 -6.359 1.00 41.23 62 THR A O 15
ATOM 21228 N N . THR A 1 63 ? 4.526 -11.625 -5.515 1.00 0.12 63 THR A N 15
ATOM 21229 C CA . THR A 1 63 ? 5.675 -12.133 -4.770 1.00 34.01 63 THR A CA 15
ATOM 21230 C C . THR A 1 63 ? 6.714 -12.795 -5.676 1.00 60.32 63 THR A C 15
ATOM 21231 O O . THR A 1 63 ? 6.463 -13.045 -6.855 1.00 53.34 63 THR A O 15
ATOM 21242 N N . GLN A 1 64 ? 7.887 -13.100 -5.111 1.00 35.20 64 GLN A N 15
ATOM 21243 C CA . GLN A 1 64 ? 8.942 -13.920 -5.699 1.00 55.55 64 GLN A CA 15
ATOM 21244 C C . GLN A 1 64 ? 8.369 -15.262 -6.183 1.00 4.21 64 GLN A C 15
ATOM 21245 O O . GLN A 1 64 ? 8.683 -15.703 -7.287 1.00 64.45 64 GLN A O 15
ATOM 21257 N N . SER A 1 65 ? 7.492 -15.876 -5.386 1.00 13.32 65 SER A N 15
ATOM 21258 C CA . SER A 1 65 ? 6.772 -17.102 -5.714 1.00 2.23 65 SER A CA 15
ATOM 21259 C C . SER A 1 65 ? 5.729 -16.934 -6.829 1.00 22.12 65 SER A C 15
ATOM 21260 O O . SER A 1 65 ? 5.071 -17.910 -7.189 1.00 20.33 65 SER A O 15
ATOM 21267 N N . GLY A 1 66 ? 5.552 -15.738 -7.395 1.00 34.13 66 GLY A N 15
ATOM 21268 C CA . GLY A 1 66 ? 4.562 -15.504 -8.433 1.00 15.44 66 GLY A CA 15
ATOM 21269 C C . GLY A 1 66 ? 3.140 -15.527 -7.880 1.00 41.23 66 GLY A C 15
ATOM 21270 O O . GLY A 1 66 ? 2.192 -15.692 -8.652 1.00 31.21 66 GLY A O 15
ATOM 21274 N N . GLU A 1 67 ? 2.953 -15.374 -6.567 1.00 3.30 67 GLU A N 15
ATOM 21275 C CA . GLU A 1 67 ? 1.634 -15.260 -5.971 1.00 74.32 67 GLU A CA 15
ATOM 21276 C C . GLU A 1 67 ? 1.243 -13.802 -5.985 1.00 73.43 67 GLU A C 15
ATOM 21277 O O . GLU A 1 67 ? 2.097 -12.939 -5.794 1.00 63.21 67 GLU A O 15
ATOM 21287 N N . LYS A 1 68 ? -0.022 -13.501 -6.240 1.00 75.11 68 LYS A N 15
ATOM 21288 C CA . LYS A 1 68 ? -0.514 -12.153 -6.348 1.00 74.25 68 LYS A CA 15
ATOM 21289 C C . LYS A 1 68 ? -1.360 -11.861 -5.125 1.00 13.12 68 LYS A C 15
ATOM 21290 O O . LYS A 1 68 ? -2.027 -12.747 -4.592 1.00 53.25 68 LYS A O 15
ATOM 21305 N N . PHE A 1 69 ? -1.341 -10.607 -4.713 1.00 33.22 69 PHE A N 15
ATOM 21306 C CA . PHE A 1 69 ? -2.127 -10.089 -3.605 1.00 35.24 69 PHE A CA 15
ATOM 21307 C C . PHE A 1 69 ? -2.705 -8.735 -3.998 1.00 21.44 69 PHE A C 15
ATOM 21308 O O . PHE A 1 69 ? -2.096 -7.984 -4.772 1.00 4.10 69 PHE A O 15
ATOM 21324 N N . THR A 1 70 ? -3.859 -8.403 -3.435 1.00 64.53 70 THR A N 15
ATOM 21325 C CA . THR A 1 70 ? -4.544 -7.140 -3.632 1.00 53.31 70 THR A CA 15
ATOM 21326 C C . THR A 1 70 ? -5.118 -6.683 -2.309 1.00 22.45 70 THR A C 15
ATOM 21327 O O . THR A 1 70 ? -5.324 -7.462 -1.374 1.00 20.23 70 THR A O 15
ATOM 21338 N N . GLY A 1 71 ? -5.403 -5.394 -2.269 1.00 75.21 71 GLY A N 15
ATOM 21339 C CA . GLY A 1 71 ? -6.067 -4.735 -1.169 1.00 3.15 71 GLY A CA 15
ATOM 21340 C C . GLY A 1 71 ? -6.992 -3.725 -1.808 1.00 73.44 71 GLY A C 15
ATOM 21341 O O . GLY A 1 71 ? -6.532 -2.697 -2.309 1.00 61.24 71 GLY A O 15
ATOM 21345 N N . HIS A 1 72 ? -8.268 -4.077 -1.896 1.00 53.12 72 HIS A N 15
ATOM 21346 C CA . HIS A 1 72 ? -9.315 -3.229 -2.430 1.00 75.52 72 HIS A CA 15
ATOM 21347 C C . HIS A 1 72 ? -10.037 -2.659 -1.218 1.00 23.44 72 HIS A C 15
ATOM 21348 O O . HIS A 1 72 ? -10.851 -3.345 -0.589 1.00 71.42 72 HIS A O 15
ATOM 21361 N N . PHE A 1 73 ? -9.661 -1.444 -0.831 1.00 73.22 73 PHE A N 15
ATOM 21362 C CA . PHE A 1 73 ? -10.030 -0.828 0.428 1.00 75.44 73 PHE A CA 15
ATOM 21363 C C . PHE A 1 73 ? -10.864 0.413 0.162 1.00 63.10 73 PHE A C 15
ATOM 21364 O O . PHE A 1 73 ? -10.552 1.202 -0.731 1.00 33.55 73 PHE A O 15
ATOM 21380 N N . LYS A 1 74 ? -11.854 0.644 1.017 1.00 24.24 74 LYS A N 15
ATOM 21381 C CA . LYS A 1 74 ? -12.683 1.846 1.044 1.00 44.21 74 LYS A CA 15
ATOM 21382 C C . LYS A 1 74 ? -12.793 2.329 2.484 1.00 35.04 74 LYS A C 15
ATOM 21383 O O . LYS A 1 74 ? -12.405 1.604 3.407 1.00 13.44 74 LYS A O 15
ATOM 21398 N N . GLY A 1 75 ? -13.363 3.515 2.681 1.00 34.12 75 GLY A N 15
ATOM 21399 C CA . GLY A 1 75 ? -13.650 4.033 4.002 1.00 33.15 75 GLY A CA 15
ATOM 21400 C C . GLY A 1 75 ? -12.383 4.393 4.763 1.00 52.50 75 GLY A C 15
ATOM 21401 O O . GLY A 1 75 ? -12.263 4.047 5.940 1.00 60.33 75 GLY A O 15
ATOM 21405 N N . LEU A 1 76 ? -11.413 5.015 4.082 1.00 23.44 76 LEU A N 15
ATOM 21406 C CA . LEU A 1 76 ? -10.138 5.354 4.705 1.00 60.30 76 LEU A CA 15
ATOM 21407 C C . LEU A 1 76 ? -10.167 6.800 5.185 1.00 75.11 76 LEU A C 15
ATOM 21408 O O . LEU A 1 76 ? -10.796 7.668 4.573 1.00 23.13 76 LEU A O 15
ATOM 21423 N N . VAL A 1 77 ? -9.403 7.082 6.234 1.00 52.44 77 VAL A N 15
ATOM 21424 C CA . VAL A 1 77 ? -9.197 8.418 6.777 1.00 40.50 77 VAL A CA 15
ATOM 21425 C C . VAL A 1 77 ? -7.721 8.605 7.108 1.00 33.21 77 VAL A C 15
ATOM 21426 O O . VAL A 1 77 ? -6.968 7.630 7.192 1.00 0.52 77 VAL A O 15
ATOM 21439 N N . GLY A 1 78 ? -7.334 9.858 7.347 1.00 42.53 78 GLY A N 15
ATOM 21440 C CA . GLY A 1 78 ? -6.000 10.247 7.769 1.00 23.33 78 GLY A CA 15
ATOM 21441 C C . GLY A 1 78 ? -5.161 10.710 6.580 1.00 55.44 78 GLY A C 15
ATOM 21442 O O . GLY A 1 78 ? -5.448 10.380 5.427 1.00 11.45 78 GLY A O 15
ATOM 21446 N N . LYS A 1 79 ? -4.129 11.511 6.843 1.00 3.15 79 LYS A N 15
ATOM 21447 C CA . LYS A 1 79 ? -3.287 12.141 5.828 1.00 72.12 79 LYS A CA 15
ATOM 21448 C C . LYS A 1 79 ? -2.178 11.217 5.313 1.00 61.44 79 LYS A C 15
ATOM 21449 O O . LYS A 1 79 ? -1.297 11.659 4.574 1.00 41.51 79 LYS A O 15
ATOM 21464 N N . ASP A 1 80 ? -2.162 9.962 5.739 1.00 34.43 80 ASP A N 15
ATOM 21465 C CA . ASP A 1 80 ? -1.134 8.982 5.412 1.00 22.23 80 ASP A CA 15
ATOM 21466 C C . ASP A 1 80 ? -1.796 7.621 5.273 1.00 73.40 80 ASP A C 15
ATOM 21467 O O . ASP A 1 80 ? -2.883 7.388 5.819 1.00 11.45 80 ASP A O 15
ATOM 21475 N N . THR A 1 81 ? -1.129 6.701 4.595 1.00 41.52 81 THR A N 15
ATOM 21476 C CA . THR A 1 81 ? -1.679 5.410 4.222 1.00 14.52 81 THR A CA 15
ATOM 21477 C C . THR A 1 81 ? -0.559 4.372 4.274 1.00 61.04 81 THR A C 15
ATOM 21478 O O . THR A 1 81 ? 0.268 4.252 3.367 1.00 13.21 81 THR A O 15
ATOM 21489 N N . ARG A 1 82 ? -0.495 3.641 5.390 1.00 35.02 82 ARG A N 15
ATOM 21490 C CA . ARG A 1 82 ? 0.433 2.530 5.550 1.00 22.03 82 ARG A CA 15
ATOM 21491 C C . ARG A 1 82 ? -0.238 1.260 5.112 1.00 41.21 82 ARG A C 15
ATOM 21492 O O . ARG A 1 82 ? -1.454 1.131 5.237 1.00 11.52 82 ARG A O 15
ATOM 21510 N N . VAL A 1 83 ? 0.568 0.315 4.657 1.00 14.51 83 VAL A N 15
ATOM 21511 C CA . VAL A 1 83 ? 0.091 -0.892 4.011 1.00 11.12 83 VAL A CA 15
ATOM 21512 C C . VAL A 1 83 ? 0.912 -2.032 4.568 1.00 24.21 83 VAL A C 15
ATOM 21513 O O . VAL A 1 83 ? 2.138 -2.035 4.423 1.00 31.33 83 VAL A O 15
ATOM 21526 N N . PHE A 1 84 ? 0.251 -2.966 5.246 1.00 60.22 84 PHE A N 15
ATOM 21527 C CA . PHE A 1 84 ? 0.906 -4.112 5.867 1.00 33.33 84 PHE A CA 15
ATOM 21528 C C . PHE A 1 84 ? 0.623 -5.318 4.976 1.00 3.23 84 PHE A C 15
ATOM 21529 O O . PHE A 1 84 ? -0.488 -5.843 4.973 1.00 23.22 84 PHE A O 15
ATOM 21545 N N . ILE A 1 85 ? 1.595 -5.707 4.148 1.00 41.10 85 ILE A N 15
ATOM 21546 C CA . ILE A 1 85 ? 1.503 -6.976 3.423 1.00 60.20 85 ILE A CA 15
ATOM 21547 C C . ILE A 1 85 ? 1.884 -8.009 4.472 1.00 0.45 85 ILE A C 15
ATOM 21548 O O . ILE A 1 85 ? 3.042 -8.011 4.881 1.00 40.52 85 ILE A O 15
ATOM 21563 N N . GLU A 1 86 ? 0.934 -8.824 4.916 1.00 21.45 86 GLU A N 15
ATOM 21564 C CA . GLU A 1 86 ? 1.108 -9.928 5.854 1.00 34.25 86 GLU A CA 15
ATOM 21565 C C . GLU A 1 86 ? 0.420 -11.143 5.222 1.00 22.43 86 GLU A C 15
ATOM 21566 O O . GLU A 1 86 ? -0.205 -11.039 4.161 1.00 4.52 86 GLU A O 15
ATOM 21576 N N . LEU A 1 87 ? 0.565 -12.310 5.844 1.00 1.32 87 LEU A N 15
ATOM 21577 C CA . LEU A 1 87 ? -0.130 -13.519 5.406 1.00 41.20 87 LEU A CA 15
ATOM 21578 C C . LEU A 1 87 ? -1.443 -13.616 6.180 1.00 73.40 87 LEU A C 15
ATOM 21579 O O . LEU A 1 87 ? -1.671 -12.873 7.145 1.00 15.51 87 LEU A O 15
ATOM 21594 N N . ASP A 1 88 ? -2.279 -14.589 5.827 1.00 23.34 88 ASP A N 15
ATOM 21595 C CA . ASP A 1 88 ? -3.118 -15.238 6.825 1.00 61.23 88 ASP A CA 15
ATOM 21596 C C . ASP A 1 88 ? -3.379 -16.691 6.426 1.00 73.42 88 ASP A C 15
ATOM 21597 O O . ASP A 1 88 ? -2.720 -17.195 5.513 1.00 3.15 88 ASP A O 15
ATOM 21605 N N . GLU A 1 89 ? -4.288 -17.365 7.144 1.00 74.32 89 GLU A N 15
ATOM 21606 C CA . GLU A 1 89 ? -4.731 -18.752 7.005 1.00 2.22 89 GLU A CA 15
ATOM 21607 C C . GLU A 1 89 ? -3.640 -19.810 6.894 1.00 21.25 89 GLU A C 15
ATOM 21608 O O . GLU A 1 89 ? -3.476 -20.606 7.818 1.00 51.34 89 GLU A O 15
ATOM 21618 N N . ASN A 1 90 ? -2.979 -19.899 5.747 1.00 13.25 90 ASN A N 15
ATOM 21619 C CA . ASN A 1 90 ? -2.208 -21.053 5.293 1.00 11.14 90 ASN A CA 15
ATOM 21620 C C . ASN A 1 90 ? -1.037 -20.586 4.433 1.00 33.23 90 ASN A C 15
ATOM 21621 O O . ASN A 1 90 ? -0.665 -21.245 3.468 1.00 2.44 90 ASN A O 15
ATOM 21631 N N . ALA A 1 91 ? -0.446 -19.444 4.791 1.00 63.24 91 ALA A N 15
ATOM 21632 C CA . ALA A 1 91 ? 0.488 -18.671 3.987 1.00 62.34 91 ALA A CA 15
ATOM 21633 C C . ALA A 1 91 ? -0.099 -18.341 2.611 1.00 63.44 91 ALA A C 15
ATOM 21634 O O . ALA A 1 91 ? 0.551 -18.548 1.583 1.00 43.41 91 ALA A O 15
ATOM 21641 N N . ASP A 1 92 ? -1.325 -17.815 2.589 1.00 71.34 92 ASP A N 15
ATOM 21642 C CA . ASP A 1 92 ? -1.807 -17.081 1.423 1.00 11.31 92 ASP A CA 15
ATOM 21643 C C . ASP A 1 92 ? -1.625 -15.611 1.737 1.00 31.40 92 ASP A C 15
ATOM 21644 O O . ASP A 1 92 ? -1.796 -15.193 2.890 1.00 0.42 92 ASP A O 15
ATOM 21652 N N . VAL A 1 93 ? -1.321 -14.827 0.712 1.00 22.14 93 VAL A N 15
ATOM 21653 C CA . VAL A 1 93 ? -0.953 -13.439 0.888 1.00 12.23 93 VAL A CA 15
ATOM 21654 C C . VAL A 1 93 ? -2.203 -12.567 0.874 1.00 62.41 93 VAL A C 15
ATOM 21655 O O . VAL A 1 93 ? -2.867 -12.444 -0.157 1.00 31.12 93 VAL A O 15
ATOM 21668 N N . GLN A 1 94 ? -2.504 -11.963 2.022 1.00 2.52 94 GLN A N 15
ATOM 21669 C CA . GLN A 1 94 ? -3.563 -10.972 2.171 1.00 22.44 94 GLN A CA 15
ATOM 21670 C C . GLN A 1 94 ? -2.944 -9.570 2.085 1.00 4.42 94 GLN A C 15
ATOM 21671 O O . GLN A 1 94 ? -1.750 -9.418 1.800 1.00 61.40 94 GLN A O 15
ATOM 21683 N N . VAL A 1 95 ? -3.738 -8.529 2.338 1.00 41.54 95 VAL A N 15
ATOM 21684 C CA . VAL A 1 95 ? -3.231 -7.186 2.552 1.00 1.33 95 VAL A CA 15
ATOM 21685 C C . VAL A 1 95 ? -4.021 -6.594 3.712 1.00 40.23 95 VAL A C 15
ATOM 21686 O O . VAL A 1 95 ? -5.255 -6.568 3.708 1.00 41.13 95 VAL A O 15
ATOM 21699 N N . PHE A 1 96 ? -3.286 -6.053 4.673 1.00 43.20 96 PHE A N 15
ATOM 21700 C CA . PHE A 1 96 ? -3.807 -5.398 5.846 1.00 0.23 96 PHE A CA 15
ATOM 21701 C C . PHE A 1 96 ? -3.377 -3.941 5.852 1.00 0.21 96 PHE A C 15
ATOM 21702 O O . PHE A 1 96 ? -2.502 -3.509 5.093 1.00 73.34 96 PHE A O 15
ATOM 21718 N N . ILE A 1 97 ? -3.986 -3.164 6.738 1.00 74.34 97 ILE A N 15
ATOM 21719 C CA . ILE A 1 97 ? -3.705 -1.758 6.927 1.00 22.31 97 ILE A CA 15
ATOM 21720 C C . ILE A 1 97 ? -4.038 -1.413 8.377 1.00 35.14 97 ILE A C 15
ATOM 21721 O O . ILE A 1 97 ? -5.045 -1.895 8.895 1.00 71.43 97 ILE A O 15
ATOM 21736 N N . PRO A 1 98 ? -3.271 -0.520 9.024 1.00 21.21 98 PRO A N 15
ATOM 21737 C CA . PRO A 1 98 ? -3.584 -0.064 10.364 1.00 13.12 98 PRO A CA 15
ATOM 21738 C C . PRO A 1 98 ? -4.711 0.978 10.308 1.00 74.00 98 PRO A C 15
ATOM 21739 O O . PRO A 1 98 ? -4.467 2.189 10.346 1.00 34.04 98 PRO A O 15
ATOM 21747 N N . GLN A 1 99 ? -5.946 0.517 10.156 1.00 74.33 99 GLN A N 15
ATOM 21748 C CA . GLN A 1 99 ? -7.167 1.305 10.316 1.00 74.44 99 GLN A CA 15
ATOM 21749 C C . GLN A 1 99 ? -7.675 1.130 11.755 1.00 32.13 99 GLN A C 15
ATOM 21750 O O . GLN A 1 99 ? -7.086 0.379 12.539 1.00 44.40 99 GLN A O 15
ATOM 21762 N N . GLY A 1 100 ? -8.728 1.845 12.135 1.00 75.33 100 GLY A N 15
ATOM 21763 C CA . GLY A 1 100 ? -9.155 1.961 13.533 1.00 43.34 100 GLY A CA 15
ATOM 21764 C C . GLY A 1 100 ? -10.306 2.927 13.729 1.00 72.33 100 GLY A C 15
ATOM 21765 O O . GLY A 1 100 ? -10.873 3.016 14.816 1.00 63.03 100 GLY A O 15
ATOM 21769 N N . GLU A 1 101 ? -10.601 3.691 12.693 1.00 63.23 101 GLU A N 15
ATOM 21770 C CA . GLU A 1 101 ? -11.585 4.737 12.628 1.00 21.03 101 GLU A CA 15
ATOM 21771 C C . GLU A 1 101 ? -12.301 4.498 11.298 1.00 21.23 101 GLU A C 15
ATOM 21772 O O . GLU A 1 101 ? -12.104 5.217 10.316 1.00 12.54 101 GLU A O 15
ATOM 21782 N N . ILE A 1 102 ? -12.974 3.353 11.199 1.00 24.33 102 ILE A N 15
ATOM 21783 C CA . ILE A 1 102 ? -13.510 2.791 9.980 1.00 44.22 102 ILE A CA 15
ATOM 21784 C C . ILE A 1 102 ? -14.925 2.273 10.271 1.00 1.44 102 ILE A C 15
ATOM 21785 O O . ILE A 1 102 ? -15.171 1.069 10.388 1.00 63.41 102 ILE A O 15
ATOM 21800 N N . ASP A 1 103 ? -15.840 3.240 10.321 1.00 34.21 103 ASP A N 15
ATOM 21801 C CA . ASP A 1 103 ? -17.262 3.093 10.611 1.00 21.14 103 ASP A CA 15
ATOM 21802 C C . ASP A 1 103 ? -17.496 2.395 11.946 1.00 63.44 103 ASP A C 15
ATOM 21803 O O . ASP A 1 103 ? -16.769 2.763 12.892 1.00 60.22 103 ASP A O 15
ATOM 21811 N N . GLY A 1 1 ? -5.993 26.496 -0.331 1.00 32.11 1 GLY A N 16
ATOM 21812 C CA . GLY A 1 1 ? -4.781 26.848 -1.078 1.00 42.50 1 GLY A CA 16
ATOM 21813 C C . GLY A 1 1 ? -5.133 27.214 -2.507 1.00 65.24 1 GLY A C 16
ATOM 21814 O O . GLY A 1 1 ? -5.997 28.058 -2.725 1.00 54.41 1 GLY A O 16
ATOM 21818 N N . ALA A 1 2 ? -4.475 26.568 -3.469 1.00 42.21 2 ALA A N 16
ATOM 21819 C CA . ALA A 1 2 ? -4.546 26.796 -4.911 1.00 22.01 2 ALA A CA 16
ATOM 21820 C C . ALA A 1 2 ? -4.547 25.456 -5.667 1.00 65.03 2 ALA A C 16
ATOM 21821 O O . ALA A 1 2 ? -4.041 25.363 -6.783 1.00 12.54 2 ALA A O 16
ATOM 21828 N N . GLN A 1 3 ? -5.038 24.391 -5.023 1.00 30.34 3 GLN A N 16
ATOM 21829 C CA . GLN A 1 3 ? -4.968 22.986 -5.439 1.00 45.22 3 GLN A CA 16
ATOM 21830 C C . GLN A 1 3 ? -3.545 22.402 -5.510 1.00 70.41 3 GLN A C 16
ATOM 21831 O O . GLN A 1 3 ? -3.421 21.195 -5.749 1.00 31.05 3 GLN A O 16
ATOM 21843 N N . ASP A 1 4 ? -2.484 23.178 -5.256 1.00 21.35 4 ASP A N 16
ATOM 21844 C CA . ASP A 1 4 ? -1.100 22.738 -5.459 1.00 50.42 4 ASP A CA 16
ATOM 21845 C C . ASP A 1 4 ? -0.174 23.280 -4.374 1.00 70.43 4 ASP A C 16
ATOM 21846 O O . ASP A 1 4 ? 1.002 23.552 -4.616 1.00 21.41 4 ASP A O 16
ATOM 21854 N N . GLY A 1 5 ? -0.740 23.486 -3.185 1.00 23.43 5 GLY A N 16
ATOM 21855 C CA . GLY A 1 5 ? -0.067 23.981 -2.005 1.00 4.24 5 GLY A CA 16
ATOM 21856 C C . GLY A 1 5 ? 0.840 22.928 -1.378 1.00 11.15 5 GLY A C 16
ATOM 21857 O O . GLY A 1 5 ? 1.565 22.219 -2.079 1.00 31.13 5 GLY A O 16
ATOM 21861 N N . LYS A 1 6 ? 0.850 22.868 -0.043 1.00 21.42 6 LYS A N 16
ATOM 21862 C CA . LYS A 1 6 ? 1.760 22.022 0.722 1.00 22.12 6 LYS A CA 16
ATOM 21863 C C . LYS A 1 6 ? 0.992 21.163 1.728 1.00 45.30 6 LYS A C 16
ATOM 21864 O O . LYS A 1 6 ? 1.418 21.034 2.876 1.00 31.24 6 LYS A O 16
ATOM 21879 N N . GLU A 1 7 ? -0.145 20.583 1.343 1.00 44.22 7 GLU A N 16
ATOM 21880 C CA . GLU A 1 7 ? -1.038 19.830 2.234 1.00 63.00 7 GLU A CA 16
ATOM 21881 C C . GLU A 1 7 ? -1.262 18.388 1.753 1.00 45.54 7 GLU A C 16
ATOM 21882 O O . GLU A 1 7 ? -2.274 17.765 2.064 1.00 30.41 7 GLU A O 16
ATOM 21892 N N . THR A 1 8 ? -0.309 17.869 0.987 1.00 5.53 8 THR A N 16
ATOM 21893 C CA . THR A 1 8 ? -0.358 16.564 0.316 1.00 11.32 8 THR A CA 16
ATOM 21894 C C . THR A 1 8 ? -0.202 15.401 1.323 1.00 21.25 8 THR A C 16
ATOM 21895 O O . THR A 1 8 ? 0.193 15.614 2.472 1.00 70.14 8 THR A O 16
ATOM 21906 N N . THR A 1 9 ? -0.520 14.175 0.892 1.00 23.33 9 THR A N 16
ATOM 21907 C CA . THR A 1 9 ? -0.497 12.941 1.686 1.00 12.12 9 THR A CA 16
ATOM 21908 C C . THR A 1 9 ? 0.852 12.221 1.627 1.00 44.21 9 THR A C 16
ATOM 21909 O O . THR A 1 9 ? 1.800 12.677 0.978 1.00 34.44 9 THR A O 16
ATOM 21920 N N . THR A 1 10 ? 0.961 11.075 2.305 1.00 23.13 10 THR A N 16
ATOM 21921 C CA . THR A 1 10 ? 2.089 10.162 2.179 1.00 44.20 10 THR A CA 16
ATOM 21922 C C . THR A 1 10 ? 1.595 8.708 2.252 1.00 11.45 10 THR A C 16
ATOM 21923 O O . THR A 1 10 ? 0.487 8.470 2.726 1.00 61.23 10 THR A O 16
ATOM 21934 N N . ILE A 1 11 ? 2.376 7.734 1.772 1.00 3.42 11 ILE A N 16
ATOM 21935 C CA . ILE A 1 11 ? 2.040 6.308 1.789 1.00 71.00 11 ILE A CA 16
ATOM 21936 C C . ILE A 1 11 ? 3.271 5.551 2.307 1.00 62.12 11 ILE A C 16
ATOM 21937 O O . ILE A 1 11 ? 4.406 5.972 2.063 1.00 33.02 11 ILE A O 16
ATOM 21952 N N . ARG A 1 12 ? 3.065 4.423 3.001 1.00 22.41 12 ARG A N 16
ATOM 21953 C CA . ARG A 1 12 ? 4.143 3.630 3.593 1.00 45.43 12 ARG A CA 16
ATOM 21954 C C . ARG A 1 12 ? 3.876 2.145 3.385 1.00 1.42 12 ARG A C 16
ATOM 21955 O O . ARG A 1 12 ? 2.844 1.632 3.814 1.00 74.21 12 ARG A O 16
ATOM 21973 N N . LEU A 1 13 ? 4.777 1.448 2.701 1.00 32.05 13 LEU A N 16
ATOM 21974 C CA . LEU A 1 13 ? 4.617 0.038 2.342 1.00 65.11 13 LEU A CA 16
ATOM 21975 C C . LEU A 1 13 ? 5.530 -0.787 3.236 1.00 62.30 13 LEU A C 16
ATOM 21976 O O . LEU A 1 13 ? 6.729 -0.512 3.280 1.00 44.44 13 LEU A O 16
ATOM 21991 N N . ILE A 1 14 ? 4.983 -1.790 3.933 1.00 43.33 14 ILE A N 16
ATOM 21992 C CA . ILE A 1 14 ? 5.727 -2.661 4.835 1.00 53.50 14 ILE A CA 16
ATOM 21993 C C . ILE A 1 14 ? 5.504 -4.126 4.454 1.00 53.42 14 ILE A C 16
ATOM 21994 O O . ILE A 1 14 ? 4.400 -4.662 4.577 1.00 4.41 14 ILE A O 16
ATOM 22009 N N . ASN A 1 15 ? 6.567 -4.788 4.005 1.00 10.33 15 ASN A N 16
ATOM 22010 C CA . ASN A 1 15 ? 6.541 -6.171 3.545 1.00 13.21 15 ASN A CA 16
ATOM 22011 C C . ASN A 1 15 ? 6.565 -7.220 4.673 1.00 13.11 15 ASN A C 16
ATOM 22012 O O . ASN A 1 15 ? 7.508 -8.017 4.736 1.00 31.30 15 ASN A O 16
ATOM 22022 N N . GLN A 1 16 ? 5.558 -7.223 5.562 1.00 74.35 16 GLN A N 16
ATOM 22023 C CA . GLN A 1 16 ? 5.464 -8.012 6.810 1.00 72.32 16 GLN A CA 16
ATOM 22024 C C . GLN A 1 16 ? 5.205 -9.522 6.598 1.00 3.13 16 GLN A C 16
ATOM 22025 O O . GLN A 1 16 ? 4.444 -10.157 7.333 1.00 62.52 16 GLN A O 16
ATOM 22037 N N . THR A 1 17 ? 5.868 -10.123 5.622 1.00 43.11 17 THR A N 16
ATOM 22038 C CA . THR A 1 17 ? 5.676 -11.475 5.111 1.00 10.42 17 THR A CA 16
ATOM 22039 C C . THR A 1 17 ? 6.996 -12.252 5.204 1.00 3.23 17 THR A C 16
ATOM 22040 O O . THR A 1 17 ? 7.948 -11.815 5.852 1.00 11.23 17 THR A O 16
ATOM 22051 N N . TYR A 1 18 ? 7.064 -13.416 4.561 1.00 63.43 18 TYR A N 16
ATOM 22052 C CA . TYR A 1 18 ? 8.233 -14.287 4.509 1.00 63.55 18 TYR A CA 16
ATOM 22053 C C . TYR A 1 18 ? 9.018 -14.195 3.189 1.00 11.43 18 TYR A C 16
ATOM 22054 O O . TYR A 1 18 ? 9.968 -14.953 2.992 1.00 23.10 18 TYR A O 16
ATOM 22071 N N . PHE A 1 19 ? 8.659 -13.283 2.280 1.00 10.20 19 PHE A N 16
ATOM 22072 C CA . PHE A 1 19 ? 9.017 -13.305 0.867 1.00 5.24 19 PHE A CA 16
ATOM 22073 C C . PHE A 1 19 ? 9.874 -12.067 0.532 1.00 1.02 19 PHE A C 16
ATOM 22074 O O . PHE A 1 19 ? 10.491 -11.472 1.420 1.00 31.21 19 PHE A O 16
ATOM 22090 N N . ASN A 1 20 ? 10.019 -11.728 -0.752 1.00 23.23 20 ASN A N 16
ATOM 22091 C CA . ASN A 1 20 ? 10.556 -10.456 -1.254 1.00 22.24 20 ASN A CA 16
ATOM 22092 C C . ASN A 1 20 ? 9.617 -10.015 -2.380 1.00 13.13 20 ASN A C 16
ATOM 22093 O O . ASN A 1 20 ? 9.000 -10.889 -2.999 1.00 22.30 20 ASN A O 16
ATOM 22103 N N . VAL A 1 21 ? 9.494 -8.717 -2.676 1.00 32.41 21 VAL A N 16
ATOM 22104 C CA . VAL A 1 21 ? 8.571 -8.228 -3.717 1.00 31.53 21 VAL A CA 16
ATOM 22105 C C . VAL A 1 21 ? 9.255 -7.224 -4.631 1.00 73.44 21 VAL A C 16
ATOM 22106 O O . VAL A 1 21 ? 10.054 -6.423 -4.170 1.00 72.14 21 VAL A O 16
ATOM 22119 N N . LYS A 1 22 ? 8.916 -7.229 -5.925 1.00 45.31 22 LYS A N 16
ATOM 22120 C CA . LYS A 1 22 ? 9.697 -6.548 -6.973 1.00 25.21 22 LYS A CA 16
ATOM 22121 C C . LYS A 1 22 ? 8.854 -5.838 -8.018 1.00 34.44 22 LYS A C 16
ATOM 22122 O O . LYS A 1 22 ? 9.304 -5.537 -9.117 1.00 5.43 22 LYS A O 16
ATOM 22137 N N . ASN A 1 23 ? 7.586 -5.632 -7.702 1.00 41.33 23 ASN A N 16
ATOM 22138 C CA . ASN A 1 23 ? 6.572 -5.303 -8.697 1.00 23.30 23 ASN A CA 16
ATOM 22139 C C . ASN A 1 23 ? 5.279 -4.941 -7.968 1.00 61.12 23 ASN A C 16
ATOM 22140 O O . ASN A 1 23 ? 4.279 -5.667 -8.051 1.00 62.34 23 ASN A O 16
ATOM 22150 N N . ILE A 1 24 ? 5.324 -3.911 -7.128 1.00 45.21 24 ILE A N 16
ATOM 22151 C CA . ILE A 1 24 ? 4.230 -3.502 -6.270 1.00 3.31 24 ILE A CA 16
ATOM 22152 C C . ILE A 1 24 ? 3.569 -2.281 -6.888 1.00 65.23 24 ILE A C 16
ATOM 22153 O O . ILE A 1 24 ? 4.097 -1.171 -6.810 1.00 61.21 24 ILE A O 16
ATOM 22168 N N . LYS A 1 25 ? 2.402 -2.483 -7.501 1.00 4.12 25 LYS A N 16
ATOM 22169 C CA . LYS A 1 25 ? 1.537 -1.376 -7.861 1.00 50.30 25 LYS A CA 16
ATOM 22170 C C . LYS A 1 25 ? 0.706 -1.017 -6.641 1.00 30.35 25 LYS A C 16
ATOM 22171 O O . LYS A 1 25 ? 0.142 -1.901 -5.989 1.00 14.55 25 LYS A O 16
ATOM 22186 N N . VAL A 1 26 ? 0.579 0.282 -6.385 1.00 70.20 26 VAL A N 16
ATOM 22187 C CA . VAL A 1 26 ? -0.323 0.814 -5.374 1.00 52.20 26 VAL A CA 16
ATOM 22188 C C . VAL A 1 26 ? -1.065 2.009 -6.008 1.00 62.03 26 VAL A C 16
ATOM 22189 O O . VAL A 1 26 ? -0.460 2.703 -6.829 1.00 23.31 26 VAL A O 16
ATOM 22202 N N . THR A 1 27 ? -2.339 2.248 -5.692 1.00 70.21 27 THR A N 16
ATOM 22203 C CA . THR A 1 27 ? -3.158 3.300 -6.300 1.00 71.04 27 THR A CA 16
ATOM 22204 C C . THR A 1 27 ? -4.058 3.905 -5.216 1.00 62.20 27 THR A C 16
ATOM 22205 O O . THR A 1 27 ? -4.913 3.209 -4.679 1.00 34.05 27 THR A O 16
ATOM 22216 N N . TRP A 1 28 ? -3.883 5.183 -4.881 1.00 13.12 28 TRP A N 16
ATOM 22217 C CA . TRP A 1 28 ? -4.520 5.871 -3.742 1.00 4.23 28 TRP A CA 16
ATOM 22218 C C . TRP A 1 28 ? -5.615 6.846 -4.193 1.00 12.45 28 TRP A C 16
ATOM 22219 O O . TRP A 1 28 ? -5.998 7.786 -3.488 1.00 31.44 28 TRP A O 16
ATOM 22239 N N . ASN A 1 29 ? -6.052 6.708 -5.435 1.00 63.12 29 ASN A N 16
ATOM 22240 C CA . ASN A 1 29 ? -6.973 7.620 -6.083 1.00 41.31 29 ASN A CA 16
ATOM 22241 C C . ASN A 1 29 ? -7.480 7.035 -7.393 1.00 4.15 29 ASN A C 16
ATOM 22242 O O . ASN A 1 29 ? -7.125 5.916 -7.757 1.00 70.21 29 ASN A O 16
ATOM 22252 N N . ASP A 1 30 ? -8.274 7.804 -8.129 1.00 63.14 30 ASP A N 16
ATOM 22253 C CA . ASP A 1 30 ? -8.906 7.356 -9.364 1.00 75.12 30 ASP A CA 16
ATOM 22254 C C . ASP A 1 30 ? -7.986 7.646 -10.535 1.00 34.44 30 ASP A C 16
ATOM 22255 O O . ASP A 1 30 ? -8.287 8.482 -11.387 1.00 31.41 30 ASP A O 16
ATOM 22263 N N . GLY A 1 31 ? -6.804 7.033 -10.512 1.00 25.13 31 GLY A N 16
ATOM 22264 C CA . GLY A 1 31 ? -5.786 7.172 -11.542 1.00 43.13 31 GLY A CA 16
ATOM 22265 C C . GLY A 1 31 ? -4.445 7.685 -11.028 1.00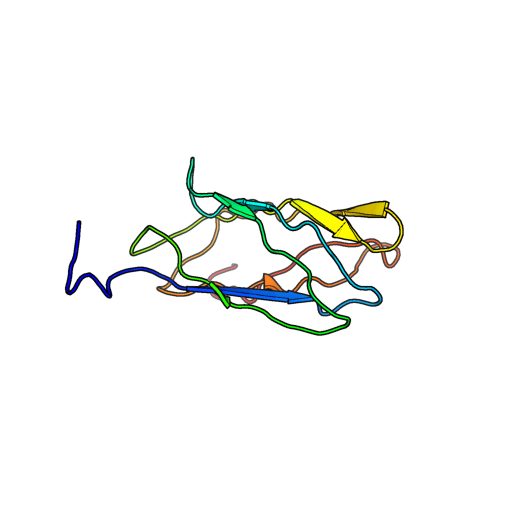 41.44 31 GLY A C 16
ATOM 22266 O O . GLY A 1 31 ? -3.478 7.675 -11.792 1.00 33.12 31 GLY A O 16
ATOM 22270 N N . LYS A 1 32 ? -4.339 8.136 -9.774 1.00 73.01 32 LYS A N 16
ATOM 22271 C CA . LYS A 1 32 ? -3.069 8.562 -9.202 1.00 51.50 32 LYS A CA 16
ATOM 22272 C C . LYS A 1 32 ? -2.376 7.346 -8.586 1.00 22.11 32 LYS A C 16
ATOM 22273 O O . LYS A 1 32 ? -2.912 6.735 -7.659 1.00 72.42 32 LYS A O 16
ATOM 22288 N N . GLU A 1 33 ? -1.199 6.991 -9.105 1.00 24.14 33 GLU A N 16
ATOM 22289 C CA . GLU A 1 33 ? -0.442 5.822 -8.673 1.00 21.42 33 GLU A CA 16
ATOM 22290 C C . GLU A 1 33 ? 1.071 6.045 -8.775 1.00 74.22 33 GLU A C 16
ATOM 22291 O O . GLU A 1 33 ? 1.519 7.089 -9.270 1.00 30.15 33 GLU A O 16
ATOM 22301 N N . GLN A 1 34 ? 1.835 5.040 -8.328 1.00 74.31 34 GLN A N 16
ATOM 22302 C CA . GLN A 1 34 ? 3.253 4.817 -8.618 1.00 11.55 34 GLN A CA 16
ATOM 22303 C C . GLN A 1 34 ? 3.572 3.336 -8.358 1.00 74.02 34 GLN A C 16
ATOM 22304 O O . GLN A 1 34 ? 2.727 2.596 -7.830 1.00 30.21 34 GLN A O 16
ATOM 22316 N N . THR A 1 35 ? 4.790 2.908 -8.689 1.00 70.43 35 THR A N 16
ATOM 22317 C CA . THR A 1 35 ? 5.235 1.530 -8.555 1.00 3.13 35 THR A CA 16
ATOM 22318 C C . THR A 1 35 ? 6.532 1.486 -7.734 1.00 54.22 35 THR A C 16
ATOM 22319 O O . THR A 1 35 ? 7.364 2.389 -7.857 1.00 50.40 35 THR A O 16
ATOM 22330 N N . VAL A 1 36 ? 6.731 0.459 -6.900 1.00 65.34 36 VAL A N 16
ATOM 22331 C CA . VAL A 1 36 ? 7.925 0.329 -6.060 1.00 64.00 36 VAL A CA 16
ATOM 22332 C C . VAL A 1 36 ? 8.850 -0.673 -6.748 1.00 45.12 36 VAL A C 16
ATOM 22333 O O . VAL A 1 36 ? 8.414 -1.768 -7.120 1.00 61.24 36 VAL A O 16
ATOM 22346 N N . ASN A 1 37 ? 10.128 -0.320 -6.906 1.00 61.30 37 ASN A N 16
ATOM 22347 C CA . ASN A 1 37 ? 11.078 -1.168 -7.607 1.00 44.32 37 ASN A CA 16
ATOM 22348 C C . ASN A 1 37 ? 11.200 -2.540 -6.947 1.00 63.13 37 ASN A C 16
ATOM 22349 O O . ASN A 1 37 ? 10.914 -3.560 -7.567 1.00 24.41 37 ASN A O 16
ATOM 22359 N N . THR A 1 38 ? 11.640 -2.600 -5.695 1.00 5.23 38 THR A N 16
ATOM 22360 C CA . THR A 1 38 ? 11.654 -3.811 -4.883 1.00 65.54 38 THR A CA 16
ATOM 22361 C C . THR A 1 38 ? 11.474 -3.368 -3.424 1.00 12.11 38 THR A C 16
ATOM 22362 O O . THR A 1 38 ? 11.761 -2.215 -3.087 1.00 22.43 38 THR A O 16
ATOM 22373 N N . LEU A 1 39 ? 10.951 -4.254 -2.581 1.00 5.00 39 LEU A N 16
ATOM 22374 C CA . LEU A 1 39 ? 10.907 -4.127 -1.135 1.00 62.11 39 LEU A CA 16
ATOM 22375 C C . LEU A 1 39 ? 11.491 -5.435 -0.617 1.00 21.34 39 LEU A C 16
ATOM 22376 O O . LEU A 1 39 ? 11.041 -6.507 -1.038 1.00 21.52 39 LEU A O 16
ATOM 22391 N N . GLY A 1 40 ? 12.475 -5.312 0.270 1.00 11.31 40 GLY A N 16
ATOM 22392 C CA . GLY A 1 40 ? 13.158 -6.409 0.919 1.00 10.23 40 GLY A CA 16
ATOM 22393 C C . GLY A 1 40 ? 12.287 -7.224 1.876 1.00 2.33 40 GLY A C 16
ATOM 22394 O O . GLY A 1 40 ? 11.081 -7.412 1.686 1.00 30.43 40 GLY A O 16
ATOM 22398 N N . SER A 1 41 ? 12.923 -7.813 2.883 1.00 51.23 41 SER A N 16
ATOM 22399 C CA . SER A 1 41 ? 12.313 -8.817 3.742 1.00 12.40 41 SER A CA 16
ATOM 22400 C C . SER A 1 41 ? 11.929 -8.164 5.070 1.00 33.11 41 SER A C 16
ATOM 22401 O O . SER A 1 41 ? 12.774 -7.543 5.702 1.00 12.22 41 SER A O 16
ATOM 22408 N N . HIS A 1 42 ? 10.649 -8.255 5.463 1.00 51.42 42 HIS A N 16
ATOM 22409 C CA . HIS A 1 42 ? 10.063 -7.588 6.634 1.00 64.53 42 HIS A CA 16
ATOM 22410 C C . HIS A 1 42 ? 10.170 -6.060 6.612 1.00 70.21 42 HIS A C 16
ATOM 22411 O O . HIS A 1 42 ? 9.854 -5.396 7.607 1.00 14.23 42 HIS A O 16
ATOM 22424 N N . ASP A 1 43 ? 10.585 -5.523 5.468 1.00 2.02 43 ASP A N 16
ATOM 22425 C CA . ASP A 1 43 ? 11.199 -4.216 5.330 1.00 74.23 43 ASP A CA 16
ATOM 22426 C C . ASP A 1 43 ? 10.119 -3.162 5.162 1.00 42.14 43 ASP A C 16
ATOM 22427 O O . ASP A 1 43 ? 8.920 -3.461 5.156 1.00 72.20 43 ASP A O 16
ATOM 22435 N N . SER A 1 44 ? 10.542 -1.917 4.994 1.00 32.23 44 SER A N 16
ATOM 22436 C CA . SER A 1 44 ? 9.653 -0.801 4.738 1.00 51.24 44 SER A CA 16
ATOM 22437 C C . SER A 1 44 ? 10.283 0.185 3.754 1.00 21.12 44 SER A C 16
ATOM 22438 O O . SER A 1 44 ? 11.509 0.227 3.607 1.00 14.41 44 SER A O 16
ATOM 22445 N N . ILE A 1 45 ? 9.423 0.953 3.083 1.00 45.42 45 ILE A N 16
ATOM 22446 C CA . ILE A 1 45 ? 9.729 2.145 2.301 1.00 5.32 45 ILE A CA 16
ATOM 22447 C C . ILE A 1 45 ? 8.523 3.072 2.428 1.00 31.31 45 ILE A C 16
ATOM 22448 O O . ILE A 1 45 ? 7.405 2.615 2.698 1.00 61.10 45 ILE A O 16
ATOM 22463 N N . ASP A 1 46 ? 8.730 4.357 2.168 1.00 63.04 46 ASP A N 16
ATOM 22464 C CA . ASP A 1 46 ? 7.679 5.355 2.111 1.00 14.32 46 ASP A CA 16
ATOM 22465 C C . ASP A 1 46 ? 7.977 6.286 0.945 1.00 14.43 46 ASP A C 16
ATOM 22466 O O . ASP A 1 46 ? 9.143 6.538 0.613 1.00 3.13 46 ASP A O 16
ATOM 22474 N N . PHE A 1 47 ? 6.902 6.772 0.330 1.00 53.50 47 PHE A N 16
ATOM 22475 C CA . PHE A 1 47 ? 6.923 7.665 -0.822 1.00 31.02 47 PHE A CA 16
ATOM 22476 C C . PHE A 1 47 ? 5.738 8.628 -0.740 1.00 50.33 47 PHE A C 16
ATOM 22477 O O . PHE A 1 47 ? 4.750 8.387 -0.036 1.00 71.04 47 PHE A O 16
ATOM 22493 N N . SER A 1 48 ? 5.833 9.723 -1.489 1.00 3.12 48 SER A N 16
ATOM 22494 C CA . SER A 1 48 ? 4.888 10.811 -1.459 1.00 32.12 48 SER A CA 16
ATOM 22495 C C . SER A 1 48 ? 3.886 10.637 -2.595 1.00 34.14 48 SER A C 16
ATOM 22496 O O . SER A 1 48 ? 4.269 10.538 -3.765 1.00 53.12 48 SER A O 16
ATOM 22503 N N . SER A 1 49 ? 2.602 10.630 -2.253 1.00 72.34 49 SER A N 16
ATOM 22504 C CA . SER A 1 49 ? 1.503 10.850 -3.175 1.00 72.31 49 SER A CA 16
ATOM 22505 C C . SER A 1 49 ? 1.518 12.287 -3.705 1.00 51.13 49 SER A C 16
ATOM 22506 O O . SER A 1 49 ? 2.246 13.140 -3.204 1.00 22.15 49 SER A O 16
ATOM 22513 N N . ASP A 1 50 ? 0.652 12.565 -4.679 1.00 3.31 50 ASP A N 16
ATOM 22514 C CA . ASP A 1 50 ? 0.550 13.836 -5.401 1.00 50.51 50 ASP A CA 16
ATOM 22515 C C . ASP A 1 50 ? -0.871 14.402 -5.224 1.00 50.30 50 ASP A C 16
ATOM 22516 O O . ASP A 1 50 ? -1.356 15.192 -6.036 1.00 24.23 50 ASP A O 16
ATOM 22524 N N . ALA A 1 51 ? -1.585 13.944 -4.185 1.00 23.05 51 ALA A N 16
ATOM 22525 C CA . ALA A 1 51 ? -3.006 14.169 -3.940 1.00 4.54 51 ALA A CA 16
ATOM 22526 C C . ALA A 1 51 ? -3.200 14.723 -2.525 1.00 34.32 51 ALA A C 16
ATOM 22527 O O . ALA A 1 51 ? -2.587 14.225 -1.572 1.00 54.20 51 ALA A O 16
ATOM 22534 N N . GLY A 1 52 ? -4.078 15.719 -2.376 1.00 5.51 52 GLY A N 16
ATOM 22535 C CA . GLY A 1 52 ? -4.357 16.406 -1.114 1.00 72.41 52 GLY A CA 16
ATOM 22536 C C . GLY A 1 52 ? -5.081 15.563 -0.058 1.00 3.52 52 GLY A C 16
ATOM 22537 O O . GLY A 1 52 ? -5.245 16.023 1.066 1.00 64.21 52 GLY A O 16
ATOM 22541 N N . SER A 1 53 ? -5.550 14.361 -0.397 1.00 73.44 53 SER A N 16
ATOM 22542 C CA . SER A 1 53 ? -6.161 13.397 0.517 1.00 70.24 53 SER A CA 16
ATOM 22543 C C . SER A 1 53 ? -6.416 12.070 -0.216 1.00 73.43 53 SER A C 16
ATOM 22544 O O . SER A 1 53 ? -6.494 12.035 -1.451 1.00 13.44 53 SER A O 16
ATOM 22551 N N . VAL A 1 54 ? -6.555 10.981 0.540 1.00 54.41 54 VAL A N 16
ATOM 22552 C CA . VAL A 1 54 ? -6.684 9.609 0.069 1.00 51.51 54 VAL A CA 16
ATOM 22553 C C . VAL A 1 54 ? -7.794 8.955 0.888 1.00 42.34 54 VAL A C 16
ATOM 22554 O O . VAL A 1 54 ? -7.596 8.609 2.051 1.00 31.44 54 VAL A O 16
ATOM 22567 N N . TYR A 1 55 ? -8.965 8.767 0.275 1.00 34.34 55 TYR A N 16
ATOM 22568 C CA . TYR A 1 55 ? -10.083 8.045 0.878 1.00 64.04 55 TYR A CA 16
ATOM 22569 C C . TYR A 1 55 ? -10.253 6.621 0.307 1.00 12.12 55 TYR A C 16
ATOM 22570 O O . TYR A 1 55 ? -11.243 5.961 0.620 1.00 40.54 55 TYR A O 16
ATOM 22587 N N . LYS A 1 56 ? -9.330 6.117 -0.524 1.00 23.35 56 LYS A N 16
ATOM 22588 C CA . LYS A 1 56 ? -9.368 4.757 -1.081 1.00 73.20 56 LYS A CA 16
ATOM 22589 C C . LYS A 1 56 ? -7.967 4.307 -1.469 1.00 30.31 56 LYS A C 16
ATOM 22590 O O . LYS A 1 56 ? -7.127 5.165 -1.731 1.00 63.22 56 LYS A O 16
ATOM 22605 N N . MET A 1 57 ? -7.708 2.999 -1.481 1.00 54.54 57 MET A N 16
ATOM 22606 C CA . MET A 1 57 ? -6.405 2.445 -1.817 1.00 65.43 57 MET A CA 16
ATOM 22607 C C . MET A 1 57 ? -6.634 1.088 -2.471 1.00 45.44 57 MET A C 16
ATOM 22608 O O . MET A 1 57 ? -7.280 0.234 -1.870 1.00 44.52 57 MET A O 16
ATOM 22620 N N . ASP A 1 58 ? -6.099 0.886 -3.672 1.00 1.51 58 ASP A N 16
ATOM 22621 C CA . ASP A 1 58 ? -6.172 -0.346 -4.446 1.00 44.53 58 ASP A CA 16
ATOM 22622 C C . ASP A 1 58 ? -4.735 -0.792 -4.703 1.00 43.33 58 ASP A C 16
ATOM 22623 O O . ASP A 1 58 ? -3.957 -0.116 -5.380 1.00 74.04 58 ASP A O 16
ATOM 22631 N N . VAL A 1 59 ? -4.349 -1.905 -4.089 1.00 72.42 59 VAL A N 16
ATOM 22632 C CA . VAL A 1 59 ? -3.001 -2.468 -4.096 1.00 32.03 59 VAL A CA 16
ATOM 22633 C C . VAL A 1 59 ? -3.008 -3.797 -4.844 1.00 22.41 59 VAL A C 16
ATOM 22634 O O . VAL A 1 59 ? -3.990 -4.536 -4.749 1.00 12.22 59 VAL A O 16
ATOM 22647 N N . THR A 1 60 ? -1.928 -4.121 -5.564 1.00 21.34 60 THR A N 16
ATOM 22648 C CA . THR A 1 60 ? -1.888 -5.291 -6.432 1.00 34.51 60 THR A CA 16
ATOM 22649 C C . THR A 1 60 ? -0.435 -5.521 -6.854 1.00 11.31 60 THR A C 16
ATOM 22650 O O . THR A 1 60 ? 0.128 -4.785 -7.671 1.00 45.20 60 THR A O 16
ATOM 22661 N N . GLY A 1 61 ? 0.217 -6.512 -6.243 1.00 70.42 61 GLY A N 16
ATOM 22662 C CA . GLY A 1 61 ? 1.616 -6.835 -6.512 1.00 10.14 61 GLY A CA 16
ATOM 22663 C C . GLY A 1 61 ? 1.888 -8.322 -6.324 1.00 50.15 61 GLY A C 16
ATOM 22664 O O . GLY A 1 61 ? 0.984 -9.066 -5.955 1.00 2.34 61 GLY A O 16
ATOM 22668 N N . THR A 1 62 ? 3.128 -8.749 -6.583 1.00 13.04 62 THR A N 16
ATOM 22669 C CA . THR A 1 62 ? 3.515 -10.150 -6.696 1.00 53.14 62 THR A CA 16
ATOM 22670 C C . THR A 1 62 ? 4.758 -10.485 -5.842 1.00 65.52 62 THR A C 16
ATOM 22671 O O . THR A 1 62 ? 5.681 -9.668 -5.733 1.00 23.53 62 THR A O 16
ATOM 22682 N N . THR A 1 63 ? 4.804 -11.673 -5.246 1.00 64.21 63 THR A N 16
ATOM 22683 C CA . THR A 1 63 ? 5.897 -12.212 -4.446 1.00 25.42 63 THR A CA 16
ATOM 22684 C C . THR A 1 63 ? 7.022 -12.731 -5.333 1.00 13.42 63 THR A C 16
ATOM 22685 O O . THR A 1 63 ? 6.883 -12.834 -6.556 1.00 13.20 63 THR A O 16
ATOM 22696 N N . GLN A 1 64 ? 8.148 -13.080 -4.712 1.00 13.13 64 GLN A N 16
ATOM 22697 C CA . GLN A 1 64 ? 9.202 -13.856 -5.322 1.00 51.14 64 GLN A CA 16
ATOM 22698 C C . GLN A 1 64 ? 8.608 -15.145 -5.915 1.00 14.40 64 GLN A C 16
ATOM 22699 O O . GLN A 1 64 ? 8.836 -15.413 -7.092 1.00 24.14 64 GLN A O 16
ATOM 22711 N N . SER A 1 65 ? 7.772 -15.860 -5.154 1.00 11.42 65 SER A N 16
ATOM 22712 C CA . SER A 1 65 ? 7.046 -17.062 -5.572 1.00 32.31 65 SER A CA 16
ATOM 22713 C C . SER A 1 65 ? 5.967 -16.805 -6.631 1.00 23.24 65 SER A C 16
ATOM 22714 O O . SER A 1 65 ? 5.279 -17.746 -7.030 1.00 4.10 65 SER A O 16
ATOM 22721 N N . GLY A 1 66 ? 5.798 -15.574 -7.113 1.00 3.31 66 GLY A N 16
ATOM 22722 C CA . GLY A 1 66 ? 4.831 -15.305 -8.157 1.00 42.04 66 GLY A CA 16
ATOM 22723 C C . GLY A 1 66 ? 3.401 -15.258 -7.632 1.00 23.51 66 GLY A C 16
ATOM 22724 O O . GLY A 1 66 ? 2.470 -15.269 -8.436 1.00 62.42 66 GLY A O 16
ATOM 22728 N N . GLU A 1 67 ? 3.203 -15.194 -6.312 1.00 44.02 67 GLU A N 16
ATOM 22729 C CA . GLU A 1 67 ? 1.874 -15.106 -5.738 1.00 44.43 67 GLU A CA 16
ATOM 22730 C C . GLU A 1 67 ? 1.475 -13.662 -5.763 1.00 72.15 67 GLU A C 16
ATOM 22731 O O . GLU A 1 67 ? 2.325 -12.780 -5.710 1.00 1.12 67 GLU A O 16
ATOM 22741 N N . LYS A 1 68 ? 0.187 -13.402 -5.785 1.00 21.44 68 LYS A N 16
ATOM 22742 C CA . LYS A 1 68 ? -0.337 -12.079 -5.976 1.00 25.13 68 LYS A CA 16
ATOM 22743 C C . LYS A 1 68 ? -1.227 -11.715 -4.817 1.00 4.03 68 LYS A C 16
ATOM 22744 O O . LYS A 1 68 ? -2.293 -12.298 -4.602 1.00 45.12 68 LYS A O 16
ATOM 22759 N N . PHE A 1 69 ? -0.750 -10.700 -4.111 1.00 51.05 69 PHE A N 16
ATOM 22760 C CA . PHE A 1 69 ? -1.444 -10.026 -3.061 1.00 13.23 69 PHE A CA 16
ATOM 22761 C C . PHE A 1 69 ? -2.353 -8.988 -3.731 1.00 30.54 69 PHE A C 16
ATOM 22762 O O . PHE A 1 69 ? -1.930 -8.360 -4.712 1.00 72.33 69 PHE A O 16
ATOM 22778 N N . THR A 1 70 ? -3.538 -8.713 -3.198 1.00 43.11 70 THR A N 16
ATOM 22779 C CA . THR A 1 70 ? -4.278 -7.498 -3.545 1.00 24.34 70 THR A CA 16
ATOM 22780 C C . THR A 1 70 ? -4.871 -6.878 -2.290 1.00 3.04 70 THR A C 16
ATOM 22781 O O . THR A 1 70 ? -4.990 -7.543 -1.262 1.00 52.31 70 THR A O 16
ATOM 22792 N N . GLY A 1 71 ? -5.181 -5.584 -2.377 1.00 62.14 71 GLY A N 16
ATOM 22793 C CA . GLY A 1 71 ? -5.706 -4.796 -1.274 1.00 25.12 71 GLY A CA 16
ATOM 22794 C C . GLY A 1 71 ? -6.689 -3.766 -1.778 1.00 74.11 71 GLY A C 16
ATOM 22795 O O . GLY A 1 71 ? -6.269 -2.672 -2.144 1.00 4.55 71 GLY A O 16
ATOM 22799 N N . HIS A 1 72 ? -7.967 -4.118 -1.864 1.00 73.23 72 HIS A N 16
ATOM 22800 C CA . HIS A 1 72 ? -8.996 -3.294 -2.497 1.00 51.30 72 HIS A CA 16
ATOM 22801 C C . HIS A 1 72 ? -9.856 -2.544 -1.462 1.00 13.33 72 HIS A C 16
ATOM 22802 O O . HIS A 1 72 ? -10.951 -3.005 -1.119 1.00 23.05 72 HIS A O 16
ATOM 22815 N N . PHE A 1 73 ? -9.392 -1.387 -0.980 1.00 33.04 73 PHE A N 16
ATOM 22816 C CA . PHE A 1 73 ? -9.954 -0.664 0.166 1.00 24.24 73 PHE A CA 16
ATOM 22817 C C . PHE A 1 73 ? -10.633 0.651 -0.221 1.00 40.42 73 PHE A C 16
ATOM 22818 O O . PHE A 1 73 ? -10.215 1.340 -1.157 1.00 42.52 73 PHE A O 16
ATOM 22834 N N . LYS A 1 74 ? -11.613 1.081 0.576 1.00 40.43 74 LYS A N 16
ATOM 22835 C CA . LYS A 1 74 ? -12.324 2.352 0.430 1.00 60.23 74 LYS A CA 16
ATOM 22836 C C . LYS A 1 74 ? -12.617 2.946 1.811 1.00 62.33 74 LYS A C 16
ATOM 22837 O O . LYS A 1 74 ? -12.326 2.331 2.833 1.00 12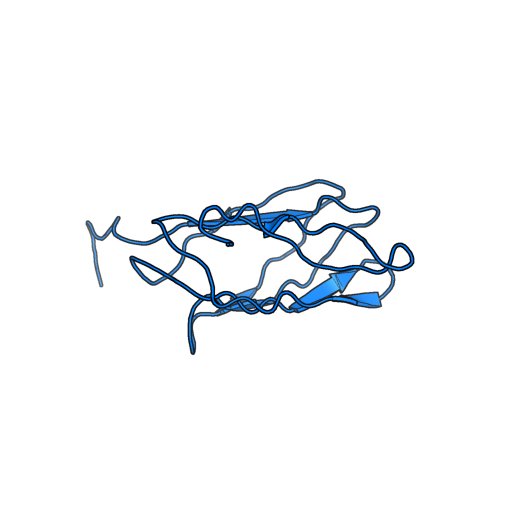.15 74 LYS A O 16
ATOM 22852 N N . GLY A 1 75 ? -13.193 4.149 1.846 1.00 42.14 75 GLY A N 16
ATOM 22853 C CA . GLY A 1 75 ? -13.711 4.752 3.068 1.00 21.05 75 GLY A CA 16
ATOM 22854 C C . GLY A 1 75 ? -12.628 5.294 4.001 1.00 22.21 75 GLY A C 16
ATOM 22855 O O . GLY A 1 75 ? -12.856 5.401 5.211 1.00 64.41 75 GLY A O 16
ATOM 22859 N N . LEU A 1 76 ? -11.440 5.599 3.477 1.00 64.03 76 LEU A N 16
ATOM 22860 C CA . LEU A 1 76 ? -10.285 5.904 4.311 1.00 35.12 76 LEU A CA 16
ATOM 22861 C C . LEU A 1 76 ? -10.366 7.340 4.843 1.00 15.41 76 LEU A C 16
ATOM 22862 O O . LEU A 1 76 ? -11.137 8.185 4.368 1.00 71.24 76 LEU A O 16
ATOM 22877 N N . VAL A 1 77 ? -9.517 7.607 5.823 1.00 64.31 77 VAL A N 16
ATOM 22878 C CA . VAL A 1 77 ? -9.308 8.847 6.549 1.00 54.32 77 VAL A CA 16
ATOM 22879 C C . VAL A 1 77 ? -7.823 8.926 6.929 1.00 32.43 77 VAL A C 16
ATOM 22880 O O . VAL A 1 77 ? -7.110 7.918 6.906 1.00 23.03 77 VAL A O 16
ATOM 22893 N N . GLY A 1 78 ? -7.364 10.112 7.323 1.00 3.31 78 GLY A N 16
ATOM 22894 C CA . GLY A 1 78 ? -5.993 10.339 7.756 1.00 64.33 78 GLY A CA 16
ATOM 22895 C C . GLY A 1 78 ? -5.072 10.644 6.579 1.00 1.43 78 GLY A C 16
ATOM 22896 O O . GLY A 1 78 ? -5.354 10.306 5.428 1.00 42.10 78 GLY A O 16
ATOM 22900 N N . LYS A 1 79 ? -3.967 11.341 6.853 1.00 51.14 79 LYS A N 16
ATOM 22901 C CA . LYS A 1 79 ? -3.108 11.955 5.834 1.00 24.32 79 LYS A CA 16
ATOM 22902 C C . LYS A 1 79 ? -1.954 11.064 5.376 1.00 21.04 79 LYS A C 16
ATOM 22903 O O . LYS A 1 79 ? -1.142 11.466 4.542 1.00 25.04 79 LYS A O 16
ATOM 22918 N N . ASP A 1 80 ? -1.890 9.856 5.901 1.00 63.43 80 ASP A N 16
ATOM 22919 C CA . ASP A 1 80 ? -0.958 8.816 5.501 1.00 12.54 80 ASP A CA 16
ATOM 22920 C C . ASP A 1 80 ? -1.753 7.594 5.075 1.00 31.05 80 ASP A C 16
ATOM 22921 O O . ASP A 1 80 ? -2.902 7.429 5.489 1.00 25.33 80 ASP A O 16
ATOM 22929 N N . THR A 1 81 ? -1.136 6.666 4.358 1.00 12.31 81 THR A N 16
ATOM 22930 C CA . THR A 1 81 ? -1.739 5.391 4.011 1.00 64.32 81 THR A CA 16
ATOM 22931 C C . THR A 1 81 ? -0.697 4.276 4.136 1.00 10.33 81 THR A C 16
ATOM 22932 O O . THR A 1 81 ? 0.118 4.060 3.238 1.00 72.21 81 THR A O 16
ATOM 22943 N N . ARG A 1 82 ? -0.691 3.560 5.266 1.00 52.32 82 ARG A N 16
ATOM 22944 C CA . ARG A 1 82 ? 0.120 2.350 5.391 1.00 64.04 82 ARG A CA 16
ATOM 22945 C C . ARG A 1 82 ? -0.493 1.235 4.571 1.00 21.04 82 ARG A C 16
ATOM 22946 O O . ARG A 1 82 ? -1.693 1.248 4.292 1.00 70.00 82 ARG A O 16
ATOM 22964 N N . VAL A 1 83 ? 0.325 0.225 4.319 1.00 24.21 83 VAL A N 16
ATOM 22965 C CA . VAL A 1 83 ? -0.025 -1.055 3.753 1.00 45.44 83 VAL A CA 16
ATOM 22966 C C . VAL A 1 83 ? 0.726 -2.076 4.608 1.00 71.11 83 VAL A C 16
ATOM 22967 O O . VAL A 1 83 ? 1.959 -2.111 4.564 1.00 4.55 83 VAL A O 16
ATOM 22980 N N . PHE A 1 84 ? 0.008 -2.853 5.422 1.00 31.01 84 PHE A N 16
ATOM 22981 C CA . PHE A 1 84 ? 0.546 -4.067 6.035 1.00 61.41 84 PHE A CA 16
ATOM 22982 C C . PHE A 1 84 ? 0.367 -5.181 5.003 1.00 63.44 84 PHE A C 16
ATOM 22983 O O . PHE A 1 84 ? -0.674 -5.248 4.350 1.00 25.42 84 PHE A O 16
ATOM 22999 N N . ILE A 1 85 ? 1.375 -6.028 4.800 1.00 24.35 85 ILE A N 16
ATOM 23000 C CA . ILE A 1 85 ? 1.316 -7.114 3.821 1.00 10.33 85 ILE A CA 16
ATOM 23001 C C . ILE A 1 85 ? 1.488 -8.395 4.621 1.00 51.32 85 ILE A C 16
ATOM 23002 O O . ILE A 1 85 ? 2.500 -8.523 5.309 1.00 71.32 85 ILE A O 16
ATOM 23017 N N . GLU A 1 86 ? 0.521 -9.308 4.557 1.00 22.21 86 GLU A N 16
ATOM 23018 C CA . GLU A 1 86 ? 0.567 -10.610 5.215 1.00 30.40 86 GLU A CA 16
ATOM 23019 C C . GLU A 1 86 ? -0.323 -11.644 4.505 1.00 12.33 86 GLU A C 16
ATOM 23020 O O . GLU A 1 86 ? -1.043 -11.316 3.557 1.00 41.04 86 GLU A O 16
ATOM 23030 N N . LEU A 1 87 ? -0.234 -12.901 4.952 1.00 70.15 87 LEU A N 16
ATOM 23031 C CA . LEU A 1 87 ? -0.906 -14.061 4.364 1.00 63.14 87 LEU A CA 16
ATOM 23032 C C . LEU A 1 87 ? -2.123 -14.408 5.210 1.00 2.04 87 LEU A C 16
ATOM 23033 O O . LEU A 1 87 ? -2.021 -14.438 6.439 1.00 50.14 87 LEU A O 16
ATOM 23048 N N . ASP A 1 88 ? -3.220 -14.792 4.572 1.00 21.41 88 ASP A N 16
ATOM 23049 C CA . ASP A 1 88 ? -4.420 -15.317 5.228 1.00 54.31 88 ASP A CA 16
ATOM 23050 C C . ASP A 1 88 ? -4.927 -16.503 4.403 1.00 23.52 88 ASP A C 16
ATOM 23051 O O . ASP A 1 88 ? -4.315 -16.889 3.401 1.00 60.11 88 ASP A O 16
ATOM 23059 N N . GLU A 1 89 ? -6.039 -17.096 4.836 1.00 62.45 89 GLU A N 16
ATOM 23060 C CA . GLU A 1 89 ? -6.905 -18.003 4.089 1.00 20.33 89 GLU A CA 16
ATOM 23061 C C . GLU A 1 89 ? -6.240 -19.366 3.880 1.00 14.04 89 GLU A C 16
ATOM 23062 O O . GLU A 1 89 ? -6.582 -20.344 4.547 1.00 60.53 89 GLU A O 16
ATOM 23072 N N . ASN A 1 90 ? -5.304 -19.429 2.936 1.00 1.13 90 ASN A N 16
ATOM 23073 C CA . ASN A 1 90 ? -4.697 -20.629 2.373 1.00 22.43 90 ASN A CA 16
ATOM 23074 C C . ASN A 1 90 ? -3.257 -20.348 1.942 1.00 14.04 90 ASN A C 16
ATOM 23075 O O . ASN A 1 90 ? -2.812 -20.818 0.895 1.00 74.32 90 ASN A O 16
ATOM 23085 N N . ALA A 1 91 ? -2.545 -19.561 2.761 1.00 30.31 91 ALA A N 16
ATOM 23086 C CA . ALA A 1 91 ? -1.269 -18.941 2.433 1.00 41.42 91 ALA A CA 16
ATOM 23087 C C . ALA A 1 91 ? -1.386 -18.156 1.126 1.00 72.45 91 ALA A C 16
ATOM 23088 O O . ALA A 1 91 ? -0.482 -18.183 0.290 1.00 30.24 91 ALA A O 16
ATOM 23095 N N . ASP A 1 92 ? -2.504 -17.448 0.954 1.00 21.10 92 ASP A N 16
ATOM 23096 C CA . ASP A 1 92 ? -2.585 -16.456 -0.103 1.00 74.52 92 ASP A CA 16
ATOM 23097 C C . ASP A 1 92 ? -2.131 -15.184 0.549 1.00 2.12 92 ASP A C 16
ATOM 23098 O O . ASP A 1 92 ? -2.616 -14.840 1.631 1.00 1.42 92 ASP A O 16
ATOM 23106 N N . VAL A 1 93 ? -1.278 -14.436 -0.127 1.00 62.32 93 VAL A N 16
ATOM 23107 C CA . VAL A 1 93 ? -1.095 -13.075 0.311 1.00 34.31 93 VAL A CA 16
ATOM 23108 C C . VAL A 1 93 ? -2.336 -12.246 -0.022 1.00 31.33 93 VAL A C 16
ATOM 23109 O O . VAL A 1 93 ? -2.868 -12.287 -1.131 1.00 61.14 93 VAL A O 16
ATOM 23122 N N . GLN A 1 94 ? -2.761 -11.495 0.986 1.00 51.11 94 GLN A N 16
ATOM 23123 C CA . GLN A 1 94 ? -3.746 -10.418 0.971 1.00 33.14 94 GLN A CA 16
ATOM 23124 C C . GLN A 1 94 ? -2.999 -9.084 1.129 1.00 22.25 94 GLN A C 16
ATOM 23125 O O . GLN A 1 94 ? -1.787 -8.992 0.945 1.00 5.43 94 GLN A O 16
ATOM 23137 N N . VAL A 1 95 ? -3.724 -8.028 1.453 1.00 52.04 95 VAL A N 16
ATOM 23138 C CA . VAL A 1 95 ? -3.160 -6.826 2.025 1.00 5.14 95 VAL A CA 16
ATOM 23139 C C . VAL A 1 95 ? -4.074 -6.457 3.190 1.00 13.31 95 VAL A C 16
ATOM 23140 O O . VAL A 1 95 ? -5.296 -6.635 3.111 1.00 34.32 95 VAL A O 16
ATOM 23153 N N . PHE A 1 96 ? -3.485 -5.862 4.225 1.00 50.22 96 PHE A N 16
ATOM 23154 C CA . PHE A 1 96 ? -4.136 -5.390 5.427 1.00 12.13 96 PHE A CA 16
ATOM 23155 C C . PHE A 1 96 ? -3.708 -3.959 5.710 1.00 2.13 96 PHE A C 16
ATOM 23156 O O . PHE A 1 96 ? -2.807 -3.404 5.075 1.00 54.54 96 PHE A O 16
ATOM 23172 N N . ILE A 1 97 ? -4.350 -3.356 6.702 1.00 53.10 97 ILE A N 16
ATOM 23173 C CA . ILE A 1 97 ? -4.091 -2.004 7.149 1.00 25.32 97 ILE A CA 16
ATOM 23174 C C . ILE A 1 97 ? -4.555 -1.868 8.594 1.00 13.31 97 ILE A C 16
ATOM 23175 O O . ILE A 1 97 ? -5.588 -2.441 8.959 1.00 5.41 97 ILE A O 16
ATOM 23190 N N . PRO A 1 98 ? -3.848 -1.067 9.401 1.00 73.24 98 PRO A N 16
ATOM 23191 C CA . PRO A 1 98 ? -4.367 -0.642 10.678 1.00 10.24 98 PRO A CA 16
ATOM 23192 C C . PRO A 1 98 ? -5.521 0.325 10.420 1.00 3.42 98 PRO A C 16
ATOM 23193 O O . PRO A 1 98 ? -5.334 1.386 9.818 1.00 52.44 98 PRO A O 16
ATOM 23201 N N . GLN A 1 99 ? -6.725 -0.077 10.816 1.00 21.03 99 GLN A N 16
ATOM 23202 C CA . GLN A 1 99 ? -7.929 0.731 10.784 1.00 53.40 99 GLN A CA 16
ATOM 23203 C C . GLN A 1 99 ? -8.645 0.558 12.121 1.00 14.14 99 GLN A C 16
ATOM 23204 O O . GLN A 1 99 ? -8.462 -0.460 12.792 1.00 71.12 99 GLN A O 16
ATOM 23216 N N . GLY A 1 100 ? -9.433 1.563 12.501 1.00 11.33 100 GLY A N 16
ATOM 23217 C CA . GLY A 1 100 ? -10.138 1.620 13.768 1.00 61.03 100 GLY A CA 16
ATOM 23218 C C . GLY A 1 100 ? -10.253 3.081 14.177 1.00 63.34 100 GLY A C 16
ATOM 23219 O O . GLY A 1 100 ? -11.154 3.775 13.706 1.00 73.43 100 GLY A O 16
ATOM 23223 N N . GLU A 1 101 ? -9.305 3.556 14.984 1.00 64.12 101 GLU A N 16
ATOM 23224 C CA . GLU A 1 101 ? -9.297 4.873 15.601 1.00 74.44 101 GLU A CA 16
ATOM 23225 C C . GLU A 1 101 ? -8.282 5.798 14.908 1.00 53.41 101 GLU A C 16
ATOM 23226 O O . GLU A 1 101 ? -7.187 6.038 15.415 1.00 54.54 101 GLU A O 16
ATOM 23236 N N . ILE A 1 102 ? -8.618 6.299 13.714 1.00 34.45 102 ILE A N 16
ATOM 23237 C CA . ILE A 1 102 ? -7.767 7.200 12.922 1.00 2.55 102 ILE A CA 16
ATOM 23238 C C . ILE A 1 102 ? -8.497 8.481 12.492 1.00 23.11 102 ILE A C 16
ATOM 23239 O O . ILE A 1 102 ? -8.099 9.123 11.515 1.00 33.32 102 ILE A O 16
ATOM 23254 N N . ASP A 1 103 ? -9.570 8.846 13.194 1.00 12.44 103 ASP A N 16
ATOM 23255 C CA . ASP A 1 103 ? -10.277 10.104 12.987 1.00 1.44 103 ASP A CA 16
ATOM 23256 C C . ASP A 1 103 ? -9.985 11.033 14.152 1.00 71.33 103 ASP A C 16
ATOM 23257 O O . ASP A 1 103 ? -9.772 12.240 13.895 1.00 72.41 103 ASP A O 16
ATOM 23265 N N . GLY A 1 1 ? 6.806 30.863 3.346 1.00 42.15 1 GLY A N 17
ATOM 23266 C CA . GLY A 1 1 ? 5.687 30.231 2.634 1.00 73.42 1 GLY A CA 17
ATOM 23267 C C . GLY A 1 1 ? 4.381 30.617 3.297 1.00 32.23 1 GLY A C 17
ATOM 23268 O O . GLY A 1 1 ? 4.279 31.726 3.820 1.00 4.32 1 GLY A O 17
ATOM 23272 N N . ALA A 1 2 ? 3.409 29.705 3.313 1.00 53.24 2 ALA A N 17
ATOM 23273 C CA . ALA A 1 2 ? 2.208 29.778 4.142 1.00 43.43 2 ALA A CA 17
ATOM 23274 C C . ALA A 1 2 ? 2.231 28.580 5.092 1.00 54.13 2 ALA A C 17
ATOM 23275 O O . ALA A 1 2 ? 3.133 27.736 4.992 1.00 73.22 2 ALA A O 17
ATOM 23282 N N . GLN A 1 3 ? 1.275 28.493 6.017 1.00 15.52 3 GLN A N 17
ATOM 23283 C CA . GLN A 1 3 ? 1.278 27.406 6.984 1.00 13.10 3 GLN A CA 17
ATOM 23284 C C . GLN A 1 3 ? 0.877 26.090 6.328 1.00 71.22 3 GLN A C 17
ATOM 23285 O O . GLN A 1 3 ? 1.395 25.040 6.697 1.00 61.33 3 GLN A O 17
ATOM 23297 N N . ASP A 1 4 ? -0.026 26.128 5.353 1.00 75.45 4 ASP A N 17
ATOM 23298 C CA . ASP A 1 4 ? -0.838 24.983 4.954 1.00 22.43 4 ASP A CA 17
ATOM 23299 C C . ASP A 1 4 ? -0.823 24.834 3.433 1.00 4.30 4 ASP A C 17
ATOM 23300 O O . ASP A 1 4 ? -1.665 24.179 2.834 1.00 3.24 4 ASP A O 17
ATOM 23308 N N . GLY A 1 5 ? 0.162 25.458 2.783 1.00 41.44 5 GLY A N 17
ATOM 23309 C CA . GLY A 1 5 ? 0.188 25.707 1.350 1.00 75.34 5 GLY A CA 17
ATOM 23310 C C . GLY A 1 5 ? 0.467 24.477 0.475 1.00 61.02 5 GLY A C 17
ATOM 23311 O O . GLY A 1 5 ? 0.967 24.620 -0.645 1.00 12.12 5 GLY A O 17
ATOM 23315 N N . LYS A 1 6 ? 0.246 23.267 0.992 1.00 0.14 6 LYS A N 17
ATOM 23316 C CA . LYS A 1 6 ? 0.462 21.986 0.325 1.00 35.20 6 LYS A CA 17
ATOM 23317 C C . LYS A 1 6 ? -0.402 20.983 1.074 1.00 62.34 6 LYS A C 17
ATOM 23318 O O . LYS A 1 6 ? -0.103 20.662 2.225 1.00 23.44 6 LYS A O 17
ATOM 23333 N N . GLU A 1 7 ? -1.502 20.560 0.461 1.00 12.31 7 GLU A N 17
ATOM 23334 C CA . GLU A 1 7 ? -2.478 19.651 1.048 1.00 41.31 7 GLU A CA 17
ATOM 23335 C C . GLU A 1 7 ? -2.413 18.275 0.389 1.00 21.01 7 GLU A C 17
ATOM 23336 O O . GLU A 1 7 ? -3.428 17.604 0.222 1.00 33.43 7 GLU A O 17
ATOM 23346 N N . THR A 1 8 ? -1.219 17.891 -0.038 1.00 73.31 8 THR A N 17
ATOM 23347 C CA . THR A 1 8 ? -0.902 16.633 -0.690 1.00 43.21 8 THR A CA 17
ATOM 23348 C C . THR A 1 8 ? -0.822 15.513 0.348 1.00 32.30 8 THR A C 17
ATOM 23349 O O . THR A 1 8 ? -0.206 15.677 1.405 1.00 15.54 8 THR A O 17
ATOM 23360 N N . THR A 1 9 ? -1.426 14.368 0.037 1.00 35.42 9 THR A N 17
ATOM 23361 C CA . THR A 1 9 ? -1.236 13.099 0.734 1.00 15.52 9 THR A CA 17
ATOM 23362 C C . THR A 1 9 ? 0.170 12.534 0.458 1.00 13.23 9 THR A C 17
ATOM 23363 O O . THR A 1 9 ? 0.872 12.961 -0.471 1.00 74.11 9 THR A O 17
ATOM 23374 N N . THR A 1 10 ? 0.561 11.539 1.252 1.00 15.20 10 THR A N 17
ATOM 23375 C CA . THR A 1 10 ? 1.729 10.701 1.048 1.00 33.44 10 THR A CA 17
ATOM 23376 C C . THR A 1 10 ? 1.265 9.248 1.230 1.00 72.02 10 THR A C 17
ATOM 23377 O O . THR A 1 10 ? 0.223 9.006 1.854 1.00 63.31 10 THR A O 17
ATOM 23388 N N . ILE A 1 11 ? 2.017 8.292 0.681 1.00 51.44 11 ILE A N 17
ATOM 23389 C CA . ILE A 1 11 ? 1.761 6.865 0.787 1.00 22.40 11 ILE A CA 17
ATOM 23390 C C . ILE A 1 11 ? 3.009 6.220 1.403 1.00 72.02 11 ILE A C 17
ATOM 23391 O O . ILE A 1 11 ? 4.134 6.719 1.268 1.00 43.22 11 ILE A O 17
ATOM 23406 N N . ARG A 1 12 ? 2.823 5.082 2.072 1.00 0.31 12 ARG A N 17
ATOM 23407 C CA . ARG A 1 12 ? 3.909 4.207 2.474 1.00 13.23 12 ARG A CA 17
ATOM 23408 C C . ARG A 1 12 ? 3.499 2.776 2.192 1.00 31.11 12 ARG A C 17
ATOM 23409 O O . ARG A 1 12 ? 2.367 2.388 2.487 1.00 55.24 12 ARG A O 17
ATOM 23427 N N . LEU A 1 13 ? 4.420 1.978 1.674 1.00 2.20 13 LEU A N 17
ATOM 23428 C CA . LEU A 1 13 ? 4.286 0.533 1.573 1.00 31.40 13 LEU A CA 17
ATOM 23429 C C . LEU A 1 13 ? 5.302 -0.046 2.548 1.00 31.11 13 LEU A C 17
ATOM 23430 O O . LEU A 1 13 ? 6.432 0.430 2.629 1.00 64.31 13 LEU A O 17
ATOM 23445 N N . ILE A 1 14 ? 4.901 -1.068 3.294 1.00 52.11 14 ILE A N 17
ATOM 23446 C CA . ILE A 1 14 ? 5.723 -1.849 4.209 1.00 75.23 14 ILE A CA 17
ATOM 23447 C C . ILE A 1 14 ? 5.640 -3.306 3.743 1.00 42.45 14 ILE A C 17
ATOM 23448 O O . ILE A 1 14 ? 4.664 -3.665 3.078 1.00 73.55 14 ILE A O 17
ATOM 23463 N N . ASN A 1 15 ? 6.567 -4.179 4.153 1.00 32.31 15 ASN A N 17
ATOM 23464 C CA . ASN A 1 15 ? 6.614 -5.574 3.713 1.00 71.31 15 ASN A CA 17
ATOM 23465 C C . ASN A 1 15 ? 6.737 -6.609 4.846 1.00 11.20 15 ASN A C 17
ATOM 23466 O O . ASN A 1 15 ? 7.723 -7.342 4.915 1.00 62.53 15 ASN A O 17
ATOM 23476 N N . GLN A 1 16 ? 5.765 -6.691 5.757 1.00 0.02 16 GLN A N 17
ATOM 23477 C CA . GLN A 1 16 ? 5.847 -7.472 6.996 1.00 61.33 16 GLN A CA 17
ATOM 23478 C C . GLN A 1 16 ? 5.533 -8.968 6.801 1.00 72.12 16 GLN A C 17
ATOM 23479 O O . GLN A 1 16 ? 4.695 -9.545 7.499 1.00 75.15 16 GLN A O 17
ATOM 23491 N N . THR A 1 17 ? 6.232 -9.620 5.877 1.00 44.42 17 THR A N 17
ATOM 23492 C CA . THR A 1 17 ? 5.980 -11.010 5.487 1.00 72.52 17 THR A CA 17
ATOM 23493 C C . THR A 1 17 ? 7.182 -11.918 5.762 1.00 52.24 17 THR A C 17
ATOM 23494 O O . THR A 1 17 ? 8.070 -11.587 6.551 1.00 15.21 17 THR A O 17
ATOM 23505 N N . TYR A 1 18 ? 7.166 -13.105 5.147 1.00 52.32 18 TYR A N 17
ATOM 23506 C CA . TYR A 1 18 ? 8.303 -14.026 5.081 1.00 51.13 18 TYR A CA 17
ATOM 23507 C C . TYR A 1 18 ? 8.928 -14.163 3.679 1.00 55.01 18 TYR A C 17
ATOM 23508 O O . TYR A 1 18 ? 9.857 -14.958 3.533 1.00 15.23 18 TYR A O 17
ATOM 23525 N N . PHE A 1 19 ? 8.459 -13.414 2.666 1.00 43.31 19 PHE A N 17
ATOM 23526 C CA . PHE A 1 19 ? 8.890 -13.509 1.259 1.00 22.10 19 PHE A CA 17
ATOM 23527 C C . PHE A 1 19 ? 9.517 -12.174 0.785 1.00 64.12 19 PHE A C 17
ATOM 23528 O O . PHE A 1 19 ? 10.005 -11.392 1.608 1.00 32.40 19 PHE A O 17
ATOM 23544 N N . ASN A 1 20 ? 9.662 -11.951 -0.529 1.00 1.02 20 ASN A N 17
ATOM 23545 C CA . ASN A 1 20 ? 10.059 -10.670 -1.136 1.00 11.03 20 ASN A CA 17
ATOM 23546 C C . ASN A 1 20 ? 8.995 -10.248 -2.162 1.00 34.43 20 ASN A C 17
ATOM 23547 O O . ASN A 1 20 ? 8.303 -11.116 -2.700 1.00 53.25 20 ASN A O 17
ATOM 23557 N N . VAL A 1 21 ? 8.861 -8.955 -2.477 1.00 5.42 21 VAL A N 17
ATOM 23558 C CA . VAL A 1 21 ? 7.912 -8.418 -3.463 1.00 21.34 21 VAL A CA 17
ATOM 23559 C C . VAL A 1 21 ? 8.650 -7.384 -4.328 1.00 5.04 21 VAL A C 17
ATOM 23560 O O . VAL A 1 21 ? 9.351 -6.516 -3.817 1.00 24.41 21 VAL A O 17
ATOM 23573 N N . LYS A 1 22 ? 8.516 -7.480 -5.654 1.00 50.11 22 LYS A N 17
ATOM 23574 C CA . LYS A 1 22 ? 9.412 -6.829 -6.626 1.00 11.21 22 LYS A CA 17
ATOM 23575 C C . LYS A 1 22 ? 8.666 -6.114 -7.741 1.00 52.14 22 LYS A C 17
ATOM 23576 O O . LYS A 1 22 ? 9.193 -5.909 -8.834 1.00 64.34 22 LYS A O 17
ATOM 23591 N N . ASN A 1 23 ? 7.394 -5.790 -7.512 1.00 3.01 23 ASN A N 17
ATOM 23592 C CA . ASN A 1 23 ? 6.475 -5.414 -8.576 1.00 33.30 23 ASN A CA 17
ATOM 23593 C C . ASN A 1 23 ? 5.151 -4.976 -7.957 1.00 63.42 23 ASN A C 17
ATOM 23594 O O . ASN A 1 23 ? 4.113 -5.589 -8.228 1.00 41.22 23 ASN A O 17
ATOM 23604 N N . ILE A 1 24 ? 5.170 -4.009 -7.033 1.00 73.11 24 ILE A N 17
ATOM 23605 C CA . ILE A 1 24 ? 3.952 -3.680 -6.295 1.00 44.15 24 ILE A CA 17
ATOM 23606 C C . ILE A 1 24 ? 3.294 -2.470 -6.959 1.00 34.32 24 ILE A C 17
ATOM 23607 O O . ILE A 1 24 ? 3.770 -1.347 -6.773 1.00 62.52 24 ILE A O 17
ATOM 23622 N N . LYS A 1 25 ? 2.200 -2.662 -7.701 1.00 5.41 25 LYS A N 17
ATOM 23623 C CA . LYS A 1 25 ? 1.340 -1.545 -8.081 1.00 42.33 25 LYS A CA 17
ATOM 23624 C C . LYS A 1 25 ? 0.594 -1.072 -6.844 1.00 34.54 25 LYS A C 17
ATOM 23625 O O . LYS A 1 25 ? 0.259 -1.858 -5.951 1.00 14.12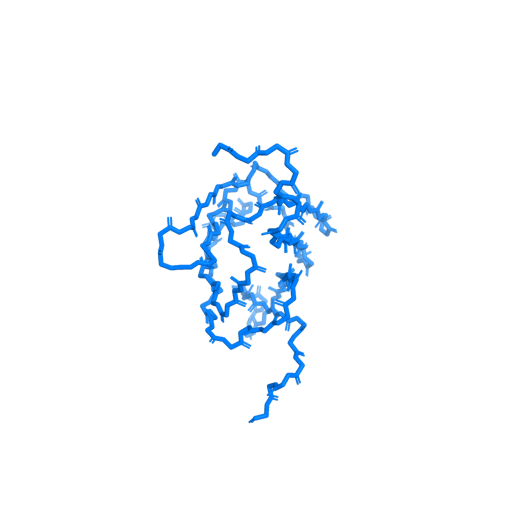 25 LYS A O 17
ATOM 23640 N N . VAL A 1 26 ? 0.264 0.210 -6.824 1.00 21.24 26 VAL A N 17
ATOM 23641 C CA . VAL A 1 26 ? -0.714 0.786 -5.926 1.00 12.01 26 VAL A CA 17
ATOM 23642 C C . VAL A 1 26 ? -1.495 1.808 -6.755 1.00 10.34 26 VAL A C 17
ATOM 23643 O O . VAL A 1 26 ? -0.897 2.488 -7.593 1.00 5.12 26 VAL A O 17
ATOM 23656 N N . THR A 1 27 ? -2.790 1.938 -6.510 1.00 72.51 27 THR A N 17
ATOM 23657 C CA . THR A 1 27 ? -3.687 2.846 -7.198 1.00 53.34 27 THR A CA 17
ATOM 23658 C C . THR A 1 27 ? -4.474 3.566 -6.107 1.00 5.41 27 THR A C 17
ATOM 23659 O O . THR A 1 27 ? -5.244 2.937 -5.381 1.00 22.54 27 THR A O 17
ATOM 23670 N N . TRP A 1 28 ? -4.221 4.858 -5.911 1.00 72.32 28 TRP A N 17
ATOM 23671 C CA . TRP A 1 28 ? -4.724 5.637 -4.774 1.00 33.13 28 TRP A CA 17
ATOM 23672 C C . TRP A 1 28 ? -5.884 6.542 -5.181 1.00 30.20 28 TRP A C 17
ATOM 23673 O O . TRP A 1 28 ? -6.199 7.531 -4.515 1.00 73.03 28 TRP A O 17
ATOM 23693 N N . ASN A 1 29 ? -6.468 6.288 -6.345 1.00 44.21 29 ASN A N 17
ATOM 23694 C CA . ASN A 1 29 ? -7.479 7.127 -6.972 1.00 63.33 29 ASN A CA 17
ATOM 23695 C C . ASN A 1 29 ? -8.091 6.375 -8.146 1.00 31.41 29 ASN A C 17
ATOM 23696 O O . ASN A 1 29 ? -7.738 5.226 -8.388 1.00 2.34 29 ASN A O 17
ATOM 23706 N N . ASP A 1 30 ? -8.997 6.994 -8.896 1.00 11.20 30 ASP A N 17
ATOM 23707 C CA . ASP A 1 30 ? -9.631 6.347 -10.055 1.00 52.21 30 ASP A CA 17
ATOM 23708 C C . ASP A 1 30 ? -8.804 6.431 -11.344 1.00 13.24 30 ASP A C 17
ATOM 23709 O O . ASP A 1 30 ? -9.285 6.030 -12.407 1.00 74.32 30 ASP A O 17
ATOM 23717 N N . GLY A 1 31 ? -7.574 6.943 -11.256 1.00 42.45 31 GLY A N 17
ATOM 23718 C CA . GLY A 1 31 ? -6.644 7.011 -12.372 1.00 24.54 31 GLY A CA 17
ATOM 23719 C C . GLY A 1 31 ? -5.299 7.596 -11.973 1.00 13.22 31 GLY A C 17
ATOM 23720 O O . GLY A 1 31 ? -4.732 8.377 -12.738 1.00 22.22 31 GLY A O 17
ATOM 23724 N N . LYS A 1 32 ? -4.807 7.280 -10.773 1.00 53.31 32 LYS A N 17
ATOM 23725 C CA . LYS A 1 32 ? -3.486 7.671 -10.296 1.00 22.22 32 LYS A CA 17
ATOM 23726 C C . LYS A 1 32 ? -2.879 6.419 -9.695 1.00 1.22 32 LYS A C 17
ATOM 23727 O O . LYS A 1 32 ? -3.445 5.870 -8.743 1.00 34.21 32 LYS A O 17
ATOM 23742 N N . GLU A 1 33 ? -1.770 5.971 -10.259 1.00 21.14 33 GLU A N 17
ATOM 23743 C CA . GLU A 1 33 ? -1.039 4.818 -9.776 1.00 32.12 33 GLU A CA 17
ATOM 23744 C C . GLU A 1 33 ? 0.450 4.996 -10.041 1.00 72.35 33 GLU A C 17
ATOM 23745 O O . GLU A 1 33 ? 0.894 5.973 -10.655 1.00 1.22 33 GLU A O 17
ATOM 23755 N N . GLN A 1 34 ? 1.208 4.036 -9.521 1.00 71.54 34 GLN A N 17
ATOM 23756 C CA . GLN A 1 34 ? 2.620 3.798 -9.770 1.00 25.13 34 GLN A CA 17
ATOM 23757 C C . GLN A 1 34 ? 2.950 2.383 -9.284 1.00 24.50 34 GLN A C 17
ATOM 23758 O O . GLN A 1 34 ? 2.187 1.792 -8.503 1.00 51.04 34 GLN A O 17
ATOM 23770 N N . THR A 1 35 ? 4.109 1.853 -9.666 1.00 70.14 35 THR A N 17
ATOM 23771 C CA . THR A 1 35 ? 4.628 0.609 -9.114 1.00 74.25 35 THR A CA 17
ATOM 23772 C C . THR A 1 35 ? 6.063 0.830 -8.659 1.00 71.14 35 THR A C 17
ATOM 23773 O O . THR A 1 35 ? 6.823 1.587 -9.275 1.00 73.53 35 THR A O 17
ATOM 23784 N N . VAL A 1 36 ? 6.429 0.191 -7.551 1.00 21.11 36 VAL A N 17
ATOM 23785 C CA . VAL A 1 36 ? 7.732 0.299 -6.940 1.00 22.22 36 VAL A CA 17
ATOM 23786 C C . VAL A 1 36 ? 8.732 -0.604 -7.662 1.00 12.32 36 VAL A C 17
ATOM 23787 O O . VAL A 1 36 ? 8.355 -1.499 -8.427 1.00 63.13 36 VAL A O 17
ATOM 23800 N N . ASN A 1 37 ? 10.015 -0.404 -7.381 1.00 31.30 37 ASN A N 17
ATOM 23801 C CA . ASN A 1 37 ? 11.056 -1.383 -7.651 1.00 30.40 37 ASN A CA 17
ATOM 23802 C C . ASN A 1 37 ? 10.776 -2.636 -6.809 1.00 5.21 37 ASN A C 17
ATOM 23803 O O . ASN A 1 37 ? 10.082 -3.532 -7.286 1.00 44.13 37 ASN A O 17
ATOM 23813 N N . THR A 1 38 ? 11.219 -2.686 -5.554 1.00 34.20 38 THR A N 17
ATOM 23814 C CA . THR A 1 38 ? 11.242 -3.886 -4.728 1.00 42.15 38 THR A CA 17
ATOM 23815 C C . THR A 1 38 ? 11.073 -3.458 -3.270 1.00 54.24 38 THR A C 17
ATOM 23816 O O . THR A 1 38 ? 11.259 -2.283 -2.940 1.00 21.51 38 THR A O 17
ATOM 23827 N N . LEU A 1 39 ? 10.679 -4.397 -2.416 1.00 1.13 39 LEU A N 17
ATOM 23828 C CA . LEU A 1 39 ? 10.588 -4.237 -0.978 1.00 75.22 39 LEU A CA 17
ATOM 23829 C C . LEU A 1 39 ? 11.141 -5.510 -0.380 1.00 20.30 39 LEU A C 17
ATOM 23830 O O . LEU A 1 39 ? 10.532 -6.574 -0.503 1.00 1.34 39 LEU A O 17
ATOM 23845 N N . GLY A 1 40 ? 12.326 -5.391 0.209 1.00 4.11 40 GLY A N 17
ATOM 23846 C CA . GLY A 1 40 ? 13.000 -6.486 0.889 1.00 22.54 40 GLY A CA 17
ATOM 23847 C C . GLY A 1 40 ? 12.213 -6.945 2.115 1.00 60.41 40 GLY A C 17
ATOM 23848 O O . GLY A 1 40 ? 11.143 -6.414 2.430 1.00 62.31 40 GLY A O 17
ATOM 23852 N N . SER A 1 41 ? 12.705 -7.970 2.801 1.00 40.44 41 SER A N 17
ATOM 23853 C CA . SER A 1 41 ? 12.005 -8.568 3.927 1.00 1.21 41 SER A CA 17
ATOM 23854 C C . SER A 1 41 ? 11.845 -7.543 5.052 1.00 24.30 41 SER A C 17
ATOM 23855 O O . SER A 1 41 ? 12.838 -6.941 5.468 1.00 62.13 41 SER A O 17
ATOM 23862 N N . HIS A 1 42 ? 10.601 -7.334 5.505 1.00 61.41 42 HIS A N 17
ATOM 23863 C CA . HIS A 1 42 ? 10.216 -6.317 6.482 1.00 13.12 42 HIS A CA 17
ATOM 23864 C C . HIS A 1 42 ? 10.585 -4.887 6.066 1.00 42.41 42 HIS A C 17
ATOM 23865 O O . HIS A 1 42 ? 10.513 -3.983 6.903 1.00 24.12 42 HIS A O 17
ATOM 23878 N N . ASP A 1 43 ? 10.936 -4.641 4.796 1.00 23.24 43 ASP A N 17
ATOM 23879 C CA . ASP A 1 43 ? 11.322 -3.314 4.324 1.00 55.41 43 ASP A CA 17
ATOM 23880 C C . ASP A 1 43 ? 10.138 -2.358 4.276 1.00 22.54 43 ASP A C 17
ATOM 23881 O O . ASP A 1 43 ? 8.989 -2.728 4.548 1.00 55.44 43 ASP A O 17
ATOM 23889 N N . SER A 1 44 ? 10.423 -1.127 3.875 1.00 51.45 44 SER A N 17
ATOM 23890 C CA . SER A 1 44 ? 9.423 -0.107 3.636 1.00 60.41 44 SER A CA 17
ATOM 23891 C C . SER A 1 44 ? 9.913 0.890 2.588 1.00 11.24 44 SER A C 17
ATOM 23892 O O . SER A 1 44 ? 11.111 1.011 2.330 1.00 55.41 44 SER A O 17
ATOM 23899 N N . ILE A 1 45 ? 8.968 1.582 1.962 1.00 54.34 45 ILE A N 17
ATOM 23900 C CA . ILE A 1 45 ? 9.187 2.565 0.914 1.00 4.12 45 ILE A CA 17
ATOM 23901 C C . ILE A 1 45 ? 8.091 3.613 1.063 1.00 14.22 45 ILE A C 17
ATOM 23902 O O . ILE A 1 45 ? 6.938 3.295 1.363 1.00 55.12 45 ILE A O 17
ATOM 23917 N N . ASP A 1 46 ? 8.456 4.861 0.821 1.00 74.32 46 ASP A N 17
ATOM 23918 C CA . ASP A 1 46 ? 7.650 6.056 1.028 1.00 41.23 46 ASP A CA 17
ATOM 23919 C C . ASP A 1 46 ? 7.662 6.825 -0.281 1.00 1.41 46 ASP A C 17
ATOM 23920 O O . ASP A 1 46 ? 8.724 7.029 -0.876 1.00 2.14 46 ASP A O 17
ATOM 23928 N N . PHE A 1 47 ? 6.480 7.173 -0.781 1.00 32.22 47 PHE A N 17
ATOM 23929 C CA . PHE A 1 47 ? 6.347 7.893 -2.045 1.00 75.41 47 PHE A CA 17
ATOM 23930 C C . PHE A 1 47 ? 5.078 8.743 -2.032 1.00 33.30 47 PHE A C 17
ATOM 23931 O O . PHE A 1 47 ? 4.190 8.573 -1.192 1.00 54.23 47 PHE A O 17
ATOM 23947 N N . SER A 1 48 ? 5.010 9.695 -2.957 1.00 25.43 48 SER A N 17
ATOM 23948 C CA . SER A 1 48 ? 3.950 10.676 -3.028 1.00 54.34 48 SER A CA 17
ATOM 23949 C C . SER A 1 48 ? 2.689 10.073 -3.646 1.00 43.55 48 SER A C 17
ATOM 23950 O O . SER A 1 48 ? 2.764 9.074 -4.359 1.00 1.50 48 SER A O 17
ATOM 23957 N N . SER A 1 49 ? 1.565 10.772 -3.511 1.00 4.22 49 SER A N 17
ATOM 23958 C CA . SER A 1 49 ? 0.374 10.581 -4.311 1.00 25.10 49 SER A CA 17
ATOM 23959 C C . SER A 1 49 ? 0.145 11.891 -5.055 1.00 44.32 49 SER A C 17
ATOM 23960 O O . SER A 1 49 ? 0.081 12.928 -4.393 1.00 50.42 49 SER A O 17
ATOM 23967 N N . ASP A 1 50 ? -0.016 11.865 -6.379 1.00 33.31 50 ASP A N 17
ATOM 23968 C CA . ASP A 1 50 ? -0.336 13.033 -7.222 1.00 42.45 50 ASP A CA 17
ATOM 23969 C C . ASP A 1 50 ? -1.799 13.475 -7.034 1.00 34.32 50 ASP A C 17
ATOM 23970 O O . ASP A 1 50 ? -2.536 13.681 -8.001 1.00 34.03 50 ASP A O 17
ATOM 23978 N N . ALA A 1 51 ? -2.265 13.541 -5.787 1.00 21.20 51 ALA A N 17
ATOM 23979 C CA . ALA A 1 51 ? -3.639 13.793 -5.397 1.00 12.11 51 ALA A CA 17
ATOM 23980 C C . ALA A 1 51 ? -3.651 14.536 -4.059 1.00 41.55 51 ALA A C 17
ATOM 23981 O O . ALA A 1 51 ? -2.650 14.542 -3.338 1.00 2.14 51 ALA A O 17
ATOM 23988 N N . GLY A 1 52 ? -4.799 15.119 -3.717 1.00 11.21 52 GLY A N 17
ATOM 23989 C CA . GLY A 1 52 ? -4.993 15.851 -2.468 1.00 25.24 52 GLY A CA 17
ATOM 23990 C C . GLY A 1 52 ? -5.755 15.047 -1.406 1.00 73.21 52 GLY A C 17
ATOM 23991 O O . GLY A 1 52 ? -5.889 15.503 -0.268 1.00 44.42 52 GLY A O 17
ATOM 23995 N N . SER A 1 53 ? -6.288 13.874 -1.746 1.00 1.43 53 SER A N 17
ATOM 23996 C CA . SER A 1 53 ? -6.890 12.945 -0.802 1.00 21.00 53 SER A CA 17
ATOM 23997 C C . SER A 1 53 ? -6.852 11.539 -1.393 1.00 22.42 53 SER A C 17
ATOM 23998 O O . SER A 1 53 ? -6.725 11.366 -2.614 1.00 73.31 53 SER A O 17
ATOM 24005 N N . VAL A 1 54 ? -6.971 10.535 -0.524 1.00 55.41 54 VAL A N 17
ATOM 24006 C CA . VAL A 1 54 ? -6.947 9.129 -0.883 1.00 3.43 54 VAL A CA 17
ATOM 24007 C C . VAL A 1 54 ? -7.964 8.417 0.014 1.00 33.13 54 VAL A C 17
ATOM 24008 O O . VAL A 1 54 ? -7.672 8.065 1.152 1.00 31.13 54 VAL A O 17
ATOM 24021 N N . TYR A 1 55 ? -9.179 8.203 -0.513 1.00 71.01 55 TYR A N 17
ATOM 24022 C CA . TYR A 1 55 ? -10.201 7.378 0.141 1.00 21.24 55 TYR A CA 17
ATOM 24023 C C . TYR A 1 55 ? -10.196 5.913 -0.334 1.00 53.32 55 TYR A C 17
ATOM 24024 O O . TYR A 1 55 ? -10.975 5.103 0.171 1.00 44.21 55 TYR A O 17
ATOM 24041 N N . LYS A 1 56 ? -9.360 5.542 -1.311 1.00 41.12 56 LYS A N 17
ATOM 24042 C CA . LYS A 1 56 ? -9.268 4.182 -1.843 1.00 20.41 56 LYS A CA 17
ATOM 24043 C C . LYS A 1 56 ? -7.824 3.865 -2.187 1.00 0.33 56 LYS A C 17
ATOM 24044 O O . LYS A 1 56 ? -7.089 4.758 -2.604 1.00 70.12 56 LYS A O 17
ATOM 24059 N N . MET A 1 57 ? -7.429 2.609 -2.005 1.00 0.04 57 MET A N 17
ATOM 24060 C CA . MET A 1 57 ? -6.081 2.127 -2.255 1.00 13.11 57 MET A CA 17
ATOM 24061 C C . MET A 1 57 ? -6.219 0.707 -2.769 1.00 32.51 57 MET A C 17
ATOM 24062 O O . MET A 1 57 ? -6.468 -0.240 -2.026 1.00 34.14 57 MET A O 17
ATOM 24074 N N . ASP A 1 58 ? -6.118 0.563 -4.080 1.00 51.01 58 ASP A N 17
ATOM 24075 C CA . ASP A 1 58 ? -6.031 -0.719 -4.748 1.00 22.41 58 ASP A CA 17
ATOM 24076 C C . ASP A 1 58 ? -4.572 -1.093 -4.756 1.00 2.03 58 ASP A C 17
ATOM 24077 O O . ASP A 1 58 ? -3.727 -0.334 -5.218 1.00 53.03 58 ASP A O 17
ATOM 24085 N N . VAL A 1 59 ? -4.277 -2.212 -4.115 1.00 12.42 59 VAL A N 17
ATOM 24086 C CA . VAL A 1 59 ? -2.941 -2.770 -4.092 1.00 30.12 59 VAL A CA 17
ATOM 24087 C C . VAL A 1 59 ? -3.013 -3.890 -5.125 1.00 10.34 59 VAL A C 17
ATOM 24088 O O . VAL A 1 59 ? -4.044 -4.573 -5.231 1.00 33.12 59 VAL A O 17
ATOM 24101 N N . THR A 1 60 ? -1.910 -4.167 -5.801 1.00 13.12 60 THR A N 17
ATOM 24102 C CA . THR A 1 60 ? -1.817 -5.358 -6.619 1.00 14.13 60 THR A CA 17
ATOM 24103 C C . THR A 1 60 ? -0.333 -5.634 -6.737 1.00 1.10 60 THR A C 17
ATOM 24104 O O . THR A 1 60 ? 0.438 -4.797 -7.213 1.00 54.15 60 THR A O 17
ATOM 24115 N N . GLY A 1 61 ? 0.091 -6.768 -6.199 1.00 32.31 61 GLY A N 17
ATOM 24116 C CA . GLY A 1 61 ? 1.482 -7.173 -6.294 1.00 42.34 61 GLY A CA 17
ATOM 24117 C C . GLY A 1 61 ? 1.617 -8.680 -6.332 1.00 24.10 61 GLY A C 17
ATOM 24118 O O . GLY A 1 61 ? 0.623 -9.403 -6.238 1.00 31.11 61 GLY A O 17
ATOM 24122 N N . THR A 1 62 ? 2.864 -9.128 -6.464 1.00 74.45 62 THR A N 17
ATOM 24123 C CA . THR A 1 62 ? 3.218 -10.519 -6.672 1.00 11.11 62 THR A CA 17
ATOM 24124 C C . THR A 1 62 ? 4.468 -10.841 -5.843 1.00 32.12 62 THR A C 17
ATOM 24125 O O . THR A 1 62 ? 5.419 -10.049 -5.826 1.00 32.41 62 THR A O 17
ATOM 24136 N N . THR A 1 63 ? 4.459 -11.963 -5.131 1.00 50.12 63 THR A N 17
ATOM 24137 C CA . THR A 1 63 ? 5.541 -12.410 -4.261 1.00 12.04 63 THR A CA 17
ATOM 24138 C C . THR A 1 63 ? 6.703 -12.997 -5.047 1.00 52.44 63 THR A C 17
ATOM 24139 O O . THR A 1 63 ? 6.626 -13.202 -6.262 1.00 23.51 63 THR A O 17
ATOM 24150 N N . GLN A 1 64 ? 7.786 -13.289 -4.330 1.00 71.42 64 GLN A N 17
ATOM 24151 C CA . GLN A 1 64 ? 8.917 -14.081 -4.770 1.00 51.11 64 GLN A CA 17
ATOM 24152 C C . GLN A 1 64 ? 8.423 -15.388 -5.397 1.00 70.51 64 GLN A C 17
ATOM 24153 O O . GLN A 1 64 ? 8.769 -15.710 -6.532 1.00 44.43 64 GLN A O 17
ATOM 24165 N N . SER A 1 65 ? 7.521 -16.068 -4.690 1.00 23.30 65 SER A N 17
ATOM 24166 C CA . SER A 1 65 ? 6.861 -17.295 -5.123 1.00 34.42 65 SER A CA 17
ATOM 24167 C C . SER A 1 65 ? 5.746 -17.066 -6.142 1.00 22.25 65 SER A C 17
ATOM 24168 O O . SER A 1 65 ? 5.037 -18.001 -6.515 1.00 32.13 65 SER A O 17
ATOM 24175 N N . GLY A 1 66 ? 5.629 -15.847 -6.665 1.00 23.30 66 GLY A N 17
ATOM 24176 C CA . GLY A 1 66 ? 4.798 -15.569 -7.810 1.00 62.23 66 GLY A CA 17
ATOM 24177 C C . GLY A 1 66 ? 3.320 -15.502 -7.459 1.00 1.00 66 GLY A C 17
ATOM 24178 O O . GLY A 1 66 ? 2.497 -15.501 -8.378 1.00 34.53 66 GLY A O 17
ATOM 24182 N N . GLU A 1 67 ? 2.977 -15.422 -6.175 1.00 51.44 67 GLU A N 17
ATOM 24183 C CA . GLU A 1 67 ? 1.610 -15.412 -5.706 1.00 41.22 67 GLU A CA 17
ATOM 24184 C C . GLU A 1 67 ? 1.161 -13.982 -5.676 1.00 21.44 67 GLU A C 17
ATOM 24185 O O . GLU A 1 67 ? 1.916 -13.079 -5.330 1.00 4.42 67 GLU A O 17
ATOM 24195 N N . LYS A 1 68 ? -0.061 -13.762 -6.104 1.00 52.44 68 LYS A N 17
ATOM 24196 C CA . LYS A 1 68 ? -0.573 -12.479 -6.421 1.00 31.34 68 LYS A CA 17
ATOM 24197 C C . LYS A 1 68 ? -1.631 -12.112 -5.415 1.00 73.14 68 LYS A C 17
ATOM 24198 O O . LYS A 1 68 ? -2.547 -12.882 -5.131 1.00 1.03 68 LYS A O 17
ATOM 24213 N N . PHE A 1 69 ? -1.487 -10.931 -4.860 1.00 10.43 69 PHE A N 17
ATOM 24214 C CA . PHE A 1 69 ? -2.387 -10.431 -3.842 1.00 22.13 69 PHE A CA 17
ATOM 24215 C C . PHE A 1 69 ? -3.063 -9.195 -4.403 1.00 12.22 69 PHE A C 17
ATOM 24216 O O . PHE A 1 69 ? -2.431 -8.370 -5.077 1.00 13.11 69 PHE A O 17
ATOM 24232 N N . THR A 1 70 ? -4.346 -9.056 -4.104 1.00 34.44 70 THR A N 17
ATOM 24233 C CA . THR A 1 70 ? -5.090 -7.845 -4.372 1.00 61.51 70 THR A CA 17
ATOM 24234 C C . THR A 1 70 ? -5.921 -7.534 -3.152 1.00 42.44 70 THR A C 17
ATOM 24235 O O . THR A 1 70 ? -6.575 -8.416 -2.598 1.00 11.43 70 THR A O 17
ATOM 24246 N N . GLY A 1 71 ? -5.906 -6.270 -2.780 1.00 22.34 71 GLY A N 17
ATOM 24247 C CA . GLY A 1 71 ? -6.549 -5.800 -1.568 1.00 34.12 71 GLY A CA 17
ATOM 24248 C C . GLY A 1 71 ? -7.840 -5.133 -1.945 1.00 4.00 71 GLY A C 17
ATOM 24249 O O . GLY A 1 71 ? -8.918 -5.719 -1.955 1.00 43.03 71 GLY A O 17
ATOM 24253 N N . HIS A 1 72 ? -7.618 -3.924 -2.427 1.00 45.03 72 HIS A N 17
ATOM 24254 C CA . HIS A 1 72 ? -8.640 -3.006 -2.927 1.00 23.12 72 HIS A CA 17
ATOM 24255 C C . HIS A 1 72 ? -9.426 -2.401 -1.765 1.00 74.53 72 HIS A C 17
ATOM 24256 O O . HIS A 1 72 ? -10.613 -2.666 -1.571 1.00 0.10 72 HIS A O 17
ATOM 24269 N N . PHE A 1 73 ? -8.759 -1.558 -0.994 1.00 74.35 73 PHE A N 17
ATOM 24270 C CA . PHE A 1 73 ? -9.342 -0.872 0.145 1.00 13.43 73 PHE A CA 17
ATOM 24271 C C . PHE A 1 73 ? -10.124 0.337 -0.349 1.00 42.45 73 PHE A C 17
ATOM 24272 O O . PHE A 1 73 ? -9.759 0.929 -1.377 1.00 21.13 73 PHE A O 17
ATOM 24288 N N . LYS A 1 74 ? -11.193 0.695 0.358 1.00 13.23 74 LYS A N 17
ATOM 24289 C CA . LYS A 1 74 ? -12.105 1.787 0.011 1.00 54.22 74 LYS A CA 17
ATOM 24290 C C . LYS A 1 74 ? -12.653 2.370 1.303 1.00 0.20 74 LYS A C 17
ATOM 24291 O O . LYS A 1 74 ? -12.617 1.730 2.349 1.00 33.51 74 LYS A O 17
ATOM 24306 N N . GLY A 1 75 ? -13.199 3.578 1.217 1.00 32.32 75 GLY A N 17
ATOM 24307 C CA . GLY A 1 75 ? -13.739 4.269 2.374 1.00 75.43 75 GLY A CA 17
ATOM 24308 C C . GLY A 1 75 ? -12.683 4.536 3.446 1.00 2.54 75 GLY A C 17
ATOM 24309 O O . GLY A 1 75 ? -13.022 4.517 4.632 1.00 31.41 75 GLY A O 17
ATOM 24313 N N . LEU A 1 76 ? -11.427 4.760 3.036 1.00 35.22 76 LEU A N 17
ATOM 24314 C CA . LEU A 1 76 ? -10.322 5.068 3.940 1.00 32.34 76 LEU A CA 17
ATOM 24315 C C . LEU A 1 76 ? -10.578 6.414 4.625 1.00 4.51 76 LEU A C 17
ATOM 24316 O O . LEU A 1 76 ? -11.424 7.206 4.189 1.00 2.42 76 LEU A O 17
ATOM 24331 N N . VAL A 1 77 ? -9.791 6.698 5.657 1.00 2.34 77 VAL A N 17
ATOM 24332 C CA . VAL A 1 77 ? -9.759 7.967 6.372 1.00 61.31 77 VAL A CA 17
ATOM 24333 C C . VAL A 1 77 ? -8.281 8.390 6.446 1.00 52.55 77 VAL A C 17
ATOM 24334 O O . VAL A 1 77 ? -7.387 7.553 6.268 1.00 74.43 77 VAL A O 17
ATOM 24347 N N . GLY A 1 78 ? -8.022 9.678 6.674 1.00 44.42 78 GLY A N 17
ATOM 24348 C CA . GLY A 1 78 ? -6.708 10.229 6.978 1.00 53.12 78 GLY A CA 17
ATOM 24349 C C . GLY A 1 78 ? -6.034 10.833 5.754 1.00 15.30 78 GLY A C 17
ATOM 24350 O O . GLY A 1 78 ? -6.290 10.439 4.610 1.00 40.15 78 GLY A O 17
ATOM 24354 N N . LYS A 1 79 ? -5.140 11.799 6.001 1.00 52.25 79 LYS A N 17
ATOM 24355 C CA . LYS A 1 79 ? -4.322 12.446 4.971 1.00 20.21 79 LYS A CA 17
ATOM 24356 C C . LYS A 1 79 ? -2.999 11.694 4.780 1.00 62.43 79 LYS A C 17
ATOM 24357 O O . LYS A 1 79 ? -2.036 12.242 4.238 1.00 2.24 79 LYS A O 17
ATOM 24372 N N . ASP A 1 80 ? -2.923 10.438 5.203 1.00 22.44 80 ASP A N 17
ATOM 24373 C CA . ASP A 1 80 ? -1.878 9.508 4.811 1.00 74.01 80 ASP A CA 17
ATOM 24374 C C . ASP A 1 80 ? -2.499 8.151 4.566 1.00 72.02 80 ASP A C 17
ATOM 24375 O O . ASP A 1 80 ? -3.615 7.880 5.022 1.00 20.23 80 ASP A O 17
ATOM 24383 N N . THR A 1 81 ? -1.759 7.302 3.860 1.00 15.21 81 THR A N 17
ATOM 24384 C CA . THR A 1 81 ? -2.161 5.942 3.577 1.00 74.45 81 THR A CA 17
ATOM 24385 C C . THR A 1 81 ? -0.971 5.016 3.790 1.00 61.05 81 THR A C 17
ATOM 24386 O O . THR A 1 81 ? 0.163 5.353 3.422 1.00 75.33 81 THR A O 17
ATOM 24397 N N . ARG A 1 82 ? -1.219 3.834 4.352 1.00 35.42 82 ARG A N 17
ATOM 24398 C CA . ARG A 1 82 ? -0.237 2.765 4.482 1.00 1.32 82 ARG A CA 17
ATOM 24399 C C . ARG A 1 82 ? -0.832 1.499 3.901 1.00 61.11 82 ARG A C 17
ATOM 24400 O O . ARG A 1 82 ? -2.016 1.452 3.575 1.00 21.43 82 ARG A O 17
ATOM 24418 N N . VAL A 1 83 ? -0.012 0.461 3.795 1.00 12.10 83 VAL A N 17
ATOM 24419 C CA . VAL A 1 83 ? -0.399 -0.865 3.360 1.00 72.45 83 VAL A CA 17
ATOM 24420 C C . VAL A 1 83 ? 0.415 -1.817 4.227 1.00 24.21 83 VAL A C 17
ATOM 24421 O O . VAL A 1 83 ? 1.647 -1.695 4.263 1.00 23.52 83 VAL A O 17
ATOM 24434 N N . PHE A 1 84 ? -0.247 -2.716 4.960 1.00 23.30 84 PHE A N 17
ATOM 24435 C CA . PHE A 1 84 ? 0.428 -3.809 5.642 1.00 54.02 84 PHE A CA 17
ATOM 24436 C C . PHE A 1 84 ? 0.239 -5.065 4.783 1.00 55.12 84 PHE A C 17
ATOM 24437 O O . PHE A 1 84 ? -0.812 -5.259 4.176 1.00 20.12 84 PHE A O 17
ATOM 24453 N N . ILE A 1 85 ? 1.258 -5.906 4.701 1.00 11.44 85 ILE A N 17
ATOM 24454 C CA . ILE A 1 85 ? 1.321 -7.112 3.896 1.00 63.52 85 ILE A CA 17
ATOM 24455 C C . ILE A 1 85 ? 1.655 -8.167 4.934 1.00 15.43 85 ILE A C 17
ATOM 24456 O O . ILE A 1 85 ? 2.680 -8.061 5.608 1.00 34.52 85 ILE A O 17
ATOM 24471 N N . GLU A 1 86 ? 0.737 -9.101 5.125 1.00 75.44 86 GLU A N 17
ATOM 24472 C CA . GLU A 1 86 ? 0.792 -10.151 6.126 1.00 54.45 86 GLU A CA 17
ATOM 24473 C C . GLU A 1 86 ? -0.017 -11.333 5.597 1.00 21.24 86 GLU A C 17
ATOM 24474 O O . GLU A 1 86 ? -0.736 -11.206 4.601 1.00 24.40 86 GLU A O 17
ATOM 24484 N N . LEU A 1 87 ? 0.159 -12.497 6.211 1.00 52.25 87 LEU A N 17
ATOM 24485 C CA . LEU A 1 87 ? -0.290 -13.749 5.622 1.00 62.32 87 LEU A CA 17
ATOM 24486 C C . LEU A 1 87 ? -1.732 -14.087 6.017 1.00 71.23 87 LEU A C 17
ATOM 24487 O O . LEU A 1 87 ? -2.305 -13.488 6.930 1.00 34.40 87 LEU A O 17
ATOM 24502 N N . ASP A 1 88 ? -2.282 -15.082 5.323 1.00 32.40 88 ASP A N 17
ATOM 24503 C CA . ASP A 1 88 ? -3.469 -15.841 5.714 1.00 60.25 88 ASP A CA 17
ATOM 24504 C C . ASP A 1 88 ? -3.040 -17.011 6.607 1.00 22.15 88 ASP A C 17
ATOM 24505 O O . ASP A 1 88 ? -1.847 -17.282 6.775 1.00 61.40 88 ASP A O 17
ATOM 24513 N N . GLU A 1 89 ? -4.005 -17.792 7.088 1.00 20.21 89 GLU A N 17
ATOM 24514 C CA . GLU A 1 89 ? -3.804 -19.014 7.851 1.00 11.24 89 GLU A CA 17
ATOM 24515 C C . GLU A 1 89 ? -2.808 -19.955 7.167 1.00 20.52 89 GLU A C 17
ATOM 24516 O O . GLU A 1 89 ? -1.913 -20.463 7.836 1.00 73.13 89 GLU A O 17
ATOM 24526 N N . ASN A 1 90 ? -2.915 -20.163 5.848 1.00 14.44 90 ASN A N 17
ATOM 24527 C CA . ASN A 1 90 ? -2.121 -21.154 5.114 1.00 11.32 90 ASN A CA 17
ATOM 24528 C C . ASN A 1 90 ? -0.702 -20.670 4.809 1.00 61.22 90 ASN A C 17
ATOM 24529 O O . ASN A 1 90 ? 0.016 -21.364 4.087 1.00 61.44 90 ASN A O 17
ATOM 24539 N N . ALA A 1 91 ? -0.317 -19.484 5.294 1.00 63.12 91 ALA A N 17
ATOM 24540 C CA . ALA A 1 91 ? 0.805 -18.705 4.793 1.00 55.21 91 ALA A CA 17
ATOM 24541 C C . ALA A 1 91 ? 0.573 -18.264 3.336 1.00 22.13 91 ALA A C 17
ATOM 24542 O O . ALA A 1 91 ? 1.532 -18.113 2.576 1.00 52.13 91 ALA A O 17
ATOM 24549 N N . ASP A 1 92 ? -0.696 -18.080 2.948 1.00 62.13 92 ASP A N 17
ATOM 24550 C CA . ASP A 1 92 ? -1.086 -17.421 1.696 1.00 43.04 92 ASP A CA 17
ATOM 24551 C C . ASP A 1 92 ? -0.917 -15.910 1.872 1.00 73.23 92 ASP A C 17
ATOM 24552 O O . ASP A 1 92 ? -0.635 -15.441 2.975 1.00 52.35 92 ASP A O 17
ATOM 24560 N N . VAL A 1 93 ? -1.127 -15.124 0.818 1.00 40.33 93 VAL A N 17
ATOM 24561 C CA . VAL A 1 93 ? -0.644 -13.752 0.726 1.00 74.23 93 VAL A CA 17
ATOM 24562 C C . VAL A 1 93 ? -1.806 -12.765 0.715 1.00 20.31 93 VAL A C 17
ATOM 24563 O O . VAL A 1 93 ? -2.474 -12.601 -0.309 1.00 22.23 93 VAL A O 17
ATOM 24576 N N . GLN A 1 94 ? -2.019 -12.071 1.832 1.00 55.35 94 GLN A N 17
ATOM 24577 C CA . GLN A 1 94 ? -3.067 -11.053 1.958 1.00 51.05 94 GLN A CA 17
ATOM 24578 C C . GLN A 1 94 ? -2.480 -9.636 2.098 1.00 35.54 94 GLN A C 17
ATOM 24579 O O . GLN A 1 94 ? -1.267 -9.418 2.065 1.00 62.43 94 GLN A O 17
ATOM 24591 N N . VAL A 1 95 ? -3.385 -8.663 2.205 1.00 13.00 95 VAL A N 17
ATOM 24592 C CA . VAL A 1 95 ? -3.210 -7.246 2.459 1.00 35.11 95 VAL A CA 17
ATOM 24593 C C . VAL A 1 95 ? -4.102 -6.834 3.627 1.00 22.44 95 VAL A C 17
ATOM 24594 O O . VAL A 1 95 ? -5.275 -7.207 3.685 1.00 61.52 95 VAL A O 17
ATOM 24607 N N . PHE A 1 96 ? -3.561 -6.006 4.514 1.00 75.21 96 PHE A N 17
ATOM 24608 C CA . PHE A 1 96 ? -4.211 -5.410 5.665 1.00 20.22 96 PHE A CA 17
ATOM 24609 C C . PHE A 1 96 ? -3.869 -3.922 5.705 1.00 33.40 96 PHE A C 17
ATOM 24610 O O . PHE A 1 96 ? -2.996 -3.445 4.976 1.00 32.21 96 PHE A O 17
ATOM 24626 N N . ILE A 1 97 ? -4.512 -3.160 6.589 1.00 43.05 97 ILE A N 17
ATOM 24627 C CA . ILE A 1 97 ? -4.206 -1.748 6.775 1.00 51.23 97 ILE A CA 17
ATOM 24628 C C . ILE A 1 97 ? -4.467 -1.305 8.214 1.00 61.55 97 ILE A C 17
ATOM 24629 O O . ILE A 1 97 ? -5.404 -1.804 8.849 1.00 54.14 97 ILE A O 17
ATOM 24644 N N . PRO A 1 98 ? -3.675 -0.343 8.719 1.00 53.43 98 PRO A N 17
ATOM 24645 C CA . PRO A 1 98 ? -3.963 0.349 9.958 1.00 33.50 98 PRO A CA 17
ATOM 24646 C C . PRO A 1 98 ? -5.184 1.247 9.739 1.00 63.15 98 PRO A C 17
ATOM 24647 O O . PRO A 1 98 ? -5.153 2.121 8.873 1.00 15.44 98 PRO A O 17
ATOM 24655 N N . GLN A 1 99 ? -6.279 0.987 10.449 1.00 13.04 99 GLN A N 17
ATOM 24656 C CA . GLN A 1 99 ? -7.512 1.751 10.470 1.00 12.00 99 GLN A CA 17
ATOM 24657 C C . GLN A 1 99 ? -8.012 1.776 11.925 1.00 0.41 99 GLN A C 17
ATOM 24658 O O . GLN A 1 99 ? -7.296 1.359 12.842 1.00 22.43 99 GLN A O 17
ATOM 24670 N N . GLY A 1 100 ? -9.232 2.264 12.153 1.00 13.13 100 GLY A N 17
ATOM 24671 C CA . GLY A 1 100 ? -9.850 2.325 13.467 1.00 0.30 100 GLY A CA 17
ATOM 24672 C C . GLY A 1 100 ? -9.739 3.752 13.924 1.00 31.04 100 GLY A C 17
ATOM 24673 O O . GLY A 1 100 ? -10.726 4.489 13.925 1.00 2.34 100 GLY A O 17
ATOM 24677 N N . GLU A 1 101 ? -8.503 4.138 14.221 1.00 23.30 101 GLU A N 17
ATOM 24678 C CA . GLU A 1 101 ? -8.116 5.493 14.506 1.00 51.34 101 GLU A CA 17
ATOM 24679 C C . GLU A 1 101 ? -7.069 5.896 13.464 1.00 33.04 101 GLU A C 17
ATOM 24680 O O . GLU A 1 101 ? -5.864 5.798 13.693 1.00 43.23 101 GLU A O 17
ATOM 24690 N N . ILE A 1 102 ? -7.516 6.323 12.291 1.00 53.35 102 ILE A N 17
ATOM 24691 C CA . ILE A 1 102 ? -6.736 6.968 11.258 1.00 20.40 102 ILE A CA 17
ATOM 24692 C C . ILE A 1 102 ? -7.429 8.286 10.858 1.00 71.01 102 ILE A C 17
ATOM 24693 O O . ILE A 1 102 ? -7.379 8.743 9.717 1.00 31.30 102 ILE A O 17
ATOM 24708 N N . ASP A 1 103 ? -8.168 8.841 11.817 1.00 1.31 103 ASP A N 17
ATOM 24709 C CA . ASP A 1 103 ? -8.861 10.110 11.720 1.00 23.41 103 ASP A CA 17
ATOM 24710 C C . ASP A 1 103 ? -7.872 11.257 11.817 1.00 22.03 103 ASP A C 17
ATOM 24711 O O . ASP A 1 103 ? -6.781 11.078 12.405 1.00 32.31 103 ASP A O 17
ATOM 24719 N N . GLY A 1 1 ? -6.721 25.981 -3.989 1.00 72.55 1 GLY A N 18
ATOM 24720 C CA . GLY A 1 1 ? -5.854 25.451 -5.042 1.00 2.32 1 GLY A CA 18
ATOM 24721 C C . GLY A 1 1 ? -4.465 25.248 -4.482 1.00 31.50 1 GLY A C 18
ATOM 24722 O O . GLY A 1 1 ? -3.901 26.169 -3.887 1.00 52.24 1 GLY A O 18
ATOM 24726 N N . ALA A 1 2 ? -3.902 24.056 -4.662 1.00 71.51 2 ALA A N 18
ATOM 24727 C CA . ALA A 1 2 ? -2.633 23.647 -4.087 1.00 41.42 2 ALA A CA 18
ATOM 24728 C C . ALA A 1 2 ? -1.646 23.455 -5.237 1.00 32.13 2 ALA A C 18
ATOM 24729 O O . ALA A 1 2 ? -1.211 22.336 -5.517 1.00 1.14 2 ALA A O 18
ATOM 24736 N N . GLN A 1 3 ? -1.310 24.561 -5.910 1.00 33.12 3 GLN A N 18
ATOM 24737 C CA . GLN A 1 3 ? -0.376 24.583 -7.034 1.00 23.43 3 GLN A CA 18
ATOM 24738 C C . GLN A 1 3 ? 0.913 23.870 -6.624 1.00 62.45 3 GLN A C 18
ATOM 24739 O O . GLN A 1 3 ? 1.354 22.926 -7.279 1.00 42.21 3 GLN A O 18
ATOM 24751 N N . ASP A 1 4 ? 1.480 24.309 -5.505 1.00 72.24 4 ASP A N 18
ATOM 24752 C CA . ASP A 1 4 ? 2.585 23.676 -4.813 1.00 3.41 4 ASP A CA 18
ATOM 24753 C C . ASP A 1 4 ? 2.485 24.193 -3.387 1.00 31.32 4 ASP A C 18
ATOM 24754 O O . ASP A 1 4 ? 3.038 25.247 -3.062 1.00 1.34 4 ASP A O 18
ATOM 24762 N N . GLY A 1 5 ? 1.626 23.568 -2.588 1.00 14.12 5 GLY A N 18
ATOM 24763 C CA . GLY A 1 5 ? 1.304 23.968 -1.235 1.00 14.10 5 GLY A CA 18
ATOM 24764 C C . GLY A 1 5 ? 2.006 23.042 -0.250 1.00 40.24 5 GLY A C 18
ATOM 24765 O O . GLY A 1 5 ? 2.857 22.230 -0.619 1.00 20.51 5 GLY A O 18
ATOM 24769 N N . LYS A 1 6 ? 1.630 23.146 1.019 1.00 75.13 6 LYS A N 18
ATOM 24770 C CA . LYS A 1 6 ? 2.122 22.286 2.094 1.00 51.35 6 LYS A CA 18
ATOM 24771 C C . LYS A 1 6 ? 0.913 21.634 2.745 1.00 64.53 6 LYS A C 18
ATOM 24772 O O . LYS A 1 6 ? 0.555 21.943 3.882 1.00 40.35 6 LYS A O 18
ATOM 24787 N N . GLU A 1 7 ? 0.252 20.771 1.980 1.00 41.03 7 GLU A N 18
ATOM 24788 C CA . GLU A 1 7 ? -0.930 20.007 2.345 1.00 64.54 7 GLU A CA 18
ATOM 24789 C C . GLU A 1 7 ? -0.830 18.686 1.585 1.00 40.12 7 GLU A C 18
ATOM 24790 O O . GLU A 1 7 ? -1.714 18.311 0.809 1.00 20.43 7 GLU A O 18
ATOM 24800 N N . THR A 1 8 ? 0.309 18.020 1.753 1.00 35.40 8 THR A N 18
ATOM 24801 C CA . THR A 1 8 ? 0.638 16.773 1.085 1.00 43.42 8 THR A CA 18
ATOM 24802 C C . THR A 1 8 ? 0.501 15.577 2.032 1.00 21.42 8 THR A C 18
ATOM 24803 O O . THR A 1 8 ? 0.349 15.734 3.245 1.00 13.04 8 THR A O 18
ATOM 24814 N N . THR A 1 9 ? 0.519 14.381 1.457 1.00 62.13 9 THR A N 18
ATOM 24815 C CA . THR A 1 9 ? 0.363 13.094 2.106 1.00 54.02 9 THR A CA 18
ATOM 24816 C C . THR A 1 9 ? 1.535 12.212 1.734 1.00 3.22 9 THR A C 18
ATOM 24817 O O . THR A 1 9 ? 2.139 12.399 0.668 1.00 33.41 9 THR A O 18
ATOM 24828 N N . THR A 1 10 ? 1.766 11.181 2.542 1.00 15.03 10 THR A N 18
ATOM 24829 C CA . THR A 1 10 ? 2.825 10.229 2.323 1.00 15.42 10 THR A CA 18
ATOM 24830 C C . THR A 1 10 ? 2.280 8.814 2.482 1.00 35.13 10 THR A C 18
ATOM 24831 O O . THR A 1 10 ? 1.434 8.543 3.343 1.00 13.32 10 THR A O 18
ATOM 24842 N N . ILE A 1 11 ? 2.819 7.902 1.685 1.00 0.40 11 ILE A N 18
ATOM 24843 C CA . ILE A 1 11 ? 2.543 6.481 1.749 1.00 13.10 11 ILE A CA 18
ATOM 24844 C C . ILE A 1 11 ? 3.726 5.832 2.477 1.00 64.24 11 ILE A C 18
ATOM 24845 O O . ILE A 1 11 ? 4.826 6.394 2.560 1.00 0.01 11 ILE A O 18
ATOM 24860 N N . ARG A 1 12 ? 3.525 4.635 3.024 1.00 24.21 12 ARG A N 18
ATOM 24861 C CA . ARG A 1 12 ? 4.622 3.750 3.393 1.00 52.05 12 ARG A CA 18
ATOM 24862 C C . ARG A 1 12 ? 4.135 2.335 3.154 1.00 22.23 12 ARG A C 18
ATOM 24863 O O . ARG A 1 12 ? 3.183 1.899 3.804 1.00 55.43 12 ARG A O 18
ATOM 24881 N N . LEU A 1 13 ? 4.740 1.649 2.198 1.00 12.42 13 LEU A N 18
ATOM 24882 C CA . LEU A 1 13 ? 4.571 0.210 2.047 1.00 15.01 13 LEU A CA 18
ATOM 24883 C C . LEU A 1 13 ? 5.506 -0.470 3.038 1.00 41.42 13 LEU A C 18
ATOM 24884 O O . LEU A 1 13 ? 6.650 -0.047 3.198 1.00 2.22 13 LEU A O 18
ATOM 24899 N N . ILE A 1 14 ? 5.042 -1.539 3.677 1.00 35.13 14 ILE A N 18
ATOM 24900 C CA . ILE A 1 14 ? 5.833 -2.458 4.476 1.00 4.41 14 ILE A CA 18
ATOM 24901 C C . ILE A 1 14 ? 5.621 -3.848 3.861 1.00 75.42 14 ILE A C 18
ATOM 24902 O O . ILE A 1 14 ? 4.516 -4.168 3.407 1.00 14.30 14 ILE A O 18
ATOM 24917 N N . ASN A 1 15 ? 6.643 -4.701 3.881 1.00 61.52 15 ASN A N 18
ATOM 24918 C CA . ASN A 1 15 ? 6.654 -6.035 3.292 1.00 14.54 15 ASN A CA 18
ATOM 24919 C C . ASN A 1 15 ? 6.887 -7.093 4.375 1.00 23.31 15 ASN A C 18
ATOM 24920 O O . ASN A 1 15 ? 7.833 -7.871 4.272 1.00 52.31 15 ASN A O 18
ATOM 24930 N N . GLN A 1 16 ? 6.078 -7.099 5.447 1.00 14.34 16 GLN A N 18
ATOM 24931 C CA . GLN A 1 16 ? 6.129 -8.018 6.595 1.00 12.43 16 GLN A CA 18
ATOM 24932 C C . GLN A 1 16 ? 5.674 -9.425 6.183 1.00 60.02 16 GLN A C 18
ATOM 24933 O O . GLN A 1 16 ? 4.682 -9.969 6.672 1.00 43.33 16 GLN A O 18
ATOM 24945 N N . THR A 1 17 ? 6.428 -9.995 5.258 1.00 4.12 17 THR A N 18
ATOM 24946 C CA . THR A 1 17 ? 6.244 -11.274 4.619 1.00 4.50 17 THR A CA 18
ATOM 24947 C C . THR A 1 17 ? 7.606 -11.931 4.425 1.00 61.33 17 THR A C 18
ATOM 24948 O O . THR A 1 17 ? 8.642 -11.260 4.382 1.00 72.13 17 THR A O 18
ATOM 24959 N N . TYR A 1 18 ? 7.575 -13.243 4.217 1.00 3.41 18 TYR A N 18
ATOM 24960 C CA . TYR A 1 18 ? 8.768 -14.060 4.024 1.00 74.20 18 TYR A CA 18
ATOM 24961 C C . TYR A 1 18 ? 9.423 -13.862 2.650 1.00 41.10 18 TYR A C 18
ATOM 24962 O O . TYR A 1 18 ? 10.608 -14.169 2.488 1.00 73.04 18 TYR A O 18
ATOM 24979 N N . PHE A 1 19 ? 8.689 -13.383 1.639 1.00 42.20 19 PHE A N 18
ATOM 24980 C CA . PHE A 1 19 ? 9.223 -13.253 0.285 1.00 60.23 19 PHE A CA 18
ATOM 24981 C C . PHE A 1 19 ? 9.746 -11.837 0.021 1.00 60.03 19 PHE A C 18
ATOM 24982 O O . PHE A 1 19 ? 9.438 -10.886 0.736 1.00 12.42 19 PHE A O 18
ATOM 24998 N N . ASN A 1 20 ? 10.451 -11.696 -1.101 1.00 33.25 20 ASN A N 18
ATOM 24999 C CA . ASN A 1 20 ? 10.793 -10.426 -1.747 1.00 64.00 20 ASN A CA 18
ATOM 25000 C C . ASN A 1 20 ? 9.698 -10.133 -2.776 1.00 73.12 20 ASN A C 18
ATOM 25001 O O . ASN A 1 20 ? 9.148 -11.070 -3.365 1.00 73.33 20 ASN A O 18
ATOM 25011 N N . VAL A 1 21 ? 9.363 -8.867 -3.026 1.00 14.53 21 VAL A N 18
ATOM 25012 C CA . VAL A 1 21 ? 8.412 -8.486 -4.083 1.00 61.01 21 VAL A CA 18
ATOM 25013 C C . VAL A 1 21 ? 9.038 -7.461 -5.017 1.00 72.12 21 VAL A C 18
ATOM 25014 O O . VAL A 1 21 ? 9.920 -6.725 -4.599 1.00 12.41 21 VAL A O 18
ATOM 25027 N N . LYS A 1 22 ? 8.579 -7.380 -6.268 1.00 12.32 22 LYS A N 18
ATOM 25028 C CA . LYS A 1 22 ? 9.335 -6.706 -7.326 1.00 35.24 22 LYS A CA 18
ATOM 25029 C C . LYS A 1 22 ? 8.476 -5.859 -8.234 1.00 61.34 22 LYS A C 18
ATOM 25030 O O . LYS A 1 22 ? 8.787 -5.721 -9.414 1.00 61.24 22 LYS A O 18
ATOM 25045 N N . ASN A 1 23 ? 7.367 -5.335 -7.716 1.00 64.41 23 ASN A N 18
ATOM 25046 C CA . ASN A 1 23 ? 6.321 -4.756 -8.561 1.00 74.11 23 ASN A CA 18
ATOM 25047 C C . ASN A 1 23 ? 5.137 -4.320 -7.713 1.00 71.24 23 ASN A C 18
ATOM 25048 O O . ASN A 1 23 ? 4.043 -4.871 -7.835 1.00 44.40 23 ASN A O 18
ATOM 25058 N N . ILE A 1 24 ? 5.326 -3.397 -6.768 1.00 0.45 24 ILE A N 18
ATOM 25059 C CA . ILE A 1 24 ? 4.187 -2.979 -5.935 1.00 75.31 24 ILE A CA 18
ATOM 25060 C C . ILE A 1 24 ? 3.496 -1.785 -6.596 1.00 11.45 24 ILE A C 18
ATOM 25061 O O . ILE A 1 24 ? 3.909 -0.647 -6.358 1.00 23.42 24 ILE A O 18
ATOM 25076 N N . LYS A 1 25 ? 2.460 -2.018 -7.413 1.00 1.55 25 LYS A N 18
ATOM 25077 C CA . LYS A 1 25 ? 1.598 -0.931 -7.870 1.00 35.44 25 LYS A CA 18
ATOM 25078 C C . LYS A 1 25 ? 0.707 -0.515 -6.698 1.00 0.23 25 LYS A C 18
ATOM 25079 O O . LYS A 1 25 ? -0.052 -1.367 -6.238 1.00 20.33 25 LYS A O 18
ATOM 25094 N N . VAL A 1 26 ? 0.741 0.734 -6.214 1.00 73.45 26 VAL A N 18
ATOM 25095 C CA . VAL A 1 26 ? -0.204 1.185 -5.184 1.00 0.14 26 VAL A CA 18
ATOM 25096 C C . VAL A 1 26 ? -1.093 2.252 -5.826 1.00 2.41 26 VAL A C 18
ATOM 25097 O O . VAL A 1 26 ? -0.646 2.916 -6.758 1.00 31.24 26 VAL A O 18
ATOM 25110 N N . THR A 1 27 ? -2.321 2.444 -5.344 1.00 45.52 27 THR A N 18
ATOM 25111 C CA . THR A 1 27 ? -3.256 3.449 -5.871 1.00 24.32 27 THR A CA 18
ATOM 25112 C C . THR A 1 27 ? -3.989 4.064 -4.677 1.00 11.42 27 THR A C 18
ATOM 25113 O O . THR A 1 27 ? -4.237 3.326 -3.727 1.00 23.24 27 THR A O 18
ATOM 25124 N N . TRP A 1 28 ? -4.312 5.363 -4.682 1.00 64.44 28 TRP A N 18
ATOM 25125 C CA . TRP A 1 28 ? -4.941 6.063 -3.544 1.00 51.31 28 TRP A CA 18
ATOM 25126 C C . TRP A 1 28 ? -5.949 7.133 -3.976 1.00 50.25 28 TRP A C 18
ATOM 25127 O O . TRP A 1 28 ? -6.420 7.957 -3.197 1.00 25.32 28 TRP A O 18
ATOM 25147 N N . ASN A 1 29 ? -6.275 7.138 -5.252 1.00 61.13 29 ASN A N 18
ATOM 25148 C CA . ASN A 1 29 ? -7.238 8.022 -5.883 1.00 41.22 29 ASN A CA 18
ATOM 25149 C C . ASN A 1 29 ? -7.676 7.397 -7.199 1.00 61.11 29 ASN A C 18
ATOM 25150 O O . ASN A 1 29 ? -7.261 6.289 -7.535 1.00 73.35 29 ASN A O 18
ATOM 25160 N N . ASP A 1 30 ? -8.544 8.075 -7.935 1.00 5.40 30 ASP A N 18
ATOM 25161 C CA . ASP A 1 30 ? -9.149 7.563 -9.159 1.00 62.15 30 ASP A CA 18
ATOM 25162 C C . ASP A 1 30 ? -8.230 7.799 -10.358 1.00 51.12 30 ASP A C 18
ATOM 25163 O O . ASP A 1 30 ? -8.521 8.583 -11.261 1.00 73.51 30 ASP A O 18
ATOM 25171 N N . GLY A 1 31 ? -7.083 7.124 -10.368 1.00 1.12 31 GLY A N 18
ATOM 25172 C CA . GLY A 1 31 ? -6.094 7.175 -11.442 1.00 33.02 31 GLY A CA 18
ATOM 25173 C C . GLY A 1 31 ? -4.687 7.466 -10.934 1.00 32.24 31 GLY A C 18
ATOM 25174 O O . GLY A 1 31 ? -3.712 7.141 -11.613 1.00 42.12 31 GLY A O 18
ATOM 25178 N N . LYS A 1 32 ? -4.539 8.069 -9.750 1.00 74.35 32 LYS A N 18
ATOM 25179 C CA . LYS A 1 32 ? -3.242 8.386 -9.204 1.00 1.20 32 LYS A CA 18
ATOM 25180 C C . LYS A 1 32 ? -2.715 7.138 -8.507 1.00 1.12 32 LYS A C 18
ATOM 25181 O O . LYS A 1 32 ? -3.269 6.684 -7.499 1.00 11.22 32 LYS A O 18
ATOM 25196 N N . GLU A 1 33 ? -1.648 6.586 -9.073 1.00 61.24 33 GLU A N 18
ATOM 25197 C CA . 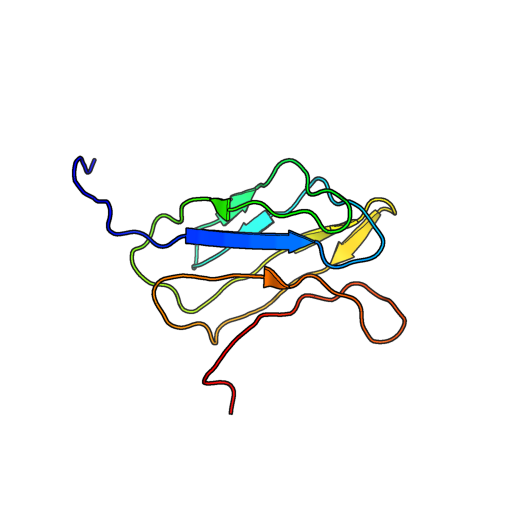GLU A 1 33 ? -0.973 5.390 -8.616 1.00 35.54 33 GLU A CA 18
ATOM 25198 C C . GLU A 1 33 ? 0.545 5.572 -8.655 1.00 33.31 33 GLU A C 18
ATOM 25199 O O . GLU A 1 33 ? 1.051 6.604 -9.098 1.00 53.21 33 GLU A O 18
ATOM 25209 N N . GLN A 1 34 ? 1.263 4.554 -8.191 1.00 32.54 34 GLN A N 18
ATOM 25210 C CA . GLN A 1 34 ? 2.708 4.412 -8.237 1.00 14.24 34 GLN A CA 18
ATOM 25211 C C . GLN A 1 34 ? 3.053 2.987 -8.607 1.00 34.15 34 GLN A C 18
ATOM 25212 O O . GLN A 1 34 ? 2.222 2.096 -8.430 1.00 62.41 34 GLN A O 18
ATOM 25224 N N . THR A 1 35 ? 4.325 2.766 -8.926 1.00 62.13 35 THR A N 18
ATOM 25225 C CA . THR A 1 35 ? 4.988 1.503 -8.675 1.00 20.33 35 THR A CA 18
ATOM 25226 C C . THR A 1 35 ? 6.366 1.787 -8.087 1.00 42.10 35 THR A C 18
ATOM 25227 O O . THR A 1 35 ? 6.933 2.874 -8.242 1.00 13.03 35 THR A O 18
ATOM 25238 N N . VAL A 1 36 ? 6.921 0.778 -7.436 1.00 64.11 36 VAL A N 18
ATOM 25239 C CA . VAL A 1 36 ? 8.283 0.704 -6.990 1.00 63.31 36 VAL A CA 18
ATOM 25240 C C . VAL A 1 36 ? 9.036 -0.313 -7.837 1.00 0.12 36 VAL A C 18
ATOM 25241 O O . VAL A 1 36 ? 8.426 -1.010 -8.656 1.00 11.42 36 VAL A O 18
ATOM 25254 N N . ASN A 1 37 ? 10.339 -0.398 -7.584 1.00 23.34 37 ASN A N 18
ATOM 25255 C CA . ASN A 1 37 ? 11.235 -1.423 -8.075 1.00 64.23 37 ASN A CA 18
ATOM 25256 C C . ASN A 1 37 ? 11.034 -2.714 -7.260 1.00 22.23 37 ASN A C 18
ATOM 25257 O O . ASN A 1 37 ? 10.234 -3.553 -7.664 1.00 62.44 37 ASN A O 18
ATOM 25267 N N . THR A 1 38 ? 11.677 -2.899 -6.103 1.00 60.40 38 THR A N 18
ATOM 25268 C CA . THR A 1 38 ? 11.708 -4.150 -5.355 1.00 74.44 38 THR A CA 18
ATOM 25269 C C . THR A 1 38 ? 11.755 -3.881 -3.843 1.00 33.15 38 THR A C 18
ATOM 25270 O O . THR A 1 38 ? 12.253 -2.849 -3.385 1.00 73.10 38 THR A O 18
ATOM 25281 N N . LEU A 1 39 ? 11.240 -4.825 -3.057 1.00 62.10 39 LEU A N 18
ATOM 25282 C CA . LEU A 1 39 ? 11.138 -4.799 -1.610 1.00 12.31 39 LEU A CA 18
ATOM 25283 C C . LEU A 1 39 ? 11.610 -6.134 -1.039 1.00 13.32 39 LEU A C 18
ATOM 25284 O O . LEU A 1 39 ? 11.168 -7.188 -1.502 1.00 1.43 39 LEU A O 18
ATOM 25299 N N . GLY A 1 40 ? 12.462 -6.072 -0.015 1.00 53.51 40 GLY A N 18
ATOM 25300 C CA . GLY A 1 40 ? 12.975 -7.216 0.718 1.00 40.22 40 GLY A CA 18
ATOM 25301 C C . GLY A 1 40 ? 11.945 -7.843 1.664 1.00 20.13 40 GLY A C 18
ATOM 25302 O O . GLY A 1 40 ? 10.823 -7.358 1.797 1.00 51.34 40 GLY A O 18
ATOM 25306 N N . SER A 1 41 ? 12.309 -8.931 2.336 1.00 21.25 41 SER A N 18
ATOM 25307 C CA . SER A 1 41 ? 11.510 -9.535 3.401 1.00 12.53 41 SER A CA 18
ATOM 25308 C C . SER A 1 41 ? 11.570 -8.642 4.642 1.00 74.33 41 SER A C 18
ATOM 25309 O O . SER A 1 41 ? 12.665 -8.276 5.070 1.00 1.51 41 SER A O 18
ATOM 25316 N N . HIS A 1 42 ? 10.410 -8.316 5.217 1.00 54.20 42 HIS A N 18
ATOM 25317 C CA . HIS A 1 42 ? 10.225 -7.400 6.344 1.00 51.40 42 HIS A CA 18
ATOM 25318 C C . HIS A 1 42 ? 10.733 -5.972 6.085 1.00 34.24 42 HIS A C 18
ATOM 25319 O O . HIS A 1 42 ? 10.791 -5.162 7.017 1.00 74.50 42 HIS A O 18
ATOM 25332 N N . ASP A 1 43 ? 11.062 -5.640 4.835 1.00 73.12 43 ASP A N 18
ATOM 25333 C CA . ASP A 1 43 ? 11.502 -4.311 4.434 1.00 71.22 43 ASP A CA 18
ATOM 25334 C C . ASP A 1 43 ? 10.318 -3.354 4.344 1.00 71.42 43 ASP A C 18
ATOM 25335 O O . ASP A 1 43 ? 9.159 -3.738 4.518 1.00 43.00 43 ASP A O 18
ATOM 25343 N N . SER A 1 44 ? 10.600 -2.090 4.043 1.00 1.35 44 SER A N 18
ATOM 25344 C CA . SER A 1 44 ? 9.590 -1.076 3.780 1.00 63.11 44 SER A CA 18
ATOM 25345 C C . SER A 1 44 ? 10.119 -0.024 2.802 1.00 13.41 44 SER A C 18
ATOM 25346 O O . SER A 1 44 ? 11.304 -0.042 2.450 1.00 1.03 44 SER A O 18
ATOM 25353 N N . ILE A 1 45 ? 9.237 0.863 2.337 1.00 43.21 45 ILE A N 18
ATOM 25354 C CA . ILE A 1 45 ? 9.549 1.990 1.471 1.00 61.24 45 ILE A CA 18
ATOM 25355 C C . ILE A 1 45 ? 8.479 3.054 1.654 1.00 71.20 45 ILE A C 18
ATOM 25356 O O . ILE A 1 45 ? 7.295 2.743 1.788 1.00 52.45 45 ILE A O 18
ATOM 25371 N N . ASP A 1 46 ? 8.886 4.312 1.598 1.00 11.43 46 ASP A N 18
ATOM 25372 C CA . ASP A 1 46 ? 8.055 5.481 1.750 1.00 13.05 46 ASP A CA 18
ATOM 25373 C C . ASP A 1 46 ? 8.182 6.341 0.512 1.00 71.50 46 ASP A C 18
ATOM 25374 O O . ASP A 1 46 ? 9.237 6.366 -0.125 1.00 22.52 46 ASP A O 18
ATOM 25382 N N . PHE A 1 47 ? 7.096 7.029 0.169 1.00 63.14 47 PHE A N 18
ATOM 25383 C CA . PHE A 1 47 ? 7.075 7.990 -0.924 1.00 52.10 47 PHE A CA 18
ATOM 25384 C C . PHE A 1 47 ? 5.924 8.980 -0.753 1.00 75.35 47 PHE A C 18
ATOM 25385 O O . PHE A 1 47 ? 4.924 8.693 -0.088 1.00 3.01 47 PHE A O 18
ATOM 25401 N N . SER A 1 48 ? 6.079 10.145 -1.381 1.00 11.21 48 SER A N 18
ATOM 25402 C CA . SER A 1 48 ? 5.075 11.192 -1.503 1.00 20.12 48 SER A CA 18
ATOM 25403 C C . SER A 1 48 ? 3.859 10.672 -2.286 1.00 12.23 48 SER A C 18
ATOM 25404 O O . SER A 1 48 ? 3.959 9.685 -3.020 1.00 64.52 48 SER A O 18
ATOM 25411 N N . SER A 1 49 ? 2.734 11.382 -2.181 1.00 43.02 49 SER A N 18
ATOM 25412 C CA . SER A 1 49 ? 1.507 11.141 -2.916 1.00 60.51 49 SER A CA 18
ATOM 25413 C C . SER A 1 49 ? 1.072 12.480 -3.538 1.00 11.03 49 SER A C 18
ATOM 25414 O O . SER A 1 49 ? 1.541 13.541 -3.111 1.00 13.32 49 SER A O 18
ATOM 25421 N N . ASP A 1 50 ? 0.131 12.476 -4.483 1.00 60.55 50 ASP A N 18
ATOM 25422 C CA . ASP A 1 50 ? -0.361 13.671 -5.186 1.00 34.54 50 ASP A CA 18
ATOM 25423 C C . ASP A 1 50 ? -1.808 13.921 -4.771 1.00 35.52 50 ASP A C 18
ATOM 25424 O O . ASP A 1 50 ? -2.733 13.757 -5.561 1.00 43.03 50 ASP A O 18
ATOM 25432 N N . ALA A 1 51 ? -2.032 14.142 -3.477 1.00 2.41 51 ALA A N 18
ATOM 25433 C CA . ALA A 1 51 ? -3.352 14.030 -2.881 1.00 54.35 51 ALA A CA 18
ATOM 25434 C C . ALA A 1 51 ? -3.423 14.884 -1.625 1.00 43.44 51 ALA A C 18
ATOM 25435 O O . ALA A 1 51 ? -2.748 14.584 -0.633 1.00 11.10 51 ALA A O 18
ATOM 25442 N N . GLY A 1 52 ? -4.244 15.926 -1.649 1.00 52.43 52 GLY A N 18
ATOM 25443 C CA . GLY A 1 52 ? -4.649 16.609 -0.435 1.00 52.21 52 GLY A CA 18
ATOM 25444 C C . GLY A 1 52 ? -5.185 15.616 0.596 1.00 51.44 52 GLY A C 18
ATOM 25445 O O . GLY A 1 52 ? -4.881 15.759 1.778 1.00 62.35 52 GLY A O 18
ATOM 25449 N N . SER A 1 53 ? -5.932 14.590 0.181 1.00 5.01 53 SER A N 18
ATOM 25450 C CA . SER A 1 53 ? -6.466 13.577 1.088 1.00 71.22 53 SER A CA 18
ATOM 25451 C C . SER A 1 53 ? -6.737 12.264 0.341 1.00 21.10 53 SER A C 18
ATOM 25452 O O . SER A 1 53 ? -6.770 12.240 -0.889 1.00 72.11 53 SER A O 18
ATOM 25459 N N . VAL A 1 54 ? -6.945 11.166 1.070 1.00 51.43 54 VAL A N 18
ATOM 25460 C CA . VAL A 1 54 ? -7.153 9.826 0.524 1.00 73.31 54 VAL A CA 18
ATOM 25461 C C . VAL A 1 54 ? -8.348 9.215 1.259 1.00 12.41 54 VAL A C 18
ATOM 25462 O O . VAL A 1 54 ? -8.560 9.466 2.446 1.00 21.23 54 VAL A O 18
ATOM 25475 N N . TYR A 1 55 ? -9.125 8.387 0.563 1.00 2.22 55 TYR A N 18
ATOM 25476 C CA . TYR A 1 55 ? -10.303 7.708 1.106 1.00 3.03 55 TYR A CA 18
ATOM 25477 C C . TYR A 1 55 ? -10.500 6.302 0.522 1.00 71.13 55 TYR A C 18
ATOM 25478 O O . TYR A 1 55 ? -11.474 5.621 0.844 1.00 51.05 55 TYR A O 18
ATOM 25495 N N . LYS A 1 56 ? -9.605 5.853 -0.359 1.00 41.11 56 LYS A N 18
ATOM 25496 C CA . LYS A 1 56 ? -9.641 4.553 -1.013 1.00 54.15 56 LYS A CA 18
ATOM 25497 C C . LYS A 1 56 ? -8.201 4.139 -1.282 1.00 34.53 56 LYS A C 18
ATOM 25498 O O . LYS A 1 56 ? -7.342 5.015 -1.376 1.00 44.24 56 LYS A O 18
ATOM 25513 N N . MET A 1 57 ? -7.935 2.851 -1.448 1.00 24.22 57 MET A N 18
ATOM 25514 C CA . MET A 1 57 ? -6.656 2.355 -1.926 1.00 14.31 57 MET A CA 18
ATOM 25515 C C . MET A 1 57 ? -6.952 1.139 -2.789 1.00 33.14 57 MET A C 18
ATOM 25516 O O . MET A 1 57 ? -7.909 0.412 -2.518 1.00 41.13 57 MET A O 18
ATOM 25528 N N . ASP A 1 58 ? -6.154 0.950 -3.837 1.00 73.33 58 ASP A N 18
ATOM 25529 C CA . ASP A 1 58 ? -6.280 -0.174 -4.752 1.00 73.04 58 ASP A CA 18
ATOM 25530 C C . ASP A 1 58 ? -4.872 -0.620 -5.137 1.00 24.41 58 ASP A C 18
ATOM 25531 O O . ASP A 1 58 ? -4.345 -0.326 -6.218 1.00 12.22 58 ASP A O 18
ATOM 25539 N N . VAL A 1 59 ? -4.210 -1.276 -4.188 1.00 63.12 59 VAL A N 18
ATOM 25540 C CA . VAL A 1 59 ? -2.884 -1.853 -4.397 1.00 11.30 59 VAL A CA 18
ATOM 25541 C C . VAL A 1 59 ? -3.010 -3.168 -5.141 1.00 4.43 59 VAL A C 18
ATOM 25542 O O . VAL A 1 59 ? -4.044 -3.835 -5.051 1.00 30.31 59 VAL A O 18
ATOM 25555 N N . THR A 1 60 ? -1.958 -3.536 -5.861 1.00 41.41 60 THR A N 18
ATOM 25556 C CA . THR A 1 60 ? -1.844 -4.769 -6.606 1.00 12.51 60 THR A CA 18
ATOM 25557 C C . THR A 1 60 ? -0.346 -4.981 -6.838 1.00 50.22 60 THR A C 18
ATOM 25558 O O . THR A 1 60 ? 0.340 -4.140 -7.418 1.00 54.25 60 THR A O 18
ATOM 25569 N N . GLY A 1 61 ? 0.193 -6.060 -6.286 1.00 12.23 61 GLY A N 18
ATOM 25570 C CA . GLY A 1 61 ? 1.573 -6.473 -6.451 1.00 31.15 61 GLY A CA 18
ATOM 25571 C C . GLY A 1 61 ? 1.670 -7.989 -6.539 1.00 43.52 61 GLY A C 18
ATOM 25572 O O . GLY A 1 61 ? 0.650 -8.674 -6.534 1.00 41.34 61 GLY A O 18
ATOM 25576 N N . THR A 1 62 ? 2.891 -8.520 -6.629 1.00 2.21 62 THR A N 18
ATOM 25577 C CA . THR A 1 62 ? 3.120 -9.931 -6.917 1.00 35.31 62 THR A CA 18
ATOM 25578 C C . THR A 1 62 ? 4.341 -10.457 -6.146 1.00 72.00 62 THR A C 18
ATOM 25579 O O . THR A 1 62 ? 5.352 -9.752 -6.028 1.00 22.13 62 THR A O 18
ATOM 25590 N N . THR A 1 63 ? 4.247 -11.680 -5.619 1.00 40.24 63 THR A N 18
ATOM 25591 C CA . THR A 1 63 ? 5.285 -12.349 -4.845 1.00 72.41 63 THR A CA 18
ATOM 25592 C C . THR A 1 63 ? 6.468 -12.767 -5.709 1.00 72.24 63 THR A C 18
ATOM 25593 O O . THR A 1 63 ? 6.402 -12.768 -6.943 1.00 55.43 63 THR A O 18
ATOM 25604 N N . GLN A 1 64 ? 7.518 -13.238 -5.033 1.00 61.24 64 GLN A N 18
ATOM 25605 C CA . GLN A 1 64 ? 8.649 -13.956 -5.605 1.00 21.01 64 GLN A CA 18
ATOM 25606 C C . GLN A 1 64 ? 8.301 -15.174 -6.490 1.00 74.21 64 GLN A C 18
ATOM 25607 O O . GLN A 1 64 ? 9.147 -15.635 -7.254 1.00 55.33 64 GLN A O 18
ATOM 25619 N N . SER A 1 65 ? 7.079 -15.691 -6.360 1.00 22.22 65 SER A N 18
ATOM 25620 C CA . SER A 1 65 ? 6.570 -16.897 -7.006 1.00 24.45 65 SER A CA 18
ATOM 25621 C C . SER A 1 65 ? 5.425 -16.574 -7.978 1.00 13.34 65 SER A C 18
ATOM 25622 O O . SER A 1 65 ? 4.823 -17.482 -8.557 1.00 12.11 65 SER A O 18
ATOM 25629 N N . GLY A 1 66 ? 5.103 -15.292 -8.175 1.00 43.52 66 GLY A N 18
ATOM 25630 C CA . GLY A 1 66 ? 4.079 -14.883 -9.120 1.00 24.01 66 GLY A CA 18
ATOM 25631 C C . GLY A 1 66 ? 2.672 -14.886 -8.537 1.00 3.45 66 GLY A C 18
ATOM 25632 O O . GLY A 1 66 ? 1.719 -14.739 -9.301 1.00 52.44 66 GLY A O 18
ATOM 25636 N N . GLU A 1 67 ? 2.502 -15.026 -7.219 1.00 0.31 67 GLU A N 18
ATOM 25637 C CA . GLU A 1 67 ? 1.193 -14.848 -6.616 1.00 24.41 67 GLU A CA 18
ATOM 25638 C C . GLU A 1 67 ? 0.877 -13.375 -6.564 1.00 4.42 67 GLU A C 18
ATOM 25639 O O . GLU A 1 67 ? 1.651 -12.589 -6.031 1.00 23.03 67 GLU A O 18
ATOM 25649 N N . LYS A 1 68 ? -0.249 -12.990 -7.130 1.00 74.05 68 LYS A N 18
ATOM 25650 C CA . LYS A 1 68 ? -0.747 -11.636 -7.028 1.00 63.34 68 LYS A CA 18
ATOM 25651 C C . LYS A 1 68 ? -1.337 -11.458 -5.631 1.00 61.23 68 LYS A C 18
ATOM 25652 O O . LYS A 1 68 ? -1.892 -12.389 -5.043 1.00 25.14 68 LYS A O 18
ATOM 25667 N N . PHE A 1 69 ? -1.235 -10.245 -5.114 1.00 61.03 69 PHE A N 18
ATOM 25668 C CA . PHE A 1 69 ? -1.908 -9.778 -3.921 1.00 44.14 69 PHE A CA 18
ATOM 25669 C C . PHE A 1 69 ? -2.413 -8.372 -4.224 1.00 63.21 69 PHE A C 18
ATOM 25670 O O . PHE A 1 69 ? -1.793 -7.643 -5.000 1.00 34.34 69 PHE A O 18
ATOM 25686 N N . THR A 1 70 ? -3.519 -7.960 -3.624 1.00 50.31 70 THR A N 18
ATOM 25687 C CA . THR A 1 70 ? -4.112 -6.647 -3.819 1.00 23.04 70 THR A CA 18
ATOM 25688 C C . THR A 1 70 ? -4.764 -6.258 -2.510 1.00 61.42 70 THR A C 18
ATOM 25689 O O . THR A 1 70 ? -5.001 -7.083 -1.625 1.00 5.43 70 THR A O 18
ATOM 25700 N N . GLY A 1 71 ? -5.068 -4.976 -2.415 1.00 3.31 71 GLY A N 18
ATOM 25701 C CA . GLY A 1 71 ? -5.707 -4.395 -1.251 1.00 21.42 71 GLY A CA 18
ATOM 25702 C C . GLY A 1 71 ? -6.720 -3.409 -1.769 1.00 64.25 71 GLY A C 18
ATOM 25703 O O . GLY A 1 71 ? -6.361 -2.289 -2.135 1.00 25.01 71 GLY A O 18
ATOM 25707 N N . HIS A 1 72 ? -7.949 -3.891 -1.909 1.00 71.03 72 HIS A N 18
ATOM 25708 C CA . HIS A 1 72 ? -9.110 -3.089 -2.233 1.00 62.42 72 HIS A CA 18
ATOM 25709 C C . HIS A 1 72 ? -9.614 -2.534 -0.906 1.00 74.45 72 HIS A C 18
ATOM 25710 O O . HIS A 1 72 ? -9.978 -3.316 -0.021 1.00 31.22 72 HIS A O 18
ATOM 25723 N N . PHE A 1 73 ? -9.563 -1.213 -0.731 1.00 50.34 73 PHE A N 18
ATOM 25724 C CA . PHE A 1 73 ? -9.946 -0.555 0.507 1.00 70.23 73 PHE A CA 18
ATOM 25725 C C . PHE A 1 73 ? -10.682 0.735 0.201 1.00 14.50 73 PHE A C 18
ATOM 25726 O O . PHE A 1 73 ? -10.547 1.324 -0.882 1.00 52.13 73 PHE A O 18
ATOM 25742 N N . LYS A 1 74 ? -11.421 1.201 1.202 1.00 30.41 74 LYS A N 18
ATOM 25743 C CA . LYS A 1 74 ? -12.363 2.302 1.115 1.00 23.51 74 LYS A CA 18
ATOM 25744 C C . LYS A 1 74 ? -12.520 2.920 2.500 1.00 70.22 74 LYS A C 18
ATOM 25745 O O . LYS A 1 74 ? -12.002 2.379 3.479 1.00 13.30 74 LYS A O 18
ATOM 25760 N N . GLY A 1 75 ? -13.239 4.035 2.575 1.00 52.11 75 GLY A N 18
ATOM 25761 C CA . GLY A 1 75 ? -13.529 4.725 3.824 1.00 33.31 75 GLY A CA 18
ATOM 25762 C C . GLY A 1 75 ? -12.269 5.147 4.578 1.00 42.44 75 GLY A C 18
ATOM 25763 O O . GLY A 1 75 ? -12.269 5.182 5.809 1.00 72.42 75 GLY A O 18
ATOM 25767 N N . LEU A 1 76 ? -11.178 5.414 3.852 1.00 64.24 76 LEU A N 18
ATOM 25768 C CA . LEU A 1 76 ? -9.903 5.701 4.490 1.00 23.31 76 LEU A CA 18
ATOM 25769 C C . LEU A 1 76 ? -9.913 7.132 5.019 1.00 64.13 76 LEU A C 18
ATOM 25770 O O . LEU A 1 76 ? -10.577 8.020 4.475 1.00 54.02 76 LEU A O 18
ATOM 25785 N N . VAL A 1 77 ? -9.106 7.365 6.047 1.00 64.25 77 VAL A N 18
ATOM 25786 C CA . VAL A 1 77 ? -8.982 8.646 6.719 1.00 73.23 77 VAL A CA 18
ATOM 25787 C C . VAL A 1 77 ? -7.520 8.900 7.077 1.00 70.55 77 VAL A C 18
ATOM 25788 O O . VAL A 1 77 ? -6.752 7.949 7.257 1.00 72.44 77 VAL A O 18
ATOM 25801 N N . GLY A 1 78 ? -7.165 10.171 7.259 1.00 50.31 78 GLY A N 18
ATOM 25802 C CA . GLY A 1 78 ? -5.897 10.610 7.830 1.00 65.51 78 GLY A CA 18
ATOM 25803 C C . GLY A 1 78 ? -4.886 11.030 6.769 1.00 34.53 78 GLY A C 18
ATOM 25804 O O . GLY A 1 78 ? -5.001 10.675 5.595 1.00 63.51 78 GLY A O 18
ATOM 25808 N N . LYS A 1 79 ? -3.885 11.802 7.198 1.00 52.32 79 LYS A N 18
ATOM 25809 C CA . LYS A 1 79 ? -2.874 12.438 6.347 1.00 71.55 79 LYS A CA 18
ATOM 25810 C C . LYS A 1 79 ? -1.689 11.514 6.032 1.00 21.22 79 LYS A C 18
ATOM 25811 O O . LYS A 1 79 ? -0.614 11.990 5.656 1.00 1.44 79 LYS A O 18
ATOM 25826 N N . ASP A 1 80 ? -1.867 10.201 6.148 1.00 32.30 80 ASP A N 18
ATOM 25827 C CA . ASP A 1 80 ? -0.944 9.183 5.645 1.00 70.14 80 ASP A CA 18
ATOM 25828 C C . ASP A 1 80 ? -1.699 7.915 5.267 1.00 10.32 80 ASP A C 18
ATOM 25829 O O . ASP A 1 80 ? -2.850 7.724 5.673 1.00 45.33 80 ASP A O 18
ATOM 25837 N N . THR A 1 81 ? -1.009 7.029 4.543 1.00 34.20 81 THR A N 18
ATOM 25838 C CA . THR A 1 81 ? -1.545 5.757 4.084 1.00 13.30 81 THR A CA 18
ATOM 25839 C C . THR A 1 81 ? -0.458 4.677 4.224 1.00 13.31 81 THR A C 18
ATOM 25840 O O . THR A 1 81 ? 0.470 4.595 3.416 1.00 54.11 81 THR A O 18
ATOM 25851 N N . ARG A 1 82 ? -0.502 3.877 5.294 1.00 65.45 82 ARG A N 18
ATOM 25852 C CA . ARG A 1 82 ? 0.386 2.717 5.465 1.00 44.14 82 ARG A CA 18
ATOM 25853 C C . ARG A 1 82 ? -0.281 1.482 4.891 1.00 45.44 82 ARG A C 18
ATOM 25854 O O . ARG A 1 82 ? -1.499 1.465 4.731 1.00 65.55 82 ARG A O 18
ATOM 25872 N N . VAL A 1 83 ? 0.517 0.454 4.611 1.00 41.45 83 VAL A N 18
ATOM 25873 C CA . VAL A 1 83 ? 0.079 -0.762 3.940 1.00 30.53 83 VAL A CA 18
ATOM 25874 C C . VAL A 1 83 ? 0.824 -1.932 4.573 1.00 34.21 83 VAL A C 18
ATOM 25875 O O . VAL A 1 83 ? 2.051 -1.986 4.462 1.00 43.25 83 VAL A O 18
ATOM 25888 N N . PHE A 1 84 ? 0.097 -2.828 5.251 1.00 70.23 84 PHE A N 18
ATOM 25889 C CA . PHE A 1 84 ? 0.645 -4.044 5.837 1.00 45.01 84 PHE A CA 18
ATOM 25890 C C . PHE A 1 84 ? 0.366 -5.203 4.881 1.00 32.14 84 PHE A C 18
ATOM 25891 O O . PHE A 1 84 ? -0.704 -5.795 4.889 1.00 64.23 84 PHE A O 18
ATOM 25907 N N . ILE A 1 85 ? 1.332 -5.502 4.019 1.00 21.22 85 ILE A N 18
ATOM 25908 C CA . ILE A 1 85 ? 1.426 -6.785 3.332 1.00 25.33 85 ILE A CA 18
ATOM 25909 C C . ILE A 1 85 ? 1.894 -7.772 4.393 1.00 31.04 85 ILE A C 18
ATOM 25910 O O . ILE A 1 85 ? 3.020 -7.649 4.880 1.00 11.42 85 ILE A O 18
ATOM 25925 N N . GLU A 1 86 ? 1.046 -8.709 4.774 1.00 2.23 86 GLU A N 18
ATOM 25926 C CA . GLU A 1 86 ? 1.402 -9.856 5.593 1.00 2.34 86 GLU A CA 18
ATOM 25927 C C . GLU A 1 86 ? 0.375 -10.938 5.300 1.00 73.33 86 GLU A C 18
ATOM 25928 O O . GLU A 1 86 ? -0.573 -10.719 4.539 1.00 44.41 86 GLU A O 18
ATOM 25938 N N . LEU A 1 87 ? 0.567 -12.115 5.879 1.00 41.55 87 LEU A N 18
ATOM 25939 C CA . LEU A 1 87 ? -0.251 -13.267 5.595 1.00 25.20 87 LEU A CA 18
ATOM 25940 C C . LEU A 1 87 ? -1.098 -13.541 6.815 1.00 62.04 87 LEU A C 18
ATOM 25941 O O . LEU A 1 87 ? -0.691 -13.250 7.942 1.00 24.00 87 LEU A O 18
ATOM 25956 N N . ASP A 1 88 ? -2.230 -14.170 6.572 1.00 72.34 88 ASP A N 18
ATOM 25957 C CA . ASP A 1 88 ? -3.175 -14.599 7.588 1.00 41.35 88 ASP A CA 18
ATOM 25958 C C . ASP A 1 88 ? -3.721 -15.949 7.125 1.00 45.53 88 ASP A C 18
ATOM 25959 O O . ASP A 1 88 ? -3.624 -16.282 5.934 1.00 74.42 88 ASP A O 18
ATOM 25967 N N . GLU A 1 89 ? -4.325 -16.707 8.036 1.00 70.15 89 GLU A N 18
ATOM 25968 C CA . GLU A 1 89 ? -5.018 -17.966 7.795 1.00 65.14 89 GLU A CA 18
ATOM 25969 C C . GLU A 1 89 ? -4.050 -19.088 7.405 1.00 4.50 89 GLU A C 18
ATOM 25970 O O . GLU A 1 89 ? -3.792 -19.964 8.232 1.00 4.11 89 GLU A O 18
ATOM 25980 N N . ASN A 1 90 ? -3.540 -19.100 6.171 1.00 51.52 90 ASN A N 18
ATOM 25981 C CA . ASN A 1 90 ? -2.820 -20.229 5.566 1.00 73.33 90 ASN A CA 18
ATOM 25982 C C . ASN A 1 90 ? -1.588 -19.734 4.800 1.00 62.32 90 ASN A C 18
ATOM 25983 O O . ASN A 1 90 ? -1.287 -20.253 3.716 1.00 21.03 90 ASN A O 18
ATOM 25993 N N . ALA A 1 91 ? -0.902 -18.699 5.306 1.00 2.42 91 ALA A N 18
ATOM 25994 C CA . ALA A 1 91 ? 0.191 -18.024 4.613 1.00 44.25 91 ALA A CA 18
ATOM 25995 C C . ALA A 1 91 ? -0.287 -17.431 3.275 1.00 31.13 91 ALA A C 18
ATOM 25996 O O . ALA A 1 91 ? 0.494 -17.300 2.328 1.00 13.54 91 ALA A O 18
ATOM 26003 N N . ASP A 1 92 ? -1.584 -17.113 3.184 1.00 3.51 92 ASP A N 18
ATOM 26004 C CA . ASP A 1 92 ? -2.213 -16.562 1.993 1.00 50.32 92 ASP A CA 18
ATOM 26005 C C . ASP A 1 92 ? -1.816 -15.095 1.898 1.00 65.14 92 ASP A C 18
ATOM 26006 O O . ASP A 1 92 ? -1.981 -14.355 2.871 1.00 13.11 92 ASP A O 18
ATOM 26014 N N . VAL A 1 93 ? -1.278 -14.679 0.753 1.00 54.34 93 VAL A N 18
ATOM 26015 C CA . VAL A 1 93 ? -0.841 -13.301 0.552 1.00 32.21 93 VAL A CA 18
ATOM 26016 C C . VAL A 1 93 ? -2.047 -12.406 0.346 1.00 51.23 93 VAL A C 18
ATOM 26017 O O . VAL A 1 93 ? -2.575 -12.289 -0.765 1.00 22.43 93 VAL A O 18
ATOM 26030 N N . GLN A 1 94 ? -2.433 -11.765 1.435 1.00 53.34 94 GLN A N 18
ATOM 26031 C CA . GLN A 1 94 ? -3.491 -10.776 1.483 1.00 14.41 94 GLN A CA 18
ATOM 26032 C C . GLN A 1 94 ? -2.854 -9.425 1.804 1.00 74.12 94 GLN A C 18
ATOM 26033 O O . GLN A 1 94 ? -1.622 -9.301 1.807 1.00 50.25 94 GLN A O 18
ATOM 26045 N N . VAL A 1 95 ? -3.669 -8.393 1.997 1.00 43.43 95 VAL A N 18
ATOM 26046 C CA . VAL A 1 95 ? -3.190 -7.081 2.370 1.00 51.25 95 VAL A CA 18
ATOM 26047 C C . VAL A 1 95 ? -4.091 -6.602 3.491 1.00 34.30 95 VAL A C 18
ATOM 26048 O O . VAL A 1 95 ? -5.306 -6.806 3.485 1.00 70.21 95 VAL A O 18
ATOM 26061 N N . PHE A 1 96 ? -3.477 -5.881 4.411 1.00 22.34 96 PHE A N 18
ATOM 26062 C CA . PHE A 1 96 ? -4.070 -5.286 5.576 1.00 12.14 96 PHE A CA 18
ATOM 26063 C C . PHE A 1 96 ? -3.568 -3.856 5.691 1.00 61.31 96 PHE A C 18
ATOM 26064 O O . PHE A 1 96 ? -2.631 -3.440 5.000 1.00 42.41 96 PHE A O 18
ATOM 26080 N N . ILE A 1 97 ? -4.170 -3.081 6.584 1.00 45.45 97 ILE A N 18
ATOM 26081 C CA . ILE A 1 97 ? -3.785 -1.705 6.822 1.00 25.14 97 ILE A CA 18
ATOM 26082 C C . ILE A 1 97 ? -4.033 -1.362 8.279 1.00 23.22 97 ILE A C 18
ATOM 26083 O O . ILE A 1 97 ? -5.048 -1.775 8.835 1.00 11.31 97 ILE A O 18
ATOM 26098 N N . PRO A 1 98 ? -3.173 -0.533 8.895 1.00 21.31 98 PRO A N 18
ATOM 26099 C CA . PRO A 1 98 ? -3.543 0.086 10.149 1.00 50.15 98 PRO A CA 18
ATOM 26100 C C . PRO A 1 98 ? -4.665 1.098 9.861 1.00 42.44 98 PRO A C 18
ATOM 26101 O O . PRO A 1 98 ? -4.472 2.041 9.080 1.00 23.53 98 PRO A O 18
ATOM 26109 N N . GLN A 1 99 ? -5.847 0.851 10.425 1.00 63.25 99 GLN A N 18
ATOM 26110 C CA . GLN A 1 99 ? -7.056 1.671 10.412 1.00 13.24 99 GLN A CA 18
ATOM 26111 C C . GLN A 1 99 ? -7.653 1.635 11.833 1.00 1.12 99 GLN A C 18
ATOM 26112 O O . GLN A 1 99 ? -6.970 1.227 12.783 1.00 41.44 99 GLN A O 18
ATOM 26124 N N . GLY A 1 100 ? -8.891 2.086 12.024 1.00 63.34 100 GLY A N 18
ATOM 26125 C CA . GLY A 1 100 ? -9.596 2.003 13.292 1.00 71.52 100 GLY A CA 18
ATOM 26126 C C . GLY A 1 100 ? -11.083 1.959 13.008 1.00 23.14 100 GLY A C 18
ATOM 26127 O O . GLY A 1 100 ? -11.673 0.882 13.034 1.00 13.03 100 GLY A O 18
ATOM 26131 N N . GLU A 1 101 ? -11.629 3.125 12.679 1.00 30.53 101 GLU A N 18
ATOM 26132 C CA . GLU A 1 101 ? -13.017 3.419 12.335 1.00 1.02 101 GLU A CA 18
ATOM 26133 C C . GLU A 1 101 ? -13.401 2.809 10.977 1.00 71.41 101 GLU A C 18
ATOM 26134 O O . GLU A 1 101 ? -13.727 3.518 10.023 1.00 62.31 101 GLU A O 18
ATOM 26144 N N . ILE A 1 102 ? -13.332 1.486 10.868 1.00 61.33 102 ILE A N 18
ATOM 26145 C CA . ILE A 1 102 ? -13.750 0.727 9.700 1.00 13.22 102 ILE A CA 18
ATOM 26146 C C . ILE A 1 102 ? -14.736 -0.358 10.124 1.00 24.53 102 ILE A C 18
ATOM 26147 O O . ILE A 1 102 ? -14.419 -1.551 10.204 1.00 50.14 102 ILE A O 18
ATOM 26162 N N . ASP A 1 103 ? -15.959 0.123 10.338 1.00 71.25 103 ASP A N 18
ATOM 26163 C CA . ASP A 1 103 ? -17.228 -0.590 10.277 1.00 1.02 103 ASP A CA 18
ATOM 26164 C C . ASP A 1 103 ? -17.454 -1.519 11.453 1.00 44.33 103 ASP A C 18
ATOM 26165 O O . ASP A 1 103 ? -16.573 -1.626 12.336 1.00 1.42 103 ASP A O 18
ATOM 26173 N N . GLY A 1 1 ? 10.625 17.236 -0.641 1.00 5.51 1 GLY A N 19
ATOM 26174 C CA . GLY A 1 1 ? 10.450 18.318 0.326 1.00 51.15 1 GLY A CA 19
ATOM 26175 C C . GLY A 1 1 ? 10.095 19.616 -0.373 1.00 32.31 1 GLY A C 19
ATOM 26176 O O . GLY A 1 1 ? 10.637 19.927 -1.439 1.00 2.51 1 GLY A O 19
ATOM 26180 N N . ALA A 1 2 ? 9.160 20.375 0.195 1.00 64.44 2 ALA A N 19
ATOM 26181 C CA . ALA A 1 2 ? 8.632 21.587 -0.417 1.00 50.23 2 ALA A CA 19
ATOM 26182 C C . ALA A 1 2 ? 9.026 22.819 0.396 1.00 13.22 2 ALA A C 19
ATOM 26183 O O . ALA A 1 2 ? 9.516 22.697 1.518 1.00 1.53 2 ALA A O 19
ATOM 26190 N N . GLN A 1 3 ? 8.777 24.010 -0.160 1.00 4.21 3 GLN A N 19
ATOM 26191 C CA . GLN A 1 3 ? 8.752 25.232 0.633 1.00 71.13 3 GLN A CA 19
ATOM 26192 C C . GLN A 1 3 ? 7.658 25.102 1.688 1.00 42.22 3 GLN A C 19
ATOM 26193 O O . GLN A 1 3 ? 7.958 25.219 2.876 1.00 43.53 3 GLN A O 19
ATOM 26205 N N . ASP A 1 4 ? 6.404 24.868 1.284 1.00 43.12 4 ASP A N 19
ATOM 26206 C CA . ASP A 1 4 ? 5.344 24.675 2.265 1.00 44.44 4 ASP A CA 19
ATOM 26207 C C . ASP A 1 4 ? 4.184 23.885 1.663 1.00 65.41 4 ASP A C 19
ATOM 26208 O O . ASP A 1 4 ? 3.065 24.376 1.499 1.00 11.25 4 ASP A O 19
ATOM 26216 N N . GLY A 1 5 ? 4.472 22.645 1.264 1.00 2.14 5 GLY A N 19
ATOM 26217 C CA . GLY A 1 5 ? 3.571 21.813 0.476 1.00 3.44 5 GLY A CA 19
ATOM 26218 C C . GLY A 1 5 ? 2.552 21.096 1.359 1.00 52.35 5 GLY A C 19
ATOM 26219 O O . GLY A 1 5 ? 2.501 19.864 1.376 1.00 54.41 5 GLY A O 19
ATOM 26223 N N . LYS A 1 6 ? 1.751 21.852 2.113 1.00 11.43 6 LYS A N 19
ATOM 26224 C CA . LYS A 1 6 ? 0.751 21.397 3.088 1.00 34.31 6 LYS A CA 19
ATOM 26225 C C . LYS A 1 6 ? -0.487 20.748 2.453 1.00 25.20 6 LYS A C 19
ATOM 26226 O O . LYS A 1 6 ? -1.583 20.861 2.996 1.00 4.11 6 LYS A O 19
ATOM 26241 N N . GLU A 1 7 ? -0.356 20.093 1.305 1.00 33.24 7 GLU A N 19
ATOM 26242 C CA . GLU A 1 7 ? -1.503 19.751 0.467 1.00 24.21 7 GLU A CA 19
ATOM 26243 C C . GLU A 1 7 ? -1.209 18.546 -0.429 1.00 73.35 7 GLU A C 19
ATOM 26244 O O . GLU A 1 7 ? -1.546 18.520 -1.616 1.00 74.13 7 GLU A O 19
ATOM 26254 N N . THR A 1 8 ? -0.559 17.539 0.137 1.00 3.50 8 THR A N 19
ATOM 26255 C CA . THR A 1 8 ? -0.427 16.222 -0.458 1.00 72.22 8 THR A CA 19
ATOM 26256 C C . THR A 1 8 ? -0.564 15.186 0.653 1.00 13.23 8 THR A C 19
ATOM 26257 O O . THR A 1 8 ? -0.094 15.388 1.778 1.00 72.12 8 THR A O 19
ATOM 26268 N N . THR A 1 9 ? -1.213 14.072 0.329 1.00 53.13 9 THR A N 19
ATOM 26269 C CA . THR A 1 9 ? -1.137 12.865 1.130 1.00 43.45 9 THR A CA 19
ATOM 26270 C C . THR A 1 9 ? 0.274 12.294 1.017 1.00 51.52 9 THR A C 19
ATOM 26271 O O . THR A 1 9 ? 1.060 12.663 0.133 1.00 51.21 9 THR A O 19
ATOM 26282 N N . THR A 1 10 ? 0.578 11.341 1.885 1.00 35.24 10 THR A N 19
ATOM 26283 C CA . THR A 1 10 ? 1.764 10.531 1.752 1.00 73.22 10 THR A CA 19
ATOM 26284 C C . THR A 1 10 ? 1.330 9.084 1.904 1.00 42.55 10 THR A C 19
ATOM 26285 O O . THR A 1 10 ? 0.504 8.767 2.765 1.00 2.32 10 THR A O 19
ATOM 26296 N N . ILE A 1 11 ? 1.887 8.229 1.052 1.00 11.24 11 ILE A N 19
ATOM 26297 C CA . ILE A 1 11 ? 1.754 6.793 1.130 1.00 14.42 11 ILE A CA 19
ATOM 26298 C C . ILE A 1 11 ? 3.083 6.282 1.670 1.00 73.24 11 ILE A C 19
ATOM 26299 O O . ILE A 1 11 ? 4.144 6.850 1.408 1.00 52.34 11 ILE A O 19
ATOM 26314 N N . ARG A 1 12 ? 3.037 5.156 2.371 1.00 11.14 12 ARG A N 19
ATOM 26315 C CA . ARG A 1 12 ? 4.217 4.366 2.641 1.00 13.41 12 ARG A CA 19
ATOM 26316 C C . ARG A 1 12 ? 3.850 2.916 2.414 1.00 72.44 12 ARG A C 19
ATOM 26317 O O . ARG A 1 12 ? 2.807 2.461 2.884 1.00 40.34 12 ARG A O 19
ATOM 26335 N N . LEU A 1 13 ? 4.674 2.200 1.669 1.00 5.13 13 LEU A N 19
ATOM 26336 C CA . LEU A 1 13 ? 4.540 0.764 1.493 1.00 45.01 13 LEU A CA 19
ATOM 26337 C C . LEU A 1 13 ? 5.540 0.098 2.423 1.00 25.23 13 LEU A C 19
ATOM 26338 O O . LEU A 1 13 ? 6.678 0.554 2.527 1.00 25.42 13 LEU A O 19
ATOM 26353 N N . ILE A 1 14 ? 5.114 -0.969 3.097 1.00 71.32 14 ILE A N 19
ATOM 26354 C CA . ILE A 1 14 ? 5.920 -1.811 3.960 1.00 14.44 14 ILE A CA 19
ATOM 26355 C C . ILE A 1 14 ? 5.708 -3.272 3.531 1.00 1.42 14 ILE A C 19
ATOM 26356 O O . ILE A 1 14 ? 4.579 -3.675 3.244 1.00 61.13 14 ILE A O 19
ATOM 26371 N N . ASN A 1 15 ? 6.764 -4.089 3.528 1.00 33.23 15 ASN A N 19
ATOM 26372 C CA . ASN A 1 15 ? 6.729 -5.516 3.206 1.00 12.43 15 ASN A CA 19
ATOM 26373 C C . ASN A 1 15 ? 6.896 -6.433 4.438 1.00 5.42 15 ASN A C 19
ATOM 26374 O O . ASN A 1 15 ? 7.848 -7.212 4.489 1.00 65.52 15 ASN A O 19
ATOM 26384 N N . GLN A 1 16 ? 6.044 -6.348 5.467 1.00 74.45 16 GLN A N 19
ATOM 26385 C CA . GLN A 1 16 ? 6.145 -7.160 6.691 1.00 12.31 16 GLN A CA 19
ATOM 26386 C C . GLN A 1 16 ? 5.711 -8.623 6.469 1.00 1.30 16 GLN A C 19
ATOM 26387 O O . GLN A 1 16 ? 4.826 -9.148 7.148 1.00 4.22 16 GLN A O 19
ATOM 26399 N N . THR A 1 17 ? 6.371 -9.299 5.539 1.00 1.13 17 THR A N 19
ATOM 26400 C CA . THR A 1 17 ? 6.129 -10.683 5.152 1.00 20.24 17 THR A CA 19
ATOM 26401 C C . THR A 1 17 ? 7.435 -11.454 4.986 1.00 0.00 17 THR A C 19
ATOM 26402 O O . THR A 1 17 ? 8.525 -10.879 4.948 1.00 32.40 17 THR A O 19
ATOM 26413 N N . TYR A 1 18 ? 7.319 -12.774 4.816 1.00 34.12 18 TYR A N 19
ATOM 26414 C CA . TYR A 1 18 ? 8.424 -13.716 4.648 1.00 32.32 18 TYR A CA 19
ATOM 26415 C C . TYR A 1 18 ? 8.989 -13.784 3.220 1.00 41.04 18 TYR A C 19
ATOM 26416 O O . TYR A 1 18 ? 9.879 -14.601 2.970 1.00 61.42 18 TYR A O 19
ATOM 26433 N N . PHE A 1 19 ? 8.532 -12.925 2.298 1.00 5.43 19 PHE A N 19
ATOM 26434 C CA . PHE A 1 19 ? 8.989 -12.904 0.909 1.00 21.33 19 PHE A CA 19
ATOM 26435 C C . PHE A 1 19 ? 9.555 -11.527 0.515 1.00 44.35 19 PHE A C 19
ATOM 26436 O O . PHE A 1 19 ? 9.746 -10.656 1.364 1.00 3.33 19 PHE A O 19
ATOM 26452 N N . ASN A 1 20 ? 9.804 -11.339 -0.786 1.00 12.04 20 ASN A N 19
ATOM 26453 C CA . ASN A 1 20 ? 10.203 -10.119 -1.492 1.00 24.34 20 ASN A CA 19
ATOM 26454 C C . ASN A 1 20 ? 9.145 -9.837 -2.568 1.00 31.33 20 ASN A C 19
ATOM 26455 O O . ASN A 1 20 ? 8.547 -10.781 -3.094 1.00 5.20 20 ASN A O 19
ATOM 26465 N N . VAL A 1 21 ? 8.910 -8.573 -2.925 1.00 65.12 21 VAL A N 19
ATOM 26466 C CA . VAL A 1 21 ? 7.947 -8.163 -3.954 1.00 10.01 21 VAL A CA 19
ATOM 26467 C C . VAL A 1 21 ? 8.616 -7.138 -4.872 1.00 34.10 21 VAL A C 19
ATOM 26468 O O . VAL A 1 21 ? 9.407 -6.326 -4.411 1.00 53.02 21 VAL A O 19
ATOM 26481 N N . LYS A 1 22 ? 8.307 -7.146 -6.176 1.00 11.03 22 LYS A N 19
ATOM 26482 C CA . LYS A 1 22 ? 9.087 -6.414 -7.194 1.00 33.44 22 LYS A CA 19
ATOM 26483 C C . LYS A 1 22 ? 8.237 -5.721 -8.254 1.00 63.31 22 LYS A C 19
ATOM 26484 O O . LYS A 1 22 ? 8.668 -5.510 -9.386 1.00 34.13 22 LYS A O 19
ATOM 26499 N N . ASN A 1 23 ? 6.984 -5.423 -7.919 1.00 23.21 23 ASN A N 19
ATOM 26500 C CA . ASN A 1 23 ? 5.965 -4.954 -8.850 1.00 54.03 23 ASN A CA 19
ATOM 26501 C C . ASN A 1 23 ? 4.688 -4.770 -8.053 1.00 13.04 23 ASN A C 19
ATOM 26502 O O . ASN A 1 23 ? 3.799 -5.623 -8.078 1.00 14.04 23 ASN A O 19
ATOM 26512 N N . ILE A 1 24 ? 4.647 -3.721 -7.242 1.00 62.53 24 ILE A N 19
ATOM 26513 C CA . ILE A 1 24 ? 3.560 -3.452 -6.314 1.00 63.52 24 ILE A CA 19
ATOM 26514 C C . ILE A 1 24 ? 2.833 -2.212 -6.795 1.00 54.43 24 ILE A C 19
ATOM 26515 O O . ILE A 1 24 ? 3.289 -1.098 -6.528 1.00 63.34 24 ILE A O 19
ATOM 26530 N N . LYS A 1 25 ? 1.732 -2.387 -7.533 1.00 64.31 25 LYS A N 19
ATOM 26531 C CA . LYS A 1 25 ? 0.914 -1.229 -7.885 1.00 1.33 25 LYS A CA 19
ATOM 26532 C C . LYS A 1 25 ? 0.209 -0.697 -6.654 1.00 63.52 25 LYS A C 19
ATOM 26533 O O . LYS A 1 25 ? -0.166 -1.459 -5.757 1.00 60.23 25 LYS A O 19
ATOM 26548 N N . VAL A 1 26 ? 0.011 0.613 -6.640 1.00 73.21 26 VAL A N 19
ATOM 26549 C CA . VAL A 1 26 ? -0.648 1.340 -5.578 1.00 1.31 26 VAL A CA 19
ATOM 26550 C C . VAL A 1 26 ? -1.584 2.347 -6.227 1.00 4.14 26 VAL A C 19
ATOM 26551 O O . VAL A 1 26 ? -1.128 3.019 -7.145 1.00 74.43 26 VAL A O 19
ATOM 26564 N N . THR A 1 27 ? -2.818 2.487 -5.739 1.00 72.21 27 THR A N 19
ATOM 26565 C CA . THR A 1 27 ? -3.845 3.401 -6.251 1.00 21.23 27 THR A CA 19
ATOM 26566 C C . THR A 1 27 ? -4.498 4.145 -5.080 1.00 14.32 27 THR A C 19
ATOM 26567 O O . THR A 1 27 ? -4.560 3.573 -3.994 1.00 71.55 27 THR A O 19
ATOM 26578 N N . TRP A 1 28 ? -5.023 5.365 -5.266 1.00 23.12 28 TRP A N 19
ATOM 26579 C CA . TRP A 1 28 ? -5.633 6.162 -4.183 1.00 52.04 28 TRP A CA 19
ATOM 26580 C C . TRP A 1 28 ? -6.644 7.205 -4.680 1.00 11.40 28 TRP A C 19
ATOM 26581 O O . TRP A 1 28 ? -6.997 8.171 -4.002 1.00 21.44 28 TRP A O 19
ATOM 26601 N N . ASN A 1 29 ? -7.124 7.038 -5.894 1.00 24.12 29 ASN A N 19
ATOM 26602 C CA . ASN A 1 29 ? -8.215 7.804 -6.488 1.00 24.41 29 ASN A CA 19
ATOM 26603 C C . ASN A 1 29 ? -8.780 6.928 -7.598 1.00 54.42 29 ASN A C 19
ATOM 26604 O O . ASN A 1 29 ? -8.426 5.745 -7.668 1.00 14.42 29 ASN A O 19
ATOM 26614 N N . ASP A 1 30 ? -9.671 7.451 -8.431 1.00 2.12 30 ASP A N 19
ATOM 26615 C CA . ASP A 1 30 ? -10.177 6.695 -9.570 1.00 43.33 30 ASP A CA 19
ATOM 26616 C C . ASP A 1 30 ? -9.285 7.023 -10.764 1.00 11.11 30 ASP A C 19
ATOM 26617 O O . ASP A 1 30 ? -9.459 8.056 -11.416 1.00 33.04 30 ASP A O 19
ATOM 26625 N N . GLY A 1 31 ? -8.250 6.207 -10.970 1.00 71.11 31 GLY A N 19
ATOM 26626 C CA . GLY A 1 31 ? -7.285 6.330 -12.058 1.00 64.51 31 GLY A CA 19
ATOM 26627 C C . GLY A 1 31 ? -6.116 7.204 -11.623 1.00 4.14 31 GLY A C 19
ATOM 26628 O O . GLY A 1 31 ? -5.825 8.226 -12.251 1.00 41.42 31 GLY A O 19
ATOM 26632 N N . LYS A 1 32 ? -5.525 6.878 -10.476 1.00 22.32 32 LYS A N 19
ATOM 26633 C CA . LYS A 1 32 ? -4.395 7.568 -9.880 1.00 71.42 32 LYS A CA 19
ATOM 26634 C C . LYS A 1 32 ? -3.609 6.521 -9.134 1.00 43.42 32 LYS A C 19
ATOM 26635 O O . LYS A 1 32 ? -3.972 6.159 -8.013 1.00 21.23 32 LYS A O 19
ATOM 26650 N N . GLU A 1 33 ? -2.566 6.029 -9.784 1.00 55.45 33 GLU A N 19
ATOM 26651 C CA . GLU A 1 33 ? -1.770 4.924 -9.312 1.00 55.43 33 GLU A CA 19
ATOM 26652 C C . GLU A 1 33 ? -0.327 5.110 -9.761 1.00 73.12 33 GLU A C 19
ATOM 26653 O O . GLU A 1 33 ? -0.054 5.778 -10.760 1.00 0.20 33 GLU A O 19
ATOM 26663 N N . GLN A 1 34 ? 0.578 4.467 -9.031 1.00 1.03 34 GLN A N 19
ATOM 26664 C CA . GLN A 1 34 ? 2.004 4.311 -9.323 1.00 1.00 34 GLN A CA 19
ATOM 26665 C C . GLN A 1 34 ? 2.398 2.868 -8.975 1.00 75.44 34 GLN A C 19
ATOM 26666 O O . GLN A 1 34 ? 1.506 2.025 -8.814 1.00 60.32 34 GLN A O 19
ATOM 26678 N N . THR A 1 35 ? 3.682 2.523 -8.942 1.00 65.55 35 THR A N 19
ATOM 26679 C CA . THR A 1 35 ? 4.113 1.246 -8.383 1.00 73.51 35 THR A CA 19
ATOM 26680 C C . THR A 1 35 ? 5.454 1.434 -7.687 1.00 72.31 35 THR A C 19
ATOM 26681 O O . THR A 1 35 ? 6.232 2.313 -8.061 1.00 45.02 35 THR A O 19
ATOM 26692 N N . VAL A 1 36 ? 5.729 0.593 -6.692 1.00 12.40 36 VAL A N 19
ATOM 26693 C CA . VAL A 1 36 ? 7.021 0.556 -6.032 1.00 5.03 36 VAL A CA 19
ATOM 26694 C C . VAL A 1 36 ? 7.894 -0.377 -6.860 1.00 23.31 36 VAL A C 19
ATOM 26695 O O . VAL A 1 36 ? 7.407 -1.408 -7.337 1.00 24.22 36 VAL A O 19
ATOM 26708 N N . ASN A 1 37 ? 9.169 -0.006 -6.987 1.00 25.11 37 ASN A N 19
ATOM 26709 C CA . ASN A 1 37 ? 10.249 -0.784 -7.569 1.00 65.15 37 ASN A CA 19
ATOM 26710 C C . ASN A 1 37 ? 10.273 -2.194 -6.986 1.00 30.31 37 ASN A C 19
ATOM 26711 O O . ASN A 1 37 ? 9.725 -3.119 -7.583 1.00 71.34 37 ASN A O 19
ATOM 26721 N N . THR A 1 38 ? 10.904 -2.366 -5.829 1.00 2.03 38 THR A N 19
ATOM 26722 C CA . THR A 1 38 ? 11.053 -3.637 -5.160 1.00 65.55 38 THR A CA 19
ATOM 26723 C C . THR A 1 38 ? 11.066 -3.337 -3.671 1.00 31.11 38 THR A C 19
ATOM 26724 O O . THR A 1 38 ? 11.663 -2.348 -3.248 1.00 33.54 38 THR A O 19
ATOM 26735 N N . LEU A 1 39 ? 10.404 -4.189 -2.896 1.00 41.44 39 LEU A N 19
ATOM 26736 C CA . LEU A 1 39 ? 10.345 -4.130 -1.457 1.00 1.12 39 LEU A CA 19
ATOM 26737 C C . LEU A 1 39 ? 10.835 -5.479 -0.962 1.00 72.11 39 LEU A C 19
ATOM 26738 O O . LEU A 1 39 ? 10.135 -6.489 -1.083 1.00 71.32 39 LEU A O 19
ATOM 26753 N N . GLY A 1 40 ? 12.077 -5.482 -0.492 1.00 51.02 40 GLY A N 19
ATOM 26754 C CA . GLY A 1 40 ? 12.743 -6.637 0.075 1.00 72.22 40 GLY A CA 19
ATOM 26755 C C . GLY A 1 40 ? 12.095 -7.072 1.386 1.00 32.14 40 GLY A C 19
ATOM 26756 O O . GLY A 1 40 ? 11.094 -6.507 1.835 1.00 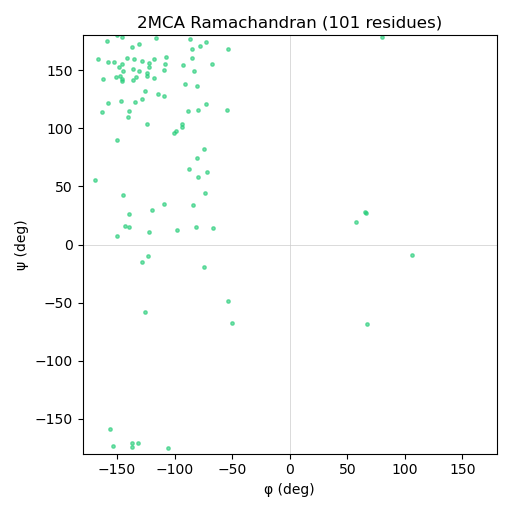12.22 40 GLY A O 19
ATOM 26760 N N . SER A 1 41 ? 12.644 -8.103 2.016 1.00 30.31 41 SER A N 19
ATOM 26761 C CA . SER A 1 41 ? 12.122 -8.681 3.245 1.00 3.01 41 SER A CA 19
ATOM 26762 C C . SER A 1 41 ? 11.989 -7.619 4.343 1.00 74.15 41 SER A C 19
ATOM 26763 O O . SER A 1 41 ? 13.007 -7.048 4.727 1.00 2.23 41 SER A O 19
ATOM 26770 N N . HIS A 1 42 ? 10.771 -7.341 4.833 1.00 72.33 42 HIS A N 19
ATOM 26771 C CA . HIS A 1 42 ? 10.477 -6.307 5.835 1.00 24.33 42 HIS A CA 19
ATOM 26772 C C . HIS A 1 42 ? 10.936 -4.902 5.422 1.00 70.22 42 HIS A C 19
ATOM 26773 O O . HIS A 1 42 ? 11.081 -4.019 6.272 1.00 43.05 42 HIS A O 19
ATOM 26786 N N . ASP A 1 43 ? 11.151 -4.659 4.126 1.00 31.10 43 ASP A N 19
ATOM 26787 C CA . ASP A 1 43 ? 11.550 -3.345 3.640 1.00 23.12 43 ASP A CA 19
ATOM 26788 C C . ASP A 1 43 ? 10.378 -2.378 3.593 1.00 12.11 43 ASP A C 19
ATOM 26789 O O . ASP A 1 43 ? 9.229 -2.743 3.855 1.00 41.15 43 ASP A O 19
ATOM 26797 N N . SER A 1 44 ? 10.672 -1.129 3.246 1.00 33.44 44 SER A N 19
ATOM 26798 C CA . SER A 1 44 ? 9.653 -0.088 3.116 1.00 10.14 44 SER A CA 19
ATOM 26799 C C . SER A 1 44 ? 10.117 1.113 2.280 1.00 45.41 44 SER A C 19
ATOM 26800 O O . SER A 1 44 ? 11.309 1.273 2.026 1.00 14.33 44 SER A O 19
ATOM 26807 N N . ILE A 1 45 ? 9.180 1.971 1.866 1.00 44.05 45 ILE A N 19
ATOM 26808 C CA . ILE A 1 45 ? 9.437 3.209 1.131 1.00 74.34 45 ILE A CA 19
ATOM 26809 C C . ILE A 1 45 ? 8.289 4.185 1.407 1.00 54.12 45 ILE A C 19
ATOM 26810 O O . ILE A 1 45 ? 7.143 3.738 1.491 1.00 63.12 45 ILE A O 19
ATOM 26825 N N . ASP A 1 46 ? 8.564 5.493 1.496 1.00 74.24 46 ASP A N 19
ATOM 26826 C CA . ASP A 1 46 ? 7.527 6.540 1.497 1.00 54.44 46 ASP A CA 19
ATOM 26827 C C . ASP A 1 46 ? 7.539 7.263 0.156 1.00 50.12 46 ASP A C 19
ATOM 26828 O O . ASP A 1 46 ? 8.598 7.414 -0.455 1.00 64.14 46 ASP A O 19
ATOM 26836 N N . PHE A 1 47 ? 6.363 7.689 -0.306 1.00 50.02 47 PHE A N 19
ATOM 26837 C CA . PHE A 1 47 ? 6.214 8.536 -1.487 1.00 42.43 47 PHE A CA 19
ATOM 26838 C C . PHE A 1 47 ? 4.939 9.377 -1.391 1.00 34.44 47 PHE A C 19
ATOM 26839 O O . PHE A 1 47 ? 4.013 9.049 -0.645 1.00 2.52 47 PHE A O 19
ATOM 26855 N N . SER A 1 48 ? 4.862 10.480 -2.140 1.00 25.10 48 SER A N 19
ATOM 26856 C CA . SER A 1 48 ? 3.632 11.249 -2.258 1.00 44.43 48 SER A CA 19
ATOM 26857 C C . SER A 1 48 ? 2.689 10.515 -3.198 1.00 24.32 48 SER A C 19
ATOM 26858 O O . SER A 1 48 ? 3.111 9.985 -4.229 1.00 41.43 48 SER A O 19
ATOM 26865 N N . SER A 1 49 ? 1.406 10.582 -2.874 1.00 23.21 49 SER A N 19
ATOM 26866 C CA . SER A 1 49 ? 0.318 10.396 -3.805 1.00 1.32 49 SER A CA 19
ATOM 26867 C C . SER A 1 49 ? 0.150 11.696 -4.598 1.00 40.21 49 SER A C 19
ATOM 26868 O O . SER A 1 49 ? 0.559 12.767 -4.145 1.00 15.34 49 SER A O 19
ATOM 26875 N N . ASP A 1 50 ? -0.527 11.617 -5.740 1.00 15.52 50 ASP A N 19
ATOM 26876 C CA . ASP A 1 50 ? -0.949 12.762 -6.544 1.00 35.10 50 ASP A CA 19
ATOM 26877 C C . ASP A 1 50 ? -2.370 13.121 -6.126 1.00 60.44 50 ASP A C 19
ATOM 26878 O O . ASP A 1 50 ? -3.330 12.862 -6.864 1.00 21.02 50 ASP A O 19
ATOM 26886 N N . ALA A 1 51 ? -2.536 13.549 -4.874 1.00 42.55 51 ALA A N 19
ATOM 26887 C CA . ALA A 1 51 ? -3.855 13.753 -4.304 1.00 4.13 51 ALA A CA 19
ATOM 26888 C C . ALA A 1 51 ? -3.754 14.546 -3.004 1.00 31.20 51 ALA A C 19
ATOM 26889 O O . ALA A 1 51 ? -3.002 14.168 -2.099 1.00 21.12 51 ALA A O 19
ATOM 26896 N N . GLY A 1 52 ? -4.551 15.607 -2.884 1.00 35.43 52 GLY A N 19
ATOM 26897 C CA . GLY A 1 52 ? -4.709 16.339 -1.632 1.00 63.33 52 GLY A CA 19
ATOM 26898 C C . GLY A 1 52 ? -5.651 15.616 -0.667 1.00 32.00 52 GLY A C 19
ATOM 26899 O O . GLY A 1 52 ? -5.589 15.853 0.538 1.00 63.14 52 GLY A O 19
ATOM 26903 N N . SER A 1 53 ? -6.509 14.723 -1.169 1.00 33.34 53 SER A N 19
ATOM 26904 C CA . SER A 1 53 ? -7.501 14.009 -0.378 1.00 75.31 53 SER A CA 19
ATOM 26905 C C . SER A 1 53 ? -7.684 12.602 -0.922 1.00 54.23 53 SER A C 19
ATOM 26906 O O . SER A 1 53 ? -7.635 12.396 -2.142 1.00 2.53 53 SER A O 19
ATOM 26913 N N . VAL A 1 54 ? -7.921 11.642 -0.030 1.00 54.53 54 VAL A N 19
ATOM 26914 C CA . VAL A 1 54 ? -8.048 10.228 -0.385 1.00 35.11 54 VAL A CA 19
ATOM 26915 C C . VAL A 1 54 ? -9.053 9.546 0.555 1.00 13.32 54 VAL A C 19
ATOM 26916 O O . VAL A 1 54 ? -9.101 9.870 1.744 1.00 21.20 54 VAL A O 19
ATOM 26929 N N . TYR A 1 55 ? -9.814 8.583 0.028 1.00 74.05 55 TYR A N 19
ATOM 26930 C CA . TYR A 1 55 ? -10.825 7.787 0.731 1.00 64.41 55 TYR A CA 19
ATOM 26931 C C . TYR A 1 55 ? -10.860 6.311 0.284 1.00 54.21 55 TYR A C 19
ATOM 26932 O O . TYR A 1 55 ? -11.672 5.544 0.797 1.00 60.44 55 TYR A O 19
ATOM 26949 N N . LYS A 1 56 ? -10.009 5.885 -0.658 1.00 55.52 56 LYS A N 19
ATOM 26950 C CA . LYS A 1 56 ? -9.934 4.506 -1.166 1.00 21.14 56 LYS A CA 19
ATOM 26951 C C . LYS A 1 56 ? -8.493 4.153 -1.501 1.00 55.25 56 LYS A C 19
ATOM 26952 O O . LYS A 1 56 ? -7.690 5.065 -1.713 1.00 73.12 56 LYS A O 19
ATOM 26967 N N . MET A 1 57 ? -8.175 2.861 -1.603 1.00 32.41 57 MET A N 19
ATOM 26968 C CA . MET A 1 57 ? -6.890 2.371 -2.091 1.00 71.41 57 MET A CA 19
ATOM 26969 C C . MET A 1 57 ? -7.088 1.042 -2.795 1.00 34.32 57 MET A C 19
ATOM 26970 O O . MET A 1 57 ? -7.844 0.192 -2.326 1.00 71.55 57 MET A O 19
ATOM 26982 N N . ASP A 1 58 ? -6.327 0.821 -3.860 1.00 22.41 58 ASP A N 19
ATOM 26983 C CA . ASP A 1 58 ? -6.294 -0.428 -4.610 1.00 40.43 58 ASP A CA 19
ATOM 26984 C C . ASP A 1 58 ? -4.847 -0.781 -4.875 1.00 14.01 58 ASP A C 19
ATOM 26985 O O . ASP A 1 58 ? -4.124 -0.069 -5.580 1.00 31.43 58 ASP A O 19
ATOM 26993 N N . VAL A 1 59 ? -4.398 -1.807 -4.175 1.00 63.23 59 VAL A N 19
ATOM 26994 C CA . VAL A 1 59 ? -3.092 -2.398 -4.373 1.00 74.22 59 VAL A CA 19
ATOM 26995 C C . VAL A 1 59 ? -3.331 -3.628 -5.260 1.00 11.12 59 VAL A C 19
ATOM 26996 O O . VAL A 1 59 ? -4.333 -4.330 -5.102 1.00 35.54 59 VAL A O 19
ATOM 27009 N N . THR A 1 60 ? -2.372 -3.960 -6.117 1.00 53.41 60 THR A N 19
ATOM 27010 C CA . THR A 1 60 ? -2.436 -5.119 -6.995 1.00 71.21 60 THR A CA 19
ATOM 27011 C C . THR A 1 60 ? -0.980 -5.431 -7.348 1.00 72.15 60 THR A C 19
ATOM 27012 O O . THR A 1 60 ? -0.347 -4.724 -8.136 1.00 22.31 60 THR A O 19
ATOM 27023 N N . GLY A 1 61 ? -0.406 -6.437 -6.696 1.00 41.15 61 GLY A N 19
ATOM 27024 C CA . GLY A 1 61 ? 1.028 -6.707 -6.777 1.00 33.32 61 GLY A CA 19
ATOM 27025 C C . GLY A 1 61 ? 1.321 -8.202 -6.818 1.00 53.41 61 GLY A C 19
ATOM 27026 O O . GLY A 1 61 ? 0.387 -8.993 -6.728 1.00 72.23 61 GLY A O 19
ATOM 27030 N N . THR A 1 62 ? 2.595 -8.601 -6.954 1.00 71.51 62 THR A N 19
ATOM 27031 C CA . THR A 1 62 ? 2.994 -10.014 -6.995 1.00 53.13 62 THR A CA 19
ATOM 27032 C C . THR A 1 62 ? 4.289 -10.263 -6.206 1.00 71.42 62 THR A C 19
ATOM 27033 O O . THR A 1 62 ? 5.211 -9.438 -6.247 1.00 60.25 62 THR A O 19
ATOM 27044 N N . THR A 1 63 ? 4.356 -11.386 -5.492 1.00 61.54 63 THR A N 19
ATOM 27045 C CA . THR A 1 63 ? 5.489 -11.841 -4.695 1.00 24.42 63 THR A CA 19
ATOM 27046 C C . THR A 1 63 ? 6.576 -12.483 -5.549 1.00 52.13 63 THR A C 19
ATOM 27047 O O . THR A 1 63 ? 6.454 -12.600 -6.775 1.00 43.24 63 THR A O 19
ATOM 27058 N N . GLN A 1 64 ? 7.658 -12.889 -4.887 1.00 4.42 64 GLN A N 19
ATOM 27059 C CA . GLN A 1 64 ? 8.691 -13.745 -5.431 1.00 32.41 64 GLN A CA 19
ATOM 27060 C C . GLN A 1 64 ? 8.058 -15.001 -6.036 1.00 1.02 64 GLN A C 19
ATOM 27061 O O . GLN A 1 64 ? 8.321 -15.304 -7.196 1.00 5.43 64 GLN A O 19
ATOM 27073 N N . SER A 1 65 ? 7.166 -15.653 -5.291 1.00 33.50 65 SER A N 19
ATOM 27074 C CA . SER A 1 65 ? 6.514 -16.914 -5.645 1.00 75.21 65 SER A CA 19
ATOM 27075 C C . SER A 1 65 ? 5.503 -16.777 -6.790 1.00 12.23 65 SER A C 19
ATOM 27076 O O . SER A 1 65 ? 4.904 -17.776 -7.188 1.00 75.25 65 SER A O 19
ATOM 27083 N N . GLY A 1 66 ? 5.278 -15.573 -7.325 1.00 22.30 66 GLY A N 19
ATOM 27084 C CA . GLY A 1 66 ? 4.224 -15.361 -8.306 1.00 61.33 66 GLY A CA 19
ATOM 27085 C C . GLY A 1 66 ? 2.858 -15.218 -7.639 1.00 60.41 66 GLY A C 19
ATOM 27086 O O . GLY A 1 66 ? 1.848 -15.144 -8.335 1.00 71.12 66 GLY A O 19
ATOM 27090 N N . GLU A 1 67 ? 2.804 -15.159 -6.301 1.00 55.44 67 GLU A N 19
ATOM 27091 C CA . GLU A 1 67 ? 1.553 -14.951 -5.597 1.00 53.32 67 GLU A CA 19
ATOM 27092 C C . GLU A 1 67 ? 1.124 -13.516 -5.828 1.00 75.21 67 GLU A C 19
ATOM 27093 O O . GLU A 1 67 ? 1.779 -12.558 -5.426 1.00 24.23 67 GLU A O 19
ATOM 27103 N N . LYS A 1 68 ? 0.077 -13.364 -6.619 1.00 3.21 68 LYS A N 19
ATOM 27104 C CA . LYS A 1 68 ? -0.531 -12.102 -6.950 1.00 52.04 68 LYS A CA 19
ATOM 27105 C C . LYS A 1 68 ? -1.608 -11.829 -5.928 1.00 62.43 68 LYS A C 19
ATOM 27106 O O . LYS A 1 68 ? -2.529 -12.631 -5.780 1.00 35.53 68 LYS A O 19
ATOM 27121 N N . PHE A 1 69 ? -1.484 -10.686 -5.279 1.00 2.24 69 PHE A N 19
ATOM 27122 C CA . PHE A 1 69 ? -2.335 -10.231 -4.205 1.00 43.14 69 PHE A CA 19
ATOM 27123 C C . PHE A 1 69 ? -3.056 -8.970 -4.668 1.00 51.04 69 PHE A C 19
ATOM 27124 O O . PHE A 1 69 ? -2.544 -8.212 -5.508 1.00 51.22 69 PHE A O 19
ATOM 27140 N N . THR A 1 70 ? -4.208 -8.708 -4.066 1.00 15.42 70 THR A N 19
ATOM 27141 C CA . THR A 1 70 ? -4.973 -7.485 -4.217 1.00 40.12 70 THR A CA 19
ATOM 27142 C C . THR A 1 70 ? -5.475 -7.047 -2.847 1.00 31.41 70 THR A C 19
ATOM 27143 O O . THR A 1 70 ? -5.645 -7.884 -1.966 1.00 60.22 70 THR A O 19
ATOM 27154 N N . GLY A 1 71 ? -5.736 -5.753 -2.676 1.00 62.51 71 GLY A N 19
ATOM 27155 C CA . GLY A 1 71 ? -6.256 -5.216 -1.423 1.00 24.23 71 GLY A CA 19
ATOM 27156 C C . GLY A 1 71 ? -7.729 -4.868 -1.626 1.00 14.24 71 GLY A C 19
ATOM 27157 O O . GLY A 1 71 ? -8.620 -5.647 -1.285 1.00 61.31 71 GLY A O 19
ATOM 27161 N N . HIS A 1 72 ? -7.949 -3.734 -2.295 1.00 61.54 72 HIS A N 19
ATOM 27162 C CA . HIS A 1 72 ? -9.205 -3.016 -2.503 1.00 24.31 72 HIS A CA 19
ATOM 27163 C C . HIS A 1 72 ? -9.818 -2.603 -1.157 1.00 55.03 72 HIS A C 19
ATOM 27164 O O . HIS A 1 72 ? -10.343 -3.438 -0.419 1.00 73.54 72 HIS A O 19
ATOM 27177 N N . PHE A 1 73 ? -9.745 -1.310 -0.836 1.00 35.12 73 PHE A N 19
ATOM 27178 C CA . PHE A 1 73 ? -10.237 -0.725 0.404 1.00 34.50 73 PHE A CA 19
ATOM 27179 C C . PHE A 1 73 ? -11.062 0.505 0.075 1.00 61.22 73 PHE A C 19
ATOM 27180 O O . PHE A 1 73 ? -10.658 1.319 -0.765 1.00 2.03 73 PHE A O 19
ATOM 27196 N N . LYS A 1 74 ? -12.184 0.640 0.771 1.00 24.34 74 LYS A N 19
ATOM 27197 C CA . LYS A 1 74 ? -13.067 1.792 0.786 1.00 32.43 74 LYS A CA 19
ATOM 27198 C C . LYS A 1 74 ? -13.003 2.430 2.170 1.00 31.32 74 LYS A C 19
ATOM 27199 O O . LYS A 1 74 ? -12.450 1.849 3.111 1.00 11.11 74 LYS A O 19
ATOM 27214 N N . GLY A 1 75 ? -13.609 3.612 2.278 1.00 64.43 75 GLY A N 19
ATOM 27215 C CA . GLY A 1 75 ? -13.772 4.379 3.500 1.00 32.40 75 GLY A CA 19
ATOM 27216 C C . GLY A 1 75 ? -12.504 4.481 4.319 1.00 4.21 75 GLY A C 19
ATOM 27217 O O . GLY A 1 75 ? -12.472 4.157 5.504 1.00 4.13 75 GLY A O 19
ATOM 27221 N N . LEU A 1 76 ? -11.449 4.923 3.652 1.00 71.35 76 LEU A N 19
ATOM 27222 C CA . LEU A 1 76 ? -10.177 5.226 4.267 1.00 31.41 76 LEU A CA 19
ATOM 27223 C C . LEU A 1 76 ? -10.367 6.512 5.050 1.00 20.00 76 LEU A C 19
ATOM 27224 O O . LEU A 1 76 ? -10.934 7.472 4.523 1.00 32.34 76 LEU A O 19
ATOM 27239 N N . VAL A 1 77 ? -9.814 6.565 6.255 1.00 64.14 77 VAL A N 19
ATOM 27240 C CA . VAL A 1 77 ? -9.730 7.797 7.029 1.00 15.53 77 VAL A CA 19
ATOM 27241 C C . VAL A 1 77 ? -8.276 8.190 7.205 1.00 62.43 77 VAL A C 19
ATOM 27242 O O . VAL A 1 77 ? -7.370 7.358 7.053 1.00 2.31 77 VAL A O 19
ATOM 27255 N N . GLY A 1 78 ? -8.064 9.455 7.561 1.00 22.21 78 GLY A N 19
ATOM 27256 C CA . GLY A 1 78 ? -6.751 9.989 7.835 1.00 60.14 78 GLY A CA 19
ATOM 27257 C C . GLY A 1 78 ? -6.125 10.549 6.559 1.00 64.45 78 GLY A C 19
ATOM 27258 O O . GLY A 1 78 ? -6.259 9.984 5.471 1.00 63.32 78 GLY A O 19
ATOM 27262 N N . LYS A 1 79 ? -5.427 11.680 6.677 1.00 31.40 79 LYS A N 19
ATOM 27263 C CA . LYS A 1 79 ? -4.747 12.390 5.590 1.00 1.54 79 LYS A CA 19
ATOM 27264 C C . LYS A 1 79 ? -3.399 11.744 5.254 1.00 1.31 79 LYS A C 19
ATOM 27265 O O . LYS A 1 79 ? -2.519 12.379 4.672 1.00 21.10 79 LYS A O 19
ATOM 27280 N N . ASP A 1 80 ? -3.199 10.494 5.653 1.00 35.22 80 ASP A N 19
ATOM 27281 C CA . ASP A 1 80 ? -2.048 9.682 5.315 1.00 31.13 80 ASP A CA 19
ATOM 27282 C C . ASP A 1 80 ? -2.520 8.292 4.955 1.00 60.24 80 ASP A C 19
ATOM 27283 O O . ASP A 1 80 ? -3.638 7.893 5.300 1.00 51.55 80 ASP A O 19
ATOM 27291 N N . THR A 1 81 ? -1.643 7.538 4.309 1.00 41.35 81 THR A N 19
ATOM 27292 C CA . THR A 1 81 ? -1.961 6.265 3.718 1.00 74.14 81 THR A CA 19
ATOM 27293 C C . THR A 1 81 ? -0.780 5.312 3.939 1.00 2.11 81 THR A C 19
ATOM 27294 O O . THR A 1 81 ? 0.381 5.730 3.872 1.00 60.53 81 THR A O 19
ATOM 27305 N N . ARG A 1 82 ? -1.039 4.020 4.166 1.00 34.50 82 ARG A N 19
ATOM 27306 C CA . ARG A 1 82 ? -0.021 2.966 4.141 1.00 54.03 82 ARG A CA 19
ATOM 27307 C C . ARG A 1 82 ? -0.576 1.718 3.470 1.00 61.41 82 ARG A C 19
ATOM 27308 O O . ARG A 1 82 ? -1.723 1.708 3.016 1.00 42.41 82 ARG A O 19
ATOM 27326 N N . VAL A 1 83 ? 0.238 0.674 3.413 1.00 21.51 83 VAL A N 19
ATOM 27327 C CA . VAL A 1 83 ? -0.104 -0.670 2.997 1.00 34.44 83 VAL A CA 19
ATOM 27328 C C . VAL A 1 83 ? 0.671 -1.567 3.960 1.00 24.42 83 VAL A C 19
ATOM 27329 O O . VAL A 1 83 ? 1.904 -1.556 3.924 1.00 53.05 83 VAL A O 19
ATOM 27342 N N . PHE A 1 84 ? -0.023 -2.274 4.857 1.00 51.01 84 PHE A N 19
ATOM 27343 C CA . PHE A 1 84 ? 0.561 -3.310 5.695 1.00 42.45 84 PHE A CA 19
ATOM 27344 C C . PHE A 1 84 ? 0.333 -4.639 4.982 1.00 22.31 84 PHE A C 19
ATOM 27345 O O . PHE A 1 84 ? -0.705 -5.277 5.116 1.00 64.41 84 PHE A O 19
ATOM 27361 N N . ILE A 1 85 ? 1.289 -5.031 4.149 1.00 64.41 85 ILE A N 19
ATOM 27362 C CA . ILE A 1 85 ? 1.376 -6.401 3.654 1.00 14.30 85 ILE A CA 19
ATOM 27363 C C . ILE A 1 85 ? 1.740 -7.255 4.867 1.00 0.00 85 ILE A C 19
ATOM 27364 O O . ILE A 1 85 ? 2.725 -6.928 5.536 1.00 60.53 85 ILE A O 19
ATOM 27379 N N . GLU A 1 86 ? 0.982 -8.309 5.142 1.00 64.41 86 GLU A N 19
ATOM 27380 C CA . GLU A 1 86 ? 1.352 -9.333 6.110 1.00 21.30 86 GLU A CA 19
ATOM 27381 C C . GLU A 1 86 ? 0.776 -10.680 5.679 1.00 71.55 86 GLU A C 19
ATOM 27382 O O . GLU A 1 86 ? -0.030 -10.750 4.743 1.00 2.10 86 GLU A O 19
ATOM 27392 N N . LEU A 1 87 ? 1.235 -11.754 6.323 1.00 11.00 87 LEU A N 19
ATOM 27393 C CA . LEU A 1 87 ? 0.702 -13.079 6.109 1.00 42.21 87 LEU A CA 19
ATOM 27394 C C . LEU A 1 87 ? -0.619 -13.201 6.829 1.00 55.11 87 LEU A C 19
ATOM 27395 O O . LEU A 1 87 ? -0.948 -12.432 7.733 1.00 33.54 87 LEU A O 19
ATOM 27410 N N . ASP A 1 88 ? -1.318 -14.251 6.459 1.00 44.44 88 ASP A N 19
ATOM 27411 C CA . ASP A 1 88 ? -2.471 -14.750 7.191 1.00 74.15 88 ASP A CA 19
ATOM 27412 C C . ASP A 1 88 ? -2.699 -16.213 6.825 1.00 2.40 88 ASP A C 19
ATOM 27413 O O . ASP A 1 88 ? -1.976 -16.738 5.974 1.00 52.12 88 ASP A O 19
ATOM 27421 N N . GLU A 1 89 ? -3.738 -16.827 7.392 1.00 1.33 89 GLU A N 19
ATOM 27422 C CA . GLU A 1 89 ? -4.332 -18.122 7.077 1.00 60.11 89 GLU A CA 19
ATOM 27423 C C . GLU A 1 89 ? -3.359 -19.301 7.190 1.00 22.33 89 GLU A C 19
ATOM 27424 O O . GLU A 1 89 ? -3.554 -20.139 8.072 1.00 71.34 89 GLU A O 19
ATOM 27434 N N . ASN A 1 90 ? -2.371 -19.419 6.301 1.00 13.22 90 ASN A N 19
ATOM 27435 C CA . ASN A 1 90 ? -1.407 -20.519 6.218 1.00 63.22 90 ASN A CA 19
ATOM 27436 C C . ASN A 1 90 ? -0.039 -20.010 5.738 1.00 72.45 90 ASN A C 19
ATOM 27437 O O . ASN A 1 90 ? 0.678 -20.755 5.061 1.00 53.03 90 ASN A O 19
ATOM 27447 N N . ALA A 1 91 ? 0.321 -18.761 6.072 1.00 22.54 91 ALA A N 19
ATOM 27448 C CA . ALA A 1 91 ? 1.393 -17.988 5.439 1.00 3.43 91 ALA A CA 19
ATOM 27449 C C . ALA A 1 91 ? 1.005 -17.706 3.979 1.00 11.41 91 ALA A C 19
ATOM 27450 O O . ALA A 1 91 ? 1.693 -18.086 3.027 1.00 4.40 91 ALA A O 19
ATOM 27457 N N . ASP A 1 92 ? -0.154 -17.072 3.828 1.00 74.52 92 ASP A N 19
ATOM 27458 C CA . ASP A 1 92 ? -0.723 -16.550 2.587 1.00 35.43 92 ASP A CA 19
ATOM 27459 C C . ASP A 1 92 ? -0.243 -15.105 2.410 1.00 52.05 92 ASP A C 19
ATOM 27460 O O . ASP A 1 92 ? 0.649 -14.661 3.128 1.00 15.02 92 ASP A O 19
ATOM 27468 N N . VAL A 1 93 ? -0.823 -14.347 1.475 1.00 61.31 93 VAL A N 19
ATOM 27469 C CA . VAL A 1 93 ? -0.425 -12.979 1.189 1.00 71.34 93 VAL A CA 19
ATOM 27470 C C . VAL A 1 93 ? -1.652 -12.082 1.261 1.00 31.11 93 VAL A C 19
ATOM 27471 O O . VAL A 1 93 ? -2.387 -11.952 0.282 1.00 32.42 93 VAL A O 19
ATOM 27484 N N . GLN A 1 94 ? -1.860 -11.436 2.403 1.00 44.15 94 GLN A N 19
ATOM 27485 C CA . GLN A 1 94 ? -2.981 -10.527 2.613 1.00 40.04 94 GLN A CA 19
ATOM 27486 C C . GLN A 1 94 ? -2.519 -9.075 2.576 1.00 24.42 94 GLN A C 19
ATOM 27487 O O . GLN A 1 94 ? -1.324 -8.764 2.543 1.00 42.42 94 GLN A O 19
ATOM 27499 N N . VAL A 1 95 ? -3.499 -8.175 2.538 1.00 75.31 95 VAL A N 19
ATOM 27500 C CA . VAL A 1 95 ? -3.303 -6.748 2.562 1.00 4.14 95 VAL A CA 19
ATOM 27501 C C . VAL A 1 95 ? -4.116 -6.244 3.742 1.00 61.33 95 VAL A C 19
ATOM 27502 O O . VAL A 1 95 ? -5.326 -6.454 3.829 1.00 4.20 95 VAL A O 19
ATOM 27515 N N . PHE A 1 96 ? -3.443 -5.554 4.642 1.00 75.31 96 PHE A N 19
ATOM 27516 C CA . PHE A 1 96 ? -4.016 -4.844 5.767 1.00 52.02 96 PHE A CA 19
ATOM 27517 C C . PHE A 1 96 ? -3.613 -3.381 5.637 1.00 33.33 96 PHE A C 19
ATOM 27518 O O . PHE A 1 96 ? -2.753 -3.016 4.822 1.00 53.13 96 PHE A O 19
ATOM 27534 N N . ILE A 1 97 ? -4.218 -2.514 6.441 1.00 42.22 97 ILE A N 19
ATOM 27535 C CA . ILE A 1 97 ? -3.884 -1.101 6.496 1.00 14.11 97 ILE A CA 19
ATOM 27536 C C . ILE A 1 97 ? -4.156 -0.555 7.904 1.00 72.55 97 ILE A C 19
ATOM 27537 O O . ILE A 1 97 ? -5.152 -0.969 8.511 1.00 40.13 97 ILE A O 19
ATOM 27552 N N . PRO A 1 98 ? -3.330 0.391 8.395 1.00 73.24 98 PRO A N 19
ATOM 27553 C CA . PRO A 1 98 ? -3.570 1.078 9.662 1.00 12.03 98 PRO A CA 19
ATOM 27554 C C . PRO A 1 98 ? -4.816 1.979 9.623 1.00 4.04 98 PRO A C 19
ATOM 27555 O O . PRO A 1 98 ? -4.739 3.177 9.327 1.00 63.21 98 PRO A O 19
ATOM 27563 N N . GLN A 1 99 ? -5.978 1.424 9.961 1.00 61.31 99 GLN A N 19
ATOM 27564 C CA . GLN A 1 99 ? -7.275 2.093 9.897 1.00 11.32 99 GLN A CA 19
ATOM 27565 C C . GLN A 1 99 ? -7.890 2.249 11.291 1.00 74.51 99 GLN A C 19
ATOM 27566 O O . GLN A 1 99 ? -7.369 1.723 12.280 1.00 63.44 99 GLN A O 19
ATOM 27578 N N . GLY A 1 100 ? -8.966 3.032 11.376 1.00 14.40 100 GLY A N 19
ATOM 27579 C CA . GLY A 1 100 ? -9.411 3.688 12.592 1.00 15.43 100 GLY A CA 19
ATOM 27580 C C . GLY A 1 100 ? -10.853 3.324 12.862 1.00 42.43 100 GLY A C 19
ATOM 27581 O O . GLY A 1 100 ? -11.132 2.690 13.876 1.00 34.52 100 GLY A O 19
ATOM 27585 N N . GLU A 1 101 ? -11.760 3.639 11.935 1.00 71.51 101 GLU A N 19
ATOM 27586 C CA . GLU A 1 101 ? -13.164 3.262 12.046 1.00 73.21 101 GLU A CA 19
ATOM 27587 C C . GLU A 1 101 ? -13.385 1.848 11.497 1.00 55.31 101 GLU A C 19
ATOM 27588 O O . GLU A 1 101 ? -14.230 1.610 10.636 1.00 44.15 101 GLU A O 19
ATOM 27598 N N . ILE A 1 102 ? -12.603 0.900 12.000 1.00 34.33 102 ILE A N 19
ATOM 27599 C CA . ILE A 1 102 ? -12.775 -0.523 11.764 1.00 12.23 102 ILE A CA 19
ATOM 27600 C C . ILE A 1 102 ? -13.111 -1.186 13.104 1.00 21.24 102 ILE A C 19
ATOM 27601 O O . ILE A 1 102 ? -12.398 -2.078 13.573 1.00 42.45 102 ILE A O 19
ATOM 27616 N N . ASP A 1 103 ? -14.191 -0.738 13.742 1.00 22.40 103 ASP A N 19
ATOM 27617 C CA . ASP A 1 103 ? -14.833 -1.432 14.857 1.00 34.32 103 ASP A CA 19
ATOM 27618 C C . ASP A 1 103 ? -16.329 -1.196 14.802 1.00 14.41 103 ASP A C 19
ATOM 27619 O O . ASP A 1 103 ? -17.082 -2.175 14.644 1.00 40.35 103 ASP A O 19
ATOM 27627 N N . GLY A 1 1 ? -6.550 24.979 -6.676 1.00 21.30 1 GLY A N 20
ATOM 27628 C CA . GLY A 1 1 ? -5.310 25.246 -5.946 1.00 42.34 1 GLY A CA 20
ATOM 27629 C C . GLY A 1 1 ? -5.510 26.441 -5.044 1.00 32.30 1 GLY A C 20
ATOM 27630 O O . GLY A 1 1 ? -6.175 27.397 -5.447 1.00 4.30 1 GLY A O 20
ATOM 27634 N N . ALA A 1 2 ? -4.960 26.397 -3.829 1.00 42.43 2 ALA A N 20
ATOM 27635 C CA . ALA A 1 2 ? -5.082 27.467 -2.846 1.00 51.41 2 ALA A CA 20
ATOM 27636 C C . ALA A 1 2 ? -3.732 28.155 -2.638 1.00 44.31 2 ALA A C 20
ATOM 27637 O O . ALA A 1 2 ? -2.686 27.562 -2.915 1.00 0.01 2 ALA A O 20
ATOM 27644 N N . GLN A 1 3 ? -3.747 29.373 -2.085 1.00 74.41 3 GLN A N 20
ATOM 27645 C CA . GLN A 1 3 ? -2.536 30.149 -1.787 1.00 11.30 3 GLN A CA 20
ATOM 27646 C C . GLN A 1 3 ? -1.701 29.537 -0.650 1.00 14.34 3 GLN A C 20
ATOM 27647 O O . GLN A 1 3 ? -0.606 30.012 -0.359 1.00 32.14 3 GLN A O 20
ATOM 27659 N N . ASP A 1 4 ? -2.194 28.482 -0.008 1.00 22.23 4 ASP A N 20
ATOM 27660 C CA . ASP A 1 4 ? -1.478 27.650 0.933 1.00 44.45 4 ASP A CA 20
ATOM 27661 C C . ASP A 1 4 ? -2.051 26.281 0.652 1.00 42.31 4 ASP A C 20
ATOM 27662 O O . ASP A 1 4 ? -3.249 26.066 0.838 1.00 60.44 4 ASP A O 20
ATOM 27670 N N . GLY A 1 5 ? -1.256 25.428 0.030 1.00 2.42 5 GLY A N 20
ATOM 27671 C CA . GLY A 1 5 ? -1.711 24.166 -0.510 1.00 15.02 5 GLY A CA 20
ATOM 27672 C C . GLY A 1 5 ? -0.495 23.384 -0.963 1.00 55.32 5 GLY A C 20
ATOM 27673 O O . GLY A 1 5 ? -0.239 23.248 -2.164 1.00 34.50 5 GLY A O 20
ATOM 27677 N N . LYS A 1 6 ? 0.318 22.974 0.006 1.00 11.43 6 LYS A N 20
ATOM 27678 C CA . LYS A 1 6 ? 1.644 22.391 -0.161 1.00 51.43 6 LYS A CA 20
ATOM 27679 C C . LYS A 1 6 ? 1.864 21.399 0.986 1.00 51.03 6 LYS A C 20
ATOM 27680 O O . LYS A 1 6 ? 2.908 21.403 1.631 1.00 74.23 6 LYS A O 20
ATOM 27695 N N . GLU A 1 7 ? 0.846 20.589 1.264 1.00 24.50 7 GLU A N 20
ATOM 27696 C CA . GLU A 1 7 ? 0.922 19.383 2.070 1.00 21.34 7 GLU A CA 20
ATOM 27697 C C . GLU A 1 7 ? 0.078 18.378 1.301 1.00 11.24 7 GLU A C 20
ATOM 27698 O O . GLU A 1 7 ? -1.154 18.452 1.314 1.00 1.21 7 GLU A O 20
ATOM 27708 N N . THR A 1 8 ? 0.718 17.531 0.510 1.00 55.41 8 THR A N 20
ATOM 27709 C CA . THR A 1 8 ? 0.073 16.432 -0.183 1.00 63.25 8 THR A CA 20
ATOM 27710 C C . THR A 1 8 ? -0.254 15.315 0.814 1.00 61.34 8 THR A C 20
ATOM 27711 O O . THR A 1 8 ? -0.286 15.532 2.028 1.00 61.21 8 THR A O 20
ATOM 27722 N N . THR A 1 9 ? -0.596 14.141 0.300 1.00 14.01 9 THR A N 20
ATOM 27723 C CA . THR A 1 9 ? -0.744 12.935 1.113 1.00 44.44 9 THR A CA 20
ATOM 27724 C C . THR A 1 9 ? 0.493 12.053 0.992 1.00 63.50 9 THR A C 20
ATOM 27725 O O . THR A 1 9 ? 1.241 12.156 0.014 1.00 20.15 9 THR A O 20
ATOM 27736 N N . THR A 1 10 ? 0.663 11.139 1.942 1.00 72.34 10 THR A N 20
ATOM 27737 C CA . THR A 1 10 ? 1.755 10.179 1.964 1.00 20.41 10 THR A CA 20
ATOM 27738 C C . THR A 1 10 ? 1.166 8.761 1.942 1.00 0.14 10 THR A C 20
ATOM 27739 O O . THR A 1 10 ? -0.035 8.573 2.186 1.00 33.53 10 THR A O 20
ATOM 27750 N N . ILE A 1 11 ? 1.986 7.779 1.556 1.00 24.23 11 ILE A N 20
ATOM 27751 C CA . ILE A 1 11 ? 1.690 6.353 1.597 1.00 15.44 11 ILE A CA 20
ATOM 27752 C C . ILE A 1 11 ? 2.968 5.670 2.098 1.00 43.04 11 ILE A C 20
ATOM 27753 O O . ILE A 1 11 ? 4.075 6.138 1.819 1.00 53.12 11 ILE A O 20
ATOM 27768 N N . ARG A 1 12 ? 2.838 4.546 2.810 1.00 33.11 12 ARG A N 20
ATOM 27769 C CA . ARG A 1 12 ? 3.956 3.785 3.362 1.00 1.41 12 ARG A CA 20
ATOM 27770 C C . ARG A 1 12 ? 3.671 2.300 3.191 1.00 71.10 12 ARG A C 20
ATOM 27771 O O . ARG A 1 12 ? 2.632 1.802 3.623 1.00 15.14 12 ARG A O 20
ATOM 27789 N N . LEU A 1 13 ? 4.552 1.599 2.495 1.00 0.31 13 LEU A N 20
ATOM 27790 C CA . LEU A 1 13 ? 4.441 0.177 2.174 1.00 62.44 13 LEU A CA 20
ATOM 27791 C C . LEU A 1 13 ? 5.381 -0.589 3.095 1.00 41.33 13 LEU A C 20
ATOM 27792 O O . LEU A 1 13 ? 6.545 -0.209 3.208 1.00 13.21 13 LEU A O 20
ATOM 27807 N N . ILE A 1 14 ? 4.903 -1.657 3.740 1.00 55.31 14 ILE A N 20
ATOM 27808 C CA . ILE A 1 14 ? 5.686 -2.494 4.632 1.00 24.51 14 ILE A CA 20
ATOM 27809 C C . ILE A 1 14 ? 5.488 -3.947 4.210 1.00 23.45 14 ILE A C 20
ATOM 27810 O O . ILE A 1 14 ? 4.382 -4.477 4.302 1.00 14.54 14 ILE A O 20
ATOM 27825 N N . ASN A 1 15 ? 6.553 -4.607 3.754 1.00 51.44 15 ASN A N 20
ATOM 27826 C CA . ASN A 1 15 ? 6.554 -6.049 3.553 1.00 12.55 15 ASN A CA 20
ATOM 27827 C C . ASN A 1 15 ? 6.663 -6.711 4.920 1.00 64.24 15 ASN A C 20
ATOM 27828 O O . ASN A 1 15 ? 7.674 -6.508 5.584 1.00 33.05 15 ASN A O 20
ATOM 27838 N N . GLN A 1 16 ? 5.649 -7.437 5.393 1.00 4.35 16 GLN A N 20
ATOM 27839 C CA . GLN A 1 16 ? 5.633 -8.067 6.724 1.00 22.45 16 GLN A CA 20
ATOM 27840 C C . GLN A 1 16 ? 5.536 -9.597 6.596 1.00 24.02 16 GLN A C 20
ATOM 27841 O O . GLN A 1 16 ? 5.047 -10.288 7.491 1.00 74.42 16 GLN A O 20
ATOM 27853 N N . THR A 1 17 ? 6.005 -10.137 5.471 1.00 31.43 17 THR A N 20
ATOM 27854 C CA . THR A 1 17 ? 5.926 -11.547 5.094 1.00 74.40 17 THR A CA 20
ATOM 27855 C C . THR A 1 17 ? 7.306 -12.217 5.103 1.00 54.41 17 THR A C 20
ATOM 27856 O O . THR A 1 17 ? 8.351 -11.566 5.224 1.00 15.34 17 THR A O 20
ATOM 27867 N N . TYR A 1 18 ? 7.313 -13.537 4.918 1.00 52.11 18 TYR A N 20
ATOM 27868 C CA . TYR A 1 18 ? 8.501 -14.374 4.766 1.00 0.32 18 TYR A CA 20
ATOM 27869 C C . TYR A 1 18 ? 9.056 -14.397 3.331 1.00 64.23 18 TYR A C 20
ATOM 27870 O O . TYR A 1 18 ? 9.789 -15.322 2.981 1.00 23.45 18 TYR A O 20
ATOM 27887 N N . PHE A 1 19 ? 8.738 -13.424 2.472 1.00 0.53 19 PHE A N 20
ATOM 27888 C CA . PHE A 1 19 ? 9.170 -13.411 1.072 1.00 11.41 19 PHE A CA 20
ATOM 27889 C C . PHE A 1 19 ? 9.699 -12.030 0.673 1.00 34.32 19 PHE A C 20
ATOM 27890 O O . PHE A 1 19 ? 9.906 -11.159 1.519 1.00 72.10 19 PHE A O 20
ATOM 27906 N N . ASN A 1 20 ? 9.995 -11.837 -0.613 1.00 75.02 20 ASN A N 20
ATOM 27907 C CA . ASN A 1 20 ? 10.397 -10.558 -1.206 1.00 61.31 20 ASN A CA 20
ATOM 27908 C C . ASN A 1 20 ? 9.369 -10.204 -2.278 1.00 53.32 20 ASN A C 20
ATOM 27909 O O . ASN A 1 20 ? 8.744 -11.117 -2.825 1.00 73.01 20 ASN A O 20
ATOM 27919 N N . VAL A 1 21 ? 9.182 -8.924 -2.598 1.00 61.20 21 VAL A N 20
ATOM 27920 C CA . VAL A 1 21 ? 8.305 -8.499 -3.701 1.00 75.11 21 VAL A CA 20
ATOM 27921 C C . VAL A 1 21 ? 9.024 -7.448 -4.563 1.00 32.43 21 VAL A C 20
ATOM 27922 O O . VAL A 1 21 ? 9.860 -6.709 -4.056 1.00 12.31 21 VAL A O 20
ATOM 27935 N N . LYS A 1 22 ? 8.703 -7.350 -5.861 1.00 64.14 22 LYS A N 20
ATOM 27936 C CA . LYS A 1 22 ? 9.543 -6.641 -6.848 1.00 31.41 22 LYS A CA 20
ATOM 27937 C C . LYS A 1 22 ? 8.785 -5.812 -7.881 1.00 13.34 22 LYS A C 20
ATOM 27938 O O . LYS A 1 22 ? 9.324 -5.436 -8.918 1.00 62.22 22 LYS A O 20
ATOM 27953 N N . ASN A 1 23 ? 7.497 -5.588 -7.654 1.00 40.21 23 ASN A N 20
ATOM 27954 C CA . ASN A 1 23 ? 6.594 -5.087 -8.695 1.00 20.13 23 ASN A CA 20
ATOM 27955 C C . ASN A 1 23 ? 5.267 -4.626 -8.089 1.00 20.02 23 ASN A C 20
ATOM 27956 O O . ASN A 1 23 ? 4.184 -5.008 -8.542 1.00 12.42 23 ASN A O 20
ATOM 27966 N N . ILE A 1 24 ? 5.330 -3.959 -6.942 1.00 4.34 24 ILE A N 20
ATOM 27967 C CA . ILE A 1 24 ? 4.158 -3.731 -6.111 1.00 51.51 24 ILE A CA 20
ATOM 27968 C C . ILE A 1 24 ? 3.524 -2.446 -6.597 1.00 32.45 24 ILE A C 20
ATOM 27969 O O . ILE A 1 24 ? 4.050 -1.365 -6.326 1.00 22.35 24 ILE A O 20
ATOM 27984 N N . LYS A 1 25 ? 2.434 -2.572 -7.345 1.00 3.34 25 LYS A N 20
ATOM 27985 C CA . LYS A 1 25 ? 1.626 -1.433 -7.708 1.00 31.14 25 LYS A CA 20
ATOM 27986 C C . LYS A 1 25 ? 0.886 -0.995 -6.456 1.00 34.21 25 LYS A C 20
ATOM 27987 O O . LYS A 1 25 ? 0.415 -1.818 -5.664 1.00 23.44 25 LYS A O 20
ATOM 28002 N N . VAL A 1 26 ? 0.666 0.303 -6.352 1.00 42.30 26 VAL A N 20
ATOM 28003 C CA . VAL A 1 26 ? -0.345 0.843 -5.479 1.00 34.33 26 VAL A CA 20
ATOM 28004 C C . VAL A 1 26 ? -1.098 1.898 -6.280 1.00 63.43 26 VAL A C 20
ATOM 28005 O O . VAL A 1 26 ? -0.517 2.624 -7.091 1.00 35.44 26 VAL A O 20
ATOM 28018 N N . THR A 1 27 ? -2.396 1.969 -6.036 1.00 23.25 27 THR A N 20
ATOM 28019 C CA . THR A 1 27 ? -3.286 3.009 -6.511 1.00 23.45 27 THR A CA 20
ATOM 28020 C C . THR A 1 27 ? -3.850 3.646 -5.238 1.00 55.21 27 THR A C 20
ATOM 28021 O O . THR A 1 27 ? -4.054 2.938 -4.249 1.00 11.13 27 THR A O 20
ATOM 28032 N N . TRP A 1 28 ? -4.069 4.959 -5.216 1.00 54.22 28 TRP A N 20
ATOM 28033 C CA . TRP A 1 28 ? -4.504 5.688 -4.014 1.00 75.21 28 TRP A CA 20
ATOM 28034 C C . TRP A 1 28 ? -5.567 6.733 -4.333 1.00 53.02 28 TRP A C 20
ATOM 28035 O O . TRP A 1 28 ? -5.825 7.637 -3.542 1.00 33.45 28 TRP A O 20
ATOM 28055 N N . ASN A 1 29 ? -6.112 6.685 -5.539 1.00 52.31 29 ASN A N 20
ATOM 28056 C CA . ASN A 1 29 ? -6.993 7.696 -6.101 1.00 42.04 29 ASN A CA 20
ATOM 28057 C C . ASN A 1 29 ? -7.531 7.144 -7.411 1.00 3.33 29 ASN A C 20
ATOM 28058 O O . ASN A 1 29 ? -7.197 6.029 -7.811 1.00 61.31 29 ASN A O 20
ATOM 28068 N N . ASP A 1 30 ? -8.370 7.916 -8.078 1.00 52.24 30 ASP A N 20
ATOM 28069 C CA . ASP A 1 30 ? -8.937 7.593 -9.372 1.00 51.32 30 ASP A CA 20
ATOM 28070 C C . ASP A 1 30 ? -7.975 8.091 -10.451 1.00 0.13 30 ASP A C 20
ATOM 28071 O O . ASP A 1 30 ? -8.063 9.237 -10.892 1.00 51.43 30 ASP A O 20
ATOM 28079 N N . GLY A 1 31 ? -6.973 7.283 -10.798 1.00 0.02 31 GLY A N 20
ATOM 28080 C CA . GLY A 1 31 ? -6.017 7.606 -11.860 1.00 1.44 31 GLY A CA 20
ATOM 28081 C C . GLY A 1 31 ? -4.665 8.083 -11.332 1.00 62.24 31 GLY A C 20
ATOM 28082 O O . GLY A 1 31 ? -4.033 8.963 -11.932 1.00 44.11 31 GLY A O 20
ATOM 28086 N N . LYS A 1 32 ? -4.230 7.561 -10.184 1.00 31.14 32 LYS A N 20
ATOM 28087 C CA . LYS A 1 32 ? -2.941 7.845 -9.578 1.00 2.24 32 LYS A CA 20
ATOM 28088 C C . LYS A 1 32 ? -2.322 6.541 -9.111 1.00 23.34 32 LYS A C 20
ATOM 28089 O O . LYS A 1 32 ? -2.846 5.910 -8.190 1.00 51.00 32 LYS A O 20
ATOM 28104 N N . GLU A 1 33 ? -1.232 6.151 -9.767 1.00 51.40 33 GLU A N 20
ATOM 28105 C CA . GLU A 1 33 ? -0.583 4.862 -9.611 1.00 11.35 33 GLU A CA 20
ATOM 28106 C C . GLU A 1 33 ? 0.929 5.045 -9.641 1.00 75.43 33 GLU A C 20
ATOM 28107 O O . GLU A 1 33 ? 1.461 5.807 -10.460 1.00 13.24 33 GLU A O 20
ATOM 28117 N N . GLN A 1 34 ? 1.630 4.294 -8.802 1.00 1.24 34 GLN A N 20
ATOM 28118 C CA . GLN A 1 34 ? 3.079 4.140 -8.838 1.00 34.55 34 GLN A CA 20
ATOM 28119 C C . GLN A 1 34 ? 3.417 2.734 -8.373 1.00 71.12 34 GLN A C 20
ATOM 28120 O O . GLN A 1 34 ? 2.541 2.002 -7.899 1.00 72.42 34 GLN A O 20
ATOM 28132 N N . THR A 1 35 ? 4.679 2.349 -8.506 1.00 35.12 35 THR A N 20
ATOM 28133 C CA . THR A 1 35 ? 5.104 1.002 -8.193 1.00 35.25 35 THR A CA 20
ATOM 28134 C C . THR A 1 35 ? 6.338 1.090 -7.301 1.00 34.13 35 THR A C 20
ATOM 28135 O O . THR A 1 35 ? 7.166 1.993 -7.465 1.00 71.42 35 THR A O 20
ATOM 28146 N N . VAL A 1 36 ? 6.470 0.169 -6.354 1.00 20.13 36 VAL A N 20
ATOM 28147 C CA . VAL A 1 36 ? 7.705 0.011 -5.607 1.00 63.21 36 VAL A CA 20
ATOM 28148 C C . VAL A 1 36 ? 8.647 -0.794 -6.499 1.00 60.21 36 VAL A C 20
ATOM 28149 O O . VAL A 1 36 ? 8.225 -1.783 -7.113 1.00 3.35 36 VAL A O 20
ATOM 28162 N N . ASN A 1 37 ? 9.916 -0.383 -6.521 1.00 42.42 37 ASN A N 20
ATOM 28163 C CA . ASN A 1 37 ? 11.028 -1.051 -7.184 1.00 15.34 37 ASN A CA 20
ATOM 28164 C C . ASN A 1 37 ? 11.087 -2.492 -6.688 1.00 73.31 37 ASN A C 20
ATOM 28165 O O . ASN A 1 37 ? 10.646 -3.398 -7.386 1.00 72.21 37 ASN A O 20
ATOM 28175 N N . THR A 1 38 ? 11.581 -2.709 -5.477 1.00 0.35 38 THR A N 20
ATOM 28176 C CA . THR A 1 38 ? 11.563 -3.971 -4.768 1.00 74.04 38 THR A CA 20
ATOM 28177 C C . THR A 1 38 ? 11.345 -3.603 -3.297 1.00 41.11 38 THR A C 20
ATOM 28178 O O . THR A 1 38 ? 11.691 -2.492 -2.882 1.00 52.14 38 THR A O 20
ATOM 28189 N N . LEU A 1 39 ? 10.710 -4.491 -2.533 1.00 34.14 39 LEU A N 20
ATOM 28190 C CA . LEU A 1 39 ? 10.495 -4.334 -1.106 1.00 35.13 39 LEU A CA 20
ATOM 28191 C C . LEU A 1 39 ? 11.027 -5.606 -0.463 1.00 31.43 39 LEU A C 20
ATOM 28192 O O . LEU A 1 39 ? 10.437 -6.679 -0.631 1.00 0.33 39 LEU A O 20
ATOM 28207 N N . GLY A 1 40 ? 12.131 -5.437 0.258 1.00 11.51 40 GLY A N 20
ATOM 28208 C CA . GLY A 1 40 ? 12.906 -6.471 0.910 1.00 2.55 40 GLY A CA 20
ATOM 28209 C C . GLY A 1 40 ? 12.153 -7.258 1.980 1.00 14.15 40 GLY A C 20
ATOM 28210 O O . GLY A 1 40 ? 10.976 -7.044 2.275 1.00 73.04 40 GLY A O 20
ATOM 28214 N N . SER A 1 41 ? 12.856 -8.206 2.583 1.00 35.11 41 SER A N 20
ATOM 28215 C CA . SER A 1 41 ? 12.392 -8.997 3.709 1.00 72.32 41 SER A CA 20
ATOM 28216 C C . SER A 1 41 ? 12.209 -8.079 4.915 1.00 73.32 41 SER A C 20
ATOM 28217 O O . SER A 1 41 ? 13.188 -7.497 5.377 1.00 42.51 41 SER A O 20
ATOM 28224 N N . HIS A 1 42 ? 10.977 -7.963 5.420 1.00 60.00 42 HIS A N 20
ATOM 28225 C CA . HIS A 1 42 ? 10.656 -7.123 6.570 1.00 22.01 42 HIS A CA 20
ATOM 28226 C C . HIS A 1 42 ? 11.102 -5.659 6.384 1.00 61.01 42 HIS A C 20
ATOM 28227 O O . HIS A 1 42 ? 11.375 -4.959 7.360 1.00 12.53 42 HIS A O 20
ATOM 28240 N N . ASP A 1 43 ? 11.145 -5.170 5.138 1.00 20.02 43 ASP A N 20
ATOM 28241 C CA . ASP A 1 43 ? 11.539 -3.791 4.848 1.00 75.41 43 ASP A CA 20
ATOM 28242 C C . ASP A 1 43 ? 10.297 -2.895 4.897 1.00 1.15 43 ASP A C 20
ATOM 28243 O O . ASP A 1 43 ? 9.166 -3.345 5.136 1.00 0.33 43 ASP A O 20
ATOM 28251 N N . SER A 1 44 ? 10.502 -1.618 4.586 1.00 31.35 44 SER A N 20
ATOM 28252 C CA . SER A 1 44 ? 9.445 -0.660 4.331 1.00 51.22 44 SER A CA 20
ATOM 28253 C C . SER A 1 44 ? 9.903 0.367 3.292 1.00 32.15 44 SER A C 20
ATOM 28254 O O . SER A 1 44 ? 11.095 0.436 2.965 1.00 51.34 44 SER A O 20
ATOM 28261 N N . ILE A 1 45 ? 8.990 1.228 2.843 1.00 43.21 45 ILE A N 20
ATOM 28262 C CA . ILE A 1 45 ? 9.294 2.490 2.178 1.00 42.03 45 ILE A CA 20
ATOM 28263 C C . ILE A 1 45 ? 8.102 3.419 2.381 1.00 60.52 45 ILE A C 20
ATOM 28264 O O . ILE A 1 45 ? 6.981 2.928 2.494 1.00 71.51 45 ILE A O 20
ATOM 28279 N N . ASP A 1 46 ? 8.317 4.731 2.365 1.00 12.24 46 ASP A N 20
ATOM 28280 C CA . ASP A 1 46 ? 7.261 5.728 2.189 1.00 74.50 46 ASP A CA 20
ATOM 28281 C C . ASP A 1 46 ? 7.573 6.558 0.964 1.00 22.45 46 ASP A C 20
ATOM 28282 O O . ASP A 1 46 ? 8.740 6.735 0.611 1.00 52.21 46 ASP A O 20
ATOM 28290 N N . PHE A 1 47 ? 6.519 7.023 0.304 1.00 32.44 47 PHE A N 20
ATOM 28291 C CA . PHE A 1 47 ? 6.600 7.903 -0.853 1.00 1.41 47 PHE A CA 20
ATOM 28292 C C . PHE A 1 47 ? 5.438 8.894 -0.807 1.00 64.40 47 PHE A C 20
ATOM 28293 O O . PHE A 1 47 ? 4.333 8.566 -0.357 1.00 62.41 47 PHE A O 20
ATOM 28309 N N . SER A 1 48 ? 5.684 10.112 -1.291 1.00 3.21 48 SER A N 20
ATOM 28310 C CA . SER A 1 48 ? 4.653 11.115 -1.434 1.00 12.11 48 SER A CA 20
ATOM 28311 C C . SER A 1 48 ? 3.689 10.665 -2.520 1.00 15.11 48 SER A C 20
ATOM 28312 O O . SER A 1 48 ? 4.086 10.059 -3.524 1.00 71.33 48 SER A O 20
ATOM 28319 N N . SER A 1 49 ? 2.432 11.038 -2.347 1.00 31.13 49 SER A N 20
ATOM 28320 C CA . SER A 1 49 ? 1.411 10.954 -3.370 1.00 33.14 49 SER A CA 20
ATOM 28321 C C . SER A 1 49 ? 1.631 12.090 -4.386 1.00 44.41 49 SER A C 20
ATOM 28322 O O . SER A 1 49 ? 2.576 12.878 -4.295 1.00 41.33 49 SER A O 20
ATOM 28329 N N . ASP A 1 50 ? 0.712 12.218 -5.335 1.00 13.05 50 ASP A N 20
ATOM 28330 C CA . ASP A 1 50 ? 0.538 13.401 -6.168 1.00 14.02 50 ASP A CA 20
ATOM 28331 C C . ASP A 1 50 ? -0.971 13.554 -6.305 1.00 20.25 50 ASP A C 20
ATOM 28332 O O . ASP A 1 50 ? -1.552 13.184 -7.326 1.00 73.30 50 ASP A O 20
ATOM 28340 N N . ALA A 1 51 ? -1.637 13.885 -5.197 1.00 55.20 51 ALA A N 20
ATOM 28341 C CA . ALA A 1 51 ? -3.093 13.814 -5.122 1.00 74.20 51 ALA A CA 20
ATOM 28342 C C . ALA A 1 51 ? -3.701 14.701 -4.029 1.00 42.32 51 ALA A C 20
ATOM 28343 O O . ALA A 1 51 ? -4.906 14.960 -4.046 1.00 15.33 51 ALA A O 20
ATOM 28350 N N . GLY A 1 52 ? -2.916 15.169 -3.057 1.00 3.10 52 GLY A N 20
ATOM 28351 C CA . GLY A 1 52 ? -3.387 16.064 -2.009 1.00 2.32 52 GLY A CA 20
ATOM 28352 C C . GLY A 1 52 ? -4.184 15.361 -0.908 1.00 60.21 52 GLY A C 20
ATOM 28353 O O . GLY A 1 52 ? -4.060 15.742 0.256 1.00 40.03 52 GLY A O 20
ATOM 28357 N N . SER A 1 53 ? -4.991 14.356 -1.248 1.00 74.53 53 SER A N 20
ATOM 28358 C CA . SER A 1 53 ? -5.796 13.558 -0.336 1.00 43.33 53 SER A CA 20
ATOM 28359 C C . SER A 1 53 ? -5.898 12.124 -0.873 1.00 63.42 53 SER A C 20
ATOM 28360 O O . SER A 1 53 ? -5.709 11.877 -2.068 1.00 75.40 53 SER A O 20
ATOM 28367 N N . VAL A 1 54 ? -6.241 11.175 -0.007 1.00 75.20 54 VAL A N 20
ATOM 28368 C CA . VAL A 1 54 ? -6.625 9.811 -0.307 1.00 2.13 54 VAL A CA 20
ATOM 28369 C C . VAL A 1 54 ? -7.618 9.318 0.748 1.00 63.50 54 VAL A C 20
ATOM 28370 O O . VAL A 1 54 ? -7.595 9.761 1.893 1.00 11.34 54 VAL A O 20
ATOM 28383 N N . TYR A 1 55 ? -8.494 8.396 0.332 1.00 64.13 55 TYR A N 20
ATOM 28384 C CA . TYR A 1 55 ? -9.415 7.640 1.174 1.00 13.12 55 TYR A CA 20
ATOM 28385 C C . TYR A 1 55 ? -9.644 6.213 0.633 1.00 3.22 55 TYR A C 20
ATOM 28386 O O . TYR A 1 55 ? -10.597 5.542 1.025 1.00 11.33 55 TYR A O 20
ATOM 28403 N N . LYS A 1 56 ? -8.824 5.728 -0.306 1.00 52.44 56 LYS A N 20
ATOM 28404 C CA . LYS A 1 56 ? -8.977 4.410 -0.928 1.00 10.03 56 LYS A CA 20
ATOM 28405 C C . LYS A 1 56 ? -7.614 3.914 -1.391 1.00 4.24 56 LYS A C 20
ATOM 28406 O O . LYS A 1 56 ? -6.704 4.731 -1.537 1.00 13.02 56 LYS A O 20
ATOM 28421 N N . MET A 1 57 ? -7.435 2.606 -1.582 1.00 54.03 57 MET A N 20
ATOM 28422 C CA . MET A 1 57 ? -6.125 2.061 -1.908 1.00 51.13 57 MET A CA 20
ATOM 28423 C C . MET A 1 57 ? -6.255 0.711 -2.616 1.00 52.31 57 MET A C 20
ATOM 28424 O O . MET A 1 57 ? -6.453 -0.331 -1.983 1.00 21.44 57 MET A O 20
ATOM 28436 N N . ASP A 1 58 ? -6.115 0.704 -3.939 1.00 32.25 58 ASP A N 20
ATOM 28437 C CA . ASP A 1 58 ? -6.119 -0.511 -4.747 1.00 51.14 58 ASP A CA 20
ATOM 28438 C C . ASP A 1 58 ? -4.672 -0.968 -4.920 1.00 20.31 58 ASP A C 20
ATOM 28439 O O . ASP A 1 58 ? -3.971 -0.580 -5.857 1.00 21.12 58 ASP A O 20
ATOM 28447 N N . VAL A 1 59 ? -4.214 -1.772 -3.963 1.00 13.24 59 VAL A N 20
ATOM 28448 C CA . VAL A 1 59 ? -2.931 -2.466 -4.002 1.00 64.50 59 VAL A CA 20
ATOM 28449 C C . VAL A 1 59 ? -3.044 -3.676 -4.927 1.00 21.41 59 VAL A C 20
ATOM 28450 O O . VAL A 1 59 ? -4.068 -4.367 -4.900 1.00 11.41 59 VAL A O 20
ATOM 28463 N N . THR A 1 60 ? -1.979 -3.983 -5.668 1.00 11.24 60 THR A N 20
ATOM 28464 C CA . THR A 1 60 ? -1.879 -5.180 -6.481 1.00 33.11 60 THR A CA 20
ATOM 28465 C C . THR A 1 60 ? -0.386 -5.417 -6.702 1.00 71.44 60 THR A C 20
ATOM 28466 O O . THR A 1 60 ? 0.342 -4.514 -7.109 1.00 32.31 60 THR A O 20
ATOM 28477 N N . GLY A 1 61 ? 0.097 -6.615 -6.392 1.00 55.41 61 GLY A N 20
ATOM 28478 C CA . GLY A 1 61 ? 1.472 -6.986 -6.688 1.00 21.05 61 GLY A CA 20
ATOM 28479 C C . GLY A 1 61 ? 1.619 -8.490 -6.851 1.00 3.11 61 GLY A C 20
ATOM 28480 O O . GLY A 1 61 ? 0.624 -9.224 -6.868 1.00 53.32 61 GLY A O 20
ATOM 28484 N N . THR A 1 62 ? 2.873 -8.919 -6.979 1.00 40.41 62 THR A N 20
ATOM 28485 C CA . THR A 1 62 ? 3.300 -10.296 -7.183 1.00 63.10 62 THR A CA 20
ATOM 28486 C C . THR A 1 62 ? 4.538 -10.559 -6.321 1.00 35.45 62 THR A C 20
ATOM 28487 O O . THR A 1 62 ? 5.408 -9.685 -6.226 1.00 2.42 62 THR A O 20
ATOM 28498 N N . THR A 1 63 ? 4.616 -11.703 -5.650 1.00 13.13 63 THR A N 20
ATOM 28499 C CA . THR A 1 63 ? 5.732 -12.084 -4.797 1.00 24.44 63 THR A CA 20
ATOM 28500 C C . THR A 1 63 ? 6.925 -12.530 -5.631 1.00 44.40 63 THR A C 20
ATOM 28501 O O . THR A 1 63 ? 6.839 -12.675 -6.853 1.00 71.34 63 THR A O 20
ATOM 28512 N N . GLN A 1 64 ? 8.054 -12.766 -4.960 1.00 73.13 64 GLN A N 20
ATOM 28513 C CA . GLN A 1 64 ? 9.221 -13.438 -5.491 1.00 0.41 64 GLN A CA 20
ATOM 28514 C C . GLN A 1 64 ? 8.770 -14.682 -6.257 1.00 20.25 64 GLN A C 20
ATOM 28515 O O . GLN A 1 64 ? 9.110 -14.782 -7.430 1.00 22.22 64 GLN A O 20
ATOM 28527 N N . SER A 1 65 ? 7.944 -15.529 -5.636 1.00 35.11 65 SER A N 20
ATOM 28528 C CA . SER A 1 65 ? 7.474 -16.786 -6.204 1.00 54.24 65 SER A CA 20
ATOM 28529 C C . SER A 1 65 ? 6.171 -16.606 -6.998 1.00 75.31 65 SER A C 20
ATOM 28530 O O . SER A 1 65 ? 5.305 -17.481 -7.006 1.00 0.24 65 SER A O 20
ATOM 28537 N N . GLY A 1 66 ? 6.017 -15.472 -7.689 1.00 0.34 66 GLY A N 20
ATOM 28538 C CA . GLY A 1 66 ? 5.016 -15.291 -8.735 1.00 3.51 66 GLY A CA 20
ATOM 28539 C C . GLY A 1 66 ? 3.565 -15.282 -8.259 1.00 3.13 66 GLY A C 20
ATOM 28540 O O . GLY A 1 66 ? 2.661 -15.208 -9.086 1.00 22.34 66 GLY A O 20
ATOM 28544 N N . GLU A 1 67 ? 3.306 -15.316 -6.961 1.00 24.05 67 GLU A N 20
ATOM 28545 C CA . GLU A 1 67 ? 1.977 -15.336 -6.387 1.00 4.21 67 GLU A CA 20
ATOM 28546 C C . GLU A 1 67 ? 1.453 -13.917 -6.299 1.00 13.44 67 GLU A C 20
ATOM 28547 O O . GLU A 1 67 ? 2.181 -13.008 -5.907 1.00 64.43 67 GLU A O 20
ATOM 28557 N N . LYS A 1 68 ? 0.212 -13.677 -6.706 1.00 3.52 68 LYS A N 20
ATOM 28558 C CA . LYS A 1 68 ? -0.286 -12.349 -6.875 1.00 42.24 68 LYS A CA 20
ATOM 28559 C C . LYS A 1 68 ? -1.358 -12.100 -5.840 1.00 31.03 68 LYS A C 20
ATOM 28560 O O . LYS A 1 68 ? -2.270 -12.908 -5.650 1.00 63.20 68 LYS A O 20
ATOM 28575 N N . PHE A 1 69 ? -1.280 -10.921 -5.267 1.00 44.54 69 PHE A N 20
ATOM 28576 C CA . PHE A 1 69 ? -2.048 -10.464 -4.133 1.00 44.14 69 PHE A CA 20
ATOM 28577 C C . PHE A 1 69 ? -2.733 -9.163 -4.523 1.00 62.41 69 PHE A C 20
ATOM 28578 O O . PHE A 1 69 ? -2.171 -8.396 -5.321 1.00 20.02 69 PHE A O 20
ATOM 28594 N N . THR A 1 70 ? -3.919 -8.896 -3.983 1.00 34.14 70 THR A N 20
ATOM 28595 C CA . THR A 1 70 ? -4.611 -7.625 -4.180 1.00 34.01 70 THR A CA 20
ATOM 28596 C C . THR A 1 70 ? -5.397 -7.199 -2.948 1.00 25.21 70 THR A C 20
ATOM 28597 O O . THR A 1 70 ? -5.947 -8.037 -2.240 1.00 21.11 70 THR A O 20
ATOM 28608 N N . GLY A 1 71 ? -5.489 -5.884 -2.737 1.00 54.31 71 GLY A N 20
ATOM 28609 C CA . GLY A 1 71 ? -6.237 -5.307 -1.626 1.00 34.04 71 GLY A CA 20
ATOM 28610 C C . GLY A 1 71 ? -7.603 -4.820 -2.072 1.00 30.02 71 GLY A C 20
ATOM 28611 O O . GLY A 1 71 ? -8.588 -5.540 -1.990 1.00 3.24 71 GLY A O 20
ATOM 28615 N N . HIS A 1 72 ? -7.638 -3.607 -2.622 1.00 50.40 72 HIS A N 20
ATOM 28616 C CA . HIS A 1 72 ? -8.819 -2.865 -3.051 1.00 43.22 72 HIS A CA 20
ATOM 28617 C C . HIS A 1 72 ? -9.635 -2.348 -1.860 1.00 72.50 72 HIS A C 20
ATOM 28618 O O . HIS A 1 72 ? -10.775 -2.746 -1.623 1.00 70.30 72 HIS A O 20
ATOM 28631 N N . PHE A 1 73 ? -9.042 -1.406 -1.123 1.00 41.31 73 PHE A N 20
ATOM 28632 C CA . PHE A 1 73 ? -9.663 -0.800 0.044 1.00 45.33 73 PHE A CA 20
ATOM 28633 C C . PHE A 1 73 ? -10.336 0.507 -0.335 1.00 63.12 73 PHE A C 20
ATOM 28634 O O . PHE A 1 73 ? -9.920 1.177 -1.282 1.00 21.25 73 PHE A O 20
ATOM 28650 N N . LYS A 1 74 ? -11.360 0.882 0.421 1.00 34.14 74 LYS A N 20
ATOM 28651 C CA . LYS A 1 74 ? -12.198 2.060 0.228 1.00 54.44 74 LYS A CA 20
ATOM 28652 C C . LYS A 1 74 ? -12.588 2.614 1.602 1.00 65.44 74 LYS A C 20
ATOM 28653 O O . LYS A 1 74 ? -12.434 1.918 2.611 1.00 51.24 74 LYS A O 20
ATOM 28668 N N . GLY A 1 75 ? -13.117 3.834 1.655 1.00 3.11 75 GLY A N 20
ATOM 28669 C CA . GLY A 1 75 ? -13.716 4.389 2.867 1.00 2.23 75 GLY A CA 20
ATOM 28670 C C . GLY A 1 75 ? -12.708 4.670 3.981 1.00 53.40 75 GLY A C 20
ATOM 28671 O O . GLY A 1 75 ? -13.087 4.691 5.155 1.00 33.41 75 GLY A O 20
ATOM 28675 N N . LEU A 1 76 ? -11.435 4.845 3.631 1.00 25.34 76 LEU A N 20
ATOM 28676 C CA . LEU A 1 76 ? -10.350 5.121 4.562 1.00 45.04 76 LEU A CA 20
ATOM 28677 C C . LEU A 1 76 ? -10.444 6.567 5.056 1.00 53.31 76 LEU A C 20
ATOM 28678 O O . LEU A 1 76 ? -11.288 7.352 4.603 1.00 24.13 76 LEU A O 20
ATOM 28693 N N . VAL A 1 77 ? -9.569 6.921 5.993 1.00 32.15 77 VAL A N 20
ATOM 28694 C CA . VAL A 1 77 ? -9.628 8.161 6.763 1.00 13.24 77 VAL A CA 20
ATOM 28695 C C . VAL A 1 77 ? -8.208 8.768 6.819 1.00 30.50 77 VAL A C 20
ATOM 28696 O O . VAL A 1 77 ? -7.260 8.148 6.325 1.00 43.02 77 VAL A O 20
ATOM 28709 N N . GLY A 1 78 ? -8.020 9.950 7.406 1.00 13.24 78 GLY A N 20
ATOM 28710 C CA . GLY A 1 78 ? -6.702 10.527 7.673 1.00 21.50 78 GLY A CA 20
ATOM 28711 C C . GLY A 1 78 ? -6.094 11.189 6.440 1.00 0.10 78 GLY A C 20
ATOM 28712 O O . GLY A 1 78 ? -6.753 11.304 5.399 1.00 74.14 78 GLY A O 20
ATOM 28716 N N . LYS A 1 79 ? -4.837 11.637 6.548 1.00 0.01 79 LYS A N 20
ATOM 28717 C CA . LYS A 1 79 ? -4.073 12.292 5.478 1.00 1.04 79 LYS A CA 20
ATOM 28718 C C . LYS A 1 79 ? -2.757 11.543 5.214 1.00 63.31 79 LYS A C 20
ATOM 28719 O O . LYS A 1 79 ? -1.732 12.152 4.895 1.00 34.54 79 LYS A O 20
ATOM 28734 N N . ASP A 1 80 ? -2.742 10.232 5.426 1.00 40.14 80 ASP A N 20
ATOM 28735 C CA . ASP A 1 80 ? -1.629 9.328 5.137 1.00 75.11 80 ASP A CA 20
ATOM 28736 C C . ASP A 1 80 ? -2.200 7.924 5.004 1.00 42.12 80 ASP A C 20
ATOM 28737 O O . ASP A 1 80 ? -3.254 7.621 5.584 1.00 52.24 80 ASP A O 20
ATOM 28745 N N . THR A 1 81 ? -1.477 7.037 4.340 1.00 42.32 81 THR A N 20
ATOM 28746 C CA . THR A 1 81 ? -1.899 5.666 4.098 1.00 22.45 81 THR A CA 20
ATOM 28747 C C . THR A 1 81 ? -0.783 4.691 4.464 1.00 32.32 81 THR A C 20
ATOM 28748 O O . THR A 1 81 ? 0.404 5.016 4.414 1.00 12.34 81 THR A O 20
ATOM 28759 N N . ARG A 1 82 ? -1.152 3.451 4.776 1.00 54.02 82 ARG A N 20
ATOM 28760 C CA . ARG A 1 82 ? -0.222 2.355 5.011 1.00 44.04 82 ARG A CA 20
ATOM 28761 C C . ARG A 1 82 ? -0.716 1.145 4.246 1.00 13.44 82 ARG A C 20
ATOM 28762 O O . ARG A 1 82 ? -1.841 1.154 3.755 1.00 60.13 82 ARG A O 20
ATOM 28780 N N . VAL A 1 83 ? 0.116 0.115 4.162 1.00 3.42 83 VAL A N 20
ATOM 28781 C CA . VAL A 1 83 ? -0.164 -1.145 3.499 1.00 52.04 83 VAL A CA 20
ATOM 28782 C C . VAL A 1 83 ? 0.633 -2.196 4.287 1.00 4.04 83 VAL A C 20
ATOM 28783 O O . VAL A 1 83 ? 1.865 -2.198 4.213 1.00 35.45 83 VAL A O 20
ATOM 28796 N N . PHE A 1 84 ? -0.043 -3.016 5.101 1.00 31.54 84 PHE A N 20
ATOM 28797 C CA . PHE A 1 84 ? 0.542 -4.118 5.869 1.00 14.55 84 PHE A CA 20
ATOM 28798 C C . PHE A 1 84 ? 0.446 -5.372 5.010 1.00 71.33 84 PHE A C 20
ATOM 28799 O O . PHE A 1 84 ? -0.648 -5.878 4.750 1.00 60.33 84 PHE A O 20
ATOM 28815 N N . ILE A 1 85 ? 1.566 -5.805 4.448 1.00 62.32 85 ILE A N 20
ATOM 28816 C CA . ILE A 1 85 ? 1.671 -6.982 3.598 1.00 31.13 85 ILE A CA 20
ATOM 28817 C C . ILE A 1 85 ? 1.887 -8.163 4.531 1.00 40.52 85 ILE A C 20
ATOM 28818 O O . ILE A 1 85 ? 2.928 -8.225 5.172 1.00 35.23 85 ILE A O 20
ATOM 28833 N N . GLU A 1 86 ? 0.940 -9.086 4.608 1.00 13.32 86 GLU A N 20
ATOM 28834 C CA . GLU A 1 86 ? 0.988 -10.247 5.493 1.00 52.21 86 GLU A CA 20
ATOM 28835 C C . GLU A 1 86 ? 0.122 -11.364 4.896 1.00 71.00 86 GLU A C 20
ATOM 28836 O O . GLU A 1 86 ? -0.419 -11.214 3.798 1.00 74.02 86 GLU A O 20
ATOM 28846 N N . LEU A 1 87 ? 0.050 -12.505 5.579 1.00 12.53 87 LEU A N 20
ATOM 28847 C CA . LEU A 1 87 ? -0.731 -13.665 5.153 1.00 22.45 87 LEU A CA 20
ATOM 28848 C C . LEU A 1 87 ? -2.046 -13.760 5.933 1.00 12.12 87 LEU A C 20
ATOM 28849 O O . LEU A 1 87 ? -2.129 -13.264 7.059 1.00 1.22 87 LEU A O 20
ATOM 28864 N N . ASP A 1 88 ? -3.023 -14.501 5.402 1.00 32.15 88 ASP A N 20
ATOM 28865 C CA . ASP A 1 88 ? -4.293 -14.874 6.050 1.00 50.44 88 ASP A CA 20
ATOM 28866 C C . ASP A 1 88 ? -4.742 -16.231 5.466 1.00 33.11 88 ASP A C 20
ATOM 28867 O O . ASP A 1 88 ? -3.990 -16.849 4.713 1.00 25.15 88 ASP A O 20
ATOM 28875 N N . GLU A 1 89 ? -5.943 -16.705 5.801 1.00 33.33 89 GLU A N 20
ATOM 28876 C CA . GLU A 1 89 ? -6.704 -17.808 5.211 1.00 23.32 89 GLU A CA 20
ATOM 28877 C C . GLU A 1 89 ? -6.072 -19.165 5.506 1.00 73.30 89 GLU A C 20
ATOM 28878 O O . GLU A 1 89 ? -6.622 -19.941 6.287 1.00 22.33 89 GLU A O 20
ATOM 28888 N N . ASN A 1 90 ? -4.942 -19.477 4.883 1.00 12.45 90 ASN A N 20
ATOM 28889 C CA . ASN A 1 90 ? -4.241 -20.754 5.011 1.00 12.23 90 ASN A CA 20
ATOM 28890 C C . ASN A 1 90 ? -2.724 -20.537 4.997 1.00 64.43 90 ASN A C 20
ATOM 28891 O O . ASN A 1 90 ? -1.997 -21.496 4.725 1.00 63.11 90 ASN A O 20
ATOM 28901 N N . ALA A 1 91 ? -2.257 -19.308 5.238 1.00 31.05 91 ALA A N 20
ATOM 28902 C CA . ALA A 1 91 ? -0.961 -18.763 4.826 1.00 23.05 91 ALA A CA 20
ATOM 28903 C C . ALA A 1 91 ? -0.976 -18.435 3.323 1.00 64.14 91 ALA A C 20
ATOM 28904 O O . ALA A 1 91 ? 0.012 -18.616 2.615 1.00 51.13 91 ALA A O 20
ATOM 28911 N N . ASP A 1 92 ? -2.122 -17.974 2.820 1.00 1.42 92 ASP A N 20
ATOM 28912 C CA . ASP A 1 92 ? -2.250 -17.396 1.482 1.00 71.01 92 ASP A CA 20
ATOM 28913 C C . ASP A 1 92 ? -1.798 -15.938 1.572 1.00 12.54 92 ASP A C 20
ATOM 28914 O O . ASP A 1 92 ? -1.934 -15.309 2.624 1.00 71.00 92 ASP A O 20
ATOM 28922 N N . VAL A 1 93 ? -1.322 -15.360 0.468 1.00 64.00 93 VAL A N 20
ATOM 28923 C CA . VAL A 1 93 ? -0.895 -13.968 0.438 1.00 12.21 93 VAL A CA 20
ATOM 28924 C C . VAL A 1 93 ? -2.120 -13.062 0.271 1.00 41.50 93 VAL A C 20
ATOM 28925 O O . VAL A 1 93 ? -2.756 -13.079 -0.790 1.00 50.24 93 VAL A O 20
ATOM 28938 N N . GLN A 1 94 ? -2.425 -12.263 1.298 1.00 21.42 94 GLN A N 20
ATOM 28939 C CA . GLN A 1 94 ? -3.493 -11.264 1.288 1.00 13.53 94 GLN A CA 20
ATOM 28940 C C . GLN A 1 94 ? -2.898 -9.868 1.472 1.00 72.31 94 GLN A C 20
ATOM 28941 O O . GLN A 1 94 ? -1.691 -9.672 1.335 1.00 52.13 94 GLN A O 20
ATOM 28953 N N . VAL A 1 95 ? -3.742 -8.873 1.721 1.00 14.15 95 VAL A N 20
ATOM 28954 C CA . VAL A 1 95 ? -3.361 -7.487 1.910 1.00 34.34 95 VAL A CA 20
ATOM 28955 C C . VAL A 1 95 ? -4.128 -7.016 3.144 1.00 42.33 95 VAL A C 20
ATOM 28956 O O . VAL A 1 95 ? -5.293 -7.374 3.326 1.00 54.41 95 VAL A O 20
ATOM 28969 N N . PHE A 1 96 ? -3.503 -6.195 3.983 1.00 45.20 96 PHE A N 20
ATOM 28970 C CA . PHE A 1 96 ? -4.132 -5.634 5.169 1.00 41.40 96 PHE A CA 20
ATOM 28971 C C . PHE A 1 96 ? -3.720 -4.179 5.344 1.00 73.52 96 PHE A C 20
ATOM 28972 O O . PHE A 1 96 ? -2.807 -3.676 4.676 1.00 1.05 96 PHE A O 20
ATOM 28988 N N . ILE A 1 97 ? -4.382 -3.496 6.276 1.00 24.52 97 ILE A N 20
ATOM 28989 C CA . ILE A 1 97 ? -4.112 -2.119 6.649 1.00 43.12 97 ILE A CA 20
ATOM 28990 C C . ILE A 1 97 ? -4.501 -1.853 8.103 1.00 31.12 97 ILE A C 20
ATOM 28991 O O . ILE A 1 97 ? -5.442 -2.466 8.619 1.00 24.12 97 ILE A O 20
ATOM 29006 N N . PRO A 1 98 ? -3.828 -0.890 8.751 1.00 34.13 98 PRO A N 20
ATOM 29007 C CA . PRO A 1 98 ? -4.302 -0.297 9.979 1.00 23.42 98 PRO A CA 20
ATOM 29008 C C . PRO A 1 98 ? -5.482 0.619 9.654 1.00 70.30 98 PRO A C 20
ATOM 29009 O O . PRO A 1 98 ? -5.309 1.619 8.954 1.00 1.22 98 PRO A O 20
ATOM 29017 N N . GLN A 1 99 ? -6.675 0.282 10.133 1.00 24.21 99 GLN A N 20
ATOM 29018 C CA . GLN A 1 99 ? -7.845 1.148 10.171 1.00 24.31 99 GLN A CA 20
ATOM 29019 C C . GLN A 1 99 ? -8.510 0.963 11.539 1.00 33.25 99 GLN A C 20
ATOM 29020 O O . GLN A 1 99 ? -8.111 0.085 12.307 1.00 51.03 99 GLN A O 20
ATOM 29032 N N . GLY A 1 100 ? -9.508 1.784 11.857 1.00 21.41 100 GLY A N 20
ATOM 29033 C CA . GLY A 1 100 ? -10.394 1.591 12.989 1.00 54.22 100 GLY A CA 20
ATOM 29034 C C . GLY A 1 100 ? -10.632 2.930 13.656 1.00 51.33 100 GLY A C 20
ATOM 29035 O O . GLY A 1 100 ? -11.722 3.494 13.541 1.00 23.35 100 GLY A O 20
ATOM 29039 N N . GLU A 1 101 ? -9.615 3.414 14.373 1.00 64.53 101 GLU A N 20
ATOM 29040 C CA . GLU A 1 101 ? -9.645 4.630 15.180 1.00 70.53 101 GLU A CA 20
ATOM 29041 C C . GLU A 1 101 ? -8.233 5.214 15.131 1.00 62.34 101 GLU A C 20
ATOM 29042 O O . GLU A 1 101 ? -7.451 5.079 16.072 1.00 2.23 101 GLU A O 20
ATOM 29052 N N . ILE A 1 102 ? -7.852 5.757 13.978 1.00 61.41 102 ILE A N 20
ATOM 29053 C CA . ILE A 1 102 ? -6.580 6.438 13.766 1.00 12.21 102 ILE A CA 20
ATOM 29054 C C . ILE A 1 102 ? -6.801 7.804 13.130 1.00 72.24 102 ILE A C 20
ATOM 29055 O O . ILE A 1 102 ? -5.904 8.347 12.478 1.00 10.44 102 ILE A O 20
ATOM 29070 N N . ASP A 1 103 ? -8.020 8.332 13.226 1.00 5.14 103 ASP A N 20
ATOM 29071 C CA . ASP A 1 103 ? -8.309 9.695 12.819 1.00 25.13 103 ASP A CA 20
ATOM 29072 C C . ASP A 1 103 ? -8.082 10.632 13.991 1.00 72.51 103 ASP A C 20
ATOM 29073 O O . ASP A 1 103 ? -7.525 11.727 13.764 1.00 53.31 103 ASP A O 20
#

Solvent-accessible surface area: 6291 Å² total; per-residue (Å²): 138,79,192,101,26,155,115,48,2,65,0,92,0,11,0,60,14,152,17,28,0,97,60,0,74,0,24,8,37,122,53,85,78,60,88,15,132,61,6,24,84,112,76,50,62,87,31,88,0,111,28,36,82,7,132,28,0,42,2,42,1,31,3,118,104,60,83,133,3,53,2,129,38,155,50,3,77,54,129,90,7,95,0,45,0,76,51,93,135,120,48,56,13,61,16,118,13,43,42,67,127,139,189

Secondary structure (DSSP, 8-state):
--SS----EEEEEEE-SSS-BS-EEEESSSS-EEEE--B-TT-EEEEEESSS----EEEEEEBTTS-EEEEEE----SS-EEEEE-EETTTEE--B---SS--

Organism: Agathobacter rectalis (strain ATCC 33656 / DSM 3377 / JCM 17463 / KCTC 5835 / VPI 0990) (NCBI:txid515619)

InterPro domains:
  IPR033779 Domain of unknown function DUF5300 [PF17224] (35-133)

B-factor: mean 36.53, std 23.43, range [0.01, 75.51]

Foldseek 3Di:
DDPDQPQAFKEKEWAAEPFKFAWKWKDFDDPWIDTDRIADHRGMDMDTGPHRAGFWMWIWGATPVGAIETATGGRHDDRYFYKYFAADDPRHTYIDGDGDPPD